Protein 4R5O (pdb70)

Foldseek 3Di:
DPPPDDDPVVDFDWWDWPPPLADPAEAEAAAFDKDKRQTDTPNCPQKWKFKQWQHHTDDRDNMDIGHNNAFAKTWIKMWIGGPGDIDMTYIYGYPDWLQQFWWFQWPQATKGAGLVVLDIHPRNLCRHEVHDGPPADPLKDWAWDCPPQWTWTAIAAQDQPDWGIWTARLGRRYTDDTHGDGHRWRAWAALHPQWIWIDQQFIWIAGPPVRDIAAQTGHHRAHQLEWDQALQKIWGDRAAADWDFTKIFGSVCSVPGHHHNHGDIDGAPAIDGRDEYWEQALVRWIWIWHDDDQAIWTWTQDNVRDIDTDGARFHFAHDRDPRQHHQYYYANPFQWDWGAGNQAFIFTDRPPDSVSRVDGLGDHDPQKHFREHWDADNVQRWIWTWIARNVQQWIWIFIAGNNGHTSHIGTSGNITTHDMGGSD/DDPWWDFPPPLADPAEAEAAAFDKDKRQTDTPNCPAKWKFKAWQHHTDDRDNMDIGHNNAFAKTWIKMWIGGPRGIDMTYIYGYPDFLQQFWWFFWPQATKTARLVVRDIHPHNLCRHEVHDGPPADPLKAWAWDCPPQWTWTAIAAQDQPDWGIWTARLGRRHTDDTHGDGHRWHAWAALHPQWIWIDQQFIWIAGPPVRDIAAQTGHHRAHQLEWDQALQKIWGDRAAADWDFIKIFGSVCSVPGHHNNHTDIDGAPAIDGRDEYWEQALVRWIWIWHDDDQAIWIWTQDNVRDIDIDGQRFHFAHDRDPRFHHQYYYANVFQWDWGAGNQAFIFIDRPPDSVSRVDGLGDHDHQKHFREYWDADNVFRWIWTWIARNVQQWIWTFIAGNNGDTSHIGTNGNMGGHDMGGSD/DFPWWDFPPPLADPAEAEAAAFDKDKRQTDTPNCPAKWKFKQWLHHTDDRDNMDIGHNNAFAKTWIKMWIGGPRDIDMTYIYGYPDWLQQFWWFAWPQATKTARLVVLDIHPRNLCRHESRDGPPAHPLKAWAWDCPPQWTWTAIAAQDQPDWGIWTAGLGRRHTDDTHGDGHRWQAWAALHPQWIWIDQQFIWIAGPPVRDIAAQTGHHRAHQLEWDQALQKIWGDRAAADWDFTKIFGSVCSVPGHHNNHTDIDGAPAIDGRDEYWEQALVRWIWIWHDDDQAIWIWTQDNVRDTDTDGARFHFAHDRDPRFHHQYYYANPFQWDWGAGNQAFIQIDRPPDSVSRPDGLGDHDPQKHFREYWDADNVFRKIWTWIARNVQQWIWIFIAGNNGHTSHIGTNGNMTTHDMGGSD/DPDDADPVRDAPWWDFPPPLADPAAAEAAAFDKDKHQTDTPNCPQKWKFKQWQHHTDDRDNMDIGHNNAFAKTWIKMWIGGPRGIDMTYIYGYPDFLQQFWWFQWPQATKTQRLVVRDIHPHNLCRHEVRDGLPADPLKAWAWDCPPQWTWTAIAAQDQPDWGIWTAGLGRRYTDDTHGDGHRWHAWAALHPFWIWIDQQFIWIAGPPVRDIAAQTGHHRAHQLEWDQALQKIWGDRAAADWDFTKIFGSVCSVPGHRPNHGDIDGAPAIDGRDEYWEQALVRWIWIWHDDDQAIWIWTQPSVRDIDIDGARFHFAHDRDPRFHHQYYYANPFQWDWGAGNLAFIFIDRVPDSVSRVDGLGDHDPQKHFREYWDADNVFRWIWTWIARNPQQWIWIFIAGNNGHTSHIGTNGNMTTHDMGGSD

Solvent-accessible surface area: 75064 Å² total

Secondary structure (DSSP, 8-state):
--S-S--GGGS-SS--BPTTSS-SS-EEEETT-EEEE-PPBSS-TT-EEEEEETTEEEE-SSSEEEE--SS-EEEEEEEEEETTEEE--EEEEEE--TTSEEEEEETTEEEEEETTTTEEES-HHHHTTTT------TT-EEEEEEETTEEEEEEE-S-SSS--EEEEETTT--EEEEE---SS--EEEE-SSSEEEEESSEEEEEETTT--EEEEEE-TT---SEEEEETTEEEEE--SSS-EEEEEEEHHHHHHPPTT-PPP-EEEEEEESS----EE-TTS-EEEEEEETTEEEEEEE-TT--EEEEEESSPBP--SSSSSPP---B-SSSSEEEEEBTTS-EEEEETTBGGGGSS-SB---TTEEE-S--EE-TTT--EEEEEEETTTTEEEEEEE-TT--EEEEEEEETS---EEE---/--SS--BPTTSS-SS-EEE-TT-EEEE---BSS-TT-EEEEEETTEEEE-SSSEEEE--SS-EEEEEEEEEETTEEE--EEEEE---TTSEEEEEETTEEEEEETTTTEEES-HHHHHTTT------TT-EEEEEEETTEEEEEEE-S--SS--EEEEETTT--EEEEE---SS--EEEE-SSSEEEEESSEEEEEETTT--EEEEEE-TT---SEEEEETTEEEEE--SSS-EEEEEEEHHHHHHPPTT-PPPEEEEEEEESS----EE-TTS-EEEEEEETTEEEEEEE-TTS-EEEEEESSPBP--SSTTSPP---B-SSSSEEEEEBTTS-EEEEETTBGGGGSS-SB---TTEEE-S--EE-TTT--EEEEEEETTTTEEEEEEE-TT--EEEEEEEETS---EEE---/--SS--BPTTSS-SS-EEE-TT-EEEE---BSS-TT-EEEEEETTEEEE-SSSEEEE--S--EEEEEEEEE-SS-EE--EEEEE---TTSEEEEEETTEEEEEETTTTEEETTHHHHTTTT------TTSEEEEEEETTEEEEEEE-S-SSS--EEEEETTT--EEEEE---SS--EEEE-SSSEEEEESSEEEEEETTT--EEEEEE-TT---SEEEEETTEEEEE--SSS-EEEEEEEHHHHHHPPTT-PPP-EEEEEEESS----EE-TTS-EEEEEEETTEEEEEEE-TTS-EEEEEESSPBP--SSTTSPP---B-SSSSEEEEEBTTS-EEEEETTBGGGGSS-SB---TTEEE-S--EE-TTT--EEEEEEETTTTEEEEEEEPTT--EEEEEEEETS---EEE---/------GGGS-SS--BPTTSS-SS-EEE-TT-EEEE---BSS-TT-EEEEEETTEEEE-SSSEEEE--S--EEEEEEEEEETTEEE--EEEEE---TTSEEEEEETTEEEEEETTTTEEES-HHHHHTTT------TT-EEEEEEETTEEEEEEE-S-SSS--EEEEETTT--EEEEE---SS--EEEE-SSSEEEEESSEEEEEETTT--EEEEEE-TT---SEEEEETTEEEEE--SSS-EEEEEEEHHHHHHPPTT-PPP-EEEEEEESS----EE-TTS-EEEEEEETTEEEEEEE-TTS-EEEEEESSPBP--SSTTSPP---B-SSSSEEEEEBTTS-EEEEETTBGGGGSS-SB--BTTEEE-S--EE-TTT--EEEEEEETTTTEEEEEEE-TT--EEEEEEEETS---EEE---

Nearest PDB structures (foldseek):
  4r5o-assembly3_C  TM=9.954E-01  e=6.140E-83  Bacteroides thetaiotaomicron VPI-5482
  8okv-assembly4_D  TM=7.414E-01  e=2.303E-11  Bacteroides thetaiotaomicron VPI-5482
  7biz-assembly1_A  TM=1.779E-01  e=5.628E-04  Bacteroides thetaiotaomicron
  7biz-assembly2_B  TM=1.691E-01  e=8.074E-04  Bacteroides thetaiotaomicron
  7kwb-assembly1_A  TM=1.668E-01  e=8.356E-02  Bacteroides thetaiotaomicron

Radius of gyration: 52.84 Å; Cα contacts (8 Å, |Δi|>4): 4463; chains: 4; bounding box: 94×177×98 Å

InterPro domains:
  IPR015943 WD40/YVTN repeat-like-containing domain superfamily [G3DSA:2.130.10.10] (121-448)
  IPR031815 Protein of unknown function DUF5074 [PF16819] (124-426)
  IPR041696 Bacteroidetes PKD-like domain [PF16820] (44-94)
  IPR060769 EIF3B-like, beta-propeller domain superfamily [SSF69322] (160-444)

B-factor: mean 58.53, std 17.64, range [8.07, 154.81]

Sequence (1675 aa):
DDCEDLHLGNLAHYPNVLKGTFPTESQVLELGETLEITPELLNPEGATYSWLVNGKEYSTEPTFSYKIDNPCRADLSCIIKNKYGKVESTSFSSNHNFSKGFFYVADGTFNFYDTEKKTAYQDCYASLNAGKTLGIGNYDSANIIHSNNGKFYLLVGTSTSNRDHFYIVDAKTLYYENSAVVGANLSGLTILNEQYGLVTGDGIRRIDLKSLNNVRIKNERLLCFYNSIIYNGKVLSNDTYKDESKVKYYDVNELIAAKEGEAPAVTELDIIQKQKINFVLAKDGNVYTLESADNGCNIVKIKNDFTLEKVFANNFQPAKGPYHSSPTIGVASETENIIYLVSTDGAIYKYILGDSDSLKAPFIAAESGVSITAPLQLNQQSGELYVTYTEERKDESKIVVYSKDGKVLHTVDCGESVPSQQILFNNLAHYPNVLKGTFPTESQVLELGETLEITPELLNPEGATYSWLVNGKEYSTEPTFSYKIDNPCRADLSCIIKNKYGKVESTSFSSNHNFSKGFFYVADGTFNFYDTEKKTAYQDCYASLNAGKTLGIGNYDSANIIHSNGKFYLLVGTSTSNRDHFYIVDAKTLYYENSAVVGANLSGLTILNEQYGLVTGDGIRRIDLKSLNNVRIKNERLLCFYNSIIYNGKVLSNDTYKDESKVKYYDVNELIAAKEGEAPAVTELDIIQKQKINFVLAKDGNVYTLESADNGCNIVKIKNDFTLEKVFANFQPAKGPYHSSPTIGVASETENIIYLVSTDGAIYKYILGDSDSLKAPFIAAESGVSITAPLQLNQQSGELYVTYTEERKDESKIVVYSKDGKVLHTVDCGESVPSQILFNNLAHYPNVLKGTFPTESQVLELGETLEITPELLNPEGATYSWLVNGKEYSTEPTFSYKIDNPCRADLSCIIKNKYGKVESTSFSSNHNFSKGFFYVADGTFNFYDTEKKTAYQDCYASLNAGKTLGIGNYDSANIIHSNNGKFYLLVGTSTSNRDHFYIVDAKTLYYENSAVVGANLSGLTILNEQQYGLVTGDGIRRIDLKSLNNVRIKNERLLCFYNSIIYNGKVLSNDTYKDESKVKYYDVNELIAAKEGEAPAVTELDIIQKQKINFVLAKDGNVYTLESADNGCNIVKIKNDFTLEKVFANNFQPAKGPYHSSPTIGVASETENIIYLVSTDGAIYKYILGDSDSLKAPFIAAESGVSITAPLQLNQQSGELYVTYTEERKDESKIVVYSKDGKVLHTVDCGESVPSQILFNNDCEDLHLGNLAHYPNVLKGTFPTESQVLELGETLEITPELLNPEGATYSWLVNGKEYSTEPTFSYKIDNPCRADLSCIIKNKYGKVESTSFSSNHNFSKGFFYVADGTFNFYDTEKKTAYQDCYASLNAGKTLGIGNYDSANIIHSNGKFYLLVGTSTSNRDHFYIVDAKTLYYENSAVVGANLSGLTILNEQYGLVTGDGIRRIDLKSLNNVRIKNERLLCFYNSIIYNGKVLSNDTYKDESKVKYYDVNELIAAKEGEAPAVTELDIIQKQKINFVLAKDGNVYTLESADNGCNIVKIKNDFTLEKVFANFQPAKGPYHSSPTIGVASETENIIYLVSTDGAIYKYILGDSDSLKAPFIAAESGVSITAPLQLNQQSGELYVTYTEERKDESKIVVYSKDGKVLHTVDCGESVPSQILFNN

Structure (mmCIF, N/CA/C/O backbone):
data_4R5O
#
_entry.id   4R5O
#
_cell.length_a   155.545
_cell.length_b   155.545
_cell.length_c   94.635
_cell.angle_alpha   90.000
_cell.angle_beta   90.000
_cell.angle_gamma   120.000
#
_symmetry.space_group_name_H-M   'P 31'
#
loop_
_entity.id
_entity.type
_entity.pdbx_description
1 polymer 'Quinonprotein alcohol dehydrogenase-like protein'
2 non-polymer 2-(2-(2-(2-(2-(2-ETHOXYETHOXY)ETHOXY)ETHOXY)ETHOXY)ETHOXY)ETHANOL
3 non-polymer 'ACETATE ION'
4 non-polymer 'CALCIUM ION'
5 non-polymer 'CHLORIDE ION'
6 water water
#
loop_
_atom_site.group_PDB
_atom_site.id
_atom_site.type_symbol
_atom_site.label_atom_id
_atom_site.label_alt_id
_atom_site.label_comp_id
_atom_site.label_asym_id
_atom_site.label_entity_id
_atom_site.label_seq_id
_atom_site.pdbx_PDB_ins_code
_atom_site.Cartn_x
_atom_site.Cartn_y
_atom_site.Cartn_z
_atom_site.occupancy
_atom_site.B_iso_or_equiv
_atom_site.auth_seq_id
_atom_site.auth_comp_id
_atom_site.auth_asym_id
_atom_site.auth_atom_id
_atom_site.pdbx_PDB_model_num
ATOM 1 N N . ASP A 1 2 ? 56.506 84.358 24.608 1.00 109.32 23 ASP A N 1
ATOM 2 C CA . ASP A 1 2 ? 56.066 83.268 23.741 1.00 106.35 23 ASP A CA 1
ATOM 3 C C . ASP A 1 2 ? 54.564 83.438 23.378 1.00 108.40 23 ASP A C 1
ATOM 4 O O . ASP A 1 2 ? 53.899 82.461 23.005 1.00 107.45 23 ASP A O 1
ATOM 9 N N . ASP A 1 3 ? 54.054 84.687 23.455 1.00 104.18 24 ASP A N 1
ATOM 10 C CA . ASP A 1 3 ? 52.660 85.037 23.186 1.00 103.09 24 ASP A CA 1
ATOM 11 C C . ASP A 1 3 ? 52.408 85.194 21.681 1.00 106.26 24 ASP A C 1
ATOM 12 O O . ASP A 1 3 ? 52.904 86.147 21.075 1.00 106.36 24 ASP A O 1
ATOM 14 N N . CYS A 1 4 ? 51.633 84.233 21.093 1.00 101.96 25 CYS A N 1
ATOM 15 C CA . CYS A 1 4 ? 51.166 84.077 19.696 1.00 101.10 25 CYS A CA 1
ATOM 16 C C . CYS A 1 4 ? 52.282 83.523 18.756 1.00 104.58 25 CYS A C 1
ATOM 17 O O . CYS A 1 4 ? 51.968 83.276 17.589 1.00 104.23 25 CYS A O 1
ATOM 20 N N . GLU A 1 5 ? 53.549 83.352 19.209 1.00 101.08 26 GLU A N 1
ATOM 21 C CA . GLU A 1 5 ? 54.602 82.870 18.300 1.00 100.18 26 GLU A CA 1
ATOM 22 C C . GLU A 1 5 ? 54.431 81.368 18.063 1.00 102.86 26 GLU A C 1
ATOM 23 O O . GLU A 1 5 ? 54.005 80.631 18.963 1.00 103.64 26 GLU A O 1
ATOM 29 N N . ASP A 1 6 ? 54.720 80.941 16.823 1.00 97.46 27 ASP A N 1
ATOM 30 C CA . ASP A 1 6 ? 54.616 79.568 16.299 1.00 95.16 27 ASP A CA 1
ATOM 31 C C . ASP A 1 6 ? 53.154 79.025 16.524 1.00 96.31 27 ASP A C 1
ATOM 32 O O . ASP A 1 6 ? 52.191 79.779 16.358 1.00 95.30 27 ASP A O 1
ATOM 37 N N . LEU A 1 7 ? 53.007 77.729 16.865 1.00 91.68 28 LEU A N 1
ATOM 38 C CA . LEU A 1 7 ? 51.732 77.030 17.030 1.00 90.18 28 LEU A CA 1
ATOM 39 C C . LEU A 1 7 ? 50.858 77.639 18.141 1.00 95.74 28 LEU A C 1
ATOM 40 O O . LEU A 1 7 ? 51.355 77.997 19.209 1.00 97.31 28 LEU A O 1
ATOM 42 N N . HIS A 1 8 ? 49.555 77.803 17.836 1.00 90.98 29 HIS A N 1
ATOM 43 C CA . HIS A 1 8 ? 48.491 78.253 18.741 1.00 90.26 29 HIS A CA 1
ATOM 44 C C . HIS A 1 8 ? 47.137 77.717 18.158 1.00 92.67 29 HIS A C 1
ATOM 45 O O . HIS A 1 8 ? 47.142 77.123 17.073 1.00 92.02 29 HIS A O 1
ATOM 52 N N . LEU A 1 9 ? 46.018 77.838 18.921 1.00 87.13 30 LEU A N 1
ATOM 53 C CA . LEU A 1 9 ? 44.691 77.280 18.605 1.00 84.51 30 LEU A CA 1
ATOM 54 C C . LEU A 1 9 ? 44.129 77.796 17.269 1.00 86.02 30 LEU A C 1
ATOM 55 O O . LEU A 1 9 ? 43.473 77.031 16.554 1.00 82.78 30 LEU A O 1
ATOM 60 N N . GLY A 1 10 ? 44.409 79.067 16.954 1.00 83.76 31 GLY A N 1
ATOM 61 C CA . GLY A 1 10 ? 43.943 79.744 15.749 1.00 83.78 31 GLY A CA 1
ATOM 62 C C . GLY A 1 10 ? 44.492 79.249 14.425 1.00 87.88 31 GLY A C 1
ATOM 63 O O . GLY A 1 10 ? 44.142 79.807 13.385 1.00 88.12 31 GLY A O 1
ATOM 64 N N . ASN A 1 11 ? 45.339 78.208 14.430 1.00 84.30 32 ASN A N 1
ATOM 65 C CA . ASN A 1 11 ? 45.920 77.672 13.199 1.00 83.75 32 ASN A CA 1
ATOM 66 C C . ASN A 1 11 ? 45.948 76.125 13.227 1.00 87.73 32 ASN A C 1
ATOM 67 O O . ASN A 1 11 ? 46.546 75.515 12.328 1.00 87.29 32 ASN A O 1
ATOM 72 N N . LEU A 1 12 ? 45.250 75.494 14.206 1.00 83.58 33 LEU A N 1
ATOM 73 C CA . LEU A 1 12 ? 45.286 74.040 14.377 1.00 81.59 33 LEU A CA 1
ATOM 74 C C . LEU A 1 12 ? 43.953 73.296 14.076 1.00 88.42 33 LEU A C 1
ATOM 75 O O . LEU A 1 12 ? 43.586 72.394 14.845 1.00 88.34 33 LEU A O 1
ATOM 80 N N . ALA A 1 13 ? 43.286 73.571 12.933 1.00 85.59 34 ALA A N 1
ATOM 81 C CA . ALA A 1 13 ? 42.028 72.869 12.544 1.00 83.98 34 ALA A CA 1
ATOM 82 C C . ALA A 1 13 ? 40.905 73.046 13.600 1.00 86.23 34 ALA A C 1
ATOM 83 O O . ALA A 1 13 ? 41.083 73.686 14.648 1.00 87.32 34 ALA A O 1
ATOM 85 N N . HIS A 1 14 ? 39.737 72.518 13.281 1.00 79.35 35 HIS A N 1
ATOM 86 C CA . HIS A 1 14 ? 38.586 72.689 14.140 1.00 79.31 35 HIS A CA 1
ATOM 87 C C . HIS A 1 14 ? 38.133 71.356 14.729 1.00 81.67 35 HIS A C 1
ATOM 88 O O . HIS A 1 14 ? 37.417 71.368 15.739 1.00 81.39 35 HIS A O 1
ATOM 95 N N . TYR A 1 15 ? 38.604 70.204 14.159 1.00 75.91 36 TYR A N 1
ATOM 96 C CA . TYR A 1 15 ? 38.300 68.887 14.722 1.00 73.73 36 TYR A CA 1
ATOM 97 C C . TYR A 1 15 ? 39.052 68.741 16.077 1.00 76.67 36 TYR A C 1
ATOM 98 O O . TYR A 1 15 ? 39.939 69.555 16.363 1.00 75.73 36 TYR A O 1
ATOM 107 N N . PRO A 1 16 ? 38.702 67.762 16.953 1.00 72.31 37 PRO A N 1
ATOM 108 C CA . PRO A 1 16 ? 39.355 67.705 18.272 1.00 71.70 37 PRO A CA 1
ATOM 109 C C . PRO A 1 16 ? 40.887 67.608 18.188 1.00 74.71 37 PRO A C 1
ATOM 110 O O . PRO A 1 16 ? 41.423 66.812 17.417 1.00 74.52 37 PRO A O 1
ATOM 114 N N . ASN A 1 17 ? 41.576 68.458 18.971 1.00 71.02 38 ASN A N 1
ATOM 115 C CA . ASN A 1 17 ? 43.039 68.520 19.092 1.00 70.57 38 ASN A CA 1
ATOM 116 C C . ASN A 1 17 ? 43.454 68.006 20.473 1.00 74.13 38 ASN A C 1
ATOM 117 O O . ASN A 1 17 ? 43.322 68.720 21.469 1.00 75.78 38 ASN A O 1
ATOM 122 N N . VAL A 1 18 ? 43.904 66.744 20.522 1.00 68.08 39 VAL A N 1
ATOM 123 C CA . VAL A 1 18 ? 44.347 66.027 21.714 1.00 66.73 39 VAL A CA 1
ATOM 124 C C . VAL A 1 18 ? 45.806 66.428 22.018 1.00 73.73 39 VAL A C 1
ATOM 125 O O . VAL A 1 18 ? 46.654 66.318 21.141 1.00 73.94 39 VAL A O 1
ATOM 129 N N . LEU A 1 19 ? 46.092 66.913 23.243 1.00 72.82 40 LEU A N 1
ATOM 130 C CA . LEU A 1 19 ? 47.456 67.318 23.619 1.00 74.54 40 LEU A CA 1
ATOM 131 C C . LEU A 1 19 ? 48.365 66.070 23.664 1.00 78.34 40 LEU A C 1
ATOM 132 O O . LEU A 1 19 ? 47.900 64.997 24.018 1.00 76.38 40 LEU A O 1
ATOM 134 N N . LYS A 1 20 ? 49.631 66.190 23.234 1.00 77.55 41 LYS A N 1
ATOM 135 C CA . LYS A 1 20 ? 50.573 65.056 23.177 1.00 77.60 41 LYS A CA 1
ATOM 136 C C . LYS A 1 20 ? 50.781 64.424 24.549 1.00 82.55 41 LYS A C 1
ATOM 137 O O . LYS A 1 20 ? 50.934 65.131 25.542 1.00 84.33 41 LYS A O 1
ATOM 139 N N . GLY A 1 21 ? 50.742 63.098 24.583 1.00 77.31 42 GLY A N 1
ATOM 140 C CA . GLY A 1 21 ? 50.930 62.323 25.799 1.00 76.58 42 GLY A CA 1
ATOM 141 C C . GLY A 1 21 ? 49.707 62.208 26.682 1.00 79.34 42 GLY A C 1
ATOM 142 O O . GLY A 1 21 ? 49.783 61.586 27.752 1.00 80.33 42 GLY A O 1
ATOM 143 N N . THR A 1 22 ? 48.556 62.771 26.235 1.00 71.89 43 THR A N 1
ATOM 144 C CA . THR A 1 22 ? 47.314 62.726 27.018 1.00 69.23 43 THR A CA 1
ATOM 145 C C . THR A 1 22 ? 46.539 61.403 26.667 1.00 67.08 43 THR A C 1
ATOM 146 O O . THR A 1 22 ? 45.486 61.111 27.246 1.00 67.48 43 THR A O 1
ATOM 150 N N . PHE A 1 23 ? 47.090 60.614 25.732 1.00 58.04 44 PHE A N 1
ATOM 151 C CA . PHE A 1 23 ? 46.586 59.316 25.292 1.00 54.20 44 PHE A CA 1
ATOM 152 C C . PHE A 1 23 ? 47.777 58.403 25.082 1.00 58.47 44 PHE A C 1
ATOM 153 O O . PHE A 1 23 ? 48.751 58.813 24.451 1.00 58.36 44 PHE A O 1
ATOM 161 N N . PRO A 1 24 ? 47.753 57.187 25.647 1.00 56.47 45 PRO A N 1
ATOM 162 C CA . PRO A 1 24 ? 48.935 56.310 25.565 1.00 56.86 45 PRO A CA 1
ATOM 163 C C . PRO A 1 24 ? 49.366 55.980 24.126 1.00 63.67 45 PRO A C 1
ATOM 164 O O . PRO A 1 24 ? 48.581 55.570 23.260 1.00 62.85 45 PRO A O 1
ATOM 168 N N . THR A 1 25 ? 50.664 56.168 23.905 1.00 63.42 46 THR A N 1
ATOM 169 C CA . THR A 1 25 ? 51.368 55.975 22.637 1.00 63.84 46 THR A CA 1
ATOM 170 C C . THR A 1 25 ? 51.979 54.564 22.585 1.00 68.97 46 THR A C 1
ATOM 171 O O . THR A 1 25 ? 52.485 54.154 21.533 1.00 69.30 46 THR A O 1
ATOM 175 N N . GLU A 1 26 ? 51.899 53.821 23.708 1.00 65.33 47 GLU A N 1
ATOM 176 C CA . GLU A 1 26 ? 52.400 52.456 23.816 1.00 64.72 47 GLU A CA 1
ATOM 177 C C . GLU A 1 26 ? 51.411 51.570 24.589 1.00 67.23 47 GLU A C 1
ATOM 178 O O . GLU A 1 26 ? 50.604 52.075 25.366 1.00 67.03 47 GLU A O 1
ATOM 184 N N . SER A 1 27 ? 51.492 50.250 24.368 1.00 62.91 48 SER A N 1
ATOM 185 C CA . SER A 1 27 ? 50.642 49.259 25.008 1.00 61.59 48 SER A CA 1
ATOM 186 C C . SER A 1 27 ? 50.852 49.296 26.527 1.00 64.15 48 SER A C 1
ATOM 187 O O . SER A 1 27 ? 51.980 49.363 27.001 1.00 64.95 48 SER A O 1
ATOM 190 N N . GLN A 1 28 ? 49.747 49.307 27.275 1.00 59.49 49 GLN A N 1
ATOM 191 C CA . GLN A 1 28 ? 49.711 49.413 28.738 1.00 59.08 49 GLN A CA 1
ATOM 192 C C . GLN A 1 28 ? 49.670 48.057 29.425 1.00 61.45 49 GLN A C 1
ATOM 193 O O . GLN A 1 28 ? 48.907 47.170 29.026 1.00 60.82 49 GLN A O 1
ATOM 199 N N . VAL A 1 29 ? 50.484 47.905 30.477 1.00 56.20 50 VAL A N 1
ATOM 200 C CA . VAL A 1 29 ? 50.490 46.695 31.288 1.00 54.38 50 VAL A CA 1
ATOM 201 C C . VAL A 1 29 ? 50.222 47.162 32.736 1.00 58.56 50 VAL A C 1
ATOM 202 O O . VAL A 1 29 ? 50.920 48.041 33.258 1.00 60.29 50 VAL A O 1
ATOM 206 N N . LEU A 1 30 ? 49.157 46.623 33.338 1.00 52.68 51 LEU A N 1
ATOM 207 C CA . LEU A 1 30 ? 48.710 46.950 34.700 1.00 51.70 51 LEU A CA 1
ATOM 208 C C . LEU A 1 30 ? 48.743 45.736 35.614 1.00 54.48 51 LEU A C 1
ATOM 209 O O . LEU A 1 30 ? 48.628 44.614 35.137 1.00 52.57 51 LEU A O 1
ATOM 214 N N . GLU A 1 31 ? 48.834 45.966 36.930 1.00 52.26 52 GLU A N 1
ATOM 215 C CA . GLU A 1 31 ? 48.746 44.880 37.901 1.00 52.19 52 GLU A CA 1
ATOM 216 C C . GLU A 1 31 ? 47.296 44.559 38.168 1.00 56.19 52 GLU A C 1
ATOM 217 O O . GLU A 1 31 ? 46.439 45.435 38.004 1.00 56.12 52 GLU A O 1
ATOM 223 N N . LEU A 1 32 ? 47.006 43.317 38.597 1.00 52.69 53 LEU A N 1
ATOM 224 C CA . LEU A 1 32 ? 45.648 42.963 39.011 1.00 52.46 53 LEU A CA 1
ATOM 225 C C . LEU A 1 32 ? 45.297 43.856 40.196 1.00 57.48 53 LEU A C 1
ATOM 226 O O . LEU A 1 32 ? 46.139 44.077 41.076 1.00 57.89 53 LEU A O 1
ATOM 231 N N . GLY A 1 33 ? 44.136 44.482 40.128 1.00 54.47 54 GLY A N 1
ATOM 232 C CA . GLY A 1 33 ? 43.715 45.421 41.162 1.00 56.16 54 GLY A CA 1
ATOM 233 C C . GLY A 1 33 ? 43.878 46.883 40.774 1.00 61.54 54 GLY A C 1
ATOM 234 O O . GLY A 1 33 ? 43.202 47.733 41.355 1.00 63.00 54 GLY A O 1
ATOM 235 N N . GLU A 1 34 ? 44.771 47.193 39.786 1.00 56.14 55 GLU A N 1
ATOM 236 C CA . GLU A 1 34 ? 44.994 48.552 39.304 1.00 55.18 55 GLU A CA 1
ATOM 237 C C . GLU A 1 34 ? 43.871 48.988 38.358 1.00 59.30 55 GLU A C 1
ATOM 238 O O . GLU A 1 34 ? 43.128 48.141 37.844 1.00 58.10 55 GLU A O 1
ATOM 244 N N . THR A 1 35 ? 43.738 50.316 38.149 1.00 56.42 56 THR A N 1
ATOM 245 C CA . THR A 1 35 ? 42.722 50.896 37.273 1.00 56.11 56 THR A CA 1
ATOM 246 C C . THR A 1 35 ? 43.399 51.665 36.144 1.00 59.48 56 THR A C 1
ATOM 247 O O . THR A 1 35 ? 44.283 52.499 36.391 1.00 59.44 56 THR A O 1
ATOM 251 N N . LEU A 1 36 ? 42.979 51.380 34.903 1.00 54.52 57 LEU A N 1
ATOM 252 C CA . LEU A 1 36 ? 43.473 52.101 33.727 1.00 53.38 57 LEU A CA 1
ATOM 253 C C . LEU A 1 36 ? 42.666 53.365 33.566 1.00 56.78 57 LEU A C 1
ATOM 254 O O . LEU A 1 36 ? 41.449 53.284 33.362 1.00 56.27 57 LEU A O 1
ATOM 259 N N . GLU A 1 37 ? 43.325 54.529 33.700 1.00 53.41 58 GLU A N 1
ATOM 260 C CA . GLU A 1 37 ? 42.665 55.814 33.488 1.00 53.95 58 GLU A CA 1
ATOM 261 C C . GLU A 1 37 ? 43.338 56.588 32.373 1.00 56.35 58 GLU A C 1
ATOM 262 O O . GLU A 1 37 ? 44.547 56.775 32.392 1.00 56.20 58 GLU A O 1
ATOM 268 N N . ILE A 1 38 ? 42.564 57.027 31.391 1.00 53.74 59 ILE A N 1
ATOM 269 C CA . ILE A 1 38 ? 43.065 57.848 30.280 1.00 54.86 59 ILE A CA 1
ATOM 270 C C . ILE A 1 38 ? 42.188 59.068 30.206 1.00 60.25 59 ILE A C 1
ATOM 271 O O . ILE A 1 38 ? 40.980 58.916 30.041 1.00 60.42 59 ILE A O 1
ATOM 276 N N . THR A 1 39 ? 42.765 60.263 30.331 1.00 57.64 60 THR A N 1
ATOM 277 C CA . THR A 1 39 ? 41.956 61.467 30.267 1.00 58.46 60 THR A CA 1
ATOM 278 C C . THR A 1 39 ? 42.516 62.332 29.142 1.00 63.25 60 THR A C 1
ATOM 279 O O . THR A 1 39 ? 43.376 63.177 29.410 1.00 65.53 60 THR A O 1
ATOM 283 N N . PRO A 1 40 ? 42.057 62.134 27.881 1.00 56.70 61 PRO A N 1
ATOM 284 C CA . PRO A 1 40 ? 42.569 62.964 26.781 1.00 56.33 61 PRO A CA 1
ATOM 285 C C . PRO A 1 40 ? 42.240 64.425 27.014 1.00 64.56 61 PRO A C 1
ATOM 286 O O . PRO A 1 40 ? 41.125 64.738 27.435 1.00 66.75 61 PRO A O 1
ATOM 290 N N . GLU A 1 41 ? 43.227 65.304 26.825 1.00 62.03 62 GLU A N 1
ATOM 291 C CA . GLU A 1 41 ? 43.045 66.734 27.008 1.00 63.88 62 GLU A CA 1
ATOM 292 C C . GLU A 1 41 ? 42.914 67.394 25.664 1.00 69.98 62 GLU A C 1
ATOM 293 O O . GLU A 1 41 ? 43.830 67.345 24.834 1.00 69.82 62 GLU A O 1
ATOM 299 N N . LEU A 1 42 ? 41.749 67.987 25.441 1.00 66.77 63 LEU A N 1
ATOM 300 C CA . LEU A 1 42 ? 41.438 68.684 24.209 1.00 66.19 63 LEU A CA 1
ATOM 301 C C . LEU A 1 42 ? 41.774 70.159 24.332 1.00 74.61 63 LEU A C 1
ATOM 302 O O . LEU A 1 42 ? 41.376 70.833 25.291 1.00 76.63 63 LEU A O 1
ATOM 307 N N . LEU A 1 43 ? 42.527 70.655 23.359 1.00 71.53 64 LEU A N 1
ATOM 308 C CA . LEU A 1 43 ? 42.896 72.057 23.260 1.00 72.88 64 LEU A CA 1
ATOM 309 C C . LEU A 1 43 ? 41.614 72.902 23.029 1.00 76.21 64 LEU A C 1
ATOM 310 O O . LEU A 1 43 ? 41.462 73.977 23.607 1.00 77.10 64 LEU A O 1
ATOM 315 N N . ASN A 1 44 ? 40.675 72.348 22.229 1.00 71.18 65 ASN A N 1
ATOM 316 C CA . ASN A 1 44 ? 39.342 72.849 21.866 1.00 70.61 65 ASN A CA 1
ATOM 317 C C . ASN A 1 44 ? 38.263 71.813 22.334 1.00 72.07 65 ASN A C 1
ATOM 318 O O . ASN A 1 44 ? 37.756 71.016 21.526 1.00 68.69 65 ASN A O 1
ATOM 323 N N . PRO A 1 45 ? 37.927 71.782 23.647 1.00 69.98 66 PRO A N 1
ATOM 324 C CA . PRO A 1 45 ? 37.022 70.721 24.142 1.00 69.94 66 PRO A CA 1
ATOM 325 C C . PRO A 1 45 ? 35.526 70.966 23.914 1.00 77.23 66 PRO A C 1
ATOM 326 O O . PRO A 1 45 ? 34.740 70.027 24.049 1.00 76.48 66 PRO A O 1
ATOM 330 N N . GLU A 1 46 ? 35.135 72.204 23.615 1.00 77.61 67 GLU A N 1
ATOM 331 C CA . GLU A 1 46 ? 33.741 72.632 23.459 1.00 78.64 67 GLU A CA 1
ATOM 332 C C . GLU A 1 46 ? 33.014 71.835 22.360 1.00 82.71 67 GLU A C 1
ATOM 333 O O . GLU A 1 46 ? 33.451 71.797 21.204 1.00 83.52 67 GLU A O 1
ATOM 339 N N . GLY A 1 47 ? 31.916 71.196 22.769 1.00 77.91 68 GLY A N 1
ATOM 340 C CA . GLY A 1 47 ? 31.035 70.424 21.895 1.00 76.87 68 GLY A CA 1
ATOM 341 C C . GLY A 1 47 ? 31.538 69.066 21.456 1.00 78.44 68 GLY A C 1
ATOM 342 O O . GLY A 1 47 ? 30.956 68.456 20.552 1.00 77.78 68 GLY A O 1
ATOM 343 N N . ALA A 1 48 ? 32.615 68.579 22.097 1.00 74.28 69 ALA A N 1
ATOM 344 C CA . ALA A 1 48 ? 33.202 67.279 21.779 1.00 72.74 69 ALA A CA 1
ATOM 345 C C . ALA A 1 48 ? 32.492 66.154 22.509 1.00 76.61 69 ALA A C 1
ATOM 346 O O . ALA A 1 48 ? 32.085 66.307 23.661 1.00 78.09 69 ALA A O 1
ATOM 348 N N . THR A 1 49 ? 32.339 65.030 21.820 1.00 71.39 70 THR A N 1
ATOM 349 C CA . THR A 1 49 ? 31.739 63.807 22.338 1.00 69.84 70 THR A CA 1
ATOM 350 C C . THR A 1 49 ? 32.776 62.696 22.142 1.00 71.78 70 THR A C 1
ATOM 351 O O . THR A 1 49 ? 33.584 62.756 21.209 1.00 70.46 70 THR A O 1
ATOM 355 N N . TYR A 1 50 ? 32.781 61.716 23.057 1.00 66.99 71 TYR A N 1
ATOM 356 C CA . TYR A 1 50 ? 33.740 60.611 23.087 1.00 64.54 71 TYR A CA 1
ATOM 357 C C . TYR A 1 50 ? 33.054 59.257 22.893 1.00 66.14 71 TYR A C 1
ATOM 358 O O . TYR A 1 50 ? 31.862 59.106 23.173 1.00 67.12 71 TYR A O 1
ATOM 367 N N . SER A 1 51 ? 33.830 58.263 22.436 1.00 58.69 72 SER A N 1
ATOM 368 C CA . SER A 1 51 ? 33.418 56.878 22.235 1.00 55.31 72 SER A CA 1
ATOM 369 C C . SER A 1 51 ? 34.613 55.987 22.488 1.00 56.29 72 SER A C 1
ATOM 370 O O . SER A 1 51 ? 35.595 56.030 21.746 1.00 56.02 72 SER A O 1
ATOM 373 N N . TRP A 1 52 ? 34.560 55.242 23.584 1.00 51.16 73 TRP A N 1
ATOM 374 C CA . TRP A 1 52 ? 35.631 54.344 24.003 1.00 49.45 73 TRP A CA 1
ATOM 375 C C . TRP A 1 52 ? 35.257 52.932 23.653 1.00 57.56 73 TRP A C 1
ATOM 376 O O . TRP A 1 52 ? 34.274 52.412 24.187 1.00 57.61 73 TRP A O 1
ATOM 387 N N . LEU A 1 53 ? 36.020 52.324 22.726 1.00 56.16 74 LEU A N 1
ATOM 388 C CA . LEU A 1 53 ? 35.761 50.971 22.267 1.00 55.92 74 LEU A CA 1
ATOM 389 C C . LEU A 1 53 ? 36.771 50.020 22.854 1.00 60.68 74 LEU A C 1
ATOM 390 O O . LEU A 1 53 ? 37.973 50.174 22.620 1.00 62.30 74 LEU A O 1
ATOM 395 N N . VAL A 1 54 ? 36.275 49.045 23.631 1.00 55.33 75 VAL A N 1
ATOM 396 C CA . VAL A 1 54 ? 37.058 47.954 24.224 1.00 53.59 75 VAL A CA 1
ATOM 397 C C . VAL A 1 54 ? 36.790 46.737 23.362 1.00 55.30 75 VAL A C 1
ATOM 398 O O . VAL A 1 54 ? 35.637 46.333 23.212 1.00 53.59 75 VAL A O 1
ATOM 402 N N . ASN A 1 55 ? 37.826 46.245 22.689 1.00 52.98 76 ASN A N 1
ATOM 403 C CA . ASN A 1 55 ? 37.743 45.144 21.718 1.00 52.87 76 ASN A CA 1
ATOM 404 C C . ASN A 1 55 ? 36.600 45.410 20.687 1.00 58.74 76 ASN A C 1
ATOM 405 O O . ASN A 1 55 ? 35.819 44.510 20.368 1.00 57.83 76 ASN A O 1
ATOM 410 N N . GLY A 1 56 ? 36.539 46.656 20.194 1.00 56.93 77 GLY A N 1
ATOM 411 C CA . GLY A 1 56 ? 35.575 47.108 19.194 1.00 56.98 77 GLY A CA 1
ATOM 412 C C . GLY A 1 56 ? 34.167 47.379 19.683 1.00 62.63 77 GLY A C 1
ATOM 413 O O . GLY A 1 56 ? 33.323 47.810 18.895 1.00 63.90 77 GLY A O 1
ATOM 414 N N . LYS A 1 57 ? 33.891 47.126 20.970 1.00 58.59 78 LYS A N 1
ATOM 415 C CA . LYS A 1 57 ? 32.563 47.326 21.551 1.00 58.95 78 LYS A CA 1
ATOM 416 C C . LYS A 1 57 ? 32.564 48.589 22.416 1.00 62.01 78 LYS A C 1
ATOM 417 O O . LYS A 1 57 ? 33.443 48.733 23.265 1.00 61.53 78 LYS A O 1
ATOM 423 N N . GLU A 1 58 ? 31.586 49.497 22.215 1.00 59.02 79 GLU A N 1
ATOM 424 C CA . GLU A 1 58 ? 31.522 50.746 22.977 1.00 59.74 79 GLU A CA 1
ATOM 425 C C . GLU A 1 58 ? 31.313 50.446 24.448 1.00 66.42 79 GLU A C 1
ATOM 426 O O . GLU A 1 58 ? 30.381 49.729 24.835 1.00 66.92 79 GLU A O 1
ATOM 432 N N . TYR A 1 59 ? 32.211 50.999 25.254 1.00 63.69 80 TYR A N 1
ATOM 433 C CA . TYR A 1 59 ? 32.265 50.818 26.684 1.00 64.17 80 TYR A CA 1
ATOM 434 C C . TYR A 1 59 ? 31.872 52.100 27.417 1.00 69.60 80 TYR A C 1
ATOM 435 O O . TYR A 1 59 ? 31.219 52.014 28.453 1.00 69.52 80 TYR A O 1
ATOM 444 N N . SER A 1 60 ? 32.313 53.274 26.925 1.00 67.02 81 SER A N 1
ATOM 445 C CA . SER A 1 60 ? 32.055 54.549 27.591 1.00 67.78 81 SER A CA 1
ATOM 446 C C . SER A 1 60 ? 31.903 55.680 26.581 1.00 72.74 81 SER A C 1
ATOM 447 O O . SER A 1 60 ? 32.388 55.575 25.455 1.00 72.00 81 SER A O 1
ATOM 450 N N . THR A 1 61 ? 31.213 56.758 27.002 1.00 71.17 82 THR A N 1
ATOM 451 C CA . THR A 1 61 ? 30.962 58.000 26.254 1.00 72.15 82 THR A CA 1
ATOM 452 C C . THR A 1 61 ? 31.549 59.166 27.091 1.00 76.20 82 THR A C 1
ATOM 453 O O . THR A 1 61 ? 31.519 60.319 26.667 1.00 77.16 82 THR A O 1
ATOM 457 N N . GLU A 1 62 ? 32.110 58.845 28.263 1.00 72.27 83 GLU A N 1
ATOM 458 C CA . GLU A 1 62 ? 32.705 59.814 29.184 1.00 73.11 83 GLU A CA 1
ATOM 459 C C . GLU A 1 62 ? 34.023 60.384 28.622 1.00 76.60 83 GLU A C 1
ATOM 460 O O . GLU A 1 62 ? 34.721 59.682 27.879 1.00 76.03 83 GLU A O 1
ATOM 466 N N . PRO A 1 63 ? 34.391 61.644 28.962 1.00 72.93 84 PRO A N 1
ATOM 467 C CA . PRO A 1 63 ? 35.639 62.223 28.407 1.00 72.80 84 PRO A CA 1
ATOM 468 C C . PRO A 1 63 ? 36.913 61.626 29.003 1.00 76.01 84 PRO A C 1
ATOM 469 O O . PRO A 1 63 ? 38.021 61.979 28.593 1.00 77.40 84 PRO A O 1
ATOM 473 N N . THR A 1 64 ? 36.752 60.728 29.961 1.00 70.38 85 THR A N 1
ATOM 474 C CA . THR A 1 64 ? 37.834 60.079 30.678 1.00 68.87 85 THR A CA 1
ATOM 475 C C . THR A 1 64 ? 37.487 58.572 30.774 1.00 68.35 85 THR A C 1
ATOM 476 O O . THR A 1 64 ? 36.344 58.207 31.066 1.00 68.60 85 THR A O 1
ATOM 480 N N . PHE A 1 65 ? 38.464 57.710 30.454 1.00 60.91 86 PHE A N 1
ATOM 481 C CA . PHE A 1 65 ? 38.297 56.263 30.475 1.00 58.55 86 PHE A CA 1
ATOM 482 C C . PHE A 1 65 ? 38.773 55.680 31.792 1.00 64.72 86 PHE A C 1
ATOM 483 O O . PHE A 1 65 ? 39.936 55.850 32.148 1.00 65.08 86 PHE A O 1
ATOM 491 N N . SER A 1 66 ? 37.893 54.968 32.504 1.00 61.89 87 SER A N 1
ATOM 492 C CA . SER A 1 66 ? 38.269 54.300 33.745 1.00 61.24 87 SER A CA 1
ATOM 493 C C . SER A 1 66 ? 37.882 52.841 33.618 1.00 64.55 87 SER A C 1
ATOM 494 O O . SER A 1 66 ? 36.738 52.532 33.278 1.00 64.50 87 SER A O 1
ATOM 497 N N . TYR A 1 67 ? 38.856 51.940 33.797 1.00 60.27 88 TYR A N 1
ATOM 498 C CA . TYR A 1 67 ? 38.623 50.498 33.651 1.00 58.44 88 TYR A CA 1
ATOM 499 C C . TYR A 1 67 ? 39.429 49.741 34.700 1.00 60.18 88 TYR A C 1
ATOM 500 O O . TYR A 1 67 ? 40.660 49.762 34.621 1.00 60.60 88 TYR A O 1
ATOM 509 N N . LYS A 1 68 ? 38.757 49.098 35.689 1.00 54.14 89 LYS A N 1
ATOM 510 C CA . LYS A 1 68 ? 39.472 48.354 36.729 1.00 54.49 89 LYS A CA 1
ATOM 511 C C . LYS A 1 68 ? 39.967 47.013 36.173 1.00 59.59 89 LYS A C 1
ATOM 512 O O . LYS A 1 68 ? 39.191 46.267 35.565 1.00 60.26 89 LYS A O 1
ATOM 514 N N . ILE A 1 69 ? 41.261 46.726 36.352 1.00 54.78 90 ILE A N 1
ATOM 515 C CA . ILE A 1 69 ? 41.880 45.477 35.922 1.00 53.33 90 ILE A CA 1
ATOM 516 C C . ILE A 1 69 ? 41.711 44.512 37.101 1.00 60.06 90 ILE A C 1
ATOM 517 O O . ILE A 1 69 ? 42.616 44.319 37.931 1.00 59.54 90 ILE A O 1
ATOM 522 N N . ASP A 1 70 ? 40.486 44.002 37.233 1.00 58.89 91 ASP A N 1
ATOM 523 C CA . ASP A 1 70 ? 40.113 43.136 38.352 1.00 59.60 91 ASP A CA 1
ATOM 524 C C . ASP A 1 70 ? 40.107 41.651 37.912 1.00 62.73 91 ASP A C 1
ATOM 525 O O . ASP A 1 70 ? 39.800 40.767 38.713 1.00 63.51 91 ASP A O 1
ATOM 530 N N . ASN A 1 71 ? 40.534 41.384 36.668 1.00 57.90 92 ASN A N 1
ATOM 531 C CA . ASN A 1 71 ? 40.614 40.034 36.129 1.00 56.31 92 ASN A CA 1
ATOM 532 C C . ASN A 1 71 ? 41.762 39.890 35.115 1.00 58.36 92 ASN A C 1
ATOM 533 O O . ASN A 1 71 ? 42.019 40.846 34.396 1.00 57.35 92 ASN A O 1
ATOM 538 N N . PRO A 1 72 ? 42.446 38.723 34.977 1.00 55.13 93 PRO A N 1
ATOM 539 C CA . PRO A 1 72 ? 43.425 38.586 33.886 1.00 53.97 93 PRO A CA 1
ATOM 540 C C . PRO A 1 72 ? 42.768 38.942 32.559 1.00 55.48 93 PRO A C 1
ATOM 541 O O . PRO A 1 72 ? 41.688 38.421 32.279 1.00 54.64 93 PRO A O 1
ATOM 545 N N . CYS A 1 73 ? 43.353 39.888 31.797 1.00 50.51 94 CYS A N 1
ATOM 546 C CA . CYS A 1 73 ? 42.759 40.348 30.543 1.00 49.75 94 CYS A CA 1
ATOM 547 C C . CYS A 1 73 ? 43.823 40.851 29.585 1.00 50.85 94 CYS A C 1
ATOM 548 O O . CYS A 1 73 ? 44.965 41.044 29.955 1.00 50.95 94 CYS A O 1
ATOM 551 N N . ARG A 1 74 ? 43.400 41.068 28.342 1.00 45.76 95 ARG A N 1
ATOM 552 C CA . ARG A 1 74 ? 44.098 41.654 27.211 1.00 44.71 95 ARG A CA 1
ATOM 553 C C . ARG A 1 74 ? 43.001 42.255 26.362 1.00 51.25 95 ARG A C 1
ATOM 554 O O . ARG A 1 74 ? 41.956 41.622 26.209 1.00 52.95 95 ARG A O 1
ATOM 562 N N . ALA A 1 75 ? 43.171 43.510 25.920 1.00 48.48 96 ALA A N 1
ATOM 563 C CA . ALA A 1 75 ? 42.156 44.220 25.152 1.00 48.34 96 ALA A CA 1
ATOM 564 C C . ALA A 1 75 ? 42.763 45.293 24.261 1.00 54.38 96 ALA A C 1
ATOM 565 O O . ALA A 1 75 ? 43.820 45.832 24.569 1.00 54.13 96 ALA A O 1
ATOM 567 N N . ASP A 1 76 ? 42.089 45.569 23.139 1.00 51.91 97 ASP A N 1
ATOM 568 C CA . ASP A 1 76 ? 42.383 46.642 22.202 1.00 51.69 97 ASP A CA 1
ATOM 569 C C . ASP A 1 76 ? 41.524 47.812 22.605 1.00 55.53 97 ASP A C 1
ATOM 570 O O . ASP A 1 76 ? 40.368 47.613 22.992 1.00 57.22 97 ASP A O 1
ATOM 575 N N . LEU A 1 77 ? 42.078 49.018 22.592 1.00 50.12 98 LEU A N 1
ATOM 576 C CA . LEU A 1 77 ? 41.305 50.178 22.998 1.00 49.11 98 LEU A CA 1
ATOM 577 C C . LEU A 1 77 ? 41.402 51.291 21.965 1.00 54.52 98 LEU A C 1
ATOM 578 O O . LEU A 1 77 ? 42.500 51.683 21.556 1.00 54.24 98 LEU A O 1
ATOM 583 N N . SER A 1 78 ? 40.229 51.790 21.552 1.00 51.71 99 SER A N 1
ATOM 584 C CA . SER A 1 78 ? 40.107 52.921 20.643 1.00 52.26 99 SER A CA 1
ATOM 585 C C . SER A 1 78 ? 39.367 54.046 21.312 1.00 57.81 99 SER A C 1
ATOM 586 O O . SER A 1 78 ? 38.472 53.830 22.143 1.00 56.79 99 SER A O 1
ATOM 589 N N . CYS A 1 79 ? 39.743 55.260 20.936 1.00 56.48 100 CYS A N 1
ATOM 590 C CA . CYS A 1 79 ? 39.096 56.451 21.430 1.00 56.48 100 CYS A CA 1
ATOM 591 C C . CYS A 1 79 ? 38.758 57.310 20.257 1.00 62.29 100 CYS A C 1
ATOM 592 O O . CYS A 1 79 ? 39.654 57.805 19.570 1.00 64.29 100 CYS A O 1
ATOM 595 N N . ILE A 1 80 ? 37.460 57.446 19.995 1.00 57.64 101 ILE A N 1
ATOM 596 C CA . ILE A 1 80 ? 36.956 58.279 18.919 1.00 57.15 101 ILE A CA 1
ATOM 597 C C . ILE A 1 80 ? 36.406 59.541 19.556 1.00 61.74 101 ILE A C 1
ATOM 598 O O . ILE A 1 80 ? 35.498 59.462 20.381 1.00 60.95 101 ILE A O 1
ATOM 603 N N . ILE A 1 81 ? 37.002 60.696 19.235 1.00 59.83 102 ILE A N 1
ATOM 604 C CA . ILE A 1 81 ? 36.547 62.003 19.733 1.00 60.45 102 ILE A CA 1
ATOM 605 C C . ILE A 1 81 ? 36.009 62.756 18.529 1.00 65.90 102 ILE A C 1
ATOM 606 O O . ILE A 1 81 ? 36.724 62.920 17.538 1.00 65.00 102 ILE A O 1
ATOM 611 N N . LYS A 1 82 ? 34.734 63.164 18.613 1.00 64.78 103 LYS A N 1
ATOM 612 C CA . LYS A 1 82 ? 33.944 63.794 17.552 1.00 65.35 103 LYS A CA 1
ATOM 613 C C . LYS A 1 82 ? 33.417 65.180 17.955 1.00 71.04 103 LYS A C 1
ATOM 614 O O . LYS A 1 82 ? 33.024 65.366 19.101 1.00 72.28 103 LYS A O 1
ATOM 620 N N . ASN A 1 83 ? 33.391 66.141 17.013 1.00 68.77 104 ASN A N 1
ATOM 621 C CA . ASN A 1 83 ? 32.767 67.471 17.191 1.00 69.83 104 ASN A CA 1
ATOM 622 C C . ASN A 1 83 ? 32.150 67.875 15.843 1.00 72.57 104 ASN A C 1
ATOM 623 O O . ASN A 1 83 ? 32.311 67.147 14.866 1.00 71.38 104 ASN A O 1
ATOM 628 N N . LYS A 1 84 ? 31.473 69.028 15.783 1.00 70.39 105 LYS A N 1
ATOM 629 C CA . LYS A 1 84 ? 30.760 69.540 14.607 1.00 70.52 105 LYS A CA 1
ATOM 630 C C . LYS A 1 84 ? 31.637 69.503 13.328 1.00 74.61 105 LYS A C 1
ATOM 631 O O . LYS A 1 84 ? 31.122 69.195 12.249 1.00 74.27 105 LYS A O 1
ATOM 637 N N . TYR A 1 85 ? 32.955 69.730 13.475 1.00 71.14 106 TYR A N 1
ATOM 638 C CA . TYR A 1 85 ? 33.914 69.873 12.384 1.00 70.66 106 TYR A CA 1
ATOM 639 C C . TYR A 1 85 ? 34.662 68.583 11.997 1.00 73.68 106 TYR A C 1
ATOM 640 O O . TYR A 1 85 ? 35.165 68.507 10.871 1.00 75.63 106 TYR A O 1
ATOM 649 N N . GLY A 1 86 ? 34.730 67.598 12.876 1.00 66.94 107 GLY A N 1
ATOM 650 C CA . GLY A 1 86 ? 35.417 66.360 12.540 1.00 64.41 107 GLY A CA 1
ATOM 651 C C . GLY A 1 86 ? 35.470 65.317 13.630 1.00 67.30 107 GLY A C 1
ATOM 652 O O . GLY A 1 86 ? 35.001 65.531 14.750 1.00 67.67 107 GLY A O 1
ATOM 653 N N . LYS A 1 87 ? 36.085 64.188 13.286 1.00 62.26 108 LYS A N 1
ATOM 654 C CA . LYS A 1 87 ? 36.251 62.989 14.089 1.00 61.16 108 LYS A CA 1
ATOM 655 C C . LYS A 1 87 ? 37.723 62.566 14.127 1.00 66.08 108 LYS A C 1
ATOM 656 O O . LYS A 1 87 ? 38.392 62.549 13.089 1.00 65.78 108 LYS A O 1
ATOM 662 N N . VAL A 1 88 ? 38.228 62.214 15.311 1.00 62.77 109 VAL A N 1
ATOM 663 C CA . VAL A 1 88 ? 39.603 61.728 15.451 1.00 61.76 109 VAL A CA 1
ATOM 664 C C . VAL A 1 88 ? 39.571 60.360 16.180 1.00 63.13 109 VAL A C 1
ATOM 665 O O . VAL A 1 88 ? 38.737 60.149 17.056 1.00 63.77 109 VAL A O 1
ATOM 669 N N . GLU A 1 89 ? 40.454 59.436 15.787 1.00 56.66 110 GLU A N 1
ATOM 670 C CA . GLU A 1 89 ? 40.528 58.122 16.394 1.00 54.94 110 GLU A CA 1
ATOM 671 C C . GLU A 1 89 ? 41.988 57.731 16.716 1.00 58.83 110 GLU A C 1
ATOM 672 O O . GLU A 1 89 ? 42.842 57.666 15.822 1.00 59.21 110 GLU A O 1
ATOM 686 N N . SER A 1 91 ? 44.349 54.702 18.918 1.00 51.06 112 SER A N 1
ATOM 687 C CA . SER A 1 91 ? 44.263 53.323 19.380 1.00 50.39 112 SER A CA 1
ATOM 688 C C . SER A 1 91 ? 45.499 52.919 20.182 1.00 53.45 112 SER A C 1
ATOM 689 O O . SER A 1 91 ? 46.610 53.427 19.969 1.00 52.55 112 SER A O 1
ATOM 692 N N . THR A 1 92 ? 45.268 52.023 21.139 1.00 49.28 113 THR A N 1
ATOM 693 C CA . THR A 1 92 ? 46.298 51.420 21.974 1.00 49.63 113 THR A CA 1
ATOM 694 C C . THR A 1 92 ? 45.745 50.057 22.408 1.00 52.56 113 THR A C 1
ATOM 695 O O . THR A 1 92 ? 44.711 49.613 21.901 1.00 51.04 113 THR A O 1
ATOM 699 N N . SER A 1 93 ? 46.453 49.389 23.311 1.00 49.02 114 SER A N 1
ATOM 700 C CA . SER A 1 93 ? 46.024 48.122 23.869 1.00 48.54 114 SER A CA 1
ATOM 701 C C . SER A 1 93 ? 46.454 48.068 25.325 1.00 53.21 114 SER A C 1
ATOM 702 O O . SER A 1 93 ? 47.315 48.846 25.747 1.00 53.53 114 SER A O 1
ATOM 705 N N . PHE A 1 94 ? 45.779 47.234 26.116 1.00 49.65 115 PHE A N 1
ATOM 706 C CA . PHE A 1 94 ? 46.113 47.065 27.523 1.00 48.82 115 PHE A CA 1
ATOM 707 C C . PHE A 1 94 ? 45.967 45.601 27.900 1.00 51.59 115 PHE A C 1
ATOM 708 O O . PHE A 1 94 ? 45.276 44.835 27.217 1.00 49.72 115 PHE A O 1
ATOM 716 N N . SER A 1 95 ? 46.693 45.209 28.949 1.00 48.23 116 SER A N 1
ATOM 717 C CA . SER A 1 95 ? 46.714 43.851 29.476 1.00 46.73 116 SER A CA 1
ATOM 718 C C . SER A 1 95 ? 47.108 43.879 30.925 1.00 50.98 116 SER A C 1
ATOM 719 O O . SER A 1 95 ? 47.686 44.852 31.385 1.00 51.95 116 SER A O 1
ATOM 722 N N . SER A 1 96 ? 46.789 42.811 31.644 1.00 48.71 117 SER A N 1
ATOM 723 C CA . SER A 1 96 ? 47.126 42.613 33.052 1.00 49.27 117 SER A CA 1
ATOM 724 C C . SER A 1 96 ? 48.466 41.904 33.184 1.00 54.11 117 SER A C 1
ATOM 725 O O . SER A 1 96 ? 48.784 41.054 32.355 1.00 54.96 117 SER A O 1
ATOM 728 N N . ASN A 1 97 ? 49.235 42.232 34.218 1.00 50.08 118 ASN A N 1
ATOM 729 C CA . ASN A 1 97 ? 50.496 41.566 34.515 1.00 49.51 118 ASN A CA 1
ATOM 730 C C . ASN A 1 97 ? 50.177 40.446 35.495 1.00 53.95 118 ASN A C 1
ATOM 731 O O . ASN A 1 97 ? 50.269 40.621 36.712 1.00 55.34 118 ASN A O 1
ATOM 736 N N . HIS A 1 98 ? 49.714 39.323 34.969 1.00 49.07 119 HIS A N 1
ATOM 737 C CA . HIS A 1 98 ? 49.338 38.183 35.801 1.00 48.65 119 HIS A CA 1
ATOM 738 C C . HIS A 1 98 ? 50.279 36.988 35.508 1.00 53.02 119 HIS A C 1
ATOM 739 O O . HIS A 1 98 ? 50.951 36.954 34.472 1.00 50.86 119 HIS A O 1
ATOM 746 N N . ASN A 1 99 ? 50.324 36.028 36.449 1.00 50.63 120 ASN A N 1
ATOM 747 C CA . ASN A 1 99 ? 51.148 34.837 36.354 1.00 49.97 120 ASN A CA 1
ATOM 748 C C . ASN A 1 99 ? 50.273 33.627 36.677 1.00 51.72 120 ASN A C 1
ATOM 749 O O . ASN A 1 99 ? 49.867 33.426 37.836 1.00 50.60 120 ASN A O 1
ATOM 754 N N . PHE A 1 100 ? 49.949 32.848 35.638 1.00 46.98 121 PHE A N 1
ATOM 755 C CA . PHE A 1 100 ? 49.058 31.695 35.785 1.00 45.87 121 PHE A CA 1
ATOM 756 C C . PHE A 1 100 ? 49.801 30.468 36.363 1.00 51.28 121 PHE A C 1
ATOM 757 O O . PHE A 1 100 ? 49.199 29.402 36.489 1.00 51.29 121 PHE A O 1
ATOM 765 N N . SER A 1 101 ? 51.054 30.652 36.814 1.00 48.62 122 SER A N 1
ATOM 766 C CA . SER A 1 101 ? 51.838 29.632 37.505 1.00 48.53 122 SER A CA 1
ATOM 767 C C . SER A 1 101 ? 51.548 29.648 39.017 1.00 51.89 122 SER A C 1
ATOM 768 O O . SER A 1 101 ? 51.806 28.668 39.700 1.00 51.58 122 SER A O 1
ATOM 771 N N . LYS A 1 102 ? 51.003 30.764 39.520 1.00 49.14 123 LYS A N 1
ATOM 772 C CA . LYS A 1 102 ? 50.728 31.050 40.934 1.00 49.29 123 LYS A CA 1
ATOM 773 C C . LYS A 1 102 ? 49.339 30.544 41.377 1.00 54.70 123 LYS A C 1
ATOM 774 O O . LYS A 1 102 ? 48.642 31.218 42.138 1.00 56.13 123 LYS A O 1
ATOM 780 N N . GLY A 1 103 ? 49.005 29.318 40.984 1.00 50.43 124 GLY A N 1
ATOM 781 C CA . GLY A 1 103 ? 47.737 28.670 41.322 1.00 48.72 124 GLY A CA 1
ATOM 782 C C . GLY A 1 103 ? 47.311 27.636 40.299 1.00 48.66 124 GLY A C 1
ATOM 783 O O . GLY A 1 103 ? 48.157 26.914 39.758 1.00 47.47 124 GLY A O 1
ATOM 784 N N . PHE A 1 104 ? 45.993 27.543 40.028 1.00 42.89 125 PHE A N 1
ATOM 785 C CA . PHE A 1 104 ? 45.481 26.565 39.039 1.00 40.92 125 PHE A CA 1
ATOM 786 C C . PHE A 1 104 ? 44.227 27.061 38.329 1.00 43.27 125 PHE A C 1
ATOM 787 O O . PHE A 1 104 ? 43.465 27.845 38.909 1.00 42.42 125 PHE A O 1
ATOM 795 N N . PHE A 1 105 ? 43.988 26.558 37.098 1.00 39.09 126 PHE A N 1
ATOM 796 C CA . PHE A 1 105 ? 42.744 26.831 36.364 1.00 38.52 126 PHE A CA 1
ATOM 797 C C . PHE A 1 105 ? 41.701 25.840 36.824 1.00 44.23 126 PHE A C 1
ATOM 798 O O . PHE A 1 105 ? 42.052 24.783 37.338 1.00 47.55 126 PHE A O 1
ATOM 806 N N . TYR A 1 106 ? 40.442 26.183 36.737 1.00 39.49 127 TYR A N 1
ATOM 807 C CA . TYR A 1 106 ? 39.388 25.240 37.074 1.00 39.05 127 TYR A CA 1
ATOM 808 C C . TYR A 1 106 ? 38.260 25.514 36.108 1.00 43.36 127 TYR A C 1
ATOM 809 O O . TYR A 1 106 ? 37.914 26.672 35.855 1.00 42.87 127 TYR A O 1
ATOM 818 N N . VAL A 1 107 ? 37.779 24.449 35.477 1.00 39.43 128 VAL A N 1
ATOM 819 C CA . VAL A 1 107 ? 36.714 24.497 34.488 1.00 38.26 128 VAL A CA 1
ATOM 820 C C . VAL A 1 107 ? 35.395 24.374 35.253 1.00 43.92 128 VAL A C 1
ATOM 821 O O . VAL A 1 107 ? 35.124 23.346 35.858 1.00 45.29 128 VAL A O 1
ATOM 825 N N . ALA A 1 108 ? 34.635 25.459 35.298 1.00 40.48 129 ALA A N 1
ATOM 826 C CA . ALA A 1 108 ? 33.339 25.596 35.966 1.00 40.81 129 ALA A CA 1
ATOM 827 C C . ALA A 1 108 ? 32.528 26.650 35.245 1.00 45.66 129 ALA A C 1
ATOM 828 O O . ALA A 1 108 ? 33.102 27.609 34.738 1.00 44.91 129 ALA A O 1
ATOM 830 N N . ASP A 1 109 ? 31.214 26.430 35.133 1.00 44.99 130 ASP A N 1
ATOM 831 C CA . ASP A 1 109 ? 30.207 27.231 34.424 1.00 46.70 130 ASP A CA 1
ATOM 832 C C . ASP A 1 109 ? 30.663 27.451 32.971 1.00 48.82 130 ASP A C 1
ATOM 833 O O . ASP A 1 109 ? 30.556 28.549 32.433 1.00 49.70 130 ASP A O 1
ATOM 838 N N . GLY A 1 110 ? 31.148 26.373 32.366 1.00 44.32 131 GLY A N 1
ATOM 839 C CA . GLY A 1 110 ? 31.541 26.288 30.969 1.00 43.62 131 GLY A CA 1
ATOM 840 C C . GLY A 1 110 ? 32.630 27.208 30.491 1.00 46.33 131 GLY A C 1
ATOM 841 O O . GLY A 1 110 ? 32.601 27.626 29.339 1.00 46.21 131 GLY A O 1
ATOM 842 N N . THR A 1 111 ? 33.619 27.494 31.342 1.00 42.53 132 THR A N 1
ATOM 843 C CA . THR A 1 111 ? 34.749 28.369 30.977 1.00 41.96 132 THR A CA 1
ATOM 844 C C . THR A 1 111 ? 35.967 28.101 31.871 1.00 42.12 132 THR A C 1
ATOM 845 O O . THR A 1 111 ? 35.867 27.375 32.859 1.00 40.64 132 THR A O 1
ATOM 849 N N . PHE A 1 112 ? 37.103 28.733 31.530 1.00 38.22 133 PHE A N 1
ATOM 850 C CA . PHE A 1 112 ? 38.326 28.648 32.330 1.00 38.32 133 PHE A CA 1
ATOM 851 C C . PHE A 1 112 ? 38.342 29.738 33.385 1.00 43.16 133 PHE A C 1
ATOM 852 O O . PHE A 1 112 ? 38.285 30.917 33.046 1.00 43.53 133 PHE A O 1
ATOM 860 N N . ASN A 1 113 ? 38.423 29.331 34.661 1.00 39.56 134 ASN A N 1
ATOM 861 C CA . ASN A 1 113 ? 38.502 30.193 35.847 1.00 39.63 134 ASN A CA 1
ATOM 862 C C . ASN A 1 113 ? 39.856 29.989 36.538 1.00 44.26 134 ASN A C 1
ATOM 863 O O . ASN A 1 113 ? 40.372 28.864 36.514 1.00 44.48 134 ASN A O 1
ATOM 868 N N . PHE A 1 114 ? 40.456 31.040 37.122 1.00 39.93 135 PHE A N 1
ATOM 869 C CA . PHE A 1 114 ? 41.761 30.853 37.755 1.00 39.51 135 PHE A CA 1
ATOM 870 C C . PHE A 1 114 ? 41.723 31.162 39.242 1.00 48.50 135 PHE A C 1
ATOM 871 O O . PHE A 1 114 ? 41.213 32.207 39.635 1.00 51.60 135 PHE A O 1
ATOM 879 N N . TYR A 1 115 ? 42.306 30.272 40.058 1.00 44.26 136 TYR A N 1
ATOM 880 C CA . TYR A 1 115 ? 42.432 30.473 41.490 1.00 44.44 136 TYR A CA 1
ATOM 881 C C . TYR A 1 115 ? 43.914 30.612 41.860 1.00 49.94 136 TYR A C 1
ATOM 882 O O . TYR A 1 115 ? 44.707 29.693 41.647 1.00 48.16 136 TYR A O 1
ATOM 891 N N . ASP A 1 116 ? 44.267 31.765 42.445 1.00 50.59 137 ASP A N 1
ATOM 892 C CA . ASP A 1 116 ? 45.617 32.085 42.895 1.00 51.40 137 ASP A CA 1
ATOM 893 C C . ASP A 1 116 ? 45.824 31.528 44.321 1.00 58.25 137 ASP A C 1
ATOM 894 O O . ASP A 1 116 ? 45.184 31.997 45.264 1.00 57.99 137 ASP A O 1
ATOM 899 N N . THR A 1 117 ? 46.713 30.519 44.478 1.00 55.97 138 THR A N 1
ATOM 900 C CA . THR A 1 117 ? 46.994 29.906 45.784 1.00 56.36 138 THR A CA 1
ATOM 901 C C . THR A 1 117 ? 47.822 30.857 46.694 1.00 61.71 138 THR A C 1
ATOM 902 O O . THR A 1 117 ? 47.932 30.588 47.895 1.00 62.21 138 THR A O 1
ATOM 906 N N . GLU A 1 118 ? 48.374 31.956 46.144 1.00 58.46 139 GLU A N 1
ATOM 907 C CA . GLU A 1 118 ? 49.152 32.921 46.921 1.00 59.32 139 GLU A CA 1
ATOM 908 C C . GLU A 1 118 ? 48.244 34.029 47.448 1.00 61.58 139 GLU A C 1
ATOM 909 O O . GLU A 1 118 ? 48.326 34.351 48.640 1.00 63.64 139 GLU A O 1
ATOM 915 N N . LYS A 1 119 ? 47.388 34.594 46.576 1.00 53.70 140 LYS A N 1
ATOM 916 C CA . LYS A 1 119 ? 46.440 35.658 46.908 1.00 52.98 140 LYS A CA 1
ATOM 917 C C . LYS A 1 119 ? 45.130 35.097 47.491 1.00 57.45 140 LYS A C 1
ATOM 918 O O . LYS A 1 119 ? 44.319 35.875 47.980 1.00 57.97 140 LYS A O 1
ATOM 924 N N . LYS A 1 120 ? 44.899 33.764 47.414 1.00 54.60 141 LYS A N 1
ATOM 925 C CA . LYS A 1 120 ? 43.647 33.077 47.825 1.00 54.34 141 LYS A CA 1
ATOM 926 C C . LYS A 1 120 ? 42.443 33.772 47.147 1.00 58.48 141 LYS A C 1
ATOM 927 O O . LYS A 1 120 ? 41.421 34.050 47.791 1.00 58.43 141 LYS A O 1
ATOM 933 N N . THR A 1 121 ? 42.612 34.098 45.845 1.00 54.43 142 THR A N 1
ATOM 934 C CA . THR A 1 121 ? 41.632 34.826 45.046 1.00 54.15 142 THR A CA 1
ATOM 935 C C . THR A 1 121 ? 41.295 34.047 43.789 1.00 56.31 142 THR A C 1
ATOM 936 O O . THR A 1 121 ? 42.194 33.528 43.117 1.00 55.11 142 THR A O 1
ATOM 940 N N . ALA A 1 122 ? 39.983 34.011 43.473 1.00 51.50 143 ALA A N 1
ATOM 941 C CA . ALA A 1 122 ? 39.411 33.390 42.296 1.00 50.01 143 ALA A CA 1
ATOM 942 C C . ALA A 1 122 ? 39.074 34.420 41.248 1.00 54.09 143 ALA A C 1
ATOM 943 O O . ALA A 1 122 ? 38.526 35.465 41.579 1.00 56.84 143 ALA A O 1
ATOM 945 N N . TYR A 1 123 ? 39.400 34.139 39.991 1.00 49.03 144 TYR A N 1
ATOM 946 C CA . TYR A 1 123 ? 39.086 34.996 38.848 1.00 48.92 144 TYR A CA 1
ATOM 947 C C . TYR A 1 123 ? 38.177 34.202 37.934 1.00 51.89 144 TYR A C 1
ATOM 948 O O . TYR A 1 123 ? 38.585 33.164 37.416 1.00 51.22 144 TYR A O 1
ATOM 957 N N . GLN A 1 124 ? 36.918 34.613 37.832 1.00 48.07 145 GLN A N 1
ATOM 958 C CA . GLN A 1 124 ? 35.944 33.882 37.041 1.00 47.46 145 GLN A CA 1
ATOM 959 C C . GLN A 1 124 ? 35.987 34.290 35.584 1.00 53.05 145 GLN A C 1
ATOM 960 O O . GLN A 1 124 ? 36.069 35.475 35.277 1.00 55.33 145 GLN A O 1
ATOM 966 N N . ASP A 1 125 ? 35.926 33.287 34.690 1.00 48.74 146 ASP A N 1
ATOM 967 C CA . ASP A 1 125 ? 35.844 33.399 33.236 1.00 47.51 146 ASP A CA 1
ATOM 968 C C . ASP A 1 125 ? 37.022 34.226 32.683 1.00 49.57 146 ASP A C 1
ATOM 969 O O . ASP A 1 125 ? 36.845 35.229 32.009 1.00 49.76 146 ASP A O 1
ATOM 974 N N . CYS A 1 126 ? 38.221 33.737 32.926 1.00 45.13 147 CYS A N 1
ATOM 975 C CA . CYS A 1 126 ? 39.459 34.302 32.429 1.00 44.55 147 CYS A CA 1
ATOM 976 C C . CYS A 1 126 ? 39.566 34.070 30.920 1.00 44.64 147 CYS A C 1
ATOM 977 O O . CYS A 1 126 ? 40.350 34.727 30.231 1.00 43.12 147 CYS A O 1
ATOM 980 N N . TYR A 1 127 ? 38.803 33.103 30.403 1.00 39.52 148 TYR A N 1
ATOM 981 C CA . TYR A 1 127 ? 38.856 32.784 28.983 1.00 37.26 148 TYR A CA 1
ATOM 982 C C . TYR A 1 127 ? 38.259 33.944 28.180 1.00 43.73 148 TYR A C 1
ATOM 983 O O . TYR A 1 127 ? 38.872 34.375 27.213 1.00 43.89 148 TYR A O 1
ATOM 992 N N . ALA A 1 128 ? 37.105 34.476 28.605 1.00 41.82 149 ALA A N 1
ATOM 993 C CA . ALA A 1 128 ? 36.450 35.580 27.920 1.00 42.48 149 ALA A CA 1
ATOM 994 C C . ALA A 1 128 ? 37.320 36.864 27.946 1.00 48.08 149 ALA A C 1
ATOM 995 O O . ALA A 1 128 ? 37.676 37.349 26.868 1.00 48.01 149 ALA A O 1
ATOM 997 N N . SER A 1 129 ? 37.707 37.364 29.171 1.00 44.26 150 SER A N 1
ATOM 998 C CA . SER A 1 129 ? 38.470 38.603 29.392 1.00 43.62 150 SER A CA 1
ATOM 999 C C . SER A 1 129 ? 39.833 38.596 28.648 1.00 46.04 150 SER A C 1
ATOM 1000 O O . SER A 1 129 ? 40.272 39.673 28.239 1.00 50.30 150 SER A O 1
ATOM 1003 N N . LEU A 1 130 ? 40.446 37.441 28.411 1.00 37.88 151 LEU A N 1
ATOM 1004 C CA . LEU A 1 130 ? 41.688 37.294 27.624 1.00 37.54 151 LEU A CA 1
ATOM 1005 C C . LEU A 1 130 ? 41.414 36.946 26.113 1.00 42.17 151 LEU A C 1
ATOM 1006 O O . LEU A 1 130 ? 42.379 36.761 25.358 1.00 39.87 151 LEU A O 1
ATOM 1011 N N . ASN A 1 131 ? 40.124 36.805 25.681 1.00 39.69 152 ASN A N 1
ATOM 1012 C CA . ASN A 1 131 ? 39.859 36.411 24.291 1.00 40.46 152 ASN A CA 1
ATOM 1013 C C . ASN A 1 131 ? 38.699 37.181 23.688 1.00 46.74 152 ASN A C 1
ATOM 1014 O O . ASN A 1 131 ? 37.953 36.640 22.864 1.00 47.41 152 ASN A O 1
ATOM 1019 N N . ALA A 1 132 ? 38.605 38.459 24.032 1.00 42.82 153 ALA A N 1
ATOM 1020 C CA . ALA A 1 132 ? 37.615 39.397 23.507 1.00 42.60 153 ALA A CA 1
ATOM 1021 C C . ALA A 1 132 ? 36.189 38.841 23.596 1.00 46.13 153 ALA A C 1
ATOM 1022 O O . ALA A 1 132 ? 35.426 38.937 22.631 1.00 46.68 153 ALA A O 1
ATOM 1024 N N . GLY A 1 133 ? 35.838 38.291 24.747 1.00 42.49 154 GLY A N 1
ATOM 1025 C CA . GLY A 1 133 ? 34.495 37.783 24.988 1.00 43.32 154 GLY A CA 1
ATOM 1026 C C . GLY A 1 133 ? 34.141 36.453 24.370 1.00 52.46 154 GLY A C 1
ATOM 1027 O O . GLY A 1 133 ? 32.976 36.067 24.457 1.00 56.35 154 GLY A O 1
ATOM 1028 N N . LYS A 1 134 ? 35.120 35.725 23.747 1.00 48.02 155 LYS A N 1
ATOM 1029 C CA . LYS A 1 134 ? 34.885 34.406 23.160 1.00 46.47 155 LYS A CA 1
ATOM 1030 C C . LYS A 1 134 ? 34.370 33.448 24.204 1.00 53.59 155 LYS A C 1
ATOM 1031 O O . LYS A 1 134 ? 34.748 33.534 25.381 1.00 54.93 155 LYS A O 1
ATOM 1037 N N . THR A 1 135 ? 33.527 32.515 23.772 1.00 50.42 156 THR A N 1
ATOM 1038 C CA . THR A 1 135 ? 32.976 31.487 24.640 1.00 48.75 156 THR A CA 1
ATOM 1039 C C . THR A 1 135 ? 33.377 30.129 24.064 1.00 48.79 156 THR A C 1
ATOM 1040 O O . THR A 1 135 ? 33.737 30.017 22.892 1.00 46.30 156 THR A O 1
ATOM 1044 N N . LEU A 1 136 ? 33.368 29.118 24.926 1.00 45.99 157 LEU A N 1
ATOM 1045 C CA . LEU A 1 136 ? 33.692 27.727 24.595 1.00 44.43 157 LEU A CA 1
ATOM 1046 C C . LEU A 1 136 ? 32.400 26.919 24.334 1.00 49.73 157 LEU A C 1
ATOM 1047 O O . LEU A 1 136 ? 32.491 25.738 23.989 1.00 49.74 157 LEU A O 1
ATOM 1052 N N . GLY A 1 137 ? 31.233 27.580 24.495 1.00 46.75 158 GLY A N 1
ATOM 1053 C CA . GLY A 1 137 ? 29.886 27.054 24.274 1.00 46.80 158 GLY A CA 1
ATOM 1054 C C . GLY A 1 137 ? 29.539 25.783 25.020 1.00 50.39 158 GLY A C 1
ATOM 1055 O O . GLY A 1 137 ? 28.883 24.898 24.469 1.00 51.76 158 GLY A O 1
ATOM 1056 N N . ILE A 1 138 ? 29.967 25.684 26.277 1.00 44.19 159 ILE A N 1
ATOM 1057 C CA . ILE A 1 138 ? 29.708 24.511 27.103 1.00 41.99 159 ILE A CA 1
ATOM 1058 C C . ILE A 1 138 ? 28.434 24.766 27.892 1.00 49.61 159 ILE A C 1
ATOM 1059 O O . ILE A 1 138 ? 28.442 25.484 28.905 1.00 52.66 159 ILE A O 1
ATOM 1064 N N . GLY A 1 139 ? 27.335 24.211 27.394 1.00 45.90 160 GLY A N 1
ATOM 1065 C CA . GLY A 1 139 ? 26.030 24.328 28.032 1.00 46.69 160 GLY A CA 1
ATOM 1066 C C . GLY A 1 139 ? 25.939 23.447 29.254 1.00 53.57 160 GLY A C 1
ATOM 1067 O O . GLY A 1 139 ? 26.860 22.672 29.525 1.00 53.16 160 GLY A O 1
ATOM 1068 N N . ASN A 1 140 ? 24.816 23.529 29.982 1.00 53.57 161 ASN A N 1
ATOM 1069 C CA . ASN A 1 140 ? 24.575 22.756 31.209 1.00 54.37 161 ASN A CA 1
ATOM 1070 C C . ASN A 1 140 ? 24.512 21.254 30.954 1.00 58.65 161 ASN A C 1
ATOM 1071 O O . ASN A 1 140 ? 24.873 20.484 31.843 1.00 59.38 161 ASN A O 1
ATOM 1076 N N . TYR A 1 141 ? 24.045 20.839 29.766 1.00 55.19 162 TYR A N 1
ATOM 1077 C CA . TYR A 1 141 ? 23.885 19.428 29.425 1.00 56.31 162 TYR A CA 1
ATOM 1078 C C . TYR A 1 141 ? 25.041 18.949 28.494 1.00 57.34 162 TYR A C 1
ATOM 1079 O O . TYR A 1 141 ? 25.002 17.821 27.968 1.00 57.24 162 TYR A O 1
ATOM 1088 N N . ASP A 1 142 ? 26.084 19.797 28.350 1.00 51.02 163 ASP A N 1
ATOM 1089 C CA . ASP A 1 142 ? 27.308 19.554 27.574 1.00 48.40 163 ASP A CA 1
ATOM 1090 C C . ASP A 1 142 ? 28.477 19.154 28.480 1.00 49.86 163 ASP A C 1
ATOM 1091 O O . ASP A 1 142 ? 28.543 19.579 29.636 1.00 51.61 163 ASP A O 1
ATOM 1096 N N . SER A 1 143 ? 29.411 18.369 27.948 1.00 41.87 164 SER A N 1
ATOM 1097 C CA . SER A 1 143 ? 30.613 17.968 28.669 1.00 39.33 164 SER A CA 1
ATOM 1098 C C . SER A 1 143 ? 31.852 18.667 28.085 1.00 45.88 164 SER A C 1
ATOM 1099 O O . SER A 1 143 ? 31.917 18.982 26.898 1.00 46.28 164 SER A O 1
ATOM 1102 N N . ALA A 1 144 ? 32.812 18.933 28.949 1.00 43.44 165 ALA A N 1
ATOM 1103 C CA . ALA A 1 144 ? 34.102 19.527 28.640 1.00 42.15 165 ALA A CA 1
ATOM 1104 C C . ALA A 1 144 ? 35.177 18.525 28.980 1.00 45.63 165 ALA A C 1
ATOM 1105 O O . ALA A 1 144 ? 35.348 18.166 30.146 1.00 47.74 165 ALA A O 1
ATOM 1107 N N . ASN A 1 145 ? 35.851 18.023 27.964 1.00 39.89 166 ASN A N 1
ATOM 1108 C CA . ASN A 1 145 ? 36.893 17.016 28.102 1.00 40.23 166 ASN A CA 1
ATOM 1109 C C . ASN A 1 145 ? 38.184 17.660 27.607 1.00 43.21 166 ASN A C 1
ATOM 1110 O O . ASN A 1 145 ? 38.282 18.009 26.430 1.00 43.84 166 ASN A O 1
ATOM 1115 N N . ILE A 1 146 ? 39.108 17.947 28.531 1.00 38.47 167 ILE A N 1
ATOM 1116 C CA . ILE A 1 146 ? 40.368 18.658 28.237 1.00 36.71 167 ILE A CA 1
ATOM 1117 C C . ILE A 1 146 ? 41.590 17.817 28.583 1.00 38.06 167 ILE A C 1
ATOM 1118 O O . ILE A 1 146 ? 41.663 17.224 29.668 1.00 35.85 167 ILE A O 1
ATOM 1123 N N . ILE A 1 147 ? 42.580 17.846 27.687 1.00 35.36 168 ILE A N 1
ATOM 1124 C CA . ILE A 1 147 ? 43.875 17.199 27.878 1.00 36.18 168 ILE A CA 1
ATOM 1125 C C . ILE A 1 147 ? 44.951 18.263 27.706 1.00 41.87 168 ILE A C 1
ATOM 1126 O O . ILE A 1 147 ? 44.994 18.974 26.702 1.00 41.95 168 ILE A O 1
ATOM 1131 N N . HIS A 1 148 ? 45.762 18.410 28.745 1.00 38.55 169 HIS A N 1
ATOM 1132 C CA . HIS A 1 148 ? 46.880 19.306 28.778 1.00 37.98 169 HIS A CA 1
ATOM 1133 C C . HIS A 1 148 ? 48.091 18.530 28.233 1.00 43.13 169 HIS A C 1
ATOM 1134 O O . HIS A 1 148 ? 48.601 17.605 28.882 1.00 40.11 169 HIS A O 1
ATOM 1141 N N . SER A 1 149 ? 48.491 18.866 26.990 1.00 42.50 170 SER A N 1
ATOM 1142 C CA . SER A 1 149 ? 49.616 18.225 26.309 1.00 42.70 170 SER A CA 1
ATOM 1143 C C . SER A 1 149 ? 50.279 19.216 25.345 1.00 49.56 170 SER A C 1
ATOM 1144 O O . SER A 1 149 ? 49.592 20.100 24.836 1.00 51.80 170 SER A O 1
ATOM 1147 N N A ASN A 1 150 ? 51.600 19.085 25.106 0.50 45.74 171 ASN A N 1
ATOM 1148 N N B ASN A 1 150 ? 51.613 19.086 25.136 0.50 46.27 171 ASN A N 1
ATOM 1149 C CA A ASN A 1 150 ? 52.393 19.901 24.164 0.50 45.52 171 ASN A CA 1
ATOM 1150 C CA B ASN A 1 150 ? 52.504 19.889 24.268 0.50 46.34 171 ASN A CA 1
ATOM 1151 C C A ASN A 1 150 ? 52.272 21.432 24.482 0.50 49.68 171 ASN A C 1
ATOM 1152 C C B ASN A 1 150 ? 52.265 21.415 24.497 0.50 50.06 171 ASN A C 1
ATOM 1153 O O A ASN A 1 150 ? 52.345 22.268 23.567 0.50 49.87 171 ASN A O 1
ATOM 1154 O O B ASN A 1 150 ? 52.260 22.226 23.558 0.50 50.27 171 ASN A O 1
ATOM 1163 N N . GLY A 1 151 ? 52.077 21.773 25.762 1.00 45.51 172 GLY A N 1
ATOM 1164 C CA . GLY A 1 151 ? 51.880 23.152 26.200 1.00 44.55 172 GLY A CA 1
ATOM 1165 C C . GLY A 1 151 ? 50.555 23.756 25.761 1.00 47.83 172 GLY A C 1
ATOM 1166 O O . GLY A 1 151 ? 50.426 24.988 25.737 1.00 50.13 172 GLY A O 1
ATOM 1167 N N . LYS A 1 152 ? 49.552 22.891 25.429 1.00 38.73 173 LYS A N 1
ATOM 1168 C CA . LYS A 1 152 ? 48.230 23.313 24.983 1.00 37.05 173 LYS A CA 1
ATOM 1169 C C . LYS A 1 152 ? 47.120 22.605 25.766 1.00 41.99 173 LYS A C 1
ATOM 1170 O O . LYS A 1 152 ? 47.299 21.489 26.262 1.00 41.49 173 LYS A O 1
ATOM 1176 N N . PHE A 1 153 ? 45.961 23.249 25.843 1.00 38.70 174 PHE A N 1
ATOM 1177 C CA . PHE A 1 153 ? 44.755 22.660 26.381 1.00 37.49 174 PHE A CA 1
ATOM 1178 C C . PHE A 1 153 ? 43.900 22.243 25.208 1.00 40.87 174 PHE A C 1
ATOM 1179 O O . PHE A 1 153 ? 43.449 23.098 24.447 1.00 39.58 174 PHE A O 1
ATOM 1187 N N . TYR A 1 154 ? 43.770 20.934 24.992 1.00 38.36 175 TYR A N 1
ATOM 1188 C CA . TYR A 1 154 ? 42.926 20.409 23.929 1.00 38.29 175 TYR A CA 1
ATOM 1189 C C . TYR A 1 154 ? 41.580 20.132 24.511 1.00 39.81 175 TYR A C 1
ATOM 1190 O O . TYR A 1 154 ? 41.484 19.308 25.405 1.00 39.39 175 TYR A O 1
ATOM 1199 N N . LEU A 1 155 ? 40.562 20.879 24.081 1.00 35.47 176 LEU A N 1
ATOM 1200 C CA . LEU A 1 155 ? 39.201 20.749 24.594 1.00 33.87 176 LEU A CA 1
ATOM 1201 C C . LEU A 1 155 ? 38.296 20.109 23.540 1.00 38.58 176 LEU A C 1
ATOM 1202 O O . LEU A 1 155 ? 38.272 20.532 22.380 1.00 37.70 176 LEU A O 1
ATOM 1207 N N . LEU A 1 156 ? 37.535 19.095 23.982 1.00 35.43 177 LEU A N 1
ATOM 1208 C CA . LEU A 1 156 ? 36.486 18.433 23.225 1.00 34.83 177 LEU A CA 1
ATOM 1209 C C . LEU A 1 156 ? 35.184 18.677 23.947 1.00 38.55 177 LEU A C 1
ATOM 1210 O O . LEU A 1 156 ? 35.066 18.302 25.119 1.00 39.58 177 LEU A O 1
ATOM 1215 N N . VAL A 1 157 ? 34.209 19.307 23.255 1.00 32.84 178 VAL A N 1
ATOM 1216 C CA . VAL A 1 157 ? 32.890 19.594 23.818 1.00 31.14 178 VAL A CA 1
ATOM 1217 C C . VAL A 1 157 ? 31.935 18.472 23.370 1.00 34.44 178 VAL A C 1
ATOM 1218 O O . VAL A 1 157 ? 31.760 18.221 22.177 1.00 36.14 178 VAL A O 1
ATOM 1222 N N . GLY A 1 158 ? 31.367 17.777 24.337 1.00 29.25 179 GLY A N 1
ATOM 1223 C CA . GLY A 1 158 ? 30.382 16.734 24.097 1.00 28.99 179 GLY A CA 1
ATOM 1224 C C . GLY A 1 158 ? 29.033 17.411 24.094 1.00 33.17 179 GLY A C 1
ATOM 1225 O O . GLY A 1 158 ? 28.521 17.772 25.156 1.00 30.86 179 GLY A O 1
ATOM 1226 N N . THR A 1 159 ? 28.515 17.699 22.889 1.00 31.39 180 THR A N 1
ATOM 1227 C CA . THR A 1 159 ? 27.284 18.453 22.712 1.00 32.10 180 THR A CA 1
ATOM 1228 C C . THR A 1 159 ? 26.460 17.835 21.587 1.00 36.43 180 THR A C 1
ATOM 1229 O O . THR A 1 159 ? 27.026 17.262 20.668 1.00 35.67 180 THR A O 1
ATOM 1233 N N . SER A 1 160 ? 25.118 17.952 21.678 1.00 33.97 181 SER A N 1
ATOM 1234 C CA . SER A 1 160 ? 24.201 17.383 20.683 1.00 34.77 181 SER A CA 1
ATOM 1235 C C . SER A 1 160 ? 24.153 18.263 19.407 1.00 38.46 181 SER A C 1
ATOM 1236 O O . SER A 1 160 ? 23.673 17.798 18.380 1.00 36.66 181 SER A O 1
ATOM 1239 N N . THR A 1 161 ? 24.733 19.489 19.448 1.00 37.30 182 THR A N 1
ATOM 1240 C CA . THR A 1 161 ? 24.806 20.393 18.291 1.00 36.09 182 THR A CA 1
ATOM 1241 C C . THR A 1 161 ? 25.912 19.917 17.331 1.00 39.42 182 THR A C 1
ATOM 1242 O O . THR A 1 161 ? 27.089 19.806 17.691 1.00 37.14 182 THR A O 1
ATOM 1246 N N . SER A 1 162 ? 25.502 19.689 16.081 1.00 36.89 183 SER A N 1
ATOM 1247 C CA . SER A 1 162 ? 26.329 19.229 14.980 1.00 35.11 183 SER A CA 1
ATOM 1248 C C . SER A 1 162 ? 27.161 20.342 14.344 1.00 40.25 183 SER A C 1
ATOM 1249 O O . SER A 1 162 ? 28.359 20.172 14.192 1.00 42.66 183 SER A O 1
ATOM 1252 N N . ASN A 1 163 ? 26.535 21.449 13.938 1.00 37.17 184 ASN A N 1
ATOM 1253 C CA . ASN A 1 163 ? 27.176 22.544 13.198 1.00 35.83 184 ASN A CA 1
ATOM 1254 C C . ASN A 1 163 ? 27.725 23.612 14.135 1.00 38.21 184 ASN A C 1
ATOM 1255 O O . ASN A 1 163 ? 27.225 24.728 14.224 1.00 39.46 184 ASN A O 1
ATOM 1260 N N . ARG A 1 164 ? 28.789 23.257 14.809 1.00 32.86 185 ARG A N 1
ATOM 1261 C CA . ARG A 1 164 ? 29.528 24.104 15.730 1.00 31.52 185 ARG A CA 1
ATOM 1262 C C . ARG A 1 164 ? 30.904 23.517 15.944 1.00 38.86 185 ARG A C 1
ATOM 1263 O O . ARG A 1 164 ? 31.127 22.368 15.591 1.00 40.87 185 ARG A O 1
ATOM 1271 N N . ASP A 1 165 ? 31.824 24.292 16.497 1.00 36.06 186 ASP A N 1
ATOM 1272 C CA . ASP A 1 165 ? 33.152 23.814 16.825 1.00 35.68 186 ASP A CA 1
ATOM 1273 C C . ASP A 1 165 ? 33.057 22.909 18.054 1.00 38.99 186 ASP A C 1
ATOM 1274 O O . ASP A 1 165 ? 32.396 23.261 19.044 1.00 37.00 186 ASP A O 1
ATOM 1279 N N . HIS A 1 166 ? 33.667 21.714 17.968 1.00 36.18 187 HIS A N 1
ATOM 1280 C CA . HIS A 1 166 ? 33.693 20.766 19.092 1.00 34.61 187 HIS A CA 1
ATOM 1281 C C . HIS A 1 166 ? 35.100 20.676 19.688 1.00 38.11 187 HIS A C 1
ATOM 1282 O O . HIS A 1 166 ? 35.258 20.480 20.889 1.00 37.50 187 HIS A O 1
ATOM 1289 N N . PHE A 1 167 ? 36.112 20.847 18.852 1.00 34.78 188 PHE A N 1
ATOM 1290 C CA . PHE A 1 167 ? 37.491 20.723 19.287 1.00 34.76 188 PHE A CA 1
ATOM 1291 C C . PHE A 1 167 ? 38.166 22.089 19.285 1.00 40.33 188 PHE A C 1
ATOM 1292 O O . PHE A 1 167 ? 38.117 22.806 18.291 1.00 41.61 188 PHE A O 1
ATOM 1300 N N . TYR A 1 168 ? 38.791 22.439 20.399 1.00 36.80 189 TYR A N 1
ATOM 1301 C CA . TYR A 1 168 ? 39.457 23.722 20.617 1.00 35.78 189 TYR A CA 1
ATOM 1302 C C . TYR A 1 168 ? 40.898 23.552 21.083 1.00 40.87 189 TYR A C 1
ATOM 1303 O O . TYR A 1 168 ? 41.172 22.674 21.902 1.00 40.78 189 TYR A O 1
ATOM 1312 N N . ILE A 1 169 ? 41.813 24.405 20.570 1.00 37.06 190 ILE A N 1
ATOM 1313 C CA . ILE A 1 169 ? 43.202 24.479 21.005 1.00 36.13 190 ILE A CA 1
ATOM 1314 C C . ILE A 1 169 ? 43.369 25.838 21.666 1.00 40.79 190 ILE A C 1
ATOM 1315 O O . ILE A 1 169 ? 43.145 26.883 21.036 1.00 41.85 190 ILE A O 1
ATOM 1320 N N . VAL A 1 170 ? 43.702 25.801 22.960 1.00 36.77 191 VAL A N 1
ATOM 1321 C CA . VAL A 1 170 ? 43.909 26.948 23.850 1.00 35.67 191 VAL A CA 1
ATOM 1322 C C . VAL A 1 170 ? 45.328 26.849 24.377 1.00 40.35 191 VAL A C 1
ATOM 1323 O O . VAL A 1 170 ? 45.721 25.771 24.810 1.00 41.07 191 VAL A O 1
ATOM 1327 N N . ASP A 1 171 ? 46.117 27.940 24.299 1.00 36.58 192 ASP A N 1
ATOM 1328 C CA . ASP A 1 171 ? 47.466 27.936 24.852 1.00 36.43 192 ASP A CA 1
ATOM 1329 C C . ASP A 1 171 ? 47.384 27.747 26.396 1.00 38.42 192 ASP A C 1
ATOM 1330 O O . ASP A 1 171 ? 46.590 28.426 27.058 1.00 34.80 192 ASP A O 1
ATOM 1335 N N . ALA A 1 172 ? 48.155 26.786 26.949 1.00 36.75 193 ALA A N 1
ATOM 1336 C CA . ALA A 1 172 ? 48.062 26.456 28.378 1.00 36.79 193 ALA A CA 1
ATOM 1337 C C . ALA A 1 172 ? 48.643 27.542 29.278 1.00 44.20 193 ALA A C 1
ATOM 1338 O O . ALA A 1 172 ? 48.070 27.768 30.331 1.00 45.62 193 ALA A O 1
ATOM 1340 N N . LYS A 1 173 ? 49.728 28.222 28.881 1.00 43.60 194 LYS A N 1
ATOM 1341 C CA . LYS A 1 173 ? 50.366 29.251 29.701 1.00 45.46 194 LYS A CA 1
ATOM 1342 C C . LYS A 1 173 ? 49.553 30.566 29.719 1.00 50.45 194 LYS A C 1
ATOM 1343 O O . LYS A 1 173 ? 49.390 31.175 30.787 1.00 51.22 194 LYS A O 1
ATOM 1349 N N . THR A 1 174 ? 49.073 31.008 28.548 1.00 46.00 195 THR A N 1
ATOM 1350 C CA . THR A 1 174 ? 48.402 32.296 28.409 1.00 44.92 195 THR A CA 1
ATOM 1351 C C . THR A 1 174 ? 46.889 32.219 28.417 1.00 48.51 195 THR A C 1
ATOM 1352 O O . THR A 1 174 ? 46.260 33.231 28.740 1.00 51.70 195 THR A O 1
ATOM 1356 N N . LEU A 1 175 ? 46.297 31.077 28.018 1.00 41.68 196 LEU A N 1
ATOM 1357 C CA . LEU A 1 175 ? 44.837 30.844 27.925 1.00 39.68 196 LEU A CA 1
ATOM 1358 C C . LEU A 1 175 ? 44.302 31.500 26.630 1.00 44.45 196 LEU A C 1
ATOM 1359 O O . LEU A 1 175 ? 43.097 31.655 26.445 1.00 45.52 196 LEU A O 1
ATOM 1364 N N . TYR A 1 176 ? 45.211 31.837 25.712 1.00 41.23 197 TYR A N 1
ATOM 1365 C CA . TYR A 1 176 ? 44.889 32.412 24.418 1.00 41.04 197 TYR A CA 1
ATOM 1366 C C . TYR A 1 176 ? 44.351 31.335 23.506 1.00 44.94 197 TYR A C 1
ATOM 1367 O O . TYR A 1 176 ? 44.931 30.246 23.420 1.00 45.09 197 TYR A O 1
ATOM 1376 N N . TYR A 1 177 ? 43.246 31.640 22.824 1.00 39.70 198 TYR A N 1
ATOM 1377 C CA . TYR A 1 177 ? 42.631 30.798 21.830 1.00 39.16 198 TYR A CA 1
ATOM 1378 C C . TYR A 1 177 ? 43.586 30.651 20.647 1.00 46.38 198 TYR A C 1
ATOM 1379 O O . TYR A 1 177 ? 44.161 31.644 20.213 1.00 49.07 198 TYR A O 1
ATOM 1388 N N . GLU A 1 178 ? 43.785 29.435 20.144 1.00 42.02 199 GLU A N 1
ATOM 1389 C CA . GLU A 1 178 ? 44.644 29.268 18.985 1.00 41.67 199 GLU A CA 1
ATOM 1390 C C . GLU A 1 178 ? 43.821 28.871 17.782 1.00 46.46 199 GLU A C 1
ATOM 1391 O O . GLU A 1 178 ? 43.908 29.527 16.738 1.00 46.99 199 GLU A O 1
ATOM 1397 N N . ASN A 1 179 ? 42.995 27.824 17.930 1.00 41.14 200 ASN A N 1
ATOM 1398 C CA . ASN A 1 179 ? 42.185 27.313 16.832 1.00 39.52 200 ASN A CA 1
ATOM 1399 C C . ASN A 1 179 ? 41.035 26.456 17.365 1.00 40.05 200 ASN A C 1
ATOM 1400 O O . ASN A 1 179 ? 41.023 26.098 18.545 1.00 37.94 200 ASN A O 1
ATOM 1405 N N . SER A 1 180 ? 40.058 26.156 16.499 1.00 35.39 201 SER A N 1
ATOM 1406 C CA . SER A 1 180 ? 38.898 25.309 16.795 1.00 34.54 201 SER A CA 1
ATOM 1407 C C . SER A 1 180 ? 38.295 24.772 15.490 1.00 39.35 201 SER A C 1
ATOM 1408 O O . SER A 1 180 ? 38.530 25.338 14.412 1.00 39.73 201 SER A O 1
ATOM 1411 N N . ALA A 1 181 ? 37.562 23.657 15.577 1.00 35.71 202 ALA A N 1
ATOM 1412 C CA . ALA A 1 181 ? 36.961 23.028 14.404 1.00 36.08 202 ALA A CA 1
ATOM 1413 C C . ALA A 1 181 ? 35.792 22.133 14.773 1.00 40.26 202 ALA A C 1
ATOM 1414 O O . ALA A 1 181 ? 35.610 21.762 15.931 1.00 41.60 202 ALA A O 1
ATOM 1416 N N . VAL A 1 182 ? 35.004 21.793 13.762 1.00 35.40 203 VAL A N 1
ATOM 1417 C CA . VAL A 1 182 ? 33.854 20.899 13.820 1.00 34.01 203 VAL A CA 1
ATOM 1418 C C . VAL A 1 182 ? 34.370 19.485 13.750 1.00 38.91 203 VAL A C 1
ATOM 1419 O O . VAL A 1 182 ? 35.296 19.224 12.986 1.00 37.98 203 VAL A O 1
ATOM 1423 N N . VAL A 1 183 ? 33.809 18.566 14.545 1.00 36.95 204 VAL A N 1
ATOM 1424 C CA . VAL A 1 183 ? 34.175 17.142 14.509 1.00 36.00 204 VAL A CA 1
ATOM 1425 C C . VAL A 1 183 ? 32.856 16.389 14.333 1.00 40.16 204 VAL A C 1
ATOM 1426 O O . VAL A 1 183 ? 32.572 15.866 13.255 1.00 41.55 204 VAL A O 1
ATOM 1430 N N . GLY A 1 184 ? 32.020 16.445 15.358 1.00 35.34 205 GLY A N 1
ATOM 1431 C CA . GLY A 1 184 ? 30.692 15.854 15.354 1.00 33.99 205 GLY A CA 1
ATOM 1432 C C . GLY A 1 184 ? 30.000 16.009 16.689 1.00 39.35 205 GLY A C 1
ATOM 1433 O O . GLY A 1 184 ? 30.636 16.292 17.714 1.00 40.20 205 GLY A O 1
ATOM 1434 N N . ALA A 1 185 ? 28.672 15.837 16.674 1.00 35.26 206 ALA A N 1
ATOM 1435 C CA . ALA A 1 185 ? 27.826 15.855 17.858 1.00 33.39 206 ALA A CA 1
ATOM 1436 C C . ALA A 1 185 ? 28.006 14.592 18.702 1.00 39.06 206 ALA A C 1
ATOM 1437 O O . ALA A 1 185 ? 28.295 13.501 18.154 1.00 38.48 206 ALA A O 1
ATOM 1439 N N . ASN A 1 186 ? 27.836 14.752 20.042 1.00 36.19 207 ASN A N 1
ATOM 1440 C CA . ASN A 1 186 ? 27.825 13.698 21.071 1.00 35.37 207 ASN A CA 1
ATOM 1441 C C . ASN A 1 186 ? 29.148 12.918 21.127 1.00 40.59 207 ASN A C 1
ATOM 1442 O O . ASN A 1 186 ? 29.161 11.688 21.252 1.00 42.01 207 ASN A O 1
ATOM 1447 N N . LEU A 1 187 ? 30.261 13.656 21.109 1.00 36.92 208 LEU A N 1
ATOM 1448 C CA . LEU A 1 187 ? 31.609 13.096 21.193 1.00 35.77 208 LEU A CA 1
ATOM 1449 C C . LEU A 1 187 ? 32.249 13.613 22.455 1.00 41.55 208 LEU A C 1
ATOM 1450 O O . LEU A 1 187 ? 32.436 14.827 22.585 1.00 42.44 208 LEU A O 1
ATOM 1455 N N . SER A 1 188 ? 32.523 12.720 23.416 1.00 39.32 209 SER A N 1
ATOM 1456 C CA . SER A 1 188 ? 33.072 13.125 24.709 1.00 39.65 209 SER A CA 1
ATOM 1457 C C . SER A 1 188 ? 34.392 12.388 25.077 1.00 44.77 209 SER A C 1
ATOM 1458 O O . SER A 1 188 ? 34.888 12.568 26.197 1.00 47.28 209 SER A O 1
ATOM 1461 N N . GLY A 1 189 ? 34.944 11.593 24.159 1.00 37.61 210 GLY A N 1
ATOM 1462 C CA . GLY A 1 189 ? 36.180 10.865 24.417 1.00 36.43 210 GLY A CA 1
ATOM 1463 C C . GLY A 1 189 ? 37.350 11.502 23.715 1.00 41.36 210 GLY A C 1
ATOM 1464 O O . GLY A 1 189 ? 37.340 11.614 22.494 1.00 40.79 210 GLY A O 1
ATOM 1465 N N . LEU A 1 190 ? 38.352 11.960 24.473 1.00 39.25 211 LEU A N 1
ATOM 1466 C CA . LEU A 1 190 ? 39.532 12.611 23.896 1.00 38.72 211 LEU A CA 1
ATOM 1467 C C . LEU A 1 190 ? 40.840 11.905 24.352 1.00 43.13 211 LEU A C 1
ATOM 1468 O O . LEU A 1 190 ? 41.018 11.585 25.536 1.00 42.84 211 LEU A O 1
ATOM 1473 N N . THR A 1 191 ? 41.752 11.696 23.388 1.00 38.34 212 THR A N 1
ATOM 1474 C CA . THR A 1 191 ? 43.078 11.110 23.556 1.00 37.39 212 THR A CA 1
ATOM 1475 C C . THR A 1 191 ? 44.074 11.927 22.762 1.00 39.34 212 THR A C 1
ATOM 1476 O O . THR A 1 191 ? 43.782 12.273 21.629 1.00 40.20 212 THR A O 1
ATOM 1480 N N . ILE A 1 192 ? 45.218 12.263 23.338 1.00 35.71 213 ILE A N 1
ATOM 1481 C CA . ILE A 1 192 ? 46.278 12.941 22.601 1.00 36.84 213 ILE A CA 1
ATOM 1482 C C . ILE A 1 192 ? 47.385 11.875 22.433 1.00 39.13 213 ILE A C 1
ATOM 1483 O O . ILE A 1 192 ? 47.923 11.378 23.444 1.00 34.97 213 ILE A O 1
ATOM 1488 N N . LEU A 1 193 ? 47.632 11.465 21.154 1.00 36.14 214 LEU A N 1
ATOM 1489 C CA . LEU A 1 193 ? 48.584 10.405 20.815 1.00 35.52 214 LEU A CA 1
ATOM 1490 C C . LEU A 1 193 ? 50.014 10.900 20.894 1.00 41.85 214 LEU A C 1
ATOM 1491 O O . LEU A 1 193 ? 50.884 10.181 21.409 1.00 41.23 214 LEU A O 1
ATOM 1496 N N . ASN A 1 194 ? 50.263 12.111 20.355 1.00 40.70 215 ASN A N 1
ATOM 1497 C CA . ASN A 1 194 ? 51.582 12.744 20.257 1.00 41.67 215 ASN A CA 1
ATOM 1498 C C . ASN A 1 194 ? 51.413 14.223 19.923 1.00 48.26 215 ASN A C 1
ATOM 1499 O O . ASN A 1 194 ? 50.349 14.767 20.202 1.00 51.22 215 ASN A O 1
ATOM 1504 N N . GLU A 1 195 ? 52.435 14.882 19.351 1.00 44.38 216 GLU A N 1
ATOM 1505 C CA . GLU A 1 195 ? 52.367 16.312 19.030 1.00 44.06 216 GLU A CA 1
ATOM 1506 C C . GLU A 1 195 ? 51.511 16.598 17.818 1.00 46.19 216 GLU A C 1
ATOM 1507 O O . GLU A 1 195 ? 50.986 17.717 17.686 1.00 45.07 216 GLU A O 1
ATOM 1513 N N . GLN A 1 196 ? 51.401 15.602 16.913 1.00 41.47 217 GLN A N 1
ATOM 1514 C CA . GLN A 1 196 ? 50.733 15.764 15.638 1.00 40.80 217 GLN A CA 1
ATOM 1515 C C . GLN A 1 196 ? 49.267 15.248 15.650 1.00 42.23 217 GLN A C 1
ATOM 1516 O O . GLN A 1 196 ? 48.432 15.835 14.961 1.00 39.51 217 GLN A O 1
ATOM 1522 N N . TYR A 1 197 ? 48.953 14.174 16.405 1.00 39.93 218 TYR A N 1
ATOM 1523 C CA . TYR A 1 197 ? 47.621 13.581 16.355 1.00 38.74 218 TYR A CA 1
ATOM 1524 C C . TYR A 1 197 ? 46.985 13.332 17.695 1.00 40.59 218 TYR A C 1
ATOM 1525 O O . TYR A 1 197 ? 47.652 13.062 18.686 1.00 40.86 218 TYR A O 1
ATOM 1534 N N . GLY A 1 198 ? 45.658 13.324 17.656 1.00 36.80 219 GLY A N 1
ATOM 1535 C CA . GLY A 1 198 ? 44.780 12.981 18.771 1.00 35.57 219 GLY A CA 1
ATOM 1536 C C . GLY A 1 198 ? 43.665 12.062 18.312 1.00 37.85 219 GLY A C 1
ATOM 1537 O O . GLY A 1 198 ? 43.544 11.770 17.122 1.00 38.47 219 GLY A O 1
ATOM 1538 N N . LEU A 1 199 ? 42.845 11.584 19.240 1.00 35.06 220 LEU A N 1
ATOM 1539 C CA . LEU A 1 199 ? 41.679 10.737 18.928 1.00 34.49 220 LEU A CA 1
ATOM 1540 C C . LEU A 1 199 ? 40.442 11.308 19.536 1.00 36.91 220 LEU A C 1
ATOM 1541 O O . LEU A 1 199 ? 40.476 11.732 20.686 1.00 37.79 220 LEU A O 1
ATOM 1546 N N . VAL A 1 200 ? 39.350 11.318 18.785 1.00 32.44 221 VAL A N 1
ATOM 1547 C CA . VAL A 1 200 ? 38.050 11.754 19.279 1.00 31.20 221 VAL A CA 1
ATOM 1548 C C . VAL A 1 200 ? 37.126 10.548 19.142 1.00 34.05 221 VAL A C 1
ATOM 1549 O O . VAL A 1 200 ? 37.014 9.960 18.062 1.00 33.23 221 VAL A O 1
ATOM 1553 N N . THR A 1 201 ? 36.550 10.116 20.260 1.00 30.80 222 THR A N 1
ATOM 1554 C CA . THR A 1 201 ? 35.673 8.939 20.300 1.00 30.15 222 THR A CA 1
ATOM 1555 C C . THR A 1 201 ? 34.296 9.367 20.870 1.00 35.25 222 THR A C 1
ATOM 1556 O O . THR A 1 201 ? 34.151 10.458 21.456 1.00 34.99 222 THR A O 1
ATOM 1560 N N . GLY A 1 202 ? 33.299 8.522 20.645 1.00 31.75 223 GLY A N 1
ATOM 1561 C CA . GLY A 1 202 ? 31.913 8.752 21.037 1.00 32.42 223 GLY A CA 1
ATOM 1562 C C . GLY A 1 202 ? 30.932 8.008 20.150 1.00 38.85 223 GLY A C 1
ATOM 1563 O O . GLY A 1 202 ? 29.903 7.528 20.629 1.00 39.14 223 GLY A O 1
ATOM 1564 N N . ASP A 1 203 ? 31.272 7.878 18.851 1.00 38.38 224 ASP A N 1
ATOM 1565 C CA . ASP A 1 203 ? 30.520 7.176 17.801 1.00 38.65 224 ASP A CA 1
ATOM 1566 C C . ASP A 1 203 ? 31.431 6.206 17.050 1.00 47.47 224 ASP A C 1
ATOM 1567 O O . ASP A 1 203 ? 31.130 5.791 15.926 1.00 49.67 224 ASP A O 1
ATOM 1572 N N . GLY A 1 204 ? 32.535 5.845 17.701 1.00 44.57 225 GLY A N 1
ATOM 1573 C CA . GLY A 1 204 ? 33.593 4.989 17.173 1.00 43.32 225 GLY A CA 1
ATOM 1574 C C . GLY A 1 204 ? 34.915 5.678 17.428 1.00 44.12 225 GLY A C 1
ATOM 1575 O O . GLY A 1 204 ? 35.085 6.258 18.498 1.00 43.35 225 GLY A O 1
ATOM 1576 N N . ILE A 1 205 ? 35.841 5.667 16.454 1.00 38.93 226 ILE A N 1
ATOM 1577 C CA . ILE A 1 205 ? 37.165 6.296 16.603 1.00 37.21 226 ILE A CA 1
ATOM 1578 C C . ILE A 1 205 ? 37.442 7.230 15.427 1.00 41.27 226 ILE A C 1
ATOM 1579 O O . ILE A 1 205 ? 37.379 6.825 14.256 1.00 39.22 226 ILE A O 1
ATOM 1584 N N . ARG A 1 206 ? 37.823 8.471 15.768 1.00 37.54 227 ARG A N 1
ATOM 1585 C CA . ARG A 1 206 ? 38.232 9.504 14.821 1.00 35.54 227 ARG A CA 1
ATOM 1586 C C . ARG A 1 206 ? 39.627 9.964 15.124 1.00 37.82 227 ARG A C 1
ATOM 1587 O O . ARG A 1 206 ? 39.918 10.239 16.285 1.00 37.00 227 ARG A O 1
ATOM 1595 N N . ARG A 1 207 ? 40.492 10.047 14.104 1.00 34.45 228 ARG A N 1
ATOM 1596 C CA . ARG A 1 207 ? 41.826 10.619 14.265 1.00 33.86 228 ARG A CA 1
ATOM 1597 C C . ARG A 1 207 ? 41.732 12.064 13.941 1.00 38.46 228 ARG A C 1
ATOM 1598 O O . ARG A 1 207 ? 41.164 12.399 12.911 1.00 40.65 228 ARG A O 1
ATOM 1606 N N . ILE A 1 208 ? 42.259 12.923 14.786 1.00 34.38 229 ILE A N 1
ATOM 1607 C CA . ILE A 1 208 ? 42.254 14.363 14.516 1.00 33.74 229 ILE A CA 1
ATOM 1608 C C . ILE A 1 208 ? 43.730 14.841 14.392 1.00 39.78 229 ILE A C 1
ATOM 1609 O O . ILE A 1 208 ? 44.595 14.417 15.164 1.00 37.28 229 ILE A O 1
ATOM 1614 N N . ASP A 1 209 ? 44.009 15.665 13.364 1.00 40.16 230 ASP A N 1
ATOM 1615 C CA . ASP A 1 209 ? 45.324 16.292 13.160 1.00 40.73 230 ASP A CA 1
ATOM 1616 C C . ASP A 1 209 ? 45.362 17.514 14.053 1.00 44.59 230 ASP A C 1
ATOM 1617 O O . ASP A 1 209 ? 44.502 18.378 13.919 1.00 45.90 230 ASP A O 1
ATOM 1622 N N . LEU A 1 210 ? 46.298 17.585 14.994 1.00 39.97 231 LEU A N 1
ATOM 1623 C CA . LEU A 1 210 ? 46.333 18.679 15.983 1.00 38.98 231 LEU A CA 1
ATOM 1624 C C . LEU A 1 210 ? 46.837 20.033 15.378 1.00 45.67 231 LEU A C 1
ATOM 1625 O O . LEU A 1 210 ? 46.825 21.040 16.089 1.00 46.78 231 LEU A O 1
ATOM 1630 N N . LYS A 1 211 ? 47.154 20.084 14.065 1.00 43.55 232 LYS A N 1
ATOM 1631 C CA . LYS A 1 211 ? 47.570 21.325 13.407 1.00 44.28 232 LYS A CA 1
ATOM 1632 C C . LYS A 1 211 ? 46.451 21.821 12.481 1.00 47.76 232 LYS A C 1
ATOM 1633 O O . LYS A 1 211 ? 45.933 22.934 12.696 1.00 47.36 232 LYS A O 1
ATOM 1639 N N . SER A 1 212 ? 46.023 20.979 11.508 1.00 44.19 233 SER A N 1
ATOM 1640 C CA . SER A 1 212 ? 44.961 21.350 10.548 1.00 43.52 233 SER A CA 1
ATOM 1641 C C . SER A 1 212 ? 43.558 21.215 11.143 1.00 48.32 233 SER A C 1
ATOM 1642 O O . SER A 1 212 ? 42.648 21.894 10.683 1.00 50.62 233 SER A O 1
ATOM 1645 N N . LEU A 1 213 ? 43.384 20.298 12.108 1.00 43.64 234 LEU A N 1
ATOM 1646 C CA . LEU A 1 213 ? 42.169 19.956 12.845 1.00 43.08 234 LEU A CA 1
ATOM 1647 C C . LEU A 1 213 ? 41.184 19.177 11.928 1.00 49.09 234 LEU A C 1
ATOM 1648 O O . LEU A 1 213 ? 39.997 19.059 12.252 1.00 49.92 234 LEU A O 1
ATOM 1653 N N . ASN A 1 214 ? 41.706 18.546 10.850 1.00 45.06 235 ASN A N 1
ATOM 1654 C CA . ASN A 1 214 ? 40.911 17.632 10.043 1.00 44.47 235 ASN A CA 1
ATOM 1655 C C . ASN A 1 214 ? 40.806 16.329 10.794 1.00 46.00 235 ASN A C 1
ATOM 1656 O O . ASN A 1 214 ? 41.745 15.984 11.512 1.00 45.27 235 ASN A O 1
ATOM 1661 N N . ASN A 1 215 ? 39.659 15.640 10.695 1.00 43.38 236 ASN A N 1
ATOM 1662 C CA . ASN A 1 215 ? 39.471 14.363 11.377 1.00 43.23 236 ASN A CA 1
ATOM 1663 C C . ASN A 1 215 ? 39.062 13.305 10.367 1.00 46.42 236 ASN A C 1
ATOM 1664 O O . ASN A 1 215 ? 38.478 13.616 9.334 1.00 45.72 236 ASN A O 1
ATOM 1669 N N . VAL A 1 216 ? 39.447 12.058 10.645 1.00 43.60 237 VAL A N 1
ATOM 1670 C CA . VAL A 1 216 ? 39.167 10.879 9.814 1.00 42.19 237 VAL A CA 1
ATOM 1671 C C . VAL A 1 216 ? 38.438 9.917 10.701 1.00 46.30 237 VAL A C 1
ATOM 1672 O O . VAL A 1 216 ? 38.918 9.618 11.793 1.00 45.50 237 VAL A O 1
ATOM 1676 N N . ARG A 1 217 ? 37.275 9.454 10.256 1.00 43.91 238 ARG A N 1
ATOM 1677 C CA . ARG A 1 217 ? 36.477 8.487 10.992 1.00 44.91 238 ARG A CA 1
ATOM 1678 C C . ARG A 1 217 ? 36.988 7.084 10.622 1.00 49.75 238 ARG A C 1
ATOM 1679 O O . ARG A 1 217 ? 36.673 6.566 9.557 1.00 52.09 238 ARG A O 1
ATOM 1687 N N . ILE A 1 218 ? 37.836 6.515 11.491 1.00 44.99 239 ILE A N 1
ATOM 1688 C CA . ILE A 1 218 ? 38.500 5.222 11.288 1.00 44.74 239 ILE A CA 1
ATOM 1689 C C . ILE A 1 218 ? 37.554 4.070 11.611 1.00 47.06 239 ILE A C 1
ATOM 1690 O O . ILE A 1 218 ? 37.350 3.183 10.800 1.00 47.81 239 ILE A O 1
ATOM 1695 N N . LYS A 1 219 ? 36.992 4.081 12.792 1.00 42.69 240 LYS A N 1
ATOM 1696 C CA . LYS A 1 219 ? 36.064 3.056 13.235 1.00 41.69 240 LYS A CA 1
ATOM 1697 C C . LYS A 1 219 ? 34.725 3.721 13.497 1.00 45.60 240 LYS A C 1
ATOM 1698 O O . LYS A 1 219 ? 34.648 4.790 14.113 1.00 43.21 240 LYS A O 1
ATOM 1704 N N . ASN A 1 220 ? 33.674 3.099 12.992 1.00 46.50 241 ASN A N 1
ATOM 1705 C CA . ASN A 1 220 ? 32.317 3.603 13.135 1.00 47.67 241 ASN A CA 1
ATOM 1706 C C . ASN A 1 220 ? 31.539 2.568 13.938 1.00 52.72 241 ASN A C 1
ATOM 1707 O O . ASN A 1 220 ? 31.200 1.508 13.425 1.00 53.39 241 ASN A O 1
ATOM 1712 N N . GLU A 1 221 ? 31.358 2.841 15.238 1.00 49.23 242 GLU A N 1
ATOM 1713 C CA . GLU A 1 221 ? 30.663 1.968 16.179 1.00 48.83 242 GLU A CA 1
ATOM 1714 C C . GLU A 1 221 ? 29.853 2.827 17.109 1.00 53.94 242 GLU A C 1
ATOM 1715 O O . GLU A 1 221 ? 30.417 3.594 17.872 1.00 53.19 242 GLU A O 1
ATOM 1721 N N . ARG A 1 222 ? 28.521 2.719 17.016 1.00 53.79 243 ARG A N 1
ATOM 1722 C CA . ARG A 1 222 ? 27.551 3.477 17.798 1.00 54.21 243 ARG A CA 1
ATOM 1723 C C . ARG A 1 222 ? 27.861 3.368 19.288 1.00 56.51 243 ARG A C 1
ATOM 1724 O O . ARG A 1 222 ? 28.055 2.261 19.805 1.00 56.44 243 ARG A O 1
ATOM 1732 N N . LEU A 1 223 ? 27.968 4.534 19.952 1.00 51.00 244 LEU A N 1
ATOM 1733 C CA . LEU A 1 223 ? 28.213 4.687 21.390 1.00 49.56 244 LEU A CA 1
ATOM 1734 C C . LEU A 1 223 ? 29.640 4.221 21.818 1.00 47.61 244 LEU A C 1
ATOM 1735 O O . LEU A 1 223 ? 29.906 4.170 23.027 1.00 45.62 244 LEU A O 1
ATOM 1740 N N . LEU A 1 224 ? 30.555 3.907 20.868 1.00 40.37 245 LEU A N 1
ATOM 1741 C CA . LEU A 1 224 ? 31.924 3.532 21.276 1.00 38.50 245 LEU A CA 1
ATOM 1742 C C . LEU A 1 224 ? 32.659 4.811 21.671 1.00 43.79 245 LEU A C 1
ATOM 1743 O O . LEU A 1 224 ? 32.878 5.684 20.838 1.00 44.74 245 LEU A O 1
ATOM 1748 N N . CYS A 1 225 ? 33.025 4.904 22.938 1.00 40.60 246 CYS A N 1
ATOM 1749 C CA . CYS A 1 225 ? 33.647 6.063 23.525 1.00 40.35 246 CYS A CA 1
ATOM 1750 C C . CYS A 1 225 ? 34.785 5.661 24.465 1.00 43.45 246 CYS A C 1
ATOM 1751 O O . CYS A 1 225 ? 34.608 4.771 25.297 1.00 41.82 246 CYS A O 1
ATOM 1754 N N . PHE A 1 226 ? 35.933 6.365 24.381 1.00 39.40 247 PHE A N 1
ATOM 1755 C CA . PHE A 1 226 ? 36.989 6.148 25.364 1.00 38.06 247 PHE A CA 1
ATOM 1756 C C . PHE A 1 226 ? 36.752 7.181 26.445 1.00 40.96 247 PHE A C 1
ATOM 1757 O O . PHE A 1 226 ? 37.212 8.320 26.311 1.00 40.42 247 PHE A O 1
ATOM 1765 N N . TYR A 1 227 ? 35.983 6.826 27.486 1.00 38.33 248 TYR A N 1
ATOM 1766 C CA . TYR A 1 227 ? 35.675 7.748 28.598 1.00 37.21 248 TYR A CA 1
ATOM 1767 C C . TYR A 1 227 ? 36.960 8.165 29.241 1.00 41.76 248 TYR A C 1
ATOM 1768 O O . TYR A 1 227 ? 37.092 9.312 29.629 1.00 43.00 248 TYR A O 1
ATOM 1777 N N . ASN A 1 228 ? 37.944 7.252 29.260 1.00 38.78 249 ASN A N 1
ATOM 1778 C CA . ASN A 1 228 ? 39.304 7.449 29.748 1.00 38.25 249 ASN A CA 1
ATOM 1779 C C . ASN A 1 228 ? 40.235 6.637 28.927 1.00 39.42 249 ASN A C 1
ATOM 1780 O O . ASN A 1 228 ? 39.878 5.534 28.509 1.00 39.56 249 ASN A O 1
ATOM 1785 N N . SER A 1 229 ? 41.421 7.176 28.683 1.00 35.31 250 SER A N 1
ATOM 1786 C CA . SER A 1 229 ? 42.470 6.538 27.888 1.00 34.94 250 SER A CA 1
ATOM 1787 C C . SER A 1 229 ? 43.841 7.059 28.320 1.00 40.27 250 SER A C 1
ATOM 1788 O O . SER A 1 229 ? 43.917 7.995 29.121 1.00 40.52 250 SER A O 1
ATOM 1791 N N . ILE A 1 230 ? 44.917 6.410 27.838 1.00 37.88 251 ILE A N 1
ATOM 1792 C CA . ILE A 1 230 ? 46.308 6.755 28.124 1.00 37.48 251 ILE A CA 1
ATOM 1793 C C . ILE A 1 230 ? 47.179 6.139 27.050 1.00 45.34 251 ILE A C 1
ATOM 1794 O O . ILE A 1 230 ? 46.790 5.131 26.449 1.00 46.01 251 ILE A O 1
ATOM 1799 N N . ILE A 1 231 ? 48.350 6.753 26.790 1.00 42.48 252 ILE A N 1
ATOM 1800 C CA . ILE A 1 231 ? 49.341 6.195 25.884 1.00 41.50 252 ILE A CA 1
ATOM 1801 C C . ILE A 1 231 ? 50.329 5.441 26.758 1.00 44.59 252 ILE A C 1
ATOM 1802 O O . ILE A 1 231 ? 50.822 5.997 27.746 1.00 44.03 252 ILE A O 1
ATOM 1807 N N . TYR A 1 232 ? 50.597 4.180 26.413 1.00 39.61 253 TYR A N 1
ATOM 1808 C CA . TYR A 1 232 ? 51.514 3.351 27.173 1.00 39.29 253 TYR A CA 1
ATOM 1809 C C . TYR A 1 232 ? 52.133 2.329 26.271 1.00 47.80 253 TYR A C 1
ATOM 1810 O O . TYR A 1 232 ? 51.407 1.531 25.662 1.00 47.02 253 TYR A O 1
ATOM 1819 N N . ASN A 1 233 ? 53.486 2.360 26.173 1.00 46.71 254 ASN A N 1
ATOM 1820 C CA . ASN A 1 233 ? 54.298 1.440 25.373 1.00 47.84 254 ASN A CA 1
ATOM 1821 C C . ASN A 1 233 ? 53.724 1.225 23.969 1.00 50.35 254 ASN A C 1
ATOM 1822 O O . ASN A 1 233 ? 53.456 0.075 23.575 1.00 50.69 254 ASN A O 1
ATOM 1827 N N . GLY A 1 234 ? 53.548 2.333 23.245 1.00 42.68 255 GLY A N 1
ATOM 1828 C CA . GLY A 1 234 ? 53.070 2.327 21.872 1.00 41.09 255 GLY A CA 1
ATOM 1829 C C . GLY A 1 234 ? 51.618 1.956 21.682 1.00 43.98 255 GLY A C 1
ATOM 1830 O O . GLY A 1 234 ? 51.176 1.805 20.535 1.00 45.24 255 GLY A O 1
ATOM 1831 N N . LYS A 1 235 ? 50.855 1.858 22.796 1.00 38.61 256 LYS A N 1
ATOM 1832 C CA . LYS A 1 235 ? 49.438 1.496 22.766 1.00 37.97 256 LYS A CA 1
ATOM 1833 C C . LYS A 1 235 ? 48.550 2.555 23.391 1.00 43.78 256 LYS A C 1
ATOM 1834 O O . LYS A 1 235 ? 48.988 3.310 24.253 1.00 46.52 256 LYS A O 1
ATOM 1840 N N . VAL A 1 236 ? 47.277 2.561 22.988 1.00 39.74 257 VAL A N 1
ATOM 1841 C CA . VAL A 1 236 ? 46.224 3.366 23.591 1.00 38.53 257 VAL A CA 1
ATOM 1842 C C . VAL A 1 236 ? 45.379 2.450 24.473 1.00 42.03 257 VAL A C 1
ATOM 1843 O O . VAL A 1 236 ? 44.679 1.587 23.948 1.00 39.05 257 VAL A O 1
ATOM 1847 N N . LEU A 1 237 ? 45.455 2.610 25.795 1.00 41.49 258 LEU A N 1
ATOM 1848 C CA . LEU A 1 237 ? 44.615 1.851 26.739 1.00 41.46 258 LEU A CA 1
ATOM 1849 C C . LEU A 1 237 ? 43.298 2.564 26.882 1.00 44.82 258 LEU A C 1
ATOM 1850 O O . LEU A 1 237 ? 43.322 3.774 27.029 1.00 45.16 258 LEU A O 1
ATOM 1855 N N . SER A 1 238 ? 42.152 1.869 26.795 1.00 41.61 259 SER A N 1
ATOM 1856 C CA . SER A 1 238 ? 40.877 2.574 26.915 1.00 40.72 259 SER A CA 1
ATOM 1857 C C . SER A 1 238 ? 39.899 1.923 27.938 1.00 44.16 259 SER A C 1
ATOM 1858 O O . SER A 1 238 ? 39.875 0.704 28.141 1.00 42.59 259 SER A O 1
ATOM 1861 N N . ASN A 1 239 ? 39.119 2.806 28.581 1.00 40.24 260 ASN A N 1
ATOM 1862 C CA . ASN A 1 239 ? 37.961 2.580 29.428 1.00 41.03 260 ASN A CA 1
ATOM 1863 C C . ASN A 1 239 ? 36.767 3.032 28.625 1.00 47.53 260 ASN A C 1
ATOM 1864 O O . ASN A 1 239 ? 36.657 4.230 28.356 1.00 49.13 260 ASN A O 1
ATOM 1869 N N . ASP A 1 240 ? 35.933 2.088 28.154 1.00 44.37 261 ASP A N 1
ATOM 1870 C CA . ASP A 1 240 ? 34.830 2.390 27.263 1.00 44.91 261 ASP A CA 1
ATOM 1871 C C . ASP A 1 240 ? 33.478 2.059 27.894 1.00 51.31 261 ASP A C 1
ATOM 1872 O O . ASP A 1 240 ? 32.500 1.895 27.165 1.00 51.56 261 ASP A O 1
ATOM 1877 N N . THR A 1 241 ? 33.404 2.026 29.235 1.00 48.67 262 THR A N 1
ATOM 1878 C CA . THR A 1 241 ? 32.160 1.698 29.909 1.00 48.84 262 THR A CA 1
ATOM 1879 C C . THR A 1 241 ? 31.884 2.640 31.098 1.00 54.07 262 THR A C 1
ATOM 1880 O O . THR A 1 241 ? 32.819 3.110 31.748 1.00 53.47 262 THR A O 1
ATOM 1884 N N . TYR A 1 242 ? 30.591 2.894 31.371 1.00 51.13 263 TYR A N 1
ATOM 1885 C CA . TYR A 1 242 ? 30.158 3.714 32.500 1.00 52.76 263 TYR A CA 1
ATOM 1886 C C . TYR A 1 242 ? 29.163 2.942 33.372 1.00 60.57 263 TYR A C 1
ATOM 1887 O O . TYR A 1 242 ? 28.682 3.495 34.364 1.00 62.20 263 TYR A O 1
ATOM 1896 N N . LYS A 1 243 ? 28.824 1.688 32.972 1.00 56.70 264 LYS A N 1
ATOM 1897 C CA . LYS A 1 243 ? 27.767 0.863 33.556 1.00 56.87 264 LYS A CA 1
ATOM 1898 C C . LYS A 1 243 ? 27.939 -0.634 33.211 1.00 61.18 264 LYS A C 1
ATOM 1899 O O . LYS A 1 243 ? 28.067 -1.456 34.110 1.00 61.50 264 LYS A O 1
ATOM 1905 N N . ASP A 1 244 ? 27.925 -0.978 31.911 1.00 57.52 265 ASP A N 1
ATOM 1906 C CA . ASP A 1 244 ? 27.996 -2.351 31.407 1.00 57.04 265 ASP A CA 1
ATOM 1907 C C . ASP A 1 244 ? 29.358 -2.978 31.633 1.00 59.73 265 ASP A C 1
ATOM 1908 O O . ASP A 1 244 ? 30.375 -2.297 31.608 1.00 58.79 265 ASP A O 1
ATOM 1913 N N . GLU A 1 245 ? 29.370 -4.304 31.828 1.00 57.10 266 GLU A N 1
ATOM 1914 C CA . GLU A 1 245 ? 30.574 -5.097 32.030 1.00 56.87 266 GLU A CA 1
ATOM 1915 C C . GLU A 1 245 ? 31.376 -5.060 30.734 1.00 61.11 266 GLU A C 1
ATOM 1916 O O . GLU A 1 245 ? 30.855 -5.358 29.651 1.00 62.61 266 GLU A O 1
ATOM 1922 N N . SER A 1 246 ? 32.618 -4.600 30.841 1.00 54.84 267 SER A N 1
ATOM 1923 C CA . SER A 1 246 ? 33.519 -4.451 29.701 1.00 52.50 267 SER A CA 1
ATOM 1924 C C . SER A 1 246 ? 34.941 -4.644 30.160 1.00 54.39 267 SER A C 1
ATOM 1925 O O . SER A 1 246 ? 35.230 -4.434 31.333 1.00 53.04 267 SER A O 1
ATOM 1928 N N . LYS A 1 247 ? 35.822 -5.049 29.253 1.00 51.55 268 LYS A N 1
ATOM 1929 C CA . LYS A 1 247 ? 37.235 -5.198 29.564 1.00 51.91 268 LYS A CA 1
ATOM 1930 C C . LYS A 1 247 ? 38.021 -4.031 29.033 1.00 56.52 268 LYS A C 1
ATOM 1931 O O . LYS A 1 247 ? 37.612 -3.460 28.015 1.00 57.13 268 LYS A O 1
ATOM 1937 N N . VAL A 1 248 ? 39.164 -3.684 29.691 1.00 50.93 269 VAL A N 1
ATOM 1938 C CA . VAL A 1 248 ? 40.081 -2.661 29.180 1.00 48.24 269 VAL A CA 1
ATOM 1939 C C . VAL A 1 248 ? 40.516 -3.142 27.808 1.00 49.36 269 VAL A C 1
ATOM 1940 O O . VAL A 1 248 ? 40.817 -4.326 27.641 1.00 49.54 269 VAL A O 1
ATOM 1944 N N . LYS A 1 249 ? 40.483 -2.249 26.821 1.00 44.07 270 LYS A N 1
ATOM 1945 C CA . LYS A 1 249 ? 40.895 -2.573 25.458 1.00 42.65 270 LYS A CA 1
ATOM 1946 C C . LYS A 1 249 ? 42.017 -1.672 25.029 1.00 46.45 270 LYS A C 1
ATOM 1947 O O . LYS A 1 249 ? 42.077 -0.523 25.455 1.00 46.96 270 LYS A O 1
ATOM 1953 N N . TYR A 1 250 ? 42.949 -2.189 24.239 1.00 44.01 271 TYR A N 1
ATOM 1954 C CA . TYR A 1 250 ? 44.009 -1.320 23.753 1.00 43.31 271 TYR A CA 1
ATOM 1955 C C . TYR A 1 250 ? 44.120 -1.463 22.220 1.00 46.31 271 TYR A C 1
ATOM 1956 O O . TYR A 1 250 ? 43.710 -2.470 21.633 1.00 45.89 271 TYR A O 1
ATOM 1965 N N . TYR A 1 251 ? 44.608 -0.388 21.603 1.00 42.28 272 TYR A N 1
ATOM 1966 C CA . TYR A 1 251 ? 44.838 -0.196 20.174 1.00 41.11 272 TYR A CA 1
ATOM 1967 C C . TYR A 1 251 ? 46.306 0.170 19.975 1.00 42.94 272 TYR A C 1
ATOM 1968 O O . TYR A 1 251 ? 46.969 0.579 20.928 1.00 42.14 272 TYR A O 1
ATOM 1977 N N . ASP A 1 252 ? 46.823 0.006 18.765 1.00 39.17 273 ASP A N 1
ATOM 1978 C CA . ASP A 1 252 ? 48.210 0.352 18.474 1.00 39.13 273 ASP A CA 1
ATOM 1979 C C . ASP A 1 252 ? 48.257 1.801 17.997 1.00 44.97 273 ASP A C 1
ATOM 1980 O O . ASP A 1 252 ? 47.493 2.153 17.096 1.00 44.95 273 ASP A O 1
ATOM 1985 N N . VAL A 1 253 ? 49.125 2.641 18.608 1.00 42.65 274 VAL A N 1
ATOM 1986 C CA . VAL A 1 253 ? 49.243 4.069 18.273 1.00 42.90 274 VAL A CA 1
ATOM 1987 C C . VAL A 1 253 ? 49.606 4.221 16.780 1.00 47.10 274 VAL A C 1
ATOM 1988 O O . VAL A 1 253 ? 48.960 4.996 16.089 1.00 46.86 274 VAL A O 1
ATOM 1992 N N . ASN A 1 254 ? 50.582 3.465 16.279 1.00 45.65 275 ASN A N 1
ATOM 1993 C CA . ASN A 1 254 ? 51.034 3.555 14.876 1.00 46.22 275 ASN A CA 1
ATOM 1994 C C . ASN A 1 254 ? 49.951 3.114 13.890 1.00 50.38 275 ASN A C 1
ATOM 1995 O O . ASN A 1 254 ? 49.827 3.734 12.823 1.00 49.92 275 ASN A O 1
ATOM 2000 N N . GLU A 1 255 ? 49.155 2.072 14.249 1.00 46.76 276 GLU A N 1
ATOM 2001 C CA . GLU A 1 255 ? 48.031 1.605 13.426 1.00 45.95 276 GLU A CA 1
ATOM 2002 C C . GLU A 1 255 ? 46.930 2.694 13.355 1.00 51.24 276 GLU A C 1
ATOM 2003 O O . GLU A 1 255 ? 46.383 2.945 12.280 1.00 53.48 276 GLU A O 1
ATOM 2009 N N . LEU A 1 256 ? 46.660 3.365 14.484 1.00 45.96 277 LEU A N 1
ATOM 2010 C CA . LEU A 1 256 ? 45.689 4.464 14.596 1.00 44.59 277 LEU A CA 1
ATOM 2011 C C . LEU A 1 256 ? 46.108 5.671 13.778 1.00 46.46 277 LEU A C 1
ATOM 2012 O O . LEU A 1 256 ? 45.245 6.315 13.193 1.00 46.87 277 LEU A O 1
ATOM 2017 N N . ILE A 1 257 ? 47.418 5.970 13.722 1.00 41.87 278 ILE A N 1
ATOM 2018 C CA . ILE A 1 257 ? 47.965 7.111 12.970 1.00 40.19 278 ILE A CA 1
ATOM 2019 C C . ILE A 1 257 ? 47.862 6.849 11.447 1.00 45.68 278 ILE A C 1
ATOM 2020 O O . ILE A 1 257 ? 47.515 7.778 10.703 1.00 45.82 278 ILE A O 1
ATOM 2025 N N . ALA A 1 258 ? 48.119 5.602 11.005 1.00 41.88 279 ALA A N 1
ATOM 2026 C CA . ALA A 1 258 ? 48.163 5.188 9.593 1.00 41.97 279 ALA A CA 1
ATOM 2027 C C . ALA A 1 258 ? 46.788 4.822 8.993 1.00 46.86 279 ALA A C 1
ATOM 2028 O O . ALA A 1 258 ? 46.639 4.837 7.769 1.00 45.54 279 ALA A O 1
ATOM 2030 N N . ALA A 1 259 ? 45.827 4.422 9.832 1.00 45.25 280 ALA A N 1
ATOM 2031 C CA . ALA A 1 259 ? 44.500 3.981 9.412 1.00 45.89 280 ALA A CA 1
ATOM 2032 C C . ALA A 1 259 ? 43.771 5.025 8.534 1.00 53.23 280 ALA A C 1
ATOM 2033 O O . ALA A 1 259 ? 43.704 6.210 8.881 1.00 52.96 280 ALA A O 1
ATOM 2035 N N . LYS A 1 260 ? 43.236 4.561 7.399 1.00 51.60 281 LYS A N 1
ATOM 2036 C CA . LYS A 1 260 ? 42.445 5.375 6.467 1.00 51.73 281 LYS A CA 1
ATOM 2037 C C . LYS A 1 260 ? 40.973 5.318 6.892 1.00 55.60 281 LYS A C 1
ATOM 2038 O O . LYS A 1 260 ? 40.621 4.476 7.720 1.00 55.02 281 LYS A O 1
ATOM 2044 N N . GLU A 1 261 ? 40.114 6.178 6.314 1.00 53.19 282 GLU A N 1
ATOM 2045 C CA . GLU A 1 261 ? 38.676 6.219 6.607 1.00 53.59 282 GLU A CA 1
ATOM 2046 C C . GLU A 1 261 ? 38.071 4.806 6.474 1.00 58.30 282 GLU A C 1
ATOM 2047 O O . GLU A 1 261 ? 38.219 4.164 5.424 1.00 58.45 282 GLU A O 1
ATOM 2053 N N . GLY A 1 262 ? 37.487 4.325 7.574 1.00 54.46 283 GLY A N 1
ATOM 2054 C CA . GLY A 1 262 ? 36.854 3.017 7.643 1.00 54.58 283 GLY A CA 1
ATOM 2055 C C . GLY A 1 262 ? 37.740 1.847 8.030 1.00 59.30 283 GLY A C 1
ATOM 2056 O O . GLY A 1 262 ? 37.206 0.802 8.422 1.00 58.44 283 GLY A O 1
ATOM 2057 N N . GLU A 1 263 ? 39.090 1.995 7.937 1.00 57.13 284 GLU A N 1
ATOM 2058 C CA . GLU A 1 263 ? 40.030 0.908 8.258 1.00 58.28 284 GLU A CA 1
ATOM 2059 C C . GLU A 1 263 ? 40.124 0.682 9.772 1.00 65.03 284 GLU A C 1
ATOM 2060 O O . GLU A 1 263 ? 41.170 0.976 10.359 1.00 66.40 284 GLU A O 1
ATOM 2066 N N . ALA A 1 264 ? 39.061 0.131 10.401 1.00 61.15 285 ALA A N 1
ATOM 2067 C CA . ALA A 1 264 ? 39.004 -0.130 11.849 1.00 60.16 285 ALA A CA 1
ATOM 2068 C C . ALA A 1 264 ? 40.265 -0.858 12.324 1.00 63.13 285 ALA A C 1
ATOM 2069 O O . ALA A 1 264 ? 40.679 -1.851 11.717 1.00 62.77 285 ALA A O 1
ATOM 2071 N N . PRO A 1 265 ? 40.937 -0.324 13.360 1.00 59.40 286 PRO A N 1
ATOM 2072 C CA . PRO A 1 265 ? 42.174 -0.964 13.829 1.00 57.51 286 PRO A CA 1
ATOM 2073 C C . PRO A 1 265 ? 41.901 -2.147 14.769 1.00 54.84 286 PRO A C 1
ATOM 2074 O O . PRO A 1 265 ? 40.799 -2.298 15.288 1.00 53.53 286 PRO A O 1
ATOM 2078 N N . ALA A 1 266 ? 42.914 -2.994 14.972 1.00 49.19 287 ALA A N 1
ATOM 2079 C CA . ALA A 1 266 ? 42.836 -4.157 15.853 1.00 48.28 287 ALA A CA 1
ATOM 2080 C C . ALA A 1 266 ? 42.729 -3.717 17.314 1.00 51.38 287 ALA A C 1
ATOM 2081 O O . ALA A 1 266 ? 43.431 -2.804 17.761 1.00 51.11 287 ALA A O 1
ATOM 2083 N N . VAL A 1 267 ? 41.837 -4.376 18.045 1.00 46.70 288 VAL A N 1
ATOM 2084 C CA . VAL A 1 267 ? 41.576 -4.090 19.437 1.00 45.62 288 VAL A CA 1
ATOM 2085 C C . VAL A 1 267 ? 41.847 -5.356 20.217 1.00 52.54 288 VAL A C 1
ATOM 2086 O O . VAL A 1 267 ? 41.418 -6.428 19.827 1.00 55.85 288 VAL A O 1
ATOM 2090 N N . THR A 1 268 ? 42.625 -5.232 21.283 1.00 47.74 289 THR A N 1
ATOM 2091 C CA . THR A 1 268 ? 42.987 -6.336 22.160 1.00 46.37 289 THR A CA 1
ATOM 2092 C C . THR A 1 268 ? 42.459 -6.050 23.535 1.00 50.23 289 THR A C 1
ATOM 2093 O O . THR A 1 268 ? 42.553 -4.907 23.987 1.00 52.08 289 THR A O 1
ATOM 2097 N N . GLU A 1 269 ? 41.934 -7.064 24.214 1.00 44.69 290 GLU A N 1
ATOM 2098 C CA . GLU A 1 269 ? 41.429 -6.937 25.578 1.00 43.71 290 GLU A CA 1
ATOM 2099 C C . GLU A 1 269 ? 42.473 -7.374 26.577 1.00 49.21 290 GLU A C 1
ATOM 2100 O O . GLU A 1 269 ? 43.256 -8.285 26.303 1.00 48.72 290 GLU A O 1
ATOM 2106 N N . LEU A 1 270 ? 42.489 -6.698 27.725 1.00 46.50 291 LEU A N 1
ATOM 2107 C CA . LEU A 1 270 ? 43.275 -7.017 28.915 1.00 46.83 291 LEU A CA 1
ATOM 2108 C C . LEU A 1 270 ? 42.330 -7.610 29.926 1.00 49.17 291 LEU A C 1
ATOM 2109 O O . LEU A 1 270 ? 41.152 -7.269 29.897 1.00 47.94 291 LEU A O 1
ATOM 2114 N N . ASP A 1 271 ? 42.806 -8.508 30.802 1.00 47.14 292 ASP A N 1
ATOM 2115 C CA . ASP A 1 271 ? 41.948 -9.129 31.812 1.00 46.85 292 ASP A CA 1
ATOM 2116 C C . ASP A 1 271 ? 41.728 -8.121 32.956 1.00 50.98 292 ASP A C 1
ATOM 2117 O O . ASP A 1 271 ? 42.299 -8.262 34.037 1.00 52.18 292 ASP A O 1
ATOM 2122 N N . ILE A 1 272 ? 40.931 -7.062 32.678 1.00 45.95 293 ILE A N 1
ATOM 2123 C CA . ILE A 1 272 ? 40.557 -5.984 33.596 1.00 44.19 293 ILE A CA 1
ATOM 2124 C C . ILE A 1 272 ? 39.087 -5.687 33.345 1.00 51.99 293 ILE A C 1
ATOM 2125 O O . ILE A 1 272 ? 38.763 -4.962 32.401 1.00 51.09 293 ILE A O 1
ATOM 2130 N N . ILE A 1 273 ? 38.196 -6.287 34.168 1.00 51.73 294 ILE A N 1
ATOM 2131 C CA . ILE A 1 273 ? 36.747 -6.090 34.086 1.00 51.94 294 ILE A CA 1
ATOM 2132 C C . ILE A 1 273 ? 36.406 -4.730 34.660 1.00 53.83 294 ILE A C 1
ATOM 2133 O O . ILE A 1 273 ? 36.735 -4.438 35.803 1.00 52.84 294 ILE A O 1
ATOM 2138 N N . GLN A 1 274 ? 35.717 -3.912 33.879 1.00 50.49 295 GLN A N 1
ATOM 2139 C CA . GLN A 1 274 ? 35.269 -2.598 34.310 1.00 49.18 295 GLN A CA 1
ATOM 2140 C C . GLN A 1 274 ? 33.758 -2.496 34.114 1.00 54.29 295 GLN A C 1
ATOM 2141 O O . GLN A 1 274 ? 33.218 -2.952 33.098 1.00 54.31 295 GLN A O 1
ATOM 2147 N N . LYS A 1 275 ? 33.072 -1.979 35.137 1.00 51.00 296 LYS A N 1
ATOM 2148 C CA . LYS A 1 275 ? 31.618 -1.811 35.135 1.00 51.11 296 LYS A CA 1
ATOM 2149 C C . LYS A 1 275 ? 31.266 -0.347 35.418 1.00 55.33 296 LYS A C 1
ATOM 2150 O O . LYS A 1 275 ? 30.138 -0.042 35.801 1.00 56.81 296 LYS A O 1
ATOM 2156 N N . GLN A 1 276 ? 32.240 0.563 35.228 1.00 49.89 297 GLN A N 1
ATOM 2157 C CA . GLN A 1 276 ? 32.107 2.005 35.464 1.00 48.65 297 GLN A CA 1
ATOM 2158 C C . GLN A 1 276 ? 33.248 2.799 34.817 1.00 50.96 297 GLN A C 1
ATOM 2159 O O . GLN A 1 276 ? 34.246 2.218 34.378 1.00 51.30 297 GLN A O 1
ATOM 2165 N N . LYS A 1 277 ? 33.143 4.139 34.858 1.00 45.88 298 LYS A N 1
ATOM 2166 C CA . LYS A 1 277 ? 34.196 5.021 34.392 1.00 43.41 298 LYS A CA 1
ATOM 2167 C C . LYS A 1 277 ? 35.307 5.060 35.381 1.00 46.89 298 LYS A C 1
ATOM 2168 O O . LYS A 1 277 ? 35.069 5.368 36.557 1.00 47.62 298 LYS A O 1
ATOM 2174 N N . ILE A 1 278 ? 36.515 4.748 34.921 1.00 42.81 299 ILE A N 1
ATOM 2175 C CA . ILE A 1 278 ? 37.736 4.835 35.725 1.00 42.05 299 ILE A CA 1
ATOM 2176 C C . ILE A 1 278 ? 38.884 5.154 34.754 1.00 47.10 299 ILE A C 1
ATOM 2177 O O . ILE A 1 278 ? 38.892 4.711 33.604 1.00 46.24 299 ILE A O 1
ATOM 2182 N N . ASN A 1 279 ? 39.809 5.992 35.218 1.00 43.82 300 ASN A N 1
ATOM 2183 C CA . ASN A 1 279 ? 40.934 6.435 34.424 1.00 42.07 300 ASN A CA 1
ATOM 2184 C C . ASN A 1 279 ? 42.154 5.521 34.611 1.00 43.30 300 ASN A C 1
ATOM 2185 O O . ASN A 1 279 ? 42.113 4.548 35.352 1.00 42.81 300 ASN A O 1
ATOM 2190 N N . PHE A 1 280 ? 43.212 5.836 33.861 1.00 39.61 301 PHE A N 1
ATOM 2191 C CA . PHE A 1 280 ? 44.537 5.218 33.878 1.00 38.74 301 PHE A CA 1
ATOM 2192 C C . PHE A 1 280 ? 45.537 6.234 34.351 1.00 43.15 301 PHE A C 1
ATOM 2193 O O . PHE A 1 280 ? 45.541 7.359 33.832 1.00 42.28 301 PHE A O 1
ATOM 2201 N N . VAL A 1 281 ? 46.367 5.878 35.330 1.00 39.38 302 VAL A N 1
ATOM 2202 C CA . VAL A 1 281 ? 47.359 6.828 35.818 1.00 38.55 302 VAL A CA 1
ATOM 2203 C C . VAL A 1 281 ? 48.754 6.211 35.673 1.00 42.47 302 VAL A C 1
ATOM 2204 O O . VAL A 1 281 ? 48.948 5.025 35.933 1.00 41.84 302 VAL A O 1
ATOM 2208 N N . LEU A 1 282 ? 49.716 7.028 35.244 1.00 39.81 303 LEU A N 1
ATOM 2209 C CA . LEU A 1 282 ? 51.120 6.619 35.180 1.00 39.59 303 LEU A CA 1
ATOM 2210 C C . LEU A 1 282 ? 51.742 6.912 36.538 1.00 43.96 303 LEU A C 1
ATOM 2211 O O . LEU A 1 282 ? 51.780 8.075 36.936 1.00 43.75 303 LEU A O 1
ATOM 2216 N N . ALA A 1 283 ? 52.135 5.864 37.287 1.00 41.92 304 ALA A N 1
ATOM 2217 C CA . ALA A 1 283 ? 52.703 6.019 38.636 1.00 42.09 304 ALA A CA 1
ATOM 2218 C C . ALA A 1 283 ? 54.218 6.189 38.585 1.00 47.59 304 ALA A C 1
ATOM 2219 O O . ALA A 1 283 ? 54.814 6.064 37.508 1.00 46.51 304 ALA A O 1
ATOM 2221 N N . LYS A 1 284 ? 54.840 6.508 39.758 1.00 48.14 305 LYS A N 1
ATOM 2222 C CA . LYS A 1 284 ? 56.284 6.807 39.879 1.00 49.79 305 LYS A CA 1
ATOM 2223 C C . LYS A 1 284 ? 57.133 5.563 39.572 1.00 56.23 305 LYS A C 1
ATOM 2224 O O . LYS A 1 284 ? 58.272 5.729 39.146 1.00 59.50 305 LYS A O 1
ATOM 2230 N N . ASP A 1 285 ? 56.577 4.347 39.693 1.00 50.78 306 ASP A N 1
ATOM 2231 C CA . ASP A 1 285 ? 57.290 3.116 39.345 1.00 49.77 306 ASP A CA 1
ATOM 2232 C C . ASP A 1 285 ? 57.409 2.933 37.798 1.00 53.98 306 ASP A C 1
ATOM 2233 O O . ASP A 1 285 ? 58.033 1.969 37.342 1.00 55.33 306 ASP A O 1
ATOM 2238 N N . GLY A 1 286 ? 56.790 3.843 37.034 1.00 48.33 307 GLY A N 1
ATOM 2239 C CA . GLY A 1 286 ? 56.790 3.862 35.573 1.00 46.61 307 GLY A CA 1
ATOM 2240 C C . GLY A 1 286 ? 55.717 2.999 34.956 1.00 50.29 307 GLY A C 1
ATOM 2241 O O . GLY A 1 286 ? 55.689 2.821 33.734 1.00 50.78 307 GLY A O 1
ATOM 2242 N N . ASN A 1 287 ? 54.824 2.453 35.803 1.00 46.21 308 ASN A N 1
ATOM 2243 C CA . ASN A 1 287 ? 53.738 1.573 35.381 1.00 45.09 308 ASN A CA 1
ATOM 2244 C C . ASN A 1 287 ? 52.406 2.324 35.355 1.00 48.32 308 ASN A C 1
ATOM 2245 O O . ASN A 1 287 ? 52.280 3.399 35.945 1.00 48.60 308 ASN A O 1
ATOM 2250 N N . VAL A 1 288 ? 51.429 1.769 34.607 1.00 43.33 309 VAL A N 1
ATOM 2251 C CA . VAL A 1 288 ? 50.097 2.348 34.473 1.00 41.33 309 VAL A CA 1
ATOM 2252 C C . VAL A 1 288 ? 49.183 1.565 35.360 1.00 44.62 309 VAL A C 1
ATOM 2253 O O . VAL A 1 288 ? 49.245 0.339 35.386 1.00 46.04 309 VAL A O 1
ATOM 2257 N N . TYR A 1 289 ? 48.338 2.288 36.100 1.00 39.04 310 TYR A N 1
ATOM 2258 C CA . TYR A 1 289 ? 47.372 1.727 37.021 1.00 38.23 310 TYR A CA 1
ATOM 2259 C C . TYR A 1 289 ? 45.974 2.119 36.672 1.00 41.37 310 TYR A C 1
ATOM 2260 O O . TYR A 1 289 ? 45.717 3.259 36.310 1.00 41.40 310 TYR A O 1
ATOM 2269 N N . THR A 1 290 ? 45.053 1.192 36.843 1.00 38.35 311 THR A N 1
ATOM 2270 C CA . THR A 1 290 ? 43.626 1.433 36.703 1.00 37.15 311 THR A CA 1
ATOM 2271 C C . THR A 1 290 ? 42.948 0.573 37.768 1.00 40.83 311 THR A C 1
ATOM 2272 O O . THR A 1 290 ? 43.629 -0.015 38.590 1.00 41.04 311 THR A O 1
ATOM 2276 N N . LEU A 1 291 ? 41.624 0.537 37.772 1.00 39.34 312 LEU A N 1
ATOM 2277 C CA . LEU A 1 291 ? 40.831 -0.285 38.685 1.00 39.37 312 LEU A CA 1
ATOM 2278 C C . LEU A 1 291 ? 40.022 -1.321 37.926 1.00 45.65 312 LEU A C 1
ATOM 2279 O O . LEU A 1 291 ? 39.621 -1.111 36.770 1.00 45.01 312 LEU A O 1
ATOM 2284 N N . GLU A 1 292 ? 39.765 -2.426 38.604 1.00 44.51 313 GLU A N 1
ATOM 2285 C CA . GLU A 1 292 ? 38.945 -3.523 38.122 1.00 44.98 313 GLU A CA 1
ATOM 2286 C C . GLU A 1 292 ? 37.779 -3.646 39.066 1.00 53.31 313 GLU A C 1
ATOM 2287 O O . GLU A 1 292 ? 37.947 -3.482 40.282 1.00 51.88 313 GLU A O 1
ATOM 2293 N N . SER A 1 293 ? 36.595 -3.891 38.520 1.00 55.57 314 SER A N 1
ATOM 2294 C CA . SER A 1 293 ? 35.384 -4.022 39.321 1.00 58.77 314 SER A CA 1
ATOM 2295 C C . SER A 1 293 ? 35.333 -5.424 39.926 1.00 67.84 314 SER A C 1
ATOM 2296 O O . SER A 1 293 ? 35.585 -6.399 39.236 1.00 67.71 314 SER A O 1
ATOM 2299 N N . ALA A 1 294 ? 35.151 -5.492 41.256 1.00 69.53 315 ALA A N 1
ATOM 2300 C CA . ALA A 1 294 ? 35.074 -6.731 42.047 1.00 72.05 315 ALA A CA 1
ATOM 2301 C C . ALA A 1 294 ? 33.774 -6.734 42.876 1.00 81.12 315 ALA A C 1
ATOM 2302 O O . ALA A 1 294 ? 33.138 -5.681 43.038 1.00 80.80 315 ALA A O 1
ATOM 2304 N N . ASP A 1 295 ? 33.361 -7.924 43.360 1.00 80.92 316 ASP A N 1
ATOM 2305 C CA . ASP A 1 295 ? 32.112 -8.117 44.102 1.00 81.52 316 ASP A CA 1
ATOM 2306 C C . ASP A 1 295 ? 32.073 -7.295 45.400 1.00 83.71 316 ASP A C 1
ATOM 2307 O O . ASP A 1 295 ? 31.114 -6.540 45.605 1.00 82.58 316 ASP A O 1
ATOM 2312 N N . ASN A 1 296 ? 33.110 -7.432 46.251 1.00 79.91 317 ASN A N 1
ATOM 2313 C CA . ASN A 1 296 ? 33.167 -6.813 47.575 1.00 80.65 317 ASN A CA 1
ATOM 2314 C C . ASN A 1 296 ? 34.254 -5.718 47.656 1.00 82.53 317 ASN A C 1
ATOM 2315 O O . ASN A 1 296 ? 34.858 -5.514 48.718 1.00 83.07 317 ASN A O 1
ATOM 2320 N N . GLY A 1 297 ? 34.409 -4.967 46.570 1.00 75.02 318 GLY A N 1
ATOM 2321 C CA . GLY A 1 297 ? 35.373 -3.882 46.489 1.00 72.75 318 GLY A CA 1
ATOM 2322 C C . GLY A 1 297 ? 35.841 -3.654 45.069 1.00 71.82 318 GLY A C 1
ATOM 2323 O O . GLY A 1 297 ? 35.021 -3.614 44.150 1.00 74.33 318 GLY A O 1
ATOM 2324 N N . CYS A 1 298 ? 37.148 -3.433 44.884 1.00 59.98 319 CYS A N 1
ATOM 2325 C CA . CYS A 1 298 ? 37.774 -3.209 43.581 1.00 55.37 319 CYS A CA 1
ATOM 2326 C C . CYS A 1 298 ? 39.193 -3.729 43.633 1.00 58.58 319 CYS A C 1
ATOM 2327 O O . CYS A 1 298 ? 39.682 -4.004 44.723 1.00 59.60 319 CYS A O 1
ATOM 2330 N N . ASN A 1 299 ? 39.862 -3.849 42.478 1.00 52.94 320 ASN A N 1
ATOM 2331 C CA . ASN A 1 299 ? 41.266 -4.238 42.422 1.00 51.75 320 ASN A CA 1
ATOM 2332 C C . ASN A 1 299 ? 42.097 -3.149 41.783 1.00 55.24 320 ASN A C 1
ATOM 2333 O O . ASN A 1 299 ? 41.755 -2.693 40.690 1.00 55.37 320 ASN A O 1
ATOM 2338 N N . ILE A 1 300 ? 43.177 -2.709 42.456 1.00 51.28 321 ILE A N 1
ATOM 2339 C CA . ILE A 1 300 ? 44.146 -1.754 41.888 1.00 49.47 321 ILE A CA 1
ATOM 2340 C C . ILE A 1 300 ? 45.021 -2.566 40.955 1.00 51.26 321 ILE A C 1
ATOM 2341 O O . ILE A 1 300 ? 45.730 -3.474 41.410 1.00 50.34 321 ILE A O 1
ATOM 2346 N N . VAL A 1 301 ? 44.903 -2.311 39.648 1.00 47.22 322 VAL A N 1
ATOM 2347 C CA . VAL A 1 301 ? 45.620 -3.109 38.664 1.00 46.94 322 VAL A CA 1
ATOM 2348 C C . VAL A 1 301 ? 46.856 -2.353 38.159 1.00 49.31 322 VAL A C 1
ATOM 2349 O O . VAL A 1 301 ? 46.746 -1.262 37.644 1.00 49.02 322 VAL A O 1
ATOM 2353 N N . LYS A 1 302 ? 48.018 -2.977 38.284 1.00 46.16 323 LYS A N 1
ATOM 2354 C CA . LYS A 1 302 ? 49.302 -2.527 37.757 1.00 45.62 323 LYS A CA 1
ATOM 2355 C C . LYS A 1 302 ? 49.453 -3.099 36.369 1.00 49.98 323 LYS A C 1
ATOM 2356 O O . LYS A 1 302 ? 49.305 -4.306 36.211 1.00 50.32 323 LYS A O 1
ATOM 2362 N N . ILE A 1 303 ? 49.682 -2.240 35.362 1.00 45.47 324 ILE A N 1
ATOM 2363 C CA . ILE A 1 303 ? 49.853 -2.698 33.983 1.00 44.66 324 ILE A CA 1
ATOM 2364 C C . ILE A 1 303 ? 51.320 -2.501 33.682 1.00 50.50 324 ILE A C 1
ATOM 2365 O O . ILE A 1 303 ? 51.781 -1.356 33.604 1.00 50.86 324 ILE A O 1
ATOM 2370 N N . LYS A 1 304 ? 52.080 -3.604 33.590 1.00 46.79 325 LYS A N 1
ATOM 2371 C CA . LYS A 1 304 ? 53.506 -3.451 33.361 1.00 46.86 325 LYS A CA 1
ATOM 2372 C C . LYS A 1 304 ? 53.748 -3.207 31.846 1.00 51.36 325 LYS A C 1
ATOM 2373 O O . LYS A 1 304 ? 52.811 -3.317 31.044 1.00 50.61 325 LYS A O 1
ATOM 2379 N N . ASN A 1 305 ? 54.993 -2.824 31.481 1.00 48.43 326 ASN A N 1
ATOM 2380 C CA . ASN A 1 305 ? 55.455 -2.549 30.113 1.00 47.80 326 ASN A CA 1
ATOM 2381 C C . ASN A 1 305 ? 55.122 -3.695 29.136 1.00 50.63 326 ASN A C 1
ATOM 2382 O O . ASN A 1 305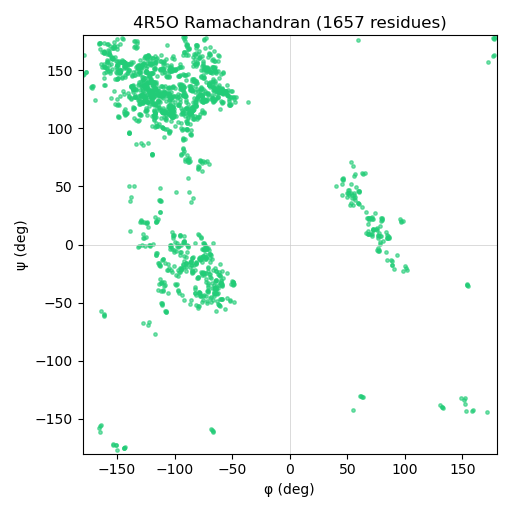 ? 54.856 -3.438 27.958 1.00 50.60 326 ASN A O 1
ATOM 2387 N N . ASP A 1 306 ? 55.147 -4.939 29.609 1.00 46.41 327 ASP A N 1
ATOM 2388 C CA . ASP A 1 306 ? 54.882 -6.084 28.738 1.00 47.07 327 ASP A CA 1
ATOM 2389 C C . ASP A 1 306 ? 53.376 -6.449 28.769 1.00 51.55 327 ASP A C 1
ATOM 2390 O O . ASP A 1 306 ? 52.967 -7.471 28.210 1.00 51.78 327 ASP A O 1
ATOM 2395 N N . PHE A 1 307 ? 52.574 -5.596 29.433 1.00 47.43 328 PHE A N 1
ATOM 2396 C CA . PHE A 1 307 ? 51.115 -5.630 29.585 1.00 46.82 328 PHE A CA 1
ATOM 2397 C C . PHE A 1 307 ? 50.667 -6.877 30.420 1.00 50.19 328 PHE A C 1
ATOM 2398 O O . PHE A 1 307 ? 49.496 -7.314 30.337 1.00 48.48 328 PHE A O 1
ATOM 2406 N N . THR A 1 308 ? 51.573 -7.354 31.316 1.00 46.52 329 THR A N 1
ATOM 2407 C CA . THR A 1 308 ? 51.223 -8.356 32.320 1.00 45.97 329 THR A CA 1
ATOM 2408 C C . THR A 1 308 ? 50.578 -7.547 33.466 1.00 48.28 329 THR A C 1
ATOM 2409 O O . THR A 1 308 ? 50.842 -6.352 33.614 1.00 46.86 329 THR A O 1
ATOM 2413 N N . LEU A 1 309 ? 49.737 -8.190 34.263 1.00 44.53 330 LEU A N 1
ATOM 2414 C CA . LEU A 1 309 ? 48.989 -7.524 35.306 1.00 42.09 330 LEU A CA 1
ATOM 2415 C C . LEU A 1 309 ? 49.289 -8.032 36.699 1.00 48.35 330 LEU A C 1
ATOM 2416 O O . LEU A 1 309 ? 49.313 -9.249 36.952 1.00 49.96 330 LEU A O 1
ATOM 2421 N N . GLU A 1 310 ? 49.406 -7.080 37.628 1.00 44.99 331 GLU A N 1
ATOM 2422 C CA . GLU A 1 310 ? 49.549 -7.294 39.074 1.00 45.16 331 GLU A CA 1
ATOM 2423 C C . GLU A 1 310 ? 48.330 -6.673 39.703 1.00 49.70 331 GLU A C 1
ATOM 2424 O O . GLU A 1 310 ? 47.986 -5.545 39.357 1.00 49.57 331 GLU A O 1
ATOM 2430 N N . LYS A 1 311 ? 47.616 -7.433 40.542 1.00 45.59 332 LYS A N 1
ATOM 2431 C CA . LYS A 1 311 ? 46.369 -6.987 41.145 1.00 43.95 332 LYS A CA 1
ATOM 2432 C C . LYS A 1 311 ? 46.418 -7.065 42.678 1.00 50.77 332 LYS A C 1
ATOM 2433 O O . LYS A 1 311 ? 46.739 -8.111 43.238 1.00 52.47 332 LYS A O 1
ATOM 2439 N N . VAL A 1 312 ? 46.055 -5.952 43.334 1.00 47.69 333 VAL A N 1
ATOM 2440 C CA . VAL A 1 312 ? 45.949 -5.752 44.779 1.00 48.89 333 VAL A CA 1
ATOM 2441 C C . VAL A 1 312 ? 44.509 -5.409 45.102 1.00 53.57 333 VAL A C 1
ATOM 2442 O O . VAL A 1 312 ? 44.026 -4.392 44.594 1.00 54.09 333 VAL A O 1
ATOM 2446 N N . PHE A 1 313 ? 43.839 -6.209 45.981 1.00 49.27 334 PHE A N 1
ATOM 2447 C CA . PHE A 1 313 ? 42.446 -5.997 46.375 1.00 48.16 334 PHE A CA 1
ATOM 2448 C C . PHE A 1 313 ? 42.322 -4.855 47.391 1.00 50.28 334 PHE A C 1
ATOM 2449 O O . PHE A 1 313 ? 43.088 -4.772 48.358 1.00 48.92 334 PHE A O 1
ATOM 2457 N N . ALA A 1 314 ? 41.323 -3.977 47.156 1.00 47.31 335 ALA A N 1
ATOM 2458 C CA . ALA A 1 314 ? 40.947 -2.818 47.979 1.00 46.12 335 ALA A CA 1
ATOM 2459 C C . ALA A 1 314 ? 39.524 -3.012 48.445 1.00 53.31 335 ALA A C 1
ATOM 2460 O O . ALA A 1 314 ? 38.607 -2.970 47.616 1.00 52.87 335 ALA A O 1
ATOM 2462 N N . ASN A 1 315 ? 39.340 -3.248 49.774 1.00 52.82 336 ASN A N 1
ATOM 2463 C CA A ASN A 1 315 ? 38.058 -3.539 50.413 0.50 53.63 336 ASN A CA 1
ATOM 2464 C CA B ASN A 1 315 ? 38.039 -3.553 50.386 0.50 53.39 336 ASN A CA 1
ATOM 2465 C C . ASN A 1 315 ? 37.177 -2.270 50.519 1.00 59.04 336 ASN A C 1
ATOM 2466 O O . ASN A 1 315 ? 36.728 -1.898 51.615 1.00 61.60 336 ASN A O 1
ATOM 2475 N N . PHE A 1 316 ? 36.911 -1.614 49.375 1.00 54.22 337 PHE A N 1
ATOM 2476 C CA . PHE A 1 316 ? 36.060 -0.421 49.271 1.00 52.63 337 PHE A CA 1
ATOM 2477 C C . PHE A 1 316 ? 35.634 -0.323 47.831 1.00 58.26 337 PHE A C 1
ATOM 2478 O O . PHE A 1 316 ? 36.373 -0.739 46.941 1.00 57.40 337 PHE A O 1
ATOM 2486 N N . GLN A 1 317 ? 34.444 0.210 47.608 1.00 56.55 338 GLN A N 1
ATOM 2487 C CA . GLN A 1 317 ? 33.873 0.382 46.289 1.00 55.76 338 GLN A CA 1
ATOM 2488 C C . GLN A 1 317 ? 34.358 1.715 45.718 1.00 58.80 338 GLN A C 1
ATOM 2489 O O . GLN A 1 317 ? 34.364 2.697 46.462 1.00 59.68 338 GLN A O 1
ATOM 2495 N N . PRO A 1 318 ? 34.780 1.810 44.434 1.00 54.14 339 PRO A N 1
ATOM 2496 C CA . PRO A 1 318 ? 35.239 3.113 43.917 1.00 53.54 339 PRO A CA 1
ATOM 2497 C C . PRO A 1 318 ? 34.098 4.066 43.637 1.00 61.09 339 PRO A C 1
ATOM 2498 O O . PRO A 1 318 ? 33.001 3.620 43.307 1.00 62.67 339 PRO A O 1
ATOM 2502 N N . ALA A 1 319 ? 34.357 5.384 43.776 1.00 58.91 340 ALA A N 1
ATOM 2503 C CA . ALA A 1 319 ? 33.398 6.445 43.473 1.00 58.98 340 ALA A CA 1
ATOM 2504 C C . ALA A 1 319 ? 33.017 6.381 42.009 1.00 65.02 340 ALA A C 1
ATOM 2505 O O . ALA A 1 319 ? 33.833 6.025 41.164 1.00 65.14 340 ALA A O 1
ATOM 2507 N N . LYS A 1 320 ? 31.767 6.656 41.726 1.00 64.43 341 LYS A N 1
ATOM 2508 C CA . LYS A 1 320 ? 31.147 6.529 40.414 1.00 66.01 341 LYS A CA 1
ATOM 2509 C C . LYS A 1 320 ? 30.025 7.562 40.251 1.00 77.25 341 LYS A C 1
ATOM 2510 O O . LYS A 1 320 ? 29.447 8.016 41.239 1.00 77.63 341 LYS A O 1
ATOM 2516 N N . GLY A 1 321 ? 29.749 7.919 39.000 1.00 78.60 342 GLY A N 1
ATOM 2517 C CA . GLY A 1 321 ? 28.617 8.738 38.573 1.00 80.08 342 GLY A CA 1
ATOM 2518 C C . GLY A 1 321 ? 27.593 7.790 37.943 1.00 89.11 342 GLY A C 1
ATOM 2519 O O . GLY A 1 321 ? 27.984 6.725 37.436 1.00 88.95 342 GLY A O 1
ATOM 2520 N N . PRO A 1 322 ? 26.266 8.075 37.953 1.00 88.54 343 PRO A N 1
ATOM 2521 C CA . PRO A 1 322 ? 25.319 7.071 37.399 1.00 88.97 343 PRO A CA 1
ATOM 2522 C C . PRO A 1 322 ? 25.177 7.105 35.855 1.00 92.53 343 PRO A C 1
ATOM 2523 O O . PRO A 1 322 ? 25.043 6.044 35.232 1.00 91.59 343 PRO A O 1
ATOM 2527 N N . TYR A 1 323 ? 25.217 8.311 35.250 1.00 88.64 344 TYR A N 1
ATOM 2528 C CA . TYR A 1 323 ? 24.960 8.562 33.835 1.00 87.81 344 TYR A CA 1
ATOM 2529 C C . TYR A 1 323 ? 26.212 8.532 32.940 1.00 86.05 344 TYR A C 1
ATOM 2530 O O . TYR A 1 323 ? 27.337 8.616 33.428 1.00 84.73 344 TYR A O 1
ATOM 2539 N N . HIS A 1 324 ? 25.983 8.456 31.607 1.00 79.66 345 HIS A N 1
ATOM 2540 C CA . HIS A 1 324 ? 26.988 8.520 30.527 1.00 77.00 345 HIS A CA 1
ATOM 2541 C C . HIS A 1 324 ? 27.729 9.855 30.562 1.00 78.45 345 HIS A C 1
ATOM 2542 O O . HIS A 1 324 ? 28.874 9.950 30.100 1.00 77.76 345 HIS A O 1
ATOM 2549 N N . SER A 1 325 ? 27.035 10.893 31.086 1.00 72.88 346 SER A N 1
ATOM 2550 C CA . SER A 1 325 ? 27.466 12.285 31.142 1.00 71.04 346 SER A CA 1
ATOM 2551 C C . SER A 1 325 ? 28.224 12.620 32.415 1.00 70.60 346 SER A C 1
ATOM 2552 O O . SER A 1 325 ? 28.976 13.608 32.434 1.00 71.53 346 SER A O 1
ATOM 2555 N N . SER A 1 326 ? 28.009 11.827 33.472 1.00 63.26 347 SER A N 1
ATOM 2556 C CA . SER A 1 326 ? 28.650 12.057 34.761 1.00 62.61 347 SER A CA 1
ATOM 2557 C C . SER A 1 326 ? 30.162 11.850 34.616 1.00 64.39 347 SER A C 1
ATOM 2558 O O . SER A 1 326 ? 30.575 10.919 33.927 1.00 64.95 347 SER A O 1
ATOM 2561 N N . PRO A 1 327 ? 31.004 12.781 35.124 1.00 57.40 348 PRO A N 1
ATOM 2562 C CA . PRO A 1 327 ? 32.451 12.646 34.890 1.00 55.02 348 PRO A CA 1
ATOM 2563 C C . PRO A 1 327 ? 33.059 11.471 35.655 1.00 54.89 348 PRO A C 1
ATOM 2564 O O . PRO A 1 327 ? 32.389 10.796 36.439 1.00 54.01 348 PRO A O 1
ATOM 2568 N N . THR A 1 328 ? 34.327 11.168 35.321 1.00 49.37 349 THR A N 1
ATOM 2569 C CA . THR A 1 328 ? 35.101 10.101 35.934 1.00 46.80 349 THR A CA 1
ATOM 2570 C C . THR A 1 328 ? 35.612 10.631 37.254 1.00 49.92 349 THR A C 1
ATOM 2571 O O . THR A 1 328 ? 36.201 11.722 37.299 1.00 50.53 349 THR A O 1
ATOM 2575 N N . ILE A 1 329 ? 35.351 9.898 38.349 1.00 44.85 350 ILE A N 1
ATOM 2576 C CA . ILE A 1 329 ? 35.870 10.351 39.634 1.00 43.48 350 ILE A CA 1
ATOM 2577 C C . ILE A 1 329 ? 37.257 9.706 39.683 1.00 45.36 350 ILE A C 1
ATOM 2578 O O . ILE A 1 329 ? 37.485 8.735 40.397 1.00 46.04 350 ILE A O 1
ATOM 2582 N N . GLY A 1 330 ? 38.138 10.249 38.836 1.00 39.20 351 GLY A N 1
ATOM 2583 C CA . GLY A 1 330 ? 39.485 9.778 38.582 1.00 38.31 351 GLY A CA 1
ATOM 2584 C C . GLY A 1 330 ? 40.493 9.873 39.694 1.00 40.82 351 GLY A C 1
ATOM 2585 O O . GLY A 1 330 ? 40.420 10.757 40.550 1.00 40.54 351 GLY A O 1
ATOM 2594 N N . VAL A 1 332 ? 44.663 9.925 41.005 1.00 36.66 353 VAL A N 1
ATOM 2595 C CA . VAL A 1 332 ? 45.757 10.800 40.630 1.00 36.26 353 VAL A CA 1
ATOM 2596 C C . VAL A 1 332 ? 47.019 10.201 41.244 1.00 42.62 353 VAL A C 1
ATOM 2597 O O . VAL A 1 332 ? 47.007 9.751 42.385 1.00 41.93 353 VAL A O 1
ATOM 2601 N N . ALA A 1 333 ? 48.087 10.149 40.438 1.00 41.58 354 ALA A N 1
ATOM 2602 C CA . ALA A 1 333 ? 49.383 9.626 40.829 1.00 41.77 354 ALA A CA 1
ATOM 2603 C C . ALA A 1 333 ? 50.388 10.748 41.055 1.00 48.45 354 ALA A C 1
ATOM 2604 O O . ALA A 1 333 ? 50.378 11.772 40.375 1.00 47.28 354 ALA A O 1
ATOM 2606 N N . SER A 1 334 ? 51.258 10.537 42.025 1.00 49.34 355 SER A N 1
ATOM 2607 C CA . SER A 1 334 ? 52.367 11.410 42.342 1.00 49.74 355 SER A CA 1
ATOM 2608 C C . SER A 1 334 ? 53.538 11.099 41.427 1.00 54.07 355 SER A C 1
ATOM 2609 O O . SER A 1 334 ? 53.789 9.928 41.126 1.00 53.16 355 SER A O 1
ATOM 2612 N N . GLU A 1 335 ? 54.244 12.148 40.970 1.00 52.08 356 GLU A N 1
ATOM 2613 C CA . GLU A 1 335 ? 55.432 12.020 40.116 1.00 51.94 356 GLU A CA 1
ATOM 2614 C C . GLU A 1 335 ? 56.692 11.918 40.954 1.00 58.70 356 GLU A C 1
ATOM 2615 O O . GLU A 1 335 ? 57.731 11.509 40.443 1.00 59.23 356 GLU A O 1
ATOM 2621 N N . THR A 1 336 ? 56.595 12.278 42.246 1.00 57.29 357 THR A N 1
ATOM 2622 C CA . THR A 1 336 ? 57.728 12.339 43.170 1.00 58.57 357 THR A CA 1
ATOM 2623 C C . THR A 1 336 ? 57.649 11.285 44.286 1.00 63.91 357 THR A C 1
ATOM 2624 O O . THR A 1 336 ? 58.673 11.012 44.914 1.00 65.50 357 THR A O 1
ATOM 2628 N N . GLU A 1 337 ? 56.465 10.704 44.541 1.00 59.19 358 GLU A N 1
ATOM 2629 C CA . GLU A 1 337 ? 56.295 9.682 45.574 1.00 58.83 358 GLU A CA 1
ATOM 2630 C C . GLU A 1 337 ? 55.517 8.491 45.016 1.00 61.59 358 GLU A C 1
ATOM 2631 O O . GLU A 1 337 ? 54.751 8.647 44.080 1.00 62.15 358 GLU A O 1
ATOM 2637 N N . ASN A 1 338 ? 55.738 7.297 45.578 1.00 57.74 359 ASN A N 1
ATOM 2638 C CA . ASN A 1 338 ? 55.115 6.025 45.177 1.00 56.44 359 ASN A CA 1
ATOM 2639 C C . ASN A 1 338 ? 53.706 5.941 45.766 1.00 58.18 359 ASN A C 1
ATOM 2640 O O . ASN A 1 338 ? 53.393 5.085 46.615 1.00 56.23 359 ASN A O 1
ATOM 2645 N N . ILE A 1 339 ? 52.856 6.862 45.294 1.00 54.00 360 ILE A N 1
ATOM 2646 C CA . ILE A 1 339 ? 51.508 7.096 45.776 1.00 53.79 360 ILE A CA 1
ATOM 2647 C C . ILE A 1 339 ? 50.488 7.259 44.633 1.00 55.42 360 ILE A C 1
ATOM 2648 O O . ILE A 1 339 ? 50.773 7.837 43.577 1.00 54.61 360 ILE A O 1
ATOM 2653 N N . ILE A 1 340 ? 49.270 6.777 44.908 1.00 49.70 361 ILE A N 1
ATOM 2654 C CA . ILE A 1 340 ? 48.069 6.986 44.111 1.00 47.03 361 ILE A CA 1
ATOM 2655 C C . ILE A 1 340 ? 46.948 7.365 45.082 1.00 48.05 361 ILE A C 1
ATOM 2656 O O . ILE A 1 340 ? 46.724 6.674 46.079 1.00 47.87 361 ILE A O 1
ATOM 2661 N N . TYR A 1 341 ? 46.293 8.484 44.814 1.00 42.54 362 TYR A N 1
ATOM 2662 C CA . TYR A 1 341 ? 45.112 8.898 45.548 1.00 42.12 362 TYR A CA 1
ATOM 2663 C C . TYR A 1 341 ? 43.878 8.382 44.802 1.00 45.73 362 TYR A C 1
ATOM 2664 O O . TYR A 1 341 ? 43.822 8.519 43.580 1.00 45.00 362 TYR A O 1
ATOM 2673 N N . LEU A 1 342 ? 42.920 7.765 45.506 1.00 42.43 363 LEU A N 1
ATOM 2674 C CA . LEU A 1 342 ? 41.697 7.267 44.878 1.00 43.10 363 LEU A CA 1
ATOM 2675 C C . LEU A 1 342 ? 40.524 7.496 45.838 1.00 48.84 363 LEU A C 1
ATOM 2676 O O . LEU A 1 342 ? 40.732 7.614 47.043 1.00 48.86 363 LEU A O 1
ATOM 2681 N N . VAL A 1 343 ? 39.306 7.661 45.275 1.00 45.31 364 VAL A N 1
ATOM 2682 C CA . VAL A 1 343 ? 38.065 8.005 45.987 1.00 43.42 364 VAL A CA 1
ATOM 2683 C C . VAL A 1 343 ? 37.128 6.811 46.121 1.00 44.76 364 VAL A C 1
ATOM 2684 O O . VAL A 1 343 ? 36.798 6.167 45.127 1.00 42.90 364 VAL A O 1
ATOM 2688 N N . SER A 1 344 ? 36.650 6.568 47.341 1.00 43.12 365 SER A N 1
ATOM 2689 C CA . SER A 1 344 ? 35.672 5.532 47.615 1.00 44.22 365 SER A CA 1
ATOM 2690 C C . SER A 1 344 ? 34.283 6.091 47.336 1.00 52.20 365 SER A C 1
ATOM 2691 O O . SER A 1 344 ? 34.094 7.317 47.284 1.00 51.21 365 SER A O 1
ATOM 2694 N N . THR A 1 345 ? 33.307 5.181 47.166 1.00 53.10 366 THR A N 1
ATOM 2695 C CA . THR A 1 345 ? 31.913 5.501 46.841 1.00 55.36 366 THR A CA 1
ATOM 2696 C C . THR A 1 345 ? 31.225 6.391 47.956 1.00 63.35 366 THR A C 1
ATOM 2697 O O . THR A 1 345 ? 30.202 7.008 47.645 1.00 64.00 366 THR A O 1
ATOM 2701 N N . ASP A 1 346 ? 31.801 6.487 49.200 1.00 61.46 367 ASP A N 1
ATOM 2702 C CA . ASP A 1 346 ? 31.296 7.291 50.331 1.00 62.44 367 ASP A CA 1
ATOM 2703 C C . ASP A 1 346 ? 31.883 8.736 50.337 1.00 67.74 367 ASP A C 1
ATOM 2704 O O . ASP A 1 346 ? 31.389 9.605 51.067 1.00 69.80 367 ASP A O 1
ATOM 2709 N N . GLY A 1 347 ? 32.881 8.988 49.500 1.00 63.01 368 GLY A N 1
ATOM 2710 C CA . GLY A 1 347 ? 33.499 10.307 49.418 1.00 61.27 368 GLY A CA 1
ATOM 2711 C C . GLY A 1 347 ? 34.766 10.433 50.237 1.00 62.64 368 GLY A C 1
ATOM 2712 O O . GLY A 1 347 ? 35.180 11.544 50.568 1.00 62.01 368 GLY A O 1
ATOM 2713 N N . ALA A 1 348 ? 35.379 9.286 50.586 1.00 58.43 369 ALA A N 1
ATOM 2714 C CA . ALA A 1 348 ? 36.652 9.200 51.309 1.00 56.73 369 ALA A CA 1
ATOM 2715 C C . ALA A 1 348 ? 37.799 9.084 50.302 1.00 57.57 369 ALA A C 1
ATOM 2716 O O . ALA A 1 348 ? 37.594 8.610 49.182 1.00 55.55 369 ALA A O 1
ATOM 2718 N N . ILE A 1 349 ? 38.989 9.540 50.684 1.00 51.87 370 ILE A N 1
ATOM 2719 C CA . ILE A 1 349 ? 40.157 9.477 49.829 1.00 49.59 370 ILE A CA 1
ATOM 2720 C C . ILE A 1 349 ? 41.111 8.542 50.497 1.00 53.42 370 ILE A C 1
ATOM 2721 O O . ILE A 1 349 ? 41.315 8.605 51.710 1.00 55.29 370 ILE A O 1
ATOM 2726 N N . TYR A 1 350 ? 41.623 7.615 49.701 1.00 47.71 371 TYR A N 1
ATOM 2727 C CA . TYR A 1 350 ? 42.628 6.649 50.072 1.00 46.53 371 TYR A CA 1
ATOM 2728 C C . TYR A 1 350 ? 43.935 7.019 49.404 1.00 49.13 371 TYR A C 1
ATOM 2729 O O . TYR A 1 350 ? 43.937 7.435 48.246 1.00 48.41 371 TYR A O 1
ATOM 2738 N N . LYS A 1 351 ? 45.032 6.943 50.161 1.00 46.51 372 LYS A N 1
ATOM 2739 C CA . LYS A 1 351 ? 46.392 7.179 49.666 1.00 45.99 372 LYS A CA 1
ATOM 2740 C C . LYS A 1 351 ? 47.060 5.828 49.535 1.00 52.45 372 LYS A C 1
ATOM 2741 O O . LYS A 1 351 ? 47.496 5.262 50.543 1.00 53.10 372 LYS A O 1
ATOM 2747 N N . TYR A 1 352 ? 47.041 5.259 48.311 1.00 48.93 373 TYR A N 1
ATOM 2748 C CA . TYR A 1 352 ? 47.643 3.963 48.043 1.00 47.82 373 TYR A CA 1
ATOM 2749 C C . TYR A 1 352 ? 49.118 4.127 47.800 1.00 53.98 373 TYR A C 1
ATOM 2750 O O . TYR A 1 352 ? 49.539 4.880 46.932 1.00 52.97 373 TYR A O 1
ATOM 2759 N N . ILE A 1 353 ? 49.895 3.368 48.553 1.00 53.79 374 ILE A N 1
ATOM 2760 C CA . ILE A 1 353 ? 51.339 3.342 48.437 1.00 53.82 374 ILE A CA 1
ATOM 2761 C C . ILE A 1 353 ? 51.663 2.069 47.707 1.00 56.41 374 ILE A C 1
ATOM 2762 O O . ILE A 1 353 ? 51.499 0.989 48.260 1.00 56.96 374 ILE A O 1
ATOM 2767 N N . LEU A 1 354 ? 52.050 2.205 46.439 1.00 52.02 375 LEU A N 1
ATOM 2768 C CA . LEU A 1 354 ? 52.388 1.117 45.525 1.00 52.46 375 LEU A CA 1
ATOM 2769 C C . LEU A 1 354 ? 53.110 -0.033 46.263 1.00 60.01 375 LEU A C 1
ATOM 2770 O O . LEU A 1 354 ? 54.139 0.199 46.907 1.00 60.23 375 LEU A O 1
ATOM 2775 N N . GLY A 1 355 ? 52.537 -1.234 46.189 1.00 58.81 376 GLY A N 1
ATOM 2776 C CA . GLY A 1 355 ? 53.079 -2.442 46.806 1.00 60.99 376 GLY A CA 1
ATOM 2777 C C . GLY A 1 355 ? 52.732 -2.671 48.268 1.00 68.61 376 GLY A C 1
ATOM 2778 O O . GLY A 1 355 ? 52.967 -3.767 48.801 1.00 70.26 376 GLY A O 1
ATOM 2779 N N . ASP A 1 356 ? 52.201 -1.643 48.940 1.00 64.55 377 ASP A N 1
ATOM 2780 C CA . ASP A 1 356 ? 51.859 -1.797 50.331 1.00 65.22 377 ASP A CA 1
ATOM 2781 C C . ASP A 1 356 ? 50.356 -1.693 50.457 1.00 71.28 377 ASP A C 1
ATOM 2782 O O . ASP A 1 356 ? 49.797 -0.600 50.334 1.00 70.78 377 ASP A O 1
ATOM 2787 N N . SER A 1 357 ? 49.694 -2.857 50.633 1.00 68.79 378 SER A N 1
ATOM 2788 C CA . SER A 1 357 ? 48.236 -2.997 50.756 1.00 68.34 378 SER A CA 1
ATOM 2789 C C . SER A 1 357 ? 47.723 -2.492 52.125 1.00 68.75 378 SER A C 1
ATOM 2790 O O . SER A 1 357 ? 46.515 -2.325 52.291 1.00 67.63 378 SER A O 1
ATOM 2793 N N . ASP A 1 358 ? 48.637 -2.215 53.080 1.00 64.65 379 ASP A N 1
ATOM 2794 C CA . ASP A 1 358 ? 48.319 -1.694 54.414 1.00 64.74 379 ASP A CA 1
ATOM 2795 C C . ASP A 1 358 ? 47.794 -0.273 54.336 1.00 66.14 379 ASP A C 1
ATOM 2796 O O . ASP A 1 358 ? 47.030 0.147 55.201 1.00 66.02 379 ASP A O 1
ATOM 2801 N N . SER A 1 359 ? 48.241 0.472 53.308 1.00 61.28 380 SER A N 1
ATOM 2802 C CA . SER A 1 359 ? 47.881 1.860 53.024 1.00 59.86 380 SER A CA 1
ATOM 2803 C C . SER A 1 359 ? 46.395 1.997 52.581 1.00 62.85 380 SER A C 1
ATOM 2804 O O . SER A 1 359 ? 45.899 3.124 52.464 1.00 63.92 380 SER A O 1
ATOM 2807 N N . LEU A 1 360 ? 45.705 0.864 52.340 1.00 57.37 381 LEU A N 1
ATOM 2808 C CA . LEU A 1 360 ? 44.308 0.786 51.913 1.00 56.56 381 LEU A CA 1
ATOM 2809 C C . LEU A 1 360 ? 43.369 0.379 53.041 1.00 63.16 381 LEU A C 1
ATOM 2810 O O . LEU A 1 360 ? 42.157 0.248 52.803 1.00 63.85 381 LEU A O 1
ATOM 2815 N N . LYS A 1 361 ? 43.916 0.133 54.248 1.00 61.16 382 LYS A N 1
ATOM 2816 C CA . LYS A 1 361 ? 43.146 -0.326 55.411 1.00 62.21 382 LYS A CA 1
ATOM 2817 C C . LYS A 1 361 ? 42.277 0.809 55.996 1.00 65.46 382 LYS A C 1
ATOM 2818 O O . LYS A 1 361 ? 41.250 0.518 56.620 1.00 65.60 382 LYS A O 1
ATOM 2820 N N . ALA A 1 362 ? 42.671 2.090 55.778 1.00 59.89 383 ALA A N 1
ATOM 2821 C CA . ALA A 1 362 ? 41.921 3.252 56.273 1.00 57.78 383 ALA A CA 1
ATOM 2822 C C . ALA A 1 362 ? 42.070 4.445 55.325 1.00 61.91 383 ALA A C 1
ATOM 2823 O O . ALA A 1 362 ? 43.128 4.570 54.698 1.00 61.04 383 ALA A O 1
ATOM 2825 N N . PRO A 1 363 ? 41.043 5.349 55.207 1.00 58.91 384 PRO A N 1
ATOM 2826 C CA . PRO A 1 363 ? 41.190 6.517 54.322 1.00 57.16 384 PRO A CA 1
ATOM 2827 C C . PRO A 1 363 ? 42.248 7.483 54.800 1.00 58.93 384 PRO A C 1
ATOM 2828 O O . PRO A 1 363 ? 42.528 7.555 55.996 1.00 59.54 384 PRO A O 1
ATOM 2832 N N . PHE A 1 364 ? 42.846 8.204 53.852 1.00 52.86 385 PHE A N 1
ATOM 2833 C CA . PHE A 1 364 ? 43.814 9.256 54.116 1.00 52.76 385 PHE A CA 1
ATOM 2834 C C . PHE A 1 364 ? 43.043 10.500 54.538 1.00 57.32 385 PHE A C 1
ATOM 2835 O O . PHE A 1 364 ? 43.442 11.196 55.479 1.00 57.08 385 PHE A O 1
ATOM 2843 N N . ILE A 1 365 ? 41.916 10.752 53.828 1.00 53.50 386 ILE A N 1
ATOM 2844 C CA . ILE A 1 365 ? 40.955 11.815 54.084 1.00 53.31 386 ILE A CA 1
ATOM 2845 C C . ILE A 1 365 ? 39.596 11.145 54.236 1.00 58.17 386 ILE A C 1
ATOM 2846 O O . ILE A 1 365 ? 39.110 10.512 53.304 1.00 57.66 386 ILE A O 1
ATOM 2851 N N . ALA A 1 366 ? 39.019 11.251 55.435 1.00 56.80 387 ALA A N 1
ATOM 2852 C CA . ALA A 1 366 ? 37.723 10.681 55.789 1.00 57.66 387 ALA A CA 1
ATOM 2853 C C . ALA A 1 366 ? 36.580 11.333 55.008 1.00 61.75 387 ALA A C 1
ATOM 2854 O O . ALA A 1 366 ? 36.666 12.500 54.617 1.00 62.46 387 ALA A O 1
ATOM 2856 N N . ALA A 1 367 ? 35.510 10.570 54.795 1.00 56.99 388 ALA A N 1
ATOM 2857 C CA . ALA A 1 367 ? 34.311 11.061 54.135 1.00 56.16 388 ALA A CA 1
ATOM 2858 C C . ALA A 1 367 ? 33.492 11.945 55.087 1.00 61.85 388 ALA A C 1
ATOM 2859 O O . ALA A 1 367 ? 33.595 11.793 56.308 1.00 63.04 388 ALA A O 1
ATOM 2861 N N . GLU A 1 368 ? 32.703 12.869 54.536 1.00 58.04 389 GLU A N 1
ATOM 2862 C CA . GLU A 1 368 ? 31.780 13.713 55.282 1.00 58.86 389 GLU A CA 1
ATOM 2863 C C . GLU A 1 368 ? 30.378 13.348 54.836 1.00 63.03 389 GLU A C 1
ATOM 2864 O O . GLU A 1 368 ? 30.145 13.251 53.625 1.00 61.54 389 GLU A O 1
ATOM 2870 N N . SER A 1 369 ? 29.455 13.081 55.802 1.00 61.48 390 SER A N 1
ATOM 2871 C CA . SER A 1 369 ? 28.087 12.659 55.468 1.00 62.28 390 SER A CA 1
ATOM 2872 C C . SER A 1 369 ? 27.340 13.779 54.683 1.00 66.42 390 SER A C 1
ATOM 2873 O O . SER A 1 369 ? 27.478 14.985 54.984 1.00 64.67 390 SER A O 1
ATOM 2876 N N . GLY A 1 370 ? 26.642 13.346 53.620 1.00 63.04 391 GLY A N 1
ATOM 2877 C CA . GLY A 1 370 ? 25.888 14.222 52.725 1.00 63.36 391 GLY A CA 1
ATOM 2878 C C . GLY A 1 370 ? 26.737 15.089 51.803 1.00 67.33 391 GLY A C 1
ATOM 2879 O O . GLY A 1 370 ? 26.235 16.035 51.175 1.00 66.62 391 GLY A O 1
ATOM 2880 N N . VAL A 1 371 ? 28.042 14.750 51.714 1.00 63.36 392 VAL A N 1
ATOM 2881 C CA . VAL A 1 371 ? 29.058 15.400 50.885 1.00 61.45 392 VAL A CA 1
ATOM 2882 C C . VAL A 1 371 ? 29.719 14.317 50.037 1.00 65.27 392 VAL A C 1
ATOM 2883 O O . VAL A 1 371 ? 30.175 13.285 50.570 1.00 66.57 392 VAL A O 1
ATOM 2887 N N . SER A 1 372 ? 29.743 14.530 48.716 1.00 59.35 393 SER A N 1
ATOM 2888 C CA . SER A 1 372 ? 30.355 13.564 47.817 1.00 57.74 393 SER A CA 1
ATOM 2889 C C . SER A 1 372 ? 31.379 14.263 46.921 1.00 57.99 393 SER A C 1
ATOM 2890 O O . SER A 1 372 ? 31.301 15.479 46.734 1.00 58.31 393 SER A O 1
ATOM 2893 N N . ILE A 1 373 ? 32.369 13.485 46.417 1.00 50.27 394 ILE A N 1
ATOM 2894 C CA . ILE A 1 373 ? 33.431 13.950 45.521 1.00 47.27 394 ILE A CA 1
ATOM 2895 C C . ILE A 1 373 ? 32.884 13.750 44.118 1.00 46.18 394 ILE A C 1
ATOM 2896 O O . ILE A 1 373 ? 32.532 12.632 43.746 1.00 46.32 394 ILE A O 1
ATOM 2901 N N . THR A 1 374 ? 32.726 14.852 43.381 1.00 40.19 395 THR A N 1
ATOM 2902 C CA . THR A 1 374 ? 32.008 14.881 42.105 1.00 39.52 395 THR A CA 1
ATOM 2903 C C . THR A 1 374 ? 32.874 15.255 40.882 1.00 42.86 395 THR A C 1
ATOM 2904 O O . THR A 1 374 ? 32.327 15.597 39.832 1.00 43.66 395 THR A O 1
ATOM 2908 N N . ALA A 1 375 ? 34.198 15.128 40.985 1.00 37.89 396 ALA A N 1
ATOM 2909 C CA . ALA A 1 375 ? 35.111 15.403 39.880 1.00 36.48 396 ALA A CA 1
ATOM 2910 C C . ALA A 1 375 ? 36.379 14.623 40.065 1.00 43.07 396 ALA A C 1
ATOM 2911 O O . ALA A 1 375 ? 36.628 14.195 41.199 1.00 43.79 396 ALA A O 1
ATOM 2913 N N . PRO A 1 376 ? 37.210 14.393 39.003 1.00 39.30 397 PRO A N 1
ATOM 2914 C CA . PRO A 1 376 ? 38.470 13.663 39.221 1.00 38.26 397 PRO A CA 1
ATOM 2915 C C . PRO A 1 376 ? 39.415 14.399 40.166 1.00 43.08 397 PRO A C 1
ATOM 2916 O O . PRO A 1 376 ? 39.395 15.629 40.220 1.00 44.53 397 PRO A O 1
ATOM 2920 N N . LEU A 1 377 ? 40.225 13.645 40.924 1.00 39.11 398 LEU A N 1
ATOM 2921 C CA . LEU A 1 377 ? 41.239 14.240 41.792 1.00 38.78 398 LEU A CA 1
ATOM 2922 C C . LEU A 1 377 ? 42.333 14.881 40.973 1.00 44.22 398 LEU A C 1
ATOM 2923 O O . LEU A 1 377 ? 42.640 14.403 39.873 1.00 44.16 398 LEU A O 1
ATOM 2928 N N . GLN A 1 378 ? 42.936 15.939 41.498 1.00 41.92 399 GLN A N 1
ATOM 2929 C CA . GLN A 1 378 ? 44.088 16.588 40.863 1.00 41.26 399 GLN A CA 1
ATOM 2930 C C . GLN A 1 378 ? 45.174 16.769 41.922 1.00 45.05 399 GLN A C 1
ATOM 2931 O O . GLN A 1 378 ? 44.897 16.903 43.114 1.00 44.13 399 GLN A O 1
ATOM 2937 N N . LEU A 1 379 ? 46.413 16.710 41.479 1.00 42.69 400 LEU A N 1
ATOM 2938 C CA . LEU A 1 379 ? 47.542 16.880 42.362 1.00 42.65 400 LEU A CA 1
ATOM 2939 C C . LEU A 1 379 ? 48.489 17.871 41.786 1.00 47.82 400 LEU A C 1
ATOM 2940 O O . LEU A 1 379 ? 48.745 17.865 40.577 1.00 47.80 400 LEU A O 1
ATOM 2945 N N . ASN A 1 380 ? 49.008 18.733 42.661 1.00 45.42 401 ASN A N 1
ATOM 2946 C CA . ASN A 1 380 ? 50.065 19.669 42.346 1.00 44.83 401 ASN A CA 1
ATOM 2947 C C . ASN A 1 380 ? 51.381 18.920 42.536 1.00 48.08 401 ASN A C 1
ATOM 2948 O O . ASN A 1 380 ? 51.707 18.574 43.671 1.00 49.03 401 ASN A O 1
ATOM 2953 N N . GLN A 1 381 ? 52.117 18.646 41.442 1.00 42.75 402 GLN A N 1
ATOM 2954 C CA . GLN A 1 381 ? 53.325 17.840 41.482 1.00 43.54 402 GLN A CA 1
ATOM 2955 C C . GLN A 1 381 ? 54.554 18.605 42.060 1.00 51.06 402 GLN A C 1
ATOM 2956 O O . GLN A 1 381 ? 55.581 17.973 42.271 1.00 52.30 402 GLN A O 1
ATOM 2962 N N . GLN A 1 382 ? 54.450 19.893 42.387 1.00 48.99 403 GLN A N 1
ATOM 2963 C CA . GLN A 1 382 ? 55.582 20.643 42.960 1.00 50.92 403 GLN A CA 1
ATOM 2964 C C . GLN A 1 382 ? 55.466 20.738 44.483 1.00 58.93 403 GLN A C 1
ATOM 2965 O O . GLN A 1 382 ? 56.490 20.686 45.170 1.00 60.15 403 GLN A O 1
ATOM 2971 N N . SER A 1 383 ? 54.228 20.845 45.016 1.00 55.42 404 SER A N 1
ATOM 2972 C CA . SER A 1 383 ? 53.955 20.959 46.457 1.00 54.50 404 SER A CA 1
ATOM 2973 C C . SER A 1 383 ? 53.387 19.676 47.085 1.00 55.78 404 SER A C 1
ATOM 2974 O O . SER A 1 383 ? 53.446 19.518 48.301 1.00 56.74 404 SER A O 1
ATOM 2977 N N . GLY A 1 384 ? 52.798 18.809 46.279 1.00 50.43 405 GLY A N 1
ATOM 2978 C CA . GLY A 1 384 ? 52.161 17.583 46.758 1.00 49.57 405 GLY A CA 1
ATOM 2979 C C . GLY A 1 384 ? 50.719 17.795 47.196 1.00 52.20 405 GLY A C 1
ATOM 2980 O O . GLY A 1 384 ? 50.095 16.885 47.740 1.00 52.78 405 GLY A O 1
ATOM 2981 N N . GLU A 1 385 ? 50.185 19.006 46.975 1.00 47.17 406 GLU A N 1
ATOM 2982 C CA . GLU A 1 385 ? 48.823 19.411 47.317 1.00 45.53 406 GLU A CA 1
ATOM 2983 C C . GLU A 1 385 ? 47.789 18.655 46.475 1.00 49.26 406 GLU A C 1
ATOM 2984 O O . GLU A 1 385 ? 47.930 18.571 45.256 1.00 49.35 406 GLU A O 1
ATOM 2990 N N . LEU A 1 386 ? 46.747 18.120 47.137 1.00 45.29 407 LEU A N 1
ATOM 2991 C CA . LEU A 1 386 ? 45.635 17.383 46.524 1.00 42.96 407 LEU A CA 1
ATOM 2992 C C . LEU A 1 386 ? 44.415 18.293 46.422 1.00 47.82 407 LEU A C 1
ATOM 2993 O O . LEU A 1 386 ? 44.023 18.904 47.413 1.00 48.54 407 LEU A O 1
ATOM 2998 N N . TYR A 1 387 ? 43.838 18.391 45.230 1.00 43.73 408 TYR A N 1
ATOM 2999 C CA . TYR A 1 387 ? 42.656 19.186 44.964 1.00 43.50 408 TYR A CA 1
ATOM 3000 C C . TYR A 1 387 ? 41.473 18.269 44.805 1.00 46.80 408 TYR A C 1
ATOM 3001 O O . TYR A 1 387 ? 41.390 17.519 43.837 1.00 45.60 408 TYR A O 1
ATOM 3010 N N . VAL A 1 388 ? 40.550 18.350 45.743 1.00 43.91 409 VAL A N 1
ATOM 3011 C CA . VAL A 1 388 ? 39.339 17.558 45.816 1.00 43.48 409 VAL A CA 1
ATOM 3012 C C . VAL A 1 388 ? 38.118 18.438 45.566 1.00 48.64 409 VAL A C 1
ATOM 3013 O O . VAL A 1 388 ? 37.991 19.495 46.183 1.00 50.65 409 VAL A O 1
ATOM 3017 N N . THR A 1 389 ? 37.209 17.992 44.671 1.00 44.02 410 THR A N 1
ATOM 3018 C CA . THR A 1 389 ? 35.947 18.669 44.346 1.00 42.32 410 THR A CA 1
ATOM 3019 C C . THR A 1 389 ? 34.810 17.976 45.097 1.00 45.86 410 THR A C 1
ATOM 3020 O O . THR A 1 389 ? 34.547 16.799 44.879 1.00 42.84 410 THR A O 1
ATOM 3024 N N . TYR A 1 390 ? 34.158 18.726 46.004 1.00 45.68 411 TYR A N 1
ATOM 3025 C CA . TYR A 1 390 ? 33.030 18.271 46.810 1.00 46.18 411 TYR A CA 1
ATOM 3026 C C . TYR A 1 390 ? 31.725 18.930 46.385 1.00 51.85 411 TYR A C 1
ATOM 3027 O O . TYR A 1 390 ? 31.752 20.077 45.921 1.00 48.78 411 TYR A O 1
ATOM 3036 N N . THR A 1 391 ? 30.582 18.226 46.598 1.00 51.83 412 THR A N 1
ATOM 3037 C CA . THR A 1 391 ? 29.242 18.757 46.366 1.00 53.60 412 THR A CA 1
ATOM 3038 C C . THR A 1 391 ? 28.351 18.317 47.511 1.00 67.06 412 THR A C 1
ATOM 3039 O O . THR A 1 391 ? 28.290 17.121 47.823 1.00 67.94 412 THR A O 1
ATOM 3043 N N . GLU A 1 392 ? 27.681 19.305 48.155 1.00 70.63 413 GLU A N 1
ATOM 3044 C CA . GLU A 1 392 ? 26.684 19.048 49.192 1.00 74.12 413 GLU A CA 1
ATOM 3045 C C . GLU A 1 392 ? 25.423 18.644 48.456 1.00 82.70 413 GLU A C 1
ATOM 3046 O O . GLU A 1 392 ? 24.862 19.452 47.708 1.00 82.91 413 GLU A O 1
ATOM 3052 N N . GLU A 1 393 ? 25.070 17.356 48.569 1.00 82.46 414 GLU A N 1
ATOM 3053 C CA . GLU A 1 393 ? 23.972 16.672 47.878 1.00 84.40 414 GLU A CA 1
ATOM 3054 C C . GLU A 1 393 ? 22.619 17.401 48.034 1.00 90.78 414 GLU A C 1
ATOM 3055 O O . GLU A 1 393 ? 21.923 17.611 47.031 1.00 90.40 414 GLU A O 1
ATOM 3061 N N . ARG A 1 394 ? 22.271 17.793 49.276 1.00 88.20 415 ARG A N 1
ATOM 3062 C CA . ARG A 1 394 ? 20.995 18.413 49.611 1.00 89.26 415 ARG A CA 1
ATOM 3063 C C . ARG A 1 394 ? 20.836 19.851 49.087 1.00 93.65 415 ARG A C 1
ATOM 3064 O O . ARG A 1 394 ? 19.700 20.216 48.767 1.00 94.61 415 ARG A O 1
ATOM 3066 N N . LYS A 1 395 ? 21.914 20.680 49.029 1.00 88.65 416 LYS A N 1
ATOM 3067 C CA . LYS A 1 395 ? 21.755 22.096 48.644 1.00 87.88 416 LYS A CA 1
ATOM 3068 C C . LYS A 1 395 ? 22.361 22.427 47.242 1.00 88.53 416 LYS A C 1
ATOM 3069 O O . LYS A 1 395 ? 22.032 23.498 46.707 1.00 89.98 416 LYS A O 1
ATOM 3075 N N . ASP A 1 396 ? 23.172 21.528 46.632 1.00 79.94 417 ASP A N 1
ATOM 3076 C CA . ASP A 1 396 ? 23.833 21.755 45.330 1.00 77.49 417 ASP A CA 1
ATOM 3077 C C . ASP A 1 396 ? 24.816 22.964 45.453 1.00 76.56 417 ASP A C 1
ATOM 3078 O O . ASP A 1 396 ? 24.672 24.012 44.801 1.00 75.60 417 ASP A O 1
ATOM 3083 N N . GLU A 1 397 ? 25.801 22.797 46.333 1.00 69.01 418 GLU A N 1
ATOM 3084 C CA . GLU A 1 397 ? 26.846 23.776 46.552 1.00 66.07 418 GLU A CA 1
ATOM 3085 C C . GLU A 1 397 ? 28.166 23.011 46.488 1.00 62.84 418 GLU A C 1
ATOM 3086 O O . GLU A 1 397 ? 28.362 22.005 47.185 1.00 61.33 418 GLU A O 1
ATOM 3092 N N . SER A 1 398 ? 29.021 23.436 45.549 1.00 54.90 419 SER A N 1
ATOM 3093 C CA . SER A 1 398 ? 30.286 22.787 45.294 1.00 52.53 419 SER A CA 1
ATOM 3094 C C . SER A 1 398 ? 31.459 23.658 45.707 1.00 54.27 419 SER A C 1
ATOM 3095 O O . SER A 1 398 ? 31.396 24.898 45.669 1.00 55.44 419 SER A O 1
ATOM 3098 N N . LYS A 1 399 ? 32.540 22.985 46.085 1.00 46.73 420 LYS A N 1
ATOM 3099 C CA . LYS A 1 399 ? 33.768 23.614 46.507 1.00 45.40 420 LYS A CA 1
ATOM 3100 C C . LYS A 1 399 ? 34.975 22.802 46.047 1.00 48.61 420 LYS A C 1
ATOM 3101 O O . LYS A 1 399 ? 34.858 21.602 45.799 1.00 49.44 420 LYS A O 1
ATOM 3107 N N . ILE A 1 400 ? 36.132 23.473 45.933 1.00 43.01 421 ILE A N 1
ATOM 3108 C CA . ILE A 1 400 ? 37.411 22.837 45.651 1.00 41.68 421 ILE A CA 1
ATOM 3109 C C . ILE A 1 400 ? 38.224 22.968 46.934 1.00 47.84 421 ILE A C 1
ATOM 3110 O O . ILE A 1 400 ? 38.514 24.081 47.368 1.00 47.90 421 ILE A O 1
ATOM 3115 N N . VAL A 1 401 ? 38.528 21.844 47.575 1.00 45.45 422 VAL A N 1
ATOM 3116 C CA . VAL A 1 401 ? 39.327 21.845 48.797 1.00 45.50 422 VAL A CA 1
ATOM 3117 C C . VAL A 1 401 ? 40.726 21.388 48.414 1.00 49.07 422 VAL A C 1
ATOM 3118 O O . VAL A 1 401 ? 40.887 20.365 47.750 1.00 47.87 422 VAL A O 1
ATOM 3122 N N . VAL A 1 402 ? 41.719 22.201 48.773 1.00 47.25 423 VAL A N 1
ATOM 3123 C CA . VAL A 1 402 ? 43.139 21.976 48.526 1.00 47.12 423 VAL A CA 1
ATOM 3124 C C . VAL A 1 402 ? 43.754 21.507 49.833 1.00 52.17 423 VAL A C 1
ATOM 3125 O O . VAL A 1 402 ? 43.807 22.286 50.797 1.00 51.71 423 VAL A O 1
ATOM 3129 N N . TYR A 1 403 ? 44.173 20.229 49.875 1.00 48.36 424 TYR A N 1
ATOM 3130 C CA . TYR A 1 403 ? 44.812 19.605 51.029 1.00 48.64 424 TYR A CA 1
ATOM 3131 C C . TYR A 1 403 ? 46.319 19.581 50.883 1.00 54.34 424 TYR A C 1
ATOM 3132 O O . TYR A 1 403 ? 46.823 19.454 49.781 1.00 54.12 424 TYR A O 1
ATOM 3141 N N . SER A 1 404 ? 47.039 19.621 51.987 1.00 54.15 425 SER A N 1
ATOM 3142 C CA . SER A 1 404 ? 48.490 19.473 51.972 1.00 55.36 425 SER A CA 1
ATOM 3143 C C . SER A 1 404 ? 48.844 17.978 51.875 1.00 58.81 425 SER A C 1
ATOM 3144 O O . SER A 1 404 ? 47.946 17.145 52.034 1.00 56.33 425 SER A O 1
ATOM 3147 N N . LYS A 1 405 ? 50.139 17.634 51.655 1.00 57.42 426 LYS A N 1
ATOM 3148 C CA . LYS A 1 405 ? 50.625 16.241 51.642 1.00 58.31 426 LYS A CA 1
ATOM 3149 C C . LYS A 1 405 ? 50.137 15.457 52.872 1.00 64.45 426 LYS A C 1
ATOM 3150 O O . LYS A 1 405 ? 49.920 14.248 52.799 1.00 64.50 426 LYS A O 1
ATOM 3156 N N . ASP A 1 406 ? 49.989 16.181 54.006 1.00 62.35 427 ASP A N 1
ATOM 3157 C CA . ASP A 1 406 ? 49.612 15.713 55.339 1.00 63.55 427 ASP A CA 1
ATOM 3158 C C . ASP A 1 406 ? 48.085 15.775 55.601 1.00 67.65 427 ASP A C 1
ATOM 3159 O O . ASP A 1 406 ? 47.651 15.459 56.703 1.00 68.28 427 ASP A O 1
ATOM 3164 N N . GLY A 1 407 ? 47.300 16.175 54.605 1.00 63.59 428 GLY A N 1
ATOM 3165 C CA . GLY A 1 407 ? 45.844 16.219 54.701 1.00 62.76 428 GLY A CA 1
ATOM 3166 C C . GLY A 1 407 ? 45.239 17.411 55.413 1.00 67.62 428 GLY A C 1
ATOM 3167 O O . GLY A 1 407 ? 44.087 17.331 55.849 1.00 68.29 428 GLY A O 1
ATOM 3168 N N . LYS A 1 408 ? 45.979 18.535 55.522 1.00 63.41 429 LYS A N 1
ATOM 3169 C CA . LYS A 1 408 ? 45.437 19.734 56.158 1.00 62.78 429 LYS A CA 1
ATOM 3170 C C . LYS A 1 408 ? 44.852 20.644 55.089 1.00 62.67 429 LYS A C 1
ATOM 3171 O O . LYS A 1 408 ? 45.470 20.807 54.039 1.00 61.73 429 LYS A O 1
ATOM 3173 N N . VAL A 1 409 ? 43.657 21.222 55.348 1.00 56.78 430 VAL A N 1
ATOM 3174 C CA . VAL A 1 409 ? 42.960 22.123 54.415 1.00 54.53 430 VAL A CA 1
ATOM 3175 C C . VAL A 1 409 ? 43.776 23.392 54.284 1.00 61.41 430 VAL A C 1
ATOM 3176 O O . VAL A 1 409 ? 44.111 24.009 55.292 1.00 63.55 430 VAL A O 1
ATOM 3180 N N . LEU A 1 410 ? 44.111 23.765 53.050 1.00 59.05 431 LEU A N 1
ATOM 3181 C CA . LEU A 1 410 ? 44.900 24.964 52.758 1.00 59.59 431 LEU A CA 1
ATOM 3182 C C . LEU A 1 410 ? 44.077 26.019 52.037 1.00 64.32 431 LEU A C 1
ATOM 3183 O O . LEU A 1 410 ? 44.342 27.210 52.195 1.00 66.25 431 LEU A O 1
ATOM 3188 N N . HIS A 1 411 ? 43.124 25.586 51.199 1.00 59.29 432 HIS A N 1
ATOM 3189 C CA . HIS A 1 411 ? 42.267 26.474 50.413 1.00 57.96 432 HIS A CA 1
ATOM 3190 C C . HIS A 1 411 ? 40.883 25.895 50.227 1.00 60.15 432 HIS A C 1
ATOM 3191 O O . HIS A 1 411 ? 40.718 24.682 50.168 1.00 59.29 432 HIS A O 1
ATOM 3198 N N . THR A 1 412 ? 39.894 26.769 50.099 1.00 56.57 433 THR A N 1
ATOM 3199 C CA . THR A 1 412 ? 38.519 26.419 49.807 1.00 55.97 433 THR A CA 1
ATOM 3200 C C . THR A 1 412 ? 38.076 27.396 48.735 1.00 60.23 433 THR A C 1
ATOM 3201 O O . THR A 1 412 ? 38.115 28.612 48.955 1.00 63.96 433 THR A O 1
ATOM 3205 N N . VAL A 1 413 ? 37.742 26.881 47.558 1.00 53.14 434 VAL A N 1
ATOM 3206 C CA . VAL A 1 413 ? 37.256 27.672 46.432 1.00 51.64 434 VAL A CA 1
ATOM 3207 C C . VAL A 1 413 ? 35.759 27.421 46.328 1.00 56.07 434 VAL A C 1
ATOM 3208 O O . VAL A 1 413 ? 35.351 26.291 46.068 1.00 54.76 434 VAL A O 1
ATOM 3212 N N . ASP A 1 414 ? 34.936 28.433 46.598 1.00 55.02 435 ASP A N 1
ATOM 3213 C CA . ASP A 1 414 ? 33.489 28.270 46.512 1.00 55.48 435 ASP A CA 1
ATOM 3214 C C . ASP A 1 414 ? 33.106 28.321 45.048 1.00 57.25 435 ASP A C 1
ATOM 3215 O O . ASP A 1 414 ? 33.559 29.200 44.324 1.00 55.12 435 ASP A O 1
ATOM 3220 N N . CYS A 1 415 ? 32.352 27.323 44.593 1.00 55.20 436 CYS A N 1
ATOM 3221 C CA . CYS A 1 415 ? 31.972 27.225 43.189 1.00 54.74 436 CYS A CA 1
ATOM 3222 C C . CYS A 1 415 ? 30.450 27.355 43.036 1.00 62.08 436 CYS A C 1
ATOM 3223 O O . CYS A 1 415 ? 29.960 27.471 41.907 1.00 62.86 436 CYS A O 1
ATOM 3226 N N . GLY A 1 416 ? 29.736 27.346 44.158 1.00 59.32 437 GLY A N 1
ATOM 3227 C CA . GLY A 1 416 ? 28.288 27.474 44.184 1.00 59.69 437 GLY A CA 1
ATOM 3228 C C . GLY A 1 416 ? 27.556 26.346 43.498 1.00 63.26 437 GLY A C 1
ATOM 3229 O O . GLY A 1 416 ? 27.873 25.181 43.708 1.00 62.15 437 GLY A O 1
ATOM 3230 N N . GLU A 1 417 ? 26.607 26.702 42.638 1.00 62.48 438 GLU A N 1
ATOM 3231 C CA . GLU A 1 417 ? 25.720 25.799 41.906 1.00 63.70 438 GLU A CA 1
ATOM 3232 C C . GLU A 1 417 ? 26.390 25.135 40.695 1.00 67.80 438 GLU A C 1
ATOM 3233 O O . GLU A 1 417 ? 25.833 24.173 40.140 1.00 68.98 438 GLU A O 1
ATOM 3239 N N . SER A 1 418 ? 27.568 25.630 40.294 1.00 62.24 439 SER A N 1
ATOM 3240 C CA . SER A 1 418 ? 28.293 25.114 39.145 1.00 60.39 439 SER A CA 1
ATOM 3241 C C . SER A 1 418 ? 29.469 24.249 39.619 1.00 61.28 439 SER A C 1
ATOM 3242 O O . SER A 1 418 ? 30.425 24.753 40.213 1.00 60.57 439 SER A O 1
ATOM 3245 N N . VAL A 1 419 ? 29.366 22.927 39.357 1.00 55.32 440 VAL A N 1
ATOM 3246 C CA . VAL A 1 419 ? 30.367 21.909 39.710 1.00 52.79 440 VAL A CA 1
ATOM 3247 C C . VAL A 1 419 ? 31.602 22.020 38.795 1.00 51.85 440 VAL A C 1
ATOM 3248 O O . VAL A 1 419 ? 31.453 21.887 37.572 1.00 52.10 440 VAL A O 1
ATOM 3252 N N . PRO A 1 420 ? 32.825 22.198 39.351 1.00 43.58 441 PRO A N 1
ATOM 3253 C CA . PRO A 1 420 ? 34.010 22.194 38.484 1.00 41.89 441 PRO A CA 1
ATOM 3254 C C . PRO A 1 420 ? 34.243 20.775 37.961 1.00 47.24 441 PRO A C 1
ATOM 3255 O O . PRO A 1 420 ? 34.056 19.801 38.703 1.00 50.07 441 PRO A O 1
ATOM 3259 N N . SER A 1 421 ? 34.562 20.652 36.666 1.00 41.41 442 SER A N 1
ATOM 3260 C CA . SER A 1 421 ? 34.724 19.339 36.030 1.00 40.73 442 SER A CA 1
ATOM 3261 C C . SER A 1 421 ? 36.182 18.880 35.970 1.00 42.78 442 SER A C 1
ATOM 3262 O O . SER A 1 421 ? 36.441 17.668 35.876 1.00 41.64 442 SER A O 1
ATOM 3265 N N . GLN A 1 422 ? 37.120 19.843 36.014 1.00 37.64 443 GLN A N 1
ATOM 3266 C CA A GLN A 1 422 ? 38.545 19.591 35.890 0.67 37.02 443 GLN A CA 1
ATOM 3267 C CA B GLN A 1 422 ? 38.556 19.542 35.951 0.33 36.49 443 GLN A CA 1
ATOM 3268 C C . GLN A 1 422 ? 39.376 20.760 36.412 1.00 40.60 443 GLN A C 1
ATOM 3269 O O . GLN A 1 422 ? 38.905 21.880 36.376 1.00 40.72 443 GLN A O 1
ATOM 3280 N N . ILE A 1 423 ? 40.611 20.486 36.871 1.00 37.02 444 ILE A N 1
ATOM 3281 C CA . ILE A 1 423 ? 41.629 21.403 37.385 1.00 36.03 444 ILE A CA 1
ATOM 3282 C C . ILE A 1 423 ? 42.854 21.237 36.512 1.00 39.26 444 ILE A C 1
ATOM 3283 O O . ILE A 1 423 ? 43.266 20.114 36.234 1.00 39.40 444 ILE A O 1
ATOM 3288 N N . LEU A 1 424 ? 43.423 22.353 36.061 1.00 36.03 445 LEU A N 1
ATOM 3289 C CA . LEU A 1 424 ? 44.571 22.392 35.144 1.00 34.76 445 LEU A CA 1
ATOM 3290 C C . LEU A 1 424 ? 45.641 23.334 35.628 1.00 40.12 445 LEU A C 1
ATOM 3291 O O . LEU A 1 424 ? 45.309 24.313 36.289 1.00 40.56 445 LEU A O 1
ATOM 3296 N N . PHE A 1 425 ? 46.915 23.074 35.248 1.00 37.59 446 PHE A N 1
ATOM 3297 C CA . PHE A 1 425 ? 48.050 23.963 35.536 1.00 38.51 446 PHE A CA 1
ATOM 3298 C C . PHE A 1 425 ? 48.505 24.608 34.213 1.00 44.16 446 PHE A C 1
ATOM 3299 O O . PHE A 1 425 ? 48.183 24.067 33.153 1.00 41.19 446 PHE A O 1
ATOM 3307 N N . ASN A 1 426 ? 49.211 25.776 34.258 1.00 42.63 447 ASN A N 1
ATOM 3308 C CA . ASN A 1 426 ? 49.624 26.444 33.024 1.00 42.17 447 ASN A CA 1
ATOM 3309 C C . ASN A 1 426 ? 50.984 25.950 32.544 1.00 47.15 447 ASN A C 1
ATOM 3310 O O . ASN A 1 426 ? 51.426 26.344 31.463 1.00 46.86 447 ASN A O 1
ATOM 3315 N N . ASN A 1 427 ? 51.652 25.110 33.364 1.00 44.87 448 ASN A N 1
ATOM 3316 C CA . ASN A 1 427 ? 52.989 24.542 33.139 1.00 48.02 448 ASN A CA 1
ATOM 3317 C C . ASN A 1 427 ? 52.946 23.001 33.200 1.00 61.16 448 ASN A C 1
ATOM 3318 O O . ASN A 1 427 ? 52.022 22.432 33.834 1.00 66.68 448 ASN A O 1
ATOM 3324 N N . LEU B 1 12 ? 38.336 166.847 5.573 1.00 86.37 33 LEU B N 1
ATOM 3325 C CA . LEU B 1 12 ? 38.289 165.691 6.478 1.00 85.29 33 LEU B CA 1
ATOM 3326 C C . LEU B 1 12 ? 36.859 165.161 6.572 1.00 88.21 33 LEU B C 1
ATOM 3327 O O . LEU B 1 12 ? 35.909 165.938 6.426 1.00 88.01 33 LEU B O 1
ATOM 3329 N N . ALA B 1 13 ? 36.710 163.837 6.809 1.00 83.29 34 ALA B N 1
ATOM 3330 C CA . ALA B 1 13 ? 35.415 163.140 6.903 1.00 82.90 34 ALA B CA 1
ATOM 3331 C C . ALA B 1 13 ? 34.563 163.656 8.069 1.00 83.79 34 ALA B C 1
ATOM 3332 O O . ALA B 1 13 ? 35.081 164.298 8.992 1.00 83.47 34 ALA B O 1
ATOM 3334 N N . HIS B 1 14 ? 33.256 163.352 8.032 1.00 77.12 35 HIS B N 1
ATOM 3335 C CA . HIS B 1 14 ? 32.315 163.822 9.039 1.00 75.12 35 HIS B CA 1
ATOM 3336 C C . HIS B 1 14 ? 32.284 162.877 10.250 1.00 71.99 35 HIS B C 1
ATOM 3337 O O . HIS B 1 14 ? 31.863 163.310 11.324 1.00 70.43 35 HIS B O 1
ATOM 3344 N N . TYR B 1 15 ? 32.789 161.626 10.106 1.00 65.04 36 TYR B N 1
ATOM 3345 C CA . TYR B 1 15 ? 32.877 160.689 11.229 1.00 63.09 36 TYR B CA 1
ATOM 3346 C C . TYR B 1 15 ? 33.972 161.190 12.211 1.00 63.14 36 TYR B C 1
ATOM 3347 O O . TYR B 1 15 ? 34.733 162.090 11.836 1.00 63.56 36 TYR B O 1
ATOM 3356 N N . PRO B 1 16 ? 34.045 160.707 13.475 1.00 55.79 37 PRO B N 1
ATOM 3357 C CA . PRO B 1 16 ? 35.010 161.293 14.416 1.00 54.50 37 PRO B CA 1
ATOM 3358 C C . PRO B 1 16 ? 36.462 161.250 13.895 1.00 58.91 37 PRO B C 1
ATOM 3359 O O . PRO B 1 16 ? 36.927 160.213 13.388 1.00 58.39 37 PRO B O 1
ATOM 3363 N N . ASN B 1 17 ? 37.152 162.421 13.994 1.00 54.15 38 ASN B N 1
ATOM 3364 C CA . ASN B 1 17 ? 38.548 162.622 13.601 1.00 52.67 38 ASN B CA 1
ATOM 3365 C C . ASN B 1 17 ? 39.390 162.836 14.855 1.00 54.28 38 ASN B C 1
ATOM 3366 O O . ASN B 1 17 ? 39.372 163.909 15.453 1.00 53.07 38 ASN B O 1
ATOM 3371 N N . VAL B 1 18 ? 40.081 161.779 15.274 1.00 50.49 39 VAL B N 1
ATOM 3372 C CA . VAL B 1 18 ? 40.960 161.721 16.442 1.00 49.52 39 VAL B CA 1
ATOM 3373 C C . VAL B 1 18 ? 42.339 162.308 16.055 1.00 56.67 39 VAL B C 1
ATOM 3374 O O . VAL B 1 18 ? 42.942 161.841 15.089 1.00 57.17 39 VAL B O 1
ATOM 3378 N N . LEU B 1 19 ? 42.810 163.355 16.769 1.00 54.69 40 LEU B N 1
ATOM 3379 C CA . LEU B 1 19 ? 44.107 163.997 16.482 1.00 55.11 40 LEU B CA 1
ATOM 3380 C C . LEU B 1 19 ? 45.236 162.997 16.754 1.00 58.89 40 LEU B C 1
ATOM 3381 O O . LEU B 1 19 ? 45.134 162.225 17.705 1.00 57.54 40 LEU B O 1
ATOM 3383 N N . LYS B 1 20 ? 46.267 162.964 15.880 1.00 56.64 41 LYS B N 1
ATOM 3384 C CA . LYS B 1 20 ? 47.410 162.038 15.943 1.00 56.72 41 LYS B CA 1
ATOM 3385 C C . LYS B 1 20 ? 48.061 162.005 17.332 1.00 60.41 41 LYS B C 1
ATOM 3386 O O . LYS B 1 20 ? 48.307 163.059 17.929 1.00 62.27 41 LYS B O 1
ATOM 3388 N N . GLY B 1 21 ? 48.295 160.800 17.829 1.00 54.01 42 GLY B N 1
ATOM 3389 C CA . GLY B 1 21 ? 48.960 160.570 19.103 1.00 52.68 42 GLY B CA 1
ATOM 3390 C C . GLY B 1 21 ? 48.134 160.748 20.353 1.00 56.39 42 GLY B C 1
ATOM 3391 O O . GLY B 1 21 ? 48.661 160.566 21.451 1.00 56.08 42 GLY B O 1
ATOM 3392 N N . THR B 1 22 ? 46.838 161.068 20.221 1.00 52.62 43 THR B N 1
ATOM 3393 C CA . THR B 1 22 ? 45.969 161.278 21.377 1.00 50.47 43 THR B CA 1
ATOM 3394 C C . THR B 1 22 ? 45.346 159.908 21.792 1.00 51.87 43 THR B C 1
ATOM 3395 O O . THR B 1 22 ? 44.622 159.852 22.788 1.00 52.55 43 THR B O 1
ATOM 3399 N N . PHE B 1 23 ? 45.661 158.808 21.040 1.00 45.94 44 PHE B N 1
ATOM 3400 C CA . PHE B 1 23 ? 45.297 157.404 21.322 1.00 43.76 44 PHE B CA 1
ATOM 3401 C C . PHE B 1 23 ? 46.524 156.517 21.050 1.00 49.28 44 PHE B C 1
ATOM 3402 O O . PHE B 1 23 ? 47.167 156.728 20.017 1.00 49.75 44 PHE B O 1
ATOM 3410 N N . PRO B 1 24 ? 46.871 155.532 21.940 1.00 46.33 45 PRO B N 1
ATOM 3411 C CA . PRO B 1 24 ? 48.102 154.752 21.739 1.00 46.49 45 PRO B CA 1
ATOM 3412 C C . PRO B 1 24 ? 48.146 154.007 20.400 1.00 53.89 45 PRO B C 1
ATOM 3413 O O . PRO B 1 24 ? 47.206 153.309 20.013 1.00 55.03 45 PRO B O 1
ATOM 3417 N N . THR B 1 25 ? 49.272 154.187 19.700 1.00 51.49 46 THR B N 1
ATOM 3418 C CA . THR B 1 25 ? 49.592 153.612 18.399 1.00 52.65 46 THR B CA 1
ATOM 3419 C C . THR B 1 25 ? 50.345 152.252 18.607 1.00 57.63 46 THR B C 1
ATOM 3420 O O . THR B 1 25 ? 50.577 151.507 17.645 1.00 58.51 46 THR B O 1
ATOM 3424 N N . GLU B 1 26 ? 50.746 151.964 19.863 1.00 52.22 47 GLU B N 1
ATOM 3425 C CA . GLU B 1 26 ? 51.489 150.769 20.257 1.00 51.15 47 GLU B CA 1
ATOM 3426 C C . GLU B 1 26 ? 51.077 150.321 21.655 1.00 56.45 47 GLU B C 1
ATOM 3427 O O . GLU B 1 26 ? 50.565 151.124 22.440 1.00 57.91 47 GLU B O 1
ATOM 3433 N N . SER B 1 27 ? 51.322 149.042 21.964 1.00 52.30 48 SER B N 1
ATOM 3434 C CA . SER B 1 27 ? 51.021 148.420 23.252 1.00 50.39 48 SER B CA 1
ATOM 3435 C C . SER B 1 27 ? 51.763 149.151 24.384 1.00 53.89 48 SER B C 1
ATOM 3436 O O . SER B 1 27 ? 52.961 149.452 24.270 1.00 54.34 48 SER B O 1
ATOM 3439 N N . GLN B 1 28 ? 51.019 149.480 25.450 1.00 49.05 49 GLN B N 1
ATOM 3440 C CA . GLN B 1 28 ? 51.501 150.207 26.618 1.00 47.58 49 GLN B CA 1
ATOM 3441 C C . GLN B 1 28 ? 51.989 149.275 27.723 1.00 46.85 49 GLN B C 1
ATOM 3442 O O . GLN B 1 28 ? 51.323 148.280 28.071 1.00 46.67 49 GLN B O 1
ATOM 3448 N N . VAL B 1 29 ? 53.144 149.616 28.289 1.00 38.40 50 VAL B N 1
ATOM 3449 C CA . VAL B 1 29 ? 53.694 148.930 29.446 1.00 36.57 50 VAL B CA 1
ATOM 3450 C C . VAL B 1 29 ? 53.871 150.034 30.521 1.00 43.56 50 VAL B C 1
ATOM 3451 O O . VAL B 1 29 ? 54.536 151.055 30.287 1.00 45.47 50 VAL B O 1
ATOM 3455 N N . LEU B 1 30 ? 53.168 149.854 31.663 1.00 39.11 51 LEU B N 1
ATOM 3456 C CA . LEU B 1 30 ? 53.110 150.824 32.757 1.00 38.14 51 LEU B CA 1
ATOM 3457 C C . LEU B 1 30 ? 53.617 150.243 34.044 1.00 44.18 51 LEU B C 1
ATOM 3458 O O . LEU B 1 30 ? 53.546 149.034 34.246 1.00 44.97 51 LEU B O 1
ATOM 3463 N N . GLU B 1 31 ? 54.101 151.103 34.939 1.00 41.09 52 GLU B N 1
ATOM 3464 C CA . GLU B 1 31 ? 54.594 150.625 36.222 1.00 40.73 52 GLU B CA 1
ATOM 3465 C C . GLU B 1 31 ? 53.451 150.416 37.174 1.00 44.90 52 GLU B C 1
ATOM 3466 O O . GLU B 1 31 ? 52.432 151.092 37.058 1.00 43.36 52 GLU B O 1
ATOM 3472 N N . LEU B 1 32 ? 53.624 149.509 38.146 1.00 43.46 53 LEU B N 1
ATOM 3473 C CA . LEU B 1 32 ? 52.646 149.350 39.225 1.00 43.04 53 LEU B CA 1
ATOM 3474 C C . LEU B 1 32 ? 52.581 150.676 39.963 1.00 48.11 53 LEU B C 1
ATOM 3475 O O . LEU B 1 32 ? 53.611 151.306 40.185 1.00 49.13 53 LEU B O 1
ATOM 3480 N N . GLY B 1 33 ? 51.378 151.163 40.182 1.00 45.05 54 GLY B N 1
ATOM 3481 C CA . GLY B 1 33 ? 51.164 152.466 40.797 1.00 44.62 54 GLY B CA 1
ATOM 3482 C C . GLY B 1 33 ? 50.816 153.562 39.807 1.00 45.75 54 GLY B C 1
ATOM 3483 O O . GLY B 1 33 ? 50.285 154.599 40.216 1.00 46.42 54 GLY B O 1
ATOM 3484 N N . GLU B 1 34 ? 51.132 153.364 38.502 1.00 41.07 55 GLU B N 1
ATOM 3485 C CA . GLU B 1 34 ? 50.808 154.323 37.447 1.00 40.67 55 GLU B CA 1
ATOM 3486 C C . GLU B 1 34 ? 49.323 154.198 37.042 1.00 46.51 55 GLU B C 1
ATOM 3487 O O . GLU B 1 34 ? 48.662 153.200 37.334 1.00 45.62 55 GLU B O 1
ATOM 3493 N N . THR B 1 35 ? 48.797 155.238 36.401 1.00 45.17 56 THR B N 1
ATOM 3494 C CA . THR B 1 35 ? 47.433 155.275 35.881 1.00 44.93 56 THR B CA 1
ATOM 3495 C C . THR B 1 35 ? 47.517 155.466 34.379 1.00 49.59 56 THR B C 1
ATOM 3496 O O . THR B 1 35 ? 48.240 156.355 33.907 1.00 51.44 56 THR B O 1
ATOM 3500 N N . LEU B 1 36 ? 46.813 154.619 33.624 1.00 45.06 57 LEU B N 1
ATOM 3501 C CA . LEU B 1 36 ? 46.745 154.753 32.172 1.00 44.46 57 LEU B CA 1
ATOM 3502 C C . LEU B 1 36 ? 45.653 155.735 31.852 1.00 49.49 57 LEU B C 1
ATOM 3503 O O . LEU B 1 36 ? 44.492 155.478 32.197 1.00 50.48 57 LEU B O 1
ATOM 3508 N N . GLU B 1 37 ? 46.026 156.891 31.263 1.00 45.26 58 GLU B N 1
ATOM 3509 C CA . GLU B 1 37 ? 45.049 157.895 30.859 1.00 45.74 58 GLU B CA 1
ATOM 3510 C C . GLU B 1 37 ? 45.120 158.126 29.383 1.00 47.44 58 GLU B C 1
ATOM 3511 O O . GLU B 1 37 ? 46.183 158.440 28.840 1.00 48.88 58 GLU B O 1
ATOM 3517 N N . ILE B 1 38 ? 43.979 157.952 28.729 1.00 40.69 59 ILE B N 1
ATOM 3518 C CA . ILE B 1 38 ? 43.814 158.176 27.305 1.00 38.99 59 ILE B CA 1
ATOM 3519 C C . ILE B 1 38 ? 42.693 159.188 27.157 1.00 46.51 59 ILE B C 1
ATOM 3520 O O . ILE B 1 38 ? 41.606 158.993 27.695 1.00 44.90 59 ILE B O 1
ATOM 3525 N N . THR B 1 39 ? 42.988 160.304 26.503 1.00 47.21 60 THR B N 1
ATOM 3526 C CA . THR B 1 39 ? 41.990 161.330 26.267 1.00 48.47 60 THR B CA 1
ATOM 3527 C C . THR B 1 39 ? 42.009 161.623 24.779 1.00 53.17 60 THR B C 1
ATOM 3528 O O . THR B 1 39 ? 42.741 162.524 24.362 1.00 52.94 60 THR B O 1
ATOM 3532 N N . PRO B 1 40 ? 41.257 160.857 23.950 1.00 49.46 61 PRO B N 1
ATOM 3533 C CA . PRO B 1 40 ? 41.234 161.155 22.513 1.00 50.40 61 PRO B CA 1
ATOM 3534 C C . PRO B 1 40 ? 40.696 162.568 22.260 1.00 59.02 61 PRO B C 1
ATOM 3535 O O . PRO B 1 40 ? 39.718 162.987 22.882 1.00 60.41 61 PRO B O 1
ATOM 3539 N N . GLU B 1 41 ? 41.411 163.333 21.442 1.00 56.88 62 GLU B N 1
ATOM 3540 C CA . GLU B 1 41 ? 41.018 164.683 21.083 1.00 57.87 62 GLU B CA 1
ATOM 3541 C C . GLU B 1 41 ? 40.392 164.660 19.701 1.00 60.71 62 GLU B C 1
ATOM 3542 O O . GLU B 1 41 ? 41.040 164.320 18.714 1.00 58.07 62 GLU B O 1
ATOM 3548 N N . LEU B 1 42 ? 39.109 164.986 19.654 1.00 59.40 63 LEU B N 1
ATOM 3549 C CA . LEU B 1 42 ? 38.345 165.021 18.427 1.00 60.04 63 LEU B CA 1
ATOM 3550 C C . LEU B 1 42 ? 38.387 166.406 17.822 1.00 67.50 63 LEU B C 1
ATOM 3551 O O . LEU B 1 42 ? 38.121 167.413 18.494 1.00 67.88 63 LEU B O 1
ATOM 3556 N N . LEU B 1 43 ? 38.737 166.451 16.538 1.00 65.97 64 LEU B N 1
ATOM 3557 C CA . LEU B 1 43 ? 38.766 167.668 15.741 1.00 67.42 64 LEU B CA 1
ATOM 3558 C C . LEU B 1 43 ? 37.327 168.217 15.616 1.00 70.60 64 LEU B C 1
ATOM 3559 O O . LEU B 1 43 ? 37.114 169.419 15.726 1.00 70.76 64 LEU B O 1
ATOM 3564 N N . ASN B 1 44 ? 36.345 167.295 15.476 1.00 66.30 65 ASN B N 1
ATOM 3565 C CA . ASN B 1 44 ? 34.891 167.487 15.401 1.00 66.01 65 ASN B CA 1
ATOM 3566 C C . ASN B 1 44 ? 34.212 166.719 16.580 1.00 70.26 65 ASN B C 1
ATOM 3567 O O . ASN B 1 44 ? 33.686 165.613 16.391 1.00 70.93 65 ASN B O 1
ATOM 3572 N N . PRO B 1 45 ? 34.247 167.264 17.820 1.00 65.55 66 PRO B N 1
ATOM 3573 C CA . PRO B 1 45 ? 33.743 166.493 18.976 1.00 64.70 66 PRO B CA 1
ATOM 3574 C C . PRO B 1 45 ? 32.229 166.516 19.180 1.00 70.44 66 PRO B C 1
ATOM 3575 O O . PRO B 1 45 ? 31.718 165.699 19.951 1.00 70.39 66 PRO B O 1
ATOM 3579 N N . GLU B 1 46 ? 31.526 167.453 18.540 1.00 67.92 67 GLU B N 1
ATOM 3580 C CA . GLU B 1 46 ? 30.081 167.654 18.682 1.00 68.57 67 GLU B CA 1
ATOM 3581 C C . GLU B 1 46 ? 29.276 166.384 18.312 1.00 68.50 67 GLU B C 1
ATOM 3582 O O . GLU B 1 46 ? 29.397 165.838 17.212 1.00 67.58 67 GLU B O 1
ATOM 3588 N N . GLY B 1 47 ? 28.486 165.932 19.279 1.00 63.45 68 GLY B N 1
ATOM 3589 C CA . GLY B 1 47 ? 27.583 164.795 19.154 1.00 63.81 68 GLY B CA 1
ATOM 3590 C C . GLY B 1 47 ? 28.220 163.430 19.170 1.00 68.24 68 GLY B C 1
ATOM 3591 O O . GLY B 1 47 ? 27.567 162.433 18.838 1.00 69.00 68 GLY B O 1
ATOM 3592 N N . ALA B 1 48 ? 29.499 163.369 19.574 1.00 64.06 69 ALA B N 1
ATOM 3593 C CA . ALA B 1 48 ? 30.228 162.114 19.652 1.00 62.50 69 ALA B CA 1
ATOM 3594 C C . ALA B 1 48 ? 29.975 161.415 20.975 1.00 63.88 69 ALA B C 1
ATOM 3595 O O . ALA B 1 48 ? 29.878 162.063 22.024 1.00 62.70 69 ALA B O 1
ATOM 3597 N N . THR B 1 49 ? 29.846 160.084 20.910 1.00 58.92 70 THR B N 1
ATOM 3598 C CA . THR B 1 49 ? 29.667 159.228 22.070 1.00 58.08 70 THR B CA 1
ATOM 3599 C C . THR B 1 49 ? 30.825 158.229 22.055 1.00 61.53 70 THR B C 1
ATOM 3600 O O . THR B 1 49 ? 31.314 157.887 20.975 1.00 61.43 70 THR B O 1
ATOM 3604 N N . TYR B 1 50 ? 31.292 157.800 23.252 1.00 56.01 71 TYR B N 1
ATOM 3605 C CA . TYR B 1 50 ? 32.422 156.890 23.410 1.00 53.55 71 TYR B CA 1
ATOM 3606 C C . TYR B 1 50 ? 32.009 155.562 24.055 1.00 57.78 71 TYR B C 1
ATOM 3607 O O . TYR B 1 50 ? 31.003 155.487 24.771 1.00 58.27 71 TYR B O 1
ATOM 3616 N N . SER B 1 51 ? 32.813 154.520 23.816 1.00 53.27 72 SER B N 1
ATOM 3617 C CA . SER B 1 51 ? 32.649 153.176 24.361 1.00 51.81 72 SER B CA 1
ATOM 3618 C C . SER B 1 51 ? 34.015 152.573 24.513 1.00 52.17 72 SER B C 1
ATOM 3619 O O . SER B 1 51 ? 34.705 152.355 23.521 1.00 50.67 72 SER B O 1
ATOM 3622 N N . TRP B 1 52 ? 34.446 152.394 25.769 1.00 47.81 73 TRP B N 1
ATOM 3623 C CA . TRP B 1 52 ? 35.748 151.839 26.129 1.00 44.55 73 TRP B CA 1
ATOM 3624 C C . TRP B 1 52 ? 35.579 150.418 26.565 1.00 48.73 73 TRP B C 1
ATOM 3625 O O . TRP B 1 52 ? 34.951 150.167 27.593 1.00 47.37 73 TRP B O 1
ATOM 3636 N N . LEU B 1 53 ? 36.092 149.475 25.757 1.00 46.48 74 LEU B N 1
ATOM 3637 C CA . LEU B 1 53 ? 36.033 148.036 26.017 1.00 45.11 74 LEU B CA 1
ATOM 3638 C C . LEU B 1 53 ? 37.364 147.534 26.555 1.00 50.95 74 LEU B C 1
ATOM 3639 O O . LEU B 1 53 ? 38.393 147.724 25.904 1.00 50.86 74 LEU B O 1
ATOM 3644 N N . VAL B 1 54 ? 37.351 146.959 27.774 1.00 48.33 75 VAL B N 1
ATOM 3645 C CA . VAL B 1 54 ? 38.499 146.336 28.443 1.00 47.58 75 VAL B CA 1
ATOM 3646 C C . VAL B 1 54 ? 38.250 144.849 28.352 1.00 51.84 75 VAL B C 1
ATOM 3647 O O . VAL B 1 54 ? 37.219 144.400 28.834 1.00 52.61 75 VAL B O 1
ATOM 3651 N N . ASN B 1 55 ? 39.112 144.110 27.621 1.00 47.78 76 ASN B N 1
ATOM 3652 C CA . ASN B 1 55 ? 38.982 142.678 27.325 1.00 46.94 76 ASN B CA 1
ATOM 3653 C C . ASN B 1 55 ? 37.555 142.381 26.770 1.00 52.05 76 ASN B C 1
ATOM 3654 O O . ASN B 1 55 ? 36.903 141.419 27.178 1.00 50.69 76 ASN B O 1
ATOM 3659 N N . GLY B 1 56 ? 37.098 143.243 25.854 1.00 50.44 77 GLY B N 1
ATOM 3660 C CA . GLY B 1 56 ? 35.804 143.126 25.188 1.00 50.72 77 GLY B CA 1
ATOM 3661 C C . GLY B 1 56 ? 34.580 143.549 25.976 1.00 53.98 77 GLY B C 1
ATOM 3662 O O . GLY B 1 56 ? 33.476 143.558 25.424 1.00 53.53 77 GLY B O 1
ATOM 3663 N N . LYS B 1 57 ? 34.757 143.904 27.258 1.00 49.53 78 LYS B N 1
ATOM 3664 C CA . LYS B 1 57 ? 33.656 144.312 28.132 1.00 49.90 78 LYS B CA 1
ATOM 3665 C C . LYS B 1 57 ? 33.659 145.841 28.303 1.00 53.24 78 LYS B C 1
ATOM 3666 O O . LYS B 1 57 ? 34.706 146.419 28.603 1.00 51.23 78 LYS B O 1
ATOM 3672 N N . GLU B 1 58 ? 32.505 146.495 28.137 1.00 53.22 79 GLU B N 1
ATOM 3673 C CA . GLU B 1 58 ? 32.421 147.958 28.271 1.00 54.55 79 GLU B CA 1
ATOM 3674 C C . GLU B 1 58 ? 32.737 148.363 29.698 1.00 60.69 79 GLU B C 1
ATOM 3675 O O . GLU B 1 58 ? 32.138 147.854 30.644 1.00 61.55 79 GLU B O 1
ATOM 3681 N N . TYR B 1 59 ? 33.715 149.251 29.832 1.00 57.70 80 TYR B N 1
ATOM 3682 C CA . TYR B 1 59 ? 34.254 149.746 31.093 1.00 57.49 80 TYR B CA 1
ATOM 3683 C C . TYR B 1 59 ? 33.844 151.198 31.336 1.00 61.42 80 TYR B C 1
ATOM 3684 O O . TYR B 1 59 ? 33.641 151.568 32.488 1.00 62.02 80 TYR B O 1
ATOM 3693 N N . SER B 1 60 ? 33.744 152.026 30.274 1.00 56.83 81 SER B N 1
ATOM 3694 C CA . SER B 1 60 ? 33.420 153.452 30.406 1.00 56.18 81 SER B CA 1
ATOM 3695 C C . SER B 1 60 ? 32.783 153.991 29.109 1.00 58.99 81 SER B C 1
ATOM 3696 O O . SER B 1 60 ? 33.017 153.426 28.036 1.00 57.92 81 SER B O 1
ATOM 3699 N N . THR B 1 61 ? 31.984 155.079 29.225 1.00 56.03 82 THR B N 1
ATOM 3700 C CA . THR B 1 61 ? 31.277 155.829 28.148 1.00 56.06 82 THR B CA 1
ATOM 3701 C C . THR B 1 61 ? 31.819 157.287 28.164 1.00 59.39 82 THR B C 1
ATOM 3702 O O . THR B 1 61 ? 31.416 158.127 27.353 1.00 59.80 82 THR B O 1
ATOM 3706 N N . GLU B 1 62 ? 32.768 157.559 29.079 1.00 54.36 83 GLU B N 1
ATOM 3707 C CA . GLU B 1 62 ? 33.382 158.869 29.254 1.00 53.80 83 GLU B CA 1
ATOM 3708 C C . GLU B 1 62 ? 34.326 159.192 28.080 1.00 55.80 83 GLU B C 1
ATOM 3709 O O . GLU B 1 62 ? 34.903 158.274 27.503 1.00 54.47 83 GLU B O 1
ATOM 3715 N N . PRO B 1 63 ? 34.487 160.489 27.706 1.00 52.43 84 PRO B N 1
ATOM 3716 C CA . PRO B 1 63 ? 35.381 160.827 26.574 1.00 51.45 84 PRO B CA 1
ATOM 3717 C C . PRO B 1 63 ? 36.872 160.643 26.891 1.00 55.80 84 PRO B C 1
ATOM 3718 O O . PRO B 1 63 ? 37.713 160.832 26.016 1.00 56.76 84 PRO B O 1
ATOM 3722 N N . THR B 1 64 ? 37.187 160.271 28.133 1.00 51.27 85 THR B N 1
ATOM 3723 C CA . THR B 1 64 ? 38.535 160.081 28.636 1.00 49.49 85 THR B CA 1
ATOM 3724 C C . THR B 1 64 ? 38.572 158.773 29.471 1.00 50.80 85 THR B C 1
ATOM 3725 O O . THR B 1 64 ? 37.662 158.494 30.252 1.00 50.13 85 THR B O 1
ATOM 3729 N N . PHE B 1 65 ? 39.612 157.947 29.223 1.00 45.73 86 PHE B N 1
ATOM 3730 C CA . PHE B 1 65 ? 39.836 156.670 29.874 1.00 44.15 86 PHE B CA 1
ATOM 3731 C C . PHE B 1 65 ? 40.861 156.811 30.953 1.00 47.84 86 PHE B C 1
ATOM 3732 O O . PHE B 1 65 ? 41.958 157.314 30.715 1.00 48.27 86 PHE B O 1
ATOM 3740 N N . SER B 1 66 ? 40.510 156.358 32.141 1.00 44.66 87 SER B N 1
ATOM 3741 C CA . SER B 1 66 ? 41.405 156.344 33.287 1.00 44.57 87 SER B CA 1
ATOM 3742 C C . SER B 1 66 ? 41.368 154.953 33.915 1.00 48.40 87 SER B C 1
ATOM 3743 O O . SER B 1 66 ? 40.286 154.428 34.188 1.00 49.19 87 SER B O 1
ATOM 3746 N N . TYR B 1 67 ? 42.529 154.322 34.069 1.00 43.16 88 TYR B N 1
ATOM 3747 C CA . TYR B 1 67 ? 42.600 152.975 34.626 1.00 42.64 88 TYR B CA 1
ATOM 3748 C C . TYR B 1 67 ? 43.864 152.829 35.485 1.00 45.35 88 TYR B C 1
ATOM 3749 O O . TYR B 1 67 ? 44.960 152.891 34.938 1.00 44.14 88 TYR B O 1
ATOM 3758 N N . LYS B 1 68 ? 43.723 152.665 36.825 1.00 41.90 89 LYS B N 1
ATOM 3759 C CA . LYS B 1 68 ? 44.885 152.539 37.726 1.00 40.68 89 LYS B CA 1
ATOM 3760 C C . LYS B 1 68 ? 45.490 151.170 37.619 1.00 46.16 89 LYS B C 1
ATOM 3761 O O . LYS B 1 68 ? 44.771 150.162 37.708 1.00 49.58 89 LYS B O 1
ATOM 3767 N N . ILE B 1 69 ? 46.823 151.137 37.380 1.00 38.95 90 ILE B N 1
ATOM 3768 C CA . ILE B 1 69 ? 47.622 149.913 37.278 1.00 36.43 90 ILE B CA 1
ATOM 3769 C C . ILE B 1 69 ? 48.096 149.609 38.705 1.00 41.00 90 ILE B C 1
ATOM 3770 O O . ILE B 1 69 ? 49.248 149.858 39.068 1.00 41.71 90 ILE B O 1
ATOM 3775 N N . ASP B 1 70 ? 47.151 149.147 39.543 1.00 36.25 91 ASP B N 1
ATOM 3776 C CA . ASP B 1 70 ? 47.381 148.901 40.956 1.00 34.86 91 ASP B CA 1
ATOM 3777 C C . ASP B 1 70 ? 47.616 147.410 41.212 1.00 38.89 91 ASP B C 1
ATOM 3778 O O . ASP B 1 70 ? 47.860 147.007 42.355 1.00 40.35 91 ASP B O 1
ATOM 3783 N N . ASN B 1 71 ? 47.622 146.599 40.153 1.00 35.10 92 ASN B N 1
ATOM 3784 C CA . ASN B 1 71 ? 47.860 145.160 40.280 1.00 34.74 92 ASN B CA 1
ATOM 3785 C C . ASN B 1 71 ? 48.562 144.590 39.045 1.00 38.79 92 ASN B C 1
ATOM 3786 O O . ASN B 1 71 ? 48.296 145.100 37.954 1.00 38.12 92 ASN B O 1
ATOM 3791 N N . PRO B 1 72 ? 49.386 143.501 39.140 1.00 36.34 93 PRO B N 1
ATOM 3792 C CA . PRO B 1 72 ? 49.896 142.882 37.910 1.00 36.45 93 PRO B CA 1
ATOM 3793 C C . PRO B 1 72 ? 48.733 142.577 36.986 1.00 42.98 93 PRO B C 1
ATOM 3794 O O . PRO B 1 72 ? 47.755 141.986 37.445 1.00 44.80 93 PRO B O 1
ATOM 3798 N N . CYS B 1 73 ? 48.744 143.145 35.769 1.00 38.88 94 CYS B N 1
ATOM 3799 C CA . CYS B 1 73 ? 47.622 142.984 34.848 1.00 38.33 94 CYS B CA 1
ATOM 3800 C C . CYS B 1 73 ? 48.100 142.979 33.425 1.00 43.34 94 CYS B C 1
ATOM 3801 O O . CYS B 1 73 ? 49.288 143.201 33.151 1.00 45.59 94 CYS B O 1
ATOM 3804 N N . ARG B 1 74 ? 47.159 142.687 32.516 1.00 37.89 95 ARG B N 1
ATOM 3805 C CA . ARG B 1 74 ? 47.294 142.694 31.054 1.00 36.81 95 ARG B CA 1
ATOM 3806 C C . ARG B 1 74 ? 45.889 142.751 30.501 1.00 43.02 95 ARG B C 1
ATOM 3807 O O . ARG B 1 74 ? 45.009 142.110 31.050 1.00 46.31 95 ARG B O 1
ATOM 3815 N N . ALA B 1 75 ? 45.650 143.554 29.478 1.00 40.80 96 ALA B N 1
ATOM 3816 C CA . ALA B 1 75 ? 44.319 143.763 28.912 1.00 41.51 96 ALA B CA 1
ATOM 3817 C C . ALA B 1 75 ? 44.370 144.291 27.503 1.00 44.07 96 ALA B C 1
ATOM 3818 O O . ALA B 1 75 ? 45.323 144.963 27.130 1.00 41.69 96 ALA B O 1
ATOM 3820 N N . ASP B 1 76 ? 43.321 143.975 26.724 1.00 43.03 97 ASP B N 1
ATOM 3821 C CA . ASP B 1 76 ? 43.063 144.484 25.369 1.00 42.78 97 ASP B CA 1
ATOM 3822 C C . ASP B 1 76 ? 42.158 145.662 25.523 1.00 44.61 97 ASP B C 1
ATOM 3823 O O . ASP B 1 76 ? 41.292 145.622 26.385 1.00 45.75 97 ASP B O 1
ATOM 3828 N N . LEU B 1 77 ? 42.408 146.747 24.801 1.00 41.30 98 LEU B N 1
ATOM 3829 C CA . LEU B 1 77 ? 41.585 147.941 24.961 1.00 41.80 98 LEU B CA 1
ATOM 3830 C C . LEU B 1 77 ? 41.123 148.472 23.609 1.00 46.57 98 LEU B C 1
ATOM 3831 O O . LEU B 1 77 ? 41.936 148.689 22.714 1.00 45.59 98 LEU B O 1
ATOM 3836 N N . SER B 1 78 ? 39.802 148.690 23.481 1.00 44.20 99 SER B N 1
ATOM 3837 C CA . SER B 1 78 ? 39.177 149.281 22.294 1.00 43.69 99 SER B CA 1
ATOM 3838 C C . SER B 1 78 ? 38.465 150.560 22.658 1.00 47.18 99 SER B C 1
ATOM 3839 O O . SER B 1 78 ? 37.921 150.703 23.756 1.00 46.40 99 SER B O 1
ATOM 3842 N N . CYS B 1 79 ? 38.456 151.487 21.724 1.00 43.90 100 CYS B N 1
ATOM 3843 C CA . CYS B 1 79 ? 37.756 152.734 21.872 1.00 43.40 100 CYS B CA 1
ATOM 3844 C C . CYS B 1 79 ? 36.920 152.946 20.635 1.00 47.63 100 CYS B C 1
ATOM 3845 O O . CYS B 1 79 ? 37.455 153.120 19.541 1.00 49.25 100 CYS B O 1
ATOM 3848 N N . ILE B 1 80 ? 35.602 152.869 20.800 1.00 42.10 101 ILE B N 1
ATOM 3849 C CA . ILE B 1 80 ? 34.657 153.097 19.718 1.00 41.29 101 ILE B CA 1
ATOM 3850 C C . ILE B 1 80 ? 34.088 154.495 19.910 1.00 46.23 101 ILE B C 1
ATOM 3851 O O . ILE B 1 80 ? 33.505 154.766 20.952 1.00 47.21 101 ILE B O 1
ATOM 3856 N N . ILE B 1 81 ? 34.312 155.392 18.949 1.00 43.95 102 ILE B N 1
ATOM 3857 C CA . ILE B 1 81 ? 33.785 156.761 18.977 1.00 44.98 102 ILE B CA 1
ATOM 3858 C C . ILE B 1 81 ? 32.823 156.882 17.810 1.00 52.17 102 ILE B C 1
ATOM 3859 O O . ILE B 1 81 ? 33.221 156.597 16.673 1.00 52.46 102 ILE B O 1
ATOM 3864 N N . LYS B 1 82 ? 31.553 157.248 18.082 1.00 49.64 103 LYS B N 1
ATOM 3865 C CA . LYS B 1 82 ? 30.544 157.350 17.028 1.00 50.76 103 LYS B CA 1
ATOM 3866 C C . LYS B 1 82 ? 29.833 158.694 17.057 1.00 55.51 103 LYS B C 1
ATOM 3867 O O . LYS B 1 82 ? 29.758 159.343 18.095 1.00 55.56 103 LYS B O 1
ATOM 3873 N N . ASN B 1 83 ? 29.348 159.118 15.881 1.00 52.12 104 ASN B N 1
ATOM 3874 C CA . ASN B 1 83 ? 28.551 160.321 15.691 1.00 53.10 104 ASN B CA 1
ATOM 3875 C C . ASN B 1 83 ? 27.528 160.038 14.569 1.00 61.64 104 ASN B C 1
ATOM 3876 O O . ASN B 1 83 ? 27.539 158.945 14.000 1.00 62.39 104 ASN B O 1
ATOM 3881 N N . LYS B 1 84 ? 26.656 161.010 14.255 1.00 61.13 105 LYS B N 1
ATOM 3882 C CA . LYS B 1 84 ? 25.584 160.909 13.248 1.00 63.38 105 LYS B CA 1
ATOM 3883 C C . LYS B 1 84 ? 26.087 160.337 11.890 1.00 68.49 105 LYS B C 1
ATOM 3884 O O . LYS B 1 84 ? 25.354 159.594 11.239 1.00 69.98 105 LYS B O 1
ATOM 3890 N N . TYR B 1 85 ? 27.344 160.648 11.510 1.00 63.52 106 TYR B N 1
ATOM 3891 C CA . TYR B 1 85 ? 27.934 160.321 10.213 1.00 62.36 106 TYR B CA 1
ATOM 3892 C C . TYR B 1 85 ? 28.761 159.031 10.170 1.00 61.88 106 TYR B C 1
ATOM 3893 O O . TYR B 1 85 ? 28.965 158.492 9.079 1.00 60.49 106 TYR B O 1
ATOM 3902 N N . GLY B 1 86 ? 29.223 158.549 11.311 1.00 57.32 107 GLY B N 1
ATOM 3903 C CA . GLY B 1 86 ? 30.012 157.325 11.338 1.00 55.98 107 GLY B CA 1
ATOM 3904 C C . GLY B 1 86 ? 30.546 156.900 12.683 1.00 57.52 107 GLY B C 1
ATOM 3905 O O . GLY B 1 86 ? 30.373 157.584 13.691 1.00 57.78 107 GLY B O 1
ATOM 3906 N N . LYS B 1 87 ? 31.207 155.761 12.675 1.00 52.95 108 LYS B N 1
ATOM 3907 C CA . LYS B 1 87 ? 31.778 155.088 13.833 1.00 52.45 108 LYS B CA 1
ATOM 3908 C C . LYS B 1 87 ? 33.251 154.771 13.571 1.00 57.50 108 LYS B C 1
ATOM 3909 O O . LYS B 1 87 ? 33.605 154.343 12.475 1.00 57.82 108 LYS B O 1
ATOM 3911 N N . VAL B 1 88 ? 34.105 154.988 14.566 1.00 54.98 109 VAL B N 1
ATOM 3912 C CA . VAL B 1 88 ? 35.519 154.671 14.438 1.00 54.86 109 VAL B CA 1
ATOM 3913 C C . VAL B 1 88 ? 35.925 153.789 15.638 1.00 54.82 109 VAL B C 1
ATOM 3914 O O . VAL B 1 88 ? 35.413 153.969 16.741 1.00 55.09 109 VAL B O 1
ATOM 3918 N N . GLU B 1 89 ? 36.803 152.817 15.398 1.00 47.80 110 GLU B N 1
ATOM 3919 C CA . GLU B 1 89 ? 37.292 151.933 16.441 1.00 45.19 110 GLU B CA 1
ATOM 3920 C C . GLU B 1 89 ? 38.818 151.804 16.381 1.00 50.36 110 GLU B C 1
ATOM 3921 O O . GLU B 1 89 ? 39.384 151.372 15.369 1.00 51.45 110 GLU B O 1
ATOM 3935 N N . SER B 1 91 ? 42.250 150.252 18.605 1.00 46.42 112 SER B N 1
ATOM 3936 C CA . SER B 1 91 ? 42.579 149.220 19.569 1.00 45.21 112 SER B CA 1
ATOM 3937 C C . SER B 1 91 ? 44.044 149.255 19.938 1.00 46.72 112 SER B C 1
ATOM 3938 O O . SER B 1 91 ? 44.917 149.580 19.122 1.00 47.56 112 SER B O 1
ATOM 3941 N N . THR B 1 92 ? 44.300 148.922 21.194 1.00 41.00 113 THR B N 1
ATOM 3942 C CA . THR B 1 92 ? 45.631 148.802 21.748 1.00 40.37 113 THR B CA 1
ATOM 3943 C C . THR B 1 92 ? 45.535 147.755 22.855 1.00 44.53 113 THR B C 1
ATOM 3944 O O . THR B 1 92 ? 44.518 147.071 23.011 1.00 43.31 113 THR B O 1
ATOM 3948 N N . SER B 1 93 ? 46.607 147.610 23.586 1.00 42.48 114 SER B N 1
ATOM 3949 C CA . SER B 1 93 ? 46.666 146.729 24.733 1.00 42.13 114 SER B CA 1
ATOM 3950 C C . SER B 1 93 ? 47.564 147.374 25.773 1.00 43.17 114 SER B C 1
ATOM 3951 O O . SER B 1 93 ? 48.365 148.266 25.452 1.00 42.69 114 SER B O 1
ATOM 3954 N N . PHE B 1 94 ? 47.376 146.989 27.020 1.00 38.41 115 PHE B N 1
ATOM 3955 C CA . PHE B 1 94 ? 48.205 147.501 28.092 1.00 37.77 115 PHE B CA 1
ATOM 3956 C C . PHE B 1 94 ? 48.496 146.386 29.067 1.00 40.55 115 PHE B C 1
ATOM 3957 O O . PHE B 1 94 ? 47.771 145.402 29.136 1.00 38.02 115 PHE B O 1
ATOM 3965 N N . SER B 1 95 ? 49.634 146.510 29.739 1.00 39.17 116 SER B N 1
ATOM 3966 C CA . SER B 1 95 ? 50.109 145.558 30.726 1.00 38.53 116 SER B CA 1
ATOM 3967 C C . SER B 1 95 ? 51.001 146.285 31.714 1.00 41.39 116 SER B C 1
ATOM 3968 O O . SER B 1 95 ? 51.489 147.377 31.405 1.00 38.83 116 SER B O 1
ATOM 3971 N N . SER B 1 96 ? 51.194 145.686 32.899 1.00 38.15 117 SER B N 1
ATOM 3972 C CA . SER B 1 96 ? 52.027 146.193 33.974 1.00 37.65 117 SER B CA 1
ATOM 3973 C C . SER B 1 96 ? 53.437 145.677 33.847 1.00 46.39 117 SER B C 1
ATOM 3974 O O . SER B 1 96 ? 53.640 144.550 33.390 1.00 48.25 117 SER B O 1
ATOM 3977 N N . ASN B 1 97 ? 54.418 146.496 34.238 1.00 44.52 118 ASN B N 1
ATOM 3978 C CA . ASN B 1 97 ? 55.825 146.103 34.259 1.00 45.45 118 ASN B CA 1
ATOM 3979 C C . ASN B 1 97 ? 56.132 145.567 35.646 1.00 49.15 118 ASN B C 1
ATOM 3980 O O . ASN B 1 97 ? 56.597 146.298 36.510 1.00 51.24 118 ASN B O 1
ATOM 3985 N N . HIS B 1 98 ? 55.748 144.337 35.896 1.00 44.61 119 HIS B N 1
ATOM 3986 C CA . HIS B 1 98 ? 55.929 143.688 37.199 1.00 43.29 119 HIS B CA 1
ATOM 3987 C C . HIS B 1 98 ? 56.927 142.548 37.093 1.00 45.11 119 HIS B C 1
ATOM 3988 O O . HIS B 1 98 ? 57.171 142.031 35.984 1.00 44.91 119 HIS B O 1
ATOM 3995 N N . ASN B 1 99 ? 57.524 142.183 38.237 1.00 39.41 120 ASN B N 1
ATOM 3996 C CA . ASN B 1 99 ? 58.533 141.139 38.295 1.00 39.21 120 ASN B CA 1
ATOM 3997 C C . ASN B 1 99 ? 58.201 140.220 39.454 1.00 42.16 120 ASN B C 1
ATOM 3998 O O . ASN B 1 99 ? 58.347 140.593 40.630 1.00 41.75 120 ASN B O 1
ATOM 4003 N N . PHE B 1 100 ? 57.714 139.017 39.112 1.00 36.39 121 PHE B N 1
ATOM 4004 C CA . PHE B 1 100 ? 57.257 138.049 40.088 1.00 34.01 121 PHE B CA 1
ATOM 4005 C C . PHE B 1 100 ? 58.455 137.331 40.783 1.00 41.92 121 PHE B C 1
ATOM 4006 O O . PHE B 1 100 ? 58.225 136.447 41.621 1.00 44.44 121 PHE B O 1
ATOM 4014 N N . SER B 1 101 ? 59.696 137.769 40.511 1.00 37.38 122 SER B N 1
ATOM 4015 C CA . SER B 1 101 ? 60.914 137.254 41.146 1.00 38.70 122 SER B CA 1
ATOM 4016 C C . SER B 1 101 ? 61.258 138.040 42.409 1.00 42.13 122 SER B C 1
ATOM 4017 O O . SER B 1 101 ? 62.057 137.577 43.235 1.00 40.58 122 SER B O 1
ATOM 4020 N N . LYS B 1 102 ? 60.683 139.261 42.521 1.00 39.17 123 LYS B N 1
ATOM 4021 C CA . LYS B 1 102 ? 60.922 140.215 43.606 1.00 38.30 123 LYS B CA 1
ATOM 4022 C C . LYS B 1 102 ? 59.984 139.899 44.806 1.00 40.41 123 LYS B C 1
ATOM 4023 O O . LYS B 1 102 ? 59.588 140.792 45.537 1.00 40.16 123 LYS B O 1
ATOM 4029 N N . GLY B 1 103 ? 59.744 138.619 45.058 1.00 35.61 124 GLY B N 1
ATOM 4030 C CA . GLY B 1 103 ? 58.910 138.213 46.173 1.00 35.34 124 GLY B CA 1
ATOM 4031 C C . GLY B 1 103 ? 58.320 136.841 46.043 1.00 38.65 124 GLY B C 1
ATOM 4032 O O . GLY B 1 103 ? 58.961 135.919 45.523 1.00 38.93 124 GLY B O 1
ATOM 4033 N N . PHE B 1 104 ? 57.089 136.686 46.509 1.00 34.94 125 PHE B N 1
ATOM 4034 C CA . PHE B 1 104 ? 56.503 135.348 46.458 1.00 34.62 125 PHE B CA 1
ATOM 4035 C C . PHE B 1 104 ? 54.997 135.391 46.216 1.00 38.75 125 PHE B C 1
ATOM 4036 O O . PHE B 1 104 ? 54.333 136.382 46.523 1.00 37.98 125 PHE B O 1
ATOM 4044 N N . PHE B 1 105 ? 54.464 134.291 45.688 1.00 36.50 126 PHE B N 1
ATOM 4045 C CA . PHE B 1 105 ? 53.018 134.120 45.564 1.00 36.22 126 PHE B CA 1
ATOM 4046 C C . PHE B 1 105 ? 52.499 133.463 46.822 1.00 41.70 126 PHE B C 1
ATOM 4047 O O . PHE B 1 105 ? 53.152 132.597 47.390 1.00 42.09 126 PHE B O 1
ATOM 4055 N N . TYR B 1 106 ? 51.348 133.869 47.276 1.00 38.22 127 TYR B N 1
ATOM 4056 C CA . TYR B 1 106 ? 50.734 133.196 48.389 1.00 36.73 127 TYR B CA 1
ATOM 4057 C C . TYR B 1 106 ? 49.321 132.863 47.944 1.00 38.91 127 TYR B C 1
ATOM 4058 O O . TYR B 1 106 ? 48.659 133.689 47.293 1.00 37.07 127 TYR B O 1
ATOM 4067 N N . VAL B 1 107 ? 48.911 131.604 48.200 1.00 35.03 128 VAL B N 1
ATOM 4068 C CA . VAL B 1 107 ? 47.593 131.099 47.822 1.00 34.13 128 VAL B CA 1
ATOM 4069 C C . VAL B 1 107 ? 46.674 131.318 49.007 1.00 37.03 128 VAL B C 1
ATOM 4070 O O . VAL B 1 107 ? 46.892 130.747 50.065 1.00 37.86 128 VAL B O 1
ATOM 4074 N N . ALA B 1 108 ? 45.702 132.227 48.845 1.00 32.34 129 ALA B N 1
ATOM 4075 C CA . ALA B 1 108 ? 44.737 132.640 49.869 1.00 31.92 129 ALA B CA 1
ATOM 4076 C C . ALA B 1 108 ? 43.527 133.203 49.195 1.00 39.16 129 ALA B C 1
ATOM 4077 O O . ALA B 1 108 ? 43.638 133.642 48.055 1.00 37.29 129 ALA B O 1
ATOM 4079 N N . ASP B 1 109 ? 42.351 133.160 49.865 1.00 41.29 130 ASP B N 1
ATOM 4080 C CA . ASP B 1 109 ? 41.067 133.653 49.339 1.00 42.68 130 ASP B CA 1
ATOM 4081 C C . ASP B 1 109 ? 40.733 133.002 47.962 1.00 45.38 130 ASP B C 1
ATOM 4082 O O . ASP B 1 109 ? 40.169 133.659 47.093 1.00 45.91 130 ASP B O 1
ATOM 4087 N N . GLY B 1 110 ? 41.129 131.750 47.775 1.00 41.83 131 GLY B N 1
ATOM 4088 C CA . GLY B 1 110 ? 40.876 130.965 46.569 1.00 41.53 131 GLY B CA 1
ATOM 4089 C C . GLY B 1 110 ? 41.487 131.472 45.282 1.00 45.08 131 GLY B C 1
ATOM 4090 O O . GLY B 1 110 ? 40.903 131.299 44.213 1.00 46.47 131 GLY B O 1
ATOM 4091 N N . THR B 1 111 ? 42.653 132.115 45.366 1.00 40.54 132 THR B N 1
ATOM 4092 C CA . THR B 1 111 ? 43.337 132.715 44.212 1.00 38.81 132 THR B CA 1
ATOM 4093 C C . THR B 1 111 ? 44.813 132.902 44.518 1.00 42.64 132 THR B C 1
ATOM 4094 O O . THR B 1 111 ? 45.246 132.688 45.653 1.00 42.02 132 THR B O 1
ATOM 4098 N N . PHE B 1 112 ? 45.577 133.298 43.486 1.00 39.37 133 PHE B N 1
ATOM 4099 C CA . PHE B 1 112 ? 46.988 133.616 43.588 1.00 38.80 133 PHE B CA 1
ATOM 4100 C C . PHE B 1 112 ? 47.181 135.066 43.888 1.00 42.04 133 PHE B C 1
ATOM 4101 O O . PHE B 1 112 ? 46.737 135.910 43.105 1.00 42.21 133 PHE B O 1
ATOM 4109 N N . ASN B 1 113 ? 47.870 135.363 44.994 1.00 36.91 134 ASN B N 1
ATOM 4110 C CA . ASN B 1 113 ? 48.215 136.723 45.382 1.00 35.69 134 ASN B CA 1
ATOM 4111 C C . ASN B 1 113 ? 49.730 136.900 45.272 1.00 37.01 134 ASN B C 1
ATOM 4112 O O . ASN B 1 113 ? 50.446 135.907 45.247 1.00 37.30 134 ASN B O 1
ATOM 4117 N N . PHE B 1 114 ? 50.241 138.124 45.239 1.00 32.05 135 PHE B N 1
ATOM 4118 C CA . PHE B 1 114 ? 51.706 138.306 45.214 1.00 29.97 135 PHE B CA 1
ATOM 4119 C C . PHE B 1 114 ? 52.147 139.338 46.281 1.00 34.17 135 PHE B C 1
ATOM 4120 O O . PHE B 1 114 ? 51.477 140.350 46.474 1.00 32.93 135 PHE B O 1
ATOM 4128 N N . TYR B 1 115 ? 53.270 139.069 46.963 1.00 31.21 136 TYR B N 1
ATOM 4129 C CA . TYR B 1 115 ? 53.859 140.021 47.884 1.00 31.79 136 TYR B CA 1
ATOM 4130 C C . TYR B 1 115 ? 55.203 140.378 47.388 1.00 35.92 136 TYR B C 1
ATOM 4131 O O . TYR B 1 115 ? 56.049 139.504 47.322 1.00 36.25 136 TYR B O 1
ATOM 4140 N N . ASP B 1 116 ? 55.410 141.649 47.027 1.00 34.47 137 ASP B N 1
ATOM 4141 C CA . ASP B 1 116 ? 56.713 142.157 46.609 1.00 35.47 137 ASP B CA 1
ATOM 4142 C C . ASP B 1 116 ? 57.530 142.528 47.869 1.00 41.58 137 ASP B C 1
ATOM 4143 O O . ASP B 1 116 ? 57.217 143.507 48.543 1.00 41.30 137 ASP B O 1
ATOM 4148 N N . THR B 1 117 ? 58.561 141.728 48.194 1.00 39.51 138 THR B N 1
ATOM 4149 C CA . THR B 1 117 ? 59.333 141.920 49.437 1.00 40.83 138 THR B CA 1
ATOM 4150 C C . THR B 1 117 ? 60.305 143.120 49.352 1.00 46.18 138 THR B C 1
ATOM 4151 O O . THR B 1 117 ? 60.833 143.518 50.386 1.00 47.79 138 THR B O 1
ATOM 4155 N N . GLU B 1 118 ? 60.493 143.711 48.153 1.00 41.45 139 GLU B N 1
ATOM 4156 C CA . GLU B 1 118 ? 61.304 144.888 47.879 1.00 40.94 139 GLU B CA 1
ATOM 4157 C C . GLU B 1 118 ? 60.480 146.155 48.118 1.00 44.73 139 GLU B C 1
ATOM 4158 O O . GLU B 1 118 ? 60.966 147.078 48.755 1.00 45.07 139 GLU B O 1
ATOM 4164 N N . LYS B 1 119 ? 59.238 146.205 47.583 1.00 41.35 140 LYS B N 1
ATOM 4165 C CA . LYS B 1 119 ? 58.302 147.324 47.733 1.00 40.11 140 LYS B CA 1
ATOM 4166 C C . LYS B 1 119 ? 57.480 147.199 49.025 1.00 42.37 140 LYS B C 1
ATOM 4167 O O . LYS B 1 119 ? 56.838 148.172 49.413 1.00 42.63 140 LYS B O 1
ATOM 4173 N N . LYS B 1 120 ? 57.482 145.999 49.674 1.00 37.91 141 LYS B N 1
ATOM 4174 C CA . LYS B 1 120 ? 56.693 145.648 50.873 1.00 38.23 141 LYS B CA 1
ATOM 4175 C C . LYS B 1 120 ? 55.192 145.882 50.512 1.00 43.62 141 LYS B C 1
ATOM 4176 O O . LYS B 1 120 ? 54.432 146.559 51.232 1.00 44.81 141 LYS B O 1
ATOM 4182 N N . THR B 1 121 ? 54.794 145.321 49.343 1.00 38.33 142 THR B N 1
ATOM 4183 C CA . THR B 1 121 ? 53.469 145.526 48.811 1.00 38.19 142 THR B CA 1
ATOM 4184 C C . THR B 1 121 ? 52.830 144.178 48.421 1.00 43.38 142 THR B C 1
ATOM 4185 O O . THR B 1 121 ? 53.453 143.371 47.737 1.00 43.90 142 THR B O 1
ATOM 4189 N N . ALA B 1 122 ? 51.556 143.978 48.845 1.00 38.80 143 ALA B N 1
ATOM 4190 C CA . ALA B 1 122 ? 50.717 142.830 48.534 1.00 36.76 143 ALA B CA 1
ATOM 4191 C C . ALA B 1 122 ? 49.747 143.161 47.401 1.00 40.95 143 ALA B C 1
ATOM 4192 O O . ALA B 1 122 ? 49.164 144.249 47.363 1.00 42.64 143 ALA B O 1
ATOM 4194 N N . TYR B 1 123 ? 49.635 142.234 46.447 1.00 35.19 144 TYR B N 1
ATOM 4195 C CA . TYR B 1 123 ? 48.755 142.310 45.292 1.00 33.80 144 TYR B CA 1
ATOM 4196 C C . TYR B 1 123 ? 47.785 141.150 45.398 1.00 38.74 144 TYR B C 1
ATOM 4197 O O . TYR B 1 123 ? 48.206 139.987 45.308 1.00 39.15 144 TYR B O 1
ATOM 4206 N N . GLN B 1 124 ? 46.515 141.454 45.709 1.00 33.99 145 GLN B N 1
ATOM 4207 C CA . GLN B 1 124 ? 45.490 140.431 45.915 1.00 34.36 145 GLN B CA 1
ATOM 4208 C C . GLN B 1 124 ? 44.848 140.029 44.605 1.00 41.41 145 GLN B C 1
ATOM 4209 O O . GLN B 1 124 ? 44.505 140.887 43.806 1.00 42.84 145 GLN B O 1
ATOM 4215 N N . ASP B 1 125 ? 44.715 138.725 44.365 1.00 40.32 146 ASP B N 1
ATOM 4216 C CA . ASP B 1 125 ? 44.073 138.142 43.171 1.00 41.79 146 ASP B CA 1
ATOM 4217 C C . ASP B 1 125 ? 44.711 138.665 41.850 1.00 44.04 146 ASP B C 1
ATOM 4218 O O . ASP B 1 125 ? 44.075 139.388 41.082 1.00 45.02 146 ASP B O 1
ATOM 4223 N N . CYS B 1 126 ? 45.969 138.289 41.616 1.00 38.52 147 CYS B N 1
ATOM 4224 C CA . CYS B 1 126 ? 46.746 138.602 40.416 1.00 37.35 147 CYS B CA 1
ATOM 4225 C C . CYS B 1 126 ? 46.315 137.722 39.260 1.00 40.34 147 CYS B C 1
ATOM 4226 O O . CYS B 1 126 ? 46.549 138.077 38.107 1.00 40.96 147 CYS B O 1
ATOM 4229 N N . TYR B 1 127 ? 45.791 136.537 39.576 1.00 33.99 148 TYR B N 1
ATOM 4230 C CA . TYR B 1 127 ? 45.315 135.585 38.609 1.00 33.98 148 TYR B CA 1
ATOM 4231 C C . TYR B 1 127 ? 44.127 136.184 37.796 1.00 40.64 148 TYR B C 1
ATOM 4232 O O . TYR B 1 127 ? 44.091 136.026 36.579 1.00 42.77 148 TYR B O 1
ATOM 4241 N N . ALA B 1 128 ? 43.194 136.887 38.441 1.00 36.62 149 ALA B N 1
ATOM 4242 C CA . ALA B 1 128 ? 42.061 137.482 37.738 1.00 37.01 149 ALA B CA 1
ATOM 4243 C C . ALA B 1 128 ? 42.511 138.599 36.832 1.00 44.38 149 ALA B C 1
ATOM 4244 O O . ALA B 1 128 ? 42.146 138.610 35.654 1.00 47.16 149 ALA B O 1
ATOM 4246 N N . SER B 1 129 ? 43.327 139.527 37.368 1.00 38.46 150 SER B N 1
ATOM 4247 C CA . SER B 1 129 ? 43.780 140.710 36.629 1.00 37.06 150 SER B CA 1
ATOM 4248 C C . SER B 1 129 ? 44.750 140.332 35.495 1.00 38.72 150 SER B C 1
ATOM 4249 O O . SER B 1 129 ? 44.886 141.139 34.593 1.00 40.13 150 SER B O 1
ATOM 4252 N N . LEU B 1 130 ? 45.324 139.106 35.465 1.00 33.11 151 LEU B N 1
ATOM 4253 C CA . LEU B 1 130 ? 46.239 138.660 34.385 1.00 31.83 151 LEU B CA 1
ATOM 4254 C C . LEU B 1 130 ? 45.569 137.678 33.388 1.00 36.05 151 LEU B C 1
ATOM 4255 O O . LEU B 1 130 ? 46.199 137.300 32.393 1.00 33.20 151 LEU B O 1
ATOM 4260 N N . ASN B 1 131 ? 44.294 137.281 33.650 1.00 33.83 152 ASN B N 1
ATOM 4261 C CA . ASN B 1 131 ? 43.560 136.319 32.847 1.00 34.35 152 ASN B CA 1
ATOM 4262 C C . ASN B 1 131 ? 42.109 136.764 32.625 1.00 42.91 152 ASN B C 1
ATOM 4263 O O . ASN B 1 131 ? 41.186 135.937 32.636 1.00 44.02 152 ASN B O 1
ATOM 4268 N N . ALA B 1 132 ? 41.919 138.069 32.382 1.00 40.70 153 ALA B N 1
ATOM 4269 C CA . ALA B 1 132 ? 40.640 138.717 32.045 1.00 40.99 153 ALA B CA 1
ATOM 4270 C C . ALA B 1 132 ? 39.506 138.232 32.960 1.00 45.91 153 ALA B C 1
ATOM 4271 O O . ALA B 1 132 ? 38.448 137.811 32.501 1.00 47.44 153 ALA B O 1
ATOM 4273 N N . GLY B 1 133 ? 39.748 138.307 34.253 1.00 43.01 154 GLY B N 1
ATOM 4274 C CA . GLY B 1 133 ? 38.751 137.985 35.265 1.00 43.90 154 GLY B CA 1
ATOM 4275 C C . GLY B 1 133 ? 38.481 136.525 35.557 1.00 50.13 154 GLY B C 1
ATOM 4276 O O . GLY B 1 133 ? 37.546 136.241 36.320 1.00 51.38 154 GLY B O 1
ATOM 4277 N N . LYS B 1 134 ? 39.291 135.584 34.980 1.00 45.28 155 LYS B N 1
ATOM 4278 C CA . LYS B 1 134 ? 39.131 134.148 35.250 1.00 44.60 155 LYS B CA 1
ATOM 4279 C C . LYS B 1 134 ? 39.261 133.849 36.744 1.00 49.63 155 LYS B C 1
ATOM 4280 O O . LYS B 1 134 ? 39.970 134.543 37.479 1.00 48.93 155 LYS B O 1
ATOM 4286 N N . THR B 1 135 ? 38.545 132.831 37.187 1.00 47.51 156 THR B N 1
ATOM 4287 C CA . THR B 1 135 ? 38.545 132.412 38.581 1.00 47.27 156 THR B CA 1
ATOM 4288 C C . THR B 1 135 ? 38.971 130.946 38.628 1.00 51.79 156 THR B C 1
ATOM 4289 O O . THR B 1 135 ? 38.952 130.264 37.599 1.00 52.55 156 THR B O 1
ATOM 4293 N N . LEU B 1 136 ? 39.384 130.473 39.814 1.00 47.10 157 LEU B N 1
ATOM 4294 C CA . LEU B 1 136 ? 39.803 129.082 40.029 1.00 45.03 157 LEU B CA 1
ATOM 4295 C C . LEU B 1 136 ? 38.669 128.299 40.718 1.00 52.99 157 LEU B C 1
ATOM 4296 O O . LEU B 1 136 ? 38.760 127.075 40.904 1.00 54.31 157 LEU B O 1
ATOM 4301 N N . GLY B 1 137 ? 37.603 129.021 41.056 1.00 50.02 158 GLY B N 1
ATOM 4302 C CA . GLY B 1 137 ? 36.431 128.482 41.726 1.00 51.69 158 GLY B CA 1
ATOM 4303 C C . GLY B 1 137 ? 36.726 127.770 43.035 1.00 57.75 158 GLY B C 1
ATOM 4304 O O . GLY B 1 137 ? 36.131 126.729 43.309 1.00 60.21 158 GLY B O 1
ATOM 4305 N N . ILE B 1 138 ? 37.642 128.308 43.853 1.00 52.99 159 ILE B N 1
ATOM 4306 C CA . ILE B 1 138 ? 37.987 127.671 45.116 1.00 52.80 159 ILE B CA 1
ATOM 4307 C C . ILE B 1 138 ? 37.113 128.294 46.211 1.00 62.88 159 ILE B C 1
ATOM 4308 O O . ILE B 1 138 ? 37.411 129.375 46.724 1.00 63.60 159 ILE B O 1
ATOM 4313 N N . GLY B 1 139 ? 36.040 127.582 46.542 1.00 63.35 160 GLY B N 1
ATOM 4314 C CA . GLY B 1 139 ? 35.092 127.968 47.573 1.00 65.54 160 GLY B CA 1
ATOM 4315 C C . GLY B 1 139 ? 35.662 127.807 48.967 1.00 72.55 160 GLY B C 1
ATOM 4316 O O . GLY B 1 139 ? 36.786 127.323 49.148 1.00 71.59 160 GLY B O 1
ATOM 4317 N N . ASN B 1 140 ? 34.857 128.188 49.961 1.00 72.26 161 ASN B N 1
ATOM 4318 C CA . ASN B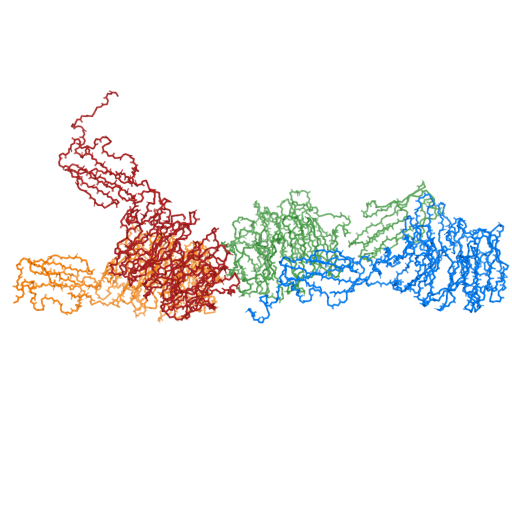 1 140 ? 35.183 128.148 51.385 1.00 73.13 161 ASN B CA 1
ATOM 4319 C C . ASN B 1 140 ? 35.457 126.727 51.885 1.00 76.25 161 ASN B C 1
ATOM 4320 O O . ASN B 1 140 ? 36.290 126.560 52.777 1.00 75.04 161 ASN B O 1
ATOM 4325 N N . TYR B 1 141 ? 34.743 125.722 51.337 1.00 71.74 162 TYR B N 1
ATOM 4326 C CA . TYR B 1 141 ? 34.868 124.334 51.767 1.00 70.57 162 TYR B CA 1
ATOM 4327 C C . TYR B 1 141 ? 35.733 123.515 50.779 1.00 68.65 162 TYR B C 1
ATOM 4328 O O . TYR B 1 141 ? 35.898 122.297 50.957 1.00 69.37 162 TYR B O 1
ATOM 4337 N N . ASP B 1 142 ? 36.354 124.206 49.800 1.00 59.12 163 ASP B N 1
ATOM 4338 C CA . ASP B 1 142 ? 37.221 123.616 48.783 1.00 55.09 163 ASP B CA 1
ATOM 4339 C C . ASP B 1 142 ? 38.699 123.733 49.146 1.00 55.33 163 ASP B C 1
ATOM 4340 O O . ASP B 1 142 ? 39.094 124.663 49.856 1.00 55.95 163 ASP B O 1
ATOM 4345 N N . SER B 1 143 ? 39.516 122.782 48.654 1.00 48.37 164 SER B N 1
ATOM 4346 C CA . SER B 1 143 ? 40.963 122.764 48.878 1.00 45.12 164 SER B CA 1
ATOM 4347 C C . SER B 1 143 ? 41.687 123.061 47.583 1.00 46.49 164 SER B C 1
ATOM 4348 O O . SER B 1 143 ? 41.208 122.730 46.493 1.00 45.38 164 SER B O 1
ATOM 4351 N N . ALA B 1 144 ? 42.835 123.722 47.712 1.00 42.43 165 ALA B N 1
ATOM 4352 C CA . ALA B 1 144 ? 43.743 124.070 46.632 1.00 40.69 165 ALA B CA 1
ATOM 4353 C C . ALA B 1 144 ? 45.056 123.363 46.861 1.00 43.96 165 ALA B C 1
ATOM 4354 O O . ALA B 1 144 ? 45.743 123.621 47.843 1.00 42.20 165 ALA B O 1
ATOM 4356 N N . ASN B 1 145 ? 45.374 122.421 45.992 1.00 42.05 166 ASN B N 1
ATOM 4357 C CA . ASN B 1 145 ? 46.586 121.612 46.084 1.00 40.92 166 ASN B CA 1
ATOM 4358 C C . ASN B 1 145 ? 47.410 121.895 44.834 1.00 42.98 166 ASN B C 1
ATOM 4359 O O . ASN B 1 145 ? 46.954 121.623 43.720 1.00 44.52 166 ASN B O 1
ATOM 4364 N N . ILE B 1 146 ? 48.560 122.564 45.010 1.00 37.39 167 ILE B N 1
ATOM 4365 C CA . ILE B 1 146 ? 49.410 123.023 43.915 1.00 35.48 167 ILE B CA 1
ATOM 4366 C C . ILE B 1 146 ? 50.813 122.425 44.013 1.00 41.19 167 ILE B C 1
ATOM 4367 O O . ILE B 1 146 ? 51.393 122.350 45.090 1.00 40.11 167 ILE B O 1
ATOM 4372 N N . ILE B 1 147 ? 51.374 122.077 42.849 1.00 38.87 168 ILE B N 1
ATOM 4373 C CA . ILE B 1 147 ? 52.736 121.615 42.701 1.00 38.22 168 ILE B CA 1
ATOM 4374 C C . ILE B 1 147 ? 53.390 122.460 41.625 1.00 42.06 168 ILE B C 1
ATOM 4375 O O . ILE B 1 147 ? 52.891 122.575 40.511 1.00 42.43 168 ILE B O 1
ATOM 4380 N N . HIS B 1 148 ? 54.497 123.090 42.006 1.00 37.58 169 HIS B N 1
ATOM 4381 C CA . HIS B 1 148 ? 55.335 123.866 41.132 1.00 35.72 169 HIS B CA 1
ATOM 4382 C C . HIS B 1 148 ? 56.376 122.918 40.523 1.00 38.69 169 HIS B C 1
ATOM 4383 O O . HIS B 1 148 ? 57.280 122.444 41.207 1.00 36.21 169 HIS B O 1
ATOM 4390 N N . SER B 1 149 ? 56.173 122.573 39.252 1.00 37.83 170 SER B N 1
ATOM 4391 C CA . SER B 1 149 ? 57.046 121.671 38.514 1.00 39.63 170 SER B CA 1
ATOM 4392 C C . SER B 1 149 ? 57.030 122.045 37.037 1.00 47.78 170 SER B C 1
ATOM 4393 O O . SER B 1 149 ? 56.035 122.580 36.576 1.00 49.36 170 SER B O 1
ATOM 4396 N N . ASN B 1 150 ? 58.125 121.791 36.309 1.00 46.59 171 ASN B N 1
ATOM 4397 C CA . ASN B 1 150 ? 58.288 122.016 34.858 1.00 47.20 171 ASN B CA 1
ATOM 4398 C C . ASN B 1 150 ? 57.906 123.470 34.458 1.00 48.52 171 ASN B C 1
ATOM 4399 O O . ASN B 1 150 ? 57.355 123.698 33.373 1.00 46.28 171 ASN B O 1
ATOM 4404 N N . GLY B 1 151 ? 58.182 124.425 35.355 1.00 44.75 172 GLY B N 1
ATOM 4405 C CA . GLY B 1 151 ? 57.874 125.844 35.156 1.00 43.12 172 GLY B CA 1
ATOM 4406 C C . GLY B 1 151 ? 56.388 126.160 35.151 1.00 46.28 172 GLY B C 1
ATOM 4407 O O . GLY B 1 151 ? 55.991 127.218 34.661 1.00 47.49 172 GLY B O 1
ATOM 4408 N N . LYS B 1 152 ? 55.545 125.238 35.677 1.00 41.12 173 LYS B N 1
ATOM 4409 C CA . LYS B 1 152 ? 54.087 125.399 35.742 1.00 39.19 173 LYS B CA 1
ATOM 4410 C C . LYS B 1 152 ? 53.603 125.250 37.173 1.00 43.55 173 LYS B C 1
ATOM 4411 O O . LYS B 1 152 ? 54.302 124.675 37.996 1.00 44.26 173 LYS B O 1
ATOM 4417 N N . PHE B 1 153 ? 52.447 125.834 37.487 1.00 39.48 174 PHE B N 1
ATOM 4418 C CA . PHE B 1 153 ? 51.732 125.605 38.725 1.00 37.70 174 PHE B CA 1
ATOM 4419 C C . PHE B 1 153 ? 50.598 124.661 38.389 1.00 42.35 174 PHE B C 1
ATOM 4420 O O . PHE B 1 153 ? 49.723 125.024 37.605 1.00 44.09 174 PHE B O 1
ATOM 4428 N N . TYR B 1 154 ? 50.680 123.421 38.855 1.00 36.40 175 TYR B N 1
ATOM 4429 C CA . TYR B 1 154 ? 49.622 122.448 38.637 1.00 35.80 175 TYR B CA 1
ATOM 4430 C C . TYR B 1 154 ? 48.704 122.507 39.813 1.00 40.26 175 TYR B C 1
ATOM 4431 O O . TYR B 1 154 ? 49.139 122.243 40.932 1.00 41.15 175 TYR B O 1
ATOM 4440 N N . LEU B 1 155 ? 47.464 122.937 39.592 1.00 35.18 176 LEU B N 1
ATOM 4441 C CA . LEU B 1 155 ? 46.484 123.075 40.652 1.00 33.79 176 LEU B CA 1
ATOM 4442 C C . LEU B 1 155 ? 45.393 122.008 40.532 1.00 38.11 176 LEU B C 1
ATOM 4443 O O . LEU B 1 155 ? 44.801 121.823 39.472 1.00 36.74 176 LEU B O 1
ATOM 4448 N N . LEU B 1 156 ? 45.116 121.346 41.664 1.00 35.27 177 LEU B N 1
ATOM 4449 C CA . LEU B 1 156 ? 44.022 120.411 41.839 1.00 35.08 177 LEU B CA 1
ATOM 4450 C C . LEU B 1 156 ? 43.080 120.982 42.895 1.00 41.84 177 LEU B C 1
ATOM 4451 O O . LEU B 1 156 ? 43.518 121.245 44.028 1.00 41.16 177 LEU B O 1
ATOM 4456 N N . VAL B 1 157 ? 41.804 121.192 42.517 1.00 39.40 178 VAL B N 1
ATOM 4457 C CA . VAL B 1 157 ? 40.775 121.719 43.408 1.00 39.42 178 VAL B CA 1
ATOM 4458 C C . VAL B 1 157 ? 39.983 120.519 43.975 1.00 45.02 178 VAL B C 1
ATOM 4459 O O . VAL B 1 157 ? 39.412 119.728 43.219 1.00 45.10 178 VAL B O 1
ATOM 4463 N N . GLY B 1 158 ? 40.003 120.392 45.301 1.00 41.51 179 GLY B N 1
ATOM 4464 C CA . GLY B 1 158 ? 39.274 119.370 46.031 1.00 41.87 179 GLY B CA 1
ATOM 4465 C C . GLY B 1 158 ? 37.920 119.954 46.346 1.00 48.96 179 GLY B C 1
ATOM 4466 O O . GLY B 1 158 ? 37.803 120.792 47.231 1.00 48.02 179 GLY B O 1
ATOM 4467 N N . THR B 1 159 ? 36.912 119.597 45.554 1.00 49.38 180 THR B N 1
ATOM 4468 C CA . THR B 1 159 ? 35.574 120.164 45.648 1.00 50.38 180 THR B CA 1
ATOM 4469 C C . THR B 1 159 ? 34.540 119.059 45.440 1.00 57.60 180 THR B C 1
ATOM 4470 O O . THR B 1 159 ? 34.795 118.122 44.698 1.00 57.98 180 THR B O 1
ATOM 4474 N N . SER B 1 160 ? 33.375 119.174 46.101 1.00 55.72 181 SER B N 1
ATOM 4475 C CA . SER B 1 160 ? 32.288 118.196 45.989 1.00 56.55 181 SER B CA 1
ATOM 4476 C C . SER B 1 160 ? 31.519 118.369 44.653 1.00 60.49 181 SER B C 1
ATOM 4477 O O . SER B 1 160 ? 30.799 117.460 44.241 1.00 60.65 181 SER B O 1
ATOM 4480 N N . THR B 1 161 ? 31.710 119.508 43.969 1.00 57.98 182 THR B N 1
ATOM 4481 C CA . THR B 1 161 ? 31.122 119.807 42.657 1.00 58.77 182 THR B CA 1
ATOM 4482 C C . THR B 1 161 ? 31.823 118.949 41.593 1.00 62.22 182 THR B C 1
ATOM 4483 O O . THR B 1 161 ? 33.051 118.969 41.493 1.00 61.24 182 THR B O 1
ATOM 4487 N N . SER B 1 162 ? 31.029 118.191 40.829 1.00 59.28 183 SER B N 1
ATOM 4488 C CA . SER B 1 162 ? 31.430 117.229 39.814 1.00 58.62 183 SER B CA 1
ATOM 4489 C C . SER B 1 162 ? 31.654 117.854 38.439 1.00 62.29 183 SER B C 1
ATOM 4490 O O . SER B 1 162 ? 32.660 117.563 37.805 1.00 60.63 183 SER B O 1
ATOM 4493 N N . ASN B 1 163 ? 30.679 118.630 37.937 1.00 60.51 184 ASN B N 1
ATOM 4494 C CA . ASN B 1 163 ? 30.705 119.162 36.581 1.00 61.32 184 ASN B CA 1
ATOM 4495 C C . ASN B 1 163 ? 31.306 120.565 36.571 1.00 62.79 184 ASN B C 1
ATOM 4496 O O . ASN B 1 163 ? 30.624 121.593 36.452 1.00 63.23 184 ASN B O 1
ATOM 4501 N N . ARG B 1 164 ? 32.626 120.570 36.660 1.00 55.47 185 ARG B N 1
ATOM 4502 C CA . ARG B 1 164 ? 33.487 121.742 36.641 1.00 51.78 185 ARG B CA 1
ATOM 4503 C C . ARG B 1 164 ? 34.898 121.300 36.401 1.00 53.72 185 ARG B C 1
ATOM 4504 O O . ARG B 1 164 ? 35.199 120.116 36.542 1.00 54.18 185 ARG B O 1
ATOM 4512 N N . ASP B 1 165 ? 35.776 122.248 36.110 1.00 48.50 186 ASP B N 1
ATOM 4513 C CA . ASP B 1 165 ? 37.187 121.979 35.957 1.00 46.17 186 ASP B CA 1
ATOM 4514 C C . ASP B 1 165 ? 37.787 121.826 37.344 1.00 49.32 186 ASP B C 1
ATOM 4515 O O . ASP B 1 165 ? 37.431 122.586 38.250 1.00 47.88 186 ASP B O 1
ATOM 4520 N N . HIS B 1 166 ? 38.621 120.775 37.532 1.00 46.18 187 HIS B N 1
ATOM 4521 C CA . HIS B 1 166 ? 39.283 120.445 38.801 1.00 44.19 187 HIS B CA 1
ATOM 4522 C C . HIS B 1 166 ? 40.793 120.614 38.735 1.00 45.30 187 HIS B C 1
ATOM 4523 O O . HIS B 1 166 ? 41.408 120.902 39.752 1.00 45.33 187 HIS B O 1
ATOM 4530 N N . PHE B 1 167 ? 41.395 120.344 37.571 1.00 40.76 188 PHE B N 1
ATOM 4531 C CA . PHE B 1 167 ? 42.833 120.425 37.341 1.00 38.85 188 PHE B CA 1
ATOM 4532 C C . PHE B 1 167 ? 43.143 121.606 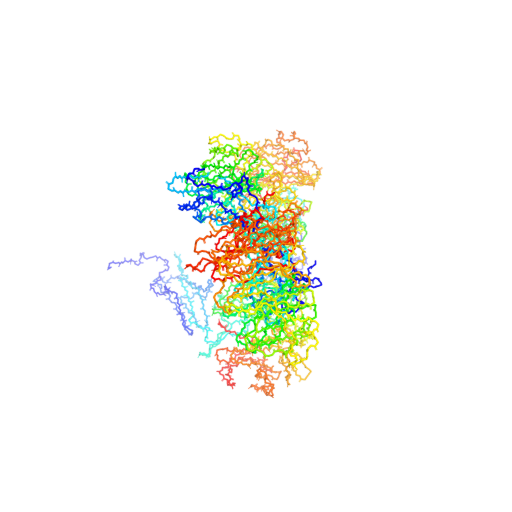36.429 1.00 42.04 188 PHE B C 1
ATOM 4533 O O . PHE B 1 167 ? 42.566 121.728 35.359 1.00 42.66 188 PHE B O 1
ATOM 4541 N N . TYR B 1 168 ? 44.071 122.458 36.851 1.00 38.64 189 TYR B N 1
ATOM 4542 C CA . TYR B 1 168 ? 44.482 123.671 36.142 1.00 37.67 189 TYR B CA 1
ATOM 4543 C C . TYR B 1 168 ? 45.996 123.737 35.933 1.00 41.82 189 TYR B C 1
ATOM 4544 O O . TYR B 1 168 ? 46.765 123.386 36.830 1.00 38.44 189 TYR B O 1
ATOM 4553 N N . ILE B 1 169 ? 46.417 124.227 34.751 1.00 41.29 190 ILE B N 1
ATOM 4554 C CA . ILE B 1 169 ? 47.816 124.514 34.437 1.00 40.08 190 ILE B CA 1
ATOM 4555 C C . ILE B 1 169 ? 47.916 126.025 34.275 1.00 45.28 190 ILE B C 1
ATOM 4556 O O . ILE B 1 169 ? 47.234 126.618 33.426 1.00 46.70 190 ILE B O 1
ATOM 4561 N N . VAL B 1 170 ? 48.718 126.634 35.145 1.00 40.27 191 VAL B N 1
ATOM 4562 C CA . VAL B 1 170 ? 49.022 128.060 35.233 1.00 39.13 191 VAL B CA 1
ATOM 4563 C C . VAL B 1 170 ? 50.524 128.213 35.064 1.00 43.11 191 VAL B C 1
ATOM 4564 O O . VAL B 1 170 ? 51.271 127.484 35.722 1.00 42.93 191 VAL B O 1
ATOM 4568 N N . ASP B 1 171 ? 50.979 129.108 34.180 1.00 39.21 192 ASP B N 1
ATOM 4569 C CA . ASP B 1 171 ? 52.409 129.339 34.011 1.00 38.83 192 ASP B CA 1
ATOM 4570 C C . ASP B 1 171 ? 52.956 129.978 35.318 1.00 41.25 192 ASP B C 1
ATOM 4571 O O . ASP B 1 171 ? 52.391 130.942 35.830 1.00 38.91 192 ASP B O 1
ATOM 4576 N N . ALA B 1 172 ? 53.989 129.365 35.905 1.00 39.15 193 ALA B N 1
ATOM 4577 C CA . ALA B 1 172 ? 54.568 129.797 37.178 1.00 38.83 193 ALA B CA 1
ATOM 4578 C C . ALA B 1 172 ? 55.225 131.159 37.083 1.00 45.24 193 ALA B C 1
ATOM 4579 O O . ALA B 1 172 ? 55.193 131.926 38.048 1.00 46.87 193 ALA B O 1
ATOM 4581 N N . LYS B 1 173 ? 55.842 131.451 35.922 1.00 41.83 194 LYS B N 1
ATOM 4582 C CA . LYS B 1 173 ? 56.570 132.678 35.680 1.00 41.39 194 LYS B CA 1
ATOM 4583 C C . LYS B 1 173 ? 55.611 133.864 35.538 1.00 46.35 194 LYS B C 1
ATOM 4584 O O . LYS B 1 173 ? 55.812 134.893 36.186 1.00 46.41 194 LYS B O 1
ATOM 4590 N N . THR B 1 174 ? 54.588 133.729 34.701 1.00 42.76 195 THR B N 1
ATOM 4591 C CA . THR B 1 174 ? 53.711 134.839 34.381 1.00 42.36 195 THR B CA 1
ATOM 4592 C C . THR B 1 174 ? 52.368 134.805 35.106 1.00 46.85 195 THR B C 1
ATOM 4593 O O . THR B 1 174 ? 51.751 135.865 35.239 1.00 48.50 195 THR B O 1
ATOM 4597 N N . LEU B 1 175 ? 51.910 133.617 35.549 1.00 40.81 196 LEU B N 1
ATOM 4598 C CA . LEU B 1 175 ? 50.634 133.376 36.233 1.00 39.77 196 LEU B CA 1
ATOM 4599 C C . LEU B 1 175 ? 49.493 133.334 35.193 1.00 42.51 196 LEU B C 1
ATOM 4600 O O . LEU B 1 175 ? 48.309 133.487 35.532 1.00 41.81 196 LEU B O 1
ATOM 4605 N N . TYR B 1 176 ? 49.870 133.082 33.912 1.00 38.55 197 TYR B N 1
ATOM 4606 C CA . TYR B 1 176 ? 48.950 132.939 32.797 1.00 37.17 197 TYR B CA 1
ATOM 4607 C C . TYR B 1 176 ? 48.294 131.580 32.801 1.00 43.08 197 TYR B C 1
ATOM 4608 O O . TYR B 1 176 ? 48.964 130.547 32.875 1.00 43.96 197 TYR B O 1
ATOM 4617 N N . TYR B 1 177 ? 46.988 131.577 32.645 1.00 40.08 198 TYR B N 1
ATOM 4618 C CA . TYR B 1 177 ? 46.221 130.368 32.499 1.00 40.02 198 TYR B CA 1
ATOM 4619 C C . TYR B 1 177 ? 46.641 129.664 31.214 1.00 50.22 198 TYR B C 1
ATOM 4620 O O . TYR B 1 177 ? 46.747 130.311 30.163 1.00 52.58 198 TYR B O 1
ATOM 4629 N N . GLU B 1 178 ? 46.901 128.352 31.285 1.00 46.91 199 GLU B N 1
ATOM 4630 C CA . GLU B 1 178 ? 47.262 127.636 30.076 1.00 46.02 199 GLU B CA 1
ATOM 4631 C C . GLU B 1 178 ? 46.158 126.685 29.693 1.00 48.95 199 GLU B C 1
ATOM 4632 O O . GLU B 1 178 ? 45.703 126.719 28.552 1.00 49.85 199 GLU B O 1
ATOM 4638 N N . ASN B 1 179 ? 45.702 125.862 30.639 1.00 44.31 200 ASN B N 1
ATOM 4639 C CA . ASN B 1 179 ? 44.664 124.866 30.387 1.00 43.80 200 ASN B CA 1
ATOM 4640 C C . ASN B 1 179 ? 44.021 124.395 31.696 1.00 44.98 200 ASN B C 1
ATOM 4641 O O . ASN B 1 179 ? 44.549 124.667 32.784 1.00 44.36 200 ASN B O 1
ATOM 4646 N N . SER B 1 180 ? 42.868 123.721 31.592 1.00 41.28 201 SER B N 1
ATOM 4647 C CA . SER B 1 180 ? 42.137 123.140 32.732 1.00 41.39 201 SER B CA 1
ATOM 4648 C C . SER B 1 180 ? 41.192 122.021 32.239 1.00 46.19 201 SER B C 1
ATOM 4649 O O . SER B 1 180 ? 40.854 121.978 31.054 1.00 47.26 201 SER B O 1
ATOM 4652 N N . ALA B 1 181 ? 40.790 121.111 33.146 1.00 40.36 202 ALA B N 1
ATOM 4653 C CA . ALA B 1 181 ? 39.929 119.976 32.812 1.00 40.36 202 ALA B CA 1
ATOM 4654 C C . ALA B 1 181 ? 39.180 119.439 34.013 1.00 44.31 202 ALA B C 1
ATOM 4655 O O . ALA B 1 181 ? 39.538 119.702 35.154 1.00 43.46 202 ALA B O 1
ATOM 4657 N N . VAL B 1 182 ? 38.157 118.645 33.731 1.00 42.51 203 VAL B N 1
ATOM 4658 C CA . VAL B 1 182 ? 37.349 117.915 34.697 1.00 43.34 203 VAL B CA 1
ATOM 4659 C C . VAL B 1 182 ? 38.117 116.657 35.077 1.00 47.63 203 VAL B C 1
ATOM 4660 O O . VAL B 1 182 ? 38.721 116.012 34.203 1.00 48.82 203 VAL B O 1
ATOM 4664 N N . VAL B 1 183 ? 38.109 116.297 36.362 1.00 41.56 204 VAL B N 1
ATOM 4665 C CA . VAL B 1 183 ? 38.720 115.041 36.737 1.00 40.48 204 VAL B CA 1
ATOM 4666 C C . VAL B 1 183 ? 37.615 114.241 37.426 1.00 48.42 204 VAL B C 1
ATOM 4667 O O . VAL B 1 183 ? 37.115 113.242 36.887 1.00 50.62 204 VAL B O 1
ATOM 4671 N N . GLY B 1 184 ? 37.215 114.754 38.580 1.00 44.98 205 GLY B N 1
ATOM 4672 C CA . GLY B 1 184 ? 36.173 114.235 39.441 1.00 44.60 205 GLY B CA 1
ATOM 4673 C C . GLY B 1 184 ? 36.152 115.004 40.740 1.00 47.93 205 GLY B C 1
ATOM 4674 O O . GLY B 1 184 ? 37.145 115.621 41.126 1.00 46.44 205 GLY B O 1
ATOM 4675 N N . ALA B 1 185 ? 35.004 114.985 41.399 1.00 46.68 206 ALA B N 1
ATOM 4676 C CA . ALA B 1 185 ? 34.745 115.577 42.705 1.00 45.55 206 ALA B CA 1
ATOM 4677 C C . ALA B 1 185 ? 35.543 114.884 43.800 1.00 48.52 206 ALA B C 1
ATOM 4678 O O . ALA B 1 185 ? 35.840 113.686 43.676 1.00 49.24 206 ALA B O 1
ATOM 4680 N N . ASN B 1 186 ? 35.872 115.645 44.872 1.00 44.27 207 ASN B N 1
ATOM 4681 C CA . ASN B 1 186 ? 36.515 115.215 46.116 1.00 45.24 207 ASN B CA 1
ATOM 4682 C C . ASN B 1 186 ? 37.906 114.573 45.883 1.00 51.83 207 ASN B C 1
ATOM 4683 O O . ASN B 1 186 ? 38.234 113.541 46.481 1.00 52.59 207 ASN B O 1
ATOM 4688 N N . LEU B 1 187 ? 38.729 115.223 45.060 1.00 48.25 208 LEU B N 1
ATOM 4689 C CA . LEU B 1 187 ? 40.090 114.774 44.776 1.00 47.30 208 LEU B CA 1
ATOM 4690 C C . LEU B 1 187 ? 41.047 115.852 45.242 1.00 52.80 208 LEU B C 1
ATOM 4691 O O . LEU B 1 187 ? 40.988 116.965 44.737 1.00 54.96 208 LEU B O 1
ATOM 4696 N N . SER B 1 188 ? 41.877 115.559 46.243 1.00 48.79 209 SER B N 1
ATOM 4697 C CA . SER B 1 188 ? 42.767 116.571 46.819 1.00 47.39 209 SER B CA 1
ATOM 4698 C C . SER B 1 188 ? 44.257 116.126 46.862 1.00 50.58 209 SER B C 1
ATOM 4699 O O . SER B 1 188 ? 45.081 116.833 47.438 1.00 51.97 209 SER B O 1
ATOM 4702 N N . GLY B 1 189 ? 44.590 114.974 46.285 1.00 45.21 210 GLY B N 1
ATOM 4703 C CA . GLY B 1 189 ? 45.968 114.493 46.255 1.00 42.56 210 GLY B CA 1
ATOM 4704 C C . 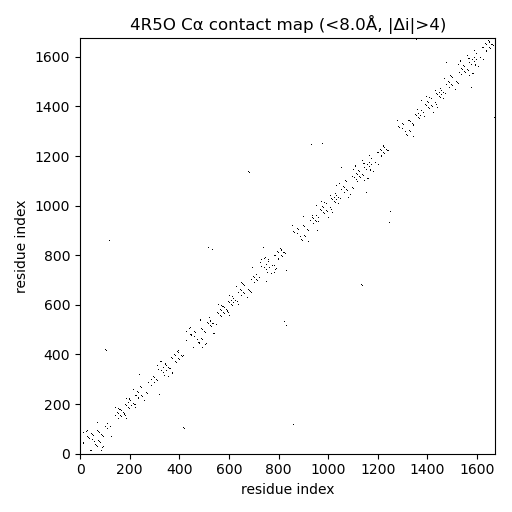GLY B 1 189 ? 46.589 114.687 44.891 1.00 43.71 210 GLY B C 1
ATOM 4705 O O . GLY B 1 189 ? 46.065 114.179 43.903 1.00 44.17 210 GLY B O 1
ATOM 4706 N N . LEU B 1 190 ? 47.680 115.451 44.814 1.00 38.22 211 LEU B N 1
ATOM 4707 C CA . LEU B 1 190 ? 48.377 115.725 43.555 1.00 36.99 211 LEU B CA 1
ATOM 4708 C C . LEU B 1 190 ? 49.876 115.354 43.645 1.00 41.23 211 LEU B C 1
ATOM 4709 O O . LEU B 1 190 ? 50.540 115.656 44.636 1.00 41.76 211 LEU B O 1
ATOM 4714 N N . THR B 1 191 ? 50.385 114.690 42.599 1.00 38.00 212 THR B N 1
ATOM 4715 C CA . THR B 1 191 ? 51.780 114.271 42.394 1.00 37.09 212 THR B CA 1
ATOM 4716 C C . THR B 1 191 ? 52.171 114.566 40.958 1.00 42.18 212 THR B C 1
ATOM 4717 O O . THR B 1 191 ? 51.385 114.294 40.052 1.00 42.48 212 THR B O 1
ATOM 4721 N N . ILE B 1 192 ? 53.360 115.120 40.732 1.00 38.93 213 ILE B N 1
ATOM 4722 C CA . ILE B 1 192 ? 53.850 115.329 39.371 1.00 38.02 213 ILE B CA 1
ATOM 4723 C C . ILE B 1 192 ? 55.005 114.314 39.213 1.00 43.48 213 ILE B C 1
ATOM 4724 O O . ILE B 1 192 ? 55.991 114.347 39.963 1.00 42.51 213 ILE B O 1
ATOM 4729 N N . LEU B 1 193 ? 54.823 113.349 38.287 1.00 42.49 214 LEU B N 1
ATOM 4730 C CA . LEU B 1 193 ? 55.794 112.269 38.061 1.00 43.23 214 LEU B CA 1
ATOM 4731 C C . LEU B 1 193 ? 56.990 112.745 37.238 1.00 49.85 214 LEU B C 1
ATOM 4732 O O . LEU B 1 193 ? 58.137 112.397 37.543 1.00 50.30 214 LEU B O 1
ATOM 4737 N N . ASN B 1 194 ? 56.706 113.501 36.163 1.00 47.01 215 ASN B N 1
ATOM 4738 C CA . ASN B 1 194 ? 57.699 114.014 35.212 1.00 47.16 215 ASN B CA 1
ATOM 4739 C C . ASN B 1 194 ? 57.075 115.133 34.376 1.00 50.70 215 ASN B C 1
ATOM 4740 O O . ASN B 1 194 ? 56.121 115.749 34.843 1.00 51.22 215 ASN B O 1
ATOM 4745 N N . GLU B 1 195 ? 57.591 115.397 33.155 1.00 47.20 216 GLU B N 1
ATOM 4746 C CA . GLU B 1 195 ? 57.085 116.482 32.300 1.00 46.77 216 GLU B CA 1
ATOM 4747 C C . GLU B 1 195 ? 55.768 116.113 31.630 1.00 50.50 216 GLU B C 1
ATOM 4748 O O . GLU B 1 195 ? 54.990 117.000 31.262 1.00 50.62 216 GLU B O 1
ATOM 4754 N N . GLN B 1 196 ? 55.522 114.817 31.463 1.00 47.67 217 GLN B N 1
ATOM 4755 C CA . GLN B 1 196 ? 54.377 114.318 30.717 1.00 48.77 217 GLN B CA 1
ATOM 4756 C C . GLN B 1 196 ? 53.204 113.874 31.632 1.00 51.59 217 GLN B C 1
ATOM 4757 O O . GLN B 1 196 ? 52.043 114.044 31.240 1.00 51.28 217 GLN B O 1
ATOM 4763 N N . TYR B 1 197 ? 53.488 113.325 32.829 1.00 45.71 218 TYR B N 1
ATOM 4764 C CA . TYR B 1 197 ? 52.426 112.788 33.663 1.00 43.15 218 TYR B CA 1
ATOM 4765 C C . TYR B 1 197 ? 52.451 113.241 35.093 1.00 46.56 218 TYR B C 1
ATOM 4766 O O . TYR B 1 197 ? 53.514 113.503 35.667 1.00 48.41 218 TYR B O 1
ATOM 4775 N N . GLY B 1 198 ? 51.252 113.226 35.669 1.00 40.26 219 GLY B N 1
ATOM 4776 C CA . GLY B 1 198 ? 50.982 113.475 37.074 1.00 38.13 219 GLY B CA 1
ATOM 4777 C C . GLY B 1 198 ? 50.047 112.420 37.645 1.00 41.36 219 GLY B C 1
ATOM 4778 O O . GLY B 1 198 ? 49.558 111.555 36.916 1.00 42.55 219 GLY B O 1
ATOM 4779 N N . LEU B 1 199 ? 49.794 112.469 38.950 1.00 36.67 220 LEU B N 1
ATOM 4780 C CA . LEU B 1 199 ? 48.824 111.597 39.617 1.00 35.91 220 LEU B CA 1
ATOM 4781 C C . LEU B 1 199 ? 47.814 112.419 40.386 1.00 38.57 220 LEU B C 1
ATOM 4782 O O . LEU B 1 199 ? 48.194 113.363 41.082 1.00 36.27 220 LEU B O 1
ATOM 4787 N N . VAL B 1 200 ? 46.539 112.074 40.260 1.00 35.19 221 VAL B N 1
ATOM 4788 C CA . VAL B 1 200 ? 45.447 112.692 41.012 1.00 34.33 221 VAL B CA 1
ATOM 4789 C C . VAL B 1 200 ? 44.854 111.575 41.853 1.00 39.19 221 VAL B C 1
ATOM 4790 O O . VAL B 1 200 ? 44.480 110.534 41.318 1.00 39.38 221 VAL B O 1
ATOM 4794 N N . THR B 1 201 ? 44.862 111.753 43.174 1.00 36.95 222 THR B N 1
ATOM 4795 C CA . THR B 1 201 ? 44.385 110.758 44.118 1.00 37.60 222 THR B CA 1
ATOM 4796 C C . THR B 1 201 ? 43.268 111.412 44.977 1.00 44.92 222 THR B C 1
ATOM 4797 O O . THR B 1 201 ? 43.118 112.645 45.000 1.00 43.95 222 THR B O 1
ATOM 4801 N N . GLY B 1 202 ? 42.475 110.562 45.622 1.00 43.53 223 GLY B N 1
ATOM 4802 C CA . GLY B 1 202 ? 41.338 110.959 46.437 1.00 43.92 223 GLY B CA 1
ATOM 4803 C C . GLY B 1 202 ? 40.301 109.855 46.508 1.00 50.07 223 GLY B C 1
ATOM 4804 O O . GLY B 1 202 ? 39.665 109.678 47.549 1.00 50.67 223 GLY B O 1
ATOM 4805 N N . ASP B 1 203 ? 40.140 109.097 45.402 1.00 46.90 224 ASP B N 1
ATOM 4806 C CA . ASP B 1 203 ? 39.206 107.970 45.249 1.00 48.44 224 ASP B CA 1
ATOM 4807 C C . ASP B 1 203 ? 39.946 106.746 44.687 1.00 53.35 224 ASP B C 1
ATOM 4808 O O . ASP B 1 203 ? 39.333 105.810 44.155 1.00 54.59 224 ASP B O 1
ATOM 4813 N N . GLY B 1 204 ? 41.269 106.781 44.841 1.00 47.77 225 GLY B N 1
ATOM 4814 C CA . GLY B 1 204 ? 42.198 105.783 44.341 1.00 46.09 225 GLY B CA 1
ATOM 4815 C C . GLY B 1 204 ? 43.317 106.520 43.639 1.00 45.31 225 GLY B C 1
ATOM 4816 O O . GLY B 1 204 ? 43.750 107.568 44.128 1.00 42.00 225 GLY B O 1
ATOM 4817 N N . ILE B 1 205 ? 43.792 106.007 42.484 1.00 40.79 226 ILE B N 1
ATOM 4818 C CA . ILE B 1 205 ? 44.893 106.641 41.745 1.00 38.53 226 ILE B CA 1
ATOM 4819 C C . ILE B 1 205 ? 44.485 106.857 40.307 1.00 44.16 226 ILE B C 1
ATOM 4820 O O . ILE B 1 205 ? 44.060 105.926 39.613 1.00 46.07 226 ILE B O 1
ATOM 4825 N N . ARG B 1 206 ? 44.656 108.087 39.860 1.00 41.62 227 ARG B N 1
ATOM 4826 C CA . ARG B 1 206 ? 44.420 108.500 38.483 1.00 43.70 227 ARG B CA 1
ATOM 4827 C C . ARG B 1 206 ? 45.682 109.051 37.891 1.00 48.77 227 ARG B C 1
ATOM 4828 O O . ARG B 1 206 ? 46.344 109.866 38.535 1.00 47.08 227 ARG B O 1
ATOM 4836 N N . ARG B 1 207 ? 46.041 108.598 36.687 1.00 47.65 228 ARG B N 1
ATOM 4837 C CA . ARG B 1 207 ? 47.181 109.171 35.977 1.00 46.92 228 ARG B CA 1
ATOM 4838 C C . ARG B 1 207 ? 46.638 110.250 35.095 1.00 51.14 228 ARG B C 1
ATOM 4839 O O . ARG B 1 207 ? 45.670 110.004 34.366 1.00 53.05 228 ARG B O 1
ATOM 4847 N N . ILE B 1 208 ? 47.205 111.447 35.172 1.00 44.60 229 ILE B N 1
ATOM 4848 C CA . ILE B 1 208 ? 46.747 112.554 34.340 1.00 42.59 229 ILE B CA 1
ATOM 4849 C C . ILE B 1 208 ? 47.886 112.918 33.372 1.00 43.92 229 ILE B C 1
ATOM 4850 O O . ILE B 1 208 ? 49.055 112.940 33.766 1.00 41.68 229 ILE B O 1
ATOM 4855 N N . ASP B 1 209 ? 47.528 113.107 32.082 1.00 41.22 230 ASP B N 1
ATOM 4856 C CA . ASP B 1 209 ? 48.455 113.550 31.042 1.00 41.80 230 ASP B CA 1
ATOM 4857 C C . ASP B 1 209 ? 48.560 115.053 31.173 1.00 44.18 230 ASP B C 1
ATOM 4858 O O . ASP B 1 209 ? 47.540 115.727 31.092 1.00 44.81 230 ASP B O 1
ATOM 4863 N N . LEU B 1 210 ? 49.756 115.587 31.433 1.00 39.81 231 LEU B N 1
ATOM 4864 C CA . LEU B 1 210 ? 49.926 117.023 31.708 1.00 38.77 231 LEU B CA 1
ATOM 4865 C C . LEU B 1 210 ? 49.810 117.899 30.421 1.00 48.91 231 LEU B C 1
ATOM 4866 O O . LEU B 1 210 ? 49.865 119.125 30.540 1.00 49.03 231 LEU B O 1
ATOM 4871 N N . LYS B 1 211 ? 49.567 117.297 29.233 1.00 47.95 232 LYS B N 1
ATOM 4872 C CA . LYS B 1 211 ? 49.392 118.045 27.991 1.00 48.34 232 LYS B CA 1
ATOM 4873 C C . LYS B 1 211 ? 47.906 118.008 27.575 1.00 53.25 232 LYS B C 1
ATOM 4874 O O . LYS B 1 211 ? 47.282 119.057 27.478 1.00 53.01 232 LYS B O 1
ATOM 4880 N N . SER B 1 212 ? 47.325 116.806 27.384 1.00 51.19 233 SER B N 1
ATOM 4881 C CA . SER B 1 212 ? 45.926 116.632 26.966 1.00 50.93 233 SER B CA 1
ATOM 4882 C C . SER B 1 212 ? 44.938 116.784 28.119 1.00 54.50 233 SER B C 1
ATOM 4883 O O . SER B 1 212 ? 43.777 117.145 27.886 1.00 55.80 233 SER B O 1
ATOM 4886 N N . LEU B 1 213 ? 45.388 116.473 29.351 1.00 48.85 234 LEU B N 1
ATOM 4887 C CA . LEU B 1 213 ? 44.668 116.530 30.631 1.00 46.65 234 LEU B CA 1
ATOM 4888 C C . LEU B 1 213 ? 43.598 115.398 30.689 1.00 53.14 234 LEU B C 1
ATOM 4889 O O . LEU B 1 213 ? 42.679 115.443 31.515 1.00 54.34 234 LEU B O 1
ATOM 4894 N N . ASN B 1 214 ? 43.793 114.332 29.896 1.00 49.60 235 ASN B N 1
ATOM 4895 C CA . ASN B 1 214 ? 43.004 113.112 30.020 1.00 50.38 235 ASN B CA 1
ATOM 4896 C C . ASN B 1 214 ? 43.527 112.360 31.225 1.00 50.15 235 ASN B C 1
ATOM 4897 O O . ASN B 1 214 ? 44.722 112.430 31.506 1.00 49.70 235 ASN B O 1
ATOM 4902 N N . ASN B 1 215 ? 42.649 111.695 31.967 1.00 44.86 236 ASN B N 1
ATOM 4903 C CA . ASN B 1 215 ? 43.071 110.926 33.121 1.00 43.82 236 ASN B CA 1
ATOM 4904 C C . ASN B 1 215 ? 42.581 109.493 32.979 1.00 53.27 236 ASN B C 1
ATOM 4905 O O . ASN B 1 215 ? 41.555 109.218 32.334 1.00 53.47 236 ASN B O 1
ATOM 4910 N N . VAL B 1 216 ? 43.362 108.566 33.545 1.00 52.03 237 VAL B N 1
ATOM 4911 C CA . VAL B 1 216 ? 43.067 107.128 33.564 1.00 51.78 237 VAL B CA 1
ATOM 4912 C C . VAL B 1 216 ? 42.977 106.729 35.019 1.00 53.53 237 VAL B C 1
ATOM 4913 O O . VAL B 1 216 ? 43.886 107.030 35.793 1.00 51.58 237 VAL B O 1
ATOM 4917 N N . ARG B 1 217 ? 41.864 106.114 35.394 1.00 50.46 238 ARG B N 1
ATOM 4918 C CA . ARG B 1 217 ? 41.613 105.655 36.737 1.00 49.76 238 ARG B CA 1
ATOM 4919 C C . ARG B 1 217 ? 42.217 104.258 36.822 1.00 56.12 238 ARG B C 1
ATOM 4920 O O . ARG B 1 217 ? 41.611 103.290 36.366 1.00 56.62 238 ARG B O 1
ATOM 4928 N N . ILE B 1 218 ? 43.462 104.179 37.309 1.00 54.23 239 ILE B N 1
ATOM 4929 C CA . ILE B 1 218 ? 44.308 102.982 37.438 1.00 55.84 239 ILE B CA 1
ATOM 4930 C C . ILE B 1 218 ? 43.950 102.165 38.704 1.00 60.30 239 ILE B C 1
ATOM 4931 O O . ILE B 1 218 ? 43.928 100.939 38.644 1.00 61.67 239 ILE B O 1
ATOM 4936 N N . LYS B 1 219 ? 43.737 102.828 39.836 1.00 55.15 240 LYS B N 1
ATOM 4937 C CA . LYS B 1 219 ? 43.341 102.163 41.071 1.00 53.94 240 LYS B CA 1
ATOM 4938 C C . LYS B 1 219 ? 42.085 102.845 41.566 1.00 62.03 240 LYS B C 1
ATOM 4939 O O . LYS B 1 219 ? 41.994 104.078 41.594 1.00 61.60 240 LYS B O 1
ATOM 4945 N N . ASN B 1 220 ? 41.091 102.042 41.890 1.00 62.54 241 ASN B N 1
ATOM 4946 C CA . ASN B 1 220 ? 39.823 102.526 42.396 1.00 64.15 241 ASN B CA 1
ATOM 4947 C C . ASN B 1 220 ? 39.691 102.024 43.843 1.00 69.62 241 ASN B C 1
ATOM 4948 O O . ASN B 1 220 ? 39.475 100.833 44.066 1.00 70.90 241 ASN B O 1
ATOM 4953 N N . GLU B 1 221 ? 39.952 102.918 44.816 1.00 64.33 242 GLU B N 1
ATOM 4954 C CA . GLU B 1 221 ? 39.899 102.630 46.251 1.00 63.24 242 GLU B CA 1
ATOM 4955 C C . GLU B 1 221 ? 39.341 103.840 46.945 1.00 67.87 242 GLU B C 1
ATOM 4956 O O . GLU B 1 221 ? 39.967 104.899 46.926 1.00 67.88 242 GLU B O 1
ATOM 4962 N N . ARG B 1 222 ? 38.147 103.697 47.521 1.00 65.26 243 ARG B N 1
ATOM 4963 C CA . ARG B 1 222 ? 37.404 104.762 48.185 1.00 65.11 243 ARG B CA 1
ATOM 4964 C C . ARG B 1 222 ? 38.275 105.414 49.272 1.00 66.02 243 ARG B C 1
ATOM 4965 O O . ARG B 1 222 ? 38.907 104.710 50.065 1.00 66.93 243 ARG B O 1
ATOM 4973 N N . LEU B 1 223 ? 38.379 106.764 49.226 1.00 57.52 244 LEU B N 1
ATOM 4974 C CA . LEU B 1 223 ? 39.111 107.623 50.166 1.00 53.04 244 LEU B CA 1
ATOM 4975 C C . LEU B 1 223 ? 40.656 107.434 50.068 1.00 51.37 244 LEU B C 1
ATOM 4976 O O . LEU B 1 223 ? 41.367 108.036 50.888 1.00 50.45 244 LEU B O 1
ATOM 4981 N N . LEU B 1 224 ? 41.185 106.681 49.057 1.00 42.94 245 LEU B N 1
ATOM 4982 C CA . LEU B 1 224 ? 42.641 106.571 48.910 1.00 40.31 245 LEU B CA 1
ATOM 4983 C C . LEU B 1 224 ? 43.166 107.860 48.336 1.00 43.63 245 LEU B C 1
ATOM 4984 O O . LEU B 1 224 ? 42.862 108.192 47.191 1.00 44.94 245 LEU B O 1
ATOM 4989 N N . CYS B 1 225 ? 43.966 108.584 49.139 1.00 38.88 246 CYS B N 1
ATOM 4990 C CA . CYS B 1 225 ? 44.491 109.892 48.795 1.00 37.17 246 CYS B CA 1
ATOM 4991 C C . CYS B 1 225 ? 45.970 110.029 49.193 1.00 40.32 246 CYS B C 1
ATOM 4992 O O . CYS B 1 225 ? 46.345 109.653 50.293 1.00 40.07 246 CYS B O 1
ATOM 4995 N N . PHE B 1 226 ? 46.805 110.605 48.311 1.00 35.59 247 PHE B N 1
ATOM 4996 C CA . PHE B 1 226 ? 48.188 110.914 48.684 1.00 32.84 247 PHE B CA 1
ATOM 4997 C C . PHE B 1 226 ? 48.179 112.340 49.178 1.00 38.91 247 PHE B C 1
ATOM 4998 O O . PHE B 1 226 ? 48.282 113.264 48.365 1.00 39.62 247 PHE B O 1
ATOM 5006 N N . TYR B 1 227 ? 47.968 112.548 50.492 1.00 34.84 248 TYR B N 1
ATOM 5007 C CA . TYR B 1 227 ? 47.930 113.899 51.055 1.00 33.41 248 TYR B CA 1
ATOM 5008 C C . TYR B 1 227 ? 49.270 114.582 50.786 1.00 39.92 248 TYR B C 1
ATOM 5009 O O . TYR B 1 227 ? 49.301 115.777 50.538 1.00 41.68 248 TYR B O 1
ATOM 5018 N N . ASN B 1 228 ? 50.352 113.802 50.770 1.00 35.90 249 ASN B N 1
ATOM 5019 C CA . ASN B 1 228 ? 51.721 114.193 50.471 1.00 34.54 249 ASN B CA 1
ATOM 5020 C C . ASN B 1 228 ? 52.416 113.068 49.775 1.00 40.52 249 ASN B C 1
ATOM 5021 O O . ASN B 1 228 ? 52.175 111.893 50.099 1.00 41.85 249 ASN B O 1
ATOM 5026 N N . SER B 1 229 ? 53.274 113.417 48.814 1.00 35.14 250 SER B N 1
ATOM 5027 C CA . SER B 1 229 ? 54.048 112.481 48.022 1.00 35.92 250 SER B CA 1
ATOM 5028 C C . SER B 1 229 ? 55.345 113.141 47.538 1.00 42.68 250 SER B C 1
ATOM 5029 O O . SER B 1 229 ? 55.545 114.341 47.760 1.00 42.83 250 SER B O 1
ATOM 5032 N N . ILE B 1 230 ? 56.254 112.336 46.954 1.00 40.03 251 ILE B N 1
ATOM 5033 C CA . ILE B 1 230 ? 57.563 112.765 46.430 1.00 39.41 251 ILE B CA 1
ATOM 5034 C C . ILE B 1 230 ? 58.051 111.700 45.472 1.00 41.27 251 ILE B C 1
ATOM 5035 O O . ILE B 1 230 ? 57.667 110.543 45.610 1.00 41.28 251 ILE B O 1
ATOM 5040 N N . ILE B 1 231 ? 58.880 112.084 44.507 1.00 37.70 252 ILE B N 1
ATOM 5041 C CA . ILE B 1 231 ? 59.519 111.138 43.583 1.00 37.87 252 ILE B CA 1
ATOM 5042 C C . ILE B 1 231 ? 60.925 110.898 44.149 1.00 38.73 252 ILE B C 1
ATOM 5043 O O . ILE B 1 231 ? 61.639 111.842 44.457 1.00 36.07 252 ILE B O 1
ATOM 5048 N N . TYR B 1 232 ? 61.279 109.642 44.371 1.00 36.17 253 TYR B N 1
ATOM 5049 C CA . TYR B 1 232 ? 62.581 109.299 44.938 1.00 35.62 253 TYR B CA 1
ATOM 5050 C C . TYR B 1 232 ? 63.021 107.962 44.397 1.00 41.70 253 TYR B C 1
ATOM 5051 O O . TYR B 1 232 ? 62.324 106.962 44.577 1.00 41.16 253 TYR B O 1
ATOM 5060 N N . ASN B 1 233 ? 64.169 107.957 43.716 1.00 41.89 254 ASN B N 1
ATOM 5061 C CA . ASN B 1 233 ? 64.803 106.778 43.136 1.00 44.91 254 ASN B CA 1
ATOM 5062 C C . ASN B 1 233 ? 63.800 105.912 42.364 1.00 50.30 254 ASN B C 1
ATOM 5063 O O . ASN B 1 233 ? 63.666 104.724 42.652 1.00 53.31 254 ASN B O 1
ATOM 5068 N N . GLY B 1 234 ? 63.120 106.513 41.393 1.00 44.26 255 GLY B N 1
ATOM 5069 C CA . GLY B 1 234 ? 62.166 105.816 40.530 1.00 43.81 255 GLY B CA 1
ATOM 5070 C C . GLY B 1 234 ? 60.859 105.401 41.169 1.00 46.58 255 GLY B C 1
ATOM 5071 O O . GLY B 1 234 ? 60.056 104.714 40.532 1.00 46.11 255 GLY B O 1
ATOM 5072 N N . LYS B 1 235 ? 60.630 105.836 42.425 1.00 43.41 256 LYS B N 1
ATOM 5073 C CA . LYS B 1 235 ? 59.428 105.521 43.202 1.00 42.32 256 LYS B CA 1
ATOM 5074 C C . LYS B 1 235 ? 58.635 106.764 43.619 1.00 44.04 256 LYS B C 1
ATOM 5075 O O . LYS B 1 235 ? 59.199 107.852 43.776 1.00 42.63 256 LYS B O 1
ATOM 5081 N N . VAL B 1 236 ? 57.327 106.569 43.855 1.00 39.40 257 VAL B N 1
ATOM 5082 C CA . VAL B 1 236 ? 56.442 107.583 44.427 1.00 38.63 257 VAL B CA 1
ATOM 5083 C C . VAL B 1 236 ? 56.225 107.240 45.896 1.00 40.24 257 VAL B C 1
ATOM 5084 O O . VAL B 1 236 ? 55.615 106.219 46.192 1.00 38.53 257 VAL B O 1
ATOM 5088 N N . LEU B 1 237 ? 56.757 108.042 46.807 1.00 37.94 258 LEU B N 1
ATOM 5089 C CA . LEU B 1 237 ? 56.535 107.837 48.247 1.00 38.11 258 LEU B CA 1
ATOM 5090 C C . LEU B 1 237 ? 55.258 108.530 48.642 1.00 37.46 258 LEU B C 1
ATOM 5091 O O . LEU B 1 237 ? 55.068 109.644 48.206 1.00 35.94 258 LEU B O 1
ATOM 5096 N N . SER B 1 238 ? 54.357 107.884 49.405 1.00 34.57 259 SER B N 1
ATOM 5097 C CA . SER B 1 238 ? 53.109 108.547 49.795 1.00 34.13 259 SER B CA 1
ATOM 5098 C C . SER B 1 238 ? 52.837 108.498 51.328 1.00 39.23 259 SER B C 1
ATOM 5099 O O . SER B 1 238 ? 53.286 107.606 52.048 1.00 39.21 259 SER B O 1
ATOM 5102 N N . ASN B 1 239 ? 52.056 109.502 51.766 1.00 34.81 260 ASN B N 1
ATOM 5103 C CA . ASN B 1 239 ? 51.432 109.783 53.053 1.00 33.43 260 ASN B CA 1
ATOM 5104 C C . ASN B 1 239 ? 49.947 109.828 52.795 1.00 37.81 260 ASN B C 1
ATOM 5105 O O . ASN B 1 239 ? 49.457 110.784 52.203 1.00 39.88 260 ASN B O 1
ATOM 5110 N N . ASP B 1 240 ? 49.234 108.761 53.141 1.00 34.60 261 ASP B N 1
ATOM 5111 C CA . ASP B 1 240 ? 47.822 108.620 52.818 1.00 34.59 261 ASP B CA 1
ATOM 5112 C C . ASP B 1 240 ? 46.940 108.661 54.055 1.00 37.94 261 ASP B C 1
ATOM 5113 O O . ASP B 1 240 ? 45.831 108.129 54.020 1.00 39.53 261 ASP B O 1
ATOM 5118 N N . THR B 1 241 ? 47.373 109.344 55.109 1.00 34.39 262 THR B N 1
ATOM 5119 C CA . THR B 1 241 ? 46.551 109.443 56.312 1.00 35.46 262 THR B CA 1
ATOM 5120 C C . THR B 1 241 ? 46.539 110.868 56.866 1.00 40.78 262 THR B C 1
ATOM 5121 O O . THR B 1 241 ? 47.451 111.666 56.609 1.00 41.16 262 THR B O 1
ATOM 5125 N N . TYR B 1 242 ? 45.496 111.167 57.637 1.00 37.76 263 TYR B N 1
ATOM 5126 C CA . TYR B 1 242 ? 45.357 112.432 58.334 1.00 38.29 263 TYR B CA 1
ATOM 5127 C C . TYR B 1 242 ? 44.972 112.181 59.795 1.00 44.33 263 TYR B C 1
ATOM 5128 O O . TYR B 1 242 ? 44.804 113.139 60.550 1.00 44.25 263 TYR B O 1
ATOM 5137 N N . LYS B 1 243 ? 44.790 110.893 60.176 1.00 42.63 264 LYS B N 1
ATOM 5138 C CA . LYS B 1 243 ? 44.250 110.460 61.471 1.00 44.10 264 LYS B CA 1
ATOM 5139 C C . LYS B 1 243 ? 44.586 108.991 61.771 1.00 48.56 264 LYS B C 1
ATOM 5140 O O . LYS B 1 243 ? 45.244 108.721 62.767 1.00 49.60 264 LYS B O 1
ATOM 5146 N N . ASP B 1 244 ? 44.129 108.054 60.921 1.00 44.43 265 ASP B N 1
ATOM 5147 C CA . ASP B 1 244 ? 44.318 106.613 61.126 1.00 45.09 265 ASP B CA 1
ATOM 5148 C C . ASP B 1 244 ? 45.769 106.163 60.954 1.00 46.31 265 ASP B C 1
ATOM 5149 O O . ASP B 1 244 ? 46.517 106.728 60.175 1.00 43.11 265 ASP B O 1
ATOM 5154 N N . GLU B 1 245 ? 46.134 105.094 61.675 1.00 45.32 266 GLU B N 1
ATOM 5155 C CA . GLU B 1 245 ? 47.454 104.457 61.617 1.00 43.75 266 GLU B CA 1
ATOM 5156 C C . GLU B 1 245 ? 47.661 103.875 60.235 1.00 46.55 266 GLU B C 1
ATOM 5157 O O . GLU B 1 245 ? 46.821 103.104 59.730 1.00 48.40 266 GLU B O 1
ATOM 5163 N N . SER B 1 246 ? 48.748 104.300 59.602 1.00 38.26 267 SER B N 1
ATOM 5164 C CA . SER B 1 246 ? 49.104 103.881 58.260 1.00 35.96 267 SER B CA 1
ATOM 5165 C C . SER B 1 246 ? 50.604 103.922 58.113 1.00 41.96 267 SER B C 1
ATOM 5166 O O . SER B 1 246 ? 51.269 104.680 58.820 1.00 42.05 267 SER B O 1
ATOM 5169 N N . LYS B 1 247 ? 51.160 103.098 57.238 1.00 39.25 268 LYS B N 1
ATOM 5170 C CA . LYS B 1 247 ? 52.589 103.187 56.987 1.00 38.41 268 LYS B CA 1
ATOM 5171 C C . LYS B 1 247 ? 52.811 103.977 55.675 1.00 44.52 268 LYS B C 1
ATOM 5172 O O . LYS B 1 247 ? 51.895 104.050 54.848 1.00 45.01 268 LYS B O 1
ATOM 5178 N N . VAL B 1 248 ? 54.022 104.536 55.476 1.00 39.11 269 VAL B N 1
ATOM 5179 C CA . VAL B 1 248 ? 54.404 105.157 54.216 1.00 38.47 269 VAL B CA 1
ATOM 5180 C C . VAL B 1 248 ? 54.369 104.062 53.176 1.00 43.23 269 VAL B C 1
ATOM 5181 O O . VAL B 1 248 ? 54.847 102.966 53.445 1.00 44.54 269 VAL B O 1
ATOM 5185 N N . LYS B 1 249 ? 53.787 104.331 52.020 1.00 39.63 270 LYS B N 1
ATOM 5186 C CA . LYS B 1 249 ? 53.705 103.376 50.908 1.00 38.38 270 LYS B CA 1
ATOM 5187 C C . LYS B 1 249 ? 54.344 103.943 49.664 1.00 42.15 270 LYS B C 1
ATOM 5188 O O . LYS B 1 249 ? 54.309 105.153 49.455 1.00 42.51 270 LYS B O 1
ATOM 5194 N N . TYR B 1 250 ? 54.976 103.097 48.862 1.00 39.70 271 TYR B N 1
ATOM 5195 C CA . TYR B 1 250 ? 55.555 103.589 47.615 1.00 39.79 271 TYR B CA 1
ATOM 5196 C C . TYR B 1 250 ? 55.111 102.708 46.440 1.00 43.79 271 TYR B C 1
ATOM 5197 O O . TYR B 1 250 ? 54.723 101.554 46.612 1.00 43.47 271 TYR B O 1
ATOM 5206 N N . TYR B 1 251 ? 55.079 103.330 45.263 1.00 40.64 272 TYR B N 1
ATOM 5207 C CA . TYR B 1 251 ? 54.673 102.802 43.963 1.00 40.58 272 TYR B CA 1
ATOM 5208 C C . TYR B 1 251 ? 55.830 103.018 42.997 1.00 43.65 272 TYR B C 1
ATOM 5209 O O . TYR B 1 251 ? 56.695 103.843 43.264 1.00 43.32 272 TYR B O 1
ATOM 5218 N N . ASP B 1 252 ? 55.857 102.305 41.886 1.00 41.49 273 ASP B N 1
ATOM 5219 C CA . ASP B 1 252 ? 56.906 102.458 40.883 1.00 41.83 273 ASP B CA 1
ATOM 5220 C C . ASP B 1 252 ? 56.438 103.478 39.861 1.00 48.17 273 ASP B C 1
ATOM 5221 O O . ASP B 1 252 ? 55.318 103.347 39.360 1.00 50.36 273 ASP B O 1
ATOM 5226 N N . VAL B 1 253 ? 57.264 104.510 39.575 1.00 43.56 274 VAL B N 1
ATOM 5227 C CA . VAL B 1 253 ? 56.933 105.572 38.631 1.00 43.00 274 VAL B CA 1
ATOM 5228 C C . VAL B 1 253 ? 56.650 104.965 37.223 1.00 48.58 274 VAL B C 1
ATOM 5229 O O . VAL B 1 253 ? 55.628 105.289 36.628 1.00 49.40 274 VAL B O 1
ATOM 5233 N N . ASN B 1 254 ? 57.502 104.064 36.732 1.00 45.72 275 ASN B N 1
ATOM 5234 C CA . ASN B 1 254 ? 57.334 103.445 35.404 1.00 45.83 275 ASN B CA 1
ATOM 5235 C C . ASN B 1 254 ? 56.083 102.581 35.321 1.00 51.31 275 ASN B C 1
ATOM 5236 O O . ASN B 1 254 ? 55.419 102.598 34.274 1.00 52.83 275 ASN B O 1
ATOM 5241 N N . GLU B 1 255 ? 55.744 101.856 36.409 1.00 47.41 276 GLU B N 1
ATOM 5242 C CA . GLU B 1 255 ? 54.531 101.035 36.480 1.00 47.94 276 GLU B CA 1
ATOM 5243 C C . GLU B 1 255 ? 53.282 101.942 36.431 1.00 50.70 276 GLU B C 1
ATOM 5244 O O . GLU B 1 255 ? 52.329 101.631 35.721 1.00 53.41 276 GLU B O 1
ATOM 5250 N N . LEU B 1 256 ? 53.312 103.066 37.160 1.00 43.05 277 LEU B N 1
ATOM 5251 C CA . LEU B 1 256 ? 52.235 104.066 37.187 1.00 41.06 277 LEU B CA 1
ATOM 5252 C C . LEU B 1 256 ? 52.019 104.696 35.824 1.00 48.07 277 LEU B C 1
ATOM 5253 O O . LEU B 1 256 ? 50.875 104.931 35.475 1.00 50.33 277 LEU B O 1
ATOM 5258 N N . ILE B 1 257 ? 53.101 104.942 35.043 1.00 44.82 278 ILE B N 1
ATOM 5259 C CA . ILE B 1 257 ? 53.030 105.547 33.710 1.00 44.34 278 ILE B CA 1
ATOM 5260 C C . ILE B 1 257 ? 52.407 104.550 32.701 1.00 51.06 278 ILE B C 1
ATOM 5261 O O . ILE B 1 257 ? 51.586 104.964 31.889 1.00 53.84 278 ILE B O 1
ATOM 5266 N N . ALA B 1 258 ? 52.769 103.265 32.780 1.00 46.72 279 ALA B N 1
ATOM 5267 C CA . ALA B 1 258 ? 52.350 102.197 31.853 1.00 47.42 279 ALA B CA 1
ATOM 5268 C C . ALA B 1 258 ? 50.981 101.561 32.179 1.00 53.01 279 ALA B C 1
ATOM 5269 O O . ALA B 1 258 ? 50.366 100.968 31.291 1.00 54.55 279 ALA B O 1
ATOM 5271 N N . ALA B 1 259 ? 50.532 101.632 33.444 1.00 49.39 280 ALA B N 1
ATOM 5272 C CA . ALA B 1 259 ? 49.286 101.027 33.924 1.00 48.89 280 ALA B CA 1
ATOM 5273 C C . ALA B 1 259 ? 48.047 101.466 33.081 1.00 54.43 280 ALA B C 1
ATOM 5274 O O . ALA B 1 259 ? 47.852 102.642 32.763 1.00 52.64 280 ALA B O 1
ATOM 5276 N N . LYS B 1 260 ? 47.238 100.486 32.708 1.00 55.56 281 LYS B N 1
ATOM 5277 C CA . LYS B 1 260 ? 45.985 100.685 31.963 1.00 57.22 281 LYS B CA 1
ATOM 5278 C C . LYS B 1 260 ? 44.847 100.891 32.976 1.00 59.74 281 LYS B C 1
ATOM 5279 O O . LYS B 1 260 ? 45.053 100.648 34.172 1.00 57.00 281 LYS B O 1
ATOM 5285 N N . GLU B 1 261 ? 43.652 101.303 32.500 1.00 57.29 282 GLU B N 1
ATOM 5286 C CA . GLU B 1 261 ? 42.467 101.500 33.340 1.00 57.10 282 GLU B CA 1
ATOM 5287 C C . GLU B 1 261 ? 42.197 100.219 34.165 1.00 61.91 282 GLU B C 1
ATOM 5288 O O . GLU B 1 261 ? 42.058 99.125 33.595 1.00 62.60 282 GLU B O 1
ATOM 5294 N N . GLY B 1 262 ? 42.214 100.378 35.490 1.00 56.38 283 GLY B N 1
ATOM 5295 C CA . GLY B 1 262 ? 41.952 99.296 36.425 1.00 56.53 283 GLY B CA 1
ATOM 5296 C C . GLY B 1 262 ? 43.147 98.475 36.855 1.00 58.10 283 GLY B C 1
ATOM 5297 O O . GLY B 1 262 ? 43.050 97.786 37.870 1.00 57.64 283 GLY B O 1
ATOM 5298 N N . GLU B 1 263 ? 44.280 98.540 36.113 1.00 53.56 284 GLU B N 1
ATOM 5299 C CA . GLU B 1 263 ? 45.511 97.809 36.456 1.00 53.52 284 GLU B CA 1
ATOM 5300 C C . GLU B 1 263 ? 46.197 98.404 37.681 1.00 56.28 284 GLU B C 1
ATOM 5301 O O . GLU B 1 263 ? 47.266 99.008 37.525 1.00 56.79 284 GLU B O 1
ATOM 5307 N N . ALA B 1 264 ? 45.615 98.218 38.898 1.00 50.94 285 ALA B N 1
ATOM 5308 C CA . ALA B 1 264 ? 46.168 98.761 40.150 1.00 48.47 285 ALA B CA 1
ATOM 5309 C C . ALA B 1 264 ? 47.650 98.398 40.286 1.00 56.03 285 ALA B C 1
ATOM 5310 O O . ALA B 1 264 ? 48.022 97.235 40.082 1.00 58.84 285 ALA B O 1
ATOM 5312 N N . PRO B 1 265 ? 48.534 99.386 40.520 1.00 52.65 286 PRO B N 1
ATOM 5313 C CA . PRO B 1 265 ? 49.973 99.069 40.589 1.00 51.85 286 PRO B CA 1
ATOM 5314 C C . PRO B 1 265 ? 50.373 98.510 41.954 1.00 52.52 286 PRO B C 1
ATOM 5315 O O . PRO B 1 265 ? 49.608 98.619 42.918 1.00 52.03 286 PRO B O 1
ATOM 5319 N N . ALA B 1 266 ? 51.568 97.892 42.028 1.00 46.71 287 ALA B N 1
ATOM 5320 C CA . ALA B 1 266 ? 52.094 97.302 43.254 1.00 44.53 287 ALA B CA 1
ATOM 5321 C C . ALA B 1 266 ? 52.438 98.382 44.246 1.00 46.84 287 ALA B C 1
ATOM 5322 O O . ALA B 1 266 ? 53.020 99.399 43.887 1.00 45.83 287 ALA B O 1
ATOM 5324 N N . VAL B 1 267 ? 52.058 98.169 45.495 1.00 44.00 288 VAL B N 1
ATOM 5325 C CA . VAL B 1 267 ? 52.306 99.118 46.568 1.00 41.54 288 VAL B CA 1
ATOM 5326 C C . VAL B 1 267 ? 53.120 98.385 47.628 1.00 46.71 288 VAL B C 1
ATOM 5327 O O . VAL B 1 267 ? 52.820 97.259 47.970 1.00 47.97 288 VAL B O 1
ATOM 5331 N N . THR B 1 268 ? 54.195 99.013 48.084 1.00 42.65 289 THR B N 1
ATOM 5332 C CA . THR B 1 268 ? 55.078 98.481 49.104 1.00 41.09 289 THR B CA 1
ATOM 5333 C C . THR B 1 268 ? 55.063 99.415 50.281 1.00 41.33 289 THR B C 1
ATOM 5334 O O . THR B 1 268 ? 55.078 100.607 50.072 1.00 42.19 289 THR B O 1
ATOM 5338 N N . GLU B 1 269 ? 55.060 98.888 51.507 1.00 35.69 290 GLU B N 1
ATOM 5339 C CA . GLU B 1 269 ? 55.147 99.682 52.720 1.00 33.29 290 GLU B CA 1
ATOM 5340 C C . GLU B 1 269 ? 56.575 99.780 53.210 1.00 41.35 290 GLU B C 1
ATOM 5341 O O . GLU B 1 269 ? 57.366 98.832 53.073 1.00 42.24 290 GLU B O 1
ATOM 5347 N N . LEU B 1 270 ? 56.895 100.931 53.779 1.00 40.00 291 LEU B N 1
ATOM 5348 C CA . LEU B 1 270 ? 58.128 101.228 54.509 1.00 39.69 291 LEU B CA 1
ATOM 5349 C C . LEU B 1 270 ? 57.793 101.221 55.981 1.00 42.95 291 LEU B C 1
ATOM 5350 O O . LEU B 1 270 ? 56.658 101.562 56.334 1.00 41.88 291 LEU B O 1
ATOM 5355 N N . ASP B 1 271 ? 58.729 100.844 56.841 1.00 40.22 292 ASP B N 1
ATOM 5356 C CA . ASP B 1 271 ? 58.443 100.782 58.279 1.00 40.76 292 ASP B CA 1
ATOM 5357 C C . ASP B 1 271 ? 58.474 102.211 58.864 1.00 43.95 292 ASP B C 1
ATOM 5358 O O . ASP B 1 271 ? 59.425 102.593 59.560 1.00 45.03 292 ASP B O 1
ATOM 5363 N N . ILE B 1 272 ? 57.431 103.009 58.534 1.00 37.70 293 ILE B N 1
ATOM 5364 C CA . ILE B 1 272 ? 57.232 104.394 58.970 1.00 36.02 293 ILE B CA 1
ATOM 5365 C C . ILE B 1 272 ? 55.757 104.551 59.291 1.00 40.50 293 ILE B C 1
ATOM 5366 O O . ILE B 1 272 ? 54.956 104.739 58.380 1.00 40.19 293 ILE B O 1
ATOM 5371 N N . ILE B 1 273 ? 55.393 104.420 60.584 1.00 38.81 294 ILE B N 1
ATOM 5372 C CA . ILE B 1 273 ? 54.013 104.573 61.076 1.00 39.08 294 ILE B CA 1
ATOM 5373 C C . ILE B 1 273 ? 53.644 106.045 61.061 1.00 45.85 294 ILE B C 1
ATOM 5374 O O . ILE B 1 273 ? 54.321 106.858 61.684 1.00 45.28 294 ILE B O 1
ATOM 5379 N N . GLN B 1 274 ? 52.555 106.387 60.373 1.00 42.99 295 GLN B N 1
ATOM 5380 C CA . GLN B 1 274 ? 52.041 107.746 60.314 1.00 40.98 295 GLN B CA 1
ATOM 5381 C C . GLN B 1 274 ? 50.590 107.741 60.767 1.00 45.44 295 GLN B C 1
ATOM 5382 O O . GLN B 1 274 ? 49.824 106.843 60.421 1.00 44.52 295 GLN B O 1
ATOM 5388 N N . LYS B 1 275 ? 50.242 108.706 61.614 1.00 42.95 296 LYS B N 1
ATOM 5389 C CA . LYS B 1 275 ? 48.902 108.856 62.180 1.00 42.47 296 LYS B CA 1
ATOM 5390 C C . LYS B 1 275 ? 48.389 110.276 61.919 1.00 44.25 296 LYS B C 1
ATOM 5391 O O . LYS B 1 275 ? 47.467 110.721 62.590 1.00 46.46 296 LYS B O 1
ATOM 5397 N N . GLN B 1 276 ? 48.981 110.975 60.938 1.00 36.28 297 GLN B N 1
ATOM 5398 C CA . GLN B 1 276 ? 48.652 112.333 60.530 1.00 35.01 297 GLN B CA 1
ATOM 5399 C C . GLN B 1 276 ? 49.265 112.709 59.157 1.00 39.00 297 GLN B C 1
ATOM 5400 O O . GLN B 1 276 ? 50.119 111.983 58.637 1.00 38.57 297 GLN B O 1
ATOM 5406 N N . LYS B 1 277 ? 48.903 113.898 58.636 1.00 34.46 298 LYS B N 1
ATOM 5407 C CA . LYS B 1 277 ? 49.490 114.419 57.416 1.00 33.59 298 LYS B CA 1
ATOM 5408 C C . LYS B 1 277 ? 50.879 114.923 57.683 1.00 39.85 298 LYS B C 1
ATOM 5409 O O . LYS B 1 277 ? 51.070 115.761 58.570 1.00 41.54 298 LYS B O 1
ATOM 5415 N N . ILE B 1 278 ? 51.857 114.417 56.930 1.00 35.94 299 ILE B N 1
ATOM 5416 C CA . ILE B 1 278 ? 53.236 114.884 56.981 1.00 34.71 299 ILE B CA 1
ATOM 5417 C C . ILE B 1 278 ? 53.817 114.678 55.571 1.00 37.36 299 ILE B C 1
ATOM 5418 O O . ILE B 1 278 ? 53.450 113.741 54.878 1.00 37.37 299 ILE B O 1
ATOM 5423 N N . ASN B 1 279 ? 54.654 115.601 55.138 1.00 33.55 300 ASN B N 1
ATOM 5424 C CA . ASN B 1 279 ? 55.273 115.582 53.827 1.00 33.01 300 ASN B CA 1
ATOM 5425 C C . ASN B 1 279 ? 56.631 114.861 53.851 1.00 38.07 300 ASN B C 1
ATOM 5426 O O . ASN B 1 279 ? 57.071 114.362 54.889 1.00 40.78 300 ASN B O 1
ATOM 5431 N N . PHE B 1 280 ? 57.263 114.784 52.676 1.00 31.65 301 PHE B N 1
ATOM 5432 C CA . PHE B 1 280 ? 58.588 114.232 52.410 1.00 30.58 301 PHE B CA 1
ATOM 5433 C C . PHE B 1 280 ? 59.471 115.330 51.891 1.00 35.49 301 PHE B C 1
ATOM 5434 O O . PHE B 1 280 ? 59.082 116.060 50.981 1.00 33.35 301 PHE B O 1
ATOM 5442 N N . VAL B 1 281 ? 60.659 115.473 52.441 1.00 34.43 302 VAL B N 1
ATOM 5443 C CA . VAL B 1 281 ? 61.554 116.519 51.959 1.00 32.98 302 VAL B CA 1
ATOM 5444 C C . VAL B 1 281 ? 62.871 115.887 51.543 1.00 38.03 302 VAL B C 1
ATOM 5445 O O . VAL B 1 281 ? 63.378 115.003 52.227 1.00 39.18 302 VAL B O 1
ATOM 5449 N N . LEU B 1 282 ? 63.415 116.342 50.421 1.00 35.20 303 LEU B N 1
ATOM 5450 C CA . LEU B 1 282 ? 64.729 115.945 49.942 1.00 35.65 303 LEU B CA 1
ATOM 5451 C C . LEU B 1 282 ? 65.746 116.853 50.599 1.00 43.45 303 LEU B C 1
ATOM 5452 O O . LEU B 1 282 ? 65.691 118.058 50.372 1.00 44.75 303 LEU B O 1
ATOM 5457 N N . ALA B 1 283 ? 66.610 116.320 51.469 1.00 42.41 304 ALA B N 1
ATOM 5458 C CA . ALA B 1 283 ? 67.606 117.146 52.173 1.00 43.03 304 ALA B CA 1
ATOM 5459 C C . ALA B 1 283 ? 68.903 117.229 51.376 1.00 47.52 304 ALA B C 1
ATOM 5460 O O . ALA B 1 283 ? 69.029 116.540 50.365 1.00 45.32 304 ALA B O 1
ATOM 5462 N N . LYS B 1 284 ? 69.860 118.098 51.820 1.00 46.16 305 LYS B N 1
ATOM 5463 C CA . LYS B 1 284 ? 71.131 118.365 51.144 1.00 46.25 305 LYS B CA 1
ATOM 5464 C C . LYS B 1 284 ? 72.021 117.100 51.100 1.00 53.31 305 LYS B C 1
ATOM 5465 O O . LYS B 1 284 ? 72.870 116.997 50.205 1.00 54.21 305 LYS B O 1
ATOM 5471 N N . ASP B 1 285 ? 71.806 116.121 52.017 1.00 50.63 306 ASP B N 1
ATOM 5472 C CA . ASP B 1 285 ? 72.571 114.860 52.006 1.00 50.91 306 ASP B CA 1
ATOM 5473 C C . ASP B 1 285 ? 72.107 113.927 50.854 1.00 54.38 306 ASP B C 1
ATOM 5474 O O . ASP B 1 285 ? 72.675 112.846 50.669 1.00 56.51 306 ASP B O 1
ATOM 5479 N N . GLY B 1 286 ? 71.068 114.348 50.132 1.00 48.26 307 GLY B N 1
ATOM 5480 C CA . GLY B 1 286 ? 70.471 113.638 49.005 1.00 47.12 307 GLY B CA 1
ATOM 5481 C C . GLY B 1 286 ? 69.462 112.580 49.392 1.00 48.54 307 GLY B C 1
ATOM 5482 O O . GLY B 1 286 ? 69.037 111.797 48.541 1.00 50.00 307 GLY B O 1
ATOM 5483 N N . ASN B 1 287 ? 69.060 112.553 50.670 1.00 40.53 308 ASN B N 1
ATOM 5484 C CA . ASN B 1 287 ? 68.135 111.577 51.218 1.00 37.64 308 ASN B CA 1
ATOM 5485 C C . ASN B 1 287 ? 66.803 112.251 51.485 1.00 38.94 308 ASN B C 1
ATOM 5486 O O . ASN B 1 287 ? 66.714 113.481 51.508 1.00 36.89 308 ASN B O 1
ATOM 5491 N N . VAL B 1 288 ? 65.737 111.437 51.584 1.00 35.26 309 VAL B N 1
ATOM 5492 C CA . VAL B 1 288 ? 64.381 111.925 51.799 1.00 33.29 309 VAL B CA 1
ATOM 5493 C C . VAL B 1 288 ? 64.052 111.717 53.271 1.00 39.92 309 VAL B C 1
ATOM 5494 O O . VAL B 1 288 ? 64.350 110.671 53.843 1.00 42.24 309 VAL B O 1
ATOM 5498 N N . TYR B 1 289 ? 63.447 112.741 53.871 1.00 35.63 310 TYR B N 1
ATOM 5499 C CA . TYR B 1 289 ? 63.048 112.746 55.259 1.00 35.49 310 TYR B CA 1
ATOM 5500 C C . TYR B 1 289 ? 61.569 112.948 55.423 1.00 38.61 310 TYR B C 1
ATOM 5501 O O . TYR B 1 289 ? 60.949 113.749 54.738 1.00 38.61 310 TYR B O 1
ATOM 5510 N N . THR B 1 290 ? 61.010 112.219 56.349 1.00 36.53 311 THR B N 1
ATOM 5511 C CA . THR B 1 290 ? 59.615 112.344 56.727 1.00 37.24 311 THR B CA 1
ATOM 5512 C C . THR B 1 290 ? 59.593 112.117 58.248 1.00 40.94 311 THR B C 1
ATOM 5513 O O . THR B 1 290 ? 60.655 112.019 58.884 1.00 38.43 311 THR B O 1
ATOM 5517 N N . LEU B 1 291 ? 58.390 112.068 58.816 1.00 37.92 312 LEU B N 1
ATOM 5518 C CA . LEU B 1 291 ? 58.200 111.824 60.238 1.00 37.54 312 LEU B CA 1
ATOM 5519 C C . LEU B 1 291 ? 57.423 110.542 60.458 1.00 42.47 312 LEU B C 1
ATOM 5520 O O . LEU B 1 291 ? 56.581 110.144 59.631 1.00 41.09 312 LEU B O 1
ATOM 5525 N N . GLU B 1 292 ? 57.697 109.920 61.610 1.00 38.79 313 GLU B N 1
ATOM 5526 C CA . GLU B 1 292 ? 56.997 108.761 62.108 1.00 38.52 313 GLU B CA 1
ATOM 5527 C C . GLU B 1 292 ? 56.334 109.155 63.403 1.00 46.35 313 GLU B C 1
ATOM 5528 O O . GLU B 1 292 ? 56.919 109.889 64.195 1.00 46.02 313 GLU B O 1
ATOM 5534 N N . SER B 1 293 ? 55.115 108.711 63.606 1.00 48.23 314 SER B N 1
ATOM 5535 C CA . SER B 1 293 ? 54.353 108.984 64.821 1.00 50.51 314 SER B CA 1
ATOM 5536 C C . SER B 1 293 ? 54.869 108.093 65.953 1.00 56.68 314 SER B C 1
ATOM 5537 O O . SER B 1 293 ? 55.073 106.904 65.759 1.00 57.42 314 SER B O 1
ATOM 5540 N N . ALA B 1 294 ? 55.200 108.713 67.092 1.00 55.64 315 ALA B N 1
ATOM 5541 C CA . ALA B 1 294 ? 55.681 108.069 68.324 1.00 56.41 315 ALA B CA 1
ATOM 5542 C C . ALA B 1 294 ? 54.797 108.504 69.510 1.00 66.39 315 ALA B C 1
ATOM 5543 O O . ALA B 1 294 ? 54.038 109.481 69.397 1.00 65.53 315 ALA B O 1
ATOM 5545 N N . ASP B 1 295 ? 54.846 107.737 70.622 1.00 69.06 316 ASP B N 1
ATOM 5546 C CA . ASP B 1 295 ? 53.993 107.954 71.803 1.00 71.63 316 ASP B CA 1
ATOM 5547 C C . ASP B 1 295 ? 54.240 109.325 72.460 1.00 75.05 316 ASP B C 1
ATOM 5548 O O . ASP B 1 295 ? 53.282 110.088 72.655 1.00 74.74 316 ASP B O 1
ATOM 5553 N N . ASN B 1 296 ? 55.509 109.642 72.753 1.00 70.76 317 ASN B N 1
ATOM 5554 C CA . ASN B 1 296 ? 55.900 110.857 73.464 1.00 71.69 317 ASN B CA 1
ATOM 5555 C C . ASN B 1 296 ? 56.708 111.824 72.554 1.00 72.70 317 ASN B C 1
ATOM 5556 O O . ASN B 1 296 ? 57.617 112.530 73.016 1.00 74.88 317 ASN B O 1
ATOM 5561 N N . GLY B 1 297 ? 56.303 111.909 71.297 1.00 63.53 318 GLY B N 1
ATOM 5562 C CA . GLY B 1 297 ? 56.932 112.791 70.330 1.00 60.95 318 GLY B CA 1
ATOM 5563 C C . GLY B 1 297 ? 56.788 112.249 68.935 1.00 61.71 318 GLY B C 1
ATOM 5564 O O . GLY B 1 297 ? 55.696 111.838 68.532 1.00 62.00 318 GLY B O 1
ATOM 5565 N N . CYS B 1 298 ? 57.898 112.224 68.198 1.00 55.07 319 CYS B N 1
ATOM 5566 C CA . CYS B 1 298 ? 57.937 111.700 66.835 1.00 51.84 319 CYS B CA 1
ATOM 5567 C C . CYS B 1 298 ? 59.357 111.291 66.499 1.00 52.27 319 CYS B C 1
ATOM 5568 O O . CYS B 1 298 ? 60.290 111.647 67.210 1.00 52.11 319 CYS B O 1
ATOM 5571 N N . ASN B 1 299 ? 59.516 110.544 65.415 1.00 46.72 320 ASN B N 1
ATOM 5572 C CA . ASN B 1 299 ? 60.827 110.197 64.890 1.00 45.31 320 ASN B CA 1
ATOM 5573 C C . ASN B 1 299 ? 61.055 110.892 63.575 1.00 46.20 320 ASN B C 1
ATOM 5574 O O . ASN B 1 299 ? 60.155 110.933 62.735 1.00 45.89 320 ASN B O 1
ATOM 5579 N N . ILE B 1 300 ? 62.248 111.437 63.396 1.00 41.22 321 ILE B N 1
ATOM 5580 C CA . ILE B 1 300 ? 62.706 112.014 62.136 1.00 40.15 321 ILE B CA 1
ATOM 5581 C C . ILE B 1 300 ? 63.344 110.832 61.398 1.00 41.62 321 ILE B C 1
ATOM 5582 O O . ILE B 1 300 ? 64.274 110.208 61.921 1.00 41.29 321 ILE B O 1
ATOM 5587 N N . VAL B 1 301 ? 62.768 110.472 60.232 1.00 36.90 322 VAL B N 1
ATOM 5588 C CA . VAL B 1 301 ? 63.157 109.293 59.444 1.00 35.69 322 VAL B CA 1
ATOM 5589 C C . VAL B 1 301 ? 63.918 109.702 58.174 1.00 40.50 322 VAL B C 1
ATOM 5590 O O . VAL B 1 301 ? 63.417 110.458 57.344 1.00 40.01 322 VAL B O 1
ATOM 5594 N N . LYS B 1 302 ? 65.130 109.160 58.036 1.00 38.17 323 LYS B N 1
ATOM 5595 C CA . LYS B 1 302 ? 66.017 109.306 56.882 1.00 38.24 323 LYS B CA 1
ATOM 5596 C C . LYS B 1 302 ? 65.770 108.114 55.972 1.00 43.05 323 LYS B C 1
ATOM 5597 O O . LYS B 1 302 ? 65.977 106.980 56.404 1.00 43.98 323 LYS B O 1
ATOM 5603 N N . ILE B 1 303 ? 65.197 108.340 54.782 1.00 38.11 324 ILE B N 1
ATOM 5604 C CA . ILE B 1 303 ? 64.961 107.270 53.832 1.00 38.08 324 ILE B CA 1
ATOM 5605 C C . ILE B 1 303 ? 66.173 107.321 52.932 1.00 44.66 324 ILE B C 1
ATOM 5606 O O . ILE B 1 303 ? 66.302 108.251 52.125 1.00 44.22 324 ILE B O 1
ATOM 5611 N N . LYS B 1 304 ? 67.105 106.369 53.112 1.00 41.79 325 LYS B N 1
ATOM 5612 C CA . LYS B 1 304 ? 68.309 106.354 52.299 1.00 43.17 325 LYS B CA 1
ATOM 5613 C C . LYS B 1 304 ? 67.949 105.868 50.841 1.00 51.45 325 LYS B C 1
ATOM 5614 O O . LYS B 1 304 ? 66.802 105.505 50.576 1.00 52.06 325 LYS B O 1
ATOM 5620 N N . ASN B 1 305 ? 68.893 106.003 49.883 1.00 50.04 326 ASN B N 1
ATOM 5621 C CA . ASN B 1 305 ? 68.685 105.700 48.458 1.00 49.63 326 ASN B CA 1
ATOM 5622 C C . ASN B 1 305 ? 68.321 104.240 48.215 1.00 51.14 326 ASN B C 1
ATOM 5623 O O . ASN B 1 305 ? 67.717 103.951 47.185 1.00 50.72 326 ASN B O 1
ATOM 5628 N N . ASP B 1 306 ? 68.693 103.328 49.134 1.00 47.78 327 ASP B N 1
ATOM 5629 C CA . ASP B 1 306 ? 68.374 101.895 48.997 1.00 47.95 327 ASP B CA 1
ATOM 5630 C C . ASP B 1 306 ? 67.082 101.579 49.784 1.00 49.97 327 ASP B C 1
ATOM 5631 O O . ASP B 1 306 ? 66.712 100.409 49.925 1.00 49.29 327 ASP B O 1
ATOM 5636 N N . PHE B 1 307 ? 66.417 102.653 50.282 1.00 44.84 328 PHE B N 1
ATOM 5637 C CA . PHE B 1 307 ? 65.142 102.693 51.013 1.00 44.02 328 PHE B CA 1
ATOM 5638 C C . PHE B 1 307 ? 65.305 102.058 52.416 1.00 46.81 328 PHE B C 1
ATOM 5639 O O . PHE B 1 307 ? 64.292 101.726 53.044 1.00 46.15 328 PHE B O 1
ATOM 5647 N N . THR B 1 308 ? 66.558 102.009 52.952 1.00 42.33 329 THR B N 1
ATOM 5648 C CA . THR B 1 308 ? 66.777 101.561 54.338 1.00 42.48 329 THR B CA 1
ATOM 5649 C C . THR B 1 308 ? 66.542 102.793 55.204 1.00 46.07 329 THR B C 1
ATOM 5650 O O . THR B 1 308 ? 66.612 103.916 54.689 1.00 46.16 329 THR B O 1
ATOM 5654 N N . LEU B 1 309 ? 66.207 102.602 56.487 1.00 41.52 330 LEU B N 1
ATOM 5655 C CA . LEU B 1 309 ? 65.819 103.733 57.321 1.00 40.21 330 LEU B CA 1
ATOM 5656 C C . LEU B 1 309 ? 66.721 103.956 58.523 1.00 46.23 330 LEU B C 1
ATOM 5657 O O . LEU B 1 309 ? 67.049 103.018 59.258 1.00 47.00 330 LEU B O 1
ATOM 5662 N N . GLU B 1 310 ? 67.050 105.232 58.748 1.00 43.41 331 GLU B N 1
ATOM 5663 C CA . GLU B 1 310 ? 67.740 105.765 59.928 1.00 43.96 331 GLU B CA 1
ATOM 5664 C C . GLU B 1 310 ? 66.725 106.626 60.659 1.00 47.24 331 GLU B C 1
ATOM 5665 O O . GLU B 1 310 ? 66.062 107.443 60.019 1.00 46.62 331 GLU B O 1
ATOM 5671 N N . LYS B 1 311 ? 66.539 106.393 61.964 1.00 43.73 332 LYS B N 1
ATOM 5672 C CA . LYS B 1 311 ? 65.540 107.118 62.742 1.00 43.18 332 LYS B CA 1
ATOM 5673 C C . LYS B 1 311 ? 66.157 107.843 63.961 1.00 50.16 332 LYS B C 1
ATOM 5674 O O . LYS B 1 311 ? 67.028 107.295 64.650 1.00 50.97 332 LYS B O 1
ATOM 5680 N N . VAL B 1 312 ? 65.657 109.079 64.221 1.00 46.49 333 VAL B N 1
ATOM 5681 C CA . VAL B 1 312 ? 66.056 109.989 65.308 1.00 46.28 333 VAL B CA 1
ATOM 5682 C C . VAL B 1 312 ? 64.812 110.432 66.052 1.00 47.62 333 VAL B C 1
ATOM 5683 O O . VAL B 1 312 ? 63.892 110.953 65.449 1.00 45.93 333 VAL B O 1
ATOM 5687 N N . PHE B 1 313 ? 64.786 110.241 67.358 1.00 45.03 334 PHE B N 1
ATOM 5688 C CA . PHE B 1 313 ? 63.644 110.674 68.153 1.00 44.29 334 PHE B CA 1
ATOM 5689 C C . PHE B 1 313 ? 63.726 112.208 68.456 1.00 47.69 334 PHE B C 1
ATOM 5690 O O . PHE B 1 313 ? 64.778 112.734 68.836 1.00 47.75 334 PHE B O 1
ATOM 5698 N N . ALA B 1 314 ? 62.587 112.904 68.272 1.00 44.44 335 ALA B N 1
ATOM 5699 C CA . ALA B 1 314 ? 62.378 114.337 68.529 1.00 43.85 335 ALA B CA 1
ATOM 5700 C C . ALA B 1 314 ? 61.299 114.482 69.605 1.00 52.39 335 ALA B C 1
ATOM 5701 O O . ALA B 1 314 ? 60.155 114.112 69.347 1.00 53.61 335 ALA B O 1
ATOM 5703 N N . ASN B 1 315 ? 61.664 114.913 70.833 1.00 51.35 336 ASN B N 1
ATOM 5704 C CA . ASN B 1 315 ? 60.756 114.985 71.987 1.00 53.02 336 ASN B CA 1
ATOM 5705 C C . ASN B 1 315 ? 59.812 116.198 71.877 1.00 61.14 336 ASN B C 1
ATOM 5706 O O . ASN B 1 315 ? 59.825 117.120 72.706 1.00 64.11 336 ASN B O 1
ATOM 5711 N N . PHE B 1 316 ? 58.984 116.184 70.838 1.00 56.29 337 PHE B N 1
ATOM 5712 C CA . PHE B 1 316 ? 57.938 117.174 70.568 1.00 54.75 337 PHE B CA 1
ATOM 5713 C C . PHE B 1 316 ? 56.979 116.546 69.606 1.00 58.11 337 PHE B C 1
ATOM 5714 O O . PHE B 1 316 ? 57.398 115.734 68.786 1.00 56.57 337 PHE B O 1
ATOM 5722 N N . GLN B 1 317 ? 55.709 116.903 69.711 1.00 56.38 338 GLN B N 1
ATOM 5723 C CA . GLN B 1 317 ? 54.669 116.393 68.834 1.00 55.79 338 GLN B CA 1
ATOM 5724 C C . GLN B 1 317 ? 54.627 117.274 67.562 1.00 57.35 338 GLN B C 1
ATOM 5725 O O . GLN B 1 317 ? 54.700 118.502 67.680 1.00 55.34 338 GLN B O 1
ATOM 5731 N N . PRO B 1 318 ? 54.547 116.688 66.340 1.00 52.66 339 PRO B N 1
ATOM 5732 C CA . PRO B 1 318 ? 54.481 117.529 65.137 1.00 50.68 339 PRO B CA 1
ATOM 5733 C C . PRO B 1 318 ? 53.140 118.237 64.983 1.00 53.64 339 PRO B C 1
ATOM 5734 O O . PRO B 1 318 ? 52.115 117.702 65.426 1.00 52.11 339 PRO B O 1
ATOM 5738 N N . ALA B 1 319 ? 53.140 119.413 64.305 1.00 50.67 340 ALA B N 1
ATOM 5739 C CA . ALA B 1 319 ? 51.918 120.177 64.068 1.00 50.74 340 ALA B CA 1
ATOM 5740 C C . ALA B 1 319 ? 51.036 119.421 63.092 1.00 56.77 340 ALA B C 1
ATOM 5741 O O . ALA B 1 319 ? 51.526 118.788 62.143 1.00 55.32 340 ALA B O 1
ATOM 5743 N N . LYS B 1 320 ? 49.730 119.459 63.378 1.00 55.51 341 LYS B N 1
ATOM 5744 C CA . LYS B 1 320 ? 48.687 118.709 62.714 1.00 56.16 341 LYS B CA 1
ATOM 5745 C C . LYS B 1 320 ? 47.425 119.532 62.618 1.00 65.86 341 LYS B C 1
ATOM 5746 O O . LYS B 1 320 ? 47.191 120.414 63.441 1.00 66.36 341 LYS B O 1
ATOM 5752 N N . GLY B 1 321 ? 46.626 119.219 61.604 1.00 66.61 342 GLY B N 1
ATOM 5753 C CA . GLY B 1 321 ? 45.283 119.738 61.379 1.00 68.44 342 GLY B CA 1
ATOM 5754 C C . GLY B 1 321 ? 44.293 118.647 61.775 1.00 76.27 342 GLY B C 1
ATOM 5755 O O . GLY B 1 321 ? 44.644 117.463 61.730 1.00 75.97 342 GLY B O 1
ATOM 5756 N N . PRO B 1 322 ? 43.046 118.955 62.202 1.00 76.34 343 PRO B N 1
ATOM 5757 C CA . PRO B 1 322 ? 42.153 117.847 62.650 1.00 76.62 343 PRO B CA 1
ATOM 5758 C C . PRO B 1 322 ? 41.419 117.113 61.497 1.00 78.20 343 PRO B C 1
ATOM 5759 O O . PRO B 1 322 ? 41.285 115.881 61.550 1.00 77.50 343 PRO B O 1
ATOM 5763 N N . TYR B 1 323 ? 40.965 117.858 60.462 1.00 72.13 344 TYR B N 1
ATOM 5764 C CA . TYR B 1 323 ? 40.152 117.355 59.365 1.00 70.99 344 TYR B CA 1
ATOM 5765 C C . TYR B 1 323 ? 40.962 116.873 58.148 1.00 69.59 344 TYR B C 1
ATOM 5766 O O . TYR B 1 323 ? 42.139 117.192 57.992 1.00 67.66 344 TYR B O 1
ATOM 5768 N N . HIS B 1 324 ? 40.271 116.127 57.260 1.00 63.69 345 HIS B N 1
ATOM 5769 C CA . HIS B 1 324 ? 40.737 115.609 55.967 1.00 61.10 345 HIS B CA 1
ATOM 5770 C C . HIS B 1 324 ? 41.120 116.767 55.028 1.00 63.87 345 HIS B C 1
ATOM 5771 O O . HIS B 1 324 ? 41.934 116.599 54.112 1.00 62.65 345 HIS B O 1
ATOM 5778 N N . SER B 1 325 ? 40.501 117.932 55.258 1.00 60.22 346 SER B N 1
ATOM 5779 C CA . SER B 1 325 ? 40.624 119.145 54.467 1.00 59.34 346 SER B CA 1
ATOM 5780 C C . SER B 1 325 ? 41.715 120.116 54.982 1.00 61.11 346 SER B C 1
ATOM 5781 O O . SER B 1 325 ? 42.100 121.022 54.234 1.00 61.26 346 SER B O 1
ATOM 5784 N N . SER B 1 326 ? 42.200 119.968 56.225 1.00 56.12 347 SER B N 1
ATOM 5785 C CA . SER B 1 326 ? 43.209 120.903 56.751 1.00 55.08 347 SER B CA 1
ATOM 5786 C C . SER B 1 326 ? 44.596 120.659 56.073 1.00 58.11 347 SER B C 1
ATOM 5787 O O . SER B 1 326 ? 44.952 119.500 55.789 1.00 57.05 347 SER B O 1
ATOM 5790 N N . PRO B 1 327 ? 45.366 121.736 55.740 1.00 52.45 348 PRO B N 1
ATOM 5791 C CA . PRO B 1 327 ? 46.656 121.523 55.038 1.00 50.50 348 PRO B CA 1
ATOM 5792 C C . PRO B 1 327 ? 47.699 120.830 55.908 1.00 50.64 348 PRO B C 1
ATOM 5793 O O . PRO B 1 327 ? 47.589 120.817 57.129 1.00 50.50 348 PRO B O 1
ATOM 5797 N N . THR B 1 328 ? 48.691 120.217 55.253 1.00 43.28 349 THR B N 1
ATOM 5798 C CA . THR B 1 328 ? 49.818 119.569 55.901 1.00 40.42 349 THR B CA 1
ATOM 5799 C C . THR B 1 328 ? 50.697 120.655 56.486 1.00 42.91 349 THR B C 1
ATOM 5800 O O . THR B 1 328 ? 51.041 121.603 55.771 1.00 41.69 349 THR B O 1
ATOM 5804 N N . ILE B 1 329 ? 51.047 120.553 57.780 1.00 37.42 350 ILE B N 1
ATOM 5805 C CA . ILE B 1 329 ? 51.937 121.548 58.340 1.00 35.96 350 ILE B CA 1
ATOM 5806 C C . ILE B 1 329 ? 53.324 120.987 58.055 1.00 39.48 350 ILE B C 1
ATOM 5807 O O . ILE B 1 329 ? 53.973 120.410 58.924 1.00 38.80 350 ILE B O 1
ATOM 5812 N N . GLY B 1 330 ? 53.688 121.067 56.779 1.00 35.93 351 GLY B N 1
ATOM 5813 C CA . GLY B 1 330 ? 54.908 120.506 56.232 1.00 35.29 351 GLY B CA 1
ATOM 5814 C C . GLY B 1 330 ? 56.217 121.136 56.644 1.00 37.41 351 GLY B C 1
ATOM 5815 O O . GLY B 1 330 ? 56.305 122.332 56.900 1.00 36.52 351 GLY B O 1
ATOM 5824 N N . VAL B 1 332 ? 60.478 121.801 55.781 1.00 34.71 353 VAL B N 1
ATOM 5825 C CA . VAL B 1 332 ? 61.125 122.354 54.589 1.00 34.21 353 VAL B CA 1
ATOM 5826 C C . VAL B 1 332 ? 62.641 122.150 54.776 1.00 41.12 353 VAL B C 1
ATOM 5827 O O . VAL B 1 332 ? 63.169 122.319 55.877 1.00 39.54 353 VAL B O 1
ATOM 5831 N N . ALA B 1 333 ? 63.300 121.706 53.702 1.00 39.29 354 ALA B N 1
ATOM 5832 C CA . ALA B 1 333 ? 64.720 121.425 53.679 1.00 39.31 354 ALA B CA 1
ATOM 5833 C C . ALA B 1 333 ? 65.476 122.481 52.908 1.00 45.27 354 ALA B C 1
ATOM 5834 O O . ALA B 1 333 ? 64.980 123.010 51.907 1.00 45.47 354 ALA B O 1
ATOM 5836 N N . SER B 1 334 ? 66.696 122.775 53.373 1.00 42.66 355 SER B N 1
ATOM 5837 C CA . SER B 1 334 ? 67.639 123.676 52.731 1.00 42.40 355 SER B CA 1
ATOM 5838 C C . SER B 1 334 ? 68.400 122.918 51.644 1.00 48.33 355 SER B C 1
ATOM 5839 O O . SER B 1 334 ? 68.744 121.742 51.833 1.00 48.08 355 SER B O 1
ATOM 5842 N N . GLU B 1 335 ? 68.645 123.581 50.504 1.00 45.33 356 GLU B N 1
ATOM 5843 C CA . GLU B 1 335 ? 69.392 123.008 49.384 1.00 45.40 356 GLU B CA 1
ATOM 5844 C C . GLU B 1 335 ? 70.878 123.300 49.520 1.00 53.68 356 GLU B C 1
ATOM 5845 O O . GLU B 1 335 ? 71.695 122.648 48.871 1.00 55.64 356 GLU B O 1
ATOM 5851 N N . THR B 1 336 ? 71.230 124.264 50.381 1.00 51.70 357 THR B N 1
ATOM 5852 C CA . THR B 1 336 ? 72.606 124.737 50.553 1.00 53.51 357 THR B CA 1
ATOM 5853 C C . THR B 1 336 ? 73.181 124.406 51.957 1.00 59.81 357 THR B C 1
ATOM 5854 O O . THR B 1 336 ? 74.398 124.474 52.131 1.00 62.71 357 THR B O 1
ATOM 5858 N N . GLU B 1 337 ? 72.335 124.059 52.934 1.00 54.27 358 GLU B N 1
ATOM 5859 C CA . GLU B 1 337 ? 72.782 123.706 54.281 1.00 54.87 358 GLU B CA 1
ATOM 5860 C C . GLU B 1 337 ? 72.105 122.408 54.734 1.00 57.87 358 GLU B C 1
ATOM 5861 O O . GLU B 1 337 ? 71.016 122.084 54.282 1.00 55.82 358 GLU B O 1
ATOM 5867 N N . ASN B 1 338 ? 72.772 121.656 55.610 1.00 56.76 359 ASN B N 1
ATOM 5868 C CA . ASN B 1 338 ? 72.308 120.373 56.169 1.00 55.55 359 ASN B CA 1
ATOM 5869 C C . ASN B 1 338 ? 71.298 120.656 57.281 1.00 57.25 359 ASN B C 1
ATOM 5870 O O . ASN B 1 338 ? 71.556 120.405 58.463 1.00 56.92 359 ASN B O 1
ATOM 5875 N N . ILE B 1 339 ? 70.144 121.205 56.868 1.00 51.53 360 ILE B N 1
ATOM 5876 C CA . ILE B 1 339 ? 69.081 121.694 57.728 1.00 50.96 360 ILE B CA 1
ATOM 5877 C C . ILE B 1 339 ? 67.695 121.291 57.222 1.00 50.04 360 ILE B C 1
ATOM 5878 O O . ILE B 1 339 ? 67.425 121.247 56.022 1.00 47.70 360 ILE B O 1
ATOM 5883 N N . ILE B 1 340 ? 66.812 121.030 58.185 1.00 45.10 361 ILE B N 1
ATOM 5884 C CA . ILE B 1 340 ? 65.383 120.809 57.994 1.00 42.47 361 ILE B CA 1
ATOM 5885 C C . ILE B 1 340 ? 64.656 121.623 59.064 1.00 45.26 361 ILE B C 1
ATOM 5886 O O . ILE B 1 340 ? 64.982 121.523 60.251 1.00 47.04 361 ILE B O 1
ATOM 5891 N N . TYR B 1 341 ? 63.710 122.440 58.635 1.00 37.84 362 TYR B N 1
ATOM 5892 C CA . TYR B 1 341 ? 62.857 123.188 59.530 1.00 37.17 362 TYR B CA 1
ATOM 5893 C C . TYR B 1 341 ? 61.589 122.404 59.731 1.00 39.64 362 TYR B C 1
ATOM 5894 O O . TYR B 1 341 ? 61.040 121.900 58.749 1.00 37.54 362 TYR B O 1
ATOM 5903 N N . LEU B 1 342 ? 61.103 122.305 60.981 1.00 37.43 363 LEU B N 1
ATOM 5904 C CA . LEU B 1 342 ? 59.848 121.595 61.224 1.00 37.47 363 LEU B CA 1
ATOM 5905 C C . LEU B 1 342 ? 59.079 122.225 62.394 1.00 43.79 363 LEU B C 1
ATOM 5906 O O . LEU B 1 342 ? 59.656 122.794 63.320 1.00 47.53 363 LEU B O 1
ATOM 5911 N N . VAL B 1 343 ? 57.759 122.150 62.302 1.00 39.21 364 VAL B N 1
ATOM 5912 C CA . VAL B 1 343 ? 56.809 122.770 63.229 1.00 38.79 364 VAL B CA 1
ATOM 5913 C C . VAL B 1 343 ? 56.343 121.788 64.369 1.00 42.16 364 VAL B C 1
ATOM 5914 O O . VAL B 1 343 ? 55.918 120.664 64.103 1.00 39.26 364 VAL B O 1
ATOM 5918 N N . SER B 1 344 ? 56.340 122.272 65.622 1.00 41.63 365 SER B N 1
ATOM 5919 C CA . SER B 1 344 ? 55.788 121.513 66.739 1.00 42.52 365 SER B CA 1
ATOM 5920 C C . SER B 1 344 ? 54.317 121.902 66.921 1.00 49.55 365 SER B C 1
ATOM 5921 O O . SER B 1 344 ? 53.881 122.954 66.419 1.00 49.39 365 SER B O 1
ATOM 5924 N N . THR B 1 345 ? 53.568 121.075 67.652 1.00 48.11 366 THR B N 1
ATOM 5925 C CA . THR B 1 345 ? 52.135 121.232 67.888 1.00 49.87 366 THR B CA 1
ATOM 5926 C C . THR B 1 345 ? 51.827 122.618 68.602 1.00 57.58 366 THR B C 1
ATOM 5927 O O . THR B 1 345 ? 50.792 123.238 68.336 1.00 57.59 366 THR B O 1
ATOM 5931 N N . ASP B 1 346 ? 52.765 123.118 69.428 1.00 55.08 367 ASP B N 1
ATOM 5932 C CA . ASP B 1 346 ? 52.639 124.373 70.178 1.00 54.99 367 ASP B CA 1
ATOM 5933 C C . ASP B 1 346 ? 52.852 125.608 69.285 1.00 58.81 367 ASP B C 1
ATOM 5934 O O . ASP B 1 346 ? 52.530 126.729 69.715 1.00 61.56 367 ASP B O 1
ATOM 5939 N N . GLY B 1 347 ? 53.340 125.411 68.064 1.00 51.79 368 GLY B N 1
ATOM 5940 C CA . GLY B 1 347 ? 53.561 126.510 67.134 1.00 49.58 368 GLY B CA 1
ATOM 5941 C C . GLY B 1 347 ? 54.981 127.022 67.109 1.00 51.30 368 GLY B C 1
ATOM 5942 O O . GLY B 1 347 ? 55.217 128.156 66.695 1.00 52.59 368 GLY B O 1
ATOM 5943 N N . ALA B 1 348 ? 55.928 126.203 67.576 1.00 45.59 369 ALA B N 1
ATOM 5944 C CA . ALA B 1 348 ? 57.363 126.490 67.587 1.00 44.43 369 ALA B CA 1
ATOM 5945 C C . ALA B 1 348 ? 58.046 125.893 66.344 1.00 46.75 369 ALA B C 1
ATOM 5946 O O . ALA B 1 348 ? 57.530 124.935 65.750 1.00 46.45 369 ALA B O 1
ATOM 5948 N N . ILE B 1 349 ? 59.196 126.462 65.943 1.00 41.22 370 ILE B N 1
ATOM 5949 C CA . ILE B 1 349 ? 59.926 125.957 64.786 1.00 39.53 370 ILE B CA 1
ATOM 5950 C C . ILE B 1 349 ? 61.271 125.482 65.260 1.00 43.64 370 ILE B C 1
ATOM 5951 O O . ILE B 1 349 ? 61.965 126.162 66.018 1.00 41.37 370 ILE B O 1
ATOM 5956 N N . TYR B 1 350 ? 61.577 124.244 64.856 1.00 41.59 371 TYR B N 1
ATOM 5957 C CA . TYR B 1 350 ? 62.815 123.562 65.143 1.00 41.54 371 TYR B CA 1
ATOM 5958 C C . TYR B 1 350 ? 63.663 123.529 63.884 1.00 44.89 371 TYR B C 1
ATOM 5959 O O . TYR B 1 350 ? 63.138 123.309 62.788 1.00 41.65 371 TYR B O 1
ATOM 5968 N N . LYS B 1 351 ? 64.956 123.836 64.033 1.00 43.93 372 LYS B N 1
ATOM 5969 C CA . LYS B 1 351 ? 65.937 123.790 62.949 1.00 43.28 372 LYS B CA 1
ATOM 5970 C C . LYS B 1 351 ? 66.774 122.555 63.170 1.00 49.95 372 LYS B C 1
ATOM 5971 O O . LYS B 1 351 ? 67.653 122.568 64.029 1.00 52.32 372 LYS B O 1
ATOM 5977 N N . TYR B 1 352 ? 66.426 121.447 62.483 1.00 44.70 373 TYR B N 1
ATOM 5978 C CA . TYR B 1 352 ? 67.156 120.194 62.611 1.00 42.95 373 TYR B CA 1
ATOM 5979 C C . TYR B 1 352 ? 68.374 120.237 61.707 1.00 45.35 373 TYR B C 1
ATOM 5980 O O . TYR B 1 352 ? 68.254 120.424 60.499 1.00 42.13 373 TYR B O 1
ATOM 5989 N N . ILE B 1 353 ? 69.543 120.185 62.333 1.00 44.84 374 ILE B N 1
ATOM 5990 C CA . ILE B 1 353 ? 70.855 120.082 61.708 1.00 45.86 374 ILE B CA 1
ATOM 5991 C C . ILE B 1 353 ? 71.068 118.609 61.545 1.00 47.46 374 ILE B C 1
ATOM 5992 O O . ILE B 1 353 ? 71.029 117.906 62.562 1.00 47.71 374 ILE B O 1
ATOM 5997 N N . LEU B 1 354 ? 71.166 118.116 60.286 1.00 41.96 375 LEU B N 1
ATOM 5998 C CA . LEU B 1 354 ? 71.286 116.679 59.959 1.00 41.40 375 LEU B CA 1
ATOM 5999 C C . LEU B 1 354 ? 72.429 116.044 60.742 1.00 52.12 375 LEU B C 1
ATOM 6000 O O . LEU B 1 354 ? 73.562 116.517 60.687 1.00 54.30 375 LEU B O 1
ATOM 6005 N N . GLY B 1 355 ? 72.104 115.004 61.493 1.00 51.87 376 GLY B N 1
ATOM 6006 C CA . GLY B 1 355 ? 73.074 114.263 62.291 1.00 53.51 376 GLY B CA 1
ATOM 6007 C C . GLY B 1 355 ? 73.304 114.773 63.700 1.00 59.98 376 GLY B C 1
ATOM 6008 O O . GLY B 1 355 ? 73.920 114.067 64.516 1.00 62.66 376 GLY B O 1
ATOM 6009 N N . ASP B 1 356 ? 72.839 116.000 63.995 1.00 53.74 377 ASP B N 1
ATOM 6010 C CA . ASP B 1 356 ? 72.989 116.617 65.307 1.00 54.26 377 ASP B CA 1
ATOM 6011 C C . ASP B 1 356 ? 71.629 116.617 66.030 1.00 60.78 377 ASP B C 1
ATOM 6012 O O . ASP B 1 356 ? 70.778 117.466 65.763 1.00 60.63 377 ASP B O 1
ATOM 6017 N N . SER B 1 357 ? 71.422 115.655 66.941 1.00 59.90 378 SER B N 1
ATOM 6018 C CA . SER B 1 357 ? 70.171 115.542 67.702 1.00 59.79 378 SER B CA 1
ATOM 6019 C C . SER B 1 357 ? 70.084 116.653 68.773 1.00 65.60 378 SER B C 1
ATOM 6020 O O . SER B 1 357 ? 68.993 116.869 69.314 1.00 66.40 378 SER B O 1
ATOM 6023 N N . ASP B 1 358 ? 71.206 117.379 69.045 1.00 61.58 379 ASP B N 1
ATOM 6024 C CA . ASP B 1 358 ? 71.228 118.510 69.983 1.00 62.07 379 ASP B CA 1
ATOM 6025 C C . ASP B 1 358 ? 70.444 119.706 69.441 1.00 61.75 379 ASP B C 1
ATOM 6026 O O . ASP B 1 358 ? 69.976 120.538 70.219 1.00 61.37 379 ASP B O 1
ATOM 6031 N N . SER B 1 359 ? 70.324 119.799 68.099 1.00 55.56 380 SER B N 1
ATOM 6032 C CA . SER B 1 359 ? 69.599 120.851 67.388 1.00 53.55 380 SER B CA 1
ATOM 6033 C C . SER B 1 359 ? 68.067 120.732 67.595 1.00 57.03 380 SER B C 1
ATOM 6034 O O . SER B 1 359 ? 67.338 121.643 67.196 1.00 55.83 380 SER B O 1
ATOM 6037 N N . LEU B 1 360 ? 67.598 119.623 68.230 1.00 52.98 381 LEU B N 1
ATOM 6038 C CA . LEU B 1 360 ? 66.197 119.336 68.529 1.00 52.32 381 LEU B CA 1
ATOM 6039 C C . LEU B 1 360 ? 65.847 119.575 69.989 1.00 61.08 381 LEU B C 1
ATOM 6040 O O . LEU B 1 360 ? 64.692 119.364 70.365 1.00 63.14 381 LEU B O 1
ATOM 6045 N N . LYS B 1 361 ? 66.828 119.961 70.818 1.00 59.74 382 LYS B N 1
ATOM 6046 C CA . LYS B 1 361 ? 66.651 120.150 72.266 1.00 61.65 382 LYS B CA 1
ATOM 6047 C C . LYS B 1 361 ? 65.868 121.436 72.570 1.00 66.64 382 LYS B C 1
ATOM 6048 O O . LYS B 1 361 ? 65.243 121.527 73.634 1.00 67.69 382 LYS B O 1
ATOM 6050 N N . ALA B 1 362 ? 65.903 122.424 71.653 1.00 61.55 383 ALA B N 1
ATOM 6051 C CA . ALA B 1 362 ? 65.187 123.692 71.823 1.00 60.37 383 ALA B CA 1
ATOM 6052 C C . ALA B 1 362 ? 64.725 124.255 70.469 1.00 61.55 383 ALA B C 1
ATOM 6053 O O . ALA B 1 362 ? 65.420 124.051 69.462 1.00 60.01 383 ALA B O 1
ATOM 6055 N N . PRO B 1 363 ? 63.573 124.979 70.410 1.00 56.58 384 PRO B N 1
ATOM 6056 C CA . PRO B 1 363 ? 63.143 125.561 69.127 1.00 53.64 384 PRO B CA 1
ATOM 6057 C C . PRO B 1 363 ? 64.090 126.632 68.622 1.00 58.09 384 PRO B C 1
ATOM 6058 O O . PRO B 1 363 ? 64.775 127.286 69.417 1.00 59.61 384 PRO B O 1
ATOM 6062 N N . PHE B 1 364 ? 64.134 126.795 67.290 1.00 52.48 385 PHE B N 1
ATOM 6063 C CA . PHE B 1 364 ? 64.888 127.830 66.596 1.00 51.39 385 PHE B CA 1
ATOM 6064 C C . PHE B 1 364 ? 64.090 129.129 66.711 1.00 60.07 385 PHE B C 1
ATOM 6065 O O . PHE B 1 364 ? 64.662 130.195 66.947 1.00 64.04 385 PHE B O 1
ATOM 6073 N N . ILE B 1 365 ? 62.761 129.026 66.542 1.00 54.46 386 ILE B N 1
ATOM 6074 C CA . ILE B 1 365 ? 61.775 130.086 66.699 1.00 53.41 386 ILE B CA 1
ATOM 6075 C C . ILE B 1 365 ? 60.761 129.585 67.724 1.00 59.25 386 ILE B C 1
ATOM 6076 O O . ILE B 1 365 ? 60.081 128.584 67.489 1.00 58.43 386 ILE B O 1
ATOM 6081 N N . ALA B 1 366 ? 60.693 130.255 68.873 1.00 58.08 387 ALA B N 1
ATOM 6082 C CA . ALA B 1 366 ? 59.778 129.933 69.963 1.00 58.64 387 ALA B CA 1
ATOM 6083 C C . ALA B 1 366 ? 58.312 130.146 69.572 1.00 63.36 387 ALA B C 1
ATOM 6084 O O . ALA B 1 366 ? 57.982 130.993 68.725 1.00 62.33 387 ALA B O 1
ATOM 6086 N N . ALA B 1 367 ? 57.436 129.378 70.211 1.00 61.20 388 ALA B N 1
ATOM 6087 C CA . ALA B 1 367 ? 55.996 129.491 70.038 1.00 61.21 388 ALA B CA 1
ATOM 6088 C C . ALA B 1 367 ? 55.462 130.732 70.745 1.00 69.43 388 ALA B C 1
ATOM 6089 O O . ALA B 1 367 ? 56.066 131.186 71.722 1.00 69.97 388 ALA B O 1
ATOM 6091 N N . GLU B 1 368 ? 54.342 131.282 70.253 1.00 68.80 389 GLU B N 1
ATOM 6092 C CA . GLU B 1 368 ? 53.609 132.388 70.886 1.00 71.56 389 GLU B CA 1
ATOM 6093 C C . GLU B 1 368 ? 52.274 131.842 71.332 1.00 77.31 389 GLU B C 1
ATOM 6094 O O . GLU B 1 368 ? 51.631 131.146 70.540 1.00 76.87 389 GLU B O 1
ATOM 6100 N N . SER B 1 369 ? 51.889 132.057 72.611 1.00 74.86 390 SER B N 1
ATOM 6101 C CA . SER B 1 369 ? 50.663 131.489 73.191 1.00 74.45 390 SER B CA 1
ATOM 6102 C C . SER B 1 369 ? 49.411 131.946 72.409 1.00 75.76 390 SER B C 1
ATOM 6103 O O . SER B 1 369 ? 49.294 133.121 72.042 1.00 74.69 390 SER B O 1
ATOM 6106 N N . GLY B 1 370 ? 48.531 130.979 72.115 1.00 70.81 391 GLY B N 1
ATOM 6107 C CA . GLY B 1 370 ? 47.293 131.202 71.370 1.00 69.94 391 GLY B CA 1
ATOM 6108 C C . GLY B 1 370 ? 47.487 131.463 69.885 1.00 69.97 391 GLY B C 1
ATOM 6109 O O . GLY B 1 370 ? 46.553 131.906 69.204 1.00 70.75 391 GLY B O 1
ATOM 6110 N N . VAL B 1 371 ? 48.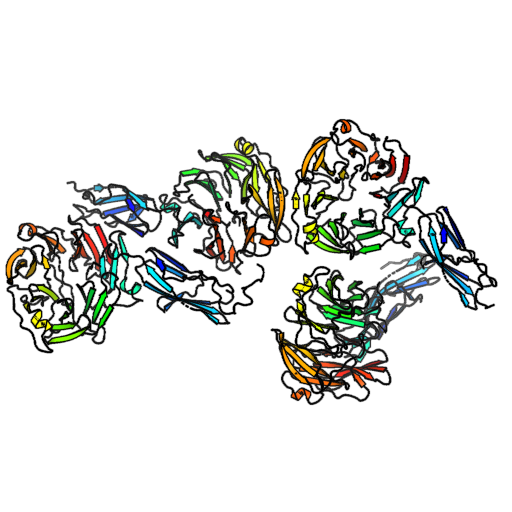715 131.198 69.374 1.00 61.12 392 VAL B N 1
ATOM 6111 C CA . VAL B 1 371 ? 49.119 131.387 67.975 1.00 56.97 392 VAL B CA 1
ATOM 6112 C C . VAL B 1 371 ? 49.666 130.068 67.489 1.00 57.67 392 VAL B C 1
ATOM 6113 O O . VAL B 1 371 ? 50.541 129.494 68.150 1.00 58.33 392 VAL B O 1
ATOM 6117 N N . SER B 1 372 ? 49.137 129.562 66.363 1.00 50.22 393 SER B N 1
ATOM 6118 C CA . SER B 1 372 ? 49.603 128.293 65.804 1.00 47.75 393 SER B CA 1
ATOM 6119 C C . SER B 1 372 ? 50.000 128.470 64.326 1.00 46.62 393 SER B C 1
ATOM 6120 O O . SER B 1 372 ? 49.556 129.408 63.682 1.00 43.89 393 SER B O 1
ATOM 6123 N N . ILE B 1 373 ? 50.881 127.588 63.824 1.00 43.09 394 ILE B N 1
ATOM 6124 C CA . ILE B 1 373 ? 51.357 127.559 62.435 1.00 41.36 394 ILE B CA 1
ATOM 6125 C C . ILE B 1 373 ? 50.372 126.670 61.674 1.00 42.92 394 ILE B C 1
ATOM 6126 O O . ILE B 1 373 ? 50.191 125.506 62.024 1.00 40.73 394 ILE B O 1
ATOM 6131 N N . THR B 1 374 ? 49.670 127.271 60.694 1.00 39.34 395 THR B N 1
ATOM 6132 C CA . THR B 1 374 ? 48.535 126.646 60.026 1.00 39.23 395 THR B CA 1
ATOM 6133 C C . THR B 1 374 ? 48.734 126.391 58.527 1.00 44.22 395 THR B C 1
ATOM 6134 O O . THR B 1 374 ? 47.753 126.136 57.822 1.00 45.09 395 THR B O 1
ATOM 6138 N N . ALA B 1 375 ? 49.973 126.381 58.052 1.00 39.17 396 ALA B N 1
ATOM 6139 C CA . ALA B 1 375 ? 50.277 126.067 56.662 1.00 38.19 396 ALA B CA 1
ATOM 6140 C C . ALA B 1 375 ? 51.670 125.468 56.572 1.00 42.32 396 ALA B C 1
ATOM 6141 O O . ALA B 1 375 ? 52.455 125.652 57.512 1.00 41.80 396 ALA B O 1
ATOM 6143 N N . PRO B 1 376 ? 52.031 124.757 55.478 1.00 37.65 397 PRO B N 1
ATOM 6144 C CA . PRO B 1 376 ? 53.405 124.213 55.401 1.00 36.86 397 PRO B CA 1
ATOM 6145 C C . PRO B 1 376 ? 54.461 125.303 55.359 1.00 43.22 397 PRO B C 1
ATOM 6146 O O . PRO B 1 376 ? 54.200 126.410 54.853 1.00 44.98 397 PRO B O 1
ATOM 6150 N N . LEU B 1 377 ? 55.647 125.005 55.915 1.00 38.43 398 LEU B N 1
ATOM 6151 C CA . LEU B 1 377 ? 56.769 125.931 55.888 1.00 37.60 398 LEU B CA 1
ATOM 6152 C C . LEU B 1 377 ? 57.285 126.074 54.487 1.00 39.73 398 LEU B C 1
ATOM 6153 O O . LEU B 1 377 ? 57.243 125.120 53.716 1.00 38.90 398 LEU B O 1
ATOM 6158 N N . GLN B 1 378 ? 57.790 127.246 54.159 1.00 37.34 399 GLN B N 1
ATOM 6159 C CA . GLN B 1 378 ? 58.428 127.502 52.866 1.00 37.39 399 GLN B CA 1
ATOM 6160 C C . GLN B 1 378 ? 59.796 128.165 53.131 1.00 41.76 399 GLN B C 1
ATOM 6161 O O . GLN B 1 378 ? 59.971 128.844 54.154 1.00 41.30 399 GLN B O 1
ATOM 6167 N N . LEU B 1 379 ? 60.769 127.901 52.254 1.00 37.91 400 LEU B N 1
ATOM 6168 C CA . LEU B 1 379 ? 62.119 128.434 52.377 1.00 37.88 400 LEU B CA 1
ATOM 6169 C C . LEU B 1 379 ? 62.597 128.990 51.050 1.00 45.40 400 LEU B C 1
ATOM 6170 O O . LEU B 1 379 ? 62.444 128.346 49.993 1.00 45.42 400 LEU B O 1
ATOM 6175 N N . ASN B 1 380 ? 63.177 130.198 51.116 1.00 42.87 401 ASN B N 1
ATOM 6176 C CA . ASN B 1 380 ? 63.791 130.837 49.984 1.00 42.58 401 ASN B CA 1
ATOM 6177 C C . ASN B 1 380 ? 65.184 130.277 49.894 1.00 47.43 401 ASN B C 1
ATOM 6178 O O . ASN B 1 380 ? 66.002 130.569 50.758 1.00 48.45 401 ASN B O 1
ATOM 6183 N N . GLN B 1 381 ? 65.456 129.441 48.888 1.00 44.20 402 GLN B N 1
ATOM 6184 C CA . GLN B 1 381 ? 66.761 128.766 48.747 1.00 45.15 402 GLN B CA 1
ATOM 6185 C C . GLN B 1 381 ? 67.898 129.732 48.302 1.00 52.17 402 GLN B C 1
ATOM 6186 O O . GLN B 1 381 ? 69.057 129.306 48.241 1.00 54.08 402 GLN B O 1
ATOM 6192 N N . GLN B 1 382 ? 67.578 131.010 48.019 1.00 48.54 403 GLN B N 1
ATOM 6193 C CA . GLN B 1 382 ? 68.580 131.995 47.606 1.00 49.66 403 GLN B CA 1
ATOM 6194 C C . GLN B 1 382 ? 69.019 132.833 48.804 1.00 53.91 403 GLN B C 1
ATOM 6195 O O . GLN B 1 382 ? 70.208 133.100 48.936 1.00 55.16 403 GLN B O 1
ATOM 6201 N N . SER B 1 383 ? 68.085 133.196 49.705 1.00 49.18 404 SER B N 1
ATOM 6202 C CA . SER B 1 383 ? 68.369 134.040 50.867 1.00 48.70 404 SER B CA 1
ATOM 6203 C C . SER B 1 383 ? 68.380 133.272 52.197 1.00 52.49 404 SER B C 1
ATOM 6204 O O . SER B 1 383 ? 68.952 133.760 53.184 1.00 55.19 404 SER B O 1
ATOM 6207 N N . GLY B 1 384 ? 67.730 132.116 52.242 1.00 45.32 405 GLY B N 1
ATOM 6208 C CA . GLY B 1 384 ? 67.630 131.325 53.467 1.00 43.52 405 GLY B CA 1
ATOM 6209 C C . GLY B 1 384 ? 66.468 131.758 54.341 1.00 46.24 405 GLY B C 1
ATOM 6210 O O . GLY B 1 384 ? 66.332 131.280 55.460 1.00 47.11 405 GLY B O 1
ATOM 6211 N N . GLU B 1 385 ? 65.634 132.691 53.849 1.00 42.29 406 GLU B N 1
ATOM 6212 C CA . GLU B 1 385 ? 64.438 133.211 54.515 1.00 41.14 406 GLU B CA 1
ATOM 6213 C C . GLU B 1 385 ? 63.369 132.113 54.667 1.00 46.10 406 GLU B C 1
ATOM 6214 O O . GLU B 1 385 ? 63.098 131.356 53.720 1.00 44.64 406 GLU B O 1
ATOM 6220 N N . LEU B 1 386 ? 62.767 132.041 55.864 1.00 42.02 407 LEU B N 1
ATOM 6221 C CA . LEU B 1 386 ? 61.727 131.084 56.197 1.00 39.73 407 LEU B CA 1
ATOM 6222 C C . LEU B 1 386 ? 60.389 131.791 56.222 1.00 44.64 407 LEU B C 1
ATOM 6223 O O . LEU B 1 386 ? 60.223 132.773 56.937 1.00 47.36 407 LEU B O 1
ATOM 6228 N N . TYR B 1 387 ? 59.439 131.291 55.448 1.00 41.23 408 TYR B N 1
ATOM 6229 C CA . TYR B 1 387 ? 58.074 131.812 55.348 1.00 40.96 408 TYR B CA 1
ATOM 6230 C C . TYR B 1 387 ? 57.176 130.959 56.240 1.00 43.66 408 TYR B C 1
ATOM 6231 O O . TYR B 1 387 ? 56.985 129.783 55.945 1.00 43.07 408 TYR B O 1
ATOM 6240 N N . VAL B 1 388 ? 56.686 131.541 57.352 1.00 39.41 409 VAL B N 1
ATOM 6241 C CA . VAL B 1 388 ? 55.832 130.903 58.348 1.00 38.77 409 VAL B CA 1
ATOM 6242 C C . VAL B 1 388 ? 54.424 131.534 58.344 1.00 43.68 409 VAL B C 1
ATOM 6243 O O . VAL B 1 388 ? 54.293 132.766 58.419 1.00 42.02 409 VAL B O 1
ATOM 6247 N N . THR B 1 389 ? 53.368 130.670 58.282 1.00 40.86 410 THR B N 1
ATOM 6248 C CA . THR B 1 389 ? 51.965 131.100 58.313 1.00 40.16 410 THR B CA 1
ATOM 6249 C C . THR B 1 389 ? 51.420 130.854 59.716 1.00 44.85 410 THR B C 1
ATOM 6250 O O . THR B 1 389 ? 51.406 129.711 60.179 1.00 43.83 410 THR B O 1
ATOM 6254 N N . TYR B 1 390 ? 50.998 131.938 60.398 1.00 42.12 411 TYR B N 1
ATOM 6255 C CA . TYR B 1 390 ? 50.421 131.913 61.742 1.00 42.07 411 TYR B CA 1
ATOM 6256 C C . TYR B 1 390 ? 48.935 132.246 61.738 1.00 49.43 411 TYR B C 1
ATOM 6257 O O . TYR B 1 390 ? 48.491 133.013 60.887 1.00 49.84 411 TYR B O 1
ATOM 6266 N N . THR B 1 391 ? 48.181 131.703 62.706 1.00 49.08 412 THR B N 1
ATOM 6267 C CA . THR B 1 391 ? 46.764 132.010 62.918 1.00 51.70 412 THR B CA 1
ATOM 6268 C C . THR B 1 391 ? 46.501 132.157 64.427 1.00 61.83 412 THR B C 1
ATOM 6269 O O . THR B 1 391 ? 46.851 131.258 65.195 1.00 61.35 412 THR B O 1
ATOM 6273 N N . GLU B 1 392 ? 45.934 133.306 64.851 1.00 63.82 413 GLU B N 1
ATOM 6274 C CA . GLU B 1 392 ? 45.538 133.534 66.241 1.00 67.32 413 GLU B CA 1
ATOM 6275 C C . GLU B 1 392 ? 44.196 132.838 66.412 1.00 76.27 413 GLU B C 1
ATOM 6276 O O . GLU B 1 392 ? 43.200 133.229 65.798 1.00 76.91 413 GLU B O 1
ATOM 6278 N N . GLU B 1 393 ? 44.225 131.730 67.142 1.00 75.92 414 GLU B N 1
ATOM 6279 C CA . GLU B 1 393 ? 43.146 130.773 67.392 1.00 77.90 414 GLU B CA 1
ATOM 6280 C C . GLU B 1 393 ? 41.829 131.470 67.810 1.00 84.81 414 GLU B C 1
ATOM 6281 O O . GLU B 1 393 ? 40.777 131.184 67.236 1.00 85.68 414 GLU B O 1
ATOM 6287 N N . ARG B 1 394 ? 41.899 132.385 68.780 1.00 81.91 415 ARG B N 1
ATOM 6288 C CA . ARG B 1 394 ? 40.745 133.074 69.333 1.00 83.45 415 ARG B CA 1
ATOM 6289 C C . ARG B 1 394 ? 40.130 134.127 68.397 1.00 87.40 415 ARG B C 1
ATOM 6290 O O . ARG B 1 394 ? 38.925 134.357 68.476 1.00 88.61 415 ARG B O 1
ATOM 6298 N N . LYS B 1 395 ? 40.930 134.753 67.526 1.00 82.35 416 LYS B N 1
ATOM 6299 C CA . LYS B 1 395 ? 40.498 135.891 66.703 1.00 82.18 416 LYS B CA 1
ATOM 6300 C C . LYS B 1 395 ? 40.267 135.563 65.195 1.00 84.55 416 LYS B C 1
ATOM 6301 O O . LYS B 1 395 ? 39.615 136.363 64.510 1.00 84.01 416 LYS B O 1
ATOM 6307 N N . ASP B 1 396 ? 40.787 134.410 64.693 1.00 79.80 417 ASP B N 1
ATOM 6308 C CA . ASP B 1 396 ? 40.774 133.978 63.279 1.00 78.47 417 ASP B CA 1
ATOM 6309 C C . ASP B 1 396 ? 41.429 135.086 62.410 1.00 80.15 417 ASP B C 1
ATOM 6310 O O . ASP B 1 396 ? 40.794 135.690 61.530 1.00 80.46 417 ASP B O 1
ATOM 6315 N N . GLU B 1 397 ? 42.693 135.390 62.729 1.00 73.13 418 GLU B N 1
ATOM 6316 C CA . GLU B 1 397 ? 43.476 136.389 62.014 1.00 70.17 418 GLU B CA 1
ATOM 6317 C C . GLU B 1 397 ? 44.800 135.725 61.668 1.00 67.78 418 GLU B C 1
ATOM 6318 O O . GLU B 1 397 ? 45.494 135.197 62.552 1.00 65.86 418 GLU B O 1
ATOM 6324 N N . SER B 1 398 ? 45.103 135.674 60.367 1.00 60.62 419 SER B N 1
ATOM 6325 C CA . SER B 1 398 ? 46.292 135.012 59.869 1.00 58.23 419 SER B CA 1
ATOM 6326 C C . SER B 1 398 ? 47.283 135.999 59.271 1.00 59.68 419 SER B C 1
ATOM 6327 O O . SER B 1 398 ? 46.913 137.052 58.744 1.00 60.93 419 SER B O 1
ATOM 6330 N N . LYS B 1 399 ? 48.558 135.635 59.357 1.00 52.28 420 LYS B N 1
ATOM 6331 C CA . LYS B 1 399 ? 49.674 136.415 58.836 1.00 48.78 420 LYS B CA 1
ATOM 6332 C C . LYS B 1 399 ? 50.765 135.497 58.276 1.00 48.25 420 LYS B C 1
ATOM 6333 O O . LYS B 1 399 ? 50.863 134.334 58.662 1.00 46.73 420 LYS B O 1
ATOM 6339 N N . ILE B 1 400 ? 51.584 136.036 57.372 1.00 43.04 421 ILE B N 1
ATOM 6340 C CA . ILE B 1 400 ? 52.764 135.384 56.831 1.00 40.48 421 ILE B CA 1
ATOM 6341 C C . ILE B 1 400 ? 53.963 136.149 57.388 1.00 45.42 421 ILE B C 1
ATOM 6342 O O . ILE B 1 400 ? 54.128 137.341 57.098 1.00 45.04 421 ILE B O 1
ATOM 6347 N N . VAL B 1 401 ? 54.764 135.478 58.228 1.00 42.51 422 VAL B N 1
ATOM 6348 C CA . VAL B 1 401 ? 55.952 136.097 58.797 1.00 43.26 422 VAL B CA 1
ATOM 6349 C C . VAL B 1 401 ? 57.155 135.534 58.052 1.00 47.13 422 VAL B C 1
ATOM 6350 O O . VAL B 1 401 ? 57.287 134.313 57.911 1.00 46.04 422 VAL B O 1
ATOM 6354 N N . VAL B 1 402 ? 57.989 136.435 57.525 1.00 44.93 423 VAL B N 1
ATOM 6355 C CA . VAL B 1 402 ? 59.222 136.111 56.803 1.00 45.30 423 VAL B CA 1
ATOM 6356 C C . VAL B 1 402 ? 60.393 136.337 57.751 1.00 54.15 423 VAL B C 1
ATOM 6357 O O . VAL B 1 402 ? 60.645 137.494 58.133 1.00 57.36 423 VAL B O 1
ATOM 6361 N N . TYR B 1 403 ? 61.070 135.243 58.159 1.00 49.33 424 TYR B N 1
ATOM 6362 C CA . TYR B 1 403 ? 62.240 135.263 59.051 1.00 50.89 424 TYR B CA 1
ATOM 6363 C C . TYR B 1 403 ? 63.539 135.139 58.297 1.00 57.34 424 TYR B C 1
ATOM 6364 O O . TYR B 1 403 ? 63.586 134.458 57.283 1.00 55.80 424 TYR B O 1
ATOM 6373 N N . SER B 1 404 ? 64.612 135.723 58.824 1.00 57.89 425 SER B N 1
ATOM 6374 C CA . SER B 1 404 ? 65.949 135.593 58.243 1.00 58.48 425 SER B CA 1
ATOM 6375 C C . SER B 1 404 ? 66.569 134.267 58.695 1.00 63.31 425 SER B C 1
ATOM 6376 O O . SER B 1 404 ? 66.003 133.614 59.581 1.00 62.05 425 SER B O 1
ATOM 6379 N N . LYS B 1 405 ? 67.739 133.874 58.122 1.00 61.90 426 LYS B N 1
ATOM 6380 C CA . LYS B 1 405 ? 68.490 132.665 58.508 1.00 62.01 426 LYS B CA 1
ATOM 6381 C C . LYS B 1 405 ? 68.680 132.585 60.015 1.00 69.11 426 LYS B C 1
ATOM 6382 O O . LYS B 1 405 ? 68.737 131.484 60.586 1.00 70.35 426 LYS B O 1
ATOM 6388 N N . ASP B 1 406 ? 68.802 133.780 60.644 1.00 65.99 427 ASP B N 1
ATOM 6389 C CA . ASP B 1 406 ? 69.066 134.038 62.063 1.00 67.13 427 ASP B CA 1
ATOM 6390 C C . ASP B 1 406 ? 67.775 134.204 62.902 1.00 70.40 427 ASP B C 1
ATOM 6391 O O . ASP B 1 406 ? 67.863 134.469 64.095 1.00 72.00 427 ASP B O 1
ATOM 6396 N N . GLY B 1 407 ? 66.610 134.047 62.286 1.00 64.77 428 GLY B N 1
ATOM 6397 C CA . GLY B 1 407 ? 65.329 134.142 62.977 1.00 64.22 428 GLY B CA 1
ATOM 6398 C C . GLY B 1 407 ? 64.810 135.541 63.266 1.00 69.83 428 GLY B C 1
ATOM 6399 O O . GLY B 1 407 ? 63.977 135.701 64.164 1.00 71.30 428 GLY B O 1
ATOM 6400 N N . LYS B 1 408 ? 65.259 136.564 62.502 1.00 64.92 429 LYS B N 1
ATOM 6401 C CA . LYS B 1 408 ? 64.760 137.914 62.724 1.00 65.12 429 LYS B CA 1
ATOM 6402 C C . LYS B 1 408 ? 63.629 138.181 61.734 1.00 65.64 429 LYS B C 1
ATOM 6403 O O . LYS B 1 408 ? 63.730 137.790 60.567 1.00 64.52 429 LYS B O 1
ATOM 6409 N N . VAL B 1 409 ? 62.544 138.835 62.220 1.00 59.03 430 VAL B N 1
ATOM 6410 C CA . VAL B 1 409 ? 61.354 139.151 61.428 1.00 55.01 430 VAL B CA 1
ATOM 6411 C C . VAL B 1 409 ? 61.752 140.178 60.400 1.00 56.72 430 VAL B C 1
ATOM 6412 O O . VAL B 1 409 ? 62.313 141.212 60.756 1.00 59.24 430 VAL B O 1
ATOM 6416 N N . LEU B 1 410 ? 61.490 139.872 59.123 1.00 49.54 431 LEU B N 1
ATOM 6417 C CA . LEU B 1 410 ? 61.784 140.752 57.997 1.00 47.37 431 LEU B CA 1
ATOM 6418 C C . LEU B 1 410 ? 60.500 141.379 57.445 1.00 52.27 431 LEU B C 1
ATOM 6419 O O . LEU B 1 410 ? 60.506 142.569 57.100 1.00 53.82 431 LEU B O 1
ATOM 6424 N N . HIS B 1 411 ? 59.410 140.572 57.343 1.00 47.78 432 HIS B N 1
ATOM 6425 C CA . HIS B 1 411 ? 58.124 140.974 56.773 1.00 47.30 432 HIS B CA 1
ATOM 6426 C C . HIS B 1 411 ? 56.956 140.359 57.506 1.00 54.36 432 HIS B C 1
ATOM 6427 O O . HIS B 1 411 ? 57.083 139.269 58.053 1.00 55.25 432 HIS B O 1
ATOM 6434 N N . THR B 1 412 ? 55.804 141.041 57.476 1.00 53.12 433 THR B N 1
ATOM 6435 C CA . THR B 1 412 ? 54.542 140.565 58.037 1.00 53.96 433 THR B CA 1
ATOM 6436 C C . THR B 1 412 ? 53.478 140.882 57.009 1.00 60.02 433 THR B C 1
ATOM 6437 O O . THR B 1 412 ? 53.286 142.049 56.656 1.00 61.40 433 THR B O 1
ATOM 6441 N N . VAL B 1 413 ? 52.844 139.841 56.474 1.00 56.78 434 VAL B N 1
ATOM 6442 C CA . VAL B 1 413 ? 51.778 139.990 55.481 1.00 56.88 434 VAL B CA 1
ATOM 6443 C C . VAL B 1 413 ? 50.458 139.677 56.180 1.00 63.13 434 VAL B C 1
ATOM 6444 O O . VAL B 1 413 ? 50.267 138.544 56.616 1.00 61.96 434 VAL B O 1
ATOM 6448 N N . ASP B 1 414 ? 49.579 140.682 56.347 1.00 61.89 435 ASP B N 1
ATOM 6449 C CA . ASP B 1 414 ? 48.295 140.447 57.003 1.00 63.01 435 ASP B CA 1
ATOM 6450 C C . ASP B 1 414 ? 47.365 139.766 56.003 1.00 63.17 435 ASP B C 1
ATOM 6451 O O . ASP B 1 414 ? 47.264 140.197 54.846 1.00 61.63 435 ASP B O 1
ATOM 6456 N N . CYS B 1 415 ? 46.751 138.656 56.427 1.00 58.31 436 CYS B N 1
ATOM 6457 C CA . CYS B 1 415 ? 45.878 137.871 55.558 1.00 57.35 436 CYS B CA 1
ATOM 6458 C C . CYS B 1 415 ? 44.425 137.877 56.092 1.00 62.20 436 CYS B C 1
ATOM 6459 O O . CYS B 1 415 ? 43.503 137.425 55.404 1.00 60.47 436 CYS B O 1
ATOM 6462 N N . GLY B 1 416 ? 44.244 138.411 57.292 1.00 61.38 437 GLY B N 1
ATOM 6463 C CA . GLY B 1 416 ? 42.945 138.509 57.938 1.00 62.88 437 GLY B CA 1
ATOM 6464 C C . GLY B 1 416 ? 42.293 137.175 58.212 1.00 68.72 437 GLY B C 1
ATOM 6465 O O . GLY B 1 416 ? 42.935 136.258 58.729 1.00 69.26 437 GLY B O 1
ATOM 6466 N N . GLU B 1 417 ? 41.024 137.055 57.811 1.00 66.27 438 GLU B N 1
ATOM 6467 C CA . GLU B 1 417 ? 40.161 135.896 58.031 1.00 66.70 438 GLU B CA 1
ATOM 6468 C C . GLU B 1 417 ? 40.444 134.736 57.066 1.00 68.30 438 GLU B C 1
ATOM 6469 O O . GLU B 1 417 ? 39.973 133.623 57.308 1.00 69.44 438 GLU B O 1
ATOM 6475 N N . SER B 1 418 ? 41.206 134.981 55.997 1.00 62.20 439 SER B N 1
ATOM 6476 C CA . SER B 1 418 ? 41.536 133.961 55.006 1.00 60.32 439 SER B CA 1
ATOM 6477 C C . SER B 1 418 ? 42.985 133.465 55.198 1.00 60.28 439 SER B C 1
ATOM 6478 O O . SER B 1 418 ? 43.947 134.213 55.000 1.00 58.22 439 SER B O 1
ATOM 6481 N N . VAL B 1 419 ? 43.109 132.197 55.635 1.00 54.98 440 VAL B N 1
ATOM 6482 C CA . VAL B 1 419 ? 44.372 131.502 55.889 1.00 52.83 440 VAL B CA 1
ATOM 6483 C C . VAL B 1 419 ? 45.092 131.161 54.559 1.00 50.01 440 VAL B C 1
ATOM 6484 O O . VAL B 1 419 ? 44.522 130.440 53.730 1.00 49.12 440 VAL B O 1
ATOM 6488 N N . PRO B 1 420 ? 46.358 131.596 54.362 1.00 41.95 441 PRO B N 1
ATOM 6489 C CA . PRO B 1 420 ? 47.071 131.176 53.147 1.00 39.46 441 PRO B CA 1
ATOM 6490 C C . PRO B 1 420 ? 47.387 129.676 53.254 1.00 42.35 441 PRO B C 1
ATOM 6491 O O . PRO B 1 420 ? 47.714 129.184 54.337 1.00 43.25 441 PRO B O 1
ATOM 6495 N N . SER B 1 421 ? 47.190 128.933 52.160 1.00 36.58 442 SER B N 1
ATOM 6496 C CA . SER B 1 421 ? 47.415 127.490 52.163 1.00 36.40 442 SER B CA 1
ATOM 6497 C C . SER B 1 421 ? 48.814 127.111 51.669 1.00 43.01 442 SER B C 1
ATOM 6498 O O . SER B 1 421 ? 49.302 126.015 51.983 1.00 44.12 442 SER B O 1
ATOM 6501 N N . GLN B 1 422 ? 49.455 128.014 50.901 1.00 38.74 443 GLN B N 1
ATOM 6502 C CA . GLN B 1 422 ? 50.734 127.726 50.277 1.00 38.25 443 GLN B CA 1
ATOM 6503 C C . GLN B 1 422 ? 51.432 128.989 49.815 1.00 42.64 443 GLN B C 1
ATOM 6504 O O . GLN B 1 422 ? 50.757 129.964 49.505 1.00 42.29 443 GLN B O 1
ATOM 6510 N N . ILE B 1 423 ? 52.789 128.945 49.761 1.00 39.16 444 ILE B N 1
ATOM 6511 C CA . ILE B 1 423 ? 53.709 129.974 49.284 1.00 38.74 444 ILE B CA 1
ATOM 6512 C C . ILE B 1 423 ? 54.480 129.372 48.114 1.00 43.24 444 ILE B C 1
ATOM 6513 O O . ILE B 1 423 ? 54.964 128.242 48.197 1.00 42.28 444 ILE B O 1
ATOM 6518 N N . LEU B 1 424 ? 54.535 130.108 47.008 1.00 40.81 445 LEU B N 1
ATOM 6519 C CA . LEU B 1 424 ? 55.166 129.704 45.746 1.00 39.10 445 LEU B CA 1
ATOM 6520 C C . LEU B 1 424 ? 56.100 130.788 45.226 1.00 40.65 445 LEU B C 1
ATOM 6521 O O . LEU B 1 424 ? 55.863 131.971 45.477 1.00 38.72 445 LEU B O 1
ATOM 6526 N N . PHE B 1 425 ? 57.132 130.384 44.467 1.00 36.90 446 PHE B N 1
ATOM 6527 C CA . PHE B 1 425 ? 58.048 131.300 43.766 1.00 35.13 446 PHE B CA 1
ATOM 6528 C C . PHE B 1 425 ? 57.773 131.164 42.259 1.00 40.96 446 PHE B C 1
ATOM 6529 O O . PHE B 1 425 ? 57.191 130.157 41.844 1.00 39.38 446 PHE B O 1
ATOM 6537 N N . ASN B 1 426 ? 58.117 132.168 41.451 1.00 41.18 447 ASN B N 1
ATOM 6538 C CA . ASN B 1 426 ? 57.887 132.088 39.995 1.00 42.59 447 ASN B CA 1
ATOM 6539 C C . ASN B 1 426 ? 59.031 131.329 39.240 1.00 49.56 447 ASN B C 1
ATOM 6540 O O . ASN B 1 426 ? 58.917 131.050 38.042 1.00 49.07 447 ASN B O 1
ATOM 6545 N N . ASN B 1 427 ? 60.146 131.067 39.950 1.00 49.07 448 ASN B N 1
ATOM 6546 C CA . ASN B 1 427 ? 61.385 130.445 39.461 1.00 53.42 448 ASN B CA 1
ATOM 6547 C C . ASN B 1 427 ? 61.707 129.164 40.251 1.00 68.94 448 ASN B C 1
ATOM 6548 O O . ASN B 1 427 ? 61.221 129.013 41.389 1.00 70.71 448 ASN B O 1
ATOM 6554 N N . LEU C 1 12 ? 41.119 12.421 74.981 1.00 80.84 33 LEU C N 1
ATOM 6555 C CA . LEU C 1 12 ? 40.870 13.842 74.734 1.00 79.50 33 LEU C CA 1
ATOM 6556 C C . LEU C 1 12 ? 39.468 14.226 75.203 1.00 82.28 33 LEU C C 1
ATOM 6557 O O . LEU C 1 12 ? 38.552 13.407 75.130 1.00 81.71 33 LEU C O 1
ATOM 6559 N N . ALA C 1 13 ? 39.311 15.479 75.680 1.00 77.89 34 ALA C N 1
ATOM 6560 C CA . ALA C 1 13 ? 38.070 16.050 76.225 1.00 76.42 34 ALA C CA 1
ATOM 6561 C C . ALA C 1 13 ? 36.954 16.085 75.195 1.00 77.38 34 ALA C C 1
ATOM 6562 O O . ALA C 1 13 ? 37.217 15.999 74.003 1.00 77.99 34 ALA C O 1
ATOM 6564 N N . HIS C 1 14 ? 35.708 16.240 75.658 1.00 71.87 35 HIS C N 1
ATOM 6565 C CA . HIS C 1 14 ? 34.539 16.234 74.793 1.00 71.08 35 HIS C CA 1
ATOM 6566 C C . HIS C 1 14 ? 34.256 17.629 74.229 1.00 70.17 35 HIS C C 1
ATOM 6567 O O . HIS C 1 14 ? 33.558 17.722 73.219 1.00 69.73 35 HIS C O 1
ATOM 6574 N N . TYR C 1 15 ? 34.858 18.704 74.801 1.00 63.59 36 TYR C N 1
ATOM 6575 C CA . TYR C 1 15 ? 34.720 20.051 74.236 1.00 60.93 36 TYR C CA 1
ATOM 6576 C C . TYR C 1 15 ? 35.489 20.106 72.893 1.00 63.54 36 TYR C C 1
ATOM 6577 O O . TYR C 1 15 ? 36.271 19.189 72.623 1.00 63.80 36 TYR C O 1
ATOM 6586 N N . PRO C 1 16 ? 35.262 21.097 72.003 1.00 58.52 37 PRO C N 1
ATOM 6587 C CA . PRO C 1 16 ? 35.929 21.053 70.689 1.00 58.22 37 PRO C CA 1
ATOM 6588 C C . PRO C 1 16 ? 37.462 20.972 70.786 1.00 60.91 37 PRO C C 1
ATOM 6589 O O . PRO C 1 16 ? 38.083 21.707 71.554 1.00 59.63 37 PRO C O 1
ATOM 6593 N N . ASN C 1 17 ? 38.049 20.021 70.026 1.00 57.35 38 ASN C N 1
ATOM 6594 C CA . ASN C 1 17 ? 39.492 19.771 69.930 1.00 56.87 38 ASN C CA 1
ATOM 6595 C C . ASN C 1 17 ? 39.988 20.200 68.542 1.00 58.23 38 ASN C C 1
ATOM 6596 O O . ASN C 1 17 ? 39.785 19.494 67.552 1.00 57.35 38 ASN C O 1
ATOM 6601 N N . VAL C 1 18 ? 40.592 21.385 68.482 1.00 54.05 39 VAL C N 1
ATOM 6602 C CA . VAL C 1 18 ? 41.149 22.011 67.278 1.00 54.17 39 VAL C CA 1
ATOM 6603 C C . VAL C 1 18 ? 42.546 21.437 67.034 1.00 63.57 39 VAL C C 1
ATOM 6604 O O . VAL C 1 18 ? 43.376 21.518 67.931 1.00 63.59 39 VAL C O 1
ATOM 6608 N N . LEU C 1 19 ? 42.804 20.834 65.856 1.00 63.57 40 LEU C N 1
ATOM 6609 C CA . LEU C 1 19 ? 44.127 20.260 65.565 1.00 65.45 40 LEU C CA 1
ATOM 6610 C C . LEU C 1 19 ? 45.173 21.396 65.471 1.00 69.79 40 LEU C C 1
ATOM 6611 O O . LEU C 1 19 ? 44.847 22.468 64.963 1.00 69.56 40 LEU C O 1
ATOM 6613 N N . LYS C 1 20 ? 46.389 21.191 66.039 1.00 66.75 41 LYS C N 1
ATOM 6614 C CA . LYS C 1 20 ? 47.470 22.194 66.069 1.00 65.99 41 LYS C CA 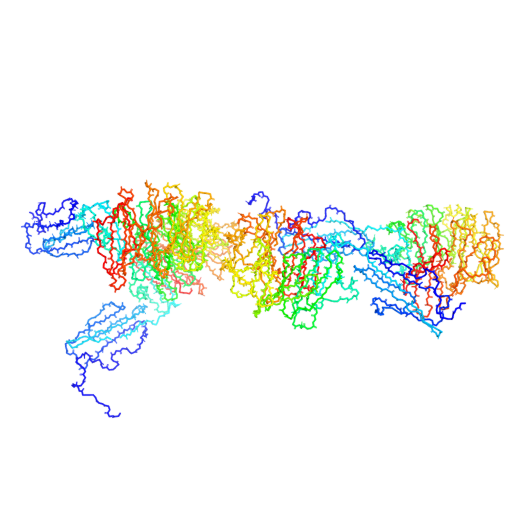1
ATOM 6615 C C . LYS C 1 20 ? 47.800 22.711 64.673 1.00 69.43 41 LYS C C 1
ATOM 6616 O O . LYS C 1 20 ? 47.844 21.947 63.710 1.00 71.44 41 LYS C O 1
ATOM 6618 N N . GLY C 1 21 ? 47.983 24.016 64.575 1.00 64.06 42 GLY C N 1
ATOM 6619 C CA . GLY C 1 21 ? 48.306 24.687 63.319 1.00 62.81 42 GLY C CA 1
ATOM 6620 C C . GLY C 1 21 ? 47.155 24.931 62.363 1.00 62.87 42 GLY C C 1
ATOM 6621 O O . GLY C 1 21 ? 47.362 25.503 61.294 1.00 61.72 42 GLY C O 1
ATOM 6622 N N . THR C 1 22 ? 45.925 24.525 62.728 1.00 57.68 43 THR C N 1
ATOM 6623 C CA . THR C 1 22 ? 44.800 24.743 61.826 1.00 55.67 43 THR C CA 1
ATOM 6624 C C . THR C 1 22 ? 44.144 26.127 62.177 1.00 54.82 43 THR C C 1
ATOM 6625 O O . THR C 1 22 ? 43.191 26.538 61.521 1.00 52.74 43 THR C O 1
ATOM 6629 N N . PHE C 1 23 ? 44.708 26.842 63.168 1.00 51.26 44 PHE C N 1
ATOM 6630 C CA . PHE C 1 23 ? 44.336 28.197 63.618 1.00 49.81 44 PHE C CA 1
ATOM 6631 C C . PHE C 1 23 ? 45.641 29.004 63.830 1.00 57.35 44 PHE C C 1
ATOM 6632 O O . PHE C 1 23 ? 46.572 28.458 64.429 1.00 59.06 44 PHE C O 1
ATOM 6640 N N . PRO C 1 24 ? 45.740 30.281 63.356 1.00 54.30 45 PRO C N 1
ATOM 6641 C CA . PRO C 1 24 ? 47.014 31.016 63.467 1.00 54.12 45 PRO C CA 1
ATOM 6642 C C . PRO C 1 24 ? 47.526 31.165 64.901 1.00 60.08 45 PRO C C 1
ATOM 6643 O O . PRO C 1 24 ? 46.809 31.560 65.806 1.00 58.08 45 PRO C O 1
ATOM 6647 N N . THR C 1 25 ? 48.796 30.813 65.075 1.00 61.65 46 THR C N 1
ATOM 6648 C CA . THR C 1 25 ? 49.547 30.872 66.331 1.00 63.02 46 THR C CA 1
ATOM 6649 C C . THR C 1 25 ? 50.348 32.203 66.396 1.00 66.51 46 THR C C 1
ATOM 6650 O O . THR C 1 25 ? 50.931 32.517 67.439 1.00 67.16 46 THR C O 1
ATOM 6654 N N . GLU C 1 26 ? 50.382 32.958 65.271 1.00 60.68 47 GLU C N 1
ATOM 6655 C CA . GLU C 1 26 ? 51.063 34.244 65.130 1.00 58.42 47 GLU C CA 1
ATOM 6656 C C . GLU C 1 26 ? 50.218 35.213 64.317 1.00 61.06 47 GLU C C 1
ATOM 6657 O O . GLU C 1 26 ? 49.360 34.805 63.528 1.00 59.65 47 GLU C O 1
ATOM 6659 N N . SER C 1 27 ? 50.456 36.510 64.533 1.00 58.73 48 SER C N 1
ATOM 6660 C CA . SER C 1 27 ? 49.774 37.601 63.854 1.00 58.17 48 SER C CA 1
ATOM 6661 C C . SER C 1 27 ? 50.045 37.527 62.340 1.00 62.07 48 SER C C 1
ATOM 6662 O O . SER C 1 27 ? 51.184 37.342 61.915 1.00 62.26 48 SER C O 1
ATOM 6665 N N . GLN C 1 28 ? 48.974 37.625 61.544 1.00 57.61 49 GLN C N 1
ATOM 6666 C CA . GLN C 1 28 ? 48.988 37.494 60.086 1.00 56.88 49 GLN C CA 1
ATOM 6667 C C . GLN C 1 28 ? 49.162 38.821 59.383 1.00 58.36 49 GLN C C 1
ATOM 6668 O O . GLN C 1 28 ? 48.515 39.807 59.749 1.00 58.86 49 GLN C O 1
ATOM 6674 N N . VAL C 1 29 ? 50.029 38.846 58.355 1.00 51.79 50 VAL C N 1
ATOM 6675 C CA . VAL C 1 29 ? 50.237 40.034 57.523 1.00 49.88 50 VAL C CA 1
ATOM 6676 C C . VAL C 1 29 ? 49.954 39.588 56.092 1.00 53.48 50 VAL C C 1
ATOM 6677 O O . VAL C 1 29 ? 50.527 38.597 55.611 1.00 53.85 50 VAL C O 1
ATOM 6681 N N . LEU C 1 30 ? 48.990 40.266 55.448 1.00 49.33 51 LEU C N 1
ATOM 6682 C CA . LEU C 1 30 ? 48.534 39.917 54.100 1.00 49.33 51 LEU C CA 1
ATOM 6683 C C . LEU C 1 30 ? 48.616 41.110 53.160 1.00 53.58 51 LEU C C 1
ATOM 6684 O O . LEU C 1 30 ? 48.531 42.248 53.611 1.00 53.59 51 LEU C O 1
ATOM 6689 N N . GLU C 1 31 ? 48.738 40.854 51.856 1.00 50.40 52 GLU C N 1
ATOM 6690 C CA . GLU C 1 31 ? 48.769 41.931 50.876 1.00 50.56 52 GLU C CA 1
ATOM 6691 C C . GLU C 1 31 ? 47.362 42.409 50.568 1.00 56.95 52 GLU C C 1
ATOM 6692 O O . GLU C 1 31 ? 46.403 41.656 50.711 1.00 55.82 52 GLU C O 1
ATOM 6698 N N . LEU C 1 32 ? 47.234 43.660 50.107 1.00 56.64 53 LEU C N 1
ATOM 6699 C CA . LEU C 1 32 ? 45.941 44.172 49.649 1.00 56.57 53 LEU C CA 1
ATOM 6700 C C . LEU C 1 32 ? 45.531 43.315 48.448 1.00 64.60 53 LEU C C 1
ATOM 6701 O O . LEU C 1 32 ? 46.381 42.977 47.611 1.00 66.85 53 LEU C O 1
ATOM 6706 N N . GLY C 1 33 ? 44.296 42.844 48.458 1.00 60.67 54 GLY C N 1
ATOM 6707 C CA . GLY C 1 33 ? 43.783 41.947 47.432 1.00 61.12 54 GLY C CA 1
ATOM 6708 C C . GLY C 1 33 ? 43.766 40.482 47.830 1.00 64.42 54 GLY C C 1
ATOM 6709 O O . GLY C 1 33 ? 43.063 39.691 47.193 1.00 65.50 54 GLY C O 1
ATOM 6710 N N . GLU C 1 34 ? 44.554 40.095 48.873 1.00 58.58 55 GLU C N 1
ATOM 6711 C CA . GLU C 1 34 ? 44.599 38.724 49.386 1.00 57.21 55 GLU C CA 1
ATOM 6712 C C . GLU C 1 34 ? 43.394 38.438 50.277 1.00 57.83 55 GLU C C 1
ATOM 6713 O O . GLU C 1 34 ? 42.759 39.367 50.759 1.00 55.86 55 GLU C O 1
ATOM 6719 N N . THR C 1 35 ? 43.077 37.144 50.487 1.00 54.63 56 THR C N 1
ATOM 6720 C CA . THR C 1 35 ? 41.976 36.704 51.352 1.00 53.00 56 THR C CA 1
ATOM 6721 C C . THR C 1 35 ? 42.529 35.876 52.506 1.00 53.30 56 THR C C 1
ATOM 6722 O O . THR C 1 35 ? 43.301 34.943 52.273 1.00 51.41 56 THR C O 1
ATOM 6726 N N . LEU C 1 36 ? 42.156 36.251 53.754 1.00 48.32 57 LEU C N 1
ATOM 6727 C CA . LEU C 1 36 ? 42.539 35.515 54.940 1.00 47.56 57 LEU C CA 1
ATOM 6728 C C . LEU C 1 36 ? 41.569 34.385 55.129 1.00 53.91 57 LEU C C 1
ATOM 6729 O O . LEU C 1 36 ? 40.377 34.641 55.310 1.00 53.95 57 LEU C O 1
ATOM 6734 N N . GLU C 1 37 ? 42.059 33.131 55.032 1.00 52.09 58 GLU C N 1
ATOM 6735 C CA . GLU C 1 37 ? 41.241 31.944 55.259 1.00 51.64 58 GLU C CA 1
ATOM 6736 C C . GLU C 1 37 ? 41.798 31.120 56.388 1.00 54.52 58 GLU C C 1
ATOM 6737 O O . GLU C 1 37 ? 42.965 30.734 56.371 1.00 54.79 58 GLU C O 1
ATOM 6743 N N . ILE C 1 38 ? 40.970 30.871 57.383 1.00 50.72 59 ILE C N 1
ATOM 6744 C CA . ILE C 1 38 ? 41.272 29.990 58.508 1.00 50.74 59 ILE C CA 1
ATOM 6745 C C . ILE C 1 38 ? 40.214 28.910 58.464 1.00 58.60 59 ILE C C 1
ATOM 6746 O O . ILE C 1 38 ? 39.045 29.223 58.238 1.00 58.96 59 ILE C O 1
ATOM 6751 N N . THR C 1 39 ? 40.611 27.649 58.591 1.00 57.30 60 THR C N 1
ATOM 6752 C CA . THR C 1 39 ? 39.663 26.553 58.611 1.00 58.04 60 THR C CA 1
ATOM 6753 C C . THR C 1 39 ? 40.057 25.660 59.772 1.00 66.74 60 THR C C 1
ATOM 6754 O O . THR C 1 39 ? 40.816 24.701 59.566 1.00 69.75 60 THR C O 1
ATOM 6758 N N . PRO C 1 40 ? 39.582 25.944 61.008 1.00 62.23 61 PRO C N 1
ATOM 6759 C CA . PRO C 1 40 ? 39.922 25.063 62.132 1.00 62.18 61 PRO C CA 1
ATOM 6760 C C . PRO C 1 40 ? 39.413 23.647 61.886 1.00 67.23 61 PRO C C 1
ATOM 6761 O O . PRO C 1 40 ? 38.284 23.468 61.419 1.00 67.35 61 PRO C O 1
ATOM 6765 N N . GLU C 1 41 ? 40.283 22.658 62.116 1.00 64.73 62 GLU C N 1
ATOM 6766 C CA . GLU C 1 41 ? 39.940 21.256 61.961 1.00 65.88 62 GLU C CA 1
ATOM 6767 C C . GLU C 1 41 ? 39.661 20.673 63.328 1.00 67.25 62 GLU C C 1
ATOM 6768 O O . GLU C 1 41 ? 40.545 20.613 64.189 1.00 65.81 62 GLU C O 1
ATOM 6774 N N . LEU C 1 42 ? 38.407 20.286 63.530 1.00 63.77 63 LEU C N 1
ATOM 6775 C CA . LEU C 1 42 ? 37.961 19.676 64.772 1.00 63.32 63 LEU C CA 1
ATOM 6776 C C . LEU C 1 42 ? 38.082 18.188 64.681 1.00 67.93 63 LEU C C 1
ATOM 6777 O O . LEU C 1 42 ? 37.595 17.576 63.720 1.00 68.27 63 LEU C O 1
ATOM 6782 N N . LEU C 1 43 ? 38.758 17.607 65.675 1.00 64.51 64 LEU C N 1
ATOM 6783 C CA . LEU C 1 43 ? 38.927 16.175 65.812 1.00 65.54 64 LEU C CA 1
ATOM 6784 C C . LEU C 1 43 ? 37.535 15.543 66.031 1.00 69.44 64 LEU C C 1
ATOM 6785 O O . LEU C 1 43 ? 37.232 14.507 65.444 1.00 69.62 64 LEU C O 1
ATOM 6790 N N . ASN C 1 44 ? 36.676 16.246 66.804 1.00 67.08 65 ASN C N 1
ATOM 6791 C CA . ASN C 1 44 ? 35.279 15.934 67.159 1.00 68.46 65 ASN C CA 1
ATOM 6792 C C . ASN C 1 44 ? 34.350 17.078 66.656 1.00 73.25 65 ASN C C 1
ATOM 6793 O O . ASN C 1 44 ? 33.931 17.930 67.452 1.00 73.04 65 ASN C O 1
ATOM 6798 N N . PRO C 1 45 ? 34.035 17.137 65.337 1.00 69.51 66 PRO C N 1
ATOM 6799 C CA . PRO C 1 45 ? 33.270 18.286 64.821 1.00 69.20 66 PRO C CA 1
ATOM 6800 C C . PRO C 1 45 ? 31.753 18.216 65.038 1.00 74.37 66 PRO C C 1
ATOM 6801 O O . PRO C 1 45 ? 31.085 19.240 64.862 1.00 74.20 66 PRO C O 1
ATOM 6805 N N . GLU C 1 46 ? 31.214 17.035 65.383 1.00 72.69 67 GLU C N 1
ATOM 6806 C CA . GLU C 1 46 ? 29.777 16.786 65.546 1.00 73.31 67 GLU C CA 1
ATOM 6807 C C . GLU C 1 46 ? 29.147 17.698 66.626 1.00 76.05 67 GLU C C 1
ATOM 6808 O O . GLU C 1 46 ? 29.573 17.688 67.783 1.00 76.72 67 GLU C O 1
ATOM 6810 N N . GLY C 1 47 ? 28.143 18.470 66.212 1.00 70.10 68 GLY C N 1
ATOM 6811 C CA . GLY C 1 47 ? 27.375 19.350 67.089 1.00 68.73 68 GLY C CA 1
ATOM 6812 C C . GLY C 1 47 ? 28.037 20.655 67.480 1.00 70.89 68 GLY C C 1
ATOM 6813 O O . GLY C 1 47 ? 27.529 21.373 68.352 1.00 69.34 68 GLY C O 1
ATOM 6814 N N . ALA C 1 48 ? 29.169 20.978 66.834 1.00 66.80 69 ALA C N 1
ATOM 6815 C CA . ALA C 1 48 ? 29.913 22.199 67.108 1.00 65.24 69 ALA C CA 1
ATOM 6816 C C . ALA C 1 48 ? 29.352 23.374 66.332 1.00 70.02 69 ALA C C 1
ATOM 6817 O O . ALA C 1 48 ? 28.928 23.230 65.177 1.00 71.49 69 ALA C O 1
ATOM 6819 N N . THR C 1 49 ? 29.344 24.542 66.978 1.00 64.56 70 THR C N 1
ATOM 6820 C CA . THR C 1 49 ? 28.908 25.792 66.372 1.00 64.11 70 THR C CA 1
ATOM 6821 C C . THR C 1 49 ? 30.075 26.769 66.510 1.00 66.47 70 THR C C 1
ATOM 6822 O O . THR C 1 49 ? 30.851 26.657 67.457 1.00 66.23 70 THR C O 1
ATOM 6826 N N . TYR C 1 50 ? 30.224 27.680 65.546 1.00 61.76 71 TYR C N 1
ATOM 6827 C CA . TYR C 1 50 ? 31.331 28.629 65.508 1.00 60.43 71 TYR C CA 1
ATOM 6828 C C . TYR C 1 50 ? 30.863 30.059 65.623 1.00 62.54 71 TYR C C 1
ATOM 6829 O O . TYR C 1 50 ? 29.723 30.386 65.297 1.00 63.62 71 TYR C O 1
ATOM 6838 N N . SER C 1 51 ? 31.768 30.901 66.103 1.00 57.14 72 SER C N 1
ATOM 6839 C CA . SER C 1 51 ? 31.581 32.332 66.236 1.00 55.85 72 SER C CA 1
ATOM 6840 C C . SER C 1 51 ? 32.916 33.010 65.918 1.00 60.26 72 SER C C 1
ATOM 6841 O O . SER C 1 51 ? 33.934 32.738 66.563 1.00 60.80 72 SER C O 1
ATOM 6844 N N . TRP C 1 52 ? 32.929 33.806 64.855 1.00 55.87 73 TRP C N 1
ATOM 6845 C CA . TRP C 1 52 ? 34.115 34.542 64.433 1.00 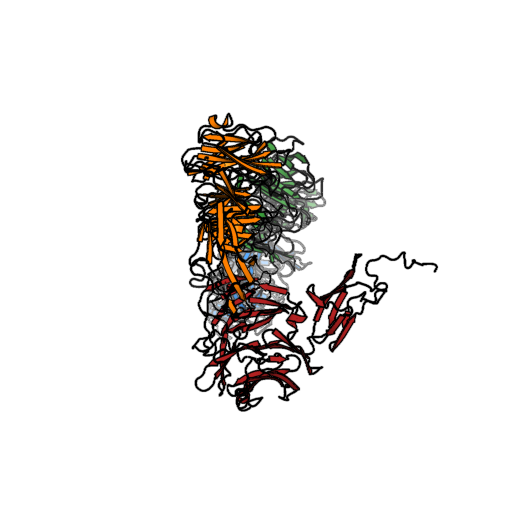54.73 73 TRP C CA 1
ATOM 6846 C C . TRP C 1 52 ? 33.913 36.002 64.732 1.00 58.74 73 TRP C C 1
ATOM 6847 O O . TRP C 1 52 ? 33.025 36.633 64.156 1.00 58.98 73 TRP C O 1
ATOM 6858 N N . LEU C 1 53 ? 34.709 36.529 65.667 1.00 54.66 74 LEU C N 1
ATOM 6859 C CA . LEU C 1 53 ? 34.629 37.918 66.079 1.00 52.68 74 LEU C CA 1
ATOM 6860 C C . LEU C 1 53 ? 35.790 38.702 65.485 1.00 56.02 74 LEU C C 1
ATOM 6861 O O . LEU C 1 53 ? 36.951 38.377 65.754 1.00 54.69 74 LEU C O 1
ATOM 6866 N N . VAL C 1 54 ? 35.471 39.703 64.635 1.00 53.27 75 VAL C N 1
ATOM 6867 C CA . VAL C 1 54 ? 36.420 40.649 64.037 1.00 52.61 75 VAL C CA 1
ATOM 6868 C C . VAL C 1 54 ? 36.285 41.910 64.872 1.00 58.80 75 VAL C C 1
ATOM 6869 O O . VAL C 1 54 ? 35.215 42.535 64.877 1.00 59.26 75 VAL C O 1
ATOM 6873 N N . ASN C 1 55 ? 37.343 42.237 65.642 1.00 56.03 76 ASN C N 1
ATOM 6874 C CA . ASN C 1 55 ? 37.379 43.367 66.564 1.00 55.81 76 ASN C CA 1
ATOM 6875 C C . ASN C 1 55 ? 36.200 43.274 67.564 1.00 61.50 76 ASN C C 1
ATOM 6876 O O . ASN C 1 55 ? 35.522 44.254 67.826 1.00 62.64 76 ASN C O 1
ATOM 6881 N N . GLY C 1 56 ? 35.971 42.079 68.092 1.00 58.44 77 GLY C N 1
ATOM 6882 C CA . GLY C 1 56 ? 34.916 41.807 69.063 1.00 58.89 77 GLY C CA 1
ATOM 6883 C C . GLY C 1 56 ? 33.499 41.713 68.532 1.00 64.19 77 GLY C C 1
ATOM 6884 O O . GLY C 1 56 ? 32.593 41.404 69.302 1.00 64.45 77 GLY C O 1
ATOM 6885 N N . LYS C 1 57 ? 33.282 41.988 67.232 1.00 61.09 78 LYS C N 1
ATOM 6886 C CA . LYS C 1 57 ? 31.955 41.965 66.616 1.00 61.63 78 LYS C CA 1
ATOM 6887 C C . LYS C 1 57 ? 31.792 40.697 65.787 1.00 66.17 78 LYS C C 1
ATOM 6888 O O . LYS C 1 57 ? 32.659 40.416 64.958 1.00 65.50 78 LYS C O 1
ATOM 6890 N N . GLU C 1 58 ? 30.692 39.927 65.998 1.00 63.35 79 GLU C N 1
ATOM 6891 C CA . GLU C 1 58 ? 30.478 38.678 65.262 1.00 63.67 79 GLU C CA 1
ATOM 6892 C C . GLU C 1 58 ? 30.349 38.969 63.782 1.00 69.76 79 GLU C C 1
ATOM 6893 O O . GLU C 1 58 ? 29.554 39.814 63.371 1.00 70.95 79 GLU C O 1
ATOM 6899 N N . TYR C 1 59 ? 31.169 38.274 63.003 1.00 66.10 80 TYR C N 1
ATOM 6900 C CA . TYR C 1 59 ? 31.281 38.417 61.569 1.00 66.20 80 TYR C CA 1
ATOM 6901 C C . TYR C 1 59 ? 30.763 37.188 60.856 1.00 68.12 80 TYR C C 1
ATOM 6902 O O . TYR C 1 59 ? 30.157 37.336 59.804 1.00 66.67 80 TYR C O 1
ATOM 6911 N N . SER C 1 60 ? 31.051 35.977 61.381 1.00 65.71 81 SER C N 1
ATOM 6912 C CA . SER C 1 60 ? 30.638 34.719 60.739 1.00 66.18 81 SER C CA 1
ATOM 6913 C C . SER C 1 60 ? 30.314 33.645 61.773 1.00 68.38 81 SER C C 1
ATOM 6914 O O . SER C 1 60 ? 30.789 33.719 62.903 1.00 66.65 81 SER C O 1
ATOM 6917 N N . THR C 1 61 ? 29.493 32.653 61.367 1.00 66.42 82 THR C N 1
ATOM 6918 C CA . THR C 1 61 ? 29.056 31.482 62.141 1.00 66.32 82 THR C CA 1
ATOM 6919 C C . THR C 1 61 ? 29.497 30.215 61.355 1.00 69.56 82 THR C C 1
ATOM 6920 O O . THR C 1 61 ? 29.284 29.082 61.809 1.00 69.02 82 THR C O 1
ATOM 6924 N N . GLU C 1 62 ? 30.140 30.423 60.189 1.00 65.73 83 GLU C N 1
ATOM 6925 C CA . GLU C 1 62 ? 30.614 29.334 59.336 1.00 66.74 83 GLU C CA 1
ATOM 6926 C C . GLU C 1 62 ? 31.838 28.614 59.980 1.00 68.13 83 GLU C C 1
ATOM 6927 O O . GLU C 1 62 ? 32.595 29.245 60.721 1.00 68.16 83 GLU C O 1
ATOM 6933 N N . PRO C 1 63 ? 32.042 27.307 59.692 1.00 63.36 84 PRO C N 1
ATOM 6934 C CA . PRO C 1 63 ? 33.180 26.583 60.305 1.00 62.42 84 PRO C CA 1
ATOM 6935 C C . PRO C 1 63 ? 34.543 26.975 59.725 1.00 65.68 84 PRO C C 1
ATOM 6936 O O . PRO C 1 63 ? 35.584 26.489 60.171 1.00 64.62 84 PRO C O 1
ATOM 6940 N N . THR C 1 64 ? 34.528 27.855 58.734 1.00 63.76 85 THR C N 1
ATOM 6941 C CA . THR C 1 64 ? 35.709 28.357 58.035 1.00 62.80 85 THR C CA 1
ATOM 6942 C C . THR C 1 64 ? 35.552 29.887 57.871 1.00 60.99 85 THR C C 1
ATOM 6943 O O . THR C 1 64 ? 34.490 30.382 57.520 1.00 59.93 85 THR C O 1
ATOM 6947 N N . PHE C 1 65 ? 36.596 30.628 58.222 1.00 55.32 86 PHE C N 1
ATOM 6948 C CA . PHE C 1 65 ? 36.617 32.081 58.153 1.00 51.99 86 PHE C CA 1
ATOM 6949 C C . PHE C 1 65 ? 37.266 32.529 56.889 1.00 58.09 86 PHE C C 1
ATOM 6950 O O . PHE C 1 65 ? 38.373 32.086 56.575 1.00 58.01 86 PHE C O 1
ATOM 6958 N N . SER C 1 66 ? 36.586 33.420 56.165 1.00 55.90 87 SER C N 1
ATOM 6959 C CA . SER C 1 66 ? 37.076 33.993 54.928 1.00 56.47 87 SER C CA 1
ATOM 6960 C C . SER C 1 66 ? 36.883 35.491 55.006 1.00 61.34 87 SER C C 1
ATOM 6961 O O . SER C 1 66 ? 35.779 35.940 55.308 1.00 61.68 87 SER C O 1
ATOM 6964 N N . TYR C 1 67 ? 37.967 36.265 54.824 1.00 57.54 88 TYR C N 1
ATOM 6965 C CA . TYR C 1 67 ? 37.918 37.722 54.934 1.00 56.29 88 TYR C CA 1
ATOM 6966 C C . TYR C 1 67 ? 38.841 38.350 53.888 1.00 58.11 88 TYR C C 1
ATOM 6967 O O . TYR C 1 67 ? 40.056 38.185 53.988 1.00 56.50 88 TYR C O 1
ATOM 6976 N N . LYS C 1 68 ? 38.276 39.042 52.873 1.00 55.61 89 LYS C N 1
ATOM 6977 C CA . LYS C 1 68 ? 39.108 39.665 51.839 1.00 56.77 89 LYS C CA 1
ATOM 6978 C C . LYS C 1 68 ? 39.769 40.924 52.390 1.00 61.81 89 LYS C C 1
ATOM 6979 O O . LYS C 1 68 ? 39.097 41.765 53.005 1.00 61.37 89 LYS C O 1
ATOM 6985 N N . ILE C 1 69 ? 41.100 41.020 52.211 1.00 58.51 90 ILE C N 1
ATOM 6986 C CA . ILE C 1 69 ? 41.929 42.163 52.636 1.00 56.58 90 ILE C CA 1
ATOM 6987 C C . ILE C 1 69 ? 41.882 43.149 51.466 1.00 61.88 90 ILE C C 1
ATOM 6988 O O . ILE C 1 69 ? 42.814 43.238 50.660 1.00 61.87 90 ILE C O 1
ATOM 6993 N N . ASP C 1 70 ? 40.729 43.825 51.342 1.00 59.03 91 ASP C N 1
ATOM 6994 C CA . ASP C 1 70 ? 40.438 44.740 50.249 1.00 60.00 91 ASP C CA 1
ATOM 6995 C C . ASP C 1 70 ? 40.693 46.198 50.675 1.00 62.95 91 ASP C C 1
ATOM 6996 O O . ASP C 1 70 ? 40.529 47.099 49.859 1.00 63.88 91 ASP C O 1
ATOM 7001 N N . ASN C 1 71 ? 41.157 46.419 51.913 1.00 57.32 92 ASN C N 1
ATOM 7002 C CA . ASN C 1 71 ? 41.408 47.752 52.453 1.00 55.24 92 ASN C CA 1
ATOM 7003 C C . ASN C 1 71 ? 42.530 47.764 53.496 1.00 57.61 92 ASN C C 1
ATOM 7004 O O . ASN C 1 71 ? 42.653 46.785 54.235 1.00 56.80 92 ASN C O 1
ATOM 7009 N N . PRO C 1 72 ? 43.328 48.863 53.644 1.00 54.12 93 PRO C N 1
ATOM 7010 C CA . PRO C 1 72 ? 44.321 48.891 54.737 1.00 52.84 93 PRO C CA 1
ATOM 7011 C C . PRO C 1 72 ? 43.629 48.594 56.052 1.00 54.48 93 PRO C C 1
ATOM 7012 O O . PRO C 1 72 ? 42.570 49.173 56.302 1.00 53.56 93 PRO C O 1
ATOM 7016 N N . CYS C 1 73 ? 44.152 47.626 56.832 1.00 50.23 94 CYS C N 1
ATOM 7017 C CA . CYS C 1 73 ? 43.513 47.263 58.095 1.00 50.07 94 CYS C CA 1
ATOM 7018 C C . CYS C 1 73 ? 44.537 46.749 59.137 1.00 55.25 94 CYS C C 1
ATOM 7019 O O . CYS C 1 73 ? 45.743 46.622 58.898 1.00 56.51 94 CYS C O 1
ATOM 7022 N N . ARG C 1 74 ? 44.007 46.592 60.338 1.00 49.71 95 ARG C N 1
ATOM 7023 C CA . ARG C 1 74 ? 44.539 45.932 61.509 1.00 49.46 95 ARG C CA 1
ATOM 7024 C C . ARG C 1 74 ? 43.315 45.553 62.292 1.00 53.47 95 ARG C C 1
ATOM 7025 O O . ARG C 1 74 ? 42.401 46.393 62.438 1.00 53.68 95 ARG C O 1
ATOM 7033 N N . ALA C 1 75 ? 43.216 44.254 62.643 1.00 48.35 96 ALA C N 1
ATOM 7034 C CA . ALA C 1 75 ? 42.064 43.706 63.343 1.00 47.83 96 ALA C CA 1
ATOM 7035 C C . ALA C 1 75 ? 42.448 42.563 64.251 1.00 52.85 96 ALA C C 1
ATOM 7036 O O . ALA C 1 75 ? 43.424 41.872 63.986 1.00 51.63 96 ALA C O 1
ATOM 7038 N N . ASP C 1 76 ? 41.693 42.410 65.353 1.00 50.80 97 ASP C N 1
ATOM 7039 C CA . ASP C 1 76 ? 41.784 41.318 66.308 1.00 51.07 97 ASP C CA 1
ATOM 7040 C C . ASP C 1 76 ? 40.796 40.259 65.877 1.00 54.06 97 ASP C C 1
ATOM 7041 O O . ASP C 1 76 ? 39.690 40.596 65.451 1.00 53.87 97 ASP C O 1
ATOM 7046 N N . LEU C 1 77 ? 41.189 38.993 65.918 1.00 48.76 98 LEU C N 1
ATOM 7047 C CA . LEU C 1 77 ? 40.271 37.953 65.497 1.00 48.09 98 LEU C CA 1
ATOM 7048 C C . LEU C 1 77 ? 40.170 36.864 66.545 1.00 51.22 98 LEU C C 1
ATOM 7049 O O . LEU C 1 77 ? 41.188 36.343 66.990 1.00 51.23 98 LEU C O 1
ATOM 7054 N N . SER C 1 78 ? 38.926 36.531 66.933 1.00 48.37 99 SER C N 1
ATOM 7055 C CA . SER C 1 78 ? 38.625 35.469 67.888 1.00 48.98 99 SER C CA 1
ATOM 7056 C C . SER C 1 78 ? 37.759 34.441 67.255 1.00 54.75 99 SER C C 1
ATOM 7057 O O . SER C 1 78 ? 36.928 34.741 66.400 1.00 54.24 99 SER C O 1
ATOM 7060 N N . CYS C 1 79 ? 37.941 33.215 67.690 1.00 54.49 100 CYS C N 1
ATOM 7061 C CA . CYS C 1 79 ? 37.149 32.111 67.226 1.00 55.14 100 CYS C CA 1
ATOM 7062 C C . CYS C 1 79 ? 36.666 31.345 68.422 1.00 57.67 100 CYS C C 1
ATOM 7063 O O . CYS C 1 79 ? 37.468 30.760 69.150 1.00 57.14 100 CYS C O 1
ATOM 7066 N N . ILE C 1 80 ? 35.352 31.399 68.656 1.00 53.87 101 ILE C N 1
ATOM 7067 C CA . ILE C 1 80 ? 34.711 30.667 69.752 1.00 53.13 101 ILE C CA 1
ATOM 7068 C C . ILE C 1 80 ? 34.002 29.463 69.145 1.00 55.67 101 ILE C C 1
ATOM 7069 O O . ILE C 1 80 ? 33.149 29.635 68.284 1.00 56.21 101 ILE C O 1
ATOM 7074 N N . ILE C 1 81 ? 34.418 28.258 69.526 1.00 52.07 102 ILE C N 1
ATOM 7075 C CA . ILE C 1 81 ? 33.813 27.011 69.056 1.00 53.52 102 ILE C CA 1
ATOM 7076 C C . ILE C 1 81 ? 33.172 26.340 70.273 1.00 60.90 102 ILE C C 1
ATOM 7077 O O . ILE C 1 81 ? 33.859 26.122 71.275 1.00 61.60 102 ILE C O 1
ATOM 7082 N N . LYS C 1 82 ? 31.863 26.032 70.201 1.00 57.88 103 LYS C N 1
ATOM 7083 C CA . LYS C 1 82 ? 31.131 25.434 71.316 1.00 57.55 103 LYS C CA 1
ATOM 7084 C C . LYS C 1 82 ? 30.351 24.236 70.900 1.00 63.28 103 LYS C C 1
ATOM 7085 O O . LYS C 1 82 ? 30.008 24.083 69.729 1.00 63.65 103 LYS C O 1
ATOM 7087 N N . ASN C 1 83 ? 30.020 23.397 71.888 1.00 61.09 104 ASN C N 1
ATOM 7088 C CA . ASN C 1 83 ? 29.216 22.198 71.724 1.00 61.01 104 ASN C CA 1
ATOM 7089 C C . ASN C 1 83 ? 28.530 21.910 73.061 1.00 65.59 104 ASN C C 1
ATOM 7090 O O . ASN C 1 83 ? 28.598 22.742 73.966 1.00 63.97 104 ASN C O 1
ATOM 7095 N N . LYS C 1 84 ? 27.863 20.745 73.178 1.00 64.98 105 LYS C N 1
ATOM 7096 C CA . LYS C 1 84 ? 27.128 20.328 74.369 1.00 65.82 105 LYS C CA 1
ATOM 7097 C C . LYS C 1 84 ? 28.026 20.249 75.622 1.00 71.56 105 LYS C C 1
ATOM 7098 O O . LYS C 1 84 ? 27.565 20.593 76.722 1.00 72.29 105 LYS C O 1
ATOM 7100 N N . TYR C 1 85 ? 29.309 19.856 75.447 1.00 67.14 106 TYR C N 1
ATOM 7101 C CA . TYR C 1 85 ? 30.250 19.608 76.542 1.00 66.48 106 TYR C CA 1
ATOM 7102 C C . TYR C 1 85 ? 31.146 20.815 76.929 1.00 69.09 106 TYR C C 1
ATOM 7103 O O . TYR C 1 85 ? 31.638 20.858 78.063 1.00 71.83 106 TYR C O 1
ATOM 7112 N N . GLY C 1 86 ? 31.321 21.781 76.042 1.00 60.34 107 GLY C N 1
ATOM 7113 C CA . GLY C 1 86 ? 32.150 22.926 76.352 1.00 57.60 107 GLY C CA 1
ATOM 7114 C C . GLY C 1 86 ? 32.320 23.938 75.240 1.00 59.04 107 GLY C C 1
ATOM 7115 O O . GLY C 1 86 ? 31.836 23.755 74.128 1.00 58.82 107 GLY C O 1
ATOM 7116 N N . LYS C 1 87 ? 33.035 25.008 75.559 1.00 53.76 108 LYS C N 1
ATOM 7117 C CA . LYS C 1 87 ? 33.313 26.170 74.728 1.00 52.58 108 LYS C CA 1
ATOM 7118 C C . LYS C 1 87 ? 34.822 26.444 74.722 1.00 56.46 108 LYS C C 1
ATOM 7119 O O . LYS C 1 87 ? 35.474 26.387 75.767 1.00 53.92 108 LYS C O 1
ATOM 7125 N N . VAL C 1 88 ? 35.376 26.730 73.544 1.00 55.92 109 VAL C N 1
ATOM 7126 C CA . VAL C 1 88 ? 36.798 27.037 73.414 1.00 55.96 109 VAL C CA 1
ATOM 7127 C C . VAL C 1 88 ? 36.954 28.359 72.644 1.00 57.51 109 VAL C C 1
ATOM 7128 O O . VAL C 1 88 ? 36.167 28.646 71.751 1.00 58.97 109 VAL C O 1
ATOM 7132 N N . GLU C 1 89 ? 37.959 29.168 73.010 1.00 51.27 110 GLU C N 1
ATOM 7133 C CA . GLU C 1 89 ? 38.228 30.439 72.352 1.00 49.50 110 GLU C CA 1
ATOM 7134 C C . GLU C 1 89 ? 39.724 30.604 72.054 1.00 53.01 110 GLU C C 1
ATOM 7135 O O . GLU C 1 89 ? 40.563 30.549 72.955 1.00 52.05 110 GLU C O 1
ATOM 7149 N N . SER C 1 91 ? 42.532 33.246 69.844 1.00 49.92 112 SER C N 1
ATOM 7150 C CA . SER C 1 91 ? 42.649 34.607 69.308 1.00 48.78 112 SER C CA 1
ATOM 7151 C C . SER C 1 91 ? 43.949 34.809 68.551 1.00 52.56 112 SER C C 1
ATOM 7152 O O . SER C 1 91 ? 44.972 34.198 68.859 1.00 52.60 112 SER C O 1
ATOM 7155 N N . THR C 1 92 ? 43.887 35.666 67.538 1.00 49.60 113 THR C N 1
ATOM 7156 C CA . THR C 1 92 ? 45.021 36.106 66.734 1.00 49.48 113 THR C CA 1
ATOM 7157 C C . THR C 1 92 ? 44.686 37.511 66.251 1.00 53.54 113 THR C C 1
ATOM 7158 O O . THR C 1 92 ? 43.703 38.110 66.691 1.00 52.21 113 THR C O 1
ATOM 7162 N N . SER C 1 93 ? 45.514 38.041 65.374 1.00 51.90 114 SER C N 1
ATOM 7163 C CA . SER C 1 93 ? 45.285 39.341 64.784 1.00 52.91 114 SER C CA 1
ATOM 7164 C C . SER C 1 93 ? 45.777 39.308 63.346 1.00 56.89 114 SER C C 1
ATOM 7165 O O . SER C 1 93 ? 46.575 38.436 62.979 1.00 55.94 114 SER C O 1
ATOM 7168 N N . PHE C 1 94 ? 45.247 40.206 62.519 1.00 53.08 115 PHE C N 1
ATOM 7169 C CA . PHE C 1 94 ? 45.662 40.305 61.131 1.00 52.61 115 PHE C CA 1
ATOM 7170 C C . PHE C 1 94 ? 45.741 41.760 60.737 1.00 57.05 115 PHE C C 1
ATOM 7171 O O . PHE C 1 94 ? 45.138 42.623 61.377 1.00 57.77 115 PHE C O 1
ATOM 7179 N N . SER C 1 95 ? 46.560 42.034 59.734 1.00 52.70 116 SER C N 1
ATOM 7180 C CA . SER C 1 95 ? 46.806 43.365 59.213 1.00 50.99 116 SER C CA 1
ATOM 7181 C C . SER C 1 95 ? 47.242 43.260 57.775 1.00 54.52 116 SER C C 1
ATOM 7182 O O . SER C 1 95 ? 47.674 42.187 57.340 1.00 54.72 116 SER C O 1
ATOM 7185 N N . SER C 1 96 ? 47.099 44.368 57.037 1.00 50.49 117 SER C N 1
ATOM 7186 C CA . SER C 1 96 ? 47.491 44.484 55.649 1.00 51.69 117 SER C CA 1
ATOM 7187 C C . SER C 1 96 ? 48.907 45.027 55.531 1.00 58.81 117 SER C C 1
ATOM 7188 O O . SER C 1 96 ? 49.337 45.846 56.353 1.00 58.99 117 SER C O 1
ATOM 7191 N N . ASN C 1 97 ? 49.630 44.578 54.503 1.00 56.80 118 ASN C N 1
ATOM 7192 C CA . ASN C 1 97 ? 50.961 45.088 54.201 1.00 57.06 118 ASN C CA 1
ATOM 7193 C C . ASN C 1 97 ? 50.785 46.240 53.193 1.00 62.43 118 ASN C C 1
ATOM 7194 O O . ASN C 1 97 ? 50.824 46.021 51.980 1.00 64.36 118 ASN C O 1
ATOM 7199 N N . HIS C 1 98 ? 50.480 47.440 53.698 1.00 56.81 119 HIS C N 1
ATOM 7200 C CA . HIS C 1 98 ? 50.231 48.606 52.847 1.00 55.29 119 HIS C CA 1
ATOM 7201 C C . HIS C 1 98 ? 51.293 49.711 53.105 1.00 59.51 119 HIS C C 1
ATOM 7202 O O . HIS C 1 98 ? 51.981 49.681 54.114 1.00 59.79 119 HIS C O 1
ATOM 7209 N N . ASN C 1 99 ? 51.419 50.669 52.172 1.00 55.08 120 ASN C N 1
ATOM 7210 C CA . ASN C 1 99 ? 52.354 51.783 52.216 1.00 54.54 120 ASN C CA 1
ATOM 7211 C C . ASN C 1 99 ? 51.601 53.079 51.903 1.00 59.56 120 ASN C C 1
ATOM 7212 O O . ASN C 1 99 ? 51.210 53.330 50.756 1.00 61.03 120 ASN C O 1
ATOM 7217 N N . PHE C 1 100 ? 51.377 53.896 52.936 1.00 54.07 121 PHE C N 1
ATOM 7218 C CA . PHE C 1 100 ? 50.623 55.129 52.774 1.00 52.38 121 PHE C CA 1
ATOM 7219 C C . PHE C 1 100 ? 51.486 56.272 52.151 1.00 57.74 121 PHE C C 1
ATOM 7220 O O . PHE C 1 100 ? 50.996 57.397 52.017 1.00 56.26 121 PHE C O 1
ATOM 7228 N N . SER C 1 101 ? 52.711 55.957 51.688 1.00 56.88 122 SER C N 1
ATOM 7229 C CA . SER C 1 101 ? 53.584 56.892 50.961 1.00 57.12 122 SER C CA 1
ATOM 7230 C C . SER C 1 101 ? 53.236 56.910 49.480 1.00 60.74 122 SER C C 1
ATOM 7231 O O . SER C 1 101 ? 53.540 57.881 48.792 1.00 60.47 122 SER C O 1
ATOM 7234 N N . LYS C 1 102 ? 52.578 55.828 48.998 1.00 58.14 123 LYS C N 1
ATOM 7235 C CA . LYS C 1 102 ? 52.242 55.572 47.592 1.00 58.25 123 LYS C CA 1
ATOM 7236 C C . LYS C 1 102 ? 50.924 56.274 47.173 1.00 60.90 123 LYS C C 1
ATOM 7237 O O . LYS C 1 102 ? 50.165 55.752 46.352 1.00 61.04 123 LYS C O 1
ATOM 7242 N N . GLY C 1 103 ? 50.742 57.499 47.662 1.00 55.51 124 GLY C N 1
ATOM 7243 C CA . GLY C 1 103 ? 49.589 58.325 47.341 1.00 54.61 124 GLY C CA 1
ATOM 7244 C C . GLY C 1 103 ? 49.329 59.410 48.352 1.00 56.40 124 GLY C C 1
ATOM 7245 O O . GLY C 1 103 ? 50.274 60.005 48.888 1.00 55.71 124 GLY C O 1
ATOM 7246 N N . PHE C 1 104 ? 48.031 59.673 48.613 1.00 51.90 125 PHE C N 1
ATOM 7247 C CA . PHE C 1 104 ? 47.581 60.697 49.572 1.00 49.48 125 PHE C CA 1
ATOM 7248 C C . PHE C 1 104 ? 46.291 60.291 50.330 1.00 52.86 125 PHE C C 1
ATOM 7249 O O . PHE C 1 104 ? 45.491 59.512 49.810 1.00 53.38 125 PHE C O 1
ATOM 7257 N N . PHE C 1 105 ? 46.071 60.868 51.522 1.00 47.42 126 PHE C N 1
ATOM 7258 C CA . PHE C 1 105 ? 44.804 60.746 52.248 1.00 46.58 126 PHE C CA 1
ATOM 7259 C C . PHE C 1 105 ? 43.858 61.856 51.804 1.00 50.09 126 PHE C C 1
ATOM 7260 O O . PHE C 1 105 ? 44.315 62.972 51.520 1.00 48.64 126 PHE C O 1
ATOM 7268 N N . TYR C 1 106 ? 42.550 61.585 51.777 1.00 46.29 127 TYR C N 1
ATOM 7269 C CA . TYR C 1 106 ? 41.582 62.643 51.477 1.00 44.94 127 TYR C CA 1
ATOM 7270 C C . TYR C 1 106 ? 40.456 62.506 52.499 1.00 46.61 127 TYR C C 1
ATOM 7271 O O . TYR C 1 106 ? 39.975 61.397 52.768 1.00 44.70 127 TYR C O 1
ATOM 7280 N N . VAL C 1 107 ? 40.138 63.619 53.159 1.00 42.06 128 VAL C N 1
ATOM 7281 C CA . VAL C 1 107 ? 39.102 63.657 54.194 1.00 41.54 128 VAL C CA 1
ATOM 7282 C C . VAL C 1 107 ? 37.781 63.863 53.469 1.00 52.13 128 VAL C C 1
ATOM 7283 O O . VAL C 1 107 ? 37.642 64.851 52.738 1.00 52.17 128 VAL C O 1
ATOM 7287 N N . ALA C 1 108 ? 36.863 62.887 53.591 1.00 51.55 129 ALA C N 1
ATOM 7288 C CA . ALA C 1 108 ? 35.538 62.877 52.963 1.00 54.13 129 ALA C CA 1
ATOM 7289 C C . ALA C 1 108 ? 34.644 61.892 53.666 1.00 62.05 129 ALA C C 1
ATOM 7290 O O . ALA C 1 108 ? 35.123 60.829 54.075 1.00 60.93 129 ALA C O 1
ATOM 7292 N N . ASP C 1 109 ? 33.341 62.236 53.804 1.00 62.63 130 ASP C N 1
ATOM 7293 C CA . ASP C 1 109 ? 32.283 61.467 54.496 1.00 64.16 130 ASP C CA 1
ATOM 7294 C C . ASP C 1 109 ? 32.722 61.172 55.965 1.00 67.31 130 ASP C C 1
ATOM 7295 O O . ASP C 1 109 ? 32.574 60.055 56.464 1.00 67.92 130 ASP C O 1
ATOM 7300 N N . GLY C 1 110 ? 33.291 62.193 56.603 1.00 62.26 131 GLY C N 1
ATOM 7301 C CA . GLY C 1 110 ? 33.748 62.196 57.988 1.00 60.44 131 GLY C CA 1
ATOM 7302 C C . GLY C 1 110 ? 34.798 61.188 58.394 1.00 60.70 131 GLY C C 1
ATOM 7303 O O . GLY C 1 110 ? 34.778 60.710 59.535 1.00 61.02 131 GLY C O 1
ATOM 7304 N N . THR C 1 111 ? 35.734 60.883 57.488 1.00 53.50 132 THR C N 1
ATOM 7305 C CA . THR C 1 111 ? 36.792 59.906 57.743 1.00 51.52 132 THR C CA 1
ATOM 7306 C C . THR C 1 111 ? 37.994 60.125 56.829 1.00 53.88 132 THR C C 1
ATOM 7307 O O . THR C 1 111 ? 37.905 60.861 55.853 1.00 53.14 132 THR C O 1
ATOM 7311 N N . PHE C 1 112 ? 39.115 59.448 57.162 1.00 49.30 133 PHE C N 1
ATOM 7312 C CA . PHE C 1 112 ? 40.332 59.377 56.372 1.00 47.29 133 PHE C CA 1
ATOM 7313 C C . PHE C 1 112 ? 40.210 58.273 55.359 1.00 49.16 133 PHE C C 1
ATOM 7314 O O . PHE C 1 112 ? 40.046 57.104 55.727 1.00 50.43 133 PHE C O 1
ATOM 7322 N N . ASN C 1 113 ? 40.207 58.647 54.086 1.00 42.40 134 ASN C N 1
ATOM 7323 C CA . ASN C 1 113 ? 40.209 57.742 52.946 1.00 40.79 134 ASN C CA 1
ATOM 7324 C C . ASN C 1 113 ? 41.578 57.846 52.298 1.00 45.00 134 ASN C C 1
ATOM 7325 O O . ASN C 1 113 ? 42.225 58.889 52.482 1.00 44.90 134 ASN C O 1
ATOM 7330 N N . PHE C 1 114 ? 42.042 56.816 51.547 1.00 40.90 135 PHE C N 1
ATOM 7331 C CA . PHE C 1 114 ? 43.343 56.871 50.861 1.00 39.18 135 PHE C CA 1
ATOM 7332 C C . PHE C 1 114 ? 43.204 56.571 49.365 1.00 47.76 135 PHE C C 1
ATOM 7333 O O . PHE C 1 114 ? 42.400 55.727 48.961 1.00 48.21 135 PHE C O 1
ATOM 7341 N N . TYR C 1 115 ? 44.006 57.274 48.548 1.00 46.58 136 TYR C N 1
ATOM 7342 C CA . TYR C 1 115 ? 44.102 57.048 47.122 1.00 47.58 136 TYR C CA 1
ATOM 7343 C C . TYR C 1 115 ? 45.541 56.789 46.748 1.00 53.55 136 TYR C C 1
ATOM 7344 O O . TYR C 1 115 ? 46.398 57.677 46.890 1.00 51.65 136 TYR C O 1
ATOM 7353 N N . ASP C 1 116 ? 45.781 55.563 46.218 1.00 53.11 137 ASP C N 1
ATOM 7354 C CA . ASP C 1 116 ? 47.077 55.087 45.762 1.00 54.09 137 ASP C CA 1
ATOM 7355 C C . ASP C 1 116 ? 47.271 55.560 44.314 1.00 60.70 137 ASP C C 1
ATOM 7356 O O . ASP C 1 116 ? 46.569 55.110 43.407 1.00 61.59 137 ASP C O 1
ATOM 7361 N N . THR C 1 117 ? 48.214 56.493 44.109 1.00 57.52 138 THR C N 1
ATOM 7362 C CA . THR C 1 117 ? 48.487 57.088 42.795 1.00 58.33 138 THR C CA 1
ATOM 7363 C C . THR C 1 117 ? 49.238 56.096 41.847 1.00 66.95 138 THR C C 1
ATOM 7364 O O . THR C 1 117 ? 49.361 56.387 40.658 1.00 68.88 138 THR C O 1
ATOM 7368 N N . GLU C 1 118 ? 49.697 54.933 42.349 1.00 64.54 139 GLU C N 1
ATOM 7369 C CA . GLU C 1 118 ? 50.377 53.917 41.533 1.00 66.19 139 GLU C CA 1
ATOM 7370 C C . GLU C 1 118 ? 49.366 52.864 41.022 1.00 69.07 139 GLU C C 1
ATOM 7371 O O . GLU C 1 118 ? 49.415 52.469 39.856 1.00 69.66 139 GLU C O 1
ATOM 7377 N N . LYS C 1 119 ? 48.456 52.421 41.909 1.00 61.87 140 LYS C N 1
ATOM 7378 C CA . LYS C 1 119 ? 47.388 51.468 41.617 1.00 60.15 140 LYS C CA 1
ATOM 7379 C C . LYS C 1 119 ? 46.151 52.158 40.994 1.00 63.64 140 LYS C C 1
ATOM 7380 O O . LYS C 1 119 ? 45.290 51.469 40.450 1.00 63.86 140 LYS C O 1
ATOM 7386 N N . LYS C 1 120 ? 46.033 53.518 41.135 1.00 58.83 141 LYS C N 1
ATOM 7387 C CA . LYS C 1 120 ? 44.862 54.326 40.740 1.00 56.95 141 LYS C CA 1
ATOM 7388 C C . LYS C 1 120 ? 43.596 53.718 41.438 1.00 60.44 141 LYS C C 1
ATOM 7389 O O . LYS C 1 120 ? 42.528 53.558 40.837 1.00 61.89 141 LYS C O 1
ATOM 7395 N N . THR C 1 121 ? 43.763 53.367 42.730 1.00 53.68 142 THR C N 1
ATOM 7396 C CA . THR C 1 121 ? 42.730 52.773 43.557 1.00 53.29 142 THR C CA 1
ATOM 7397 C C . THR C 1 121 ? 42.542 53.621 44.805 1.00 57.12 142 THR C C 1
ATOM 7398 O O . THR C 1 121 ? 43.527 54.069 45.397 1.00 56.36 142 THR C O 1
ATOM 7402 N N . ALA C 1 122 ? 41.263 53.808 45.202 1.00 54.62 143 ALA C N 1
ATOM 7403 C CA . ALA C 1 122 ? 40.810 54.536 46.386 1.00 53.90 143 ALA C CA 1
ATOM 7404 C C . ALA C 1 122 ? 40.237 53.581 47.444 1.00 58.71 143 ALA C C 1
ATOM 7405 O O . ALA C 1 122 ? 39.394 52.723 47.145 1.00 59.10 143 ALA C O 1
ATOM 7407 N N . TYR C 1 123 ? 40.703 53.743 48.682 1.00 54.83 144 TYR C N 1
ATOM 7408 C CA . TYR C 1 123 ? 40.296 52.946 49.836 1.00 54.53 144 TYR C CA 1
ATOM 7409 C C . TYR C 1 123 ? 39.491 53.826 50.806 1.00 59.29 144 TYR C C 1
ATOM 7410 O O . TYR C 1 123 ? 40.042 54.739 51.425 1.00 59.72 144 TYR C O 1
ATOM 7419 N N . GLN C 1 124 ? 38.181 53.582 50.895 1.00 55.16 145 GLN C N 1
ATOM 7420 C CA . GLN C 1 124 ? 37.277 54.360 51.736 1.00 54.42 145 GLN C CA 1
ATOM 7421 C C . GLN C 1 124 ? 37.323 53.910 53.189 1.00 59.64 145 GLN C C 1
ATOM 7422 O O . GLN C 1 124 ? 37.419 52.728 53.464 1.00 59.96 145 GLN C O 1
ATOM 7428 N N . ASP C 1 125 ? 37.265 54.877 54.109 1.00 56.55 146 ASP C N 1
ATOM 7429 C CA . ASP C 1 125 ? 37.250 54.755 55.561 1.00 56.23 146 ASP C CA 1
ATOM 7430 C C . ASP C 1 125 ? 38.436 53.893 56.087 1.00 59.08 146 ASP C C 1
ATOM 7431 O O . ASP C 1 125 ? 38.237 52.993 56.920 1.00 58.81 146 ASP C O 1
ATOM 7436 N N . CYS C 1 126 ? 39.676 54.241 55.672 1.00 53.35 147 CYS C N 1
ATOM 7437 C CA . CYS C 1 126 ? 40.890 53.594 56.180 1.00 52.00 147 CYS C CA 1
ATOM 7438 C C . CYS C 1 126 ? 41.011 53.790 57.678 1.00 56.07 147 CYS C C 1
ATOM 7439 O O . CYS C 1 126 ? 41.559 52.914 58.355 1.00 56.59 147 CYS C O 1
ATOM 7442 N N . TYR C 1 127 ? 40.534 54.944 58.202 1.00 51.03 148 TYR C N 1
ATOM 7443 C CA . TYR C 1 127 ? 40.640 55.242 59.627 1.00 49.29 148 TYR C CA 1
ATOM 7444 C C . TYR C 1 127 ? 39.989 54.117 60.483 1.00 53.83 148 TYR C C 1
ATOM 7445 O O . TYR C 1 127 ? 40.688 53.545 61.308 1.00 54.00 148 TYR C O 1
ATOM 7454 N N . ALA C 1 128 ? 38.695 53.780 60.254 1.00 50.01 149 ALA C N 1
ATOM 7455 C CA . ALA C 1 128 ? 37.944 52.759 61.002 1.00 48.45 149 ALA C CA 1
ATOM 7456 C C . ALA C 1 128 ? 38.539 51.343 60.818 1.00 54.44 149 ALA C C 1
ATOM 7457 O O . ALA C 1 128 ? 38.599 50.600 61.789 1.00 55.89 149 ALA C O 1
ATOM 7459 N N . SER C 1 129 ? 38.956 50.965 59.600 1.00 50.97 150 SER C N 1
ATOM 7460 C CA . SER C 1 129 ? 39.504 49.640 59.316 1.00 50.01 150 SER C CA 1
ATOM 7461 C C . SER C 1 129 ? 40.899 49.493 59.943 1.00 52.38 150 SER C C 1
ATOM 7462 O O . SER C 1 129 ? 41.301 48.384 60.274 1.00 52.31 150 SER C O 1
ATOM 7465 N N . LEU C 1 130 ? 41.585 50.601 60.199 1.00 49.82 151 LEU C N 1
ATOM 7466 C CA . LEU C 1 130 ? 42.884 50.581 60.873 1.00 49.42 151 LEU C CA 1
ATOM 7467 C C . LEU C 1 130 ? 42.753 50.879 62.370 1.00 52.84 151 LEU C C 1
ATOM 7468 O O . LEU C 1 130 ? 43.777 50.867 63.043 1.00 54.28 151 LEU C O 1
ATOM 7473 N N . ASN C 1 131 ? 41.531 51.146 62.900 1.00 47.87 152 ASN C N 1
ATOM 7474 C CA . ASN C 1 131 ? 41.358 51.453 64.326 1.00 48.15 152 ASN C CA 1
ATOM 7475 C C . ASN C 1 131 ? 40.084 50.760 64.905 1.00 55.42 152 ASN C C 1
ATOM 7476 O O . ASN C 1 131 ? 39.279 51.381 65.607 1.00 55.19 152 ASN C O 1
ATOM 7481 N N . ALA C 1 132 ? 39.962 49.440 64.659 1.00 54.24 153 ALA C N 1
ATOM 7482 C CA . ALA C 1 132 ? 38.915 48.549 65.173 1.00 54.51 153 ALA C CA 1
ATOM 7483 C C . ALA C 1 132 ? 37.489 49.146 65.063 1.00 60.57 153 ALA C C 1
ATOM 7484 O O . ALA C 1 132 ? 36.705 49.010 66.001 1.00 62.03 153 ALA C O 1
ATOM 7486 N N . GLY C 1 133 ? 37.164 49.789 63.939 1.00 56.13 154 GLY C N 1
ATOM 7487 C CA . GLY C 1 133 ? 35.849 50.397 63.736 1.00 55.80 154 GLY C CA 1
ATOM 7488 C C . GLY C 1 133 ? 35.593 51.710 64.458 1.00 61.43 154 GLY C C 1
ATOM 7489 O O . GLY C 1 133 ? 34.437 52.155 64.535 1.00 60.45 154 GLY C O 1
ATOM 7490 N N . LYS C 1 134 ? 36.675 52.364 64.989 1.00 59.90 155 LYS C N 1
ATOM 7491 C CA . LYS C 1 134 ? 36.560 53.681 65.646 1.00 59.45 155 LYS C CA 1
ATOM 7492 C C . LYS C 1 134 ? 36.109 54.705 64.643 1.00 63.65 155 LYS C C 1
ATOM 7493 O O . LYS C 1 134 ? 36.410 54.602 63.451 1.00 62.75 155 LYS C O 1
ATOM 7495 N N . THR C 1 135 ? 35.358 55.684 65.120 1.00 61.27 156 THR C N 1
ATOM 7496 C CA . THR C 1 135 ? 34.833 56.752 64.284 1.00 60.03 156 THR C CA 1
ATOM 7497 C C . THR C 1 135 ? 35.382 58.085 64.815 1.00 62.93 156 THR C C 1
ATOM 7498 O O . THR C 1 135 ? 35.854 58.158 65.952 1.00 63.62 156 THR C O 1
ATOM 7502 N N . LEU C 1 136 ? 35.347 59.121 63.983 1.00 58.05 157 LEU C N 1
ATOM 7503 C CA . LEU C 1 136 ? 35.784 60.456 64.367 1.00 57.12 157 LEU C CA 1
ATOM 7504 C C . LEU C 1 136 ? 34.564 61.320 64.699 1.00 62.27 157 LEU C C 1
ATOM 7505 O O . LEU C 1 136 ? 34.709 62.468 65.136 1.00 60.96 157 LEU C O 1
ATOM 7510 N N . GLY C 1 137 ? 33.372 60.736 64.491 1.00 60.48 158 GLY C N 1
ATOM 7511 C CA . GLY C 1 137 ? 32.071 61.363 64.729 1.00 60.51 158 GLY C CA 1
ATOM 7512 C C . GLY C 1 137 ? 31.885 62.652 63.967 1.00 62.65 158 GLY C C 1
ATOM 7513 O O . GLY C 1 137 ? 31.356 63.628 64.499 1.00 62.94 158 GLY C O 1
ATOM 7514 N N . ILE C 1 138 ? 32.392 62.671 62.741 1.00 57.78 159 ILE C N 1
ATOM 7515 C CA . ILE C 1 138 ? 32.289 63.838 61.887 1.00 57.29 159 ILE C CA 1
ATOM 7516 C C . ILE C 1 138 ? 31.013 63.647 61.102 1.00 62.76 159 ILE C C 1
ATOM 7517 O O . ILE C 1 138 ? 30.920 62.716 60.304 1.00 63.75 159 ILE C O 1
ATOM 7522 N N . GLY C 1 139 ? 30.027 64.476 61.404 1.00 58.84 160 GLY C N 1
ATOM 7523 C CA . GLY C 1 139 ? 28.753 64.486 60.703 1.00 59.19 160 GLY C CA 1
ATOM 7524 C C . GLY C 1 139 ? 28.787 65.451 59.543 1.00 64.81 160 GLY C C 1
ATOM 7525 O O . GLY C 1 139 ? 29.779 66.161 59.361 1.00 65.02 160 GLY C O 1
ATOM 7526 N N . ASN C 1 140 ? 27.717 65.492 58.753 1.00 63.58 161 ASN C N 1
ATOM 7527 C CA . ASN C 1 140 ? 27.616 66.346 57.562 1.00 64.89 161 ASN C CA 1
ATOM 7528 C C . ASN C 1 140 ? 27.633 67.838 57.889 1.00 70.84 161 ASN C C 1
ATOM 7529 O O . ASN C 1 140 ? 28.094 68.641 57.062 1.00 70.79 161 ASN C O 1
ATOM 7534 N N . TYR C 1 141 ? 27.097 68.211 59.068 1.00 68.35 162 TYR C N 1
ATOM 7535 C CA . TYR C 1 141 ? 26.989 69.613 59.486 1.00 67.91 162 TYR C CA 1
ATOM 7536 C C . TYR C 1 141 ? 28.125 69.963 60.482 1.00 68.46 162 TYR C C 1
ATOM 7537 O O . TYR C 1 141 ? 28.167 71.081 61.009 1.00 69.71 162 TYR C O 1
ATOM 7546 N N . ASP C 1 142 ? 29.079 69.018 60.658 1.00 59.59 163 ASP C N 1
ATOM 7547 C CA . ASP C 1 142 ? 30.278 69.144 61.482 1.00 56.28 163 ASP C CA 1
ATOM 7548 C C . ASP C 1 142 ? 31.513 69.352 60.596 1.00 56.59 163 ASP C C 1
ATOM 7549 O O . ASP C 1 142 ? 31.592 68.805 59.497 1.00 57.26 163 ASP C O 1
ATOM 7554 N N . SER C 1 143 ? 32.466 70.154 61.062 1.00 49.03 164 SER C N 1
ATOM 7555 C CA . SER C 1 143 ? 33.685 70.425 60.316 1.00 46.22 164 SER C CA 1
ATOM 7556 C C . SER C 1 143 ? 34.861 69.628 60.849 1.00 47.81 164 SER C C 1
ATOM 7557 O O . SER C 1 143 ? 34.929 69.294 62.037 1.00 46.68 164 SER C O 1
ATOM 7560 N N . ALA C 1 144 ? 35.774 69.291 59.940 1.00 42.91 165 ALA C N 1
ATOM 7561 C CA . ALA C 1 144 ? 37.006 68.565 60.219 1.00 41.16 165 ALA C CA 1
ATOM 7562 C C . ALA C 1 144 ? 38.158 69.465 59.856 1.00 44.92 165 ALA C C 1
ATOM 7563 O O . ALA C 1 144 ? 38.321 69.822 58.691 1.00 44.41 165 ALA C O 1
ATOM 7565 N N . ASN C 1 145 ? 38.887 69.913 60.861 1.00 43.16 166 ASN C N 1
ATOM 7566 C CA . ASN C 1 145 ? 40.000 70.843 60.708 1.00 43.89 166 ASN C CA 1
ATOM 7567 C C . ASN C 1 145 ? 41.248 70.100 61.162 1.00 44.82 166 ASN C C 1
ATOM 7568 O O . ASN C 1 145 ? 41.351 69.739 62.332 1.00 43.53 166 ASN C O 1
ATOM 7573 N N . ILE C 1 146 ? 42.134 69.771 60.211 1.00 40.27 167 ILE C N 1
ATOM 7574 C CA . ILE C 1 146 ? 43.345 68.996 60.474 1.00 39.46 167 ILE C CA 1
ATOM 7575 C C . ILE C 1 146 ? 44.616 69.772 60.110 1.00 42.78 167 ILE C C 1
ATOM 7576 O O . ILE C 1 146 ? 44.683 70.427 59.070 1.00 43.82 167 ILE C O 1
ATOM 7581 N N . ILE C 1 147 ? 45.640 69.640 60.957 1.00 38.03 168 ILE C N 1
ATOM 7582 C CA . ILE C 1 147 ? 46.971 70.195 60.727 1.00 36.83 168 ILE C CA 1
ATOM 7583 C C . ILE C 1 147 ? 47.969 69.049 60.860 1.00 42.03 168 ILE C C 1
ATOM 7584 O O . ILE C 1 147 ? 47.995 68.341 61.868 1.00 45.14 168 ILE C O 1
ATOM 7589 N N . HIS C 1 148 ? 48.755 68.857 59.814 1.00 37.12 169 HIS C N 1
ATOM 7590 C CA . HIS C 1 148 ? 49.790 67.849 59.752 1.00 38.17 169 HIS C CA 1
ATOM 7591 C C . HIS C 1 148 ? 51.067 68.484 60.283 1.00 42.03 169 HIS C C 1
ATOM 7592 O O . HIS C 1 148 ? 51.663 69.337 59.625 1.00 40.91 169 HIS C O 1
ATOM 7599 N N . SER C 1 149 ? 51.450 68.099 61.512 1.00 40.05 170 SER C N 1
ATOM 7600 C CA . SER C 1 149 ? 52.646 68.626 62.178 1.00 41.49 170 SER C CA 1
ATOM 7601 C C . SER C 1 149 ? 53.275 67.611 63.115 1.00 48.89 170 SER C C 1
ATOM 7602 O O . SER C 1 149 ? 52.556 66.799 63.710 1.00 49.12 170 SER C O 1
ATOM 7605 N N A ASN C 1 150 ? 54.613 67.677 63.284 0.50 46.97 171 ASN C N 1
ATOM 7606 N N B ASN C 1 150 ? 54.622 67.675 63.250 0.50 46.41 171 ASN C N 1
ATOM 7607 C CA A ASN C 1 150 ? 55.385 66.817 64.201 0.50 47.64 171 ASN C CA 1
ATOM 7608 C CA B ASN C 1 150 ? 55.488 66.823 64.088 0.50 46.84 171 ASN C CA 1
ATOM 7609 C C A ASN C 1 150 ? 55.138 65.304 63.896 0.50 52.87 171 ASN C C 1
ATOM 7610 C C B ASN C 1 150 ? 55.132 65.322 63.880 0.50 52.47 171 ASN C C 1
ATOM 7611 O O A ASN C 1 150 ? 55.182 64.480 64.815 0.50 53.20 171 ASN C O 1
ATOM 7612 O O B ASN C 1 150 ? 55.098 64.531 64.830 0.50 52.71 171 ASN C O 1
ATOM 7621 N N . GLY C 1 151 ? 54.854 64.970 62.624 1.00 49.06 172 GLY C N 1
ATOM 7622 C CA . GLY C 1 151 ? 54.523 63.600 62.210 1.00 47.64 172 GLY C CA 1
ATOM 7623 C C . GLY C 1 151 ? 53.160 63.121 62.697 1.00 48.43 172 GLY C C 1
ATOM 7624 O O . GLY C 1 151 ? 52.914 61.911 62.792 1.00 48.37 172 GLY C O 1
ATOM 7625 N N . LYS C 1 152 ? 52.254 64.069 63.006 1.00 42.68 173 LYS C N 1
ATOM 7626 C CA . LYS C 1 152 ? 50.917 63.755 63.506 1.00 42.26 173 LYS C CA 1
ATOM 7627 C C . LYS C 1 152 ? 49.837 64.542 62.762 1.00 44.98 173 LYS C C 1
ATOM 7628 O O . LYS C 1 152 ? 50.091 65.640 62.266 1.00 42.57 173 LYS C O 1
ATOM 7634 N N . PHE C 1 153 ? 48.617 63.985 62.728 1.00 42.33 174 PHE C N 1
ATOM 7635 C CA . PHE C 1 153 ? 47.448 64.677 62.214 1.00 40.88 174 PHE C CA 1
ATOM 7636 C C . PHE C 1 153 ? 46.660 65.147 63.403 1.00 45.08 174 PHE C C 1
ATOM 7637 O O . PHE C 1 153 ? 46.162 64.331 64.181 1.00 43.63 174 PHE C O 1
ATOM 7645 N N . TYR C 1 154 ? 46.638 66.454 63.620 1.00 43.79 175 TYR C N 1
ATOM 7646 C CA . TYR C 1 154 ? 45.866 67.040 64.710 1.00 42.62 175 TYR C CA 1
ATOM 7647 C C . TYR C 1 154 ? 44.535 67.411 64.164 1.00 46.04 175 TYR C C 1
ATOM 7648 O O . TYR C 1 154 ? 44.477 68.236 63.264 1.00 46.49 175 TYR C O 1
ATOM 7657 N N . LEU C 1 155 ? 43.477 66.750 64.630 1.00 42.76 176 LEU C N 1
ATOM 7658 C CA . LEU C 1 155 ? 42.109 66.959 64.149 1.00 41.64 176 LEU C CA 1
ATOM 7659 C C . LEU C 1 155 ? 41.277 67.640 65.216 1.00 44.21 176 LEU C C 1
ATOM 7660 O O . LEU C 1 155 ? 41.240 67.197 66.365 1.00 43.00 176 LEU C O 1
ATOM 7665 N N . LEU C 1 156 ? 40.597 68.714 64.807 1.00 41.16 177 LEU C N 1
ATOM 7666 C CA . LEU C 1 156 ? 39.613 69.441 65.581 1.00 41.61 177 LEU C CA 1
ATOM 7667 C C . LEU C 1 156 ? 38.273 69.304 64.885 1.00 48.17 177 LEU C C 1
ATOM 7668 O O . LEU C 1 156 ? 38.148 69.702 63.711 1.00 48.57 177 LEU C O 1
ATOM 7673 N N . VAL C 1 157 ? 37.274 68.731 65.597 1.00 43.36 178 VAL C N 1
ATOM 7674 C CA . VAL C 1 157 ? 35.924 68.555 65.076 1.00 42.36 178 VAL C CA 1
ATOM 7675 C C . VAL C 1 157 ? 35.076 69.747 65.570 1.00 44.81 178 VAL C C 1
ATOM 7676 O O . VAL C 1 157 ? 34.968 69.985 66.780 1.00 43.37 178 VAL C O 1
ATOM 7680 N N . GLY C 1 158 ? 34.530 70.500 64.617 1.00 41.29 179 GLY C N 1
ATOM 7681 C CA . GLY C 1 158 ? 33.629 71.614 64.874 1.00 40.55 179 GLY C CA 1
ATOM 7682 C C . GLY C 1 158 ? 32.235 71.035 64.897 1.00 44.70 179 GLY C C 1
ATOM 7683 O O . GLY C 1 158 ? 31.673 70.732 63.851 1.00 43.92 179 GLY C O 1
ATOM 7684 N N . THR C 1 159 ? 31.713 70.789 66.095 1.00 42.70 180 THR C N 1
ATOM 7685 C CA . THR C 1 159 ? 30.435 70.124 66.302 1.00 42.92 180 THR C CA 1
ATOM 7686 C C . THR C 1 159 ? 29.698 70.789 67.456 1.00 48.87 180 THR C C 1
ATOM 7687 O O . THR C 1 159 ? 30.345 71.304 68.369 1.00 48.34 180 THR C O 1
ATOM 7691 N N . SER C 1 160 ? 28.343 70.790 67.406 1.00 47.32 181 SER C N 1
ATOM 7692 C CA . SER C 1 160 ? 27.511 71.394 68.447 1.00 47.73 181 SER C CA 1
ATOM 7693 C C . SER C 1 160 ? 27.463 70.477 69.725 1.00 50.43 181 SER C C 1
ATOM 7694 O O . SER C 1 160 ? 27.048 70.961 70.783 1.00 48.87 181 SER C O 1
ATOM 7697 N N . THR C 1 161 ? 27.963 69.199 69.649 1.00 46.10 182 THR C N 1
ATOM 7698 C CA . THR C 1 161 ? 27.988 68.318 70.824 1.00 46.96 182 THR C CA 1
ATOM 7699 C C . THR C 1 161 ? 29.120 68.732 71.784 1.00 53.10 182 THR C C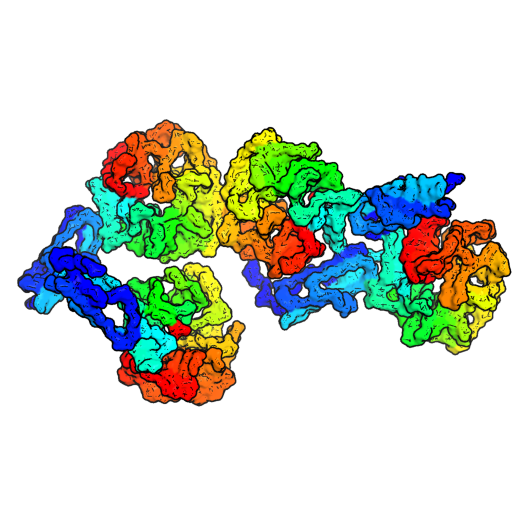 1
ATOM 7700 O O . THR C 1 161 ? 30.299 68.749 71.412 1.00 51.76 182 THR C O 1
ATOM 7704 N N . SER C 1 162 ? 28.738 69.025 73.032 1.00 51.04 183 SER C N 1
ATOM 7705 C CA . SER C 1 162 ? 29.630 69.461 74.089 1.00 50.61 183 SER C CA 1
ATOM 7706 C C . SER C 1 162 ? 30.412 68.301 74.709 1.00 55.94 183 SER C C 1
ATOM 7707 O O . SER C 1 162 ? 31.632 68.385 74.818 1.00 57.26 183 SER C O 1
ATOM 7710 N N . ASN C 1 163 ? 29.718 67.250 75.147 1.00 51.18 184 ASN C N 1
ATOM 7711 C CA . ASN C 1 163 ? 30.323 66.146 75.855 1.00 50.36 184 ASN C CA 1
ATOM 7712 C C . ASN C 1 163 ? 30.682 65.012 74.889 1.00 52.80 184 ASN C C 1
ATOM 7713 O O . ASN C 1 163 ? 30.044 63.955 74.814 1.00 54.07 184 ASN C O 1
ATOM 7718 N N . ARG C 1 164 ? 31.771 65.250 74.190 1.00 46.73 185 ARG C N 1
ATOM 7719 C CA . ARG C 1 164 ? 32.419 64.328 73.271 1.00 45.24 185 ARG C CA 1
ATOM 7720 C C . ARG C 1 164 ? 33.839 64.789 73.032 1.00 49.53 185 ARG C C 1
ATOM 7721 O O . ARG C 1 164 ? 34.149 65.937 73.341 1.00 50.23 185 ARG C O 1
ATOM 7729 N N . ASP C 1 165 ? 34.693 63.923 72.477 1.00 46.09 186 ASP C N 1
ATOM 7730 C CA . ASP C 1 165 ? 36.040 64.300 72.090 1.00 46.12 186 ASP C CA 1
ATOM 7731 C C . ASP C 1 165 ? 35.988 65.190 70.864 1.00 50.84 186 ASP C C 1
ATOM 7732 O O . ASP C 1 165 ? 35.271 64.885 69.911 1.00 52.33 186 ASP C O 1
ATOM 7737 N N . HIS C 1 166 ? 36.688 66.315 70.914 1.00 45.69 187 HIS C N 1
ATOM 7738 C CA . HIS C 1 166 ? 36.736 67.260 69.806 1.00 43.42 187 HIS C CA 1
ATOM 7739 C C . HIS C 1 166 ? 38.078 67.255 69.162 1.00 46.57 187 HIS C C 1
ATOM 7740 O O . HIS C 1 166 ? 38.157 67.427 67.954 1.00 48.48 187 HIS C O 1
ATOM 7747 N N . PHE C 1 167 ? 39.139 67.075 69.960 1.00 41.48 188 PHE C N 1
ATOM 7748 C CA . PHE C 1 167 ? 40.518 67.093 69.495 1.00 40.69 188 PHE C CA 1
ATOM 7749 C C . PHE C 1 167 ? 41.091 65.684 69.474 1.00 44.34 188 PHE C C 1
ATOM 7750 O O . PHE C 1 167 ? 41.023 64.982 70.474 1.00 45.40 188 PHE C O 1
ATOM 7758 N N . TYR C 1 168 ? 41.675 65.288 68.340 1.00 39.71 189 TYR C N 1
ATOM 7759 C CA . TYR C 1 168 ? 42.244 63.958 68.119 1.00 38.52 189 TYR C CA 1
ATOM 7760 C C . TYR C 1 168 ? 43.685 64.027 67.614 1.00 47.34 189 TYR C C 1
ATOM 7761 O O . TYR C 1 168 ? 44.013 64.883 66.791 1.00 49.03 189 TYR C O 1
ATOM 7770 N N . ILE C 1 169 ? 44.538 63.107 68.086 1.00 45.78 190 ILE C N 1
ATOM 7771 C CA . ILE C 1 169 ? 45.910 62.911 67.609 1.00 46.05 190 ILE C CA 1
ATOM 7772 C C . ILE C 1 169 ? 45.939 61.544 66.933 1.00 49.60 190 ILE C C 1
ATOM 7773 O O . ILE C 1 169 ? 45.644 60.516 67.561 1.00 48.08 190 ILE C O 1
ATOM 7778 N N . VAL C 1 170 ? 46.203 61.570 65.617 1.00 45.38 191 VAL C N 1
ATOM 7779 C CA . VAL C 1 170 ? 46.292 60.436 64.707 1.00 43.48 191 VAL C CA 1
ATOM 7780 C C . VAL C 1 170 ? 47.706 60.433 64.136 1.00 49.08 191 VAL C C 1
ATOM 7781 O O . VAL C 1 170 ? 48.192 61.493 63.712 1.00 49.83 191 VAL C O 1
ATOM 7785 N N . ASP C 1 171 ? 48.382 59.269 64.141 1.00 44.36 192 ASP C N 1
ATOM 7786 C CA . ASP C 1 171 ? 49.723 59.170 63.567 1.00 43.77 192 ASP C CA 1
ATOM 7787 C C . ASP C 1 171 ? 49.626 59.365 62.036 1.00 47.67 192 ASP C C 1
ATOM 7788 O O . ASP C 1 171 ? 48.787 58.726 61.388 1.00 46.22 192 ASP C O 1
ATOM 7793 N N . ALA C 1 172 ? 50.440 60.283 61.474 1.00 44.65 193 ALA C N 1
ATOM 7794 C CA . ALA C 1 172 ? 50.398 60.621 60.043 1.00 44.54 193 ALA C CA 1
ATOM 7795 C C . ALA C 1 172 ? 50.772 59.422 59.135 1.00 51.35 193 ALA C C 1
ATOM 7796 O O . ALA C 1 172 ? 50.102 59.188 58.127 1.00 51.02 193 ALA C O 1
ATOM 7798 N N . LYS C 1 173 ? 51.809 58.666 59.511 1.00 50.20 194 LYS C N 1
ATOM 7799 C CA . LYS C 1 173 ? 52.326 57.549 58.727 1.00 50.96 194 LYS C CA 1
ATOM 7800 C C . LYS C 1 173 ? 51.332 56.374 58.632 1.00 55.35 194 LYS C C 1
ATOM 7801 O O . LYS C 1 173 ? 51.085 55.864 57.538 1.00 54.58 194 LYS C O 1
ATOM 7803 N N . THR C 1 174 ? 50.759 55.978 59.775 1.00 51.93 195 THR C N 1
ATOM 7804 C CA . THR C 1 174 ? 49.977 54.766 59.953 1.00 51.50 195 THR C CA 1
ATOM 7805 C C . THR C 1 174 ? 48.460 54.982 60.140 1.00 54.30 195 THR C C 1
ATOM 7806 O O . THR C 1 174 ? 47.694 54.005 60.035 1.00 55.18 195 THR C O 1
ATOM 7810 N N . LEU C 1 175 ? 48.028 56.218 60.449 1.00 48.22 196 LEU C N 1
ATOM 7811 C CA . LEU C 1 175 ? 46.607 56.561 60.665 1.00 46.93 196 LEU C CA 1
ATOM 7812 C C . LEU C 1 175 ? 46.106 55.895 61.962 1.00 49.03 196 LEU C C 1
ATOM 7813 O O . LEU C 1 175 ? 44.900 55.746 62.168 1.00 46.46 196 LEU C O 1
ATOM 7818 N N . TYR C 1 176 ? 47.058 55.548 62.851 1.00 48.30 197 TYR C N 1
ATOM 7819 C CA . TYR C 1 176 ? 46.785 54.979 64.166 1.00 49.27 197 TYR C CA 1
ATOM 7820 C C . TYR C 1 176 ? 46.406 56.054 65.137 1.00 49.73 197 TYR C C 1
ATOM 7821 O O . TYR C 1 176 ? 47.152 57.018 65.359 1.00 48.62 197 TYR C O 1
ATOM 7830 N N . TYR C 1 177 ? 45.259 55.858 65.747 1.00 44.64 198 TYR C N 1
ATOM 7831 C CA . TYR C 1 177 ? 44.764 56.711 66.793 1.00 43.82 198 TYR C CA 1
ATOM 7832 C C . TYR C 1 177 ? 45.780 56.748 67.948 1.00 50.79 198 TYR C C 1
ATOM 7833 O O . TYR C 1 177 ? 46.284 55.702 68.365 1.00 52.79 198 TYR C O 1
ATOM 7842 N N . GLU C 1 178 ? 46.102 57.935 68.438 1.00 45.67 199 GLU C N 1
ATOM 7843 C CA . GLU C 1 178 ? 47.016 58.003 69.562 1.00 45.62 199 GLU C CA 1
ATOM 7844 C C . GLU C 1 178 ? 46.277 58.483 70.799 1.00 52.79 199 GLU C C 1
ATOM 7845 O O . GLU C 1 178 ? 46.340 57.831 71.845 1.00 53.53 199 GLU C O 1
ATOM 7851 N N . ASN C 1 179 ? 45.536 59.593 70.673 1.00 50.22 200 ASN C N 1
ATOM 7852 C CA . ASN C 1 179 ? 44.808 60.165 71.798 1.00 50.30 200 ASN C CA 1
ATOM 7853 C C . ASN C 1 179 ? 43.704 61.107 71.304 1.00 51.09 200 ASN C C 1
ATOM 7854 O O . ASN C 1 179 ? 43.693 61.468 70.130 1.00 50.45 200 ASN C O 1
ATOM 7859 N N . SER C 1 180 ? 42.763 61.471 72.198 1.00 45.41 201 SER C N 1
ATOM 7860 C CA . SER C 1 180 ? 41.677 62.414 71.935 1.00 43.95 201 SER C CA 1
ATOM 7861 C C . SER C 1 180 ? 41.163 62.996 73.259 1.00 48.51 201 SER C C 1
ATOM 7862 O O . SER C 1 180 ? 41.393 62.410 74.322 1.00 49.52 201 SER C O 1
ATOM 7865 N N . ALA C 1 181 ? 40.516 64.175 73.202 1.00 43.30 202 ALA C N 1
ATOM 7866 C CA . ALA C 1 181 ? 40.000 64.839 74.395 1.00 42.36 202 ALA C CA 1
ATOM 7867 C C . ALA C 1 181 ? 38.869 65.794 74.060 1.00 47.71 202 ALA C C 1
ATOM 7868 O O . ALA C 1 181 ? 38.648 66.161 72.899 1.00 47.72 202 ALA C O 1
ATOM 7870 N N . VAL C 1 182 ? 38.154 66.193 75.108 1.00 43.23 203 VAL C N 1
ATOM 7871 C CA . VAL C 1 182 ? 37.078 67.161 75.067 1.00 41.77 203 VAL C CA 1
ATOM 7872 C C . VAL C 1 182 ? 37.704 68.514 75.105 1.00 45.88 203 VAL C C 1
ATOM 7873 O O . VAL C 1 182 ? 38.657 68.718 75.846 1.00 45.75 203 VAL C O 1
ATOM 7877 N N . VAL C 1 183 ? 37.224 69.439 74.285 1.00 42.78 204 VAL C N 1
ATOM 7878 C CA . VAL C 1 183 ? 37.692 70.818 74.321 1.00 39.92 204 VAL C CA 1
ATOM 7879 C C . VAL C 1 183 ? 36.412 71.642 74.557 1.00 45.32 204 VAL C C 1
ATOM 7880 O O . VAL C 1 183 ? 36.195 72.123 75.678 1.00 45.49 204 VAL C O 1
ATOM 7884 N N . GLY C 1 184 ? 35.534 71.686 73.543 1.00 41.41 205 GLY C N 1
ATOM 7885 C CA . GLY C 1 184 ? 34.250 72.378 73.618 1.00 41.22 205 GLY C CA 1
ATOM 7886 C C . GLY C 1 184 ? 33.493 72.324 72.317 1.00 46.94 205 GLY C C 1
ATOM 7887 O O . GLY C 1 184 ? 34.075 72.001 71.275 1.00 47.28 205 GLY C O 1
ATOM 7888 N N . ALA C 1 185 ? 32.182 72.620 72.371 1.00 43.85 206 ALA C N 1
ATOM 7889 C CA . ALA C 1 185 ? 31.323 72.636 71.186 1.00 43.03 206 ALA C CA 1
ATOM 7890 C C . ALA C 1 185 ? 31.588 73.869 70.312 1.00 48.66 206 ALA C C 1
ATOM 7891 O O . ALA C 1 185 ? 31.978 74.928 70.835 1.00 47.99 206 ALA C O 1
ATOM 7893 N N . ASN C 1 186 ? 31.356 73.727 68.975 1.00 44.22 207 ASN C N 1
ATOM 7894 C CA . ASN C 1 186 ? 31.395 74.779 67.956 1.00 43.56 207 ASN C CA 1
ATOM 7895 C C . ASN C 1 186 ? 32.776 75.451 67.874 1.00 46.96 207 ASN C C 1
ATOM 7896 O O . ASN C 1 186 ? 32.874 76.667 67.783 1.00 47.92 207 ASN C O 1
ATOM 7901 N N . LEU C 1 187 ? 33.832 74.642 67.857 1.00 41.76 208 LEU C N 1
ATOM 7902 C CA . LEU C 1 187 ? 35.202 75.088 67.762 1.00 39.85 208 LEU C CA 1
ATOM 7903 C C . LEU C 1 187 ? 35.775 74.549 66.490 1.00 44.77 208 LEU C C 1
ATOM 7904 O O . LEU C 1 187 ? 35.885 73.335 66.352 1.00 43.69 208 LEU C O 1
ATOM 7909 N N . SER C 1 188 ? 36.114 75.441 65.532 1.00 43.42 209 SER C N 1
ATOM 7910 C CA . SER C 1 188 ? 36.611 74.997 64.226 1.00 44.03 209 SER C CA 1
ATOM 7911 C C . SER C 1 188 ? 37.929 75.645 63.822 1.00 48.04 209 SER C C 1
ATOM 7912 O O . SER C 1 188 ? 38.370 75.459 62.681 1.00 48.10 209 SER C O 1
ATOM 7915 N N . GLY C 1 189 ? 38.552 76.371 64.741 1.00 43.51 210 GLY C N 1
ATOM 7916 C CA . GLY C 1 189 ? 39.838 76.999 64.484 1.00 41.72 210 GLY C CA 1
ATOM 7917 C C . GLY C 1 189 ? 40.970 76.262 65.146 1.00 43.16 210 GLY C C 1
ATOM 7918 O O . GLY C 1 189 ? 40.998 76.152 66.369 1.00 43.26 210 GLY C O 1
ATOM 7919 N N . LEU C 1 190 ? 41.904 75.744 64.350 1.00 39.35 211 LEU C N 1
ATOM 7920 C CA . LEU C 1 190 ? 43.055 75.005 64.883 1.00 39.47 211 LEU C CA 1
ATOM 7921 C C . LEU C 1 190 ? 44.394 75.626 64.394 1.00 43.68 211 LEU C C 1
ATOM 7922 O O . LEU C 1 190 ? 44.554 75.935 63.211 1.00 43.98 211 LEU C O 1
ATOM 7927 N N . THR C 1 191 ? 45.340 75.770 65.323 1.00 38.62 212 THR C N 1
ATOM 7928 C CA . THR C 1 191 ? 46.693 76.277 65.122 1.00 37.95 212 THR C CA 1
ATOM 7929 C C . THR C 1 191 ? 47.659 75.392 65.883 1.00 43.06 212 THR C C 1
ATOM 7930 O O . THR C 1 191 ? 47.382 75.045 67.038 1.00 42.79 212 THR C O 1
ATOM 7934 N N . ILE C 1 192 ? 48.771 75.007 65.258 1.00 39.08 213 ILE C N 1
ATOM 7935 C CA . ILE C 1 192 ? 49.813 74.265 65.954 1.00 38.16 213 ILE C CA 1
ATOM 7936 C C . ILE C 1 192 ? 50.982 75.288 66.108 1.00 43.56 213 ILE C C 1
ATOM 7937 O O . ILE C 1 192 ? 51.507 75.795 65.102 1.00 43.23 213 ILE C O 1
ATOM 7942 N N . LEU C 1 193 ? 51.300 75.659 67.381 1.00 38.72 214 LEU C N 1
ATOM 7943 C CA . LEU C 1 193 ? 52.338 76.649 67.701 1.00 37.40 214 LEU C CA 1
ATOM 7944 C C . LEU C 1 193 ? 53.734 76.060 67.588 1.00 44.31 214 LEU C C 1
ATOM 7945 O O . LEU C 1 193 ? 54.639 76.730 67.089 1.00 46.09 214 LEU C O 1
ATOM 7950 N N . ASN C 1 194 ? 53.920 74.831 68.096 1.00 41.67 215 ASN C N 1
ATOM 7951 C CA . ASN C 1 194 ? 55.189 74.109 68.132 1.00 41.91 215 ASN C CA 1
ATOM 7952 C C . ASN C 1 194 ? 54.915 72.617 68.429 1.00 48.23 215 ASN C C 1
ATOM 7953 O O . ASN C 1 194 ? 53.815 72.159 68.170 1.00 49.49 215 ASN C O 1
ATOM 7958 N N . GLU C 1 195 ? 55.888 71.871 68.968 1.00 46.03 216 GLU C N 1
ATOM 7959 C CA . GLU C 1 195 ? 55.752 70.441 69.265 1.00 46.51 216 GLU C CA 1
ATOM 7960 C C . GLU C 1 195 ? 54.947 70.192 70.527 1.00 48.68 216 GLU C C 1
ATOM 7961 O O . GLU C 1 195 ? 54.401 69.099 70.685 1.00 49.23 216 GLU C O 1
ATOM 7967 N N . GLN C 1 196 ? 54.893 71.189 71.429 1.00 43.88 217 GLN C N 1
ATOM 7968 C CA A GLN C 1 196 ? 54.230 71.036 72.728 0.50 43.46 217 GLN C CA 1
ATOM 7969 C CA B GLN C 1 196 ? 54.254 71.094 72.742 0.50 43.26 217 GLN C CA 1
ATOM 7970 C C . GLN C 1 196 ? 52.827 71.658 72.750 1.00 46.17 217 GLN C C 1
ATOM 7971 O O . GLN C 1 196 ? 51.967 71.126 73.448 1.00 45.97 217 GLN C O 1
ATOM 7982 N N . TYR C 1 197 ? 52.584 72.776 72.024 1.00 41.05 218 TYR C N 1
ATOM 7983 C CA . TYR C 1 197 ? 51.296 73.447 72.114 1.00 38.72 218 TYR C CA 1
ATOM 7984 C C . TYR C 1 197 ? 50.637 73.765 70.801 1.00 38.25 218 TYR C C 1
ATOM 7985 O O . TYR C 1 197 ? 51.294 74.003 69.790 1.00 35.45 218 TYR C O 1
ATOM 7994 N N . GLY C 1 198 ? 49.307 73.846 70.889 1.00 34.33 219 GLY C N 1
ATOM 7995 C CA . GLY C 1 198 ? 48.409 74.252 69.820 1.00 33.51 219 GLY C CA 1
ATOM 7996 C C . GLY C 1 198 ? 47.386 75.245 70.325 1.00 37.56 219 GLY C C 1
ATOM 7997 O O . GLY C 1 198 ? 47.339 75.539 71.518 1.00 37.71 219 GLY C O 1
ATOM 7998 N N . LEU C 1 199 ? 46.564 75.778 69.427 1.00 35.72 220 LEU C N 1
ATOM 7999 C CA . LEU C 1 199 ? 45.463 76.701 69.785 1.00 36.02 220 LEU C CA 1
ATOM 8000 C C . LEU C 1 199 ? 44.169 76.215 69.218 1.00 41.21 220 LEU C C 1
ATOM 8001 O O . LEU C 1 199 ? 44.125 75.795 68.055 1.00 42.21 220 LEU C O 1
ATOM 8006 N N . VAL C 1 200 ? 43.108 76.291 70.012 1.00 36.76 221 VAL C N 1
ATOM 8007 C CA . VAL C 1 200 ? 41.763 75.936 69.565 1.00 35.33 221 VAL C CA 1
ATOM 8008 C C . VAL C 1 200 ? 40.932 77.206 69.733 1.00 42.30 221 VAL C C 1
ATOM 8009 O O . VAL C 1 200 ? 40.873 77.792 70.817 1.00 42.17 221 VAL C O 1
ATOM 8013 N N . THR C 1 201 ? 40.362 77.679 68.635 1.00 40.72 222 THR C N 1
ATOM 8014 C CA . THR C 1 201 ? 39.570 78.905 68.636 1.00 40.11 222 THR C CA 1
ATOM 8015 C C . THR C 1 201 ? 38.162 78.584 68.093 1.00 42.15 222 THR C C 1
ATOM 8016 O O . THR C 1 201 ? 37.949 77.535 67.482 1.00 38.85 222 THR C O 1
ATOM 8020 N N . GLY C 1 202 ? 37.225 79.491 68.361 1.00 41.38 223 GLY C N 1
ATOM 8021 C CA . GLY C 1 202 ? 35.824 79.373 67.989 1.00 42.45 223 GLY C CA 1
ATOM 8022 C C . GLY C 1 202 ? 34.927 80.165 68.913 1.00 50.13 223 GLY C C 1
ATOM 8023 O O . GLY C 1 202 ? 33.919 80.710 68.461 1.00 52.16 223 GLY C O 1
ATOM 8024 N N . ASP C 1 203 ? 35.297 80.238 70.210 1.00 47.67 224 ASP C N 1
ATOM 8025 C CA . ASP C 1 203 ? 34.596 80.968 71.284 1.00 49.14 224 ASP C CA 1
ATOM 8026 C C . ASP C 1 203 ? 35.569 81.866 72.026 1.00 54.71 224 ASP C C 1
ATOM 8027 O O . ASP C 1 203 ? 35.316 82.274 73.165 1.00 57.31 224 ASP C O 1
ATOM 8032 N N . GLY C 1 204 ? 36.690 82.139 71.369 1.00 49.36 225 GLY C N 1
ATOM 8033 C CA . GLY C 1 204 ? 37.805 82.904 71.901 1.00 48.19 225 GLY C CA 1
ATOM 8034 C C . GLY C 1 204 ? 39.070 82.141 71.600 1.00 48.27 225 GLY C C 1
ATOM 8035 O O . GLY C 1 204 ? 39.173 81.579 70.513 1.00 48.86 225 GLY C O 1
ATOM 8036 N N . ILE C 1 205 ? 40.043 82.107 72.541 1.00 41.60 226 ILE C N 1
ATOM 8037 C CA . ILE C 1 205 ? 41.324 81.414 72.327 1.00 38.72 226 ILE C CA 1
ATOM 8038 C C . ILE C 1 205 ? 41.606 80.455 73.476 1.00 41.67 226 ILE C C 1
ATOM 8039 O O . ILE C 1 205 ? 41.622 80.850 74.645 1.00 40.29 226 ILE C O 1
ATOM 8044 N N . ARG C 1 206 ? 41.908 79.207 73.113 1.00 38.13 227 ARG C N 1
ATOM 8045 C CA . ARG C 1 206 ? 42.275 78.141 74.034 1.00 37.65 227 ARG C CA 1
ATOM 8046 C C . ARG C 1 206 ? 43.611 77.597 73.670 1.00 42.01 227 ARG C C 1
ATOM 8047 O O . ARG C 1 206 ? 43.843 77.314 72.484 1.00 39.84 227 ARG C O 1
ATOM 8055 N N . ARG C 1 207 ? 44.495 77.437 74.663 1.00 40.89 228 ARG C N 1
ATOM 8056 C CA . ARG C 1 207 ? 45.785 76.783 74.434 1.00 41.36 228 ARG C CA 1
ATOM 8057 C C . ARG C 1 207 ? 45.605 75.335 74.746 1.00 48.58 228 ARG C C 1
ATOM 8058 O O . ARG C 1 207 ? 45.046 75.031 75.791 1.00 50.84 228 ARG C O 1
ATOM 8066 N N . ILE C 1 208 ? 46.052 74.445 73.870 1.00 45.33 229 ILE C N 1
ATOM 8067 C CA . ILE C 1 208 ? 45.941 73.012 74.127 1.00 45.63 229 ILE C CA 1
ATOM 8068 C C . ILE C 1 208 ? 47.379 72.427 74.199 1.00 49.87 229 ILE C C 1
ATOM 8069 O O . ILE C 1 208 ? 48.242 72.796 73.409 1.00 48.01 229 ILE C O 1
ATOM 8074 N N . ASP C 1 209 ? 47.627 71.579 75.211 1.00 49.33 230 ASP C N 1
ATOM 8075 C CA . ASP C 1 209 ? 48.894 70.848 75.372 1.00 50.28 230 ASP C CA 1
ATOM 8076 C C . ASP C 1 209 ? 48.812 69.633 74.464 1.00 51.52 230 ASP C C 1
ATOM 8077 O O . ASP C 1 209 ? 47.890 68.836 74.618 1.00 51.79 230 ASP C O 1
ATOM 8082 N N . LEU C 1 210 ? 49.718 69.510 73.488 1.00 45.32 231 LEU C N 1
ATOM 8083 C CA . LEU C 1 210 ? 49.641 68.445 72.487 1.00 43.92 231 LEU C CA 1
ATOM 8084 C C . LEU C 1 210 ? 50.042 67.045 73.053 1.00 50.61 231 LEU C C 1
ATOM 8085 O O . LEU C 1 210 ? 49.923 66.050 72.326 1.00 47.61 231 LEU C O 1
ATOM 8090 N N . LYS C 1 211 ? 50.413 66.952 74.357 1.00 50.67 232 LYS C N 1
ATOM 8091 C CA . LYS C 1 211 ? 50.755 65.674 74.976 1.00 51.95 232 LYS C CA 1
ATOM 8092 C C . LYS C 1 211 ? 49.634 65.253 75.938 1.00 56.34 232 LYS C C 1
ATOM 8093 O O . LYS C 1 211 ? 49.045 64.196 75.736 1.00 57.38 232 LYS C O 1
ATOM 8099 N N . SER C 1 212 ? 49.300 66.095 76.936 1.00 52.23 233 SER C N 1
ATOM 8100 C CA . SER C 1 212 ? 48.265 65.801 77.939 1.00 52.01 233 SER C CA 1
ATOM 8101 C C . SER C 1 212 ? 46.854 66.057 77.417 1.00 55.78 233 SER C C 1
ATOM 8102 O O . SER C 1 212 ? 45.908 65.442 77.910 1.00 56.90 233 SER C O 1
ATOM 8105 N N . LEU C 1 213 ? 46.715 66.991 76.465 1.00 50.52 234 LEU C N 1
ATOM 8106 C CA . LEU C 1 213 ? 45.490 67.437 75.793 1.00 49.34 234 LEU C CA 1
ATOM 8107 C C . LEU C 1 213 ? 44.599 68.261 76.771 1.00 53.85 234 LEU C C 1
ATOM 8108 O O . LEU C 1 213 ? 43.409 68.474 76.517 1.00 54.56 234 LEU C O 1
ATOM 8113 N N . ASN C 1 214 ? 45.216 68.841 77.804 1.00 51.25 235 ASN C N 1
ATOM 8114 C CA . ASN C 1 214 ? 44.559 69.826 78.658 1.00 51.33 235 ASN C CA 1
ATOM 8115 C C . ASN C 1 214 ? 44.484 71.121 77.879 1.00 52.72 235 ASN C C 1
ATOM 8116 O O . ASN C 1 214 ? 45.395 71.396 77.099 1.00 50.34 235 ASN C O 1
ATOM 8121 N N . ASN C 1 215 ? 43.403 71.888 78.039 1.00 49.76 236 ASN C N 1
ATOM 8122 C CA . ASN C 1 215 ? 43.281 73.170 77.362 1.00 48.86 236 ASN C CA 1
ATOM 8123 C C . ASN C 1 215 ? 43.005 74.240 78.394 1.00 53.56 236 ASN C C 1
ATOM 8124 O O . ASN C 1 215 ? 42.413 73.969 79.426 1.00 55.01 236 ASN C O 1
ATOM 8129 N N . VAL C 1 216 ? 43.484 75.449 78.130 1.00 50.62 237 VAL C N 1
ATOM 8130 C CA . VAL C 1 216 ? 43.289 76.618 78.982 1.00 51.10 237 VAL C CA 1
ATOM 8131 C C . VAL C 1 216 ? 42.581 77.652 78.137 1.00 54.73 237 VAL C C 1
ATOM 8132 O O . VAL C 1 216 ? 43.029 77.937 77.027 1.00 55.45 237 VAL C O 1
ATOM 8136 N N . ARG C 1 217 ? 41.462 78.167 78.627 1.00 50.58 238 ARG C N 1
ATOM 8137 C CA . ARG C 1 217 ? 40.683 79.177 77.929 1.00 49.77 238 ARG C CA 1
ATOM 8138 C C . ARG C 1 217 ? 41.287 80.530 78.304 1.00 53.30 238 ARG C C 1
ATOM 8139 O O . ARG C 1 217 ? 41.005 81.052 79.386 1.00 53.88 238 ARG C O 1
ATOM 8147 N N . ILE C 1 218 ? 42.208 81.034 77.448 1.00 48.39 239 ILE C N 1
ATOM 8148 C CA . ILE C 1 218 ? 42.952 82.291 77.634 1.00 48.95 239 ILE C CA 1
ATOM 8149 C C . ILE C 1 218 ? 42.068 83.514 77.336 1.00 54.04 239 ILE C C 1
ATOM 8150 O O . ILE C 1 218 ? 42.099 84.471 78.093 1.00 55.64 239 ILE C O 1
ATOM 8155 N N . LYS C 1 219 ? 41.376 83.530 76.189 1.00 50.32 240 LYS C N 1
ATOM 8156 C CA . LYS C 1 219 ? 40.496 84.625 75.768 1.00 49.67 240 LYS C CA 1
ATOM 8157 C C . LYS C 1 219 ? 39.108 84.054 75.536 1.00 53.60 240 LYS C C 1
ATOM 8158 O O . LYS C 1 219 ? 38.948 83.017 74.905 1.00 48.92 240 LYS C O 1
ATOM 8164 N N . ASN C 1 220 ? 38.112 84.716 76.096 1.00 55.36 241 ASN C N 1
ATOM 8165 C CA . ASN C 1 220 ? 36.722 84.306 75.979 1.00 55.75 241 ASN C CA 1
ATOM 8166 C C . ASN C 1 220 ? 35.997 85.411 75.210 1.00 59.83 241 ASN C C 1
ATOM 8167 O O . ASN C 1 220 ? 35.807 86.500 75.742 1.00 60.27 241 ASN C O 1
ATOM 8172 N N . GLU C 1 221 ? 35.739 85.173 73.916 1.00 55.50 242 GLU C N 1
ATOM 8173 C CA . GLU C 1 221 ? 35.086 86.116 73.001 1.00 54.76 242 GLU C CA 1
ATOM 8174 C C . GLU C 1 221 ? 34.210 85.330 72.064 1.00 60.17 242 GLU C C 1
ATOM 8175 O O . GLU C 1 221 ? 34.712 84.521 71.281 1.00 58.35 242 GLU C O 1
ATOM 8181 N N . ARG C 1 222 ? 32.892 85.546 72.171 1.00 59.67 243 ARG C N 1
ATOM 8182 C CA . ARG C 1 222 ? 31.861 84.845 71.397 1.00 59.82 243 ARG C CA 1
ATOM 8183 C C . ARG C 1 222 ? 32.147 84.945 69.902 1.00 60.13 243 ARG C C 1
ATOM 8184 O O . ARG C 1 222 ? 32.410 86.042 69.397 1.00 59.39 243 ARG C O 1
ATOM 8192 N N . LEU C 1 223 ? 32.167 83.774 69.223 1.00 52.44 244 LEU C N 1
ATOM 8193 C CA . LEU C 1 223 ? 32.379 83.613 67.774 1.00 49.06 244 LEU C CA 1
ATOM 8194 C C . LEU C 1 223 ? 33.817 84.025 67.322 1.00 49.09 244 LEU C C 1
ATOM 8195 O O . LEU C 1 223 ? 34.049 84.056 66.107 1.00 48.84 244 LEU C O 1
ATOM 8200 N N . LEU C 1 224 ? 34.777 84.274 68.255 1.00 42.39 245 LEU C N 1
ATOM 8201 C CA . LEU C 1 224 ? 36.153 84.567 67.843 1.00 41.85 245 LEU C CA 1
ATOM 8202 C C . LEU C 1 224 ? 36.815 83.256 67.420 1.00 45.33 245 LEU C C 1
ATOM 8203 O O . LEU C 1 224 ? 37.013 82.364 68.241 1.00 44.21 245 LEU C O 1
ATOM 8208 N N . CYS C 1 225 ? 37.138 83.153 66.126 1.00 43.04 246 CYS C N 1
ATOM 8209 C CA . CYS C 1 225 ? 37.671 81.951 65.505 1.00 42.36 246 CYS C CA 1
ATOM 8210 C C . CYS C 1 225 ? 38.788 82.275 64.537 1.00 44.14 246 CYS C C 1
ATOM 8211 O O . CYS C 1 225 ? 38.619 83.159 63.708 1.00 44.26 246 CYS C O 1
ATOM 8214 N N . PHE C 1 226 ? 39.894 81.507 64.576 1.00 37.87 247 PHE C N 1
ATOM 8215 C CA . PHE C 1 226 ? 40.926 81.649 63.567 1.00 36.05 247 PHE C CA 1
ATOM 8216 C C . PHE C 1 226 ? 40.596 80.635 62.480 1.00 43.68 247 PHE C C 1
ATOM 8217 O O . PHE C 1 226 ? 41.003 79.465 62.592 1.00 43.92 247 PHE C O 1
ATOM 8225 N N . TYR C 1 227 ? 39.808 81.044 61.458 1.00 38.95 248 TYR C N 1
ATOM 8226 C CA . TYR C 1 227 ? 39.430 80.140 60.384 1.00 38.75 248 TYR C CA 1
ATOM 8227 C C . TYR C 1 227 ? 40.691 79.633 59.700 1.00 44.94 248 TYR C C 1
ATOM 8228 O O . TYR C 1 227 ? 40.772 78.459 59.330 1.00 47.66 248 TYR C O 1
ATOM 8237 N N . ASN C 1 228 ? 41.693 80.491 59.618 1.00 40.93 249 ASN C N 1
ATOM 8238 C CA . ASN C 1 228 ? 43.028 80.189 59.116 1.00 41.06 249 ASN C CA 1
ATOM 8239 C C . ASN C 1 228 ? 44.043 80.941 59.925 1.00 41.87 249 ASN C C 1
ATOM 8240 O O . ASN C 1 228 ? 43.762 82.059 60.360 1.00 41.28 249 ASN C O 1
ATOM 8245 N N . SER C 1 229 ? 45.215 80.337 60.119 1.00 36.61 250 SER C N 1
ATOM 8246 C CA . SER C 1 229 ? 46.313 80.910 60.882 1.00 35.67 250 SER C CA 1
ATOM 8247 C C . SER C 1 229 ? 47.633 80.326 60.395 1.00 40.31 250 SER C C 1
ATOM 8248 O O . SER C 1 229 ? 47.637 79.401 59.578 1.00 41.38 250 SER C O 1
ATOM 8251 N N . ILE C 1 230 ? 48.757 80.915 60.850 1.00 36.82 251 ILE C N 1
ATOM 8252 C CA . ILE C 1 230 ? 50.121 80.507 60.520 1.00 35.82 251 ILE C CA 1
ATOM 8253 C C . ILE C 1 230 ? 51.044 81.067 61.570 1.00 37.69 251 ILE C C 1
ATOM 8254 O O . ILE C 1 230 ? 50.708 82.068 62.198 1.00 35.88 251 ILE C O 1
ATOM 8259 N N . ILE C 1 231 ? 52.185 80.401 61.789 1.00 36.45 252 ILE C N 1
ATOM 8260 C CA . ILE C 1 231 ? 53.246 80.881 62.664 1.00 36.43 252 ILE C CA 1
ATOM 8261 C C . ILE C 1 231 ? 54.259 81.597 61.771 1.00 41.23 252 ILE C C 1
ATOM 8262 O O . ILE C 1 231 ? 54.706 81.042 60.761 1.00 41.10 252 ILE C O 1
ATOM 8267 N N . TYR C 1 232 ? 54.562 82.851 62.103 1.00 37.71 253 TYR C N 1
ATOM 8268 C CA . TYR C 1 232 ? 55.501 83.651 61.336 1.00 36.58 253 TYR C CA 1
ATOM 8269 C C . TYR C 1 232 ? 56.205 84.629 62.242 1.00 41.28 253 TYR C C 1
ATOM 8270 O O . TYR C 1 232 ? 55.548 85.451 62.881 1.00 38.78 253 TYR C O 1
ATOM 8279 N N . ASN C 1 233 ? 57.555 84.524 62.300 1.00 41.08 254 ASN C N 1
ATOM 8280 C CA . ASN C 1 233 ? 58.445 85.395 63.085 1.00 41.65 254 ASN C CA 1
ATOM 8281 C C . ASN C 1 233 ? 57.928 85.599 64.502 1.00 43.72 254 ASN C C 1
ATOM 8282 O O . ASN C 1 233 ? 57.725 86.739 64.920 1.00 43.50 254 ASN C O 1
ATOM 8287 N N . GLY C 1 234 ? 57.710 84.486 65.208 1.00 37.15 255 GLY C N 1
ATOM 8288 C CA . GLY C 1 234 ? 57.277 84.489 66.593 1.00 36.20 255 GLY C CA 1
ATOM 8289 C C . GLY C 1 234 ? 55.855 84.928 66.839 1.00 40.29 255 GLY C C 1
ATOM 8290 O O . GLY C 1 234 ? 55.459 85.082 68.004 1.00 40.87 255 GLY C O 1
ATOM 8291 N N . LYS C 1 235 ? 55.075 85.095 65.758 1.00 36.19 256 LYS C N 1
ATOM 8292 C CA . LYS C 1 235 ? 53.672 85.536 65.823 1.00 35.36 256 LYS C CA 1
ATOM 8293 C C . LYS C 1 235 ? 52.704 84.531 65.207 1.00 39.13 256 LYS C C 1
ATOM 8294 O O . LYS C 1 235 ? 53.071 83.763 64.311 1.00 39.94 256 LYS C O 1
ATOM 8300 N N . VAL C 1 236 ? 51.440 84.587 65.661 1.00 33.69 257 VAL C N 1
ATOM 8301 C CA . VAL C 1 236 ? 50.334 83.844 65.084 1.00 33.04 257 VAL C CA 1
ATOM 8302 C C . VAL C 1 236 ? 49.521 84.803 64.230 1.00 39.24 257 VAL C C 1
ATOM 8303 O O . VAL C 1 236 ? 48.881 85.703 64.780 1.00 40.90 257 VAL C O 1
ATOM 8307 N N . LEU C 1 237 ? 49.558 84.651 62.905 1.00 35.99 258 LEU C N 1
ATOM 8308 C CA . LEU C 1 237 ? 48.728 85.469 62.011 1.00 36.32 258 LEU C CA 1
ATOM 8309 C C . LEU C 1 237 ? 47.363 84.826 61.907 1.00 38.61 258 LEU C C 1
ATOM 8310 O O . LEU C 1 237 ? 47.318 83.616 61.763 1.00 36.60 258 LEU C O 1
ATOM 8315 N N . SER C 1 238 ? 46.257 85.586 62.033 1.00 37.15 259 SER C N 1
ATOM 8316 C CA . SER C 1 238 ? 44.941 84.940 61.949 1.00 37.69 259 SER C CA 1
ATOM 8317 C C . SER C 1 238 ? 43.969 85.614 60.952 1.00 42.04 259 SER C C 1
ATOM 8318 O O . SER C 1 238 ? 44.017 86.817 60.707 1.00 41.46 259 SER C O 1
ATOM 8321 N N . ASN C 1 239 ? 43.075 84.780 60.417 1.00 38.94 260 ASN C N 1
ATOM 8322 C CA . ASN C 1 239 ? 41.954 85.097 59.552 1.00 39.71 260 ASN C CA 1
ATOM 8323 C C . ASN C 1 239 ? 40.730 84.723 60.319 1.00 44.07 260 ASN C C 1
ATOM 8324 O O . ASN C 1 239 ? 40.481 83.542 60.509 1.00 43.25 260 ASN C O 1
ATOM 8329 N N . ASP C 1 240 ? 40.014 85.725 60.848 1.00 43.19 261 ASP C N 1
ATOM 8330 C CA . ASP C 1 240 ? 38.897 85.486 61.743 1.00 43.67 261 ASP C CA 1
ATOM 8331 C C . ASP C 1 240 ? 37.533 85.898 61.130 1.00 48.32 261 ASP C C 1
ATOM 8332 O O . ASP C 1 240 ? 36.586 86.154 61.878 1.00 49.08 261 ASP C O 1
ATOM 8337 N N . THR C 1 241 ? 37.402 85.857 59.797 1.00 44.81 262 THR C N 1
ATOM 8338 C CA . THR C 1 241 ? 36.131 86.208 59.172 1.00 45.79 262 THR C CA 1
ATOM 8339 C C . THR C 1 241 ? 35.786 85.236 58.019 1.00 50.79 262 THR C C 1
ATOM 8340 O O . THR C 1 241 ? 36.673 84.615 57.428 1.00 48.99 262 THR C O 1
ATOM 8344 N N . TYR C 1 242 ? 34.484 85.117 57.718 1.00 50.69 263 TYR C N 1
ATOM 8345 C CA . TYR C 1 242 ? 33.995 84.300 56.604 1.00 53.11 263 TYR C CA 1
ATOM 8346 C C . TYR C 1 242 ? 33.012 85.107 55.757 1.00 59.85 263 TYR C C 1
ATOM 8347 O O . TYR C 1 242 ? 32.475 84.565 54.784 1.00 61.28 263 TYR C O 1
ATOM 8356 N N . LYS C 1 243 ? 32.740 86.381 56.164 1.00 56.43 264 LYS C N 1
ATOM 8357 C CA . LYS C 1 243 ? 31.715 87.255 55.586 1.00 57.88 264 LYS C CA 1
ATOM 8358 C C . LYS C 1 243 ? 31.967 88.739 55.933 1.00 63.78 264 LYS C C 1
ATOM 8359 O O . LYS C 1 243 ? 32.150 89.550 55.024 1.00 64.12 264 LYS C O 1
ATOM 8365 N N . ASP C 1 244 ? 31.965 89.092 57.238 1.00 60.06 265 ASP C N 1
ATOM 8366 C CA . ASP C 1 244 ? 32.098 90.473 57.697 1.00 59.59 265 ASP C CA 1
ATOM 8367 C C . ASP C 1 244 ? 33.505 91.024 57.492 1.00 61.33 265 ASP C C 1
ATOM 8368 O O . ASP C 1 244 ? 34.486 90.285 57.522 1.00 60.71 265 ASP C O 1
ATOM 8373 N N . GLU C 1 245 ? 33.587 92.347 57.313 1.00 55.77 266 GLU C N 1
ATOM 8374 C CA . GLU C 1 245 ? 34.828 93.074 57.126 1.00 54.31 266 GLU C CA 1
ATOM 8375 C C . GLU C 1 245 ? 35.641 92.988 58.428 1.00 56.51 266 GLU C C 1
ATOM 8376 O O . GLU C 1 245 ? 35.151 93.288 59.526 1.00 55.17 266 GLU C O 1
ATOM 8382 N N . SER C 1 246 ? 36.863 92.485 58.291 1.00 50.96 267 SER C N 1
ATOM 8383 C CA . SER C 1 246 ? 37.797 92.291 59.386 1.00 48.94 267 SER C CA 1
ATOM 8384 C C . SER C 1 246 ? 39.214 92.414 58.895 1.00 52.17 267 SER C C 1
ATOM 8385 O O . SER C 1 246 ? 39.466 92.172 57.714 1.00 53.26 267 SER C O 1
ATOM 8388 N N . LYS C 1 247 ? 40.143 92.775 59.790 1.00 45.90 268 LYS C N 1
ATOM 8389 C CA . LYS C 1 247 ? 41.553 92.862 59.444 1.00 44.95 268 LYS C CA 1
ATOM 8390 C C . LYS C 1 247 ? 42.313 91.656 59.940 1.00 49.74 268 LYS C C 1
ATOM 8391 O O . LYS C 1 247 ? 41.928 91.103 60.975 1.00 51.13 268 LYS C O 1
ATOM 8397 N N . VAL C 1 248 ? 43.411 91.248 59.234 1.00 42.84 269 VAL C N 1
ATOM 8398 C CA . VAL C 1 248 ? 44.295 90.191 59.733 1.00 39.90 269 VAL C CA 1
ATOM 8399 C C . VAL C 1 248 ? 44.822 90.655 61.090 1.00 41.30 269 VAL C C 1
ATOM 8400 O O . VAL C 1 248 ? 45.178 91.829 61.262 1.00 39.07 269 VAL C O 1
ATOM 8404 N N . LYS C 1 249 ? 44.795 89.764 62.064 1.00 39.02 270 LYS C N 1
ATOM 8405 C CA . LYS C 1 249 ? 45.263 90.070 63.413 1.00 39.08 270 LYS C CA 1
ATOM 8406 C C . LYS C 1 249 ? 46.362 89.108 63.805 1.00 43.60 270 LYS C C 1
ATOM 8407 O O . LYS C 1 249 ? 46.343 87.950 63.372 1.00 44.09 270 LYS C O 1
ATOM 8413 N N . TYR C 1 250 ? 47.350 89.578 64.577 1.00 38.97 271 TYR C N 1
ATOM 8414 C CA . TYR C 1 250 ? 48.385 88.651 65.027 1.00 38.22 271 TYR C CA 1
ATOM 8415 C C . TYR C 1 250 ? 48.564 88.778 66.538 1.00 42.13 271 TYR C C 1
ATOM 8416 O O . TYR C 1 250 ? 48.226 89.804 67.144 1.00 42.09 271 TYR C O 1
ATOM 8425 N N . TYR C 1 251 ? 49.018 87.664 67.132 1.00 37.85 272 TYR C N 1
ATOM 8426 C CA . TYR C 1 251 ? 49.263 87.435 68.555 1.00 37.45 272 TYR C CA 1
ATOM 8427 C C . TYR C 1 251 ? 50.710 86.967 68.719 1.00 40.15 272 TYR C C 1
ATOM 8428 O O . TYR C 1 251 ? 51.309 86.522 67.749 1.00 37.84 272 TYR C O 1
ATOM 8437 N N . ASP C 1 252 ? 51.267 87.049 69.922 1.00 37.99 273 ASP C N 1
ATOM 8438 C CA . ASP C 1 252 ? 52.630 86.617 70.172 1.00 38.68 273 ASP C CA 1
ATOM 8439 C C . ASP C 1 252 ? 52.604 85.169 70.612 1.00 40.77 273 ASP C C 1
ATOM 8440 O O . ASP C 1 252 ? 51.843 84.834 71.516 1.00 39.32 273 ASP C O 1
ATOM 8445 N N . VAL C 1 253 ? 53.421 84.301 69.971 1.00 38.00 274 VAL C N 1
ATOM 8446 C CA . VAL C 1 253 ? 53.471 82.858 70.266 1.00 36.71 274 VAL C CA 1
ATOM 8447 C C . VAL C 1 253 ? 53.879 82.646 71.737 1.00 42.29 274 VAL C C 1
ATOM 8448 O O . VAL C 1 253 ? 53.213 81.874 72.429 1.00 43.35 274 VAL C O 1
ATOM 8452 N N . ASN C 1 254 ? 54.917 83.338 72.215 1.00 40.65 275 ASN C N 1
ATOM 8453 C CA . ASN C 1 254 ? 55.392 83.177 73.605 1.00 42.50 275 ASN C CA 1
ATOM 8454 C C . ASN C 1 254 ? 54.354 83.644 74.628 1.00 44.68 275 ASN C C 1
ATOM 8455 O O . ASN C 1 254 ? 54.235 82.994 75.662 1.00 44.37 275 ASN C O 1
ATOM 8460 N N . GLU C 1 255 ? 53.614 84.744 74.338 1.00 39.57 276 GLU C N 1
ATOM 8461 C CA . GLU C 1 255 ? 52.540 85.253 75.187 1.00 39.31 276 GLU C CA 1
ATOM 8462 C C . GLU C 1 255 ? 51.395 84.220 75.264 1.00 45.04 276 GLU C C 1
ATOM 8463 O O . GLU C 1 255 ? 50.873 83.979 76.346 1.00 46.65 276 GLU C O 1
ATOM 8469 N N . LEU C 1 256 ? 51.047 83.598 74.131 1.00 39.65 277 LEU C N 1
ATOM 8470 C CA . LEU C 1 256 ? 50.018 82.565 74.031 1.00 39.34 277 LEU C CA 1
ATOM 8471 C C . LEU C 1 256 ? 50.399 81.310 74.820 1.00 45.27 277 LEU C C 1
ATOM 8472 O O . LEU C 1 256 ? 49.523 80.719 75.447 1.00 46.31 277 LEU C O 1
ATOM 8477 N N . ILE C 1 257 ? 51.687 80.926 74.829 1.00 40.43 278 ILE C N 1
ATOM 8478 C CA . ILE C 1 257 ? 52.191 79.752 75.563 1.00 38.34 278 ILE C CA 1
ATOM 8479 C C . ILE C 1 257 ? 52.169 79.999 77.085 1.00 43.41 278 ILE C C 1
ATOM 8480 O O . ILE C 1 257 ? 51.799 79.086 77.832 1.00 45.47 278 ILE C O 1
ATOM 8485 N N . ALA C 1 258 ? 52.528 81.207 77.526 1.00 38.87 279 ALA C N 1
ATOM 8486 C CA . ALA C 1 258 ? 52.650 81.605 78.937 1.00 39.80 279 ALA C CA 1
ATOM 8487 C C . ALA C 1 258 ? 51.319 82.050 79.584 1.00 46.22 279 ALA C C 1
ATOM 8488 O O . ALA C 1 258 ? 51.220 82.036 80.815 1.00 46.96 279 ALA C O 1
ATOM 8490 N N . ALA C 1 259 ? 50.342 82.501 78.779 1.00 42.52 280 ALA C N 1
ATOM 8491 C CA . ALA C 1 259 ? 49.062 83.046 79.250 1.00 42.80 280 ALA C CA 1
ATOM 8492 C C . ALA C 1 259 ? 48.312 82.069 80.141 1.00 49.13 280 ALA C C 1
ATOM 8493 O O . ALA C 1 259 ? 48.160 80.899 79.797 1.00 47.04 280 ALA C O 1
ATOM 8495 N N . LYS C 1 260 ? 47.857 82.566 81.305 1.00 49.96 281 LYS C N 1
ATOM 8496 C CA . LYS C 1 260 ? 47.034 81.800 82.260 1.00 50.49 281 LYS C CA 1
ATOM 8497 C C . LYS C 1 260 ? 45.546 81.958 81.863 1.00 56.72 281 LYS C C 1
ATOM 8498 O O . LYS C 1 260 ? 45.221 82.813 81.030 1.00 55.77 281 LYS C O 1
ATOM 8504 N N . GLU C 1 261 ? 44.653 81.157 82.469 1.00 55.23 282 GLU C N 1
ATOM 8505 C CA . GLU C 1 261 ? 43.211 81.211 82.235 1.00 54.60 282 GLU C CA 1
ATOM 8506 C C . GLU C 1 261 ? 42.709 82.657 82.401 1.00 57.56 282 GLU C C 1
ATOM 8507 O O . GLU C 1 261 ? 42.925 83.277 83.446 1.00 57.01 282 GLU C O 1
ATOM 8513 N N . GLY C 1 262 ? 42.135 83.189 81.326 1.00 53.55 283 GLY C N 1
ATOM 8514 C CA . GLY C 1 262 ? 41.578 84.535 81.291 1.00 53.84 283 GLY C CA 1
ATOM 8515 C C . GLY C 1 262 ? 42.526 85.655 80.922 1.00 58.97 283 GLY C C 1
ATOM 8516 O O . GLY C 1 262 ? 42.058 86.756 80.617 1.00 59.25 283 GLY C O 1
ATOM 8517 N N . GLU C 1 263 ? 43.861 85.395 80.911 1.00 56.29 284 GLU C N 1
ATOM 8518 C CA . GLU C 1 263 ? 44.860 86.426 80.567 1.00 56.17 284 GLU C CA 1
ATOM 8519 C C . GLU C 1 263 ? 44.894 86.675 79.055 1.00 58.33 284 GLU C C 1
ATOM 8520 O O . GLU C 1 263 ? 45.886 86.313 78.413 1.00 57.42 284 GLU C O 1
ATOM 8526 N N . ALA C 1 264 ? 43.822 87.304 78.494 1.00 54.18 285 ALA C N 1
ATOM 8527 C CA . ALA C 1 264 ? 43.686 87.605 77.055 1.00 53.86 285 ALA C CA 1
ATOM 8528 C C . ALA C 1 264 ? 44.953 88.278 76.506 1.00 56.32 285 ALA C C 1
ATOM 8529 O O . ALA C 1 264 ? 45.443 89.241 77.090 1.00 54.13 285 ALA C O 1
ATOM 8531 N N . PRO C 1 265 ? 45.535 87.729 75.417 1.00 52.59 286 PRO C N 1
ATOM 8532 C CA . PRO C 1 265 ? 46.810 88.266 74.937 1.00 51.45 286 PRO C CA 1
ATOM 8533 C C . PRO C 1 265 ? 46.621 89.490 74.047 1.00 52.45 286 PRO C C 1
ATOM 8534 O O . PRO C 1 265 ? 45.517 89.750 73.577 1.00 54.14 286 PRO C O 1
ATOM 8538 N N . ALA C 1 266 ? 47.708 90.246 73.828 1.00 45.05 287 ALA C N 1
ATOM 8539 C CA . ALA C 1 266 ? 47.704 91.419 72.965 1.00 44.12 287 ALA C CA 1
ATOM 8540 C C . ALA C 1 266 ? 47.467 91.024 71.500 1.00 49.32 287 ALA C C 1
ATOM 8541 O O . ALA C 1 266 ? 48.058 90.057 71.000 1.00 50.29 287 ALA C O 1
ATOM 8543 N N . VAL C 1 267 ? 46.596 91.768 70.822 1.00 43.70 288 VAL C N 1
ATOM 8544 C CA . VAL C 1 267 ? 46.269 91.518 69.427 1.00 41.02 288 VAL C CA 1
ATOM 8545 C C . VAL C 1 267 ? 46.596 92.782 68.656 1.00 45.64 288 VAL C C 1
ATOM 8546 O O . VAL C 1 267 ? 46.250 93.873 69.076 1.00 47.93 288 VAL C O 1
ATOM 8550 N N . THR C 1 268 ? 47.300 92.630 67.554 1.00 39.97 289 THR C N 1
ATOM 8551 C CA . THR C 1 268 ? 47.674 93.713 66.670 1.00 37.99 289 THR C CA 1
ATOM 8552 C C . THR C 1 268 ? 47.061 93.451 65.310 1.00 40.96 289 THR C C 1
ATOM 8553 O O . THR C 1 268 ? 47.080 92.318 64.843 1.00 39.41 289 THR C O 1
ATOM 8557 N N . GLU C 1 269 ? 46.544 94.495 64.668 1.00 39.71 290 GLU C N 1
ATOM 8558 C CA . GLU C 1 269 ? 45.981 94.408 63.318 1.00 39.11 290 GLU C CA 1
ATOM 8559 C C . GLU C 1 269 ? 46.999 94.814 62.278 1.00 42.53 290 GLU C C 1
ATOM 8560 O O . GLU C 1 269 ? 47.828 95.692 62.522 1.00 41.78 290 GLU C O 1
ATOM 8566 N N . LEU C 1 270 ? 46.935 94.143 61.129 1.00 39.78 291 LEU C N 1
ATOM 8567 C CA . LEU C 1 270 ? 47.680 94.426 59.912 1.00 39.65 291 LEU C CA 1
ATOM 8568 C C . LEU C 1 270 ? 46.719 95.059 58.927 1.00 43.45 291 LEU C C 1
ATOM 8569 O O . LEU C 1 270 ? 45.520 94.760 58.977 1.00 40.28 291 LEU C O 1
ATOM 8574 N N . ASP C 1 271 ? 47.212 95.955 58.049 1.00 42.99 292 ASP C N 1
ATOM 8575 C CA . ASP C 1 271 ? 46.347 96.595 57.047 1.00 43.73 292 ASP C CA 1
ATOM 8576 C C . ASP C 1 271 ? 46.041 95.592 55.915 1.00 47.48 292 ASP C C 1
ATOM 8577 O O . ASP C 1 271 ? 46.583 95.707 54.812 1.00 47.95 292 ASP C O 1
ATOM 8582 N N . ILE C 1 272 ? 45.207 94.580 56.223 1.00 42.29 293 ILE C N 1
ATOM 8583 C CA . ILE C 1 272 ? 44.755 93.533 55.306 1.00 42.22 293 ILE C CA 1
ATOM 8584 C C . ILE C 1 272 ? 43.279 93.296 55.599 1.00 47.04 293 ILE C C 1
ATOM 8585 O O . ILE C 1 272 ? 42.957 92.570 56.546 1.00 45.51 293 ILE C O 1
ATOM 8590 N N . ILE C 1 273 ? 42.388 93.946 54.811 1.00 44.69 294 ILE C N 1
ATOM 8591 C CA . ILE C 1 273 ? 40.931 93.824 54.923 1.00 44.78 294 ILE C CA 1
ATOM 8592 C C . ILE C 1 273 ? 40.510 92.508 54.345 1.00 49.03 294 ILE C C 1
ATOM 8593 O O . ILE C 1 273 ? 40.777 92.230 53.172 1.00 48.50 294 ILE C O 1
ATOM 8598 N N . GLN C 1 274 ? 39.834 91.696 55.153 1.00 47.07 295 GLN C N 1
ATOM 8599 C CA . GLN C 1 274 ? 39.323 90.401 54.716 1.00 46.60 295 GLN C CA 1
ATOM 8600 C C . GLN C 1 274 ? 37.832 90.359 54.943 1.00 52.96 295 GLN C C 1
ATOM 8601 O O . GLN C 1 274 ? 37.346 90.820 55.975 1.00 53.08 295 GLN C O 1
ATOM 8607 N N . LYS C 1 275 ? 37.103 89.878 53.929 1.00 51.48 296 LYS C N 1
ATOM 8608 C CA . LYS C 1 275 ? 35.645 89.769 53.958 1.00 51.37 296 LYS C CA 1
ATOM 8609 C C . LYS C 1 275 ? 35.220 88.324 53.670 1.00 53.21 296 LYS C C 1
ATOM 8610 O O . LYS C 1 275 ? 34.079 88.086 53.302 1.00 54.62 296 LYS C O 1
ATOM 8616 N N . GLN C 1 276 ? 36.145 87.366 53.845 1.00 48.27 297 GLN C N 1
ATOM 8617 C CA . GLN C 1 276 ? 35.951 85.930 53.612 1.00 48.87 297 GLN C CA 1
ATOM 8618 C C . GLN C 1 276 ? 37.066 85.091 54.223 1.00 53.03 297 GLN C C 1
ATOM 8619 O O . GLN C 1 276 ? 38.102 85.635 54.623 1.00 53.54 297 GLN C O 1
ATOM 8625 N N . LYS C 1 277 ? 36.900 83.752 54.201 1.00 48.59 298 LYS C N 1
ATOM 8626 C CA . LYS C 1 277 ? 37.953 82.841 54.653 1.00 46.26 298 LYS C CA 1
ATOM 8627 C C . LYS C 1 277 ? 39.041 82.760 53.624 1.00 48.26 298 LYS C C 1
ATOM 8628 O O . LYS C 1 277 ? 38.765 82.485 52.445 1.00 48.55 298 LYS C O 1
ATOM 8634 N N . ILE C 1 278 ? 40.267 83.008 54.050 1.00 42.37 299 ILE C N 1
ATOM 8635 C CA . ILE C 1 278 ? 41.451 82.875 53.206 1.00 41.04 299 ILE C CA 1
ATOM 8636 C C . ILE C 1 278 ? 42.614 82.486 54.137 1.00 45.21 299 ILE C C 1
ATOM 8637 O O . ILE C 1 278 ? 42.656 82.899 55.297 1.00 43.81 299 ILE C O 1
ATOM 8642 N N . ASN C 1 279 ? 43.495 81.611 53.639 1.00 39.90 300 ASN C N 1
ATOM 8643 C CA . ASN C 1 279 ? 44.610 81.126 54.406 1.00 37.16 300 ASN C CA 1
ATOM 8644 C C . ASN C 1 279 ? 45.861 82.003 54.204 1.00 38.57 300 ASN C C 1
ATOM 8645 O O . ASN C 1 279 ? 45.839 82.991 53.494 1.00 36.18 300 ASN C O 1
ATOM 8650 N N . PHE C 1 280 ? 46.934 81.632 54.902 1.00 36.97 301 PHE C N 1
ATOM 8651 C CA . PHE C 1 280 ? 48.276 82.202 54.851 1.00 35.72 301 PHE C CA 1
ATOM 8652 C C . PHE C 1 280 ? 49.220 81.156 54.354 1.00 40.14 301 PHE C C 1
ATOM 8653 O O . PHE C 1 280 ? 49.170 80.020 54.834 1.00 40.61 301 PHE C O 1
ATOM 8661 N N . VAL C 1 281 ? 50.053 81.486 53.387 1.00 35.70 302 VAL C N 1
ATOM 8662 C CA . VAL C 1 281 ? 50.995 80.485 52.883 1.00 34.68 302 VAL C CA 1
ATOM 8663 C C . VAL C 1 281 ? 52.409 81.043 52.981 1.00 36.45 302 VAL C C 1
ATOM 8664 O O . VAL C 1 281 ? 52.637 82.216 52.680 1.00 37.11 302 VAL C O 1
ATOM 8668 N N . LEU C 1 282 ? 53.349 80.202 53.384 1.00 32.79 303 LEU C N 1
ATOM 8669 C CA . LEU C 1 282 ? 54.770 80.546 53.425 1.00 33.20 303 LEU C CA 1
ATOM 8670 C C . LEU C 1 282 ? 55.352 80.234 52.062 1.00 39.82 303 LEU C C 1
ATOM 8671 O O . LEU C 1 282 ? 55.323 79.076 51.652 1.00 41.31 303 LEU C O 1
ATOM 8676 N N . ALA C 1 283 ? 55.791 81.251 51.321 1.00 38.32 304 ALA C N 1
ATOM 8677 C CA . ALA C 1 283 ? 56.326 81.038 49.974 1.00 39.99 304 ALA C CA 1
ATOM 8678 C C . ALA C 1 283 ? 57.851 80.776 50.024 1.00 48.53 304 ALA C C 1
ATOM 8679 O O . ALA C 1 283 ? 58.465 80.902 51.093 1.00 48.78 304 ALA C O 1
ATOM 8681 N N . LYS C 1 284 ? 58.452 80.392 48.871 1.00 46.44 305 LYS C N 1
ATOM 8682 C CA . LYS C 1 284 ? 59.870 80.049 48.757 1.00 46.58 305 LYS C CA 1
ATOM 8683 C C . LYS C 1 284 ? 60.777 81.285 49.036 1.00 48.51 305 LYS C C 1
ATOM 8684 O O . LYS C 1 284 ? 61.948 81.111 49.389 1.00 49.03 305 LYS C O 1
ATOM 8690 N N . ASP C 1 285 ? 60.243 82.511 48.923 1.00 43.06 306 ASP C N 1
ATOM 8691 C CA . ASP C 1 285 ? 61.010 83.727 49.226 1.00 43.18 306 ASP C CA 1
ATOM 8692 C C . ASP C 1 285 ? 61.159 83.927 50.755 1.00 48.29 306 ASP C C 1
ATOM 8693 O O . ASP C 1 285 ? 61.828 84.871 51.191 1.00 48.56 306 ASP C O 1
ATOM 8698 N N . GLY C 1 286 ? 60.520 83.044 51.532 1.00 45.13 307 GLY C N 1
ATOM 8699 C CA . GLY C 1 286 ? 60.539 83.058 52.986 1.00 44.84 307 GLY C CA 1
ATOM 8700 C C . GLY C 1 286 ? 59.514 83.982 53.607 1.00 51.55 307 GLY C C 1
ATOM 8701 O O . GLY C 1 286 ? 59.528 84.164 54.833 1.00 52.36 307 GLY C O 1
ATOM 8702 N N . ASN C 1 287 ? 58.628 84.600 52.768 1.00 47.36 308 ASN C N 1
ATOM 8703 C CA . ASN C 1 287 ? 57.574 85.519 53.231 1.00 46.59 308 ASN C CA 1
ATOM 8704 C C . ASN C 1 287 ? 56.224 84.827 53.262 1.00 48.24 308 ASN C C 1
ATOM 8705 O O . ASN C 1 287 ? 56.053 83.795 52.628 1.00 48.93 308 ASN C O 1
ATOM 8710 N N . VAL C 1 288 ? 55.268 85.397 53.990 1.00 42.57 309 VAL C N 1
ATOM 8711 C CA . VAL C 1 288 ? 53.917 84.855 54.130 1.00 41.24 309 VAL C CA 1
ATOM 8712 C C . VAL C 1 288 ? 52.979 85.680 53.269 1.00 45.60 309 VAL C C 1
ATOM 8713 O O . VAL C 1 288 ? 53.041 86.908 53.264 1.00 47.49 309 VAL C O 1
ATOM 8717 N N . TYR C 1 289 ? 52.119 84.987 52.535 1.00 39.01 310 TYR C N 1
ATOM 8718 C CA . TYR C 1 289 ? 51.152 85.584 51.636 1.00 37.24 310 TYR C CA 1
ATOM 8719 C C . TYR C 1 289 ? 49.738 85.226 51.994 1.00 39.64 310 TYR C C 1
ATOM 8720 O O . TYR C 1 289 ? 49.445 84.098 52.341 1.00 39.89 310 TYR C O 1
ATOM 8729 N N . THR C 1 290 ? 48.856 86.181 51.874 1.00 36.60 311 THR C N 1
ATOM 8730 C CA . THR C 1 290 ? 47.425 86.016 52.069 1.00 35.49 311 THR C CA 1
ATOM 8731 C C . THR C 1 290 ? 46.750 86.923 51.035 1.00 40.33 311 THR C C 1
ATOM 8732 O O . THR C 1 290 ? 47.428 87.507 50.179 1.00 37.85 311 THR C O 1
ATOM 8736 N N . LEU C 1 291 ? 45.414 87.009 51.099 1.00 40.72 312 LEU C N 1
ATOM 8737 C CA . LEU C 1 291 ? 44.626 87.856 50.210 1.00 41.45 312 LEU C CA 1
ATOM 8738 C C . LEU C 1 291 ? 43.886 88.922 50.994 1.00 45.72 312 LEU C C 1
ATOM 8739 O O . LEU C 1 291 ? 43.544 88.744 52.164 1.00 45.21 312 LEU C O 1
ATOM 8744 N N . GLU C 1 292 ? 43.642 90.025 50.327 1.00 42.90 313 GLU C N 1
ATOM 8745 C CA . GLU C 1 292 ? 42.891 91.162 50.825 1.00 42.46 313 GLU C CA 1
ATOM 8746 C C . GLU C 1 292 ? 41.732 91.348 49.897 1.00 49.00 313 GLU C C 1
ATOM 8747 O O . GLU C 1 292 ? 41.878 91.195 48.673 1.00 46.76 313 GLU C O 1
ATOM 8753 N N . SER C 1 293 ? 40.576 91.656 50.463 1.00 50.21 314 SER C N 1
ATOM 8754 C CA . SER C 1 293 ? 39.361 91.847 49.679 1.00 52.00 314 SER C CA 1
ATOM 8755 C C . SER C 1 293 ? 39.377 93.268 49.077 1.00 59.72 314 SER C C 1
ATOM 8756 O O . SER C 1 293 ? 39.685 94.232 49.767 1.00 60.01 314 SER C O 1
ATOM 8759 N N . ALA C 1 294 ? 39.215 93.351 47.752 1.00 59.47 315 ALA C N 1
ATOM 8760 C CA . ALA C 1 294 ? 39.191 94.581 46.946 1.00 61.58 315 ALA C CA 1
ATOM 8761 C C . ALA C 1 294 ? 37.874 94.657 46.154 1.00 71.21 315 ALA C C 1
ATOM 8762 O O . ALA C 1 294 ? 37.184 93.636 46.027 1.00 70.60 315 ALA C O 1
ATOM 8764 N N . ASP C 1 295 ? 37.503 95.866 45.660 1.00 71.88 316 ASP C N 1
ATOM 8765 C CA . ASP C 1 295 ? 36.221 96.094 44.970 1.00 74.13 316 ASP C CA 1
ATOM 8766 C C . ASP C 1 295 ? 36.082 95.257 43.684 1.00 77.57 316 ASP C C 1
ATOM 8767 O O . ASP C 1 295 ? 35.085 94.532 43.529 1.00 77.47 316 ASP C O 1
ATOM 8772 N N . ASN C 1 296 ? 37.089 95.333 42.794 1.00 72.93 317 ASN C N 1
ATOM 8773 C CA . ASN C 1 296 ? 37.073 94.687 41.481 1.00 73.08 317 ASN C CA 1
ATOM 8774 C C . ASN C 1 296 ? 38.110 93.540 41.390 1.00 72.53 317 ASN C C 1
ATOM 8775 O O . ASN C 1 296 ? 38.690 93.289 40.332 1.00 74.12 317 ASN C O 1
ATOM 8780 N N . GLY C 1 297 ? 38.262 92.808 42.474 1.00 63.22 318 GLY C N 1
ATOM 8781 C CA . GLY C 1 297 ? 39.186 91.691 42.526 1.00 60.49 318 GLY C CA 1
ATOM 8782 C C . GLY C 1 297 ? 39.694 91.473 43.924 1.00 59.05 318 GLY C C 1
ATOM 8783 O O . GLY C 1 297 ? 38.913 91.463 44.874 1.00 60.04 318 GLY C O 1
ATOM 8784 N N . CYS C 1 298 ? 40.995 91.289 44.056 1.00 50.47 319 CYS C N 1
ATOM 8785 C CA . CYS C 1 298 ? 41.624 91.064 45.354 1.00 47.44 319 CYS C CA 1
ATOM 8786 C C . CYS C 1 298 ? 43.088 91.453 45.276 1.00 48.56 319 CYS C C 1
ATOM 8787 O O . CYS C 1 298 ? 43.646 91.557 44.175 1.00 48.47 319 CYS C O 1
ATOM 8790 N N . ASN C 1 299 ? 43.723 91.626 46.439 1.00 42.86 320 ASN C N 1
ATOM 8791 C CA . ASN C 1 299 ? 45.157 91.887 46.495 1.00 41.48 320 ASN C CA 1
ATOM 8792 C C . ASN C 1 299 ? 45.868 90.739 47.090 1.00 46.21 320 ASN C C 1
ATOM 8793 O O . ASN C 1 299 ? 45.419 90.191 48.101 1.00 46.64 320 ASN C O 1
ATOM 8798 N N . ILE C 1 300 ? 46.981 90.364 46.486 1.00 43.06 321 ILE C N 1
ATOM 8799 C CA . ILE C 1 300 ? 47.875 89.335 47.022 1.00 41.43 321 ILE C CA 1
ATOM 8800 C C . ILE C 1 300 ? 48.816 90.076 47.943 1.00 41.74 321 ILE C C 1
ATOM 8801 O O . ILE C 1 300 ? 49.548 90.933 47.445 1.00 41.02 321 ILE C O 1
ATOM 8806 N N . VAL C 1 301 ? 48.736 89.840 49.278 1.00 37.18 322 VAL C N 1
ATOM 8807 C CA . VAL C 1 301 ? 49.572 90.568 50.245 1.00 36.70 322 VAL C CA 1
ATOM 8808 C C . VAL C 1 301 ? 50.798 89.725 50.674 1.00 42.17 322 VAL C C 1
ATOM 8809 O O . VAL C 1 301 ? 50.644 88.613 51.183 1.00 42.82 322 VAL C O 1
ATOM 8813 N N . LYS C 1 302 ? 52.009 90.280 50.468 1.00 39.20 323 LYS C N 1
ATOM 8814 C CA . LYS C 1 302 ? 53.309 89.766 50.929 1.00 39.40 323 LYS C CA 1
ATOM 8815 C C . LYS C 1 302 ? 53.565 90.331 52.325 1.00 46.31 323 LYS C C 1
ATOM 8816 O O . LYS C 1 302 ? 53.633 91.556 52.484 1.00 47.94 323 LYS C O 1
ATOM 8822 N N . ILE C 1 303 ? 53.586 89.481 53.352 1.00 41.75 324 ILE C N 1
ATOM 8823 C CA . ILE C 1 303 ? 53.849 89.977 54.705 1.00 39.55 324 ILE C CA 1
ATOM 8824 C C . ILE C 1 303 ? 55.340 89.738 54.920 1.00 42.91 324 ILE C C 1
ATOM 8825 O O . ILE C 1 303 ? 55.777 88.586 54.992 1.00 41.95 324 ILE C O 1
ATOM 8830 N N . LYS C 1 304 ? 56.137 90.835 54.868 1.00 38.95 325 LYS C N 1
ATOM 8831 C CA . LYS C 1 304 ? 57.581 90.755 55.025 1.00 38.53 325 LYS C CA 1
ATOM 8832 C C . LYS C 1 304 ? 57.945 90.416 56.503 1.00 45.12 325 LYS C C 1
ATOM 8833 O O . LYS C 1 304 ? 57.128 90.567 57.406 1.00 43.33 325 LYS C O 1
ATOM 8839 N N . ASN C 1 305 ? 59.167 89.931 56.733 1.00 44.82 326 ASN C N 1
ATOM 8840 C CA . ASN C 1 305 ? 59.624 89.507 58.055 1.00 45.55 326 ASN C CA 1
ATOM 8841 C C . ASN C 1 305 ? 59.466 90.599 59.120 1.00 51.56 326 ASN C C 1
ATOM 8842 O O . ASN C 1 305 ? 59.367 90.250 60.294 1.00 51.97 326 ASN C O 1
ATOM 8847 N N . ASP C 1 306 ? 59.435 91.903 58.726 1.00 48.10 327 ASP C N 1
ATOM 8848 C CA . ASP C 1 306 ? 59.256 93.028 59.663 1.00 46.52 327 ASP C CA 1
ATOM 8849 C C . ASP C 1 306 ? 57.766 93.434 59.720 1.00 49.88 327 ASP C C 1
ATOM 8850 O O . ASP C 1 306 ? 57.418 94.455 60.333 1.00 51.34 327 ASP C O 1
ATOM 8855 N N . PHE C 1 307 ? 56.908 92.630 59.060 1.00 42.24 328 PHE C N 1
ATOM 8856 C CA . PHE C 1 307 ? 55.445 92.714 59.001 1.00 40.65 328 PHE C CA 1
ATOM 8857 C C . PHE C 1 307 ? 55.002 93.974 58.190 1.00 43.95 328 PHE C C 1
ATOM 8858 O O . PHE C 1 307 ? 53.841 94.394 58.288 1.00 41.76 328 PHE C O 1
ATOM 8866 N N . THR C 1 308 ? 55.901 94.495 57.296 1.00 39.90 329 THR C N 1
ATOM 8867 C CA . THR C 1 308 ? 55.519 95.538 56.332 1.00 38.24 329 THR C CA 1
ATOM 8868 C C . THR C 1 308 ? 54.822 94.798 55.181 1.00 39.29 329 THR C C 1
ATOM 8869 O O . THR C 1 308 ? 55.045 93.600 55.008 1.00 38.47 329 THR C O 1
ATOM 8873 N N . LEU C 1 309 ? 53.976 95.475 54.417 1.00 35.28 330 LEU C N 1
ATOM 8874 C CA . LEU C 1 309 ? 53.210 94.798 53.381 1.00 34.46 330 LEU C CA 1
ATOM 8875 C C . LEU C 1 309 ? 53.495 95.298 51.986 1.00 41.33 330 LEU C C 1
ATOM 8876 O O . LEU C 1 309 ? 53.536 96.515 51.719 1.00 42.72 330 LEU C O 1
ATOM 8881 N N . GLU C 1 310 ? 53.617 94.330 51.069 1.00 38.07 331 GLU C N 1
ATOM 8882 C CA . GLU C 1 310 ? 53.728 94.529 49.618 1.00 37.18 331 GLU C CA 1
ATOM 8883 C C . GLU C 1 310 ? 52.472 93.946 49.037 1.00 38.53 331 GLU C C 1
ATOM 8884 O O . GLU C 1 310 ? 52.090 92.850 49.437 1.00 39.15 331 GLU C O 1
ATOM 8890 N N . LYS C 1 311 ? 51.757 94.702 48.214 1.00 34.45 332 LYS C N 1
ATOM 8891 C CA . LYS C 1 311 ? 50.490 94.267 47.638 1.00 35.02 332 LYS C CA 1
ATOM 8892 C C . LYS C 1 311 ? 50.512 94.339 46.102 1.00 43.90 332 LYS C C 1
ATOM 8893 O O . LYS C 1 311 ? 50.944 95.328 45.516 1.00 44.72 332 LYS C O 1
ATOM 8899 N N . VAL C 1 312 ? 49.993 93.283 45.469 1.00 42.16 333 VAL C N 1
ATOM 8900 C CA . VAL C 1 312 ? 49.888 93.112 44.026 1.00 42.29 333 VAL C CA 1
ATOM 8901 C C . VAL C 1 312 ? 48.421 92.835 43.710 1.00 44.69 333 VAL C C 1
ATOM 8902 O O . VAL C 1 312 ? 47.831 91.948 44.315 1.00 41.91 333 VAL C O 1
ATOM 8906 N N . PHE C 1 313 ? 47.823 93.621 42.788 1.00 43.86 334 PHE C N 1
ATOM 8907 C CA . PHE C 1 313 ? 46.407 93.457 42.433 1.00 43.58 334 PHE C CA 1
ATOM 8908 C C . PHE C 1 313 ? 46.212 92.333 41.397 1.00 47.56 334 PHE C C 1
ATOM 8909 O O . PHE C 1 313 ? 46.915 92.250 40.379 1.00 44.91 334 PHE C O 1
ATOM 8917 N N . ALA C 1 314 ? 45.242 91.456 41.723 1.00 46.15 335 ALA C N 1
ATOM 8918 C CA . ALA C 1 314 ? 44.727 90.345 40.936 1.00 46.85 335 ALA C CA 1
ATOM 8919 C C . ALA C 1 314 ? 43.290 90.682 40.529 1.00 55.04 335 ALA C C 1
ATOM 8920 O O . ALA C 1 314 ? 42.439 90.856 41.417 1.00 54.48 335 ALA C O 1
ATOM 8922 N N . ASN C 1 315 ? 43.046 90.832 39.186 1.00 54.77 336 ASN C N 1
ATOM 8923 C CA A ASN C 1 315 ? 41.757 91.190 38.587 0.50 55.81 336 ASN C CA 1
ATOM 8924 C CA B ASN C 1 315 ? 41.743 91.203 38.611 0.50 55.77 336 ASN C CA 1
ATOM 8925 C C . ASN C 1 315 ? 40.843 89.952 38.487 1.00 60.79 336 ASN C C 1
ATOM 8926 O O . ASN C 1 315 ? 40.380 89.589 37.386 1.00 62.86 336 ASN C O 1
ATOM 8935 N N . PHE C 1 316 ? 40.583 89.295 39.643 1.00 54.48 337 PHE C N 1
ATOM 8936 C CA . PHE C 1 316 ? 39.712 88.124 39.773 1.00 53.52 337 PHE C CA 1
ATOM 8937 C C . PHE C 1 316 ? 39.292 87.997 41.241 1.00 58.85 337 PHE C C 1
ATOM 8938 O O . PHE C 1 316 ? 40.106 88.178 42.138 1.00 58.36 337 PHE C O 1
ATOM 8946 N N . GLN C 1 317 ? 38.022 87.707 41.475 1.00 57.54 338 GLN C N 1
ATOM 8947 C CA . GLN C 1 317 ? 37.492 87.547 42.816 1.00 57.43 338 GLN C CA 1
ATOM 8948 C C . GLN C 1 317 ? 37.925 86.169 43.348 1.00 62.31 338 GLN C C 1
ATOM 8949 O O . GLN C 1 317 ? 37.851 85.203 42.584 1.00 63.47 338 GLN C O 1
ATOM 8955 N N . PRO C 1 318 ? 38.429 86.038 44.601 1.00 56.43 339 PRO C N 1
ATOM 8956 C CA . PRO C 1 318 ? 38.823 84.704 45.083 1.00 55.07 339 PRO C CA 1
ATOM 8957 C C . PRO C 1 318 ? 37.627 83.805 45.385 1.00 60.47 339 PRO C C 1
ATOM 8958 O O . PRO C 1 318 ? 36.567 84.312 45.759 1.00 60.15 339 PRO C O 1
ATOM 8962 N N . ALA C 1 319 ? 37.819 82.457 45.256 1.00 58.14 340 ALA C N 1
ATOM 8963 C CA . ALA C 1 319 ? 36.838 81.417 45.561 1.00 57.72 340 ALA C CA 1
ATOM 8964 C C . ALA C 1 319 ? 36.512 81.403 47.042 1.00 63.17 340 ALA C C 1
ATOM 8965 O O . ALA C 1 319 ? 37.412 81.451 47.892 1.00 62.31 340 ALA C O 1
ATOM 8967 N N . LYS C 1 320 ? 35.216 81.332 47.342 1.00 62.56 341 LYS C N 1
ATOM 8968 C CA . LYS C 1 320 ? 34.641 81.432 48.677 1.00 63.85 341 LYS C CA 1
ATOM 8969 C C . LYS C 1 320 ? 33.497 80.405 48.878 1.00 75.22 341 LYS C C 1
ATOM 8970 O O . LYS C 1 320 ? 32.881 79.948 47.918 1.00 75.71 341 LYS C O 1
ATOM 8976 N N . GLY C 1 321 ? 33.260 80.058 50.138 1.00 77.24 342 GLY C N 1
ATOM 8977 C CA . GLY C 1 321 ? 32.148 79.239 50.615 1.00 79.59 342 GLY C CA 1
ATOM 8978 C C . GLY C 1 321 ? 31.125 80.176 51.258 1.00 89.03 342 GLY C C 1
ATOM 8979 O O . GLY C 1 321 ? 31.492 81.271 51.711 1.00 87.68 342 GLY C O 1
ATOM 8980 N N . PRO C 1 322 ? 29.819 79.829 51.324 1.00 90.49 343 PRO C N 1
ATOM 8981 C CA . PRO C 1 322 ? 28.851 80.814 51.873 1.00 91.53 343 PRO C CA 1
ATOM 8982 C C . PRO C 1 322 ? 28.785 80.847 53.422 1.00 94.27 343 PRO C C 1
ATOM 8983 O O . PRO C 1 322 ? 28.724 81.946 54.018 1.00 94.14 343 PRO C O 1
ATOM 8987 N N . TYR C 1 323 ? 28.803 79.651 54.060 1.00 87.71 344 TYR C N 1
ATOM 8988 C CA . TYR C 1 323 ? 28.613 79.464 55.492 1.00 86.04 344 TYR C CA 1
ATOM 8989 C C . TYR C 1 323 ? 29.911 79.507 56.319 1.00 85.68 344 TYR C C 1
ATOM 8990 O O . TYR C 1 323 ? 31.017 79.389 55.796 1.00 84.28 344 TYR C O 1
ATOM 8992 N N . HIS C 1 324 ? 29.732 79.648 57.646 1.00 80.79 345 HIS C N 1
ATOM 8993 C CA . HIS C 1 324 ? 30.755 79.606 58.699 1.00 78.64 345 HIS C CA 1
ATOM 8994 C C . HIS C 1 324 ? 31.462 78.241 58.705 1.00 79.94 345 HIS C C 1
ATOM 8995 O O . HIS C 1 324 ? 32.607 78.132 59.147 1.00 79.16 345 HIS C O 1
ATOM 9002 N N . SER C 1 325 ? 30.749 77.201 58.228 1.00 74.25 346 SER C N 1
ATOM 9003 C CA . SER C 1 325 ? 31.160 75.804 58.200 1.00 71.48 346 SER C CA 1
ATOM 9004 C C . SER C 1 325 ? 31.876 75.395 56.886 1.00 67.92 346 SER C C 1
ATOM 9005 O O . SER C 1 325 ? 32.560 74.372 56.888 1.00 66.17 346 SER C O 1
ATOM 9008 N N . SER C 1 326 ? 31.729 76.154 55.783 1.00 60.57 347 SER C N 1
ATOM 9009 C CA . SER C 1 326 ? 32.361 75.772 54.513 1.00 58.97 347 SER C CA 1
ATOM 9010 C C . SER C 1 326 ? 33.899 75.935 54.570 1.00 57.97 347 SER C C 1
ATOM 9011 O O . SER C 1 326 ? 34.398 76.879 55.182 1.00 57.81 347 SER C O 1
ATOM 9014 N N . PRO C 1 327 ? 34.671 74.966 54.018 1.00 51.56 348 PRO C N 1
ATOM 9015 C CA . PRO C 1 327 ? 36.140 75.056 54.099 1.00 48.42 348 PRO C CA 1
ATOM 9016 C C . PRO C 1 327 ? 36.701 76.241 53.344 1.00 51.30 348 PRO C C 1
ATOM 9017 O O . PRO C 1 327 ? 36.060 76.803 52.457 1.00 51.03 348 PRO C O 1
ATOM 9021 N N . THR C 1 328 ? 37.909 76.642 53.727 1.00 47.79 349 THR C N 1
ATOM 9022 C CA . THR C 1 328 ? 38.637 77.724 53.084 1.00 45.85 349 THR C CA 1
ATOM 9023 C C . THR C 1 328 ? 39.082 77.219 51.715 1.00 49.71 349 THR C C 1
ATOM 9024 O O . THR C 1 328 ? 39.636 76.117 51.634 1.00 49.67 349 THR C O 1
ATOM 9028 N N . ILE C 1 329 ? 38.822 77.983 50.635 1.00 44.22 350 ILE C N 1
ATOM 9029 C CA . ILE C 1 329 ? 39.303 77.543 49.335 1.00 42.04 350 ILE C CA 1
ATOM 9030 C C . ILE C 1 329 ? 40.716 78.111 49.269 1.00 47.25 350 ILE C C 1
ATOM 9031 O O . ILE C 1 329 ? 40.981 79.119 48.604 1.00 49.81 350 ILE C O 1
ATOM 9036 N N . GLY C 1 330 ? 41.581 77.490 50.071 1.00 40.56 351 GLY C N 1
ATOM 9037 C CA . GLY C 1 330 ? 42.956 77.884 50.289 1.00 39.59 351 GLY C CA 1
ATOM 9038 C C . GLY C 1 330 ? 43.928 77.765 49.140 1.00 42.50 351 GLY C C 1
ATOM 9039 O O . GLY C 1 330 ? 43.810 76.883 48.281 1.00 41.39 351 GLY C O 1
ATOM 9048 N N . VAL C 1 332 ? 48.050 77.506 47.747 1.00 39.99 353 VAL C N 1
ATOM 9049 C CA . VAL C 1 332 ? 49.101 76.576 48.113 1.00 37.53 353 VAL C CA 1
ATOM 9050 C C . VAL C 1 332 ? 50.377 77.123 47.475 1.00 41.46 353 VAL C C 1
ATOM 9051 O O . VAL C 1 332 ? 50.351 77.594 46.345 1.00 41.21 353 VAL C O 1
ATOM 9055 N N . ALA C 1 333 ? 51.461 77.104 48.239 1.00 39.61 354 ALA C N 1
ATOM 9056 C CA . ALA C 1 333 ? 52.776 77.568 47.833 1.00 39.99 354 ALA C CA 1
ATOM 9057 C C . ALA C 1 333 ? 53.717 76.392 47.594 1.00 46.50 354 ALA C C 1
ATOM 9058 O O . ALA C 1 333 ? 53.667 75.382 48.290 1.00 45.36 354 ALA C O 1
ATOM 9060 N N . SER C 1 334 ? 54.574 76.547 46.603 1.00 46.86 355 SER C N 1
ATOM 9061 C CA . SER C 1 334 ? 55.647 75.632 46.277 1.00 48.35 355 SER C CA 1
ATOM 9062 C C . SER C 1 334 ? 56.853 75.900 47.191 1.00 57.98 355 SER C C 1
ATOM 9063 O O . SER C 1 334 ? 57.171 77.074 47.497 1.00 56.83 355 SER C O 1
ATOM 9066 N N . GLU C 1 335 ? 57.521 74.810 47.628 1.00 56.47 356 GLU C N 1
ATOM 9067 C CA . GLU C 1 335 ? 58.709 74.909 48.477 1.00 57.15 356 GLU C CA 1
ATOM 9068 C C . GLU C 1 335 ? 59.970 74.949 47.635 1.00 65.92 356 GLU C C 1
ATOM 9069 O O . GLU C 1 335 ? 61.033 75.316 48.146 1.00 66.44 356 GLU C O 1
ATOM 9075 N N . THR C 1 336 ? 59.846 74.597 46.337 1.00 65.75 357 THR C N 1
ATOM 9076 C CA . THR C 1 336 ? 60.973 74.490 45.404 1.00 67.23 357 THR C CA 1
ATOM 9077 C C . THR C 1 336 ? 60.925 75.556 44.281 1.00 73.38 357 THR C C 1
ATOM 9078 O O . THR C 1 336 ? 61.952 75.796 43.631 1.00 74.35 357 THR C O 1
ATOM 9082 N N . GLU C 1 337 ? 59.760 76.190 44.053 1.00 69.28 358 GLU C N 1
ATOM 9083 C CA . GLU C 1 337 ? 59.621 77.225 43.020 1.00 68.84 358 GLU C CA 1
ATOM 9084 C C . GLU C 1 337 ? 58.910 78.442 43.601 1.00 70.60 358 GLU C C 1
ATOM 9085 O O . GLU C 1 337 ? 58.144 78.308 44.551 1.00 70.60 358 GLU C O 1
ATOM 9091 N N . ASN C 1 338 ? 59.183 79.634 43.045 1.00 65.58 359 ASN C N 1
ATOM 9092 C CA . ASN C 1 338 ? 58.600 80.918 43.467 1.00 63.23 359 ASN C CA 1
ATOM 9093 C C . ASN C 1 338 ? 57.196 81.046 42.885 1.00 61.34 359 ASN C C 1
ATOM 9094 O O . ASN C 1 338 ? 56.930 81.885 42.020 1.00 61.51 359 ASN C O 1
ATOM 9099 N N . ILE C 1 339 ? 56.306 80.190 43.378 1.00 54.26 360 ILE C N 1
ATOM 9100 C CA . ILE C 1 339 ? 54.949 80.000 42.895 1.00 53.71 360 ILE C CA 1
ATOM 9101 C C . ILE C 1 339 ? 53.944 79.888 44.038 1.00 53.32 360 ILE C C 1
ATOM 9102 O O . ILE C 1 339 ? 54.221 79.320 45.096 1.00 51.49 360 ILE C O 1
ATOM 9107 N N . ILE C 1 340 ? 52.747 80.417 43.772 1.00 47.73 361 ILE C N 1
ATOM 9108 C CA . ILE C 1 340 ? 51.555 80.273 44.586 1.00 45.82 361 ILE C CA 1
ATOM 9109 C C . ILE C 1 340 ? 50.393 79.947 43.630 1.00 50.06 361 ILE C C 1
ATOM 9110 O O . ILE C 1 340 ? 50.173 80.639 42.626 1.00 48.76 361 ILE C O 1
ATOM 9115 N N . TYR C 1 341 ? 49.683 78.867 43.926 1.00 47.09 362 TYR C N 1
ATOM 9116 C CA . TYR C 1 341 ? 48.465 78.520 43.210 1.00 47.06 362 TYR C CA 1
ATOM 9117 C C . TYR C 1 341 ? 47.278 79.085 43.985 1.00 50.37 362 TYR C C 1
ATOM 9118 O O . TYR C 1 341 ? 47.260 78.980 45.217 1.00 47.63 362 TYR C O 1
ATOM 9127 N N . LEU C 1 342 ? 46.324 79.724 43.298 1.00 48.57 363 LEU C N 1
ATOM 9128 C CA . LEU C 1 342 ? 45.150 80.284 43.968 1.00 48.87 363 LEU C CA 1
ATOM 9129 C C . LEU C 1 342 ? 43.919 80.117 43.052 1.00 53.52 363 LEU C C 1
ATOM 9130 O O . LEU C 1 342 ? 44.059 79.969 41.837 1.00 55.19 363 LEU C O 1
ATOM 9135 N N . VAL C 1 343 ? 42.729 80.060 43.670 1.00 48.55 364 VAL C N 1
ATOM 9136 C CA . VAL C 1 343 ? 41.450 79.761 43.035 1.00 47.93 364 VAL C CA 1
ATOM 9137 C C . VAL C 1 343 ? 40.548 81.009 42.908 1.00 51.84 364 VAL C C 1
ATOM 9138 O O . VAL C 1 343 ? 40.267 81.681 43.892 1.00 49.71 364 VAL C O 1
ATOM 9142 N N . SER C 1 344 ? 40.057 81.258 41.682 1.00 51.32 365 SER C N 1
ATOM 9143 C CA . SER C 1 344 ? 39.093 82.295 41.316 1.00 51.73 365 SER C CA 1
ATOM 9144 C C . SER C 1 344 ? 37.689 81.853 41.688 1.00 58.73 365 SER C C 1
ATOM 9145 O O . SER C 1 344 ? 37.460 80.655 41.906 1.00 58.96 365 SER C O 1
ATOM 9148 N N . THR C 1 345 ? 36.734 82.792 41.675 1.00 56.41 366 THR C N 1
ATOM 9149 C CA . THR C 1 345 ? 35.338 82.534 42.018 1.00 56.81 366 THR C CA 1
ATOM 9150 C C . THR C 1 345 ? 34.703 81.615 40.936 1.00 63.24 366 THR C C 1
ATOM 9151 O O . THR C 1 345 ? 33.915 80.750 41.308 1.00 63.46 366 THR C O 1
ATOM 9155 N N . ASP C 1 346 ? 35.121 81.730 39.649 1.00 62.10 367 ASP C N 1
ATOM 9156 C CA . ASP C 1 346 ? 34.621 80.922 38.536 1.00 63.14 367 ASP C CA 1
ATOM 9157 C C . ASP C 1 346 ? 35.114 79.462 38.551 1.00 64.62 367 ASP C C 1
ATOM 9158 O O . ASP C 1 346 ? 34.585 78.654 37.798 1.00 65.45 367 ASP C O 1
ATOM 9163 N N . GLY C 1 347 ? 36.076 79.125 39.401 1.00 57.96 368 GLY C N 1
ATOM 9164 C CA . GLY C 1 347 ? 36.615 77.775 39.479 1.00 56.14 368 GLY C CA 1
ATOM 9165 C C . GLY C 1 347 ? 37.874 77.571 38.662 1.00 57.93 368 GLY C C 1
ATOM 9166 O O . GLY C 1 347 ? 38.197 76.440 38.291 1.00 57.92 368 GLY C O 1
ATOM 9167 N N . ALA C 1 348 ? 38.591 78.673 38.358 1.00 53.59 369 ALA C N 1
ATOM 9168 C CA . ALA C 1 348 ? 39.858 78.635 37.625 1.00 52.11 369 ALA C CA 1
ATOM 9169 C C . ALA C 1 348 ? 41.060 78.631 38.618 1.00 53.61 369 ALA C C 1
ATOM 9170 O O . ALA C 1 348 ? 40.926 79.109 39.759 1.00 51.10 369 ALA C O 1
ATOM 9172 N N . ILE C 1 349 ? 42.209 78.053 38.204 1.00 49.32 370 ILE C N 1
ATOM 9173 C CA . ILE C 1 349 ? 43.431 78.038 39.032 1.00 47.89 370 ILE C CA 1
ATOM 9174 C C . ILE C 1 349 ? 44.451 78.968 38.373 1.00 52.30 370 ILE C C 1
ATOM 9175 O O . ILE C 1 349 ? 44.712 78.874 37.168 1.00 53.86 370 ILE C O 1
ATOM 9180 N N . TYR C 1 350 ? 44.960 79.914 39.163 1.00 45.85 371 TYR C N 1
ATOM 9181 C CA . TYR C 1 350 ? 45.984 80.854 38.761 1.00 44.99 371 TYR C CA 1
ATOM 9182 C C . TYR C 1 350 ? 47.297 80.437 39.381 1.00 48.84 371 TYR C C 1
ATOM 9183 O O . TYR C 1 350 ? 47.312 80.026 40.539 1.00 47.75 371 TYR C O 1
ATOM 9192 N N . LYS C 1 351 ? 48.376 80.461 38.597 1.00 48.00 372 LYS C N 1
ATOM 9193 C CA . LYS C 1 351 ? 49.727 80.151 39.061 1.00 48.94 372 LYS C CA 1
ATOM 9194 C C . LYS C 1 351 ? 50.471 81.459 39.167 1.00 56.75 372 LYS C C 1
ATOM 9195 O O . LYS C 1 351 ? 50.895 82.001 38.140 1.00 58.78 372 LYS C O 1
ATOM 9201 N N . TYR C 1 352 ? 50.541 82.016 40.390 1.00 53.19 373 TYR C N 1
ATOM 9202 C CA . TYR C 1 352 ? 51.219 83.283 40.638 1.00 52.37 373 TYR C CA 1
ATOM 9203 C C . TYR C 1 352 ? 52.712 83.049 40.830 1.00 56.54 373 TYR C C 1
ATOM 9204 O O . TYR C 1 352 ? 53.113 82.313 41.723 1.00 55.56 373 TYR C O 1
ATOM 9213 N N . ILE C 1 353 ? 53.520 83.642 39.937 1.00 54.62 374 ILE C N 1
ATOM 9214 C CA . ILE C 1 353 ? 54.985 83.658 39.988 1.00 54.74 374 ILE C CA 1
ATOM 9215 C C . ILE C 1 353 ? 55.352 84.906 40.759 1.00 58.04 374 ILE C C 1
ATOM 9216 O O . ILE C 1 353 ? 55.039 86.020 40.317 1.00 56.45 374 ILE C O 1
ATOM 9221 N N . LEU C 1 354 ? 55.924 84.725 41.953 1.00 54.90 375 LEU C N 1
ATOM 9222 C CA . LEU C 1 354 ? 56.244 85.816 42.883 1.00 53.48 375 LEU C CA 1
ATOM 9223 C C . LEU C 1 354 ? 56.957 86.975 42.168 1.00 60.48 375 LEU C C 1
ATOM 9224 O O . LEU C 1 354 ? 57.994 86.759 41.537 1.00 61.67 375 LEU C O 1
ATOM 9229 N N . GLY C 1 355 ? 56.371 88.173 42.267 1.00 58.16 376 GLY C N 1
ATOM 9230 C CA . GLY C 1 355 ? 56.881 89.405 41.673 1.00 59.30 376 GLY C CA 1
ATOM 9231 C C . GLY C 1 355 ? 56.519 89.635 40.211 1.00 68.86 376 GLY C C 1
ATOM 9232 O O . GLY C 1 355 ? 56.838 90.698 39.652 1.00 70.52 376 GLY C O 1
ATOM 9233 N N . ASP C 1 356 ? 55.874 88.633 39.559 1.00 65.80 377 ASP C N 1
ATOM 9234 C CA . ASP C 1 356 ? 55.441 88.689 38.159 1.00 66.13 377 ASP C CA 1
ATOM 9235 C C . ASP C 1 356 ? 53.925 88.789 38.103 1.00 71.94 377 ASP C C 1
ATOM 9236 O O . ASP C 1 356 ? 53.239 87.774 38.125 1.00 72.37 377 ASP C O 1
ATOM 9241 N N . SER C 1 357 ? 53.397 90.014 38.046 1.00 70.55 378 SER C N 1
ATOM 9242 C CA . SER C 1 357 ? 51.959 90.268 37.985 1.00 71.33 378 SER C CA 1
ATOM 9243 C C . SER C 1 357 ? 51.361 89.816 36.622 1.00 76.37 378 SER C C 1
ATOM 9244 O O . SER C 1 357 ? 50.137 89.715 36.502 1.00 77.33 378 SER C O 1
ATOM 9247 N N . ASP C 1 358 ? 52.222 89.504 35.626 1.00 72.00 379 ASP C N 1
ATOM 9248 C CA . ASP C 1 358 ? 51.815 89.019 34.300 1.00 72.82 379 ASP C CA 1
ATOM 9249 C C . ASP C 1 358 ? 51.236 87.621 34.384 1.00 73.41 379 ASP C C 1
ATOM 9250 O O . ASP C 1 358 ? 50.417 87.249 33.542 1.00 74.83 379 ASP C O 1
ATOM 9255 N N . SER C 1 359 ? 51.688 86.835 35.394 1.00 65.52 380 SER C N 1
ATOM 9256 C CA . SER C 1 359 ? 51.272 85.458 35.681 1.00 62.57 380 SER C CA 1
ATOM 9257 C C . SER C 1 359 ? 49.826 85.389 36.193 1.00 64.15 380 SER C C 1
ATOM 9258 O O . SER C 1 359 ? 49.297 84.294 36.331 1.00 63.93 380 SER C O 1
ATOM 9261 N N . LEU C 1 360 ? 49.193 86.553 36.473 1.00 60.11 381 LEU C N 1
ATOM 9262 C CA . LEU C 1 360 ? 47.810 86.702 36.957 1.00 58.59 381 LEU C CA 1
ATOM 9263 C C . LEU C 1 360 ? 46.851 87.165 35.869 1.00 65.89 381 LEU C C 1
ATOM 9264 O O . LEU C 1 360 ? 45.660 87.337 36.151 1.00 65.67 381 LEU C O 1
ATOM 9269 N N . LYS C 1 361 ? 47.360 87.408 34.648 1.00 65.45 382 LYS C N 1
ATOM 9270 C CA . LYS C 1 361 ? 46.545 87.930 33.547 1.00 67.66 382 LYS C CA 1
ATOM 9271 C C . LYS C 1 361 ? 45.642 86.829 32.953 1.00 73.44 382 LYS C C 1
ATOM 9272 O O . LYS C 1 361 ? 44.607 87.152 32.360 1.00 74.99 382 LYS C O 1
ATOM 9274 N N . ALA C 1 362 ? 46.021 85.540 33.125 1.00 67.92 383 ALA C N 1
ATOM 9275 C CA . ALA C 1 362 ? 45.248 84.407 32.618 1.00 66.48 383 ALA C CA 1
ATOM 9276 C C . ALA C 1 362 ? 45.384 83.172 33.553 1.00 67.37 383 ALA C C 1
ATOM 9277 O O . ALA C 1 362 ? 46.443 82.991 34.167 1.00 66.14 383 ALA C O 1
ATOM 9279 N N . PRO C 1 363 ? 44.343 82.304 33.670 1.00 61.55 384 PRO C N 1
ATOM 9280 C CA . PRO C 1 363 ? 44.475 81.128 34.536 1.00 60.17 384 PRO C CA 1
ATOM 9281 C C . PRO C 1 363 ? 45.475 80.119 34.012 1.00 64.29 384 PRO C C 1
ATOM 9282 O O . PRO C 1 363 ? 45.709 80.052 32.802 1.00 66.54 384 PRO C O 1
ATOM 9286 N N . PHE C 1 364 ? 46.065 79.342 34.936 1.00 57.16 385 PHE C N 1
ATOM 9287 C CA . PHE C 1 364 ? 46.977 78.241 34.642 1.00 55.49 385 PHE C CA 1
ATOM 9288 C C . PHE C 1 364 ? 46.126 77.039 34.231 1.00 61.92 385 PHE C C 1
ATOM 9289 O O . PHE C 1 364 ? 46.466 76.313 33.294 1.00 64.67 385 PHE C O 1
ATOM 9297 N N . ILE C 1 365 ? 45.001 76.852 34.946 1.00 55.99 386 ILE C N 1
ATOM 9298 C CA . ILE C 1 365 ? 43.977 75.846 34.717 1.00 55.33 386 ILE C CA 1
ATOM 9299 C C . ILE C 1 365 ? 42.654 76.601 34.592 1.00 58.99 386 ILE C C 1
ATOM 9300 O O . ILE C 1 365 ? 42.206 77.238 35.536 1.00 58.22 386 ILE C O 1
ATOM 9305 N N . ALA C 1 366 ? 42.055 76.544 33.411 1.00 56.94 387 ALA C N 1
ATOM 9306 C CA . ALA C 1 366 ? 40.793 77.188 33.108 1.00 57.45 387 ALA C CA 1
ATOM 9307 C C . ALA C 1 366 ? 39.626 76.566 33.894 1.00 61.62 387 ALA C C 1
ATOM 9308 O O . ALA C 1 366 ? 39.642 75.389 34.262 1.00 59.22 387 ALA C O 1
ATOM 9310 N N . ALA C 1 367 ? 38.611 77.385 34.131 1.00 59.51 388 ALA C N 1
ATOM 9311 C CA . ALA C 1 367 ? 37.374 76.991 34.772 1.00 58.94 388 ALA C CA 1
ATOM 9312 C C . ALA C 1 367 ? 36.494 76.188 33.805 1.00 66.22 388 ALA C C 1
ATOM 9313 O O . ALA C 1 367 ? 36.642 76.295 32.584 1.00 67.03 388 ALA C O 1
ATOM 9315 N N . GLU C 1 368 ? 35.608 75.363 34.349 1.00 64.77 389 GLU C N 1
ATOM 9316 C CA . GLU C 1 368 ? 34.625 74.606 33.584 1.00 67.09 389 GLU C CA 1
ATOM 9317 C C . GLU C 1 368 ? 33.256 75.106 34.047 1.00 73.55 389 GLU C C 1
ATOM 9318 O O . GLU C 1 368 ? 33.041 75.268 35.256 1.00 73.04 389 GLU C O 1
ATOM 9324 N N . SER C 1 369 ? 32.350 75.390 33.099 1.00 72.99 390 SER C N 1
ATOM 9325 C CA . SER C 1 369 ? 31.002 75.885 33.401 1.00 74.03 390 SER C CA 1
ATOM 9326 C C . SER C 1 369 ? 30.216 74.882 34.272 1.00 77.02 390 SER C C 1
ATOM 9327 O O . SER C 1 369 ? 30.240 73.679 34.003 1.00 76.65 390 SER C O 1
ATOM 9330 N N . GLY C 1 370 ? 29.593 75.400 35.335 1.00 72.72 391 GLY C N 1
ATOM 9331 C CA . GLY C 1 370 ? 28.801 74.637 36.301 1.00 72.14 391 GLY C CA 1
ATOM 9332 C C . GLY C 1 370 ? 29.609 73.760 37.236 1.00 75.66 391 GLY C C 1
ATOM 9333 O O . GLY C 1 370 ? 29.064 72.860 37.891 1.00 75.96 391 GLY C O 1
ATOM 9334 N N . VAL C 1 371 ? 30.936 73.994 37.270 1.00 70.57 392 VAL C N 1
ATOM 9335 C CA . VAL C 1 371 ? 31.910 73.245 38.084 1.00 68.28 392 VAL C CA 1
ATOM 9336 C C . VAL C 1 371 ? 32.696 74.252 38.915 1.00 69.82 392 VAL C C 1
ATOM 9337 O O . VAL C 1 371 ? 33.235 75.215 38.354 1.00 69.85 392 VAL C O 1
ATOM 9341 N N . SER C 1 372 ? 32.751 74.038 40.242 1.00 62.84 393 SER C N 1
ATOM 9342 C CA . SER C 1 372 ? 33.478 74.923 41.140 1.00 60.04 393 SER C CA 1
ATOM 9343 C C . SER C 1 372 ? 34.459 74.124 42.011 1.00 58.48 393 SER C C 1
ATOM 9344 O O . SER C 1 372 ? 34.289 72.920 42.184 1.00 55.89 393 SER C O 1
ATOM 9347 N N . ILE C 1 373 ? 35.517 74.803 42.506 1.00 53.23 394 ILE C N 1
ATOM 9348 C CA . ILE C 1 373 ? 36.551 74.237 43.387 1.00 50.94 394 ILE C CA 1
ATOM 9349 C C . ILE C 1 373 ? 36.053 74.474 44.804 1.00 51.61 394 ILE C C 1
ATOM 9350 O O . ILE C 1 373 ? 35.817 75.615 45.198 1.00 48.61 394 ILE C O 1
ATOM 9355 N N . THR C 1 374 ? 35.796 73.371 45.528 1.00 49.37 395 THR C N 1
ATOM 9356 C CA . THR C 1 374 ? 35.110 73.383 46.820 1.00 48.88 395 THR C CA 1
ATOM 9357 C C . THR C 1 374 ? 35.970 72.915 48.019 1.00 54.65 395 THR C C 1
ATOM 9358 O O . THR C 1 374 ? 35.426 72.603 49.087 1.00 57.21 395 THR C O 1
ATOM 9362 N N . ALA C 1 375 ? 37.288 72.956 47.881 1.00 50.64 396 ALA C N 1
ATOM 9363 C CA . ALA C 1 375 ? 38.202 72.599 48.964 1.00 49.73 396 ALA C CA 1
ATOM 9364 C C . ALA C 1 375 ? 39.528 73.292 48.771 1.00 51.21 396 ALA C C 1
ATOM 9365 O O . ALA C 1 375 ? 39.796 73.727 47.642 1.00 50.90 396 ALA C O 1
ATOM 9367 N N . PRO C 1 376 ? 40.388 73.425 49.817 1.00 45.14 397 PRO C N 1
ATOM 9368 C CA . PRO C 1 376 ? 41.688 74.077 49.596 1.00 42.77 397 PRO C CA 1
ATOM 9369 C C . PRO C 1 376 ? 42.571 73.282 48.656 1.00 46.27 397 PRO C C 1
ATOM 9370 O O . PRO C 1 376 ? 42.495 72.041 48.640 1.00 47.37 397 PRO C O 1
ATOM 9374 N N . LEU C 1 377 ? 43.406 73.990 47.886 1.00 42.00 398 LEU C N 1
ATOM 9375 C CA . LEU C 1 377 ? 44.385 73.369 47.007 1.00 42.23 398 LEU C CA 1
ATOM 9376 C C . LEU C 1 377 ? 45.452 72.666 47.808 1.00 46.31 398 LEU C C 1
ATOM 9377 O O . LEU C 1 377 ? 45.805 73.118 48.904 1.00 44.90 398 LEU C O 1
ATOM 9382 N N . GLN C 1 378 ? 45.981 71.578 47.264 1.00 44.36 399 GLN C N 1
ATOM 9383 C CA . GLN C 1 378 ? 47.090 70.857 47.887 1.00 44.10 399 GLN C CA 1
ATOM 9384 C C . GLN C 1 378 ? 48.170 70.633 46.825 1.00 48.12 399 GLN C C 1
ATOM 9385 O O . GLN C 1 378 ? 47.856 70.549 45.634 1.00 49.03 399 GLN C O 1
ATOM 9391 N N . LEU C 1 379 ? 49.435 70.603 47.261 1.00 42.82 400 LEU C N 1
ATOM 9392 C CA . LEU C 1 379 ? 50.584 70.435 46.395 1.00 42.45 400 LEU C CA 1
ATOM 9393 C C . LEU C 1 379 ? 51.498 69.377 46.948 1.00 51.38 400 LEU C C 1
ATOM 9394 O O . LEU C 1 379 ? 51.692 69.305 48.160 1.00 52.52 400 LEU C O 1
ATOM 9399 N N . ASN C 1 380 ? 51.999 68.510 46.067 1.00 49.72 401 ASN C N 1
ATOM 9400 C CA . ASN C 1 380 ? 52.990 67.496 46.384 1.00 49.84 401 ASN C CA 1
ATOM 9401 C C . ASN C 1 380 ? 54.338 68.153 46.201 1.00 55.01 401 ASN C C 1
ATOM 9402 O O . ASN C 1 380 ? 54.709 68.461 45.066 1.00 55.10 401 ASN C O 1
ATOM 9407 N N . GLN C 1 381 ? 55.056 68.425 47.306 1.00 51.11 402 GLN C N 1
ATOM 9408 C CA . GLN C 1 381 ? 56.310 69.164 47.261 1.00 50.86 402 GLN C CA 1
ATOM 9409 C C . GLN C 1 381 ? 57.478 68.337 46.660 1.00 58.71 402 GLN C C 1
ATOM 9410 O O . GLN C 1 381 ? 58.565 68.897 46.447 1.00 59.53 402 GLN C O 1
ATOM 9416 N N . GLN C 1 382 ? 57.253 67.054 46.331 1.00 57.36 403 GLN C N 1
ATOM 9417 C CA . GLN C 1 382 ? 58.289 66.203 45.734 1.00 57.60 403 GLN C CA 1
ATOM 9418 C C . GLN C 1 382 ? 58.129 66.172 44.210 1.00 61.01 403 GLN C C 1
ATOM 9419 O O . GLN C 1 382 ? 59.132 66.274 43.504 1.00 62.39 403 GLN C O 1
ATOM 9425 N N . SER C 1 383 ? 56.880 66.101 43.707 1.00 56.23 404 SER C N 1
ATOM 9426 C CA . SER C 1 383 ? 56.571 65.998 42.271 1.00 56.81 404 SER C CA 1
ATOM 9427 C C . SER C 1 383 ? 56.038 67.299 41.646 1.00 58.98 404 SER C C 1
ATOM 9428 O O . SER C 1 383 ? 56.063 67.430 40.422 1.00 60.52 404 SER C O 1
ATOM 9431 N N . GLY C 1 384 ? 55.520 68.206 42.464 1.00 51.92 405 GLY C N 1
ATOM 9432 C CA . GLY C 1 384 ? 54.927 69.449 41.984 1.00 50.11 405 GLY C CA 1
ATOM 9433 C C . GLY C 1 384 ? 53.470 69.295 41.569 1.00 52.69 405 GLY C C 1
ATOM 9434 O O . GLY C 1 384 ? 52.887 70.230 41.031 1.00 52.53 405 GLY C O 1
ATOM 9435 N N . GLU C 1 385 ? 52.877 68.106 41.801 1.00 49.63 406 GLU C N 1
ATOM 9436 C CA . GLU C 1 385 ? 51.489 67.767 41.477 1.00 49.44 406 GLU C CA 1
ATOM 9437 C C . GLU C 1 385 ? 50.513 68.598 42.307 1.00 51.78 406 GLU C C 1
ATOM 9438 O O . GLU C 1 385 ? 50.673 68.713 43.527 1.00 51.11 406 GLU C O 1
ATOM 9444 N N . LEU C 1 386 ? 49.491 69.155 41.634 1.00 47.14 407 LEU C N 1
ATOM 9445 C CA . LEU C 1 386 ? 48.444 70.000 42.198 1.00 45.91 407 LEU C CA 1
ATOM 9446 C C . LEU C 1 386 ? 47.181 69.193 42.371 1.00 52.17 407 LEU C C 1
ATOM 9447 O O . LEU C 1 386 ? 46.732 68.560 41.426 1.00 53.61 407 LEU C O 1
ATOM 9452 N N . TYR C 1 387 ? 46.612 69.197 43.586 1.00 50.38 408 TYR C N 1
ATOM 9453 C CA . TYR C 1 387 ? 45.420 68.408 43.955 1.00 49.96 408 TYR C CA 1
ATOM 9454 C C . TYR C 1 387 ? 44.230 69.352 44.092 1.00 55.29 408 TYR C C 1
ATOM 9455 O O . TYR C 1 387 ? 44.175 70.153 45.026 1.00 54.08 408 TYR C O 1
ATOM 9464 N N . VAL C 1 388 ? 43.318 69.295 43.107 1.00 53.33 409 VAL C N 1
ATOM 9465 C CA . VAL C 1 388 ? 42.146 70.174 43.009 1.00 52.22 409 VAL C CA 1
ATOM 9466 C C . VAL C 1 388 ? 40.847 69.382 43.251 1.00 57.12 409 VAL C C 1
ATOM 9467 O O . VAL C 1 388 ? 40.632 68.332 42.627 1.00 57.91 409 VAL C O 1
ATOM 9471 N N . THR C 1 389 ? 39.982 69.904 44.151 1.00 51.33 410 THR C N 1
ATOM 9472 C CA . THR C 1 389 ? 38.681 69.323 44.467 1.00 49.86 410 THR C CA 1
ATOM 9473 C C . THR C 1 389 ? 37.599 70.112 43.738 1.00 54.08 410 THR C C 1
ATOM 9474 O O . THR C 1 389 ? 37.452 71.315 43.973 1.00 53.66 410 THR C O 1
ATOM 9478 N N . TYR C 1 390 ? 36.863 69.433 42.838 1.00 50.56 411 TYR C N 1
ATOM 9479 C CA . TYR C 1 390 ? 35.760 69.996 42.045 1.00 49.92 411 TYR C CA 1
ATOM 9480 C C . TYR C 1 390 ? 34.399 69.446 42.468 1.00 54.33 411 TYR C C 1
ATOM 9481 O O . TYR C 1 390 ? 34.324 68.301 42.902 1.00 51.01 411 TYR C O 1
ATOM 9490 N N . THR C 1 391 ? 33.327 70.244 42.288 1.00 54.59 412 THR C N 1
ATOM 9491 C CA . THR C 1 391 ? 31.948 69.840 42.546 1.00 56.59 412 THR C CA 1
ATOM 9492 C C . THR C 1 391 ? 31.058 70.385 41.441 1.00 67.22 412 THR C C 1
ATOM 9493 O O . THR C 1 391 ? 31.092 71.584 41.155 1.00 67.56 412 THR C O 1
ATOM 9497 N N . GLU C 1 392 ? 30.269 69.492 40.821 1.00 69.68 413 GLU C N 1
ATOM 9498 C CA . GLU C 1 392 ? 29.282 69.861 39.815 1.00 73.86 413 GLU C CA 1
ATOM 9499 C C . GLU C 1 392 ? 28.079 70.343 40.597 1.00 85.36 413 GLU C C 1
ATOM 9500 O O . GLU C 1 392 ? 27.467 69.561 41.332 1.00 85.49 413 GLU C O 1
ATOM 9506 N N . GLU C 1 393 ? 27.826 71.662 40.527 1.00 87.52 414 GLU C N 1
ATOM 9507 C CA . GLU C 1 393 ? 26.815 72.398 41.288 1.00 89.29 414 GLU C CA 1
ATOM 9508 C C . GLU C 1 393 ? 25.386 71.800 41.131 1.00 96.84 414 GLU C C 1
ATOM 9509 O O . GLU C 1 393 ? 24.697 71.606 42.140 1.00 96.89 414 GLU C O 1
ATOM 9515 N N . ARG C 1 394 ? 24.973 71.482 39.892 1.00 95.23 415 ARG C N 1
ATOM 9516 C CA . ARG C 1 394 ? 23.632 70.996 39.588 1.00 96.53 415 ARG C CA 1
ATOM 9517 C C . ARG C 1 394 ? 23.372 69.544 40.044 1.00 100.54 415 ARG C C 1
ATOM 9518 O O . ARG C 1 394 ? 22.223 69.250 40.383 1.00 101.90 415 ARG C O 1
ATOM 9520 N N . LYS C 1 395 ? 24.381 68.639 40.043 1.00 95.07 416 LYS C N 1
ATOM 9521 C CA . LYS C 1 395 ? 24.108 67.232 40.392 1.00 94.14 416 LYS C CA 1
ATOM 9522 C C . LYS C 1 395 ? 24.727 66.798 41.769 1.00 94.41 416 LYS C C 1
ATOM 9523 O O . LYS C 1 395 ? 24.333 65.742 42.280 1.00 93.91 416 LYS C O 1
ATOM 9529 N N . ASP C 1 396 ? 25.635 67.600 42.371 1.00 88.59 417 ASP C N 1
ATOM 9530 C CA . ASP C 1 396 ? 26.313 67.299 43.655 1.00 86.72 417 ASP C CA 1
ATOM 9531 C C . ASP C 1 396 ? 27.192 66.029 43.482 1.00 85.00 417 ASP C C 1
ATOM 9532 O O . ASP C 1 396 ? 26.973 64.989 44.120 1.00 82.99 417 ASP C O 1
ATOM 9537 N N . GLU C 1 397 ? 28.159 66.126 42.564 1.00 77.80 418 GLU C N 1
ATOM 9538 C CA . GLU C 1 397 ? 29.121 65.065 42.293 1.00 74.91 418 GLU C CA 1
ATOM 9539 C C . GLU C 1 397 ? 30.512 65.704 42.370 1.00 71.11 418 GLU C C 1
ATOM 9540 O O . GLU C 1 397 ? 30.788 66.704 41.701 1.00 70.42 418 GLU C O 1
ATOM 9542 N N . SER C 1 398 ? 31.340 65.180 43.265 1.00 61.37 419 SER C N 1
ATOM 9543 C CA . SER C 1 398 ? 32.663 65.715 43.513 1.00 58.33 419 SER C CA 1
ATOM 9544 C C . SER C 1 398 ? 33.753 64.755 43.079 1.00 59.98 419 SER C C 1
ATOM 9545 O O . SER C 1 398 ? 33.581 63.536 43.088 1.00 61.18 419 SER C O 1
ATOM 9548 N N . LYS C 1 399 ? 34.891 65.330 42.712 1.00 53.73 420 LYS C N 1
ATOM 9549 C CA . LYS C 1 399 ? 36.075 64.604 42.280 1.00 51.74 420 LYS C CA 1
ATOM 9550 C C . LYS C 1 399 ? 37.348 65.307 42.758 1.00 51.64 420 LYS C C 1
ATOM 9551 O O . LYS C 1 399 ? 37.331 66.507 43.027 1.00 49.11 420 LYS C O 1
ATOM 9557 N N . ILE C 1 400 ? 38.441 64.542 42.858 1.00 47.13 421 ILE C N 1
ATOM 9558 C CA . ILE C 1 400 ? 39.775 65.052 43.131 1.00 45.76 421 ILE C CA 1
ATOM 9559 C C . ILE C 1 400 ? 40.574 64.879 41.833 1.00 51.17 421 ILE C C 1
ATOM 9560 O O . ILE C 1 400 ? 40.768 63.756 41.372 1.00 50.84 421 ILE C O 1
ATOM 9565 N N . VAL C 1 401 ? 40.973 65.991 41.215 1.00 48.67 422 VAL C N 1
ATOM 9566 C CA . VAL C 1 401 ? 41.758 65.942 39.986 1.00 48.15 422 VAL C CA 1
ATOM 9567 C C . VAL C 1 401 ? 43.192 66.280 40.363 1.00 51.08 422 VAL C C 1
ATOM 9568 O O . VAL C 1 401 ? 43.440 67.276 41.048 1.00 48.50 422 VAL C O 1
ATOM 9572 N N . VAL C 1 402 ? 44.117 65.375 40.012 1.00 49.24 423 VAL C N 1
ATOM 9573 C CA . VAL C 1 402 ? 45.541 65.549 40.273 1.00 48.45 423 VAL C CA 1
ATOM 9574 C C . VAL C 1 402 ? 46.156 65.986 38.953 1.00 56.56 423 VAL C C 1
ATOM 9575 O O . VAL C 1 402 ? 46.028 65.270 37.949 1.00 58.49 423 VAL C O 1
ATOM 9579 N N . TYR C 1 403 ? 46.735 67.201 38.936 1.00 52.40 424 TYR C N 1
ATOM 9580 C CA . TYR C 1 403 ? 47.410 67.787 37.785 1.00 52.75 424 TYR C CA 1
ATOM 9581 C C . TYR C 1 403 ? 48.914 67.730 37.939 1.00 60.30 424 TYR C C 1
ATOM 9582 O O . TYR C 1 403 ? 49.426 67.851 39.049 1.00 58.84 424 TYR C O 1
ATOM 9591 N N . SER C 1 404 ? 49.633 67.644 36.825 1.00 60.96 425 SER C N 1
ATOM 9592 C CA . SER C 1 404 ? 51.092 67.719 36.838 1.00 61.88 425 SER C CA 1
ATOM 9593 C C . SER C 1 404 ? 51.527 69.198 36.917 1.00 67.48 425 SER C C 1
ATOM 9594 O O . SER C 1 404 ? 50.672 70.080 36.753 1.00 66.35 425 SER C O 1
ATOM 9597 N N . LYS C 1 405 ? 52.845 69.476 37.118 1.00 65.58 426 LYS C N 1
ATOM 9598 C CA . LYS C 1 405 ? 53.409 70.844 37.115 1.00 64.95 426 LYS C CA 1
ATOM 9599 C C . LYS C 1 405 ? 52.949 71.635 35.895 1.00 72.55 426 LYS C C 1
ATOM 9600 O O . LYS C 1 405 ? 52.817 72.857 35.953 1.00 72.28 426 LYS C O 1
ATOM 9606 N N . ASP C 1 406 ? 52.748 70.903 34.772 1.00 72.00 427 ASP C N 1
ATOM 9607 C CA . ASP C 1 406 ? 52.407 71.381 33.430 1.00 73.35 427 ASP C CA 1
ATOM 9608 C C . ASP C 1 406 ? 50.888 71.408 33.173 1.00 74.25 427 ASP C C 1
ATOM 9609 O O . ASP C 1 406 ? 50.475 71.752 32.066 1.00 75.73 427 ASP C O 1
ATOM 9614 N N . GLY C 1 407 ? 50.085 71.055 34.176 1.00 66.50 428 GLY C N 1
ATOM 9615 C CA . GLY C 1 407 ? 48.631 71.096 34.086 1.00 65.29 428 GLY C CA 1
ATOM 9616 C C . GLY C 1 407 ? 47.965 69.937 33.373 1.00 70.14 428 GLY C C 1
ATOM 9617 O O . GLY C 1 407 ? 46.825 70.082 32.917 1.00 70.95 428 GLY C O 1
ATOM 9618 N N . LYS C 1 408 ? 48.641 68.765 33.286 1.00 65.45 429 LYS C N 1
ATOM 9619 C CA . LYS C 1 408 ? 48.046 67.588 32.658 1.00 65.64 429 LYS C CA 1
ATOM 9620 C C . LYS C 1 408 ? 47.390 66.732 33.732 1.00 68.71 429 LYS C C 1
ATOM 9621 O O . LYS C 1 408 ? 47.976 66.556 34.805 1.00 69.96 429 LYS C O 1
ATOM 9623 N N . VAL C 1 409 ? 46.167 66.225 33.462 1.00 61.06 430 VAL C N 1
ATOM 9624 C CA . VAL C 1 409 ? 45.396 65.396 34.379 1.00 58.27 430 VAL C CA 1
ATOM 9625 C C . VAL C 1 409 ? 46.129 64.074 34.529 1.00 64.49 430 VAL C C 1
ATOM 9626 O O . VAL C 1 409 ? 46.428 63.414 33.538 1.00 66.68 430 VAL C O 1
ATOM 9630 N N . LEU C 1 410 ? 46.427 63.697 35.779 1.00 60.08 431 LEU C N 1
ATOM 9631 C CA . LEU C 1 410 ? 47.129 62.462 36.104 1.00 58.83 431 LEU C CA 1
ATOM 9632 C C . LEU C 1 410 ? 46.213 61.467 36.810 1.00 63.97 431 LEU C C 1
ATOM 9633 O O . LEU C 1 410 ? 46.414 60.253 36.676 1.00 64.39 431 LEU C O 1
ATOM 9638 N N . HIS C 1 411 ? 45.258 61.971 37.604 1.00 60.12 432 HIS C N 1
ATOM 9639 C CA . HIS C 1 411 ? 44.328 61.153 38.374 1.00 59.72 432 HIS C CA 1
ATOM 9640 C C . HIS C 1 411 ? 42.985 61.815 38.512 1.00 65.77 432 HIS C C 1
ATOM 9641 O O . HIS C 1 411 ? 42.902 63.043 38.554 1.00 66.17 432 HIS C O 1
ATOM 9648 N N . THR C 1 412 ? 41.931 61.002 38.626 1.00 63.03 433 THR C N 1
ATOM 9649 C CA . THR C 1 412 ? 40.575 61.461 38.900 1.00 62.61 433 THR C CA 1
ATOM 9650 C C . THR C 1 412 ? 40.040 60.520 39.956 1.00 65.38 433 THR C C 1
ATOM 9651 O O . THR C 1 412 ? 39.995 59.311 39.731 1.00 68.69 433 THR C O 1
ATOM 9655 N N . VAL C 1 413 ? 39.723 61.054 41.128 1.00 58.73 434 VAL C N 1
ATOM 9656 C CA . VAL C 1 413 ? 39.168 60.274 42.232 1.00 57.53 434 VAL C CA 1
ATOM 9657 C C . VAL C 1 413 ? 37.705 60.653 42.345 1.00 61.79 434 VAL C C 1
ATOM 9658 O O . VAL C 1 413 ? 37.412 61.807 42.657 1.00 60.28 434 VAL C O 1
ATOM 9662 N N . ASP C 1 414 ? 36.782 59.726 42.026 1.00 60.41 435 ASP C N 1
ATOM 9663 C CA . ASP C 1 414 ? 35.354 60.019 42.131 1.00 60.64 435 ASP C CA 1
ATOM 9664 C C . ASP C 1 414 ? 34.969 59.940 43.598 1.00 62.01 435 ASP C C 1
ATOM 9665 O O . ASP C 1 414 ? 35.320 58.976 44.291 1.00 60.82 435 ASP C O 1
ATOM 9670 N N . CYS C 1 415 ? 34.326 60.997 44.097 1.00 58.07 436 CYS C N 1
ATOM 9671 C CA . CYS C 1 415 ? 33.966 61.097 45.510 1.00 56.28 436 CYS C CA 1
ATOM 9672 C C . CYS C 1 415 ? 32.451 61.107 45.676 1.00 61.57 436 CYS C C 1
ATOM 9673 O O . CYS C 1 415 ? 31.974 61.031 46.810 1.00 61.10 436 CYS C O 1
ATOM 9676 N N . GLY C 1 416 ? 31.721 61.184 44.557 1.00 59.59 437 GLY C N 1
ATOM 9677 C CA . GLY C 1 416 ? 30.265 61.194 44.539 1.00 60.90 437 GLY C CA 1
ATOM 9678 C C . GLY C 1 416 ? 29.642 62.359 45.274 1.00 68.30 437 GLY C C 1
ATOM 9679 O O . GLY C 1 416 ? 30.064 63.504 45.093 1.00 70.41 437 GLY C O 1
ATOM 9680 N N . GLU C 1 417 ? 28.677 62.057 46.158 1.00 65.33 438 GLU C N 1
ATOM 9681 C CA . GLU C 1 417 ? 27.890 63.022 46.933 1.00 65.36 438 GLU C CA 1
ATOM 9682 C C . GLU C 1 417 ? 28.640 63.582 48.141 1.00 68.98 438 GLU C C 1
ATOM 9683 O O . GLU C 1 417 ? 28.192 64.576 48.724 1.00 70.30 438 GLU C O 1
ATOM 9689 N N . SER C 1 418 ? 29.775 62.991 48.499 1.00 64.50 439 SER C N 1
ATOM 9690 C CA . SER C 1 418 ? 30.556 63.450 49.640 1.00 63.81 439 SER C CA 1
ATOM 9691 C C . SER C 1 418 ? 31.791 64.233 49.172 1.00 66.36 439 SER C C 1
ATOM 9692 O O . SER C 1 418 ? 32.695 63.665 48.561 1.00 68.05 439 SER C O 1
ATOM 9695 N N . VAL C 1 419 ? 31.800 65.544 49.462 1.00 59.25 440 VAL C N 1
ATOM 9696 C CA . VAL C 1 419 ? 32.863 66.497 49.118 1.00 57.03 440 VAL C CA 1
ATOM 9697 C C . VAL C 1 419 ? 34.103 66.298 50.016 1.00 59.00 440 VAL C C 1
ATOM 9698 O O . VAL C 1 419 ? 33.996 66.453 51.246 1.00 57.84 440 VAL C O 1
ATOM 9702 N N . PRO C 1 420 ? 35.303 66.047 49.430 1.00 52.98 441 PRO C N 1
ATOM 9703 C CA . PRO C 1 420 ? 36.502 65.955 50.280 1.00 50.40 441 PRO C CA 1
ATOM 9704 C C . PRO C 1 420 ? 36.842 67.343 50.826 1.00 52.32 441 PRO C C 1
ATOM 9705 O O . PRO C 1 420 ? 36.685 68.323 50.119 1.00 53.53 441 PRO C O 1
ATOM 9709 N N . SER C 1 421 ? 37.210 67.439 52.108 1.00 46.08 442 SER C N 1
ATOM 9710 C CA . SER C 1 421 ? 37.499 68.727 52.729 1.00 43.31 442 SER C CA 1
ATOM 9711 C C . SER C 1 421 ? 38.995 69.036 52.744 1.00 46.44 442 SER C C 1
ATOM 9712 O O . SER C 1 421 ? 39.367 70.218 52.868 1.00 47.28 442 SER C O 1
ATOM 9715 N N . GLN C 1 422 ? 39.855 68.002 52.635 1.00 39.94 443 GLN C N 1
ATOM 9716 C CA . GLN C 1 422 ? 41.299 68.171 52.737 1.00 37.54 443 GLN C CA 1
ATOM 9717 C C . GLN C 1 422 ? 42.032 66.967 52.205 1.00 40.99 443 GLN C C 1
ATOM 9718 O O . GLN C 1 422 ? 41.496 65.869 52.229 1.00 41.16 443 GLN C O 1
ATOM 9724 N N . ILE C 1 423 ? 43.288 67.180 51.777 1.00 37.69 444 ILE C N 1
ATOM 9725 C CA . ILE C 1 423 ? 44.245 66.223 51.238 1.00 37.29 444 ILE C CA 1
ATOM 9726 C C . ILE C 1 423 ? 45.479 66.291 52.107 1.00 43.43 444 ILE C C 1
ATOM 9727 O O . ILE C 1 423 ? 45.977 67.376 52.397 1.00 42.14 444 ILE C O 1
ATOM 9732 N N . LEU C 1 424 ? 45.935 65.119 52.566 1.00 43.24 445 LEU C N 1
ATOM 9733 C CA . LEU C 1 424 ? 47.080 64.961 53.461 1.00 42.82 445 LEU C CA 1
ATOM 9734 C C . LEU C 1 424 ? 48.032 63.888 52.959 1.00 46.25 445 LEU C C 1
ATOM 9735 O O . LEU C 1 424 ? 47.589 62.941 52.318 1.00 42.68 445 LEU C O 1
ATOM 9740 N N . PHE C 1 425 ? 49.336 64.013 53.307 1.00 45.24 446 PHE C N 1
ATOM 9741 C CA . PHE C 1 425 ? 50.377 63.026 52.995 1.00 45.13 446 PHE C CA 1
ATOM 9742 C C . PHE C 1 425 ? 50.793 62.362 54.292 1.00 50.59 446 PHE C C 1
ATOM 9743 O O . PHE C 1 425 ? 50.579 62.949 55.350 1.00 50.08 446 PHE C O 1
ATOM 9751 N N . ASN C 1 426 ? 51.323 61.126 54.243 1.00 49.90 447 ASN C N 1
ATOM 9752 C CA . ASN C 1 426 ? 51.704 60.413 55.483 1.00 50.25 447 ASN C CA 1
ATOM 9753 C C . ASN C 1 426 ? 53.122 60.805 55.966 1.00 55.00 447 ASN C C 1
ATOM 9754 O O . ASN C 1 426 ? 53.530 60.427 57.074 1.00 53.90 447 ASN C O 1
ATOM 9759 N N . ASN C 1 427 ? 53.871 61.522 55.098 1.00 53.04 448 ASN C N 1
ATOM 9760 C CA . ASN C 1 427 ? 55.262 61.946 55.281 1.00 56.40 448 ASN C CA 1
ATOM 9761 C C . ASN C 1 427 ? 55.401 63.487 55.189 1.00 61.54 448 ASN C C 1
ATOM 9762 O O . ASN C 1 427 ? 54.522 64.155 54.592 1.00 52.27 448 ASN C O 1
ATOM 9768 N N . ASP D 1 3 ? -19.689 130.961 55.308 1.00 114.39 24 ASP D N 1
ATOM 9769 C CA . ASP D 1 3 ? -21.033 131.510 55.146 1.00 115.55 24 ASP D CA 1
ATOM 9770 C C . ASP D 1 3 ? -21.074 133.028 55.452 1.00 120.79 24 ASP D C 1
ATOM 9771 O O . ASP D 1 3 ? -21.934 133.724 54.907 1.00 120.21 24 ASP D O 1
ATOM 9776 N N . CYS D 1 4 ? -20.187 133.526 56.356 1.00 118.09 25 CYS D N 1
ATOM 9777 C CA . CYS D 1 4 ? -20.169 134.943 56.745 1.00 117.46 25 CYS D CA 1
ATOM 9778 C C . CYS D 1 4 ? -18.783 135.569 56.478 1.00 117.48 25 CYS D C 1
ATOM 9779 O O . CYS D 1 4 ? -18.503 136.678 56.946 1.00 115.78 25 CYS D O 1
ATOM 9782 N N . GLU D 1 5 ? -17.944 134.875 55.677 1.00 112.74 26 GLU D N 1
ATOM 9783 C CA . GLU D 1 5 ? -16.608 135.340 55.297 1.00 111.02 26 GLU D CA 1
ATOM 9784 C C . GLU D 1 5 ? -16.763 136.672 54.521 1.00 116.07 26 GLU D C 1
ATOM 9785 O O . GLU D 1 5 ? -17.720 136.835 53.745 1.00 115.91 26 GLU D O 1
ATOM 9791 N N . ASP D 1 6 ? -15.887 137.652 54.829 1.00 112.31 27 ASP D N 1
ATOM 9792 C CA . ASP D 1 6 ? -15.901 138.984 54.225 1.00 111.09 27 ASP D CA 1
ATOM 9793 C C . ASP D 1 6 ? -14.642 139.756 54.592 1.00 113.80 27 ASP D C 1
ATOM 9794 O O . ASP D 1 6 ? -14.318 139.904 55.772 1.00 114.81 27 ASP D O 1
ATOM 9796 N N . LEU D 1 7 ? -13.928 140.224 53.569 1.00 108.27 28 LEU D N 1
ATOM 9797 C CA . LEU D 1 7 ? -12.751 141.080 53.674 1.00 107.38 28 LEU D CA 1
ATOM 9798 C C . LEU D 1 7 ? -13.141 142.455 53.147 1.00 112.39 28 LEU D C 1
ATOM 9799 O O . LEU D 1 7 ? -13.855 142.519 52.142 1.00 111.20 28 LEU D O 1
ATOM 9801 N N . HIS D 1 8 ? -12.756 143.551 53.836 1.00 110.73 29 HIS D N 1
ATOM 9802 C CA . HIS D 1 8 ? -13.097 144.900 53.360 1.00 111.30 29 HIS D CA 1
ATOM 9803 C C . HIS D 1 8 ? -12.198 145.278 52.152 1.00 116.15 29 HIS D C 1
ATOM 9804 O O . HIS D 1 8 ? -11.148 144.657 51.955 1.00 115.47 29 HIS D O 1
ATOM 9806 N N . LEU D 1 9 ? -12.641 146.240 51.307 1.00 113.15 30 LEU D N 1
ATOM 9807 C CA . LEU D 1 9 ? -11.863 146.681 50.131 1.00 111.57 30 LEU D CA 1
ATOM 9808 C C . LEU D 1 9 ? -10.588 147.415 50.575 1.00 113.56 30 LEU D C 1
ATOM 9809 O O . LEU D 1 9 ? -9.526 147.236 49.977 1.00 111.52 30 LEU D O 1
ATOM 9811 N N . GLY D 1 10 ? -10.710 148.196 51.650 1.00 110.74 31 GLY D N 1
ATOM 9812 C CA . GLY D 1 10 ? -9.602 148.919 52.265 1.00 110.96 31 GLY D CA 1
ATOM 9813 C C . GLY D 1 10 ? -8.785 148.044 53.203 1.00 112.90 31 GLY D C 1
ATOM 9814 O O . GLY D 1 10 ? -7.842 148.533 53.834 1.00 113.16 31 GLY D O 1
ATOM 9815 N N . ASN D 1 11 ? -9.165 146.736 53.313 1.00 106.64 32 ASN D N 1
ATOM 9816 C CA . ASN D 1 11 ? -8.523 145.692 54.125 1.00 105.22 32 ASN D CA 1
ATOM 9817 C C . ASN D 1 11 ? -7.633 144.811 53.255 1.00 104.66 32 ASN D C 1
ATOM 9818 O O . ASN D 1 11 ? -6.793 144.093 53.795 1.00 103.37 32 ASN D O 1
ATOM 9820 N N . LEU D 1 12 ? -7.847 144.838 51.913 1.00 99.50 33 LEU D N 1
ATOM 9821 C CA . LEU D 1 12 ? -7.028 144.144 50.912 1.00 96.86 33 LEU D CA 1
ATOM 9822 C C . LEU D 1 12 ? -5.730 144.919 50.745 1.00 99.46 33 LEU D C 1
ATOM 9823 O O . LEU D 1 12 ? -5.743 146.152 50.864 1.00 99.50 33 LEU D O 1
ATOM 9825 N N . ALA D 1 13 ? -4.615 144.210 50.482 1.00 94.47 34 ALA D N 1
ATOM 9826 C CA . ALA D 1 13 ? -3.281 144.794 50.306 1.00 94.43 34 ALA D CA 1
ATOM 9827 C C . ALA D 1 13 ? -3.217 145.745 49.115 1.00 96.71 34 ALA D C 1
ATOM 9828 O O . ALA D 1 13 ? -4.035 145.630 48.196 1.00 96.26 34 ALA D O 1
ATOM 9830 N N . HIS D 1 14 ? -2.232 146.667 49.117 1.00 92.05 35 HIS D N 1
ATOM 9831 C CA . HIS D 1 14 ? -2.110 147.666 48.065 1.00 91.15 35 HIS D CA 1
ATOM 9832 C C . HIS D 1 14 ? -1.314 147.115 46.876 1.00 92.67 35 HIS D C 1
ATOM 9833 O O . HIS D 1 14 ? -1.433 147.676 45.780 1.00 92.67 35 HIS D O 1
ATOM 9835 N N . TYR D 1 15 ? -0.585 145.978 47.054 1.00 86.42 36 TYR D N 1
ATOM 9836 C CA . TYR D 1 15 ? 0.133 145.337 45.947 1.00 83.58 36 TYR D CA 1
ATOM 9837 C C . TYR D 1 15 ? -0.913 144.717 44.975 1.00 83.28 36 TYR D C 1
ATOM 9838 O O . TYR D 1 15 ? -2.081 144.614 45.354 1.00 82.49 36 TYR D O 1
ATOM 9847 N N . PRO D 1 16 ? -0.556 144.341 43.721 1.00 76.82 37 PRO D N 1
ATOM 9848 C CA . PRO D 1 16 ? -1.586 143.842 42.792 1.00 74.48 37 PRO D CA 1
ATOM 9849 C C . PRO D 1 16 ? -2.372 142.637 43.340 1.00 75.55 37 PRO D C 1
ATOM 9850 O O . PRO D 1 16 ? -1.788 141.689 43.873 1.00 73.40 37 PRO D O 1
ATOM 9854 N N . ASN D 1 17 ? -3.719 142.714 43.227 1.00 72.18 38 ASN D N 1
ATOM 9855 C CA . ASN D 1 17 ? -4.674 141.686 43.644 1.00 71.34 38 ASN D CA 1
ATOM 9856 C C . ASN D 1 17 ? -5.314 141.069 42.413 1.00 73.74 38 ASN D C 1
ATOM 9857 O O . ASN D 1 17 ? -6.189 141.668 41.791 1.00 74.53 38 ASN D O 1
ATOM 9859 N N . VAL D 1 18 ? -4.832 139.882 42.039 1.00 68.80 39 VAL D N 1
ATOM 9860 C CA . VAL D 1 18 ? -5.292 139.091 40.894 1.00 67.35 39 VAL D CA 1
ATOM 9861 C C . VAL D 1 18 ? -6.542 138.302 41.319 1.00 74.06 39 VAL D C 1
ATOM 9862 O O . VAL D 1 18 ? -6.475 137.565 42.299 1.00 73.51 39 VAL D O 1
ATOM 9866 N N . LEU D 1 19 ? -7.683 138.475 40.608 1.00 73.32 40 LEU D N 1
ATOM 9867 C CA . LEU D 1 19 ? -8.928 137.754 40.917 1.00 74.44 40 LEU D CA 1
ATOM 9868 C C . LEU D 1 19 ? -8.726 136.247 40.686 1.00 80.70 40 LEU D C 1
ATOM 9869 O O . LEU D 1 19 ? -8.016 135.859 39.753 1.00 78.64 40 LEU D O 1
ATOM 9871 N N . LYS D 1 20 ? -9.298 135.407 41.572 1.00 80.60 41 LYS D N 1
ATOM 9872 C CA . LYS D 1 20 ? -9.174 133.941 41.542 1.00 80.66 41 LYS D CA 1
ATOM 9873 C C . LYS D 1 20 ? -9.509 133.349 40.161 1.00 83.97 41 LYS D C 1
ATOM 9874 O O . LYS D 1 20 ? -10.517 133.717 39.566 1.00 84.21 41 LYS D O 1
ATOM 9876 N N . GLY D 1 21 ? -8.643 132.466 39.674 1.00 79.26 42 GLY D N 1
ATOM 9877 C CA . GLY D 1 21 ? -8.839 131.767 38.411 1.00 78.41 42 GLY D CA 1
ATOM 9878 C C . GLY D 1 21 ? -8.577 132.546 37.137 1.00 81.30 42 GLY D C 1
ATOM 9879 O O . GLY D 1 21 ? -8.812 132.022 36.043 1.00 81.95 42 GLY D O 1
ATOM 9880 N N . THR D 1 22 ? -8.069 133.777 37.244 1.00 75.46 43 THR D N 1
ATOM 9881 C CA . THR D 1 22 ? -7.792 134.585 36.056 1.00 73.21 43 THR D CA 1
ATOM 9882 C C . THR D 1 22 ? -6.328 134.291 35.574 1.00 72.88 43 THR D C 1
ATOM 9883 O O . THR D 1 22 ? -5.887 134.844 34.560 1.00 71.22 43 THR D O 1
ATOM 9887 N N . PHE D 1 23 ? -5.610 133.393 36.297 1.00 67.24 44 PHE D N 1
ATOM 9888 C CA . PHE D 1 23 ? -4.267 132.889 35.978 1.00 65.43 44 PHE D CA 1
ATOM 9889 C C . PHE D 1 23 ? -4.237 131.346 36.211 1.00 72.29 44 PHE D C 1
ATOM 9890 O O . PHE D 1 23 ? -4.779 130.914 37.235 1.00 72.92 44 PHE D O 1
ATOM 9898 N N . PRO D 1 24 ? -3.613 130.512 35.308 1.00 69.17 45 PRO D N 1
ATOM 9899 C CA . PRO D 1 24 ? -3.648 129.045 35.486 1.00 69.48 45 PRO D CA 1
ATOM 9900 C C . PRO D 1 24 ? -3.065 128.572 36.817 1.00 76.35 45 PRO D C 1
ATOM 9901 O O . PRO D 1 24 ? -1.977 128.952 37.222 1.00 74.78 45 PRO D O 1
ATOM 9905 N N . THR D 1 25 ? -3.854 127.737 37.493 1.00 77.19 46 THR D N 1
ATOM 9906 C CA . THR D 1 25 ? -3.591 127.123 38.793 1.00 78.49 46 THR D CA 1
ATOM 9907 C C . THR D 1 25 ? -2.990 125.713 38.583 1.00 81.65 46 THR D C 1
ATOM 9908 O O . THR D 1 25 ? -2.616 125.063 39.558 1.00 82.08 46 THR D O 1
ATOM 9912 N N . GLU D 1 26 ? -2.937 125.239 37.322 1.00 77.05 47 GLU D N 1
ATOM 9913 C CA . GLU D 1 26 ? -2.386 123.946 36.914 1.00 76.30 47 GLU D CA 1
ATOM 9914 C C . GLU D 1 26 ? -1.655 124.058 35.584 1.00 78.51 47 GLU D C 1
ATOM 9915 O O . GLU D 1 26 ? -1.961 124.954 34.785 1.00 77.91 47 GLU D O 1
ATOM 9921 N N . SER D 1 27 ? -0.716 123.121 35.333 1.00 73.49 48 SER D N 1
ATOM 9922 C CA . SER D 1 27 ? 0.054 123.045 34.090 1.00 71.74 48 SER D CA 1
ATOM 9923 C C . SER D 1 27 ? -0.890 122.822 32.893 1.00 73.54 48 SER D C 1
ATOM 9924 O O . SER D 1 27 ? -1.791 121.983 32.959 1.00 73.16 48 SER D O 1
ATOM 9927 N N . GLN D 1 28 ? -0.704 123.616 31.832 1.00 68.93 49 GLN D N 1
ATOM 9928 C CA . GLN D 1 28 ? -1.541 123.601 30.623 1.00 68.52 49 GLN D CA 1
ATOM 9929 C C . GLN D 1 28 ? -0.986 122.682 29.541 1.00 70.58 49 GLN D C 1
ATOM 9930 O O . GLN D 1 28 ? 0.217 122.695 29.257 1.00 70.57 49 GLN D O 1
ATOM 9936 N N . VAL D 1 29 ? -1.864 121.875 28.948 1.00 64.61 50 VAL D N 1
ATOM 9937 C CA . VAL D 1 29 ? -1.530 121.009 27.820 1.00 62.81 50 VAL D CA 1
ATOM 9938 C C . VAL D 1 29 ? -2.519 121.409 26.719 1.00 63.95 50 VAL D C 1
ATOM 9939 O O . VAL D 1 29 ? -3.734 121.291 26.892 1.00 65.02 50 VAL D O 1
ATOM 9943 N N . LEU D 1 30 ? -1.991 122.021 25.662 1.00 56.63 51 LEU D N 1
ATOM 9944 C CA . LEU D 1 30 ? -2.762 122.565 24.561 1.00 55.53 51 LEU D CA 1
ATOM 9945 C C . LEU D 1 30 ? -2.432 121.839 23.270 1.00 62.19 51 LEU D C 1
ATOM 9946 O O . LEU D 1 30 ? -1.270 121.557 22.986 1.00 62.29 51 LEU D O 1
ATOM 9951 N N . GLU D 1 31 ? -3.452 121.581 22.458 1.00 60.53 52 GLU D N 1
ATOM 9952 C CA . GLU D 1 31 ? -3.274 120.949 21.155 1.00 60.06 52 GLU D CA 1
ATOM 9953 C C . GLU D 1 31 ? -2.492 121.870 20.222 1.00 63.85 52 GLU D C 1
ATOM 9954 O O . GLU D 1 31 ? -2.447 123.090 20.427 1.00 63.65 52 GLU D O 1
ATOM 9960 N N . LEU D 1 32 ? -1.872 121.290 19.203 1.00 59.90 53 LEU D N 1
ATOM 9961 C CA . LEU D 1 32 ? -1.173 122.104 18.222 1.00 59.18 53 LEU D CA 1
ATOM 9962 C C . LEU D 1 32 ? -2.225 122.940 17.452 1.00 67.76 53 LEU D C 1
ATOM 9963 O O . LEU D 1 32 ? -3.365 122.482 17.257 1.00 68.81 53 LEU D O 1
ATOM 9968 N N . GLY D 1 33 ? -1.883 124.198 17.169 1.00 64.52 54 GLY D N 1
ATOM 9969 C CA . GLY D 1 33 ? -2.804 125.113 16.502 1.00 64.43 54 GLY D CA 1
ATOM 9970 C C . GLY D 1 33 ? -3.536 126.040 17.445 1.00 68.10 54 GLY D C 1
ATOM 9971 O O . GLY D 1 33 ? -3.996 127.100 17.012 1.00 71.12 54 GLY D O 1
ATOM 9972 N N . GLU D 1 34 ? -3.649 125.659 18.743 1.00 61.15 55 GLU D N 1
ATOM 9973 C CA . GLU D 1 34 ? -4.324 126.455 19.782 1.00 59.40 55 GLU D CA 1
ATOM 9974 C C . GLU D 1 34 ? -3.444 127.629 20.241 1.00 60.33 55 GLU D C 1
ATOM 9975 O O . GLU D 1 34 ? -2.236 127.644 20.008 1.00 59.54 55 GLU D O 1
ATOM 9981 N N . THR D 1 35 ? -4.057 128.614 20.892 1.00 57.14 56 THR D N 1
ATOM 9982 C CA . THR D 1 35 ? -3.366 129.786 21.440 1.00 56.96 56 THR D CA 1
ATOM 9983 C C . THR D 1 35 ? -3.608 129.843 22.944 1.00 62.58 56 THR D C 1
ATOM 9984 O O . THR D 1 35 ? -4.761 129.767 23.387 1.00 63.79 56 THR D O 1
ATOM 9988 N N . LEU D 1 36 ? -2.523 129.957 23.728 1.00 58.44 57 LEU D N 1
ATOM 9989 C CA . LEU D 1 36 ? -2.617 130.110 25.174 1.00 57.64 57 LEU D CA 1
ATOM 9990 C C . LEU D 1 36 ? -2.827 131.572 25.479 1.00 62.51 57 LEU D C 1
ATOM 9991 O O . LEU D 1 36 ? -1.972 132.392 25.140 1.00 61.53 57 LEU D O 1
ATOM 9996 N N . GLU D 1 37 ? -3.988 131.912 26.060 1.00 61.18 58 GLU D N 1
ATOM 9997 C CA . GLU D 1 37 ? -4.301 133.280 26.461 1.00 61.59 58 GLU D CA 1
ATOM 9998 C C . GLU D 1 37 ? -4.562 133.346 27.935 1.00 65.51 58 GLU D C 1
ATOM 9999 O O . GLU D 1 37 ? -5.405 132.617 28.466 1.00 65.81 58 GLU D O 1
ATOM 10005 N N . ILE D 1 38 ? -3.817 134.222 28.601 1.00 62.44 59 ILE D N 1
ATOM 10006 C CA . ILE D 1 38 ? -3.948 134.493 30.027 1.00 62.67 59 ILE D CA 1
ATOM 10007 C C . ILE D 1 38 ? -4.168 135.978 30.174 1.00 70.02 59 ILE D C 1
ATOM 10008 O O . ILE D 1 38 ? -3.395 136.765 29.637 1.00 71.07 59 ILE D O 1
ATOM 10013 N N . THR D 1 39 ? -5.246 136.364 30.836 1.00 68.79 60 THR D N 1
ATOM 10014 C CA . THR D 1 39 ? -5.524 137.774 31.053 1.00 70.80 60 THR D CA 1
ATOM 10015 C C . THR D 1 39 ? -5.809 137.960 32.542 1.00 75.82 60 THR D C 1
ATOM 10016 O O . THR D 1 39 ? -6.972 137.884 32.955 1.00 76.89 60 THR D O 1
ATOM 10020 N N . PRO D 1 40 ? -4.762 138.174 33.370 1.00 70.95 61 PRO D N 1
ATOM 10021 C CA . PRO D 1 40 ? -5.001 138.392 34.803 1.00 70.74 61 PRO D CA 1
ATOM 10022 C C . PRO D 1 40 ? -5.849 139.640 35.033 1.00 75.51 61 PRO D C 1
ATOM 10023 O O . PRO D 1 40 ? -5.624 140.673 34.397 1.00 76.12 61 PRO D O 1
ATOM 10027 N N . GLU D 1 41 ? -6.884 139.505 35.868 1.00 71.56 62 GLU D N 1
ATOM 10028 C CA . GLU D 1 41 ? -7.788 140.594 36.212 1.00 71.42 62 GLU D CA 1
ATOM 10029 C C . GLU D 1 41 ? -7.403 141.135 37.572 1.00 73.18 62 GLU D C 1
ATOM 10030 O O . GLU D 1 41 ? -7.462 140.422 38.582 1.00 73.03 62 GLU D O 1
ATOM 10036 N N . LEU D 1 42 ? -6.964 142.391 37.582 1.00 67.44 63 LEU D N 1
ATOM 10037 C CA . LEU D 1 42 ? -6.553 143.074 38.795 1.00 66.84 63 LEU D CA 1
ATOM 10038 C C . LEU D 1 42 ? -7.719 143.835 39.390 1.00 73.94 63 LEU D C 1
ATOM 10039 O O . LEU D 1 42 ? -8.395 144.611 38.709 1.00 74.74 63 LEU D O 1
ATOM 10044 N N . LEU D 1 43 ? -7.954 143.598 40.669 1.00 71.63 64 LEU D N 1
ATOM 10045 C CA . LEU D 1 43 ? -8.970 144.280 41.451 1.00 73.58 64 LEU D CA 1
ATOM 10046 C C . LEU D 1 43 ? -8.610 145.779 41.544 1.00 80.19 64 LEU D C 1
ATOM 10047 O O . LEU D 1 43 ? -9.484 146.638 41.431 1.00 81.10 64 LEU D O 1
ATOM 10052 N N . ASN D 1 44 ? -7.293 146.064 41.687 1.00 77.19 65 ASN D N 1
ATOM 10053 C CA . ASN D 1 44 ? -6.635 147.374 41.750 1.00 77.83 65 ASN D CA 1
ATOM 10054 C C . ASN D 1 44 ? -5.617 147.476 40.570 1.00 82.59 65 ASN D C 1
ATOM 10055 O O . ASN D 1 44 ? -4.409 147.284 40.764 1.00 80.96 65 ASN D O 1
ATOM 10060 N N . PRO D 1 45 ? -6.084 147.739 39.323 1.00 80.64 66 PRO D N 1
ATOM 10061 C CA . PRO D 1 45 ? -5.152 147.709 38.177 1.00 80.43 66 PRO D CA 1
ATOM 10062 C C . PRO D 1 45 ? -4.311 148.980 37.985 1.00 86.52 66 PRO D C 1
ATOM 10063 O O . PRO D 1 45 ? -3.337 148.940 37.233 1.00 86.79 66 PRO D O 1
ATOM 10067 N N . GLU D 1 46 ? -4.688 150.089 38.626 1.00 84.03 67 GLU D N 1
ATOM 10068 C CA . GLU D 1 46 ? -4.030 151.389 38.495 1.00 85.09 67 GLU D CA 1
ATOM 10069 C C . GLU D 1 46 ? -2.541 151.339 38.910 1.00 86.53 67 GLU D C 1
ATOM 10070 O O . GLU D 1 46 ? -2.194 150.942 40.023 1.00 85.73 67 GLU D O 1
ATOM 10076 N N . GLY D 1 47 ? -1.693 151.739 37.971 1.00 81.35 68 GLY D N 1
ATOM 10077 C CA . GLY D 1 47 ? -0.252 151.833 38.152 1.00 80.28 68 GLY D CA 1
ATOM 10078 C C . GLY D 1 47 ? 0.513 150.534 38.065 1.00 80.05 68 GLY D C 1
ATOM 10079 O O . GLY D 1 47 ? 1.715 150.518 38.333 1.00 79.46 68 GLY D O 1
ATOM 10080 N N . ALA D 1 48 ? -0.162 149.447 37.688 1.00 74.32 69 ALA D N 1
ATOM 10081 C CA . ALA D 1 48 ? 0.457 148.128 37.586 1.00 71.82 69 ALA D CA 1
ATOM 10082 C C . ALA D 1 48 ? 1.167 147.936 36.253 1.00 74.21 69 ALA D C 1
ATOM 10083 O O . ALA D 1 48 ? 0.694 148.390 35.208 1.00 74.99 69 ALA D O 1
ATOM 10085 N N . THR D 1 49 ? 2.312 147.253 36.306 1.00 68.31 70 THR D N 1
ATOM 10086 C CA . THR D 1 49 ? 3.124 146.896 35.148 1.00 66.12 70 THR D CA 1
ATOM 10087 C C . THR D 1 49 ? 3.299 145.382 35.194 1.00 68.08 70 THR D C 1
ATOM 10088 O O . THR D 1 49 ? 3.286 144.809 36.284 1.00 66.71 70 THR D O 1
ATOM 10092 N N . TYR D 1 50 ? 3.401 144.735 34.021 1.00 64.65 71 TYR D N 1
ATOM 10093 C CA . TYR D 1 50 ? 3.507 143.276 33.887 1.00 63.42 71 TYR D CA 1
ATOM 10094 C C . TYR D 1 50 ? 4.828 142.853 33.262 1.00 65.67 71 TYR D C 1
ATOM 10095 O O . TYR D 1 50 ? 5.458 143.630 32.539 1.00 66.77 71 TYR D O 1
ATOM 10104 N N . SER D 1 51 ? 5.233 141.603 33.527 1.00 59.64 72 SER D N 1
ATOM 10105 C CA . SER D 1 51 ? 6.444 140.973 32.996 1.00 58.13 72 SER D CA 1
ATOM 10106 C C . SER D 1 51 ? 6.179 139.487 32.856 1.00 60.34 72 SER D C 1
ATOM 10107 O O . SER D 1 51 ? 5.966 138.792 33.845 1.00 59.34 72 SER D O 1
ATOM 10110 N N . TRP D 1 52 ? 6.083 139.028 31.616 1.00 56.99 73 TRP D N 1
ATOM 10111 C CA . TRP D 1 52 ? 5.798 137.643 31.290 1.00 55.86 73 TRP D CA 1
ATOM 10112 C C . TRP D 1 52 ? 7.076 136.971 30.895 1.00 61.40 73 TRP D C 1
ATOM 10113 O O . TRP D 1 52 ? 7.672 137.346 29.881 1.00 63.14 73 TRP D O 1
ATOM 10124 N N . LEU D 1 53 ? 7.524 136.009 31.713 1.00 56.25 74 LEU D N 1
ATOM 10125 C CA . LEU D 1 53 ? 8.760 135.292 31.465 1.00 55.01 74 LEU D CA 1
ATOM 10126 C C . LEU D 1 53 ? 8.458 133.901 30.955 1.00 59.29 74 LEU D C 1
ATOM 10127 O O . LEU D 1 53 ? 7.773 133.128 31.622 1.00 58.51 74 LEU D O 1
ATOM 10132 N N . VAL D 1 54 ? 8.941 133.612 29.741 1.00 56.44 75 VAL D N 1
ATOM 10133 C CA . VAL D 1 54 ? 8.850 132.308 29.089 1.00 55.75 75 VAL D CA 1
ATOM 10134 C C . VAL D 1 54 ? 10.241 131.709 29.235 1.00 62.30 75 VAL D C 1
ATOM 10135 O O . VAL D 1 54 ? 11.217 132.305 28.777 1.00 63.94 75 VAL D O 1
ATOM 10139 N N . ASN D 1 55 ? 10.342 130.613 29.990 1.00 58.53 76 ASN D N 1
ATOM 10140 C CA . ASN D 1 55 ? 11.591 129.946 30.328 1.00 58.64 76 ASN D CA 1
ATOM 10141 C C . ASN D 1 55 ? 12.603 130.965 30.901 1.00 65.63 76 ASN D C 1
ATOM 10142 O O . ASN D 1 55 ? 13.777 130.967 30.532 1.00 67.49 76 ASN D O 1
ATOM 10147 N N . GLY D 1 56 ? 12.118 131.824 31.799 1.00 62.89 77 GLY D N 1
ATOM 10148 C CA . GLY D 1 56 ? 12.924 132.840 32.471 1.00 63.47 77 GLY D CA 1
ATOM 10149 C C . GLY D 1 56 ? 13.300 134.070 31.662 1.00 66.74 77 GLY D C 1
ATOM 10150 O O . GLY D 1 56 ? 13.903 134.998 32.208 1.00 67.12 77 GLY D O 1
ATOM 10151 N N . LYS D 1 57 ? 12.946 134.099 30.367 1.00 62.28 78 LYS D N 1
ATOM 10152 C CA . LYS D 1 57 ? 13.253 135.212 29.470 1.00 62.52 78 LYS D CA 1
ATOM 10153 C C . LYS D 1 57 ? 11.982 136.037 29.224 1.00 66.90 78 LYS D C 1
ATOM 10154 O O . LYS D 1 57 ? 10.934 135.468 28.901 1.00 66.24 78 LYS D O 1
ATOM 10160 N N . GLU D 1 58 ? 12.068 137.370 29.383 1.00 64.21 79 GLU D N 1
ATOM 10161 C CA . GLU D 1 58 ? 10.912 138.240 29.200 1.00 64.84 79 GLU D CA 1
ATOM 10162 C C . GLU D 1 58 ? 10.412 138.157 27.762 1.00 70.58 79 GLU D C 1
ATOM 10163 O O . GLU D 1 58 ? 11.178 138.303 26.808 1.00 71.27 79 GLU D O 1
ATOM 10169 N N . TYR D 1 59 ? 9.122 137.869 27.636 1.00 66.62 80 TYR D N 1
ATOM 10170 C CA . TYR D 1 59 ? 8.414 137.683 26.387 1.00 66.11 80 TYR D CA 1
ATOM 10171 C C . TYR D 1 59 ? 7.451 138.826 26.132 1.00 70.99 80 TYR D C 1
ATOM 10172 O O . TYR D 1 59 ? 7.293 139.222 24.979 1.00 72.69 80 TYR D O 1
ATOM 10181 N N . SER D 1 60 ? 6.768 139.326 27.179 1.00 66.21 81 SER D N 1
ATOM 10182 C CA . SER D 1 60 ? 5.780 140.394 27.032 1.00 65.92 81 SER D CA 1
ATOM 10183 C C . SER D 1 60 ? 5.724 141.285 28.283 1.00 69.91 81 SER D C 1
ATOM 10184 O O . SER D 1 60 ? 6.130 140.865 29.366 1.00 68.08 81 SER D O 1
ATOM 10187 N N . THR D 1 61 ? 5.221 142.524 28.113 1.00 69.30 82 THR D N 1
ATOM 10188 C CA . THR D 1 61 ? 5.004 143.544 29.158 1.00 70.39 82 THR D CA 1
ATOM 10189 C C . THR D 1 61 ? 3.509 143.905 29.128 1.00 75.68 82 THR D C 1
ATOM 10190 O O . THR D 1 61 ? 3.036 144.731 29.923 1.00 77.67 82 THR D O 1
ATOM 10194 N N . GLU D 1 62 ? 2.758 143.260 28.214 1.00 71.22 83 GLU D N 1
ATOM 10195 C CA . GLU D 1 62 ? 1.321 143.503 28.024 1.00 71.03 83 GLU D CA 1
ATOM 10196 C C . GLU D 1 62 ? 0.517 142.911 29.200 1.00 72.66 83 GLU D C 1
ATOM 10197 O O . GLU D 1 62 ? 0.957 141.920 29.795 1.00 71.36 83 GLU D O 1
ATOM 10203 N N . PRO D 1 63 ? -0.661 143.499 29.548 1.00 67.80 84 PRO D N 1
ATOM 10204 C CA . PRO D 1 63 ? -1.439 142.972 30.690 1.00 66.13 84 PRO D CA 1
ATOM 10205 C C . PRO D 1 63 ? -2.107 141.634 30.395 1.00 67.09 84 PRO D C 1
ATOM 10206 O O . PRO D 1 63 ? -2.726 141.048 31.276 1.00 65.62 84 PRO D O 1
ATOM 10210 N N . THR D 1 64 ? -1.976 141.156 29.164 1.00 64.05 85 THR D N 1
ATOM 10211 C CA . THR D 1 64 ? -2.561 139.910 28.678 1.00 63.21 85 THR D CA 1
ATOM 10212 C C . THR D 1 64 ? -1.480 139.135 27.874 1.00 64.07 85 THR D C 1
ATOM 10213 O O . THR D 1 64 ? -0.732 139.711 27.083 1.00 64.05 85 THR D O 1
ATOM 10217 N N . PHE D 1 65 ? -1.375 137.837 28.157 1.00 58.18 86 PHE D N 1
ATOM 10218 C CA . PHE D 1 65 ? -0.437 136.940 27.500 1.00 56.81 86 PHE D CA 1
ATOM 10219 C C . PHE D 1 65 ? -1.117 136.160 26.400 1.00 62.56 86 PHE D C 1
ATOM 10220 O O . PHE D 1 65 ? -2.165 135.552 26.619 1.00 62.74 86 PHE D O 1
ATOM 10228 N N . SER D 1 66 ? -0.525 136.195 25.211 1.00 59.55 87 SER D N 1
ATOM 10229 C CA . SER D 1 66 ? -1.001 135.448 24.052 1.00 59.64 87 SER D CA 1
ATOM 10230 C C . SER D 1 66 ? 0.183 134.717 23.443 1.00 65.11 87 SER D C 1
ATOM 10231 O O . SER D 1 66 ? 1.214 135.344 23.170 1.00 66.54 87 SER D O 1
ATOM 10234 N N . TYR D 1 67 ? 0.086 133.393 23.309 1.00 60.58 88 TYR D N 1
ATOM 10235 C CA . TYR D 1 67 ? 1.186 132.588 22.776 1.00 59.30 88 TYR D CA 1
ATOM 10236 C C . TYR D 1 67 ? 0.629 131.459 21.923 1.00 62.24 88 TYR D C 1
ATOM 10237 O O . TYR D 1 67 ? -0.029 130.566 22.466 1.00 61.54 88 TYR D O 1
ATOM 10246 N N . LYS D 1 68 ? 0.867 131.498 20.590 1.00 59.25 89 LYS D N 1
ATOM 10247 C CA . LYS D 1 68 ? 0.338 130.459 19.700 1.00 58.84 89 LYS D CA 1
ATOM 10248 C C . LYS D 1 68 ? 1.185 129.187 19.838 1.00 58.99 89 LYS D C 1
ATOM 10249 O O . LYS D 1 68 ? 2.417 129.253 19.780 1.00 56.73 89 LYS D O 1
ATOM 10251 N N . ILE D 1 69 ? 0.499 128.045 20.065 1.00 54.41 90 ILE D N 1
ATOM 10252 C CA . ILE D 1 69 ? 1.098 126.709 20.159 1.00 53.11 90 ILE D CA 1
ATOM 10253 C C . ILE D 1 69 ? 1.138 126.166 18.716 1.00 60.24 90 ILE D C 1
ATOM 10254 O O . ILE D 1 69 ? 0.330 125.320 18.314 1.00 60.82 90 ILE D O 1
ATOM 10259 N N . ASP D 1 70 ? 2.036 126.753 17.912 1.00 57.59 91 ASP D N 1
ATOM 10260 C CA . ASP D 1 70 ? 2.208 126.468 16.492 1.00 57.17 91 ASP D CA 1
ATOM 10261 C C . ASP D 1 70 ? 3.325 125.462 16.259 1.00 59.53 91 ASP D C 1
ATOM 10262 O O . ASP D 1 70 ? 3.608 125.088 15.118 1.00 58.89 91 ASP D O 1
ATOM 10267 N N . ASN D 1 71 ? 3.969 125.035 17.338 1.00 56.06 92 ASN D N 1
ATOM 10268 C CA . ASN D 1 71 ? 5.092 124.120 17.269 1.00 55.36 92 ASN D CA 1
ATOM 10269 C C . ASN D 1 71 ? 5.175 123.255 18.518 1.00 58.65 92 ASN D C 1
ATOM 10270 O O . ASN D 1 71 ? 4.845 123.773 19.594 1.00 58.01 92 ASN D O 1
ATOM 10275 N N . PRO D 1 72 ? 5.650 121.974 18.449 1.00 55.10 93 PRO D N 1
ATOM 10276 C CA . PRO D 1 72 ? 5.905 121.233 19.696 1.00 54.05 93 PRO D CA 1
ATOM 10277 C C . PRO D 1 72 ? 6.669 122.126 20.668 1.00 55.70 93 PRO D C 1
ATOM 10278 O O . PRO D 1 72 ? 7.626 122.786 20.256 1.00 52.88 93 PRO D O 1
ATOM 10282 N N . CYS D 1 73 ? 6.156 122.282 21.897 1.00 53.46 94 CYS D N 1
ATOM 10283 C CA . CYS D 1 73 ? 6.788 123.169 22.881 1.00 53.46 94 CYS D CA 1
ATOM 10284 C C . CYS D 1 73 ? 6.541 122.652 24.291 1.00 56.56 94 CYS D C 1
ATOM 10285 O O . CYS D 1 73 ? 5.642 121.856 24.531 1.00 57.46 94 CYS D O 1
ATOM 10288 N N . ARG D 1 74 ? 7.405 123.070 25.192 1.00 51.37 95 ARG D N 1
ATOM 10289 C CA . ARG D 1 74 ? 7.359 122.914 26.633 1.00 51.70 95 ARG D CA 1
ATOM 10290 C C . ARG D 1 74 ? 7.962 124.178 27.158 1.00 56.89 95 ARG D C 1
ATOM 10291 O O . ARG D 1 74 ? 8.964 124.635 26.600 1.00 58.37 95 ARG D O 1
ATOM 10299 N N . ALA D 1 75 ? 7.323 124.816 28.129 1.00 52.90 96 ALA D N 1
ATOM 10300 C CA . ALA D 1 75 ? 7.823 126.073 28.673 1.00 52.87 96 ALA D CA 1
ATOM 10301 C C . ALA D 1 75 ? 7.316 126.315 30.078 1.00 55.44 96 ALA D C 1
ATOM 10302 O O . ALA D 1 75 ? 6.234 125.861 30.431 1.00 54.23 96 ALA D O 1
ATOM 10304 N N . ASP D 1 76 ? 8.135 127.009 30.882 1.00 52.44 97 ASP D N 1
ATOM 10305 C CA . ASP D 1 76 ? 7.812 127.506 32.211 1.00 52.70 97 ASP D CA 1
ATOM 10306 C C . ASP D 1 76 ? 7.324 128.922 32.033 1.00 57.41 97 ASP D C 1
ATOM 10307 O O . ASP D 1 76 ? 7.880 129.648 31.202 1.00 58.20 97 ASP D O 1
ATOM 10312 N N . LEU D 1 77 ? 6.242 129.298 32.707 1.00 52.20 98 LEU D N 1
ATOM 10313 C CA . LEU D 1 77 ? 5.723 130.640 32.523 1.00 51.38 98 LEU D CA 1
ATOM 10314 C C . LEU D 1 77 ? 5.505 131.323 33.873 1.00 58.29 98 LEU D C 1
ATOM 10315 O O . LEU D 1 77 ? 4.840 130.780 34.758 1.00 57.45 98 LEU D O 1
ATOM 10320 N N . SER D 1 78 ? 6.066 132.533 34.002 1.00 57.07 99 SER D N 1
ATOM 10321 C CA . SER D 1 78 ? 5.902 133.382 35.165 1.00 58.39 99 SER D CA 1
ATOM 10322 C C . SER D 1 78 ? 5.267 134.689 34.773 1.00 62.87 99 SER D C 1
ATOM 10323 O O . SER D 1 78 ? 5.473 135.205 33.672 1.00 62.77 99 SER D O 1
ATOM 10326 N N . CYS D 1 79 ? 4.481 135.225 35.686 1.00 59.53 100 CYS D N 1
ATOM 10327 C CA . CYS D 1 79 ? 3.856 136.510 35.510 1.00 58.85 100 CYS D CA 1
ATOM 10328 C C . CYS D 1 79 ? 4.136 137.334 36.727 1.00 61.17 100 CYS D C 1
ATOM 10329 O O . CYS D 1 79 ? 3.679 136.989 37.816 1.00 61.87 100 CYS D O 1
ATOM 10332 N N . ILE D 1 80 ? 4.948 138.382 36.553 1.00 55.07 101 ILE D N 1
ATOM 10333 C CA . ILE D 1 80 ? 5.311 139.304 37.616 1.00 54.31 101 ILE D CA 1
ATOM 10334 C C . ILE D 1 80 ? 4.509 140.574 37.401 1.00 59.76 101 ILE D C 1
ATOM 10335 O O . ILE D 1 80 ? 4.637 141.203 36.356 1.00 59.82 101 ILE D O 1
ATOM 10340 N N . ILE D 1 81 ? 3.627 140.913 38.352 1.00 57.04 102 ILE D N 1
ATOM 10341 C CA . ILE D 1 81 ? 2.815 142.132 38.301 1.00 56.93 102 ILE D CA 1
ATOM 10342 C C . ILE D 1 81 ? 3.278 143.019 39.459 1.00 61.88 102 ILE D C 1
ATOM 10343 O O . ILE D 1 81 ? 3.290 142.560 40.599 1.00 60.65 102 ILE D O 1
ATOM 10348 N N . LYS D 1 82 ? 3.702 144.259 39.167 1.00 60.58 103 LYS D N 1
ATOM 10349 C CA . LYS D 1 82 ? 4.224 145.168 40.192 1.00 61.98 103 LYS D CA 1
ATOM 10350 C C . LYS D 1 82 ? 3.542 146.521 40.145 1.00 68.77 103 LYS D C 1
ATOM 10351 O O . LYS D 1 82 ? 3.024 146.929 39.112 1.00 68.97 103 LYS D O 1
ATOM 10353 N N . ASN D 1 83 ? 3.538 147.207 41.286 1.00 67.39 104 ASN D N 1
ATOM 10354 C CA . ASN D 1 83 ? 3.016 148.561 41.451 1.00 68.35 104 ASN D CA 1
ATOM 10355 C C . ASN D 1 83 ? 3.825 149.235 42.558 1.00 73.54 104 ASN D C 1
ATOM 10356 O O . ASN D 1 83 ? 4.674 148.590 43.162 1.00 72.16 104 ASN D O 1
ATOM 10361 N N . LYS D 1 84 ? 3.553 150.517 42.841 1.00 73.42 105 LYS D N 1
ATOM 10362 C CA . LYS D 1 84 ? 4.252 151.342 43.834 1.00 74.83 105 LYS D CA 1
ATOM 10363 C C . LYS D 1 84 ? 4.389 150.632 45.212 1.00 79.95 105 LYS D C 1
ATOM 10364 O O . LYS D 1 84 ? 5.420 150.791 45.881 1.00 81.14 105 LYS D O 1
ATOM 10370 N N . TYR D 1 85 ? 3.380 149.822 45.596 1.00 75.10 106 TYR D N 1
ATOM 10371 C CA . TYR D 1 85 ? 3.277 149.181 46.906 1.00 74.51 106 TYR D CA 1
ATOM 10372 C C . TYR D 1 85 ? 3.844 147.748 46.979 1.00 76.57 106 TYR D C 1
ATOM 10373 O O . TYR D 1 85 ? 4.145 147.302 48.086 1.00 78.05 106 TYR D O 1
ATOM 10382 N N . GLY D 1 86 ? 3.995 147.054 45.853 1.00 69.73 107 GLY D N 1
ATOM 10383 C CA . GLY D 1 86 ? 4.542 145.701 45.869 1.00 67.08 107 GLY D CA 1
ATOM 10384 C C . GLY D 1 86 ? 4.583 144.994 44.536 1.00 69.20 107 GLY D C 1
ATOM 10385 O O . GLY D 1 86 ? 4.140 145.520 43.510 1.00 67.67 107 GLY D O 1
ATOM 10386 N N . LYS D 1 87 ? 5.125 143.774 44.566 1.00 65.48 108 LYS D N 1
ATOM 10387 C CA . LYS D 1 87 ? 5.336 142.888 43.421 1.00 62.28 108 LYS D CA 1
ATOM 10388 C C . LYS D 1 87 ? 4.749 141.511 43.702 1.00 64.07 108 LYS D C 1
ATOM 10389 O O . LYS D 1 87 ? 4.920 140.982 44.796 1.00 64.31 108 LYS D O 1
ATOM 10391 N N . VAL D 1 88 ? 4.065 140.925 42.725 1.00 59.45 109 VAL D N 1
ATOM 10392 C CA . VAL D 1 88 ? 3.501 139.585 42.869 1.00 58.38 109 VAL D CA 1
ATOM 10393 C C . VAL D 1 88 ? 3.976 138.723 41.685 1.00 59.80 109 VAL D C 1
ATOM 10394 O O . VAL D 1 88 ? 4.137 139.226 40.581 1.00 57.81 109 VAL D O 1
ATOM 10398 N N . GLU D 1 89 ? 4.230 137.441 41.938 1.00 56.46 110 GLU D N 1
ATOM 10399 C CA . GLU D 1 89 ? 4.679 136.514 40.921 1.00 55.14 110 GLU D CA 1
ATOM 10400 C C . GLU D 1 89 ? 3.913 135.186 41.009 1.00 60.17 110 GLU D C 1
ATOM 10401 O O . GLU D 1 89 ? 3.930 134.507 42.037 1.00 60.37 110 GLU D O 1
ATOM 10415 N N . SER D 1 91 ? 3.267 131.430 38.817 1.00 55.81 112 SER D N 1
ATOM 10416 C CA . SER D 1 91 ? 3.946 130.564 37.873 1.00 55.39 112 SER D CA 1
ATOM 10417 C C . SER D 1 91 ? 3.092 129.374 37.478 1.00 61.95 112 SER D C 1
ATOM 10418 O O . SER D 1 91 ? 2.295 128.860 38.268 1.00 62.04 112 SER D O 1
ATOM 10421 N N . THR D 1 92 ? 3.266 128.951 36.220 1.00 59.82 113 THR D N 1
ATOM 10422 C CA . THR D 1 92 ? 2.644 127.771 35.659 1.00 59.51 113 THR D CA 1
ATOM 10423 C C . THR D 1 92 ? 3.612 127.249 34.585 1.00 62.21 113 THR D C 1
ATOM 10424 O O . THR D 1 92 ? 4.738 127.731 34.455 1.00 59.93 113 THR D O 1
ATOM 10428 N N . SER D 1 93 ? 3.204 126.191 33.898 1.00 60.56 114 SER D N 1
ATOM 10429 C CA . SER D 1 93 ? 3.966 125.619 32.802 1.00 59.70 114 SER D CA 1
ATOM 10430 C C . SER D 1 93 ? 2.998 125.187 31.716 1.00 63.51 114 SER D C 1
ATOM 10431 O O . SER D 1 93 ? 1.850 124.847 32.010 1.00 64.43 114 SER D O 1
ATOM 10434 N N . PHE D 1 94 ? 3.422 125.271 30.461 1.00 58.82 115 PHE D N 1
ATOM 10435 C CA . PHE D 1 94 ? 2.574 124.863 29.355 1.00 57.78 115 PHE D CA 1
ATOM 10436 C C . PHE D 1 94 ? 3.391 123.997 28.405 1.00 63.10 115 PHE D C 1
ATOM 10437 O O . PHE D 1 94 ? 4.619 124.079 28.349 1.00 62.92 115 PHE D O 1
ATOM 10445 N N . SER D 1 95 ? 2.697 123.123 27.707 1.00 60.84 116 SER D N 1
ATOM 10446 C CA . SER D 1 95 ? 3.282 122.205 26.742 1.00 60.05 116 SER D CA 1
ATOM 10447 C C . SER D 1 95 ? 2.243 121.847 25.701 1.00 62.79 116 SER D C 1
ATOM 10448 O O . SER D 1 95 ? 1.044 122.023 25.935 1.00 62.59 116 SER D O 1
ATOM 10451 N N . SER D 1 96 ? 2.708 121.380 24.547 1.00 59.10 117 SER D N 1
ATOM 10452 C CA . SER D 1 96 ? 1.872 120.930 23.443 1.00 59.73 117 SER D CA 1
ATOM 10453 C C . SER D 1 96 ? 1.604 119.437 23.563 1.00 63.32 117 SER D C 1
ATOM 10454 O O . SER D 1 96 ? 2.467 118.689 24.035 1.00 61.19 117 SER D O 1
ATOM 10457 N N . ASN D 1 97 ? 0.411 119.011 23.137 1.00 61.93 118 ASN D N 1
ATOM 10458 C CA . ASN D 1 97 ? 0.024 117.606 23.100 1.00 63.13 118 ASN D CA 1
ATOM 10459 C C . ASN D 1 97 ? 0.374 117.080 21.722 1.00 68.12 118 ASN D C 1
ATOM 10460 O O . ASN D 1 97 ? -0.468 117.082 20.822 1.00 70.76 118 ASN D O 1
ATOM 10465 N N . HIS D 1 98 ? 1.640 116.744 21.523 1.00 62.65 119 HIS D N 1
ATOM 10466 C CA . HIS D 1 98 ? 2.127 116.252 20.243 1.00 62.19 119 HIS D CA 1
ATOM 10467 C C . HIS D 1 98 ? 2.619 114.805 20.390 1.00 66.46 119 HIS D C 1
ATOM 10468 O O . HIS D 1 98 ? 2.896 114.347 21.507 1.00 67.37 119 HIS D O 1
ATOM 10475 N N . ASN D 1 99 ? 2.696 114.085 19.260 1.00 61.93 120 ASN D N 1
ATOM 10476 C CA . ASN D 1 99 ? 3.161 112.704 19.194 1.00 61.35 120 ASN D CA 1
ATOM 10477 C C . ASN D 1 99 ? 4.111 112.588 18.011 1.00 64.30 120 ASN D C 1
ATOM 10478 O O . ASN D 1 99 ? 3.672 112.657 16.855 1.00 65.40 120 ASN D O 1
ATOM 10483 N N . PHE D 1 100 ? 5.409 112.426 18.289 1.00 58.19 121 PHE D N 1
ATOM 10484 C CA . PHE D 1 100 ? 6.408 112.333 17.225 1.00 57.17 121 PHE D CA 1
ATOM 10485 C C . PHE D 1 100 ? 6.425 110.938 16.533 1.00 62.80 121 PHE D C 1
ATOM 10486 O O . PHE D 1 100 ? 7.263 110.708 15.650 1.00 62.83 121 PHE D O 1
ATOM 10494 N N . SER D 1 101 ? 5.478 110.050 16.896 1.00 60.35 122 SER D N 1
ATOM 10495 C CA . SER D 1 101 ? 5.309 108.710 16.335 1.00 61.75 122 SER D CA 1
ATOM 10496 C C . SER D 1 101 ? 4.539 108.764 15.054 1.00 67.52 122 SER D C 1
ATOM 10497 O O . SER D 1 101 ? 4.602 107.840 14.233 1.00 68.25 122 SER D O 1
ATOM 10500 N N . LYS D 1 102 ? 3.785 109.852 14.899 1.00 64.19 123 LYS D N 1
ATOM 10501 C CA . LYS D 1 102 ? 2.862 110.072 13.798 1.00 64.25 123 LYS D CA 1
ATOM 10502 C C . LYS D 1 102 ? 3.521 110.967 12.721 1.00 67.19 123 LYS D C 1
ATOM 10503 O O . LYS D 1 102 ? 2.882 111.861 12.169 1.00 66.97 123 LYS D O 1
ATOM 10509 N N . GLY D 1 103 ? 4.778 110.653 12.394 1.00 62.48 124 GLY D N 1
ATOM 10510 C CA . GLY D 1 103 ? 5.543 111.329 11.351 1.00 60.60 124 GLY D CA 1
ATOM 10511 C C . GLY D 1 103 ? 7.002 110.930 11.308 1.00 60.15 124 GLY D C 1
ATOM 10512 O O . GLY D 1 103 ? 7.348 109.777 11.560 1.00 60.33 124 GLY D O 1
ATOM 10513 N N . PHE D 1 104 ? 7.860 111.893 10.988 1.00 53.42 125 PHE D N 1
ATOM 10514 C CA . PHE D 1 104 ? 9.309 111.747 10.923 1.00 51.37 125 PHE D CA 1
ATOM 10515 C C . PHE D 1 104 ? 10.000 113.082 11.116 1.00 56.22 125 PHE D C 1
ATOM 10516 O O . PHE D 1 104 ? 9.484 114.123 10.703 1.00 57.29 125 PHE D O 1
ATOM 10524 N N . PHE D 1 105 ? 11.183 113.047 11.717 1.00 52.12 126 PHE D N 1
ATOM 10525 C CA . PHE D 1 105 ? 12.040 114.214 11.836 1.00 50.38 126 PHE D CA 1
ATOM 10526 C C . PHE D 1 105 ? 12.801 114.382 10.559 1.00 55.03 126 PHE D C 1
ATOM 10527 O O . PHE D 1 105 ? 12.934 113.417 9.807 1.00 54.71 126 PHE D O 1
ATOM 10535 N N . TYR D 1 106 ? 13.309 115.582 10.296 1.00 52.29 127 TYR D N 1
ATOM 10536 C CA . TYR D 1 106 ? 14.165 115.815 9.146 1.00 52.30 127 TYR D CA 1
ATOM 10537 C C . TYR D 1 106 ? 15.092 116.910 9.526 1.00 55.89 127 TYR D C 1
ATOM 10538 O O . TYR D 1 106 ? 14.650 117.934 10.043 1.00 56.22 127 TYR D O 1
ATOM 10547 N N . VAL D 1 107 ? 16.390 116.656 9.389 1.00 51.49 128 VAL D N 1
ATOM 10548 C CA . VAL D 1 107 ? 17.387 117.655 9.756 1.00 51.40 128 VAL D CA 1
ATOM 10549 C C . VAL D 1 107 ? 17.541 118.589 8.562 1.00 55.36 128 VAL D C 1
ATOM 10550 O O . VAL D 1 107 ? 17.835 118.136 7.461 1.00 56.07 128 VAL D O 1
ATOM 10554 N N . ALA D 1 108 ? 17.247 119.864 8.760 1.00 51.82 129 ALA D N 1
ATOM 10555 C CA . ALA D 1 108 ? 17.305 120.904 7.732 1.00 53.11 129 ALA D CA 1
ATOM 10556 C C . ALA D 1 108 ? 17.420 122.261 8.388 1.00 59.56 129 ALA D C 1
ATOM 10557 O O . ALA D 1 108 ? 16.956 122.424 9.532 1.00 59.65 129 ALA D O 1
ATOM 10559 N N . ASP D 1 109 ? 18.065 123.230 7.688 1.00 56.86 130 ASP D N 1
ATOM 10560 C CA . ASP D 1 109 ? 18.310 124.597 8.170 1.00 57.45 130 ASP D CA 1
ATOM 10561 C C . ASP D 1 109 ? 18.936 124.553 9.593 1.00 60.65 130 ASP D C 1
ATOM 10562 O O . ASP D 1 109 ? 18.561 125.324 10.479 1.00 60.51 130 ASP D O 1
ATOM 10564 N N . GLY D 1 110 ? 19.862 123.606 9.774 1.00 55.73 131 GLY D N 1
ATOM 10565 C CA . GLY D 1 110 ? 20.618 123.373 10.996 1.00 53.90 131 GLY D CA 1
ATOM 10566 C C . GLY D 1 110 ? 19.861 123.054 12.260 1.00 55.62 131 GLY D C 1
ATOM 10567 O O . GLY D 1 110 ? 20.302 123.438 13.346 1.00 56.04 131 GLY D O 1
ATOM 10568 N N . THR D 1 111 ? 18.758 122.310 12.149 1.00 51.39 132 THR D N 1
ATOM 10569 C CA . THR D 1 111 ? 17.942 121.947 13.319 1.00 49.66 132 THR D CA 1
ATOM 10570 C C . THR D 1 111 ? 17.041 120.766 13.002 1.00 50.49 132 THR D C 1
ATOM 10571 O O . THR D 1 111 ? 16.958 120.323 11.856 1.00 49.39 132 THR D O 1
ATOM 10575 N N . PHE D 1 112 ? 16.364 120.272 14.034 1.00 47.00 133 PHE D N 1
ATOM 10576 C CA . PHE D 1 112 ? 15.407 119.187 13.936 1.00 46.80 133 PHE D CA 1
ATOM 10577 C C . PHE D 1 112 ? 14.036 119.724 13.610 1.00 53.23 133 PHE D C 1
ATOM 10578 O O . PHE D 1 112 ? 13.467 120.480 14.400 1.00 54.12 133 PHE D O 1
ATOM 10586 N N . ASN D 1 113 ? 13.510 119.338 12.455 1.00 49.47 134 ASN D N 1
ATOM 10587 C CA . ASN D 1 113 ? 12.174 119.709 12.027 1.00 49.77 134 ASN D CA 1
ATOM 10588 C C . ASN D 1 113 ? 11.276 118.463 12.147 1.00 53.38 134 ASN D C 1
ATOM 10589 O O . ASN D 1 113 ? 11.801 117.395 12.461 1.00 53.18 134 ASN D O 1
ATOM 10594 N N . PHE D 1 114 ? 9.943 118.580 11.971 1.00 49.57 135 PHE D N 1
ATOM 10595 C CA . PHE D 1 114 ? 9.073 117.401 12.070 1.00 48.21 135 PHE D CA 1
ATOM 10596 C C . PHE D 1 114 ? 7.887 117.523 11.136 1.00 55.24 135 PHE D C 1
ATOM 10597 O O . PHE D 1 114 ? 7.153 118.516 11.193 1.00 55.44 135 PHE D O 1
ATOM 10605 N N . TYR D 1 115 ? 7.674 116.481 10.305 1.00 52.90 136 TYR D N 1
ATOM 10606 C CA . TYR D 1 115 ? 6.518 116.419 9.422 1.00 53.90 136 TYR D CA 1
ATOM 10607 C C . TYR D 1 115 ? 5.527 115.397 9.960 1.00 59.02 136 TYR D C 1
ATOM 10608 O O . TYR D 1 115 ? 5.854 114.216 10.049 1.00 57.21 136 TYR D O 1
ATOM 10617 N N . ASP D 1 116 ? 4.323 115.869 10.340 1.00 57.95 137 ASP D N 1
ATOM 10618 C CA . ASP D 1 116 ? 3.227 115.043 10.845 1.00 58.70 137 ASP D CA 1
ATOM 10619 C C . ASP D 1 116 ? 2.466 114.563 9.644 1.00 65.21 137 ASP D C 1
ATOM 10620 O O . ASP D 1 116 ? 1.791 115.350 9.009 1.00 66.42 137 ASP D O 1
ATOM 10625 N N . THR D 1 117 ? 2.656 113.296 9.273 1.00 63.70 138 THR D N 1
ATOM 10626 C CA . THR D 1 117 ? 2.087 112.656 8.080 1.00 64.97 138 THR D CA 1
ATOM 10627 C C . THR D 1 117 ? 0.541 112.585 8.157 1.00 73.44 138 THR D C 1
ATOM 10628 O O . THR D 1 117 ? -0.100 112.663 7.108 1.00 74.89 138 THR D O 1
ATOM 10632 N N . GLU D 1 118 ? -0.055 112.473 9.374 1.00 70.92 139 GLU D N 1
ATOM 10633 C CA . GLU D 1 118 ? -1.531 112.407 9.542 1.00 71.77 139 GLU D CA 1
ATOM 10634 C C . GLU D 1 118 ? -2.165 113.778 9.323 1.00 71.39 139 GLU D C 1
ATOM 10635 O O . GLU D 1 118 ? -3.192 113.871 8.662 1.00 73.36 139 GLU D O 1
ATOM 10641 N N . LYS D 1 119 ? -1.552 114.833 9.874 1.00 62.65 140 LYS D N 1
ATOM 10642 C CA . LYS D 1 119 ? -1.977 116.222 9.731 1.00 60.26 140 LYS D CA 1
ATOM 10643 C C . LYS D 1 119 ? -1.407 116.861 8.442 1.00 65.21 140 LYS D C 1
ATOM 10644 O O . LYS D 1 119 ? -1.881 117.927 8.060 1.00 66.36 140 LYS D O 1
ATOM 10650 N N . LYS D 1 120 ? -0.389 116.230 7.786 1.00 60.12 141 LYS D N 1
ATOM 10651 C CA . LYS D 1 120 ? 0.314 116.744 6.595 1.00 59.88 141 LYS D CA 1
ATOM 10652 C C . LYS D 1 120 ? 0.781 118.218 6.900 1.00 62.93 141 LYS D C 1
ATOM 10653 O O . LYS D 1 120 ? 0.595 119.145 6.104 1.00 64.38 141 LYS D O 1
ATOM 10659 N N . THR D 1 121 ? 1.385 118.394 8.088 1.00 56.97 142 THR D N 1
ATOM 10660 C CA . THR D 1 121 ? 1.855 119.665 8.635 1.00 55.88 142 THR D CA 1
ATOM 10661 C C . THR D 1 121 ? 3.318 119.566 9.095 1.00 57.74 142 THR D C 1
ATOM 10662 O O . THR D 1 121 ? 3.657 118.670 9.866 1.00 57.35 142 THR D O 1
ATOM 10666 N N . ALA D 1 122 ? 4.163 120.518 8.646 1.00 53.12 143 ALA D N 1
ATOM 10667 C CA . ALA D 1 122 ? 5.579 120.608 8.996 1.00 52.03 143 ALA D CA 1
ATOM 10668 C C . ALA D 1 122 ? 5.794 121.559 10.171 1.00 58.83 143 ALA D C 1
ATOM 10669 O O . ALA D 1 122 ? 5.175 122.623 10.240 1.00 61.07 143 ALA D O 1
ATOM 10671 N N . TYR D 1 123 ? 6.652 121.160 11.108 1.00 54.49 144 TYR D N 1
ATOM 10672 C CA . TYR D 1 123 ? 7.010 121.949 12.290 1.00 53.38 144 TYR D CA 1
ATOM 10673 C C . TYR D 1 123 ? 8.493 122.233 12.200 1.00 56.24 144 TYR D C 1
ATOM 10674 O O . TYR D 1 123 ? 9.293 121.293 12.288 1.00 54.13 144 TYR D O 1
ATOM 10683 N N . GLN D 1 124 ? 8.855 123.495 11.896 1.00 52.92 145 GLN D N 1
ATOM 10684 C CA . GLN D 1 124 ? 10.239 123.896 11.716 1.00 52.85 145 GLN D CA 1
ATOM 10685 C C . GLN D 1 124 ? 10.888 124.218 13.050 1.00 58.63 145 GLN D C 1
ATOM 10686 O O . GLN D 1 124 ? 10.302 124.917 13.869 1.00 57.85 145 GLN D O 1
ATOM 10692 N N . ASP D 1 125 ? 12.109 123.665 13.265 1.00 57.24 146 ASP D N 1
ATOM 10693 C CA . ASP D 1 125 ? 12.964 123.785 14.454 1.00 57.23 146 ASP D CA 1
ATOM 10694 C C . ASP D 1 125 ? 12.206 123.396 15.731 1.00 62.23 146 ASP D C 1
ATOM 10695 O O . ASP D 1 125 ? 11.929 124.250 16.578 1.00 63.65 146 ASP D O 1
ATOM 10700 N N . CYS D 1 126 ? 11.922 122.105 15.892 1.00 58.53 147 CYS D N 1
ATOM 10701 C CA . CYS D 1 126 ? 11.235 121.600 17.087 1.00 58.18 147 CYS D CA 1
ATOM 10702 C C . CYS D 1 126 ? 12.193 121.536 18.276 1.00 59.59 147 CYS D C 1
ATOM 10703 O O . CYS D 1 126 ? 11.729 121.553 19.414 1.00 60.59 147 CYS D O 1
ATOM 10706 N N . TYR D 1 127 ? 13.506 121.432 18.017 1.00 53.47 148 TYR D N 1
ATOM 10707 C CA . TYR D 1 127 ? 14.544 121.338 19.039 1.00 52.57 148 TYR D CA 1
ATOM 10708 C C . TYR D 1 127 ? 14.632 122.639 19.866 1.00 53.89 148 TYR D C 1
ATOM 10709 O O . TYR D 1 127 ? 14.726 122.537 21.072 1.00 53.50 148 TYR D O 1
ATOM 10718 N N . ALA D 1 128 ? 14.606 123.829 19.256 1.00 50.55 149 ALA D N 1
ATOM 10719 C CA . ALA D 1 128 ? 14.647 125.086 20.022 1.00 50.98 149 ALA D CA 1
ATOM 10720 C C . ALA D 1 128 ? 13.436 125.252 20.933 1.00 56.63 149 ALA D C 1
ATOM 10721 O O . ALA D 1 128 ? 13.620 125.561 22.103 1.00 57.52 149 ALA D O 1
ATOM 10723 N N . SER D 1 129 ? 12.203 125.048 20.402 1.00 53.88 150 SER D N 1
ATOM 10724 C CA . SER D 1 129 ? 10.929 125.243 21.116 1.00 53.81 150 SER D CA 1
ATOM 10725 C C . SER D 1 129 ? 10.700 124.173 22.189 1.00 56.27 150 SER D C 1
ATOM 10726 O O . SER D 1 129 ? 9.926 124.433 23.117 1.00 57.44 150 SER D O 1
ATOM 10729 N N . LEU D 1 130 ? 11.382 123.008 22.106 1.00 49.43 151 LEU D N 1
ATOM 10730 C CA . LEU D 1 130 ? 11.256 121.992 23.152 1.00 48.67 151 LEU D CA 1
ATOM 10731 C C . LEU D 1 130 ? 12.430 122.060 24.145 1.00 53.54 151 LEU D C 1
ATOM 10732 O O . LEU D 1 130 ? 12.421 121.342 25.139 1.00 53.18 151 LEU D O 1
ATOM 10737 N N . ASN D 1 131 ? 13.438 122.919 23.872 1.00 50.88 152 ASN D N 1
ATOM 10738 C CA . ASN D 1 131 ? 14.641 123.056 24.684 1.00 50.44 152 ASN D CA 1
ATOM 10739 C C . ASN D 1 131 ? 14.974 124.529 24.911 1.00 57.82 152 ASN D C 1
ATOM 10740 O O . ASN D 1 131 ? 16.108 124.956 24.685 1.00 58.68 152 ASN D O 1
ATOM 10745 N N . ALA D 1 132 ? 13.964 125.301 25.364 1.00 54.29 153 ALA D N 1
ATOM 10746 C CA . ALA D 1 132 ? 14.027 126.700 25.794 1.00 54.06 153 ALA D CA 1
ATOM 10747 C C . ALA D 1 132 ? 14.939 127.566 24.906 1.00 58.73 153 ALA D C 1
ATOM 10748 O O . ALA D 1 132 ? 15.777 128.307 25.419 1.00 61.08 153 ALA D O 1
ATOM 10750 N N . GLY D 1 133 ? 14.741 127.493 23.600 1.00 54.40 154 GLY D N 1
ATOM 10751 C CA . GLY D 1 133 ? 15.490 128.302 22.652 1.00 55.37 154 GLY D CA 1
ATOM 10752 C C . GLY D 1 133 ? 16.916 127.882 22.351 1.00 60.67 154 GLY D C 1
ATOM 10753 O O . GLY D 1 133 ? 17.611 128.611 21.631 1.00 60.94 154 GLY D O 1
ATOM 10754 N N . LYS D 1 134 ? 17.362 126.693 22.849 1.00 56.30 155 LYS D N 1
ATOM 10755 C CA . LYS D 1 134 ? 18.709 126.176 22.560 1.00 55.89 155 LYS D CA 1
ATOM 10756 C C . LYS D 1 134 ? 18.892 125.986 21.068 1.00 63.72 155 LYS D C 1
ATOM 10757 O O . LYS D 1 134 ? 17.939 125.667 20.345 1.00 63.61 155 LYS D O 1
ATOM 10763 N N . THR D 1 135 ? 20.119 126.205 20.611 1.00 62.26 156 THR D N 1
ATOM 10764 C CA . THR D 1 135 ? 20.478 126.056 19.212 1.00 62.47 156 THR D CA 1
ATOM 10765 C C . THR D 1 135 ? 21.539 124.964 19.111 1.00 65.82 156 THR D C 1
ATOM 10766 O O . THR D 1 135 ? 22.163 124.624 20.113 1.00 65.04 156 THR D O 1
ATOM 10770 N N . LEU D 1 136 ? 21.713 124.396 17.918 1.00 62.69 157 LEU D N 1
ATOM 10771 C CA . LEU D 1 136 ? 22.716 123.365 17.669 1.00 62.21 157 LEU D CA 1
ATOM 10772 C C . LEU D 1 136 ? 23.934 123.996 16.983 1.00 68.93 157 LEU D C 1
ATOM 10773 O O . LEU D 1 136 ? 24.968 123.336 16.819 1.00 67.95 157 LEU D O 1
ATOM 10778 N N . GLY D 1 137 ? 23.791 125.285 16.640 1.00 67.01 158 GLY D N 1
ATOM 10779 C CA . GLY D 1 137 ? 24.809 126.100 15.983 1.00 67.80 158 GLY D CA 1
ATOM 10780 C C . GLY D 1 137 ? 25.308 125.523 14.671 1.00 71.81 158 GLY D C 1
ATOM 10781 O O . GLY D 1 137 ? 26.514 125.550 14.399 1.00 73.50 158 GLY D O 1
ATOM 10782 N N . ILE D 1 138 ? 24.401 124.982 13.850 1.00 64.81 159 ILE D N 1
ATOM 10783 C CA . ILE D 1 138 ? 24.824 124.399 12.588 1.00 63.15 159 ILE D CA 1
ATOM 10784 C C . ILE D 1 138 ? 24.672 125.480 11.502 1.00 69.88 159 ILE D C 1
ATOM 10785 O O . ILE D 1 138 ? 23.570 125.763 11.033 1.00 70.21 159 ILE D O 1
ATOM 10790 N N . GLY D 1 139 ? 25.786 126.103 11.148 1.00 67.96 160 GLY D N 1
ATOM 10791 C CA . GLY D 1 139 ? 25.828 127.125 10.113 1.00 69.19 160 GLY D CA 1
ATOM 10792 C C . GLY D 1 139 ? 25.714 126.509 8.734 1.00 76.31 160 GLY D C 1
ATOM 10793 O O . GLY D 1 139 ? 25.676 125.282 8.597 1.00 75.59 160 GLY D O 1
ATOM 10794 N N . ASN D 1 140 ? 25.674 127.355 7.699 1.00 75.81 161 ASN D N 1
ATOM 10795 C CA . ASN D 1 140 ? 25.564 126.942 6.295 1.00 76.44 161 ASN D CA 1
ATOM 10796 C C . ASN D 1 140 ? 26.767 126.134 5.819 1.00 80.78 161 ASN D C 1
ATOM 10797 O O . ASN D 1 140 ? 26.614 125.291 4.935 1.00 81.08 161 ASN D O 1
ATOM 10802 N N . TYR D 1 141 ? 27.958 126.390 6.381 1.00 77.55 162 TYR D N 1
ATOM 10803 C CA . TYR D 1 141 ? 29.190 125.715 5.962 1.00 77.32 162 TYR D CA 1
ATOM 10804 C C . TYR D 1 141 ? 29.569 124.590 6.962 1.00 75.07 162 TYR D C 1
ATOM 10805 O O . TYR D 1 141 ? 30.628 123.966 6.827 1.00 72.46 162 TYR D O 1
ATOM 10814 N N . ASP D 1 142 ? 28.659 124.303 7.912 1.00 69.99 163 ASP D N 1
ATOM 10815 C CA . ASP D 1 142 ? 28.781 123.253 8.929 1.00 68.45 163 ASP D CA 1
ATOM 10816 C C . ASP D 1 142 ? 27.994 121.988 8.555 1.00 71.22 163 ASP D C 1
ATOM 10817 O O . ASP D 1 142 ? 26.960 122.075 7.884 1.00 71.87 163 ASP D O 1
ATOM 10822 N N . SER D 1 143 ? 28.460 120.815 9.020 1.00 64.99 164 SER D N 1
ATOM 10823 C CA . SER D 1 143 ? 27.764 119.546 8.785 1.00 62.52 164 SER D CA 1
ATOM 10824 C C . SER D 1 143 ? 27.129 119.026 10.075 1.00 62.25 164 SER D C 1
ATOM 10825 O O . SER D 1 143 ? 27.630 119.272 11.174 1.00 61.40 164 SER D O 1
ATOM 10828 N N . ALA D 1 144 ? 26.007 118.325 9.917 1.00 56.32 165 ALA D N 1
ATOM 10829 C CA . ALA D 1 144 ? 25.248 117.672 10.980 1.00 54.21 165 ALA D CA 1
ATOM 10830 C C . ALA D 1 144 ? 25.252 116.184 10.719 1.00 54.88 165 ALA D C 1
ATOM 10831 O O . ALA D 1 144 ? 24.733 115.720 9.703 1.00 52.25 165 ALA D O 1
ATOM 10833 N N . ASN D 1 145 ? 25.918 115.447 11.591 1.00 52.79 166 ASN D N 1
ATOM 10834 C CA . ASN D 1 145 ? 26.079 114.002 11.471 1.00 52.90 166 ASN D CA 1
ATOM 10835 C C . ASN D 1 145 ? 25.417 113.377 12.687 1.00 55.47 166 ASN D C 1
ATOM 10836 O O . ASN D 1 145 ? 25.851 113.623 13.812 1.00 56.03 166 ASN D O 1
ATOM 10841 N N . ILE D 1 146 ? 24.303 112.668 12.466 1.00 51.06 167 ILE D N 1
ATOM 10842 C CA . ILE D 1 146 ? 23.486 112.100 13.542 1.00 50.84 167 ILE D CA 1
ATOM 10843 C C . ILE D 1 146 ? 23.351 110.582 13.425 1.00 54.72 167 ILE D C 1
ATOM 10844 O O . ILE D 1 146 ? 23.137 110.049 12.337 1.00 55.50 167 ILE D O 1
ATOM 10849 N N . ILE D 1 147 ? 23.418 109.902 14.576 1.00 49.58 168 ILE D N 1
ATOM 10850 C CA . ILE D 1 147 ? 23.190 108.470 14.677 1.00 48.76 168 ILE D CA 1
ATOM 10851 C C . ILE D 1 147 ? 22.109 108.253 15.724 1.00 51.41 168 ILE D C 1
ATOM 10852 O O . ILE D 1 147 ? 22.218 108.727 16.855 1.00 50.76 168 ILE D O 1
ATOM 10857 N N . HIS D 1 148 ? 21.048 107.575 15.307 1.00 49.93 169 HIS D N 1
ATOM 10858 C CA . HIS D 1 148 ? 19.941 107.184 16.157 1.00 51.42 169 HIS D CA 1
ATOM 10859 C C . HIS D 1 148 ? 20.291 105.825 16.729 1.00 58.44 169 HIS D C 1
ATOM 10860 O O . HIS D 1 148 ? 20.298 104.827 16.002 1.00 59.09 169 HIS D O 1
ATOM 10867 N N . SER D 1 149 ? 20.683 105.808 18.005 1.00 55.78 170 SER D N 1
ATOM 10868 C CA . SER D 1 149 ? 21.066 104.589 18.699 1.00 57.02 170 SER D CA 1
ATOM 10869 C C . SER D 1 149 ? 20.725 104.719 20.180 1.00 62.91 170 SER D C 1
ATOM 10870 O O . SER D 1 149 ? 20.728 105.837 20.712 1.00 61.99 170 SER D O 1
ATOM 10873 N N . ASN D 1 150 ? 20.396 103.576 20.831 1.00 60.72 171 ASN D N 1
ATOM 10874 C CA . ASN D 1 150 ? 20.105 103.457 22.262 1.00 62.03 171 ASN D CA 1
ATOM 10875 C C . ASN D 1 150 ? 19.002 104.461 22.692 1.00 66.50 171 ASN D C 1
ATOM 10876 O O . ASN D 1 150 ? 19.068 105.017 23.799 1.00 66.50 171 ASN D O 1
ATOM 10881 N N . GLY D 1 151 ? 18.028 104.698 21.795 1.00 62.81 172 GLY D N 1
ATOM 10882 C CA . GLY D 1 151 ? 16.911 105.625 22.001 1.00 61.59 172 GLY D CA 1
ATOM 10883 C C . GLY D 1 151 ? 17.307 107.089 22.085 1.00 63.25 172 GLY D C 1
ATOM 10884 O O . GLY D 1 151 ? 16.571 107.902 22.649 1.00 62.88 172 GLY D O 1
ATOM 10885 N N . LYS D 1 152 ? 18.471 107.439 21.518 1.00 58.69 173 LYS D N 1
ATOM 10886 C CA . LYS D 1 152 ? 19.030 108.795 21.531 1.00 56.83 173 LYS D CA 1
ATOM 10887 C C . LYS D 1 152 ? 19.492 109.214 20.145 1.00 57.37 173 LYS D C 1
ATOM 10888 O O . LYS D 1 152 ? 19.858 108.369 19.321 1.00 57.30 173 LYS D O 1
ATOM 10894 N N . PHE D 1 153 ? 19.507 110.526 19.906 1.00 51.25 174 PHE D N 1
ATOM 10895 C CA . PHE D 1 153 ? 20.074 111.095 18.698 1.00 49.84 174 PHE D CA 1
ATOM 10896 C C . PHE D 1 153 ? 21.431 111.656 19.063 1.00 55.74 174 PHE D C 1
ATOM 10897 O O . PHE D 1 153 ? 21.513 112.591 19.865 1.00 55.98 174 PHE D O 1
ATOM 10905 N N . TYR D 1 154 ? 22.498 111.014 18.577 1.00 51.18 175 TYR D N 1
ATOM 10906 C CA . TYR D 1 154 ? 23.845 111.498 18.829 1.00 49.60 175 TYR D CA 1
ATOM 10907 C C . TYR D 1 154 ? 24.221 112.376 17.677 1.00 50.29 175 TYR D C 1
ATOM 10908 O O . TYR D 1 154 ? 24.233 111.895 16.550 1.00 48.69 175 TYR D O 1
ATOM 10917 N N . LEU D 1 155 ? 24.432 113.669 17.932 1.00 46.19 176 LEU D N 1
ATOM 10918 C CA . LEU D 1 155 ? 24.778 114.633 16.900 1.00 46.39 176 LEU D CA 1
ATOM 10919 C C . LEU D 1 155 ? 26.232 115.095 17.040 1.00 51.66 176 LEU D C 1
ATOM 10920 O O . LEU D 1 155 ? 26.669 115.492 18.131 1.00 52.45 176 LEU D O 1
ATOM 10925 N N . LEU D 1 156 ? 26.953 115.080 15.906 1.00 45.91 177 LEU D N 1
ATOM 10926 C CA . LEU D 1 156 ? 28.294 115.612 15.765 1.00 45.40 177 LEU D CA 1
ATOM 10927 C C . LEU D 1 156 ? 28.246 116.733 14.739 1.00 53.17 177 LEU D C 1
ATOM 10928 O O . LEU D 1 156 ? 27.830 116.498 13.593 1.00 52.54 177 LEU D O 1
ATOM 10933 N N . VAL D 1 157 ? 28.664 117.946 15.147 1.00 52.08 178 VAL D N 1
ATOM 10934 C CA . VAL D 1 157 ? 28.694 119.122 14.273 1.00 52.78 178 VAL D CA 1
ATOM 10935 C C . VAL D 1 157 ? 30.126 119.273 13.716 1.00 58.78 178 VAL D C 1
ATOM 10936 O O . VAL D 1 157 ? 31.092 119.393 14.478 1.00 57.20 178 VAL D O 1
ATOM 10940 N N . GLY D 1 158 ? 30.232 119.224 12.390 1.00 57.40 179 GLY D N 1
ATOM 10941 C CA . GLY D 1 158 ? 31.488 119.413 11.676 1.00 58.48 179 GLY D CA 1
ATOM 10942 C C . GLY D 1 158 ? 31.616 120.888 11.399 1.00 66.27 179 GLY D C 1
ATOM 10943 O O . GLY D 1 158 ? 30.948 121.409 10.505 1.00 66.84 179 GLY D O 1
ATOM 10944 N N . THR D 1 159 ? 32.392 121.586 12.228 1.00 65.14 180 THR D N 1
ATOM 10945 C CA . THR D 1 159 ? 32.518 123.040 12.149 1.00 66.76 180 THR D CA 1
ATOM 10946 C C . THR D 1 159 ? 33.968 123.445 12.387 1.00 73.40 180 THR D C 1
ATOM 10947 O O . THR D 1 159 ? 34.670 122.750 13.115 1.00 73.95 180 THR D O 1
ATOM 10951 N N . SER D 1 160 ? 34.409 124.567 11.783 1.00 70.90 181 SER D N 1
ATOM 10952 C CA . SER D 1 160 ? 35.778 125.066 11.930 1.00 71.99 181 SER D CA 1
ATOM 10953 C C . SER D 1 160 ? 35.975 125.766 13.303 1.00 76.99 181 SER D C 1
ATOM 10954 O O . SER D 1 160 ? 37.119 125.973 13.706 1.00 78.21 181 SER D O 1
ATOM 10957 N N . THR D 1 161 ? 34.882 126.054 14.044 1.00 73.17 182 THR D N 1
ATOM 10958 C CA . THR D 1 161 ? 34.947 126.668 15.381 1.00 73.67 182 THR D CA 1
ATOM 10959 C C . THR D 1 161 ? 35.375 125.617 16.418 1.00 77.37 182 THR D C 1
ATOM 10960 O O . THR D 1 161 ? 34.720 124.581 16.600 1.00 75.75 182 THR D O 1
ATOM 10964 N N . SER D 1 162 ? 36.457 125.941 17.122 1.00 74.91 183 SER D N 1
ATOM 10965 C CA . SER D 1 162 ? 37.114 125.115 18.126 1.00 74.43 183 SER D CA 1
ATOM 10966 C C . SER D 1 162 ? 36.426 125.172 19.498 1.00 78.87 183 SER D C 1
ATOM 10967 O O . SER D 1 162 ? 36.167 124.122 20.091 1.00 77.50 183 SER D O 1
ATOM 10970 N N . ASN D 1 163 ? 36.184 126.387 20.021 1.00 77.52 184 ASN D N 1
ATOM 10971 C CA . ASN D 1 163 ? 35.652 126.607 21.364 1.00 78.48 184 ASN D CA 1
ATOM 10972 C C . ASN D 1 163 ? 34.126 126.682 21.346 1.00 80.80 184 ASN D C 1
ATOM 10973 O O . ASN D 1 163 ? 33.511 127.737 21.530 1.00 82.03 184 ASN D O 1
ATOM 10978 N N . ARG D 1 164 ? 33.522 125.518 21.174 1.00 73.67 185 ARG D N 1
ATOM 10979 C CA . ARG D 1 164 ? 32.076 125.322 21.174 1.00 70.59 185 ARG D CA 1
ATOM 10980 C C . ARG D 1 164 ? 31.777 123.849 21.370 1.00 69.82 185 ARG D C 1
ATOM 10981 O O . ARG D 1 164 ? 32.688 123.036 21.227 1.00 69.90 185 ARG D O 1
ATOM 10989 N N . ASP D 1 165 ? 30.522 123.502 21.685 1.00 62.41 186 ASP D N 1
ATOM 10990 C CA . ASP D 1 165 ? 30.082 122.119 21.796 1.00 59.99 186 ASP D CA 1
ATOM 10991 C C . ASP D 1 165 ? 29.977 121.535 20.409 1.00 62.91 186 ASP D C 1
ATOM 10992 O O . ASP D 1 165 ? 29.419 122.188 19.513 1.00 63.11 186 ASP D O 1
ATOM 10997 N N . HIS D 1 166 ? 30.552 120.325 20.211 1.00 57.03 187 HIS D N 1
ATOM 10998 C CA . HIS D 1 166 ? 30.497 119.677 18.902 1.00 54.87 187 HIS D CA 1
ATOM 10999 C C . HIS D 1 166 ? 29.646 118.419 18.959 1.00 57.96 187 HIS D C 1
ATOM 11000 O O . HIS D 1 166 ? 29.038 118.069 17.953 1.00 59.01 187 HIS D O 1
ATOM 11007 N N . PHE D 1 167 ? 29.588 117.756 20.116 1.00 53.00 188 PHE D N 1
ATOM 11008 C CA . PHE D 1 167 ? 28.827 116.519 20.301 1.00 52.78 188 PHE D CA 1
ATOM 11009 C C . PHE D 1 167 ? 27.614 116.772 21.207 1.00 56.31 188 PHE D C 1
ATOM 11010 O O . PHE D 1 167 ? 27.761 117.328 22.292 1.00 55.60 188 PHE D O 1
ATOM 11018 N N . TYR D 1 168 ? 26.429 116.347 20.761 1.00 52.22 189 TYR D N 1
ATOM 11019 C CA . TYR D 1 168 ? 25.159 116.554 21.464 1.00 52.52 189 TYR D CA 1
ATOM 11020 C C . TYR D 1 168 ? 24.365 115.251 21.629 1.00 55.71 189 TYR D C 1
ATOM 11021 O O . TYR D 1 168 ? 24.335 114.423 20.711 1.00 55.71 189 TYR D O 1
ATOM 11030 N N . ILE D 1 169 ? 23.724 115.078 22.795 1.00 50.74 190 ILE D N 1
ATOM 11031 C CA . ILE D 1 169 ? 22.839 113.945 23.073 1.00 50.91 190 ILE D CA 1
ATOM 11032 C C . ILE D 1 169 ? 21.454 114.530 23.260 1.00 56.55 190 ILE D C 1
ATOM 11033 O O . ILE D 1 169 ? 21.242 115.359 24.157 1.00 56.84 190 ILE D O 1
ATOM 11038 N N . VAL D 1 170 ? 20.534 114.126 22.372 1.00 52.42 191 VAL D N 1
ATOM 11039 C CA . VAL D 1 170 ? 19.124 114.540 22.284 1.00 50.95 191 VAL D CA 1
ATOM 11040 C C . VAL D 1 170 ? 18.274 113.276 22.415 1.00 55.82 191 VAL D C 1
ATOM 11041 O O . VAL D 1 170 ? 18.571 112.283 21.756 1.00 57.09 191 VAL D O 1
ATOM 11045 N N . ASP D 1 171 ? 17.237 113.277 23.241 1.00 53.60 192 ASP D N 1
ATOM 11046 C CA . ASP D 1 171 ? 16.397 112.071 23.367 1.00 54.40 192 ASP D CA 1
ATOM 11047 C C . ASP D 1 171 ? 15.591 111.874 22.056 1.00 58.85 192 ASP D C 1
ATOM 11048 O O . ASP D 1 171 ? 15.172 112.857 21.448 1.00 58.07 192 ASP D O 1
ATOM 11053 N N . ALA D 1 172 ? 15.463 110.621 21.581 1.00 56.02 193 ALA D N 1
ATOM 11054 C CA . ALA D 1 172 ? 14.806 110.338 20.305 1.00 55.85 193 ALA D CA 1
ATOM 11055 C C . ALA D 1 172 ? 13.272 110.512 20.389 1.00 60.58 193 ALA D C 1
ATOM 11056 O O . ALA D 1 172 ? 12.689 111.106 19.485 1.00 60.23 193 ALA D O 1
ATOM 11058 N N . LYS D 1 173 ? 12.634 110.006 21.454 1.00 57.28 194 LYS D N 1
ATOM 11059 C CA . LYS D 1 173 ? 11.189 110.053 21.620 1.00 57.28 194 LYS D CA 1
ATOM 11060 C C . LYS D 1 173 ? 10.698 111.499 21.864 1.00 63.68 194 LYS D C 1
ATOM 11061 O O . LYS D 1 173 ? 9.736 111.933 21.218 1.00 65.18 194 LYS D O 1
ATOM 11067 N N . THR D 1 174 ? 11.361 112.240 22.750 1.00 59.41 195 THR D N 1
ATOM 11068 C CA . THR D 1 174 ? 10.908 113.567 23.160 1.00 59.00 195 THR D CA 1
ATOM 11069 C C . THR D 1 174 ? 11.558 114.723 22.429 1.00 62.67 195 THR D C 1
ATOM 11070 O O . THR D 1 174 ? 10.972 115.803 22.393 1.00 64.42 195 THR D O 1
ATOM 11074 N N . LEU D 1 175 ? 12.783 114.530 21.931 1.00 57.36 196 LEU D N 1
ATOM 11075 C CA . LEU D 1 175 ? 13.638 115.527 21.282 1.00 55.73 196 LEU D CA 1
ATOM 11076 C C . LEU D 1 175 ? 14.189 116.474 22.367 1.00 59.10 196 LEU D C 1
ATOM 11077 O O . LEU D 1 175 ? 14.541 117.619 22.055 1.00 59.72 196 LEU D O 1
ATOM 11082 N N . TYR D 1 176 ? 14.312 115.982 23.646 1.00 53.55 197 TYR D N 1
ATOM 11083 C CA . TYR D 1 176 ? 14.857 116.818 24.715 1.00 52.84 197 TYR D CA 1
ATOM 11084 C C . TYR D 1 176 ? 16.358 116.706 24.766 1.00 57.15 197 TYR D C 1
ATOM 11085 O O . TYR D 1 176 ? 16.910 115.603 24.712 1.00 55.44 197 TYR D O 1
ATOM 11094 N N . TYR D 1 177 ? 17.008 117.866 24.935 1.00 54.39 198 TYR D N 1
ATOM 11095 C CA . TYR D 1 177 ? 18.438 117.985 25.111 1.00 54.28 198 TYR D CA 1
ATOM 11096 C C . TYR D 1 177 ? 18.850 117.258 26.387 1.00 60.50 198 TYR D C 1
ATOM 11097 O O . TYR D 1 177 ? 18.222 117.431 27.431 1.00 62.26 198 TYR D O 1
ATOM 11106 N N . GLU D 1 178 ? 19.879 116.425 26.305 1.00 57.79 199 GLU D N 1
ATOM 11107 C CA . GLU D 1 178 ? 20.342 115.732 27.501 1.00 58.46 199 GLU D CA 1
ATOM 11108 C C . GLU D 1 178 ? 21.705 116.256 27.903 1.00 60.25 199 GLU D C 1
ATOM 11109 O O . GLU D 1 178 ? 21.886 116.667 29.051 1.00 58.65 199 GLU D O 1
ATOM 11115 N N . ASN D 1 179 ? 22.643 116.303 26.949 1.00 57.36 200 ASN D N 1
ATOM 11116 C CA . ASN D 1 179 ? 24.002 116.767 27.214 1.00 57.61 200 ASN D CA 1
ATOM 11117 C C . ASN D 1 179 ? 24.714 117.165 25.907 1.00 60.79 200 ASN D C 1
ATOM 11118 O O . ASN D 1 179 ? 24.214 116.871 24.816 1.00 59.27 200 ASN D O 1
ATOM 11123 N N . SER D 1 180 ? 25.850 117.876 26.030 1.00 57.67 201 SER D N 1
ATOM 11124 C CA . SER D 1 180 ? 26.717 118.296 24.922 1.00 57.17 201 SER D CA 1
ATOM 11125 C C . SER D 1 180 ? 28.131 118.594 25.437 1.00 61.31 201 SER D C 1
ATOM 11126 O O . SER D 1 180 ? 28.311 118.849 26.633 1.00 63.36 201 SER D O 1
ATOM 11129 N N . ALA D 1 181 ? 29.134 118.527 24.546 1.00 54.94 202 ALA D N 1
ATOM 11130 C CA . ALA D 1 181 ? 30.526 118.745 24.916 1.00 54.45 202 ALA D CA 1
ATOM 11131 C C . ALA D 1 181 ? 31.376 119.187 23.748 1.00 58.33 202 ALA D C 1
ATOM 11132 O O . ALA D 1 181 ? 31.003 119.013 22.587 1.00 58.72 202 ALA D O 1
ATOM 11134 N N . VAL D 1 182 ? 32.543 119.738 24.077 1.00 54.98 203 VAL D N 1
ATOM 11135 C CA . VAL D 1 182 ? 33.566 120.151 23.144 1.00 55.74 203 VAL D CA 1
ATOM 11136 C C . VAL D 1 182 ? 34.323 118.907 22.733 1.00 58.86 203 VAL D C 1
ATOM 11137 O O . VAL D 1 182 ? 34.657 118.070 23.591 1.00 59.27 203 VAL D O 1
ATOM 11141 N N . VAL D 1 183 ? 34.530 118.748 21.419 1.00 52.01 204 VAL D N 1
ATOM 11142 C CA . VAL D 1 183 ? 35.336 117.659 20.936 1.00 49.64 204 VAL D CA 1
ATOM 11143 C C . VAL D 1 183 ? 36.501 118.335 20.261 1.00 53.26 204 VAL D C 1
ATOM 11144 O O . VAL D 1 183 ? 37.538 118.490 20.876 1.00 52.93 204 VAL D O 1
ATOM 11148 N N . GLY D 1 184 ? 36.280 118.848 19.071 1.00 51.30 205 GLY D N 1
ATOM 11149 C CA . GLY D 1 184 ? 37.280 119.564 18.294 1.00 51.82 205 GLY D CA 1
ATOM 11150 C C . GLY D 1 184 ? 36.691 120.043 16.992 1.00 55.87 205 GLY D C 1
ATOM 11151 O O . GLY D 1 184 ? 35.639 119.564 16.580 1.00 55.84 205 GLY D O 1
ATOM 11152 N N . ALA D 1 185 ? 37.355 120.996 16.347 1.00 54.40 206 ALA D N 1
ATOM 11153 C CA . ALA D 1 185 ? 36.955 121.553 15.058 1.00 54.16 206 ALA D CA 1
ATOM 11154 C C . ALA D 1 185 ? 37.204 120.557 13.907 1.00 59.66 206 ALA D C 1
ATOM 11155 O O . ALA D 1 185 ? 38.121 119.727 13.974 1.00 59.22 206 ALA D O 1
ATOM 11157 N N . ASN D 1 186 ? 36.364 120.655 12.853 1.00 57.33 207 ASN D N 1
ATOM 11158 C CA . ASN D 1 186 ? 36.435 119.934 11.578 1.00 56.93 207 ASN D CA 1
ATOM 11159 C C . ASN D 1 186 ? 36.341 118.402 11.766 1.00 59.78 207 ASN D C 1
ATOM 11160 O O . ASN D 1 186 ? 37.075 117.639 11.113 1.00 59.34 207 ASN D O 1
ATOM 11165 N N . LEU D 1 187 ? 35.389 117.962 12.609 1.00 53.80 208 LEU D N 1
ATOM 11166 C CA . LEU D 1 187 ? 35.133 116.543 12.883 1.00 52.04 208 LEU D CA 1
ATOM 11167 C C . LEU D 1 187 ? 33.743 116.207 12.415 1.00 56.54 208 LEU D C 1
ATOM 11168 O O . LEU D 1 187 ? 32.787 116.763 12.938 1.00 55.08 208 LEU D O 1
ATOM 11173 N N . SER D 1 188 ? 33.619 115.362 11.385 1.00 56.49 209 SER D N 1
ATOM 11174 C CA . SER D 1 188 ? 32.313 115.045 10.786 1.00 55.98 209 SER D CA 1
ATOM 11175 C C . SER D 1 188 ? 32.012 113.520 10.715 1.00 59.36 209 SER D C 1
ATOM 11176 O O . SER D 1 188 ? 31.005 113.125 10.118 1.00 59.07 209 SER D O 1
ATOM 11179 N N . GLY D 1 189 ? 32.876 112.687 11.289 1.00 55.03 210 GLY D N 1
ATOM 11180 C CA . GLY D 1 189 ? 32.660 111.246 11.286 1.00 54.08 210 GLY D CA 1
ATOM 11181 C C . GLY D 1 189 ? 32.185 110.763 12.639 1.00 56.59 210 GLY D C 1
ATOM 11182 O O . GLY D 1 189 ? 32.870 110.957 13.645 1.00 57.50 210 GLY D O 1
ATOM 11183 N N . LEU D 1 190 ? 31.012 110.145 12.680 1.00 51.43 211 LEU D N 1
ATOM 11184 C CA . LEU D 1 190 ? 30.444 109.636 13.929 1.00 50.79 211 LEU D CA 1
ATOM 11185 C C . LEU D 1 190 ? 30.089 108.136 13.812 1.00 52.65 211 LEU D C 1
ATOM 11186 O O . LEU D 1 190 ? 29.514 107.702 12.817 1.00 52.11 211 LEU D O 1
ATOM 11191 N N . THR D 1 191 ? 30.431 107.375 14.853 1.00 49.49 212 THR D N 1
ATOM 11192 C CA . THR D 1 191 ? 30.170 105.941 15.024 1.00 49.93 212 THR D CA 1
ATOM 11193 C C . THR D 1 191 ? 29.715 105.703 16.449 1.00 54.67 212 THR D C 1
ATOM 11194 O O . THR D 1 191 ? 30.308 106.256 17.375 1.00 54.20 212 THR D O 1
ATOM 11198 N N . ILE D 1 192 ? 28.682 104.884 16.642 1.00 51.39 213 ILE D N 1
ATOM 11199 C CA . ILE D 1 192 ? 28.256 104.508 17.986 1.00 50.53 213 ILE D CA 1
ATOM 11200 C C . ILE D 1 192 ? 28.629 103.034 18.116 1.00 54.33 213 ILE D C 1
ATOM 11201 O O . ILE D 1 192 ? 28.134 102.187 17.368 1.00 55.44 213 ILE D O 1
ATOM 11206 N N . LEU D 1 193 ? 29.601 102.763 19.008 1.00 51.78 214 LEU D N 1
ATOM 11207 C CA . LEU D 1 193 ? 30.113 101.398 19.258 1.00 51.45 214 LEU D CA 1
ATOM 11208 C C . LEU D 1 193 ? 29.066 100.589 20.008 1.00 55.53 214 LEU D C 1
ATOM 11209 O O . LEU D 1 193 ? 28.744 99.467 19.602 1.00 56.20 214 LEU D O 1
ATOM 11214 N N . ASN D 1 194 ? 28.523 101.170 21.083 1.00 50.79 215 ASN D N 1
ATOM 11215 C CA . ASN D 1 194 ? 27.534 100.499 21.908 1.00 51.86 215 ASN D CA 1
ATOM 11216 C C . ASN D 1 194 ? 26.837 101.533 22.821 1.00 58.97 215 ASN D C 1
ATOM 11217 O O . ASN D 1 194 ? 26.910 102.731 22.564 1.00 57.91 215 ASN D O 1
ATOM 11222 N N . GLU D 1 195 ? 26.195 101.067 23.897 1.00 58.67 216 GLU D N 1
ATOM 11223 C CA . GLU D 1 195 ? 25.472 101.896 24.858 1.00 59.13 216 GLU D CA 1
ATOM 11224 C C . GLU D 1 195 ? 26.444 102.826 25.694 1.00 61.62 216 GLU D C 1
ATOM 11225 O O . GLU D 1 195 ? 25.972 103.754 26.360 1.00 61.13 216 GLU D O 1
ATOM 11231 N N . GLN D 1 196 ? 27.770 102.592 25.640 1.00 56.00 217 GLN D N 1
ATOM 11232 C CA . GLN D 1 196 ? 28.727 103.358 26.443 1.00 54.96 217 GLN D CA 1
ATOM 11233 C C . GLN D 1 196 ? 29.676 104.219 25.624 1.00 55.18 217 GLN D C 1
ATOM 11234 O O . GLN D 1 196 ? 30.024 105.328 26.039 1.00 52.32 217 GLN D O 1
ATOM 11240 N N . TYR D 1 197 ? 30.141 103.691 24.489 1.00 51.46 218 TYR D N 1
ATOM 11241 C CA . TYR D 1 197 ? 31.130 104.396 23.699 1.00 49.34 218 TYR D CA 1
ATOM 11242 C C . TYR D 1 197 ? 30.722 104.624 22.271 1.00 50.07 218 TYR D C 1
ATOM 11243 O O . TYR D 1 197 ? 30.002 103.817 21.672 1.00 46.33 218 TYR D O 1
ATOM 11252 N N . GLY D 1 198 ? 31.280 105.712 21.736 1.00 47.01 219 GLY D N 1
ATOM 11253 C CA . GLY D 1 198 ? 31.183 106.129 20.349 1.00 45.80 219 GLY D CA 1
ATOM 11254 C C . GLY D 1 198 ? 32.558 106.500 19.810 1.00 49.50 219 GLY D C 1
ATOM 11255 O O . GLY D 1 198 ? 33.544 106.522 20.557 1.00 48.10 219 GLY D O 1
ATOM 11256 N N . LEU D 1 199 ? 32.645 106.777 18.499 1.00 46.20 220 LEU D N 1
ATOM 11257 C CA . LEU D 1 199 ? 33.876 107.243 17.862 1.00 45.15 220 LEU D CA 1
ATOM 11258 C C . LEU D 1 199 ? 33.634 108.534 17.118 1.00 46.41 220 LEU D C 1
ATOM 11259 O O . LEU D 1 199 ? 32.630 108.670 16.418 1.00 45.07 220 LEU D O 1
ATOM 11264 N N . VAL D 1 200 ? 34.539 109.482 17.269 1.00 44.11 221 VAL D N 1
ATOM 11265 C CA . VAL D 1 200 ? 34.487 110.753 16.540 1.00 44.64 221 VAL D CA 1
ATOM 11266 C C . VAL D 1 200 ? 35.747 110.789 15.691 1.00 47.63 221 VAL D C 1
ATOM 11267 O O . VAL D 1 200 ? 36.854 110.642 16.212 1.00 47.45 221 VAL D O 1
ATOM 11271 N N . THR D 1 201 ? 35.565 110.882 14.376 1.00 44.02 222 THR D N 1
ATOM 11272 C CA . THR D 1 201 ? 36.668 110.874 13.425 1.00 44.63 222 THR D CA 1
ATOM 11273 C C . THR D 1 201 ? 36.614 112.186 12.605 1.00 48.97 222 THR D C 1
ATOM 11274 O O . THR D 1 201 ? 35.605 112.887 12.590 1.00 47.46 222 THR D O 1
ATOM 11278 N N . GLY D 1 202 ? 37.734 112.512 11.985 1.00 48.55 223 GLY D N 1
ATOM 11279 C CA . GLY D 1 202 ? 37.915 113.726 11.206 1.00 49.92 223 GLY D CA 1
ATOM 11280 C C . GLY D 1 202 ? 39.373 114.135 11.143 1.00 57.58 223 GLY D C 1
ATOM 11281 O O . GLY D 1 202 ? 39.826 114.622 10.106 1.00 59.35 223 GLY D O 1
ATOM 11282 N N . ASP D 1 203 ? 40.115 113.914 12.251 1.00 54.37 224 ASP D N 1
ATOM 11283 C CA . ASP D 1 203 ? 41.540 114.206 12.417 1.00 55.27 224 ASP D CA 1
ATOM 11284 C C . ASP D 1 203 ? 42.265 112.964 12.949 1.00 60.32 224 ASP D C 1
ATOM 11285 O O . ASP D 1 203 ? 43.364 113.056 13.501 1.00 61.00 224 ASP D O 1
ATOM 11290 N N . GLY D 1 204 ? 41.629 111.816 12.757 1.00 56.01 225 GLY D N 1
ATOM 11291 C CA . GLY D 1 204 ? 42.089 110.516 13.220 1.00 54.83 225 GLY D CA 1
ATOM 11292 C C . GLY D 1 204 ? 40.923 109.841 13.897 1.00 54.64 225 GLY D C 1
ATOM 11293 O O . GLY D 1 204 ? 39.805 109.984 13.424 1.00 53.49 225 GLY D O 1
ATOM 11294 N N . ILE D 1 205 ? 41.146 109.140 15.017 1.00 50.02 226 ILE D N 1
ATOM 11295 C CA . ILE D 1 205 ? 40.069 108.446 15.748 1.00 48.33 226 ILE D CA 1
ATOM 11296 C C . ILE D 1 205 ? 40.072 108.874 17.209 1.00 52.70 226 ILE D C 1
ATOM 11297 O O . ILE D 1 205 ? 41.103 108.812 17.900 1.00 53.99 226 ILE D O 1
ATOM 11302 N N . ARG D 1 206 ? 38.899 109.279 17.675 1.00 47.28 227 ARG D N 1
ATOM 11303 C CA . ARG D 1 206 ? 38.655 109.644 19.064 1.00 46.89 227 ARG D CA 1
ATOM 11304 C C . ARG D 1 206 ? 37.590 108.760 19.634 1.00 51.13 227 ARG D C 1
ATOM 11305 O O . ARG D 1 206 ? 36.559 108.588 18.993 1.00 50.57 227 ARG D O 1
ATOM 11313 N N . ARG D 1 207 ? 37.823 108.189 20.823 1.00 49.40 228 ARG D N 1
ATOM 11314 C CA . ARG D 1 207 ? 36.789 107.438 21.527 1.00 49.40 228 ARG D CA 1
ATOM 11315 C C . ARG D 1 207 ? 36.059 108.408 22.417 1.00 52.43 228 ARG D C 1
ATOM 11316 O O . ARG D 1 207 ? 36.712 109.158 23.124 1.00 52.98 228 ARG D O 1
ATOM 11324 N N . ILE D 1 208 ? 34.737 108.436 22.361 1.00 47.74 229 ILE D N 1
ATOM 11325 C CA . ILE D 1 208 ? 33.954 109.331 23.200 1.00 47.93 229 ILE D CA 1
ATOM 11326 C C . ILE D 1 208 ? 33.096 108.454 24.146 1.00 56.17 229 ILE D C 1
ATOM 11327 O O . ILE D 1 208 ? 32.539 107.438 23.725 1.00 56.80 229 ILE D O 1
ATOM 11332 N N . ASP D 1 209 ? 33.081 108.813 25.441 1.00 54.47 230 ASP D N 1
ATOM 11333 C CA . ASP D 1 209 ? 32.247 108.165 26.450 1.00 55.70 230 ASP D CA 1
ATOM 11334 C C . ASP D 1 209 ? 30.861 108.768 26.320 1.00 60.18 230 ASP D C 1
ATOM 11335 O O . ASP D 1 209 ? 30.731 109.984 26.438 1.00 60.73 230 ASP D O 1
ATOM 11340 N N . LEU D 1 210 ? 29.835 107.961 26.025 1.00 56.64 231 LEU D N 1
ATOM 11341 C CA . LEU D 1 210 ? 28.487 108.498 25.744 1.00 55.92 231 LEU D CA 1
ATOM 11342 C C . LEU D 1 210 ? 27.745 108.963 27.036 1.00 65.84 231 LEU D C 1
ATOM 11343 O O . LEU D 1 210 ? 26.633 109.474 26.930 1.00 65.71 231 LEU D O 1
ATOM 11348 N N . LYS D 1 211 ? 28.380 108.861 28.224 1.00 66.64 232 LYS D N 1
ATOM 11349 C CA . LYS D 1 211 ? 27.791 109.313 29.481 1.00 67.53 232 LYS D CA 1
ATOM 11350 C C . LYS D 1 211 ? 28.504 110.599 29.945 1.00 71.69 232 LYS D C 1
ATOM 11351 O O . LYS D 1 211 ? 27.843 111.634 30.060 1.00 73.31 232 LYS D O 1
ATOM 11357 N N . SER D 1 212 ? 29.847 110.557 30.137 1.00 65.69 233 SER D N 1
ATOM 11358 C CA . SER D 1 212 ? 30.632 111.709 30.596 1.00 65.77 233 SER D CA 1
ATOM 11359 C C . SER D 1 212 ? 30.952 112.692 29.468 1.00 68.40 233 SER D C 1
ATOM 11360 O O . SER D 1 212 ? 31.152 113.886 29.732 1.00 67.88 233 SER D O 1
ATOM 11363 N N . LEU D 1 213 ? 31.042 112.174 28.227 1.00 63.64 234 LEU D N 1
ATOM 11364 C CA . LEU D 1 213 ? 31.335 112.874 26.965 1.00 61.89 234 LEU D CA 1
ATOM 11365 C C . LEU D 1 213 ? 32.824 113.303 26.915 1.00 64.63 234 LEU D C 1
ATOM 11366 O O . LEU D 1 213 ? 33.195 114.155 26.098 1.00 64.20 234 LEU D O 1
ATOM 11371 N N . ASN D 1 214 ? 33.687 112.621 27.708 1.00 60.84 235 ASN D N 1
ATOM 11372 C CA . ASN D 1 214 ? 35.141 112.754 27.603 1.00 60.44 235 ASN D CA 1
ATOM 11373 C C . ASN D 1 214 ? 35.570 112.018 26.359 1.00 62.73 235 ASN D C 1
ATOM 11374 O O . ASN D 1 214 ? 34.970 110.982 26.040 1.00 61.25 235 ASN D O 1
ATOM 11376 N N . ASN D 1 215 ? 36.565 112.540 25.634 1.00 58.25 236 ASN D N 1
ATOM 11377 C CA . ASN D 1 215 ? 37.061 111.852 24.454 1.00 56.47 236 ASN D CA 1
ATOM 11378 C C . ASN D 1 215 ? 38.571 111.627 24.601 1.00 60.44 236 ASN D C 1
ATOM 11379 O O . ASN D 1 215 ? 39.267 112.411 25.255 1.00 60.94 236 ASN D O 1
ATOM 11384 N N . VAL D 1 216 ? 39.049 110.521 24.025 1.00 56.15 237 VAL D N 1
ATOM 11385 C CA . VAL D 1 216 ? 40.459 110.113 23.999 1.00 56.26 237 VAL D CA 1
ATOM 11386 C C . VAL D 1 216 ? 40.861 110.059 22.549 1.00 60.57 237 VAL D C 1
ATOM 11387 O O . VAL D 1 216 ? 40.187 109.408 21.754 1.00 58.48 237 VAL D O 1
ATOM 11391 N N . ARG D 1 217 ? 41.927 110.766 22.198 1.00 58.94 238 ARG D N 1
ATOM 11392 C CA . ARG D 1 217 ? 42.439 110.794 20.846 1.00 58.03 238 ARG D CA 1
ATOM 11393 C C . ARG D 1 217 ? 43.381 109.578 20.712 1.00 65.44 238 ARG D C 1
ATOM 11394 O O . ARG D 1 217 ? 44.524 109.628 21.157 1.00 68.30 238 ARG D O 1
ATOM 11402 N N . ILE D 1 218 ? 42.834 108.449 20.206 1.00 61.81 239 ILE D N 1
ATOM 11403 C CA . ILE D 1 218 ? 43.467 107.132 20.002 1.00 62.80 239 ILE D CA 1
ATOM 11404 C C . ILE D 1 218 ? 44.409 107.128 18.790 1.00 64.35 239 ILE D C 1
ATOM 11405 O O . ILE D 1 218 ? 45.486 106.562 18.860 1.00 65.72 239 ILE D O 1
ATOM 11410 N N . LYS D 1 219 ? 43.962 107.650 17.664 1.00 59.02 240 LYS D N 1
ATOM 11411 C CA . LYS D 1 219 ? 44.751 107.733 16.441 1.00 58.78 240 LYS D CA 1
ATOM 11412 C C . LYS D 1 219 ? 44.723 109.178 15.972 1.00 64.54 240 LYS D C 1
ATOM 11413 O O . LYS D 1 219 ? 43.671 109.820 15.973 1.00 63.81 240 LYS D O 1
ATOM 11419 N N . ASN D 1 220 ? 45.886 109.703 15.644 1.00 63.80 241 ASN D N 1
ATOM 11420 C CA . ASN D 1 220 ? 46.040 111.069 15.183 1.00 64.23 241 ASN D CA 1
ATOM 11421 C C . ASN D 1 220 ? 46.561 110.996 13.752 1.00 66.89 241 ASN D C 1
ATOM 11422 O O . ASN D 1 220 ? 47.729 110.652 13.527 1.00 67.45 241 ASN D O 1
ATOM 11427 N N . GLU D 1 221 ? 45.652 111.199 12.785 1.00 62.35 242 GLU D N 1
ATOM 11428 C CA . GLU D 1 221 ? 45.931 111.158 11.345 1.00 61.75 242 GLU D CA 1
ATOM 11429 C C . GLU D 1 221 ? 45.121 112.234 10.671 1.00 67.85 242 GLU D C 1
ATOM 11430 O O . GLU D 1 221 ? 43.897 112.170 10.681 1.00 66.27 242 GLU D O 1
ATOM 11436 N N . ARG D 1 222 ? 45.807 113.247 10.125 1.00 68.18 243 ARG D N 1
ATOM 11437 C CA . ARG D 1 222 ? 45.197 114.408 9.471 1.00 68.38 243 ARG D CA 1
ATOM 11438 C C . ARG D 1 222 ? 44.226 113.954 8.367 1.00 69.58 243 ARG D C 1
ATOM 11439 O O . ARG D 1 222 ? 44.568 113.109 7.541 1.00 68.43 243 ARG D O 1
ATOM 11447 N N . LEU D 1 223 ? 42.991 114.483 8.426 1.00 64.71 244 LEU D N 1
ATOM 11448 C CA . LEU D 1 223 ? 41.879 114.268 7.498 1.00 63.30 244 LEU D CA 1
ATOM 11449 C C . LEU D 1 223 ? 41.325 112.805 7.547 1.00 64.16 244 LEU D C 1
ATOM 11450 O O . LEU D 1 223 ? 40.471 112.471 6.707 1.00 63.83 244 LEU D O 1
ATOM 11455 N N . LEU D 1 224 ? 41.757 111.953 8.522 1.00 57.34 245 LEU D N 1
ATOM 11456 C CA . LEU D 1 224 ? 41.191 110.603 8.632 1.00 54.73 245 LEU D CA 1
ATOM 11457 C C . LEU D 1 224 ? 39.803 110.729 9.215 1.00 56.62 245 LEU D C 1
ATOM 11458 O O . LEU D 1 224 ? 39.662 111.130 10.369 1.00 57.59 245 LEU D O 1
ATOM 11463 N N . CYS D 1 225 ? 38.779 110.406 8.403 1.00 50.38 246 CYS D N 1
ATOM 11464 C CA . CYS D 1 225 ? 37.359 110.544 8.742 1.00 47.45 246 CYS D CA 1
ATOM 11465 C C . CYS D 1 225 ? 36.564 109.316 8.303 1.00 50.18 246 CYS D C 1
ATOM 11466 O O . CYS D 1 225 ? 36.748 108.868 7.177 1.00 50.05 246 CYS D O 1
ATOM 11469 N N . PHE D 1 226 ? 35.675 108.772 9.170 1.00 46.12 247 PHE D N 1
ATOM 11470 C CA . PHE D 1 226 ? 34.770 107.676 8.764 1.00 45.06 247 PHE D CA 1
ATOM 11471 C C . PHE D 1 226 ? 33.520 108.331 8.273 1.00 47.99 247 PHE D C 1
ATOM 11472 O O . PHE D 1 226 ? 32.655 108.659 9.088 1.00 47.16 247 PHE D O 1
ATOM 11480 N N . TYR D 1 227 ? 33.449 108.625 6.957 1.00 45.02 248 TYR D N 1
ATOM 11481 C CA . TYR D 1 227 ? 32.270 109.296 6.394 1.00 45.37 248 TYR D CA 1
ATOM 11482 C C . TYR D 1 227 ? 31.042 108.428 6.641 1.00 50.69 248 TYR D C 1
ATOM 11483 O O . TYR D 1 227 ? 29.976 108.953 6.940 1.00 52.85 248 TYR D O 1
ATOM 11492 N N . ASN D 1 228 ? 31.224 107.102 6.595 1.00 45.88 249 ASN D N 1
ATOM 11493 C CA . ASN D 1 228 ? 30.232 106.076 6.888 1.00 44.40 249 ASN D CA 1
ATOM 11494 C C . ASN D 1 228 ? 30.893 104.938 7.584 1.00 50.26 249 ASN D C 1
ATOM 11495 O O . ASN D 1 228 ? 32.048 104.617 7.281 1.00 50.05 249 ASN D O 1
ATOM 11500 N N . SER D 1 229 ? 30.172 104.323 8.529 1.00 47.94 250 SER D N 1
ATOM 11501 C CA . SER D 1 229 ? 30.654 103.192 9.314 1.00 47.37 250 SER D CA 1
ATOM 11502 C C . SER D 1 229 ? 29.472 102.332 9.766 1.00 49.49 250 SER D C 1
ATOM 11503 O O . SER D 1 229 ? 28.325 102.703 9.538 1.00 47.28 250 SER D O 1
ATOM 11506 N N . ILE D 1 230 ? 29.761 101.148 10.330 1.00 46.76 251 ILE D N 1
ATOM 11507 C CA . ILE D 1 230 ? 28.783 100.170 10.839 1.00 45.36 251 ILE D CA 1
ATOM 11508 C C . ILE D 1 230 ? 29.523 99.220 11.784 1.00 48.34 251 ILE D C 1
ATOM 11509 O O . ILE D 1 230 ? 30.721 99.009 11.623 1.00 46.29 251 ILE D O 1
ATOM 11514 N N . ILE D 1 231 ? 28.817 98.649 12.748 1.00 47.17 252 ILE D N 1
ATOM 11515 C CA . ILE D 1 231 ? 29.351 97.619 13.632 1.00 48.29 252 ILE D CA 1
ATOM 11516 C C . ILE D 1 231 ? 28.907 96.275 13.038 1.00 55.24 252 ILE D C 1
ATOM 11517 O O . ILE D 1 231 ? 27.725 96.083 12.728 1.00 55.41 252 ILE D O 1
ATOM 11522 N N . TYR D 1 232 ? 29.855 95.376 12.818 1.00 53.35 253 TYR D N 1
ATOM 11523 C CA . TYR D 1 232 ? 29.577 94.071 12.220 1.00 53.85 253 TYR D CA 1
ATOM 11524 C C . TYR D 1 232 ? 30.570 93.052 12.741 1.00 60.44 253 TYR D C 1
ATOM 11525 O O . TYR D 1 232 ? 31.787 93.226 12.567 1.00 58.51 253 TYR D O 1
ATOM 11534 N N . ASN D 1 233 ? 30.041 91.996 13.397 1.00 59.67 254 ASN D N 1
ATOM 11535 C CA . ASN D 1 233 ? 30.798 90.881 13.975 1.00 61.57 254 ASN D CA 1
ATOM 11536 C C . ASN D 1 233 ? 32.021 91.370 14.773 1.00 64.18 254 ASN D C 1
ATOM 11537 O O . ASN D 1 233 ? 33.157 90.984 14.478 1.00 65.58 254 ASN D O 1
ATOM 11542 N N . GLY D 1 234 ? 31.760 92.219 15.763 1.00 57.81 255 GLY D N 1
ATOM 11543 C CA . GLY D 1 234 ? 32.769 92.778 16.657 1.00 56.63 255 GLY D CA 1
ATOM 11544 C C . GLY D 1 234 ? 33.752 93.749 16.042 1.00 56.75 255 GLY D C 1
ATOM 11545 O O . GLY D 1 234 ? 34.732 94.115 16.699 1.00 56.65 255 GLY D O 1
ATOM 11546 N N . LYS D 1 235 ? 33.483 94.199 14.797 1.00 50.61 256 LYS D N 1
ATOM 11547 C CA . LYS D 1 235 ? 34.341 95.102 14.043 1.00 48.54 256 LYS D CA 1
ATOM 11548 C C . LYS D 1 235 ? 33.615 96.385 13.571 1.00 53.75 256 LYS D C 1
ATOM 11549 O O . LYS D 1 235 ? 32.399 96.387 13.384 1.00 52.99 256 LYS D O 1
ATOM 11555 N N . VAL D 1 236 ? 34.389 97.479 13.380 1.00 50.79 257 VAL D N 1
ATOM 11556 C CA . VAL D 1 236 ? 33.908 98.743 12.831 1.00 49.16 257 VAL D CA 1
ATOM 11557 C C . VAL D 1 236 ? 34.315 98.803 11.371 1.00 52.31 257 VAL D C 1
ATOM 11558 O O . VAL D 1 236 ? 35.497 98.924 11.086 1.00 52.62 257 VAL D O 1
ATOM 11562 N N . LEU D 1 237 ? 33.370 98.712 10.450 1.00 49.46 258 LEU D N 1
ATOM 11563 C CA . LEU D 1 237 ? 33.653 98.849 9.016 1.00 48.42 258 LEU D CA 1
ATOM 11564 C C . LEU D 1 237 ? 33.612 100.325 8.671 1.00 51.36 258 LEU D C 1
ATOM 11565 O O . LEU D 1 237 ? 32.699 100.990 9.125 1.00 51.10 258 LEU D O 1
ATOM 11570 N N . SER D 1 238 ? 34.572 100.866 7.924 1.00 47.99 259 SER D N 1
ATOM 11571 C CA . SER D 1 238 ? 34.502 102.291 7.613 1.00 47.24 259 SER D CA 1
ATOM 11572 C C . SER D 1 238 ? 34.757 102.586 6.126 1.00 52.22 259 SER D C 1
ATOM 11573 O O . SER D 1 238 ? 35.496 101.879 5.449 1.00 52.82 259 SER D O 1
ATOM 11576 N N . ASN D 1 239 ? 34.116 103.657 5.660 1.00 48.76 260 ASN D N 1
ATOM 11577 C CA . ASN D 1 239 ? 34.234 104.341 4.376 1.00 48.77 260 ASN D CA 1
ATOM 11578 C C . ASN D 1 239 ? 34.920 105.658 4.690 1.00 54.02 260 ASN D C 1
ATOM 11579 O O . ASN D 1 239 ? 34.357 106.484 5.426 1.00 53.86 260 ASN D O 1
ATOM 11584 N N . ASP D 1 240 ? 36.180 105.803 4.260 1.00 51.38 261 ASP D N 1
ATOM 11585 C CA . ASP D 1 240 ? 36.969 106.974 4.629 1.00 51.61 261 ASP D CA 1
ATOM 11586 C C . ASP D 1 240 ? 37.323 107.857 3.417 1.00 54.18 261 ASP D C 1
ATOM 11587 O O . ASP D 1 240 ? 38.201 108.712 3.527 1.00 53.06 261 ASP D O 1
ATOM 11592 N N . THR D 1 241 ? 36.559 107.751 2.323 1.00 52.03 262 THR D N 1
ATOM 11593 C CA . THR D 1 241 ? 36.874 108.542 1.140 1.00 52.45 262 THR D CA 1
ATOM 11594 C C . THR D 1 241 ? 35.623 109.253 0.575 1.00 57.23 262 THR D C 1
ATOM 11595 O O . THR D 1 241 ? 34.498 108.801 0.777 1.00 56.96 262 THR D O 1
ATOM 11599 N N . TYR D 1 242 ? 35.853 110.404 -0.087 1.00 55.41 263 TYR D N 1
ATOM 11600 C CA . TYR D 1 242 ? 34.824 111.216 -0.747 1.00 57.16 263 TYR D CA 1
ATOM 11601 C C . TYR D 1 242 ? 35.239 111.530 -2.225 1.00 62.05 263 TYR D C 1
ATOM 11602 O O . TYR D 1 242 ? 34.503 112.210 -2.946 1.00 61.53 263 TYR D O 1
ATOM 11611 N N . LYS D 1 243 ? 36.420 111.040 -2.651 1.00 60.04 264 LYS D N 1
ATOM 11612 C CA . LYS D 1 243 ? 37.051 111.388 -3.922 1.00 61.44 264 LYS D CA 1
ATOM 11613 C C . LYS D 1 243 ? 38.171 110.384 -4.313 1.00 67.24 264 LYS D C 1
ATOM 11614 O O . LYS D 1 243 ? 38.130 109.789 -5.396 1.00 67.40 264 LYS D O 1
ATOM 11620 N N . ASP D 1 244 ? 39.167 110.215 -3.431 1.00 63.87 265 ASP D N 1
ATOM 11621 C CA . ASP D 1 244 ? 40.373 109.418 -3.665 1.00 64.22 265 ASP D CA 1
ATOM 11622 C C . ASP D 1 244 ? 40.128 107.917 -3.537 1.00 68.28 265 ASP D C 1
ATOM 11623 O O . ASP D 1 244 ? 39.273 107.485 -2.772 1.00 68.52 265 ASP D O 1
ATOM 11628 N N . GLU D 1 245 ? 40.911 107.123 -4.288 1.00 64.43 266 GLU D N 1
ATOM 11629 C CA . GLU D 1 245 ? 40.853 105.664 -4.276 1.00 63.31 266 GLU D CA 1
ATOM 11630 C C . GLU D 1 245 ? 41.288 105.175 -2.910 1.00 64.36 266 GLU D C 1
ATOM 11631 O O . GLU D 1 245 ? 42.367 105.537 -2.416 1.00 63.70 266 GLU D O 1
ATOM 11637 N N . SER D 1 246 ? 40.405 104.405 -2.272 1.00 58.93 267 SER D N 1
ATOM 11638 C CA . SER D 1 246 ? 40.613 103.861 -0.931 1.00 56.79 267 SER D CA 1
ATOM 11639 C C . SER D 1 246 ? 39.871 102.555 -0.786 1.00 60.65 267 SER D C 1
ATOM 11640 O O . SER D 1 246 ? 38.915 102.310 -1.525 1.00 62.02 267 SER D O 1
ATOM 11643 N N . LYS D 1 247 ? 40.291 101.716 0.152 1.00 54.63 268 LYS D N 1
ATOM 11644 C CA . LYS D 1 247 ? 39.599 100.457 0.408 1.00 53.75 268 LYS D CA 1
ATOM 11645 C C . LYS D 1 247 ? 38.827 100.529 1.689 1.00 57.65 268 LYS D C 1
ATOM 11646 O O . LYS D 1 247 ? 39.210 101.294 2.575 1.00 57.39 268 LYS D O 1
ATOM 11652 N N . VAL D 1 248 ? 37.749 99.717 1.811 1.00 54.49 269 VAL D N 1
ATOM 11653 C CA . VAL D 1 248 ? 36.993 99.611 3.066 1.00 53.57 269 VAL D CA 1
ATOM 11654 C C . VAL D 1 248 ? 37.966 99.124 4.113 1.00 56.51 269 VAL D C 1
ATOM 11655 O O . VAL D 1 248 ? 38.740 98.210 3.832 1.00 56.99 269 VAL D O 1
ATOM 11659 N N . LYS D 1 249 ? 37.981 99.769 5.281 1.00 50.68 270 LYS D N 1
ATOM 11660 C CA . LYS D 1 249 ? 38.879 99.396 6.371 1.00 49.66 270 LYS D CA 1
ATOM 11661 C C . LYS D 1 249 ? 38.087 99.062 7.606 1.00 54.35 270 LYS D C 1
ATOM 11662 O O . LYS D 1 249 ? 37.031 99.650 7.825 1.00 52.99 270 LYS D O 1
ATOM 11668 N N . TYR D 1 250 ? 38.557 98.091 8.396 1.00 52.37 271 TYR D N 1
ATOM 11669 C CA . TYR D 1 250 ? 37.850 97.782 9.630 1.00 51.51 271 TYR D CA 1
ATOM 11670 C C . TYR D 1 250 ? 38.836 97.755 10.797 1.00 54.48 271 TYR D C 1
ATOM 11671 O O . TYR D 1 250 ? 40.035 97.571 10.616 1.00 54.82 271 TYR D O 1
ATOM 11680 N N . TYR D 1 251 ? 38.302 98.045 11.983 1.00 50.18 272 TYR D N 1
ATOM 11681 C CA . TYR D 1 251 ? 38.959 98.104 13.289 1.00 49.28 272 TYR D CA 1
ATOM 11682 C C . TYR D 1 251 ? 38.218 97.143 14.241 1.00 52.37 272 TYR D C 1
ATOM 11683 O O . TYR D 1 251 ? 37.088 96.772 13.966 1.00 50.32 272 TYR D O 1
ATOM 11692 N N . ASP D 1 252 ? 38.843 96.723 15.324 1.00 52.01 273 ASP D N 1
ATOM 11693 C CA . ASP D 1 252 ? 38.213 95.842 16.310 1.00 53.28 273 ASP D CA 1
ATOM 11694 C C . ASP D 1 252 ? 37.540 96.708 17.358 1.00 58.24 273 ASP D C 1
ATOM 11695 O O . ASP D 1 252 ? 38.188 97.620 17.888 1.00 57.70 273 ASP D O 1
ATOM 11700 N N . VAL D 1 253 ? 36.237 96.457 17.642 1.00 54.52 274 VAL D N 1
ATOM 11701 C CA . VAL D 1 253 ? 35.455 97.243 18.598 1.00 53.55 274 VAL D CA 1
ATOM 11702 C C . VAL D 1 253 ? 36.117 97.177 19.993 1.00 60.29 274 VAL D C 1
ATOM 11703 O O . VAL D 1 253 ? 36.305 98.226 20.612 1.00 59.89 274 VAL D O 1
ATOM 11707 N N . ASN D 1 254 ? 36.512 95.979 20.459 1.00 60.01 275 ASN D N 1
ATOM 11708 C CA . ASN D 1 254 ? 37.133 95.809 21.777 1.00 61.29 275 ASN D CA 1
ATOM 11709 C C . ASN D 1 254 ? 38.496 96.505 21.876 1.00 64.72 275 ASN D C 1
ATOM 11710 O O . ASN D 1 254 ? 38.799 97.071 22.928 1.00 66.72 275 ASN D O 1
ATOM 11715 N N . GLU D 1 255 ? 39.297 96.484 20.798 1.00 59.08 276 GLU D N 1
ATOM 11716 C CA . GLU D 1 255 ? 40.593 97.173 20.742 1.00 57.83 276 GLU D CA 1
ATOM 11717 C C . GLU D 1 255 ? 40.372 98.709 20.820 1.00 60.09 276 GLU D C 1
ATOM 11718 O O . GLU D 1 255 ? 41.102 99.388 21.541 1.00 61.06 276 GLU D O 1
ATOM 11724 N N . LEU D 1 256 ? 39.341 99.235 20.114 1.00 52.91 277 LEU D N 1
ATOM 11725 C CA . LEU D 1 256 ? 38.964 100.647 20.124 1.00 50.45 277 LEU D CA 1
ATOM 11726 C C . LEU D 1 256 ? 38.501 101.103 21.502 1.00 57.10 277 LEU D C 1
ATOM 11727 O O . LEU D 1 256 ? 38.793 102.231 21.881 1.00 57.73 277 LEU D O 1
ATOM 11732 N N . ILE D 1 257 ? 37.801 100.230 22.261 1.00 54.21 278 ILE D N 1
ATOM 11733 C CA . ILE D 1 257 ? 37.293 100.537 23.603 1.00 53.26 278 ILE D CA 1
ATOM 11734 C C . ILE D 1 257 ? 38.460 100.595 24.606 1.00 58.08 278 ILE D C 1
ATOM 11735 O O . ILE D 1 257 ? 38.462 101.484 25.458 1.00 60.78 278 ILE D O 1
ATOM 11740 N N . ALA D 1 258 ? 39.439 99.683 24.491 1.00 52.88 279 ALA D N 1
ATOM 11741 C CA . ALA D 1 258 ? 40.581 99.533 25.397 1.00 53.61 279 ALA D CA 1
ATOM 11742 C C . ALA D 1 258 ? 41.785 100.449 25.076 1.00 59.27 279 ALA D C 1
ATOM 11743 O O . ALA D 1 258 ? 42.622 100.668 25.947 1.00 61.13 279 ALA D O 1
ATOM 11745 N N . ALA D 1 259 ? 41.915 100.918 23.837 1.00 56.08 280 ALA D N 1
ATOM 11746 C CA . ALA D 1 259 ? 43.032 101.749 23.386 1.00 55.78 280 ALA D CA 1
ATOM 11747 C C . ALA D 1 259 ? 43.217 103.019 24.249 1.00 61.44 280 ALA D C 1
ATOM 11748 O O . ALA D 1 259 ? 42.255 103.755 24.522 1.00 60.07 280 ALA D O 1
ATOM 11750 N N . LYS D 1 260 ? 44.467 103.263 24.653 1.00 60.30 281 LYS D N 1
ATOM 11751 C CA . LYS D 1 260 ? 44.853 104.448 25.416 1.00 62.52 281 LYS D CA 1
ATOM 11752 C C . LYS D 1 260 ? 45.191 105.579 24.438 1.00 67.29 281 LYS D C 1
ATOM 11753 O O . LYS D 1 260 ? 45.340 105.313 23.242 1.00 65.54 281 LYS D O 1
ATOM 11759 N N . GLU D 1 261 ? 45.340 106.827 24.941 1.00 65.70 282 GLU D N 1
ATOM 11760 C CA . GLU D 1 261 ? 45.713 107.996 24.142 1.00 65.12 282 GLU D CA 1
ATOM 11761 C C . GLU D 1 261 ? 46.988 107.684 23.325 1.00 69.96 282 GLU D C 1
ATOM 11762 O O . GLU D 1 261 ? 48.016 107.294 23.891 1.00 71.30 282 GLU D O 1
ATOM 11768 N N . GLY D 1 262 ? 46.861 107.770 22.004 1.00 64.10 283 GLY D N 1
ATOM 11769 C CA . GLY D 1 262 ? 47.961 107.537 21.084 1.00 63.73 283 GLY D CA 1
ATOM 11770 C C . GLY D 1 262 ? 48.138 106.119 20.593 1.00 68.48 283 GLY D C 1
ATOM 11771 O O . GLY D 1 262 ? 48.777 105.934 19.553 1.00 68.07 283 GLY D O 1
ATOM 11772 N N . GLU D 1 263 ? 47.590 105.106 21.319 1.00 65.52 284 GLU D N 1
ATOM 11773 C CA . GLU D 1 263 ? 47.687 103.681 20.935 1.00 64.70 284 GLU D CA 1
ATOM 11774 C C . GLU D 1 263 ? 46.851 103.357 19.701 1.00 66.54 284 GLU D C 1
ATOM 11775 O O . GLU D 1 263 ? 45.859 102.641 19.837 1.00 67.66 284 GLU D O 1
ATOM 11781 N N . ALA D 1 264 ? 47.245 103.847 18.503 1.00 61.02 285 ALA D N 1
ATOM 11782 C CA . ALA D 1 264 ? 46.515 103.624 17.247 1.00 59.51 285 ALA D CA 1
ATOM 11783 C C . ALA D 1 264 ? 46.157 102.132 17.075 1.00 63.95 285 ALA D C 1
ATOM 11784 O O . ALA D 1 264 ? 47.021 101.272 17.229 1.00 66.01 285 ALA D O 1
ATOM 11786 N N . PRO D 1 265 ? 44.872 101.803 16.862 1.00 59.42 286 PRO D N 1
ATOM 11787 C CA . PRO D 1 265 ? 44.494 100.385 16.747 1.00 58.68 286 PRO D CA 1
ATOM 11788 C C . PRO D 1 265 ? 44.797 99.821 15.351 1.00 58.57 286 PRO D C 1
ATOM 11789 O O . PRO D 1 265 ? 45.017 100.588 14.406 1.00 58.24 286 PRO D O 1
ATOM 11793 N N . ALA D 1 266 ? 44.801 98.482 15.229 1.00 52.00 287 ALA D N 1
ATOM 11794 C CA . ALA D 1 266 ? 45.049 97.788 13.971 1.00 50.19 287 ALA D CA 1
ATOM 11795 C C . ALA D 1 266 ? 43.925 98.042 12.993 1.00 54.27 287 ALA D C 1
ATOM 11796 O O . ALA D 1 266 ? 42.741 98.000 13.364 1.00 54.60 287 ALA D O 1
ATOM 11798 N N . VAL D 1 267 ? 44.298 98.321 11.738 1.00 48.20 288 VAL D N 1
ATOM 11799 C CA . VAL D 1 267 ? 43.343 98.569 10.681 1.00 44.85 288 VAL D CA 1
ATOM 11800 C C . VAL D 1 267 ? 43.596 97.544 9.599 1.00 50.31 288 VAL D C 1
ATOM 11801 O O . VAL D 1 267 ? 44.739 97.324 9.220 1.00 52.45 288 VAL D O 1
ATOM 11805 N N . THR D 1 268 ? 42.542 96.880 9.154 1.00 45.83 289 THR D N 1
ATOM 11806 C CA . THR D 1 268 ? 42.600 95.869 8.107 1.00 46.20 289 THR D CA 1
ATOM 11807 C C . THR D 1 268 ? 41.769 96.324 6.934 1.00 52.96 289 THR D C 1
ATOM 11808 O O . THR D 1 268 ? 40.691 96.867 7.147 1.00 53.28 289 THR D O 1
ATOM 11812 N N . GLU D 1 269 ? 42.250 96.106 5.708 1.00 50.17 290 GLU D N 1
ATOM 11813 C CA . GLU D 1 269 ? 41.521 96.431 4.488 1.00 48.97 290 GLU D CA 1
ATOM 11814 C C . GLU D 1 269 ? 40.802 95.216 3.962 1.00 54.98 290 GLU D C 1
ATOM 11815 O O . GLU D 1 269 ? 41.302 94.085 4.069 1.00 54.18 290 GLU D O 1
ATOM 11821 N N . LEU D 1 270 ? 39.615 95.465 3.388 1.00 53.29 291 LEU D N 1
ATOM 11822 C CA . LEU D 1 270 ? 38.798 94.529 2.643 1.00 52.83 291 LEU D CA 1
ATOM 11823 C C . LEU D 1 270 ? 38.972 94.854 1.169 1.00 56.13 291 LEU D C 1
ATOM 11824 O O . LEU D 1 270 ? 39.214 96.023 0.840 1.00 52.87 291 LEU D O 1
ATOM 11829 N N . ASP D 1 271 ? 38.867 93.847 0.278 1.00 55.95 292 ASP D N 1
ATOM 11830 C CA . ASP D 1 271 ? 39.025 94.092 -1.157 1.00 57.57 292 ASP D CA 1
ATOM 11831 C C . ASP D 1 271 ? 37.744 94.746 -1.708 1.00 63.05 292 ASP D C 1
ATOM 11832 O O . ASP D 1 271 ? 36.958 94.096 -2.392 1.00 65.91 292 ASP D O 1
ATOM 11837 N N . ILE D 1 272 ? 37.522 96.028 -1.355 1.00 58.61 293 ILE D N 1
ATOM 11838 C CA . ILE D 1 272 ? 36.390 96.863 -1.762 1.00 59.11 293 ILE D CA 1
ATOM 11839 C C . ILE D 1 272 ? 36.933 98.260 -2.048 1.00 63.97 293 ILE D C 1
ATOM 11840 O O . ILE D 1 272 ? 37.126 99.044 -1.113 1.00 62.63 293 ILE D O 1
ATOM 11845 N N . ILE D 1 273 ? 37.217 98.553 -3.338 1.00 61.81 294 ILE D N 1
ATOM 11846 C CA . ILE D 1 273 ? 37.729 99.853 -3.797 1.00 61.21 294 ILE D CA 1
ATOM 11847 C C . ILE D 1 273 ? 36.607 100.865 -3.759 1.00 62.94 294 ILE D C 1
ATOM 11848 O O . ILE D 1 273 ? 35.574 100.658 -4.391 1.00 64.98 294 ILE D O 1
ATOM 11853 N N . GLN D 1 274 ? 36.814 101.972 -3.053 1.00 55.18 295 GLN D N 1
ATOM 11854 C CA . GLN D 1 274 ? 35.840 103.051 -2.974 1.00 52.96 295 GLN D CA 1
ATOM 11855 C C . GLN D 1 274 ? 36.503 104.349 -3.406 1.00 54.71 295 GLN D C 1
ATOM 11856 O O . GLN D 1 274 ? 37.644 104.630 -3.045 1.00 52.88 295 GLN D O 1
ATOM 11862 N N . LYS D 1 275 ? 35.807 105.100 -4.243 1.00 52.98 296 LYS D N 1
ATOM 11863 C CA . LYS D 1 275 ? 36.289 106.372 -4.783 1.00 53.81 296 LYS D CA 1
ATOM 11864 C C . LYS D 1 275 ? 35.267 107.483 -4.491 1.00 57.46 296 LYS D C 1
ATOM 11865 O O . LYS D 1 275 ? 35.293 108.525 -5.143 1.00 58.18 296 LYS D O 1
ATOM 11871 N N . GLN D 1 276 ? 34.362 107.241 -3.522 1.00 53.57 297 GLN D N 1
ATOM 11872 C CA . GLN D 1 276 ? 33.294 108.152 -3.095 1.00 53.39 297 GLN D CA 1
ATOM 11873 C C . GLN D 1 276 ? 32.684 107.752 -1.753 1.00 57.86 297 GLN D C 1
ATOM 11874 O O . GLN D 1 276 ? 32.958 106.658 -1.244 1.00 58.30 297 GLN D O 1
ATOM 11880 N N . LYS D 1 277 ? 31.787 108.609 -1.222 1.00 54.06 298 LYS D N 1
ATOM 11881 C CA . LYS D 1 277 ? 31.064 108.306 0.005 1.00 52.35 298 LYS D CA 1
ATOM 11882 C C . LYS D 1 277 ? 29.973 107.311 -0.274 1.00 56.48 298 LYS D C 1
ATOM 11883 O O . LYS D 1 277 ? 29.131 107.546 -1.151 1.00 57.59 298 LYS D O 1
ATOM 11889 N N . ILE D 1 278 ? 29.986 106.192 0.451 1.00 52.50 299 ILE D N 1
ATOM 11890 C CA . ILE D 1 278 ? 28.940 105.175 0.371 1.00 52.64 299 ILE D CA 1
ATOM 11891 C C . ILE D 1 278 ? 28.841 104.530 1.760 1.00 58.20 299 ILE D C 1
ATOM 11892 O O . ILE D 1 278 ? 29.837 104.392 2.471 1.00 57.77 299 ILE D O 1
ATOM 11897 N N . ASN D 1 279 ? 27.616 104.203 2.162 1.00 55.14 300 ASN D N 1
ATOM 11898 C CA . ASN D 1 279 ? 27.367 103.622 3.467 1.00 54.05 300 ASN D CA 1
ATOM 11899 C C . ASN D 1 279 ? 27.382 102.083 3.415 1.00 55.45 300 ASN D C 1
ATOM 11900 O O . ASN D 1 279 ? 27.602 101.478 2.361 1.00 56.03 300 ASN D O 1
ATOM 11905 N N . PHE D 1 280 ? 27.184 101.474 4.588 1.00 50.01 301 PHE D N 1
ATOM 11906 C CA . PHE D 1 280 ? 27.069 100.039 4.835 1.00 50.30 301 PHE D CA 1
ATOM 11907 C C . PHE D 1 280 ? 25.693 99.737 5.341 1.00 53.31 301 PHE D C 1
ATOM 11908 O O . PHE D 1 280 ? 25.229 100.412 6.260 1.00 52.25 301 PHE D O 1
ATOM 11916 N N . VAL D 1 281 ? 25.025 98.748 4.775 1.00 50.48 302 VAL D N 1
ATOM 11917 C CA . VAL D 1 281 ? 23.677 98.433 5.258 1.00 50.40 302 VAL D CA 1
ATOM 11918 C C . VAL D 1 281 ? 23.628 96.962 5.659 1.00 58.04 302 VAL D C 1
ATOM 11919 O O . VAL D 1 281 ? 24.175 96.116 4.961 1.00 58.69 302 VAL D O 1
ATOM 11923 N N . LEU D 1 282 ? 22.984 96.671 6.797 1.00 56.01 303 LEU D N 1
ATOM 11924 C CA . LEU D 1 282 ? 22.715 95.312 7.251 1.00 56.54 303 LEU D CA 1
ATOM 11925 C C . LEU D 1 282 ? 21.429 94.861 6.594 1.00 63.84 303 LEU D C 1
ATOM 11926 O O . LEU D 1 282 ? 20.385 95.475 6.840 1.00 64.45 303 LEU D O 1
ATOM 11931 N N . ALA D 1 283 ? 21.494 93.859 5.705 1.00 62.73 304 ALA D N 1
ATOM 11932 C CA . ALA D 1 283 ? 20.308 93.378 4.987 1.00 63.92 304 ALA D CA 1
ATOM 11933 C C . ALA D 1 283 ? 19.602 92.259 5.786 1.00 69.91 304 ALA D C 1
ATOM 11934 O O . ALA D 1 283 ? 20.128 91.810 6.810 1.00 68.72 304 ALA D O 1
ATOM 11936 N N . LYS D 1 284 ? 18.403 91.824 5.316 1.00 68.93 305 LYS D N 1
ATOM 11937 C CA . LYS D 1 284 ? 17.570 90.814 5.982 1.00 70.52 305 LYS D CA 1
ATOM 11938 C C . LYS D 1 284 ? 18.271 89.442 6.023 1.00 74.45 305 LYS D C 1
ATOM 11939 O O . LYS D 1 284 ? 17.967 88.658 6.924 1.00 75.15 305 LYS D O 1
ATOM 11945 N N . ASP D 1 285 ? 19.238 89.179 5.104 1.00 69.60 306 ASP D N 1
ATOM 11946 C CA . ASP D 1 285 ? 19.991 87.920 5.082 1.00 70.37 306 ASP D CA 1
ATOM 11947 C C . ASP D 1 285 ? 21.033 87.874 6.222 1.00 73.05 306 ASP D C 1
ATOM 11948 O O . ASP D 1 285 ? 21.720 86.870 6.381 1.00 73.24 306 ASP D O 1
ATOM 11953 N N . GLY D 1 286 ? 21.153 88.974 6.966 1.00 68.32 307 GLY D N 1
ATOM 11954 C CA . GLY D 1 286 ? 22.082 89.133 8.078 1.00 66.99 307 GLY D CA 1
ATOM 11955 C C . GLY D 1 286 ? 23.475 89.557 7.668 1.00 68.58 307 GLY D C 1
ATOM 11956 O O . GLY D 1 286 ? 24.376 89.583 8.507 1.00 68.50 307 GLY D O 1
ATOM 11957 N N . ASN D 1 287 ? 23.654 89.894 6.369 1.00 63.41 308 ASN D N 1
ATOM 11958 C CA . ASN D 1 287 ? 24.936 90.290 5.779 1.00 61.44 308 ASN D CA 1
ATOM 11959 C C . ASN D 1 287 ? 24.990 91.804 5.533 1.00 64.10 308 ASN D C 1
ATOM 11960 O O . ASN D 1 287 ? 23.949 92.441 5.322 1.00 63.98 308 ASN D O 1
ATOM 11965 N N . VAL D 1 288 ? 26.215 92.376 5.586 1.00 58.21 309 VAL D N 1
ATOM 11966 C CA . VAL D 1 288 ? 26.437 93.803 5.382 1.00 55.67 309 VAL D CA 1
ATOM 11967 C C . VAL D 1 288 ? 26.788 94.001 3.919 1.00 61.39 309 VAL D C 1
ATOM 11968 O O . VAL D 1 288 ? 27.559 93.239 3.349 1.00 61.67 309 VAL D O 1
ATOM 11972 N N . TYR D 1 289 ? 26.172 95.017 3.317 1.00 58.14 310 TYR D N 1
ATOM 11973 C CA . TYR D 1 289 ? 26.362 95.389 1.929 1.00 57.40 310 TYR D CA 1
ATOM 11974 C C . TYR D 1 289 ? 26.879 96.799 1.805 1.00 61.77 310 TYR D C 1
ATOM 11975 O O . TYR D 1 289 ? 26.441 97.704 2.517 1.00 62.34 310 TYR D O 1
ATOM 11984 N N . THR D 1 290 ? 27.779 96.992 0.866 1.00 57.63 311 THR D N 1
ATOM 11985 C CA . THR D 1 290 ? 28.287 98.311 0.506 1.00 56.55 311 THR D CA 1
ATOM 11986 C C . THR D 1 290 ? 28.509 98.257 -1.025 1.00 60.91 311 THR D C 1
ATOM 11987 O O . THR D 1 290 ? 28.147 97.263 -1.672 1.00 61.24 311 THR D O 1
ATOM 11991 N N . LEU D 1 291 ? 29.071 99.331 -1.589 1.00 56.08 312 LEU D N 1
ATOM 11992 C CA . LEU D 1 291 ? 29.384 99.412 -3.000 1.00 55.79 312 LEU D CA 1
ATOM 11993 C C . LEU D 1 291 ? 30.873 99.559 -3.212 1.00 63.26 312 LEU D C 1
ATOM 11994 O O . LEU D 1 291 ? 31.593 100.134 -2.393 1.00 61.32 312 LEU D O 1
ATOM 11999 N N . GLU D 1 292 ? 31.316 99.050 -4.349 1.00 64.43 313 GLU D N 1
ATOM 12000 C CA . GLU D 1 292 ? 32.664 99.141 -4.855 1.00 64.76 313 GLU D CA 1
ATOM 12001 C C . GLU D 1 292 ? 32.629 99.936 -6.142 1.00 73.30 313 GLU D C 1
ATOM 12002 O O . GLU D 1 292 ? 31.706 99.773 -6.951 1.00 73.82 313 GLU D O 1
ATOM 12008 N N . SER D 1 293 ? 33.596 100.823 -6.316 1.00 72.42 314 SER D N 1
ATOM 12009 C CA . SER D 1 293 ? 33.676 101.656 -7.505 1.00 74.31 314 SER D CA 1
ATOM 12010 C C . SER D 1 293 ? 34.248 100.831 -8.662 1.00 80.09 314 SER D C 1
ATOM 12011 O O . SER D 1 293 ? 35.235 100.115 -8.483 1.00 79.71 314 SER D O 1
ATOM 12014 N N . ALA D 1 294 ? 33.536 100.851 -9.810 1.00 78.52 315 ALA D N 1
ATOM 12015 C CA . ALA D 1 294 ? 33.885 100.150 -11.053 1.00 79.61 315 ALA D CA 1
ATOM 12016 C C . ALA D 1 294 ? 33.898 101.147 -12.224 1.00 86.87 315 ALA D C 1
ATOM 12017 O O . ALA D 1 294 ? 33.337 102.249 -12.108 1.00 85.69 315 ALA D O 1
ATOM 12019 N N . ASP D 1 295 ? 34.574 100.773 -13.337 1.00 86.65 316 ASP D N 1
ATOM 12020 C CA . ASP D 1 295 ? 34.756 101.619 -14.522 1.00 88.19 316 ASP D CA 1
ATOM 12021 C C . ASP D 1 295 ? 33.416 101.992 -15.187 1.00 93.91 316 ASP D C 1
ATOM 12022 O O . ASP D 1 295 ? 33.156 103.180 -15.410 1.00 93.92 316 ASP D O 1
ATOM 12027 N N . ASN D 1 296 ? 32.573 100.993 -15.477 1.00 91.24 317 ASN D N 1
ATOM 12028 C CA . ASN D 1 296 ? 31.310 101.175 -16.197 1.00 92.44 317 ASN D CA 1
ATOM 12029 C C . ASN D 1 296 ? 30.080 100.910 -15.295 1.00 92.84 317 ASN D C 1
ATOM 12030 O O . ASN D 1 296 ? 29.054 100.410 -15.758 1.00 93.41 317 ASN D O 1
ATOM 12035 N N . GLY D 1 297 ? 30.174 101.340 -14.045 1.00 85.71 318 GLY D N 1
ATOM 12036 C CA . GLY D 1 297 ? 29.108 101.197 -13.064 1.00 83.31 318 GLY D CA 1
ATOM 12037 C C . GLY D 1 297 ? 29.646 101.047 -11.661 1.00 81.87 318 GLY D C 1
ATOM 12038 O O . GLY D 1 297 ? 30.521 101.815 -11.248 1.00 80.98 318 GLY D O 1
ATOM 12039 N N . CYS D 1 298 ? 29.125 100.046 -10.924 1.00 74.41 319 CYS D N 1
ATOM 12040 C CA . CYS D 1 298 ? 29.553 99.741 -9.557 1.00 71.37 319 CYS D CA 1
ATOM 12041 C C . CYS D 1 298 ? 29.317 98.245 -9.258 1.00 74.22 319 CYS D C 1
ATOM 12042 O O . CYS D 1 298 ? 28.753 97.535 -10.094 1.00 74.67 319 CYS D O 1
ATOM 12045 N N . ASN D 1 299 ? 29.774 97.770 -8.074 1.00 69.23 320 ASN D N 1
ATOM 12046 C CA . ASN D 1 299 ? 29.552 96.401 -7.577 1.00 68.89 320 ASN D CA 1
ATOM 12047 C C . ASN D 1 299 ? 28.862 96.408 -6.223 1.00 72.21 320 ASN D C 1
ATOM 12048 O O . ASN D 1 299 ? 29.289 97.140 -5.326 1.00 72.05 320 ASN D O 1
ATOM 12053 N N . ILE D 1 300 ? 27.807 95.594 -6.061 1.00 67.86 321 ILE D N 1
ATOM 12054 C CA . ILE D 1 300 ? 27.127 95.450 -4.776 1.00 66.09 321 ILE D CA 1
ATOM 12055 C C . ILE D 1 300 ? 27.915 94.396 -4.027 1.00 68.62 321 ILE D C 1
ATOM 12056 O O . ILE D 1 300 ? 28.061 93.276 -4.523 1.00 69.46 321 ILE D O 1
ATOM 12061 N N . VAL D 1 301 ? 28.506 94.769 -2.890 1.00 61.90 322 VAL D N 1
ATOM 12062 C CA . VAL D 1 301 ? 29.331 93.813 -2.184 1.00 60.62 322 VAL D CA 1
ATOM 12063 C C . VAL D 1 301 ? 28.577 93.275 -0.966 1.00 63.57 322 VAL D C 1
ATOM 12064 O O . VAL D 1 301 ? 28.055 94.033 -0.153 1.00 62.49 322 VAL D O 1
ATOM 12068 N N . LYS D 1 302 ? 28.527 91.949 -0.874 1.00 60.31 323 LYS D N 1
ATOM 12069 C CA . LYS D 1 302 ? 28.006 91.200 0.262 1.00 60.36 323 LYS D CA 1
ATOM 12070 C C . LYS D 1 302 ? 29.181 90.854 1.160 1.00 64.76 323 LYS D C 1
ATOM 12071 O O . LYS D 1 302 ? 30.120 90.213 0.692 1.00 66.34 323 LYS D O 1
ATOM 12077 N N . ILE D 1 303 ? 29.201 91.341 2.390 1.00 60.03 324 ILE D N 1
ATOM 12078 C CA . ILE D 1 303 ? 30.285 91.047 3.331 1.00 59.53 324 ILE D CA 1
ATOM 12079 C C . ILE D 1 303 ? 29.754 89.931 4.239 1.00 66.91 324 ILE D C 1
ATOM 12080 O O . ILE D 1 303 ? 28.911 90.206 5.114 1.00 66.85 324 ILE D O 1
ATOM 12085 N N . LYS D 1 304 ? 30.172 88.665 3.997 1.00 64.88 325 LYS D N 1
ATOM 12086 C CA . LYS D 1 304 ? 29.675 87.562 4.832 1.00 66.78 325 LYS D CA 1
ATOM 12087 C C . LYS D 1 304 ? 30.186 87.743 6.275 1.00 73.36 325 LYS D C 1
ATOM 12088 O O . LYS D 1 304 ? 31.079 88.562 6.520 1.00 72.65 325 LYS D O 1
ATOM 12094 N N . ASN D 1 305 ? 29.613 86.997 7.227 1.00 71.68 326 ASN D N 1
ATOM 12095 C CA . ASN D 1 305 ? 29.976 87.045 8.648 1.00 70.82 326 ASN D CA 1
ATOM 12096 C C . ASN D 1 305 ? 31.464 86.706 8.892 1.00 72.24 326 ASN D C 1
ATOM 12097 O O . ASN D 1 305 ? 32.000 87.108 9.918 1.00 70.95 326 ASN D O 1
ATOM 12102 N N . ASP D 1 306 ? 32.116 85.983 7.970 1.00 69.43 327 ASP D N 1
ATOM 12103 C CA . ASP D 1 306 ? 33.540 85.645 8.075 1.00 69.73 327 ASP D CA 1
ATOM 12104 C C . ASP D 1 306 ? 34.385 86.676 7.281 1.00 71.92 327 ASP D C 1
ATOM 12105 O O . ASP D 1 306 ? 35.594 86.493 7.121 1.00 72.04 327 ASP D O 1
ATOM 12110 N N . PHE D 1 307 ? 33.719 87.752 6.798 1.00 67.13 328 PHE D N 1
ATOM 12111 C CA . PHE D 1 307 ? 34.241 88.912 6.068 1.00 66.03 328 PHE D CA 1
ATOM 12112 C C . PHE D 1 307 ? 34.753 88.500 4.657 1.00 72.73 328 PHE D C 1
ATOM 12113 O O . PHE D 1 307 ? 35.499 89.265 4.037 1.00 72.00 328 PHE D O 1
ATOM 12121 N N . THR D 1 308 ? 34.262 87.354 4.105 1.00 71.74 329 THR D N 1
ATOM 12122 C CA . THR D 1 308 ? 34.548 86.964 2.710 1.00 71.57 329 THR D CA 1
ATOM 12123 C C . THR D 1 308 ? 33.578 87.768 1.852 1.00 76.57 329 THR D C 1
ATOM 12124 O O . THR D 1 308 ? 32.529 88.204 2.359 1.00 75.45 329 THR D O 1
ATOM 12128 N N . LEU D 1 309 ? 33.924 88.004 0.574 1.00 74.24 330 LEU D N 1
ATOM 12129 C CA . LEU D 1 309 ? 33.093 88.876 -0.253 1.00 73.05 330 LEU D CA 1
ATOM 12130 C C . LEU D 1 309 ? 32.479 88.182 -1.468 1.00 77.80 330 LEU D C 1
ATOM 12131 O O . LEU D 1 309 ? 33.159 87.452 -2.202 1.00 77.99 330 LEU D O 1
ATOM 12136 N N . GLU D 1 310 ? 31.178 88.467 -1.677 1.00 73.31 331 GLU D N 1
ATOM 12137 C CA . GLU D 1 310 ? 30.378 88.096 -2.843 1.00 73.65 331 GLU D CA 1
ATOM 12138 C C . GLU D 1 310 ? 30.063 89.395 -3.555 1.00 76.87 331 GLU D C 1
ATOM 12139 O O . GLU D 1 310 ? 29.660 90.356 -2.885 1.00 76.62 331 GLU D O 1
ATOM 12145 N N . LYS D 1 311 ? 30.325 89.481 -4.874 1.00 71.99 332 LYS D N 1
ATOM 12146 C CA . LYS D 1 311 ? 30.095 90.740 -5.592 1.00 70.09 332 LYS D CA 1
ATOM 12147 C C . LYS D 1 311 ? 29.156 90.549 -6.790 1.00 76.39 332 LYS D C 1
ATOM 12148 O O . LYS D 1 311 ? 29.256 89.554 -7.512 1.00 78.33 332 LYS D O 1
ATOM 12154 N N . VAL D 1 312 ? 28.255 91.530 -6.992 1.00 72.05 333 VAL D N 1
ATOM 12155 C CA . VAL D 1 312 ? 27.277 91.578 -8.077 1.00 73.77 333 VAL D CA 1
ATOM 12156 C C . VAL D 1 312 ? 27.452 92.931 -8.788 1.00 77.92 333 VAL D C 1
ATOM 12157 O O . VAL D 1 312 ? 27.379 93.959 -8.127 1.00 77.34 333 VAL D O 1
ATOM 12161 N N . PHE D 1 313 ? 27.703 92.934 -10.115 1.00 74.65 334 PHE D N 1
ATOM 12162 C CA . PHE D 1 313 ? 27.870 94.173 -10.884 1.00 73.65 334 PHE D CA 1
ATOM 12163 C C . PHE D 1 313 ? 26.511 94.852 -11.185 1.00 80.45 334 PHE D C 1
ATOM 12164 O O . PHE D 1 313 ? 25.533 94.207 -11.589 1.00 81.62 334 PHE D O 1
ATOM 12172 N N . ALA D 1 314 ? 26.493 96.177 -10.991 1.00 77.37 335 ALA D N 1
ATOM 12173 C CA . ALA D 1 314 ? 25.387 97.075 -11.307 1.00 77.68 335 ALA D CA 1
ATOM 12174 C C . ALA D 1 314 ? 25.833 97.990 -12.434 1.00 84.31 335 ALA D C 1
ATOM 12175 O O . ALA D 1 314 ? 26.901 98.606 -12.325 1.00 82.13 335 ALA D O 1
ATOM 12177 N N . ASN D 1 315 ? 25.077 98.001 -13.561 1.00 84.71 336 ASN D N 1
ATOM 12178 C CA . ASN D 1 315 ? 25.416 98.808 -14.748 1.00 85.69 336 ASN D CA 1
ATOM 12179 C C . ASN D 1 315 ? 24.798 100.223 -14.646 1.00 88.26 336 ASN D C 1
ATOM 12180 O O . ASN D 1 315 ? 24.043 100.666 -15.512 1.00 91.29 336 ASN D O 1
ATOM 12182 N N . PHE D 1 316 ? 25.144 100.925 -13.575 1.00 80.63 337 PHE D N 1
ATOM 12183 C CA . PHE D 1 316 ? 24.761 102.310 -13.292 1.00 78.61 337 PHE D CA 1
ATOM 12184 C C . PHE D 1 316 ? 25.762 102.870 -12.321 1.00 79.52 337 PHE D C 1
ATOM 12185 O O . PHE D 1 316 ? 26.311 102.120 -11.507 1.00 77.15 337 PHE D O 1
ATOM 12193 N N . GLN D 1 317 ? 26.008 104.169 -12.407 1.00 76.30 338 GLN D N 1
ATOM 12194 C CA . GLN D 1 317 ? 26.950 104.848 -11.526 1.00 75.26 338 GLN D CA 1
ATOM 12195 C C . GLN D 1 317 ? 26.218 105.265 -10.238 1.00 77.63 338 GLN D C 1
ATOM 12196 O O . GLN D 1 317 ? 25.098 105.765 -10.347 1.00 77.52 338 GLN D O 1
ATOM 12202 N N . PRO D 1 318 ? 26.770 105.047 -9.015 1.00 72.94 339 PRO D N 1
ATOM 12203 C CA . PRO D 1 318 ? 26.033 105.455 -7.803 1.00 71.38 339 PRO D CA 1
ATOM 12204 C C . PRO D 1 318 ? 26.035 106.962 -7.597 1.00 74.41 339 PRO D C 1
ATOM 12205 O O . PRO D 1 318 ? 26.981 107.630 -8.008 1.00 74.79 339 PRO D O 1
ATOM 12209 N N . ALA D 1 319 ? 24.994 107.488 -6.925 1.00 69.82 340 ALA D N 1
ATOM 12210 C CA . ALA D 1 319 ? 24.885 108.917 -6.645 1.00 69.55 340 ALA D CA 1
ATOM 12211 C C . ALA D 1 319 ? 25.957 109.334 -5.669 1.00 75.42 340 ALA D C 1
ATOM 12212 O O . ALA D 1 319 ? 26.277 108.597 -4.733 1.00 73.96 340 ALA D O 1
ATOM 12214 N N . LYS D 1 320 ? 26.530 110.512 -5.926 1.00 75.24 341 LYS D N 1
ATOM 12215 C CA . LYS D 1 320 ? 27.664 111.094 -5.227 1.00 75.69 341 LYS D CA 1
ATOM 12216 C C . LYS D 1 320 ? 27.506 112.615 -5.082 1.00 85.41 341 LYS D C 1
ATOM 12217 O O . LYS D 1 320 ? 26.829 113.256 -5.887 1.00 86.32 341 LYS D O 1
ATOM 12223 N N . GLY D 1 321 ? 28.141 113.154 -4.043 1.00 85.35 342 GLY D N 1
ATOM 12224 C CA . GLY D 1 321 ? 28.276 114.580 -3.765 1.00 86.75 342 GLY D CA 1
ATOM 12225 C C . GLY D 1 321 ? 29.695 114.997 -4.148 1.00 94.05 342 GLY D C 1
ATOM 12226 O O . GLY D 1 321 ? 30.604 114.155 -4.130 1.00 93.15 342 GLY D O 1
ATOM 12227 N N . PRO D 1 322 ? 29.966 116.270 -4.520 1.00 93.29 343 PRO D N 1
ATOM 12228 C CA . PRO D 1 322 ? 31.343 116.604 -4.956 1.00 94.03 343 PRO D CA 1
ATOM 12229 C C . PRO D 1 322 ? 32.329 116.883 -3.801 1.00 96.90 343 PRO D C 1
ATOM 12230 O O . PRO D 1 322 ? 33.486 116.429 -3.863 1.00 96.08 343 PRO D O 1
ATOM 12234 N N . TYR D 1 323 ? 31.871 117.625 -2.760 1.00 92.23 344 TYR D N 1
ATOM 12235 C CA . TYR D 1 323 ? 32.668 118.105 -1.630 1.00 90.93 344 TYR D CA 1
ATOM 12236 C C . TYR D 1 323 ? 32.742 117.126 -0.451 1.00 90.58 344 TYR D C 1
ATOM 12237 O O . TYR D 1 323 ? 31.929 116.212 -0.323 1.00 89.11 344 TYR D O 1
ATOM 12239 N N . HIS D 1 324 ? 33.723 117.372 0.433 1.00 85.35 345 HIS D N 1
ATOM 12240 C CA . HIS D 1 324 ? 33.986 116.647 1.680 1.00 83.16 345 HIS D CA 1
ATOM 12241 C C . HIS D 1 324 ? 32.795 116.783 2.644 1.00 83.24 345 HIS D C 1
ATOM 12242 O O . HIS D 1 324 ? 32.586 115.923 3.514 1.00 81.22 345 HIS D O 1
ATOM 12249 N N . SER D 1 325 ? 32.035 117.878 2.475 1.00 77.91 346 SER D N 1
ATOM 12250 C CA . SER D 1 325 ? 30.908 118.280 3.305 1.00 76.07 346 SER D CA 1
ATOM 12251 C C . SER D 1 325 ? 29.541 117.761 2.788 1.00 77.95 346 SER D C 1
ATOM 12252 O O . SER D 1 325 ? 28.581 117.761 3.566 1.00 77.87 346 SER D O 1
ATOM 12255 N N . SER D 1 326 ? 29.433 117.339 1.511 1.00 72.60 347 SER D N 1
ATOM 12256 C CA . SER D 1 326 ? 28.154 116.860 0.957 1.00 71.32 347 SER D CA 1
ATOM 12257 C C . SER D 1 326 ? 27.757 115.494 1.580 1.00 71.71 347 SER D C 1
ATOM 12258 O O . SER D 1 326 ? 28.620 114.644 1.792 1.00 71.61 347 SER D O 1
ATOM 12261 N N . PRO D 1 327 ? 26.472 115.288 1.943 1.00 65.60 348 PRO D N 1
ATOM 12262 C CA . PRO D 1 327 ? 26.087 114.026 2.596 1.00 63.86 348 PRO D CA 1
ATOM 12263 C C . PRO D 1 327 ? 26.222 112.814 1.683 1.00 65.03 348 PRO D C 1
ATOM 12264 O O . PRO D 1 327 ? 26.279 112.952 0.464 1.00 66.73 348 PRO D O 1
ATOM 12268 N N . THR D 1 328 ? 26.307 111.629 2.291 1.00 56.57 349 THR D N 1
ATOM 12269 C CA . THR D 1 328 ? 26.369 110.358 1.591 1.00 54.70 349 THR D CA 1
ATOM 12270 C C . THR D 1 328 ? 25.011 110.096 0.994 1.00 59.30 349 THR D C 1
ATOM 12271 O O . THR D 1 328 ? 24.009 110.219 1.699 1.00 58.56 349 THR D O 1
ATOM 12275 N N . ILE D 1 329 ? 24.945 109.757 -0.300 1.00 56.49 350 ILE D N 1
ATOM 12276 C CA . ILE D 1 329 ? 23.645 109.433 -0.877 1.00 56.12 350 ILE D CA 1
ATOM 12277 C C . ILE D 1 329 ? 23.494 107.944 -0.619 1.00 60.73 350 ILE D C 1
ATOM 12278 O O . ILE D 1 329 ? 23.671 107.118 -1.521 1.00 62.65 350 ILE D O 1
ATOM 12283 N N . GLY D 1 330 ? 23.261 107.638 0.660 1.00 54.57 351 GLY D N 1
ATOM 12284 C CA . GLY D 1 330 ? 23.180 106.299 1.207 1.00 53.68 351 GLY D CA 1
ATOM 12285 C C . GLY D 1 330 ? 22.025 105.424 0.788 1.00 58.51 351 GLY D C 1
ATOM 12286 O O . GLY D 1 330 ? 20.915 105.911 0.525 1.00 59.51 351 GLY D O 1
ATOM 12295 N N . VAL D 1 332 ? 19.480 101.935 1.602 1.00 54.85 353 VAL D N 1
ATOM 12296 C CA . VAL D 1 332 ? 18.681 101.593 2.773 1.00 54.88 353 VAL D CA 1
ATOM 12297 C C . VAL D 1 332 ? 18.169 100.148 2.542 1.00 61.39 353 VAL D C 1
ATOM 12298 O O . VAL D 1 332 ? 17.778 99.779 1.432 1.00 61.31 353 VAL D O 1
ATOM 12302 N N . ALA D 1 333 ? 18.258 99.337 3.591 1.00 58.23 354 ALA D N 1
ATOM 12303 C CA . ALA D 1 333 ? 17.858 97.943 3.575 1.00 59.13 354 ALA D CA 1
ATOM 12304 C C . ALA D 1 333 ? 16.578 97.737 4.347 1.00 64.34 354 ALA D C 1
ATOM 12305 O O . ALA D 1 333 ? 16.340 98.389 5.361 1.00 63.30 354 ALA D O 1
ATOM 12307 N N . SER D 1 334 ? 15.757 96.807 3.860 1.00 63.18 355 SER D N 1
ATOM 12308 C CA . SER D 1 334 ? 14.527 96.387 4.498 1.00 63.97 355 SER D CA 1
ATOM 12309 C C . SER D 1 334 ? 14.829 95.334 5.574 1.00 70.18 355 SER D C 1
ATOM 12310 O O . SER D 1 334 ? 15.699 94.485 5.375 1.00 70.75 355 SER D O 1
ATOM 12313 N N . GLU D 1 335 ? 14.126 95.403 6.713 1.00 67.82 356 GLU D N 1
ATOM 12314 C CA . GLU D 1 335 ? 14.261 94.443 7.810 1.00 68.57 356 GLU D CA 1
ATOM 12315 C C . GLU D 1 335 ? 13.303 93.273 7.629 1.00 77.00 356 GLU D C 1
ATOM 12316 O O . GLU D 1 335 ? 13.487 92.233 8.258 1.00 78.17 356 GLU D O 1
ATOM 12322 N N . THR D 1 336 ? 12.291 93.438 6.758 1.00 75.17 357 THR D N 1
ATOM 12323 C CA . THR D 1 336 ? 11.220 92.463 6.538 1.00 77.39 357 THR D CA 1
ATOM 12324 C C . THR D 1 336 ? 11.264 91.827 5.131 1.00 83.75 357 THR D C 1
ATOM 12325 O O . THR D 1 336 ? 10.646 90.776 4.934 1.00 85.51 357 THR D O 1
ATOM 12329 N N . GLU D 1 337 ? 11.978 92.438 4.169 1.00 79.90 358 GLU D N 1
ATOM 12330 C CA . GLU D 1 337 ? 12.103 91.895 2.816 1.00 80.98 358 GLU D CA 1
ATOM 12331 C C . GLU D 1 337 ? 13.576 91.904 2.378 1.00 84.10 358 GLU D C 1
ATOM 12332 O O . GLU D 1 337 ? 14.359 92.714 2.865 1.00 81.06 358 GLU D O 1
ATOM 12338 N N . ASN D 1 338 ? 13.946 90.978 1.475 1.00 83.23 359 ASN D N 1
ATOM 12339 C CA . ASN D 1 338 ? 15.301 90.815 0.938 1.00 82.84 359 ASN D CA 1
ATOM 12340 C C . ASN D 1 338 ? 15.531 91.861 -0.152 1.00 86.13 359 ASN D C 1
ATOM 12341 O O . ASN D 1 338 ? 15.693 91.541 -1.332 1.00 87.32 359 ASN D O 1
ATOM 12346 N N . ILE D 1 339 ? 15.538 93.128 0.274 1.00 79.80 360 ILE D N 1
ATOM 12347 C CA . ILE D 1 339 ? 15.606 94.312 -0.565 1.00 77.84 360 ILE D CA 1
ATOM 12348 C C . ILE D 1 339 ? 16.616 95.340 -0.037 1.00 75.21 360 ILE D C 1
ATOM 12349 O O . ILE D 1 339 ? 16.782 95.532 1.176 1.00 73.15 360 ILE D O 1
ATOM 12354 N N . ILE D 1 340 ? 17.244 96.033 -0.991 1.00 67.83 361 ILE D N 1
ATOM 12355 C CA . ILE D 1 340 ? 18.102 97.185 -0.774 1.00 64.79 361 ILE D CA 1
ATOM 12356 C C . ILE D 1 340 ? 17.710 98.223 -1.812 1.00 67.45 361 ILE D C 1
ATOM 12357 O O . ILE D 1 340 ? 17.632 97.920 -3.002 1.00 67.22 361 ILE D O 1
ATOM 12362 N N . TYR D 1 341 ? 17.422 99.430 -1.349 1.00 63.95 362 TYR D N 1
ATOM 12363 C CA . TYR D 1 341 ? 17.153 100.567 -2.210 1.00 63.99 362 TYR D CA 1
ATOM 12364 C C . TYR D 1 341 ? 18.438 101.332 -2.384 1.00 66.80 362 TYR D C 1
ATOM 12365 O O . TYR D 1 341 ? 19.144 101.552 -1.405 1.00 65.65 362 TYR D O 1
ATOM 12374 N N . LEU D 1 342 ? 18.769 101.703 -3.616 1.00 64.66 363 LEU D N 1
ATOM 12375 C CA . LEU D 1 342 ? 19.990 102.452 -3.896 1.00 63.70 363 LEU D CA 1
ATOM 12376 C C . LEU D 1 342 ? 19.693 103.443 -5.022 1.00 68.88 363 LEU D C 1
ATOM 12377 O O . LEU D 1 342 ? 18.764 103.236 -5.795 1.00 71.35 363 LEU D O 1
ATOM 12382 N N . VAL D 1 343 ? 20.425 104.560 -5.032 1.00 63.40 364 VAL D N 1
ATOM 12383 C CA . VAL D 1 343 ? 20.266 105.702 -5.928 1.00 62.54 364 VAL D CA 1
ATOM 12384 C C . VAL D 1 343 ? 21.379 105.747 -6.956 1.00 65.64 364 VAL D C 1
ATOM 12385 O O . VAL D 1 343 ? 22.546 105.709 -6.571 1.00 64.10 364 VAL D O 1
ATOM 12389 N N . SER D 1 344 ? 21.014 105.901 -8.254 1.00 64.34 365 SER D N 1
ATOM 12390 C CA . SER D 1 344 ? 21.949 106.088 -9.364 1.00 64.87 365 SER D CA 1
ATOM 12391 C C . SER D 1 344 ? 22.200 107.589 -9.538 1.00 70.26 365 SER D C 1
ATOM 12392 O O . SER D 1 344 ? 21.434 108.420 -9.010 1.00 67.99 365 SER D O 1
ATOM 12395 N N . THR D 1 345 ? 23.289 107.926 -10.267 1.00 69.74 366 THR D N 1
ATOM 12396 C CA . THR D 1 345 ? 23.817 109.280 -10.475 1.00 70.95 366 THR D CA 1
ATOM 12397 C C . THR D 1 345 ? 22.754 110.205 -11.160 1.00 78.44 366 THR D C 1
ATOM 12398 O O . THR D 1 345 ? 22.685 111.392 -10.846 1.00 78.22 366 THR D O 1
ATOM 12402 N N . ASP D 1 346 ? 21.885 109.646 -12.013 1.00 78.14 367 ASP D N 1
ATOM 12403 C CA . ASP D 1 346 ? 20.841 110.389 -12.742 1.00 79.61 367 ASP D CA 1
ATOM 12404 C C . ASP D 1 346 ? 19.652 110.764 -11.829 1.00 80.66 367 ASP D C 1
ATOM 12405 O O . ASP D 1 346 ? 18.822 111.587 -12.220 1.00 82.07 367 ASP D O 1
ATOM 12410 N N . GLY D 1 347 ? 19.610 110.218 -10.623 1.00 73.33 368 GLY D N 1
ATOM 12411 C CA . GLY D 1 347 ? 18.546 110.517 -9.672 1.00 71.62 368 GLY D CA 1
ATOM 12412 C C . GLY D 1 347 ? 17.452 109.473 -9.652 1.00 74.89 368 GLY D C 1
ATOM 12413 O O . GLY D 1 347 ? 16.331 109.766 -9.228 1.00 76.38 368 GLY D O 1
ATOM 12414 N N . ALA D 1 348 ? 17.756 108.262 -10.142 1.00 69.82 369 ALA D N 1
ATOM 12415 C CA . ALA D 1 348 ? 16.832 107.135 -10.166 1.00 69.49 369 ALA D CA 1
ATOM 12416 C C . ALA D 1 348 ? 17.043 106.245 -8.939 1.00 71.68 369 ALA D C 1
ATOM 12417 O O . ALA D 1 348 ? 18.144 106.224 -8.380 1.00 68.29 369 ALA D O 1
ATOM 12419 N N . ILE D 1 349 ? 15.982 105.538 -8.506 1.00 69.60 370 ILE D N 1
ATOM 12420 C CA . ILE D 1 349 ? 16.041 104.620 -7.360 1.00 68.49 370 ILE D CA 1
ATOM 12421 C C . ILE D 1 349 ? 15.895 103.194 -7.872 1.00 75.30 370 ILE D C 1
ATOM 12422 O O . ILE D 1 349 ? 14.968 102.888 -8.618 1.00 77.11 370 ILE D O 1
ATOM 12427 N N . TYR D 1 350 ? 16.839 102.341 -7.484 1.00 71.96 371 TYR D N 1
ATOM 12428 C CA . TYR D 1 350 ? 16.862 100.929 -7.809 1.00 73.14 371 TYR D CA 1
ATOM 12429 C C . TYR D 1 350 ? 16.487 100.127 -6.577 1.00 79.00 371 TYR D C 1
ATOM 12430 O O . TYR D 1 350 ? 16.940 100.450 -5.474 1.00 76.85 371 TYR D O 1
ATOM 12439 N N . LYS D 1 351 ? 15.606 99.132 -6.755 1.00 78.45 372 LYS D N 1
ATOM 12440 C CA . LYS D 1 351 ? 15.202 98.203 -5.705 1.00 78.56 372 LYS D CA 1
ATOM 12441 C C . LYS D 1 351 ? 15.917 96.882 -5.976 1.00 83.73 372 LYS D C 1
ATOM 12442 O O . LYS D 1 351 ? 15.497 96.129 -6.862 1.00 85.99 372 LYS D O 1
ATOM 12448 N N . TYR D 1 352 ? 17.046 96.653 -5.282 1.00 77.70 373 TYR D N 1
ATOM 12449 C CA . TYR D 1 352 ? 17.821 95.434 -5.435 1.00 77.60 373 TYR D CA 1
ATOM 12450 C C . TYR D 1 352 ? 17.230 94.338 -4.556 1.00 82.19 373 TYR D C 1
ATOM 12451 O O . TYR D 1 352 ? 17.109 94.509 -3.343 1.00 81.08 373 TYR D O 1
ATOM 12460 N N . ILE D 1 353 ? 16.852 93.221 -5.186 1.00 80.77 374 ILE D N 1
ATOM 12461 C CA . ILE D 1 353 ? 16.365 92.007 -4.533 1.00 82.30 374 ILE D CA 1
ATOM 12462 C C . ILE D 1 353 ? 17.603 91.174 -4.300 1.00 88.63 374 ILE D C 1
ATOM 12463 O O . ILE D 1 353 ? 18.397 91.010 -5.238 1.00 89.14 374 ILE D O 1
ATOM 12468 N N . LEU D 1 354 ? 17.824 90.714 -3.054 1.00 85.42 375 LEU D N 1
ATOM 12469 C CA . LEU D 1 354 ? 19.036 89.964 -2.714 1.00 84.70 375 LEU D CA 1
ATOM 12470 C C . LEU D 1 354 ? 19.119 88.685 -3.562 1.00 92.02 375 LEU D C 1
ATOM 12471 O O . LEU D 1 354 ? 18.219 87.840 -3.499 1.00 93.00 375 LEU D O 1
ATOM 12476 N N . GLY D 1 355 ? 20.162 88.619 -4.401 1.00 89.94 376 GLY D N 1
ATOM 12477 C CA . GLY D 1 355 ? 20.446 87.472 -5.261 1.00 92.19 376 GLY D CA 1
ATOM 12478 C C . GLY D 1 355 ? 19.892 87.520 -6.673 1.00 98.79 376 GLY D C 1
ATOM 12479 O O . GLY D 1 355 ? 20.234 86.665 -7.496 1.00 99.84 376 GLY D O 1
ATOM 12480 N N . ASP D 1 356 ? 19.033 88.506 -6.965 1.00 95.98 377 ASP D N 1
ATOM 12481 C CA . ASP D 1 356 ? 18.431 88.680 -8.283 1.00 97.82 377 ASP D CA 1
ATOM 12482 C C . ASP D 1 356 ? 19.050 89.905 -8.965 1.00 101.96 377 ASP D C 1
ATOM 12483 O O . ASP D 1 356 ? 18.659 91.034 -8.672 1.00 100.74 377 ASP D O 1
ATOM 12488 N N . SER D 1 357 ? 20.025 89.682 -9.868 1.00 99.64 378 SER D N 1
ATOM 12489 C CA . SER D 1 357 ? 20.687 90.770 -10.598 1.00 98.81 378 SER D CA 1
ATOM 12490 C C . SER D 1 357 ? 19.740 91.379 -11.674 1.00 106.49 378 SER D C 1
ATOM 12491 O O . SER D 1 357 ? 20.033 92.463 -12.196 1.00 106.34 378 SER D O 1
ATOM 12494 N N . ASP D 1 358 ? 18.595 90.704 -11.971 1.00 104.64 379 ASP D N 1
ATOM 12495 C CA . ASP D 1 358 ? 17.590 91.195 -12.916 1.00 106.08 379 ASP D CA 1
ATOM 12496 C C . ASP D 1 358 ? 16.853 92.414 -12.355 1.00 108.37 379 ASP D C 1
ATOM 12497 O O . ASP D 1 358 ? 16.322 93.219 -13.126 1.00 109.21 379 ASP D O 1
ATOM 12502 N N . SER D 1 359 ? 16.809 92.540 -11.007 1.00 101.77 380 SER D N 1
ATOM 12503 C CA . SER D 1 359 ? 16.164 93.643 -10.282 1.00 99.54 380 SER D CA 1
ATOM 12504 C C . SER D 1 359 ? 16.942 94.971 -10.446 1.00 101.03 380 SER D C 1
ATOM 12505 O O . SER D 1 359 ? 16.453 96.024 -10.014 1.00 99.69 380 SER D O 1
ATOM 12508 N N . LEU D 1 360 ? 18.148 94.909 -11.063 1.00 96.89 381 LEU D N 1
ATOM 12509 C CA . LEU D 1 360 ? 19.047 96.041 -11.329 1.00 94.96 381 LEU D CA 1
ATOM 12510 C C . LEU D 1 360 ? 19.013 96.490 -12.795 1.00 100.29 381 LEU D C 1
ATOM 12511 O O . LEU D 1 360 ? 19.741 97.418 -13.161 1.00 99.29 381 LEU D O 1
ATOM 12516 N N . LYS D 1 361 ? 18.207 95.811 -13.641 1.00 97.89 382 LYS D N 1
ATOM 12517 C CA . LYS D 1 361 ? 18.114 96.099 -15.078 1.00 98.21 382 LYS D CA 1
ATOM 12518 C C . LYS D 1 361 ? 17.321 97.388 -15.344 1.00 99.34 382 LYS D C 1
ATOM 12519 O O . LYS D 1 361 ? 17.523 98.021 -16.383 1.00 99.29 382 LYS D O 1
ATOM 12521 N N . ALA D 1 362 ? 16.439 97.784 -14.408 1.00 93.55 383 ALA D N 1
ATOM 12522 C CA . ALA D 1 362 ? 15.616 98.988 -14.531 1.00 92.65 383 ALA D CA 1
ATOM 12523 C C . ALA D 1 362 ? 15.352 99.640 -13.156 1.00 93.03 383 ALA D C 1
ATOM 12524 O O . ALA D 1 362 ? 15.228 98.917 -12.160 1.00 92.02 383 ALA D O 1
ATOM 12526 N N . PRO D 1 363 ? 15.234 100.989 -13.070 1.00 86.99 384 PRO D N 1
ATOM 12527 C CA . PRO D 1 363 ? 14.927 101.610 -11.774 1.00 84.53 384 PRO D CA 1
ATOM 12528 C C . PRO D 1 363 ? 13.532 101.270 -11.270 1.00 88.61 384 PRO D C 1
ATOM 12529 O O . PRO D 1 363 ? 12.630 100.986 -12.059 1.00 90.01 384 PRO D O 1
ATOM 12533 N N . PHE D 1 364 ? 13.369 101.289 -9.947 1.00 83.28 385 PHE D N 1
ATOM 12534 C CA . PHE D 1 364 ? 12.099 101.088 -9.256 1.00 83.28 385 PHE D CA 1
ATOM 12535 C C . PHE D 1 364 ? 11.310 102.397 -9.340 1.00 87.40 385 PHE D C 1
ATOM 12536 O O . PHE D 1 364 ? 10.099 102.395 -9.568 1.00 88.28 385 PHE D O 1
ATOM 12544 N N . ILE D 1 365 ? 12.029 103.515 -9.164 1.00 82.90 386 ILE D N 1
ATOM 12545 C CA . ILE D 1 365 ? 11.559 104.889 -9.288 1.00 82.71 386 ILE D CA 1
ATOM 12546 C C . ILE D 1 365 ? 12.488 105.575 -10.287 1.00 88.36 386 ILE D C 1
ATOM 12547 O O . ILE D 1 365 ? 13.690 105.708 -10.039 1.00 86.60 386 ILE D O 1
ATOM 12552 N N . ALA D 1 366 ? 11.925 105.966 -11.433 1.00 87.40 387 ALA D N 1
ATOM 12553 C CA . ALA D 1 366 ? 12.627 106.635 -12.520 1.00 87.58 387 ALA D CA 1
ATOM 12554 C C . ALA D 1 366 ? 13.131 108.018 -12.111 1.00 88.19 387 ALA D C 1
ATOM 12555 O O . ALA D 1 366 ? 12.559 108.676 -11.234 1.00 87.11 387 ALA D O 1
ATOM 12557 N N . ALA D 1 367 ? 14.198 108.453 -12.763 1.00 83.15 388 ALA D N 1
ATOM 12558 C CA . ALA D 1 367 ? 14.768 109.770 -12.558 1.00 81.97 388 ALA D CA 1
ATOM 12559 C C . ALA D 1 367 ? 13.915 110.843 -13.237 1.00 88.94 388 ALA D C 1
ATOM 12560 O O . ALA D 1 367 ? 13.208 110.542 -14.200 1.00 91.61 388 ALA D O 1
ATOM 12562 N N . GLU D 1 368 ? 13.974 112.079 -12.740 1.00 85.38 389 GLU D N 1
ATOM 12563 C CA . GLU D 1 368 ? 13.324 113.248 -13.341 1.00 87.61 389 GLU D CA 1
ATOM 12564 C C . GLU D 1 368 ? 14.427 114.180 -13.803 1.00 94.49 389 GLU D C 1
ATOM 12565 O O . GLU D 1 368 ? 15.350 114.420 -13.025 1.00 93.64 389 GLU D O 1
ATOM 12567 N N . SER D 1 369 ? 14.401 114.641 -15.069 1.00 94.50 390 SER D N 1
ATOM 12568 C CA . SER D 1 369 ? 15.450 115.498 -15.635 1.00 95.71 390 SER D CA 1
ATOM 12569 C C . SER D 1 369 ? 15.606 116.802 -14.826 1.00 101.94 390 SER D C 1
ATOM 12570 O O . SER D 1 369 ? 14.613 117.428 -14.441 1.00 101.64 390 SER D O 1
ATOM 12573 N N . GLY D 1 370 ? 16.863 117.136 -14.520 1.00 100.25 391 GLY D N 1
ATOM 12574 C CA . GLY D 1 370 ? 17.240 118.318 -13.751 1.00 99.80 391 GLY D CA 1
ATOM 12575 C C . GLY D 1 370 ? 16.927 118.250 -12.267 1.00 101.54 391 GLY D C 1
ATOM 12576 O O . GLY D 1 370 ? 16.988 119.278 -11.587 1.00 100.65 391 GLY D O 1
ATOM 12577 N N . VAL D 1 371 ? 16.575 117.048 -11.749 1.00 96.23 392 VAL D N 1
ATOM 12578 C CA . VAL D 1 371 ? 16.265 116.790 -10.334 1.00 93.23 392 VAL D CA 1
ATOM 12579 C C . VAL D 1 371 ? 17.128 115.615 -9.868 1.00 94.23 392 VAL D C 1
ATOM 12580 O O . VAL D 1 371 ? 17.079 114.529 -10.461 1.00 94.99 392 VAL D O 1
ATOM 12584 N N . SER D 1 372 ? 17.922 115.840 -8.816 1.00 86.95 393 SER D N 1
ATOM 12585 C CA . SER D 1 372 ? 18.829 114.836 -8.260 1.00 84.09 393 SER D CA 1
ATOM 12586 C C . SER D 1 372 ? 18.486 114.545 -6.786 1.00 83.40 393 SER D C 1
ATOM 12587 O O . SER D 1 372 ? 17.836 115.359 -6.130 1.00 82.78 393 SER D O 1
ATOM 12590 N N . ILE D 1 373 ? 18.877 113.351 -6.303 1.00 76.46 394 ILE D N 1
ATOM 12591 C CA . ILE D 1 373 ? 18.670 112.894 -4.926 1.00 73.34 394 ILE D CA 1
ATOM 12592 C C . ILE D 1 373 ? 19.904 113.339 -4.164 1.00 72.40 394 ILE D C 1
ATOM 12593 O O . ILE D 1 373 ? 21.013 112.952 -4.518 1.00 72.63 394 ILE D O 1
ATOM 12598 N N . THR D 1 374 ? 19.708 114.215 -3.172 1.00 65.46 395 THR D N 1
ATOM 12599 C CA . THR D 1 374 ? 20.775 114.918 -2.470 1.00 63.48 395 THR D CA 1
ATOM 12600 C C . THR D 1 374 ? 20.885 114.574 -0.963 1.00 64.54 395 THR D C 1
ATOM 12601 O O . THR D 1 374 ? 21.516 115.323 -0.212 1.00 64.08 395 THR D O 1
ATOM 12605 N N . ALA D 1 375 ? 20.340 113.438 -0.535 1.00 58.70 396 ALA D N 1
ATOM 12606 C CA . ALA D 1 375 ? 20.440 112.991 0.850 1.00 56.78 396 ALA D CA 1
ATOM 12607 C C . ALA D 1 375 ? 20.305 111.487 0.920 1.00 59.50 396 ALA D C 1
ATOM 12608 O O . ALA D 1 375 ? 19.792 110.909 -0.036 1.00 61.94 396 ALA D O 1
ATOM 12610 N N . PRO D 1 376 ? 20.752 110.809 2.011 1.00 53.36 397 PRO D N 1
ATOM 12611 C CA . PRO D 1 376 ? 20.604 109.342 2.058 1.00 52.45 397 PRO D CA 1
ATOM 12612 C C . PRO D 1 376 ? 19.150 108.913 2.089 1.00 55.20 397 PRO D C 1
ATOM 12613 O O . PRO D 1 376 ? 18.308 109.638 2.626 1.00 54.23 397 PRO D O 1
ATOM 12617 N N . LEU D 1 377 ? 18.865 107.736 1.512 1.00 51.90 398 LEU D N 1
ATOM 12618 C CA . LEU D 1 377 ? 17.527 107.160 1.539 1.00 52.27 398 LEU D CA 1
ATOM 12619 C C . LEU D 1 377 ? 17.154 106.740 2.935 1.00 56.34 398 LEU D C 1
ATOM 12620 O O . LEU D 1 377 ? 18.013 106.330 3.698 1.00 56.36 398 LEU D O 1
ATOM 12625 N N . GLN D 1 378 ? 15.883 106.810 3.260 1.00 54.78 399 GLN D N 1
ATOM 12626 C CA . GLN D 1 378 ? 15.362 106.360 4.547 1.00 54.82 399 GLN D CA 1
ATOM 12627 C C . GLN D 1 378 ? 14.137 105.474 4.278 1.00 60.10 399 GLN D C 1
ATOM 12628 O O . GLN D 1 378 ? 13.440 105.674 3.281 1.00 60.29 399 GLN D O 1
ATOM 12634 N N . LEU D 1 379 ? 13.926 104.457 5.120 1.00 56.96 400 LEU D N 1
ATOM 12635 C CA . LEU D 1 379 ? 12.838 103.505 4.942 1.00 57.78 400 LEU D CA 1
ATOM 12636 C C . LEU D 1 379 ? 12.101 103.270 6.249 1.00 64.32 400 LEU D C 1
ATOM 12637 O O . LEU D 1 379 ? 12.730 103.057 7.286 1.00 64.33 400 LEU D O 1
ATOM 12642 N N . ASN D 1 380 ? 10.769 103.313 6.199 1.00 63.14 401 ASN D N 1
ATOM 12643 C CA . ASN D 1 380 ? 9.937 103.038 7.366 1.00 63.90 401 ASN D CA 1
ATOM 12644 C C . ASN D 1 380 ? 9.794 101.544 7.472 1.00 69.39 401 ASN D C 1
ATOM 12645 O O . ASN D 1 380 ? 9.117 100.943 6.643 1.00 69.65 401 ASN D O 1
ATOM 12650 N N . GLN D 1 381 ? 10.447 100.931 8.468 1.00 66.55 402 GLN D N 1
ATOM 12651 C CA . GLN D 1 381 ? 10.437 99.472 8.604 1.00 67.48 402 GLN D CA 1
ATOM 12652 C C . GLN D 1 381 ? 9.052 98.911 9.035 1.00 73.26 402 GLN D C 1
ATOM 12653 O O . GLN D 1 381 ? 8.883 97.684 9.031 1.00 75.91 402 GLN D O 1
ATOM 12659 N N . GLN D 1 382 ? 8.067 99.774 9.335 1.00 68.65 403 GLN D N 1
ATOM 12660 C CA . GLN D 1 382 ? 6.736 99.304 9.718 1.00 70.41 403 GLN D CA 1
ATOM 12661 C C . GLN D 1 382 ? 5.789 99.294 8.499 1.00 75.83 403 GLN D C 1
ATOM 12662 O O . GLN D 1 382 ? 5.047 98.320 8.323 1.00 77.10 403 GLN D O 1
ATOM 12664 N N . SER D 1 383 ? 5.855 100.344 7.646 1.00 71.78 404 SER D N 1
ATOM 12665 C CA . SER D 1 383 ? 4.987 100.518 6.472 1.00 73.02 404 SER D CA 1
ATOM 12666 C C . SER D 1 383 ? 5.667 100.187 5.129 1.00 76.44 404 SER D C 1
ATOM 12667 O O . SER D 1 383 ? 4.971 99.940 4.138 1.00 77.76 404 SER D O 1
ATOM 12670 N N . GLY D 1 384 ? 6.993 100.233 5.093 1.00 71.05 405 GLY D N 1
ATOM 12671 C CA . GLY D 1 384 ? 7.749 99.990 3.870 1.00 70.81 405 GLY D CA 1
ATOM 12672 C C . GLY D 1 384 ? 7.899 101.234 3.015 1.00 73.22 405 GLY D C 1
ATOM 12673 O O . GLY D 1 384 ? 8.414 101.152 1.897 1.00 73.80 405 GLY D O 1
ATOM 12674 N N . GLU D 1 385 ? 7.440 102.392 3.534 1.00 67.57 406 GLU D N 1
ATOM 12675 C CA . GLU D 1 385 ? 7.521 103.701 2.878 1.00 66.32 406 GLU D CA 1
ATOM 12676 C C . GLU D 1 385 ? 8.985 104.161 2.714 1.00 66.37 406 GLU D C 1
ATOM 12677 O O . GLU D 1 385 ? 9.774 104.079 3.651 1.00 63.46 406 GLU D O 1
ATOM 12683 N N . LEU D 1 386 ? 9.319 104.652 1.521 1.00 62.94 407 LEU D N 1
ATOM 12684 C CA . LEU D 1 386 ? 10.647 105.140 1.194 1.00 61.80 407 LEU D CA 1
ATOM 12685 C C . LEU D 1 386 ? 10.639 106.667 1.175 1.00 63.96 407 LEU D C 1
ATOM 12686 O O . LEU D 1 386 ? 9.826 107.276 0.478 1.00 63.86 407 LEU D O 1
ATOM 12691 N N . TYR D 1 387 ? 11.557 107.269 1.939 1.00 59.19 408 TYR D N 1
ATOM 12692 C CA . TYR D 1 387 ? 11.733 108.721 2.079 1.00 57.91 408 TYR D CA 1
ATOM 12693 C C . TYR D 1 387 ? 12.918 109.167 1.228 1.00 59.18 408 TYR D C 1
ATOM 12694 O O . TYR D 1 387 ? 14.051 108.819 1.538 1.00 56.21 408 TYR D O 1
ATOM 12703 N N . VAL D 1 388 ? 12.638 109.890 0.128 1.00 58.11 409 VAL D N 1
ATOM 12704 C CA . VAL D 1 388 ? 13.617 110.372 -0.846 1.00 58.77 409 VAL D CA 1
ATOM 12705 C C . VAL D 1 388 ? 13.699 111.915 -0.825 1.00 64.05 409 VAL D C 1
ATOM 12706 O O . VAL D 1 388 ? 12.663 112.592 -0.885 1.00 64.68 409 VAL D O 1
ATOM 12710 N N . THR D 1 389 ? 14.931 112.455 -0.768 1.00 60.40 410 THR D N 1
ATOM 12711 C CA . THR D 1 389 ? 15.207 113.895 -0.791 1.00 60.05 410 THR D CA 1
ATOM 12712 C C . THR D 1 389 ? 15.692 114.297 -2.187 1.00 64.51 410 THR D C 1
ATOM 12713 O O . THR D 1 389 ? 16.721 113.800 -2.654 1.00 60.70 410 THR D O 1
ATOM 12717 N N . TYR D 1 390 ? 14.924 115.183 -2.850 1.00 64.50 411 TYR D N 1
ATOM 12718 C CA . TYR D 1 390 ? 15.207 115.701 -4.194 1.00 66.41 411 TYR D CA 1
ATOM 12719 C C . TYR D 1 390 ? 15.588 117.175 -4.179 1.00 74.66 411 TYR D C 1
ATOM 12720 O O . TYR D 1 390 ? 15.113 117.909 -3.311 1.00 72.57 411 TYR D O 1
ATOM 12729 N N . THR D 1 391 ? 16.402 117.616 -5.163 1.00 76.18 412 THR D N 1
ATOM 12730 C CA . THR D 1 391 ? 16.784 119.019 -5.349 1.00 78.53 412 THR D CA 1
ATOM 12731 C C . THR D 1 391 ? 16.780 119.347 -6.843 1.00 89.78 412 THR D C 1
ATOM 12732 O O . THR D 1 391 ? 17.403 118.638 -7.637 1.00 90.21 412 THR D O 1
ATOM 12736 N N . GLU D 1 392 ? 16.069 120.427 -7.215 1.00 91.61 413 GLU D N 1
ATOM 12737 C CA . GLU D 1 392 ? 16.054 120.958 -8.581 1.00 95.32 413 GLU D CA 1
ATOM 12738 C C . GLU D 1 392 ? 17.333 121.760 -8.732 1.00 103.89 413 GLU D C 1
ATOM 12739 O O . GLU D 1 392 ? 17.524 122.765 -8.044 1.00 104.02 413 GLU D O 1
ATOM 12741 N N . GLU D 1 393 ? 18.253 121.234 -9.540 1.00 103.45 414 GLU D N 1
ATOM 12742 C CA . GLU D 1 393 ? 19.614 121.719 -9.793 1.00 104.59 414 GLU D CA 1
ATOM 12743 C C . GLU D 1 393 ? 19.661 123.211 -10.187 1.00 109.68 414 GLU D C 1
ATOM 12744 O O . GLU D 1 393 ? 20.449 123.968 -9.614 1.00 109.23 414 GLU D O 1
ATOM 12750 N N . ARG D 1 394 ? 18.822 123.623 -11.142 1.00 107.71 415 ARG D N 1
ATOM 12751 C CA . ARG D 1 394 ? 18.813 124.975 -11.688 1.00 109.70 415 ARG D CA 1
ATOM 12752 C C . ARG D 1 394 ? 18.266 126.050 -10.714 1.00 113.57 415 ARG D C 1
ATOM 12753 O O . ARG D 1 394 ? 18.745 127.185 -10.793 1.00 114.44 415 ARG D O 1
ATOM 12755 N N . LYS D 1 395 ? 17.278 125.739 -9.834 1.00 108.51 416 LYS D N 1
ATOM 12756 C CA . LYS D 1 395 ? 16.687 126.777 -8.977 1.00 108.15 416 LYS D CA 1
ATOM 12757 C C . LYS D 1 395 ? 17.046 126.614 -7.462 1.00 109.73 416 LYS D C 1
ATOM 12758 O O . LYS D 1 395 ? 16.854 127.579 -6.713 1.00 109.82 416 LYS D O 1
ATOM 12764 N N . ASP D 1 396 ? 17.590 125.458 -7.020 1.00 103.81 417 ASP D N 1
ATOM 12765 C CA . ASP D 1 396 ? 17.936 125.181 -5.608 1.00 101.15 417 ASP D CA 1
ATOM 12766 C C . ASP D 1 396 ? 16.634 125.141 -4.763 1.00 102.03 417 ASP D C 1
ATOM 12767 O O . ASP D 1 396 ? 16.424 125.947 -3.853 1.00 101.66 417 ASP D O 1
ATOM 12772 N N . GLU D 1 397 ? 15.756 124.199 -5.100 1.00 96.47 418 GLU D N 1
ATOM 12773 C CA . GLU D 1 397 ? 14.500 123.970 -4.387 1.00 94.35 418 GLU D CA 1
ATOM 12774 C C . GLU D 1 397 ? 14.418 122.466 -4.085 1.00 92.41 418 GLU D C 1
ATOM 12775 O O . GLU D 1 397 ? 14.549 121.626 -4.979 1.00 91.49 418 GLU D O 1
ATOM 12781 N N . SER D 1 398 ? 14.322 122.146 -2.794 1.00 85.39 419 SER D N 1
ATOM 12782 C CA . SER D 1 398 ? 14.348 120.775 -2.307 1.00 82.94 419 SER D CA 1
ATOM 12783 C C . SER D 1 398 ? 13.010 120.338 -1.716 1.00 83.50 419 SER D C 1
ATOM 12784 O O . SER D 1 398 ? 12.253 121.151 -1.177 1.00 82.86 419 SER D O 1
ATOM 12787 N N . LYS D 1 399 ? 12.750 119.026 -1.802 1.00 76.06 420 LYS D N 1
ATOM 12788 C CA . LYS D 1 399 ? 11.550 118.388 -1.285 1.00 73.48 420 LYS D CA 1
ATOM 12789 C C . LYS D 1 399 ? 11.858 116.992 -0.724 1.00 73.05 420 LYS D C 1
ATOM 12790 O O . LYS D 1 399 ? 12.854 116.379 -1.099 1.00 71.42 420 LYS D O 1
ATOM 12796 N N . ILE D 1 400 ? 10.989 116.503 0.176 1.00 67.87 421 ILE D N 1
ATOM 12797 C CA . ILE D 1 400 ? 11.031 115.141 0.703 1.00 65.56 421 ILE D CA 1
ATOM 12798 C C . ILE D 1 400 ? 9.813 114.421 0.139 1.00 69.95 421 ILE D C 1
ATOM 12799 O O . ILE D 1 400 ? 8.679 114.815 0.434 1.00 71.33 421 ILE D O 1
ATOM 12804 N N . VAL D 1 401 ? 10.041 113.413 -0.704 1.00 65.32 422 VAL D N 1
ATOM 12805 C CA . VAL D 1 401 ? 8.944 112.652 -1.289 1.00 66.67 422 VAL D CA 1
ATOM 12806 C C . VAL D 1 401 ? 8.882 111.304 -0.568 1.00 72.29 422 VAL D C 1
ATOM 12807 O O . VAL D 1 401 ? 9.900 110.625 -0.434 1.00 71.39 422 VAL D O 1
ATOM 12811 N N . VAL D 1 402 ? 7.690 110.966 -0.054 1.00 70.62 423 VAL D N 1
ATOM 12812 C CA . VAL D 1 402 ? 7.390 109.725 0.664 1.00 70.52 423 VAL D CA 1
ATOM 12813 C C . VAL D 1 402 ? 6.642 108.818 -0.285 1.00 74.30 423 VAL D C 1
ATOM 12814 O O . VAL D 1 402 ? 5.513 109.140 -0.662 1.00 74.62 423 VAL D O 1
ATOM 12818 N N . TYR D 1 403 ? 7.281 107.715 -0.701 1.00 71.61 424 TYR D N 1
ATOM 12819 C CA . TYR D 1 403 ? 6.724 106.705 -1.609 1.00 73.87 424 TYR D CA 1
ATOM 12820 C C . TYR D 1 403 ? 6.217 105.489 -0.865 1.00 80.78 424 TYR D C 1
ATOM 12821 O O . TYR D 1 403 ? 6.792 105.121 0.148 1.00 79.79 424 TYR D O 1
ATOM 12830 N N . SER D 1 404 ? 5.204 104.814 -1.398 1.00 80.65 425 SER D N 1
ATOM 12831 C CA . SER D 1 404 ? 4.709 103.556 -0.830 1.00 81.32 425 SER D CA 1
ATOM 12832 C C . SER D 1 404 ? 5.606 102.402 -1.292 1.00 84.80 425 SER D C 1
ATOM 12833 O O . SER D 1 404 ? 6.443 102.623 -2.173 1.00 83.51 425 SER D O 1
ATOM 12836 N N . LYS D 1 405 ? 5.420 101.172 -0.738 1.00 83.42 426 LYS D N 1
ATOM 12837 C CA . LYS D 1 405 ? 6.162 99.961 -1.164 1.00 85.02 426 LYS D CA 1
ATOM 12838 C C . LYS D 1 405 ? 6.134 99.774 -2.683 1.00 92.96 426 LYS D C 1
ATOM 12839 O O . LYS D 1 405 ? 7.071 99.223 -3.271 1.00 94.93 426 LYS D O 1
ATOM 12845 N N . ASP D 1 406 ? 5.018 100.220 -3.293 1.00 90.03 427 ASP D N 1
ATOM 12846 C CA . ASP D 1 406 ? 4.659 100.116 -4.704 1.00 91.16 427 ASP D CA 1
ATOM 12847 C C . ASP D 1 406 ? 5.102 101.353 -5.533 1.00 92.28 427 ASP D C 1
ATOM 12848 O O . ASP D 1 406 ? 4.833 101.403 -6.734 1.00 93.82 427 ASP D O 1
ATOM 12853 N N . GLY D 1 407 ? 5.771 102.314 -4.902 1.00 84.25 428 GLY D N 1
ATOM 12854 C CA . GLY D 1 407 ? 6.280 103.502 -5.577 1.00 82.61 428 GLY D CA 1
ATOM 12855 C C . GLY D 1 407 ? 5.292 104.618 -5.843 1.00 86.82 428 GLY D C 1
ATOM 12856 O O . GLY D 1 407 ? 5.547 105.449 -6.717 1.00 86.52 428 GLY D O 1
ATOM 12857 N N . LYS D 1 408 ? 4.179 104.680 -5.090 1.00 83.72 429 LYS D N 1
ATOM 12858 C CA . LYS D 1 408 ? 3.199 105.758 -5.261 1.00 84.43 429 LYS D CA 1
ATOM 12859 C C . LYS D 1 408 ? 3.499 106.873 -4.269 1.00 84.67 429 LYS D C 1
ATOM 12860 O O . LYS D 1 408 ? 3.796 106.585 -3.107 1.00 83.05 429 LYS D O 1
ATOM 12862 N N . VAL D 1 409 ? 3.445 108.140 -4.733 1.00 79.70 430 VAL D N 1
ATOM 12863 C CA . VAL D 1 409 ? 3.717 109.329 -3.915 1.00 77.54 430 VAL D CA 1
ATOM 12864 C C . VAL D 1 409 ? 2.610 109.464 -2.862 1.00 80.48 430 VAL D C 1
ATOM 12865 O O . VAL D 1 409 ? 1.434 109.448 -3.211 1.00 82.69 430 VAL D O 1
ATOM 12869 N N . LEU D 1 410 ? 2.994 109.569 -1.587 1.00 74.27 431 LEU D N 1
ATOM 12870 C CA . LEU D 1 410 ? 2.056 109.694 -0.470 1.00 74.55 431 LEU D CA 1
ATOM 12871 C C . LEU D 1 410 ? 2.140 111.076 0.190 1.00 80.37 431 LEU D C 1
ATOM 12872 O O . LEU D 1 410 ? 1.138 111.574 0.716 1.00 81.55 431 LEU D O 1
ATOM 12877 N N . HIS D 1 411 ? 3.348 111.669 0.201 1.00 76.45 432 HIS D N 1
ATOM 12878 C CA . HIS D 1 411 ? 3.627 112.975 0.805 1.00 75.42 432 HIS D CA 1
ATOM 12879 C C . HIS D 1 411 ? 4.713 113.723 0.060 1.00 78.80 432 HIS D C 1
ATOM 12880 O O . HIS D 1 411 ? 5.626 113.110 -0.487 1.00 77.76 432 HIS D O 1
ATOM 12887 N N . THR D 1 412 ? 4.627 115.052 0.080 1.00 75.59 433 THR D N 1
ATOM 12888 C CA . THR D 1 412 ? 5.620 115.959 -0.478 1.00 75.28 433 THR D CA 1
ATOM 12889 C C . THR D 1 412 ? 5.811 117.060 0.541 1.00 79.45 433 THR D C 1
ATOM 12890 O O . THR D 1 412 ? 4.856 117.750 0.903 1.00 80.28 433 THR D O 1
ATOM 12894 N N . VAL D 1 413 ? 7.021 117.182 1.049 1.00 75.32 434 VAL D N 1
ATOM 12895 C CA . VAL D 1 413 ? 7.350 118.215 2.022 1.00 74.18 434 VAL D CA 1
ATOM 12896 C C . VAL D 1 413 ? 8.248 119.197 1.316 1.00 83.02 434 VAL D C 1
ATOM 12897 O O . VAL D 1 413 ? 9.321 118.805 0.846 1.00 83.23 434 VAL D O 1
ATOM 12901 N N . ASP D 1 414 ? 7.804 120.448 1.181 1.00 82.58 435 ASP D N 1
ATOM 12902 C CA . ASP D 1 414 ? 8.614 121.476 0.534 1.00 84.12 435 ASP D CA 1
ATOM 12903 C C . ASP D 1 414 ? 9.642 121.981 1.544 1.00 90.64 435 ASP D C 1
ATOM 12904 O O . ASP D 1 414 ? 9.292 122.280 2.691 1.00 91.20 435 ASP D O 1
ATOM 12909 N N . CYS D 1 415 ? 10.915 122.005 1.143 1.00 87.63 436 CYS D N 1
ATOM 12910 C CA . CYS D 1 415 ? 12.003 122.402 2.033 1.00 86.52 436 CYS D CA 1
ATOM 12911 C C . CYS D 1 415 ? 12.680 123.685 1.522 1.00 92.11 436 CYS D C 1
ATOM 12912 O O . CYS D 1 415 ? 13.513 124.257 2.233 1.00 91.76 436 CYS D O 1
ATOM 12915 N N . GLY D 1 416 ? 12.304 124.126 0.324 1.00 89.46 437 GLY D N 1
ATOM 12916 C CA . GLY D 1 416 ? 12.837 125.332 -0.285 1.00 90.74 437 GLY D CA 1
ATOM 12917 C C . GLY D 1 416 ? 14.325 125.288 -0.554 1.00 96.42 437 GLY D C 1
ATOM 12918 O O . GLY D 1 416 ? 14.839 124.300 -1.082 1.00 95.69 437 GLY D O 1
ATOM 12919 N N . GLU D 1 417 ? 15.026 126.354 -0.143 1.00 95.39 438 GLU D N 1
ATOM 12920 C CA . GLU D 1 417 ? 16.463 126.568 -0.354 1.00 96.16 438 GLU D CA 1
ATOM 12921 C C . GLU D 1 417 ? 17.336 125.779 0.625 1.00 97.83 438 GLU D C 1
ATOM 12922 O O . GLU D 1 417 ? 18.548 125.676 0.398 1.00 97.17 438 GLU D O 1
ATOM 12928 N N . SER D 1 418 ? 16.736 125.217 1.692 1.00 92.74 439 SER D N 1
ATOM 12929 C CA . SER D 1 418 ? 17.472 124.433 2.683 1.00 90.66 439 SER D CA 1
ATOM 12930 C C . SER D 1 418 ? 17.244 122.921 2.451 1.00 91.03 439 SER D C 1
ATOM 12931 O O . SER D 1 418 ? 16.131 122.417 2.633 1.00 90.11 439 SER D O 1
ATOM 12934 N N . VAL D 1 419 ? 18.319 122.219 2.018 1.00 84.79 440 VAL D N 1
ATOM 12935 C CA . VAL D 1 419 ? 18.330 120.779 1.726 1.00 82.37 440 VAL D CA 1
ATOM 12936 C C . VAL D 1 419 ? 18.292 119.969 3.028 1.00 79.91 440 VAL D C 1
ATOM 12937 O O . VAL D 1 419 ? 19.194 120.126 3.863 1.00 78.66 440 VAL D O 1
ATOM 12941 N N . PRO D 1 420 ? 17.314 119.049 3.208 1.00 71.87 441 PRO D N 1
ATOM 12942 C CA . PRO D 1 420 ? 17.351 118.197 4.410 1.00 68.49 441 PRO D CA 1
ATOM 12943 C C . PRO D 1 420 ? 18.524 117.215 4.295 1.00 68.11 441 PRO D C 1
ATOM 12944 O O . PRO D 1 420 ? 18.805 116.713 3.201 1.00 68.43 441 PRO D O 1
ATOM 12948 N N . SER D 1 421 ? 19.261 117.011 5.393 1.00 59.99 442 SER D N 1
ATOM 12949 C CA . SER D 1 421 ? 20.444 116.153 5.373 1.00 57.51 442 SER D CA 1
ATOM 12950 C C . SER D 1 421 ? 20.129 114.726 5.832 1.00 58.87 442 SER D C 1
ATOM 12951 O O . SER D 1 421 ? 20.846 113.794 5.469 1.00 58.67 442 SER D O 1
ATOM 12954 N N . GLN D 1 422 ? 19.062 114.555 6.615 1.00 53.54 443 GLN D N 1
ATOM 12955 C CA . GLN D 1 422 ? 18.724 113.256 7.179 1.00 51.95 443 GLN D CA 1
ATOM 12956 C C . GLN D 1 422 ? 17.269 113.205 7.636 1.00 54.18 443 GLN D C 1
ATOM 12957 O O . GLN D 1 422 ? 16.688 114.245 7.949 1.00 54.57 443 GLN D O 1
ATOM 12963 N N . ILE D 1 423 ? 16.705 111.990 7.680 1.00 49.26 444 ILE D N 1
ATOM 12964 C CA . ILE D 1 423 ? 15.356 111.653 8.146 1.00 48.81 444 ILE D CA 1
ATOM 12965 C C . ILE D 1 423 ? 15.512 110.679 9.314 1.00 52.34 444 ILE D C 1
ATOM 12966 O O . ILE D 1 423 ? 16.276 109.713 9.232 1.00 51.98 444 ILE D O 1
ATOM 12971 N N . LEU D 1 424 ? 14.832 110.981 10.421 1.00 48.91 445 LEU D N 1
ATOM 12972 C CA . LEU D 1 424 ? 14.884 110.197 11.649 1.00 48.81 445 LEU D CA 1
ATOM 12973 C C . LEU D 1 424 ? 13.481 109.885 12.162 1.00 53.29 445 LEU D C 1
ATOM 12974 O O . LEU D 1 424 ? 12.552 110.648 11.894 1.00 51.74 445 LEU D O 1
ATOM 12979 N N . PHE D 1 425 ? 13.337 108.773 12.916 1.00 50.72 446 PHE D N 1
ATOM 12980 C CA . PHE D 1 425 ? 12.093 108.385 13.601 1.00 50.15 446 PHE D CA 1
ATOM 12981 C C . PHE D 1 425 ? 12.331 108.519 15.098 1.00 55.68 446 PHE D C 1
ATOM 12982 O O . PHE D 1 425 ? 13.481 108.543 15.527 1.00 55.58 446 PHE D O 1
ATOM 12990 N N . ASN D 1 426 ? 11.284 108.664 15.887 1.00 54.35 447 ASN D N 1
ATOM 12991 C CA . ASN D 1 426 ? 11.441 108.847 17.326 1.00 54.59 447 ASN D CA 1
ATOM 12992 C C . ASN D 1 426 ? 11.579 107.494 18.053 1.00 60.24 447 ASN D C 1
ATOM 12993 O O . ASN D 1 426 ? 12.008 107.457 19.216 1.00 59.31 447 ASN D O 1
ATOM 12998 N N . ASN D 1 427 ? 11.182 106.401 17.361 1.00 59.53 448 ASN D N 1
ATOM 12999 C CA . ASN D 1 427 ? 11.137 105.012 17.844 1.00 64.72 448 ASN D CA 1
ATOM 13000 C C . ASN D 1 427 ? 12.125 104.118 17.079 1.00 73.12 448 ASN D C 1
ATOM 13001 O O . ASN D 1 427 ? 12.493 104.458 15.935 1.00 77.43 448 ASN D O 1
#

Organism: Bacteroides thetaiotaomicron (strain ATCC 29148 / DSM 2079 / JCM 5827 / CCUG 10774 / NCTC 10582 / VPI-5482 / E50) (NCBI:txid226186)

=== Feature glossary ===
Key to the feature types in this record:

pLDDT. pLDDT is the predicted lDDT-Cα score: AlphaFold's confidence that the local environment of each residue (all inter-atomic distances within 15 Å) is correctly placed. It is a per-residue number between 0 and 100, with higher meaning more reliable.

Radius of gyration, Cα contacts, bounding box. The geometric summary reports three shape descriptors. Rg (radius of gyration) measures how spread out the Cα atoms are about their centre of mass; compact globular proteins have small Rg, elongated or unfolded ones large. Cα contacts (<8 Å, |i−j|>4) count long-range residue pairs in spatial proximity — high for tightly packed folds, near zero for rods or random coil. The bounding-box extents give the protein's footprint along x, y, z in Å.

Backbone torsions (φ/ψ). Backbone dihedral angles. Every residue except chain termini has a φ (preceding-C → N → Cα → C) and a ψ (N → Cα → C → next-N). They are reported in degrees following the IUPAC sign convention. Secondary structure is essentially a statement about which (φ, ψ) basin each residue occupies.

Contact-map, Ramachandran, and PAE plots. Plot images: a contact map (which residues are close in 3D, as an N×N binary image), a Ramachandran scatter (backbone torsion angles, revealing secondary-structure composition at a glance), and — for AlphaFold structures — a PAE heatmap (pairwise prediction confidence).

Predicted aligned error. Predicted Aligned Error (PAE) is an AlphaFold confidence matrix: entry (i, j) is the expected error in the position of residue j, in ångströms, when the prediction is superimposed on the true structure at residue i. Low PAE within a block of residues means that block is internally rigid and well-predicted; high PAE between two blocks means their relative placement is uncertain even if each block individually is confident.

Secondary structure (3-state, P-SEA). Three-state secondary structure (P-SEA) collapses the eight DSSP classes into helix (a), strand (b), and coil (c). P-SEA assigns these from Cα geometry alone — distances and angles — without requiring backbone oxygens, so it works on any Cα trace.

Solvent-accessible surface area. Solvent-accessible surface area (SASA) is the area in Å² traced out by the centre of a 1.4 Å probe sphere (a water molecule) rolled over the protein's van der Waals surface (Shrake–Rupley / Lee–Richards construction). Buried residues have near-zero SASA; fully exposed residues can exceed 200 Å². The total SASA scales roughly with the number of surface residues.

Foldseek 3Di. The Foldseek 3Di string encodes local tertiary geometry as a 20-letter alphabet — one character per residue — derived from the relative positions of nearby Cα atoms. Unlike the amino-acid sequence, 3Di is a direct function of the 3D structure, so two proteins with the same fold have similar 3Di strings even at low sequence identity.

B-factor. For experimental (PDB) structures, the B-factor (temperature factor) quantifies the positional spread of each atom in the crystal — a combination of thermal vibration and static disorder — in units of Å². High B-factors mark flexible loops or poorly resolved regions; low B-factors mark the rigid, well-ordered core.

mmCIF coordinates. The mmCIF block holds the 3D Cartesian coordinates of each backbone atom (N, Cα, C, O) in ångströms. mmCIF is the PDB's canonical archive format — a tagged-loop text representation of the atomic model.

InterPro / GO / CATH / organism. Functional annotations link the protein to curated databases. InterPro entries identify conserved domains and families by matching the sequence against member-database signatures (Pfam, PROSITE, CDD, …). Gene Ontology (GO) terms describe molecular function, biological process, and cellular component in a controlled vocabulary. CATH places the structure in a hierarchical fold classification (Class/Architecture/Topology/Homologous-superfamily). The organism is the source species.

Rendered structure images. Structure images are PyMOL renders from six orthogonal camera directions. Cartoon representation draws helices as coils and strands as arrows; sticks shows the backbone as bonds; surface shows the solvent-excluded envelope. Rainbow coloring maps sequence position to hue (blue→red, N→C); chain coloring assigns a distinct color per polypeptide.

Sequence. This is the polypeptide sequence — one letter per residue, N-terminus first. Length ranges from a few dozen residues for small domains to over a thousand for large multi-domain proteins.

Secondary structure (8-state, DSSP). The SS8 string is DSSP's per-residue secondary-structure call. α-helix (H) means an i→i+4 H-bond ladder; β-strand (E) means the residue participates in a β-sheet; 3₁₀ (G) and π (I) are tighter and wider helices; T/S are turns/bends; '-' is loop.

Nearest PDB structures. Structural nearest neighbors (via Foldseek easy-search vs the PDB). Reported per hit: target PDB id, E-value, and alignment TM-score. A TM-score above ~0.5 is the conventional threshold for 'same fold'.